Protein 8CFA (pdb70)

Nearest PDB structures (foldseek):
  8cfa-assembly1_B  TM=9.534E-01  e=1.346E-47  Hendrixvirus
  8cfa-assembly1_E  TM=9.499E-01  e=6.307E-47  Hendrixvirus
  8fqk-assembly1_D  TM=9.641E-01  e=4.483E-45  Escherichia phage HK97
  8fqk-assembly1_A  TM=9.672E-01  e=4.411E-44  Escherichia phage HK97
  2frp-assembly1_G  TM=9.356E-01  e=2.571E-45  Byrnievirus HK97

Organism: Enterobacteria phage HK97 (NCBI:txid2681617)

Radius of gyration: 44.85 Å; Cα contacts (8 Å, |Δi|>4): 3713; chains: 7; bounding box: 118×126×98 Å

Foldseek 3Di:
DDAVQVLAAEAADADQKDWDWACEVPDIDIDMKGKAKFKDKDKFFLVCVPPVVSVVCCCVVPVVVVSRLRCRLQQADFDCPDRGAQHLVNLAAAQDPVLDDDDDDPLVSLVSLQVQLCVSVAGWAAKEAAPVVLVCQQQVADPVRGGPQHDPVRDDDCDHPRHHYHHHNSDDHQKMKIFSNHPFKYKYWNDDKDKDKDCPPDCSVVVRMIMIMIMTMIHMDGRYNSRMYMYGHD/DCPQADAPQNLEAEAADADQKDWDWAFDDPCNTDIDTDIWGWFKFKDKDKAFQVQAPDDPVSNVVVVVVRVVVSSLSVRLQQADWCPPDRGAHHLVNLADEQDPVQDDPPDDPVVSVVSLQVQLCSLVDGWAEKEAALVVLQVQQADDDPDPDHPQHHNCCSPPADDPNHHYHHGNSDDHFKMKIFNNHPQKYKYWHFDKDKDKDCPPPQNVPVRIIMIMIMTIMIMDGRYNSRMYMYGHD/DPLADAVQNLAAEAADADQKAKDWAWEQDCRTDIDIDMKGKAKQKDKDKFFQCQPVDPVRVVVCVVPPGVVVSVLVVRLQQAPFCCPDRRFHHLVNLAAEQDCVPADDPADQVVSVVSVQVQLCSRVDGKAAKEAALVSLVCQQCDADVDRDTDQHPVVNSSVQDDPNHHYHHGPSHDHFKMKIFNNHPFKYKYFHDDKDKDKACVPDPSVVPRIIMIMIMGIIHMGTRYNSRMYMYGGD/DADFPQNLAAEAADADQKDKDWAFEADCPTDTDIDMKGWAKQKDKDKFFPPVCPPDCVVVCCPVVNGVVVSVLVVRLQQAPWDPDDRGAHHLQNLADEQDPVLDDDPDDQVNSVVSVQVQLCSQVDGWQEKEAAPVVLQVQLADDDVDPDGAQDDNVCSSVQAHPRHHYHHHNSDDHFKMKIFSRHPFKYKHFHFDWDKDKDCDPDCCVVVRMIMIMIMGIIIMGGHYSSRMYMYGHD/DPQFDFPQNLAAEAADADQKDKDWAAVAVCGDIDIDMWGKFKQKDKDKFFQVCVVVPCVCVVPVVVVRVVRSRQRVRLQQQDWVPPDRGAPHLQNLADEQDPVQDDPPDDPVVSVVSLQVQLCSQVDGWAAKEAALVVLQCQQAVQDPVGDGPDPHNVCSRPAADPNHHYGHGNSDDHQKMKIFSNHPFKHKYWNFAWDWDKDCPPPCNVVVNMMMIMIMTIMIMGGHYNSRMYMYGHD/DLADAVQNQAAEAADADQKDKDWAWEADLPIDIDIDMWGKAKQKDKDKFFPPCVVVPPVVVVVVPPVVVNSSQRVRLLQAPNPCPDRGHHHLVNLAAEQDPVQADDPQPDVNSVVSVQVQLCSLVFGWAEKEAALVVLQCVQQPADPVDPCHRGHPVCSSVQADPNHGYHHGPSHDHQKMKIFNNHPFKYKYFHFAKDKDKACPPDCSVVPRMIMIMIMGIIIMGTRYNSRMYMYGD/DADDPADAPQNLAAEAADADQKDKDWAWEDPCPTDIDIDMKGKAKQKDKDKFFDDPQVPDPVVVVCCHVPGRVVSRLRVRLQQAPFDVPDRGAQHLVNLADEQDVVQDDPPDDVVSSVVSQQVLLCSQVAGKAAKEEALVVLLVVCADDDVDPDTAHPHVVCSPQHAHPNHGYGHHNSDDHQKMKIFSSHPFKYKYWNFDWDKDKACDDDPNVVVRMIMIMIMTIMIMDGRYSSRMYMYGHD

B-factor: mean 32.91, std 10.4, range [19.21, 82.63]

InterPro domains:
  IPR024455 Phage capsid [TIGR01554] (7-381)
  IPR054612 Phage capsid-like, C-terminal [PF05065] (113-381)

Secondary structure (DSSP, 8-state):
---HHHHSEEEE--SSS-EEE--------EEE---EEEEEEEEEEGGGSSSHHHHHHHIIIIIHHHHHHHHHHHHHS---STT----TTTS-EEPPGGG--SS--HHHHHHHHHHHGGGGT----EEEB-HHHHHHHTS---TTS--SS--SSS--SSEETTEE--B-TTSPTTEEEEE-HHHHEEEEEEEEEEEEEESSSTTHHHHTEEEEEEEEEEEEEES-GGGEEEEE--/---SS--HHHHSEEEE-SSSB--EEEEEE---EEEEEE--B-EEEEEEEEEEHHHHSS-HHHHHHHHHHHHHHHHHHHHHHHHS--SSSS----HHHHSB---GGGPPTT--HHHHHHHHHHHGGGGTS----EEE-HHHHHHHHT-B-SSS-BTTSSGGGTSS-EETTEEEEE-TTSPTTEEEEE-HHHHEEEEEEEEEEEEEESSSTT-TGGGEEEEEEEEEEEEEES-GGGEEEEE--/---S--TGGGSEEEE--SSEEEEEEE-------EEEEEEE-EEEEEEE---GGGGSSHHHHHHHIIIIIHHHHHHHHHHHHHS-B-STTS-B-HHHHPBPP-GGG--TT--HHHHHHHHHHHHGGGT---EEEEE-HHHHHHHHT-B-SSS-BSS--HHHHTTTEETTEEEEE-SSSPTTB-EEE-HHHHEEEEEEEEEEEEEESSSTTTTTTT--EEEEEEEEEEEES-GGGEE--B--/----HHHHSB--B--SSEEEEEEEEE---EEEEEEEEE-EEEEEEE--BHHHHTTSTHHHHHIIIIIIHHHHHHHHHHHHS---STTPPPPTTTS-EEP-GGG--SS--HHHHHHHHHHHGGGGT----EEEE-HHHHHHHHT-B-SSSPBSS--TTHHHHTEETTEEEEE-TTSPTTEEEEE-HHHHEE--EEEEEEEEE-S-STTHHHHTB--EEEEEEE--EES-GGGEEEEE--/--SS--HHHHSB--B-SSSEEEEEEEE----EEEEEEEE-EEEEEEEEEESGGGGGTHHHHTTHHHHHHHHHHHHHHHHHHH-B-SSS--B-HHHHPEEP-GGG--TT--HHHHHHHHHHHHGGGT----EEEE-HHHHHHHHT-B-TTSSBSSS-GGGTTTTEETTEEEEE-TTSPTTEEEEE-HHHHEEEEEEEEEEEEEESSSTTTTTTTEEEEEEEEEEEEEES-GGGEEEEE--/--S--SGGGSEEEE--SSEEEEEEEEE---EEEEEEEEE-EEEEEEE--BSS-GGGTHHHHHHHHHHH--HHHHHHHHHHH-BSSSSS-B-TTTS-EEP-GGG--SS-TTHHHHHHHHHHHGGGT-----EEE-HHHHHHHHT---SSSS-TT--HHHHHHTEETTEEEEE-TTSPTTEEEES-HHHHEEEEEEEEEEEEEESSSTTTTTTTB-EEEEEEEEEEEES-TTT-EEEE-/----SS--HHHHSEEEE--SSEEEEEEEEE---EEEEEEEEE-EEEEEEEEEESHHHHTSTHHHHHIIIIIIHHHHHHHHHHHHH-B-STT--B-HHHHPEEP-TTS--TT--HHHHHHHHHHHHHTTT----EEEE-HHHHHHHHSEE-SSS-EES-STTT-SS-EETTEEEEE-TTSPTTEEEEE-GGGTEEEEEEEEEEEEEESSSTT-TTTTEEEEEEEEEEEEEES-GGGEEEEE--

Solvent-accessible surface area: 73353 Å² total; per-residue (Å²): 158,120,20,0,59,69,10,5,32,100,14,166,21,104,24,55,5,26,134,24,77,21,40,64,69,111,89,132,36,148,61,72,13,33,22,35,36,6,16,51,96,28,114,16,60,69,118,24,91,108,62,66,104,116,32,110,39,82,17,80,114,161,3,76,133,12,5,23,92,114,4,10,24,37,0,0,75,9,77,32,96,63,91,43,5,48,0,0,13,123,10,32,50,83,24,64,98,91,46,56,62,151,63,34,56,87,6,50,22,0,33,40,0,36,123,12,0,60,113,2,126,53,84,14,32,0,0,0,0,16,43,150,10,18,80,68,2,13,92,66,86,94,153,154,43,174,88,73,73,8,15,124,178,63,80,117,49,40,74,9,147,60,28,53,0,4,36,10,187,36,3,58,77,17,22,0,0,0,0,2,0,57,142,0,1,28,0,56,13,77,62,94,34,58,43,61,59,3,97,93,0,97,71,14,114,127,132,86,67,1,2,2,4,0,10,12,32,1,1,6,0,0,52,13,22,40,0,0,1,80,6,100,17,146,112,26,26,129,57,74,22,2,58,75,13,8,39,88,16,144,17,92,44,93,44,33,51,20,5,35,8,65,20,176,126,169,34,87,54,34,115,52,82,12,75,12,38,46,8,38,21,127,11,50,4,5,61,46,14,24,85,71,50,110,156,27,60,50,38,20,46,95,22,3,69,9,13,7,26,38,106,13,6,21,43,0,1,68,5,64,30,103,67,86,47,6,57,0,2,14,124,22,18,46,88,23,66,93,90,13,53,51,129,70,38,63,82,4,18,17,0,3,8,0,6,7,21,0,21,53,0,42,11,27,8,10,0,0,1,0,19,6,87,5,0,6,65,0,0,31,43,101,66,122,86,65,71,30,79,30,11,20,12,65,14,11,22,76,39,89,0,29,52,9,37,3,0,19,9,96,28,1,63,74,17,23,0,0,0,0,0,2,48,26,0,2,24,0,22,12,81,73,87,32,64,51,121,73,44,71,62,45,120,48,1,10,15,123,32,43,12,8,1,52,0,56,17,70,2,2,14,1,4,10,18,17,24,0,2,2,63,6,89,20,134,62,174,107,65,50,36,0,56,91,10,9,14,65,11,104,4,61,34,102,39,0,46,2,3,22,12,84,17,149,142,149,45,85,55,35,90,54,83,13,78,17,33,49,7,29,27,110,0,56,2,7,85,74,12,95,110,24,74,106,26,30,89,38,25,21,87,100,37,2,69,75,20,5,44,38,80,9,8,20,34,0,1,60,7,66,23,98,62,91,54,5,57,0,1,16,118,19,13,49,72,21,64,94,97,59,54,68,148,73,38,57,84,1,57,10,0,34,47,0,36,140,14,0,68,96,2,122,38,52,2,20,0,0,0,0,15,6,99,3,2,10,48,1,0,22,39,62,66,165,84,40,135,67,88,80,26,5,9,58,9,14,44,28,20,32,6,43,10,15,44,0,0,12,4,91,35,4,60,79,16,29,0,1,0,0,0,0,45,39,0,1,0,0,0,21,77,74,98,36,67,64,78,89,25,92,138,44,137,77,2,126,123,117,78,27,6,7,1,37,0,62,24,58,0,1,4,0,0,3,20,21,40,0,0,2,68,8,88,22,147,175,66,58,23,0,65,90,10,8,21,88,20,142,13,105,51,101,38,12,55,14,12,31,10,83,24,163,121,154,36,83,54,37,89,56,73,8,69,12,44,54,6,30,50,110,11,8,1,0,77,110,18,2,98,138,20,63,0,48,96,6,0,32,72,65,28,0,79,62,6,4,39,69,99,15,4,18,36,0,0,67,8,81,44,103,52,98,52,6,47,0,0,20,117,18,29,36,82,21,53,109,95,12,47,64,154,61,38,62,68,3,11,8,0,4,9,0,9,6,9,0,27,48,0,41,15,37,5,12,0,0,0,0,16,21,109,9,0,21,68,0,0,53,43,110,15,95,32,9,99,94,31,46,12,30,20,153,72,26,31,69,26,81,1,26,62,18,48,0,0,12,6,94,35,2,59,73,19,20,0,0,0,0,1,0,59,50,0,0,8,0,19,12,86,54,90,34,53,59,104,82,48,86,113,48,148,67,3,126,117,115,70,10,7,8,0,53,0,38,16,74,1,0,6,0,1,6,13,24,26,0,0,1,67,5,80,19,120,62,183,129,65,73,30,1,56,78,12,7,34,80,14,121,12,98,49,75,52,36,121,27,29,30,15,50,20,161,123,86,67,48,38,136,59,78,8,80,5,45,52,11,26,27,101,14,44,6,4,86,81,5,89,109,54,60,88,24,16,145,70,34,28,61,75,20,6,83,35,8,8,39,33,93,13,2,14,54,0,1,79,2,64,34,86,74,92,41,5,50,0,0,25,126,26,19,50,81,25,54,97,88,11,49,56,137,67,34,43,88,0,2,10,0,2,7,0,14,9,9,0,28,40,0,64,29,34,9,7,0,0,0,0,15,8,87,6,0,4,66,1,0,24,42,106,34,152,98,34,48,28,34,26,42,6,19,96,18,14,28,94,38,85,0,31,63,17,32,2,0,12,8,94,26,4,65,78,20,18,0,0,0,0,0,2,54,46,0,1,25,0,19,20,77,61,98,30,64,68,116,78,40,115,138,42,143,65,1,139,117,106,63,53,1,7,9,51,0,52,18,70,0,0,7,0,1,22,19,24,20,0,0,0,64,6,85,20,135,188,139,59,71,15,0,49,103,13,13,10,67,12,108,3,57,37,86,27,0,56,7,3,22,20,75,23,168,101,140,62,78,77,28,89,53,80,10,77,12,42,72,5,29,33,96,16,47,12,20,91,154,31,114,127,54,54,94,49,25,97,66,56,32,68,69,28,0,86,24,7,29,56,89,15,4,20,34,0,0,62,4,95,21,110,59,122,32,5,46,0,0,23,105,28,26,48,80,19,60,98,97,45,56,68,154,72,18,87,89,19,57,16,0,31,50,0,28,140,10,0,69,81,0,120,39,47,5,24,0,0,0,0,19,8,92,7,4,8,63,14,2,23,85,59,44,140,149,23,132,123,78,50,15,10,6,55,18,17,48,30,27,37,15,85,13,20,44,1,0,16,2,96,32,0,63,70,19,24,0,0,0,0,0,0,30,42,0,0,0,0,0,19,56,99,90,33,74,62,82,90,25,82,125,39,151,79,3,123,122,114,93,35,10,6,13,42,0,69,18,66,1,0,7,0,1,1,21,22,25,0,0,1,75,7,93,50,205,75,76,68,243,66,66,26,0,42,81,14,5,28,96,14,133,8,95,29,57,3,24,53,5,17,28,9,61,16,182,129,151,51,85,70,38,94,54,70,6,37,17,39,63,5,28,43,125,15,21,0,3,62,104,23,2,81,122,32,77,1,43,106,13,0,23,69,56,25,0,20,65,5,6,17,60,97,22,10,21,32,0,0,76,3,71,34,97,63,68,53,5,62,0,0,14,103,21,17,44,78,18,61,104,91,18,55,75,133,70,47,66,66,4,7,13,0,0,10,0,10,2,23,0,30,40,0,49,6,15,5,11,0,0,0,0,17,25,90,5,2,28,70,1,0,44,38,85,41,113,19,1,55,77,39,36,26,0,68,140,16,26,82,29,68,96,4,30,53,14,39,0,0,16,4,90,41,6,61,68,17,23,0,0,0,0,2,0,68,41,0,1,15,0,4,24,76,58,93,29,48,45,104,71,36,86,132,68,212,82,1,124,120,109,65,12,4,10,0,56,0,47,15,62,2,0,10,0,1,6,18,18,32,0,0,1,82,5,97,14,146

Sequence (1671 aa):
RLTIRDLLAQGRTSSNALEYVREEVITFSKQTANVKTIAHWVQASRQVMDDAPMLQSYINNRLMYGLALKEEGQLLNGDGTGDNLEGLNKVATAYDTSLNATGDTRADIIAHAIYQVTESEFSASGIVLNPRDWHNIALLKDNEGRYIFGGPQAFTSNIMWGLPVVPTKAQAAGTFTVGGFDMASQVWDRMDATVEVSREDRDNFVKNMLTILCEERLALAHYRPTAIIKGTFSPGLRRLTIRDLLAQGRTSSNALEYVREEVFTDITFSKQTANVKTIAHWVQASRQVMDDAPMLQSYINNRLMYGLALKEEGQLLNGDGTGDNLEGLNKVATAYDTSLNATGDTRADIIAHAIYQVTESEFSASGIVLNPRDWHNIALLKDNEGRYIFGGPQAFTSNIMWGLPVVPTKAQAAGTFTVGGFDMASQVWDRMDATVEVSREDRDNFVKNMLTILCEERLALAHYRPTAIIKGTFSGLRRLTIRDLLAQGRTSSNALEYVREEVFTDITFSKQTANVKTIAHWVQASRQVMDDAPMLQSYINNRLMYGLALKEEGQLLNGDGTGDNLEGLNKVATAYDTSLNATGDTRADIIAHAIYQVTESEFSASGIVLNPRDWHNIALLKDNEGRYIFGGPQAFTSNIMWGLPVVPTKAQAAGTFTVGGFDMASQVWDRMDATVEVSREDRDNFVKNMLTILCEERLALAHYRPTAIIKGTFSRRLTIRDLLAQGRTSSNALEYVREEVFTDITFSKQTANVKTIAHWVQASRQVMDDAPMLQSYINNRLMYGLALKEEGQLLNGDGTGDNLEGLNKVATAYDTSLNATGDTRADIIAHAIYQVTESEFSASGIVLNPRDWHNIALLKDNEGRYIFGGPQAFTSNIMWGLPVVPTKAQAAGTFTVGGFDMASQVWDRMDATVEVSREDRDNFVKNMLTILCEERLALAHYRPTAIIKGTFSGLRRLTIRDLLAQGRTSSNALEYVREEVFTITFSKQTANVKTIAHWVQASRQVMDDAPMLQSYINNRLMYGLALKEEGQLLNGDGTGDNLEGLNKVATAYDTSLNATGDTRADIIAHAIYQVTESEFSASGIVLNPRDWHNIALLKDNEGRYIFGGPQAFTSNIMWGLPVVPTKAQAAGTFTVGGFDMASQVWDRMDATVEVSREDRDNFVKNMLTILCEERLALAHYRPTAIIKGTFSLRRLTIRDLLAQGRTSSNALEYVREEVFTDITFSKQTANVKTIAHWVQASRQVMDDAPMLQSYINNRLMGLALKEEGQLLNGDGTGDNLEGLNKVATAYDTSLNATGDTRADIIAHAIYQVTESEFSASGIVLNPRDWHNIALLKDNEGRYIFGGPQAFTSNIMWGLPVVPTKAQAAGTFTVGGFDMASQVWDRMDATVEVSREDRDNFVKNMLTILCEERLALAHYRPTAIIKGTFMPGLRRLTIRDLLAQGRTSSNALEYVREEVFTDITFSKQTANVKTIAHWVQASRQVMDDAPMLQSYINNRLMYGLALKEEGQLLNGDGTGDNLEGLNKVATAYDTSLNATGDTRADIIAHAIYQVTESEFSASGIVLNPRDWHNIALLKDNEGRYIFGGPQAFTSNIMWGLPVVPTKAQAAGTFTVGGFDMASQVWDRMDATVEVSREDRDNFVKNMLTILCEERLALAHYRPTAIIKGTFS

GO terms:
  GO:0046797 viral procapsid maturation (P, IMP)
  GO:0019028 viral capsid (C, IDA)
  GO:0042802 identical protein binding (F, IPI)
  GO:0005515 protein binding (F, IPI)

Structure (mmCIF, N/CA/C/O backbone):
data_8CFA
#
_entry.id   8CFA
#
_cell.length_a   1.00
_cell.length_b   1.00
_cell.length_c   1.00
_cell.angle_alpha   90.00
_cell.angle_beta   90.00
_cell.angle_gamma   90.00
#
_symmetry.space_group_name_H-M   'P 1'
#
loop_
_atom_site.group_PDB
_atom_site.id
_atom_site.type_symbol
_atom_site.label_atom_id
_atom_site.label_alt_id
_atom_site.label_comp_id
_atom_site.label_asym_id
_atom_site.label_entity_id
_atom_site.label_seq_id
_atom_site.pdbx_PDB_ins_code
_atom_site.Cartn_x
_atom_site.Cartn_y
_atom_site.Cartn_z
_atom_site.occupancy
_atom_site.B_iso_or_equiv
_atom_site.auth_seq_id
_atom_site.auth_comp_id
_atom_site.auth_asym_id
_atom_site.auth_atom_id
_atom_site.pdbx_PDB_model_num
ATOM 1 N N . ARG A 1 131 ? 337.525 317.252 578.211 1.00 54.95 131 ARG A N 1
ATOM 2 C CA . ARG A 1 131 ? 338.135 318.422 577.591 1.00 54.95 131 ARG A CA 1
ATOM 3 C C . ARG A 1 131 ? 339.318 318.020 576.723 1.00 54.95 131 ARG A C 1
ATOM 4 O O . ARG A 1 131 ? 340.388 317.685 577.229 1.00 54.95 131 ARG A O 1
ATOM 24 N N . LEU A 1 132 ? 339.117 318.065 575.408 1.00 51.07 132 LEU A N 1
ATOM 25 C CA . LEU A 1 132 ? 340.162 317.704 574.460 1.00 51.07 132 LEU A CA 1
ATOM 26 C C . LEU A 1 132 ? 340.691 316.309 574.782 1.00 51.07 132 LEU A C 1
ATOM 27 O O . LEU A 1 132 ? 339.982 315.503 575.393 1.00 51.07 132 LEU A O 1
ATOM 43 N N . THR A 1 133 ? 341.928 316.013 574.393 1.00 46.12 133 THR A N 1
ATOM 44 C CA . THR A 1 133 ? 342.478 314.674 574.527 1.00 46.12 133 THR A CA 1
ATOM 45 C C . THR A 1 133 ? 343.974 314.798 574.770 1.00 46.12 133 THR A C 1
ATOM 46 O O . THR A 1 133 ? 344.590 315.807 574.417 1.00 46.12 133 THR A O 1
ATOM 57 N N . ILE A 1 134 ? 344.555 313.764 575.382 1.00 44.43 134 ILE A N 1
ATOM 58 C CA . ILE A 1 134 ? 346.002 313.741 575.562 1.00 44.43 134 ILE A CA 1
ATOM 59 C C . ILE A 1 134 ? 346.705 313.911 574.225 1.00 44.43 134 ILE A C 1
ATOM 60 O O . ILE A 1 134 ? 347.851 314.371 574.169 1.00 44.43 134 ILE A O 1
ATOM 76 N N . ARG A 1 135 ? 346.040 313.544 573.129 1.00 44.45 135 ARG A N 1
ATOM 77 C CA . ARG A 1 135 ? 346.606 313.792 571.810 1.00 44.45 135 ARG A CA 1
ATOM 78 C C . ARG A 1 135 ? 346.786 315.283 571.566 1.00 44.45 135 ARG A C 1
ATOM 79 O O . ARG A 1 135 ? 347.681 315.695 570.819 1.00 44.45 135 ARG A O 1
ATOM 100 N N . ASP A 1 136 ? 345.940 316.109 572.184 1.00 46.82 136 ASP A N 1
ATOM 101 C CA . ASP A 1 136 ? 346.038 317.552 572.006 1.00 46.82 136 ASP A CA 1
ATOM 102 C C . ASP A 1 136 ? 347.135 318.166 572.865 1.00 46.82 136 ASP A C 1
ATOM 103 O O . ASP A 1 136 ? 347.600 319.268 572.558 1.00 46.82 136 ASP A O 1
ATOM 112 N N . LEU A 1 137 ? 347.557 317.482 573.930 1.00 45.22 137 LEU A N 1
ATOM 113 C CA . LEU A 1 137 ? 348.629 318.006 574.768 1.00 45.22 137 LEU A CA 1
ATOM 114 C C . LEU A 1 137 ? 349.993 317.823 574.117 1.00 45.22 137 LEU A C 1
ATOM 115 O O . LEU A 1 137 ? 350.894 318.641 574.329 1.00 45.22 137 LEU A O 1
ATOM 131 N N . LEU A 1 138 ? 350.166 316.764 573.333 1.00 43.91 138 LEU A N 1
ATOM 132 C CA . LEU A 1 138 ? 351.444 316.441 572.720 1.00 43.91 138 LEU A CA 1
ATOM 133 C C . LEU A 1 138 ? 351.592 317.146 571.376 1.00 43.91 138 LEU A C 1
ATOM 134 O O . LEU A 1 138 ? 350.616 317.588 570.766 1.00 43.91 138 LEU A O 1
ATOM 150 N N . ALA A 1 139 ? 352.836 317.247 570.919 1.00 44.19 139 ALA A N 1
ATOM 151 C CA . ALA A 1 139 ? 353.094 317.720 569.569 1.00 44.19 139 ALA A CA 1
ATOM 152 C C . ALA A 1 139 ? 352.682 316.645 568.571 1.00 44.19 139 ALA A C 1
ATOM 153 O O . ALA A 1 139 ? 352.557 315.469 568.916 1.00 44.19 139 ALA A O 1
ATOM 160 N N . GLN A 1 140 ? 352.457 317.055 567.326 1.00 44.18 140 GLN A N 1
ATOM 161 C CA . GLN A 1 140 ? 351.955 316.156 566.295 1.00 44.18 140 GLN A CA 1
ATOM 162 C C . GLN A 1 140 ? 352.831 316.255 565.057 1.00 44.18 140 GLN A C 1
ATOM 163 O O . GLN A 1 140 ? 353.184 317.358 564.627 1.00 44.18 140 GLN A O 1
ATOM 177 N N . GLY A 1 141 ? 353.180 315.096 564.489 1.00 44.45 141 GLY A N 1
ATOM 178 C CA . GLY A 1 141 ? 353.938 315.044 563.261 1.00 44.45 141 GLY A CA 1
ATOM 179 C C . GLY A 1 141 ? 353.454 313.902 562.384 1.00 44.45 141 GLY A C 1
ATOM 180 O O . GLY A 1 141 ? 352.689 313.036 562.817 1.00 44.45 141 GLY A O 1
ATOM 184 N N . ARG A 1 142 ? 353.915 313.917 561.140 1.00 45.69 142 ARG A N 1
ATOM 185 C CA . ARG A 1 142 ? 353.594 312.880 560.174 1.00 45.69 142 ARG A CA 1
ATOM 186 C C . ARG A 1 142 ? 354.844 312.080 559.839 1.00 45.69 142 ARG A C 1
ATOM 187 O O . ARG A 1 142 ? 355.973 312.562 559.966 1.00 45.69 142 ARG A O 1
ATOM 208 N N . THR A 1 143 ? 354.629 310.839 559.410 1.00 44.67 143 THR A N 1
ATOM 209 C CA . THR A 1 143 ? 355.730 309.937 559.110 1.00 44.67 143 THR A CA 1
ATOM 210 C C . THR A 1 143 ? 355.329 309.036 557.954 1.00 44.67 143 THR A C 1
ATOM 211 O O . THR A 1 143 ? 354.147 308.899 557.626 1.00 44.67 143 THR A O 1
ATOM 222 N N . SER A 1 144 ? 356.335 308.432 557.328 1.00 44.82 144 SER A N 1
ATOM 223 C CA . SER A 1 144 ? 356.131 307.533 556.199 1.00 44.82 144 SER A CA 1
ATOM 224 C C . SER A 1 144 ? 357.033 306.315 556.322 1.00 44.82 144 SER A C 1
ATOM 225 O O . SER A 1 144 ? 357.619 305.854 555.337 1.00 44.82 144 SER A O 1
ATOM 233 N N . SER A 1 145 ? 357.160 305.775 557.531 1.00 41.78 145 SER A N 1
ATOM 234 C CA . SER A 1 145 ? 358.034 304.635 557.760 1.00 41.78 145 SER A CA 1
ATOM 235 C C . SER A 1 145 ? 357.468 303.782 558.885 1.00 41.78 145 SER A C 1
ATOM 236 O O . SER A 1 145 ? 356.680 304.248 559.711 1.00 41.78 145 SER A O 1
ATOM 244 N N . ASN A 1 146 ? 357.887 302.515 558.903 1.00 40.88 146 ASN A N 1
ATOM 245 C CA . ASN A 1 146 ? 357.406 301.593 559.925 1.00 40.88 146 ASN A CA 1
ATOM 246 C C . ASN A 1 146 ? 358.051 301.864 561.276 1.00 40.88 146 ASN A C 1
ATOM 247 O O . ASN A 1 146 ? 357.457 301.559 562.316 1.00 40.88 146 ASN A O 1
ATOM 258 N N . ALA A 1 147 ? 359.255 302.425 561.285 1.00 39.74 147 ALA A N 1
ATOM 259 C CA . ALA A 1 147 ? 359.987 302.710 562.508 1.00 39.74 147 ALA A CA 1
ATOM 260 C C . ALA A 1 147 ? 360.320 304.193 562.575 1.00 39.74 147 ALA A C 1
ATOM 261 O O . ALA A 1 147 ? 360.071 304.957 561.639 1.00 39.74 147 ALA A O 1
ATOM 268 N N . LEU A 1 148 ? 360.895 304.595 563.705 1.00 43.35 148 LEU A N 1
ATOM 269 C CA . LEU A 1 148 ? 361.233 305.994 563.939 1.00 43.35 148 LEU A CA 1
ATOM 270 C C . LEU A 1 148 ? 362.501 306.060 564.771 1.00 43.35 148 LEU A C 1
ATOM 271 O O . LEU A 1 148 ? 362.568 305.461 565.847 1.00 43.35 148 LEU A O 1
ATOM 287 N N . GLU A 1 149 ? 363.493 306.794 564.279 1.00 45.92 149 GLU A N 1
ATOM 288 C CA . GLU A 1 149 ? 364.747 307.011 564.984 1.00 45.92 149 GLU A CA 1
ATOM 289 C C . GLU A 1 149 ? 364.820 308.466 565.419 1.00 45.92 149 GLU A C 1
ATOM 290 O O . GLU A 1 149 ? 364.456 309.364 564.652 1.00 45.92 149 GLU A O 1
ATOM 302 N N . TYR A 1 150 ? 365.274 308.699 566.648 1.00 44.50 150 TYR A N 1
ATOM 303 C CA . TYR A 1 150 ? 365.400 310.056 567.155 1.00 44.50 150 TYR A CA 1
ATOM 304 C C . TYR A 1 150 ? 366.432 310.075 568.270 1.00 44.50 150 TYR A C 1
ATOM 305 O O . TYR A 1 150 ? 367.021 309.049 568.616 1.00 44.50 150 TYR A O 1
ATOM 323 N N . VAL A 1 151 ? 366.655 311.264 568.822 1.00 45.24 151 VAL A N 1
ATOM 324 C CA . VAL A 1 151 ? 367.641 311.480 569.874 1.00 45.24 151 VAL A CA 1
ATOM 325 C C . VAL A 1 151 ? 366.918 311.992 571.110 1.00 45.24 151 VAL A C 1
ATOM 326 O O . VAL A 1 151 ? 366.137 312.948 571.030 1.00 45.24 151 VAL A O 1
ATOM 339 N N . ARG A 1 152 ? 367.170 311.351 572.247 1.00 45.53 152 ARG A N 1
ATOM 340 C CA . ARG A 1 152 ? 366.554 311.724 573.515 1.00 45.53 152 ARG A CA 1
ATOM 341 C C . ARG A 1 152 ? 367.527 312.617 574.276 1.00 45.53 152 ARG A C 1
ATOM 342 O O . ARG A 1 152 ? 368.573 312.155 574.741 1.00 45.53 152 ARG A O 1
ATOM 363 N N . GLU A 1 153 ? 367.174 313.892 574.406 1.00 48.31 153 GLU A N 1
ATOM 364 C CA . GLU A 1 153 ? 368.041 314.889 575.030 1.00 48.31 153 GLU A CA 1
ATOM 365 C C . GLU A 1 153 ? 367.834 314.842 576.538 1.00 48.31 153 GLU A C 1
ATOM 366 O O . GLU A 1 153 ? 367.029 315.581 577.104 1.00 48.31 153 GLU A O 1
ATOM 378 N N . GLU A 1 154 ? 368.573 313.954 577.200 1.00 49.37 154 GLU A N 1
ATOM 379 C CA . GLU A 1 154 ? 368.514 313.833 578.652 1.00 49.37 154 GLU A CA 1
ATOM 380 C C . GLU A 1 154 ? 369.288 314.989 579.273 1.00 49.37 154 GLU A C 1
ATOM 381 O O . GLU A 1 154 ? 370.519 315.035 579.193 1.00 49.37 154 GLU A O 1
ATOM 393 N N . VAL A 1 155 ? 368.569 315.920 579.891 1.00 49.62 155 VAL A N 1
ATOM 394 C CA . VAL A 1 155 ? 369.190 317.076 580.521 1.00 49.62 155 VAL A CA 1
ATOM 395 C C . VAL A 1 155 ? 369.405 316.805 582.004 1.00 49.62 155 VAL A C 1
ATOM 396 O O . VAL A 1 155 ? 368.952 315.789 582.530 1.00 49.62 155 VAL A O 1
ATOM 409 N N . ILE A 1 174 ? 373.169 319.208 578.536 1.00 50.21 174 ILE A N 1
ATOM 410 C CA . ILE A 1 174 ? 372.275 318.457 577.665 1.00 50.21 174 ILE A CA 1
ATOM 411 C C . ILE A 1 174 ? 373.061 317.398 576.908 1.00 50.21 174 ILE A C 1
ATOM 412 O O . ILE A 1 174 ? 373.764 317.703 575.946 1.00 50.21 174 ILE A O 1
ATOM 427 N N . THR A 1 175 ? 372.939 316.151 577.350 1.00 50.54 175 THR A N 1
ATOM 428 C CA . THR A 1 175 ? 373.542 315.031 576.651 1.00 50.54 175 THR A CA 1
ATOM 429 C C . THR A 1 175 ? 372.619 314.582 575.520 1.00 50.54 175 THR A C 1
ATOM 430 O O . THR A 1 175 ? 371.625 315.236 575.198 1.00 50.54 175 THR A O 1
ATOM 441 N N . PHE A 1 176 ? 372.953 313.453 574.903 1.00 48.28 176 PHE A N 1
ATOM 442 C CA . PHE A 1 176 ? 372.146 312.894 573.831 1.00 48.28 176 PHE A CA 1
ATOM 443 C C . PHE A 1 176 ? 372.202 311.376 573.901 1.00 48.28 176 PHE A C 1
ATOM 444 O O . PHE A 1 176 ? 373.127 310.791 574.470 1.00 48.28 176 PHE A O 1
ATOM 461 N N . SER A 1 177 ? 371.189 310.744 573.315 1.00 46.49 177 SER A N 1
ATOM 462 C CA . SER A 1 177 ? 371.131 309.293 573.228 1.00 46.49 177 SER A CA 1
ATOM 463 C C . SER A 1 177 ? 370.177 308.924 572.105 1.00 46.49 177 SER A C 1
ATOM 464 O O . SER A 1 177 ? 369.189 309.623 571.873 1.00 46.49 177 SER A O 1
ATOM 472 N N . LYS A 1 178 ? 370.479 307.830 571.411 1.00 45.99 178 LYS A N 1
ATOM 473 C CA . LYS A 1 178 ? 369.652 307.386 570.299 1.00 45.99 178 LYS A CA 1
ATOM 474 C C . LYS A 1 178 ? 368.526 306.497 570.808 1.00 45.99 178 LYS A C 1
ATOM 475 O O . LYS A 1 178 ? 368.756 305.583 571.607 1.00 45.99 178 LYS A O 1
ATOM 494 N N . GLN A 1 179 ? 367.310 306.768 570.344 1.00 45.97 179 GLN A N 1
ATOM 495 C CA . GLN A 1 179 ? 366.134 306.002 570.715 1.00 45.97 179 GLN A CA 1
ATOM 496 C C . GLN A 1 179 ? 365.328 305.687 569.464 1.00 45.97 179 GLN A C 1
ATOM 497 O O . GLN A 1 179 ? 365.405 306.399 568.457 1.00 45.97 179 GLN A O 1
ATOM 511 N N . THR A 1 180 ? 364.565 304.601 569.534 1.00 43.94 180 THR A N 1
ATOM 512 C CA . THR A 1 180 ? 363.734 304.149 568.431 1.00 43.94 180 THR A CA 1
ATOM 513 C C . THR A 1 180 ? 362.285 304.025 568.884 1.00 43.94 180 THR A C 1
ATOM 514 O O . THR A 1 180 ? 361.995 303.738 570.048 1.00 43.94 180 THR A O 1
ATOM 525 N N . ALA A 1 181 ? 361.373 304.247 567.940 1.00 42.06 181 ALA A N 1
ATOM 526 C CA . ALA A 1 181 ? 359.943 304.179 568.227 1.00 42.06 181 ALA A CA 1
ATOM 527 C C . ALA A 1 181 ? 359.251 303.553 567.026 1.00 42.06 181 ALA A C 1
ATOM 528 O O . ALA A 1 181 ? 359.230 304.144 565.943 1.00 42.06 181 ALA A O 1
ATOM 535 N N . ASN A 1 182 ? 358.690 302.365 567.219 1.00 40.81 182 ASN A N 1
ATOM 536 C CA . ASN A 1 182 ? 358.000 301.656 566.155 1.00 40.81 182 ASN A CA 1
ATOM 537 C C . ASN A 1 182 ? 356.530 302.048 566.116 1.00 40.81 182 ASN A C 1
ATOM 538 O O . ASN A 1 182 ? 355.914 302.336 567.145 1.00 40.81 182 ASN A O 1
ATOM 549 N N . VAL A 1 183 ? 355.972 302.055 564.910 1.00 40.94 183 VAL A N 1
ATOM 550 C CA . VAL A 1 183 ? 354.570 302.401 564.710 1.00 40.94 183 VAL A CA 1
ATOM 551 C C . VAL A 1 183 ? 353.710 301.236 565.181 1.00 40.94 183 VAL A C 1
ATOM 552 O O . VAL A 1 183 ? 353.920 300.091 564.769 1.00 40.94 183 VAL A O 1
ATOM 565 N N . LYS A 1 184 ? 352.745 301.524 566.045 1.00 40.78 184 LYS A N 1
ATOM 566 C CA . LYS A 1 184 ? 351.794 300.538 566.533 1.00 40.78 184 LYS A CA 1
ATOM 567 C C . LYS A 1 184 ? 350.398 300.886 566.030 1.00 40.78 184 LYS A C 1
ATOM 568 O O . LYS A 1 184 ? 350.169 301.940 565.432 1.00 40.78 184 LYS A O 1
ATOM 587 N N . THR A 1 185 ? 349.457 299.977 566.276 1.00 40.15 185 THR A N 1
ATOM 588 C CA . THR A 1 185 ? 348.092 300.100 565.787 1.00 40.15 185 THR A CA 1
ATOM 589 C C . THR A 1 185 ? 347.131 300.207 566.959 1.00 40.15 185 THR A C 1
ATOM 590 O O . THR A 1 185 ? 347.295 299.523 567.973 1.00 40.15 185 THR A O 1
ATOM 601 N N . ILE A 1 186 ? 346.135 301.078 566.816 1.00 40.24 186 ILE A N 1
ATOM 602 C CA . ILE A 1 186 ? 345.050 301.211 567.780 1.00 40.24 186 ILE A CA 1
ATOM 603 C C . ILE A 1 186 ? 343.738 301.113 567.017 1.00 40.24 186 ILE A C 1
ATOM 604 O O . ILE A 1 186 ? 343.551 301.797 566.003 1.00 40.24 186 ILE A O 1
ATOM 620 N N . ALA A 1 187 ? 342.838 300.260 567.499 1.00 38.35 187 ALA A N 1
ATOM 621 C CA . ALA A 1 187 ? 341.572 300.003 566.831 1.00 38.35 187 ALA A CA 1
ATOM 622 C C . ALA A 1 187 ? 340.428 300.091 567.828 1.00 38.35 187 ALA A C 1
ATOM 623 O O . ALA A 1 187 ? 340.591 299.776 569.009 1.00 38.35 187 ALA A O 1
ATOM 630 N N . HIS A 1 188 ? 339.273 300.531 567.339 1.00 37.27 188 HIS A N 1
ATOM 631 C CA . HIS A 1 188 ? 338.043 300.571 568.116 1.00 37.27 188 HIS A CA 1
ATOM 632 C C . HIS A 1 188 ? 336.912 300.007 567.271 1.00 37.27 188 HIS A C 1
ATOM 633 O O . HIS A 1 188 ? 336.728 300.414 566.123 1.00 37.27 188 HIS A O 1
ATOM 647 N N . TRP A 1 189 ? 336.149 299.079 567.839 1.00 35.85 189 TRP A N 1
ATOM 648 C CA . TRP A 1 189 ? 335.101 298.403 567.092 1.00 35.85 189 TRP A CA 1
ATOM 649 C C . TRP A 1 189 ? 333.788 298.491 567.850 1.00 35.85 189 TRP A C 1
ATOM 650 O O . TRP A 1 189 ? 333.769 298.502 569.084 1.00 35.85 189 TRP A O 1
ATOM 671 N N . VAL A 1 190 ? 332.694 298.556 567.098 1.00 38.21 190 VAL A N 1
ATOM 672 C CA . VAL A 1 190 ? 331.356 298.665 567.664 1.00 38.21 190 VAL A CA 1
ATOM 673 C C . VAL A 1 190 ? 330.426 297.709 566.930 1.00 38.21 190 VAL A C 1
ATOM 674 O O . VAL A 1 190 ? 330.543 297.515 565.714 1.00 38.21 190 VAL A O 1
ATOM 687 N N . GLN A 1 191 ? 329.509 297.106 567.682 1.00 39.20 191 GLN A N 1
ATOM 688 C CA . GLN A 1 191 ? 328.472 296.262 567.109 1.00 39.20 191 GLN A CA 1
ATOM 689 C C . GLN A 1 191 ? 327.278 297.111 566.690 1.00 39.20 191 GLN A C 1
ATOM 690 O O . GLN A 1 191 ? 326.857 298.017 567.414 1.00 39.20 191 GLN A O 1
ATOM 704 N N . ALA A 1 192 ? 326.743 296.828 565.506 1.00 39.17 192 ALA A N 1
ATOM 705 C CA . ALA A 1 192 ? 325.655 297.615 564.947 1.00 39.17 192 ALA A CA 1
ATOM 706 C C . ALA A 1 192 ? 324.662 296.688 564.265 1.00 39.17 192 ALA A C 1
ATOM 707 O O . ALA A 1 192 ? 324.935 295.509 564.033 1.00 39.17 192 ALA A O 1
ATOM 714 N N . SER A 1 193 ? 323.496 297.235 563.943 1.00 41.06 193 SER A N 1
ATOM 715 C CA . SER A 1 193 ? 322.480 296.493 563.216 1.00 41.06 193 SER A CA 1
ATOM 716 C C . SER A 1 193 ? 322.710 296.621 561.713 1.00 41.06 193 SER A C 1
ATOM 717 O O . SER A 1 193 ? 323.359 297.550 561.231 1.00 41.06 193 SER A O 1
ATOM 725 N N . ARG A 1 194 ? 322.162 295.662 560.967 1.00 39.28 194 ARG A N 1
ATOM 726 C CA . ARG A 1 194 ? 322.313 295.657 559.518 1.00 39.28 194 ARG A CA 1
ATOM 727 C C . ARG A 1 194 ? 321.740 296.907 558.863 1.00 39.28 194 ARG A C 1
ATOM 728 O O . ARG A 1 194 ? 322.132 297.235 557.739 1.00 39.28 194 ARG A O 1
ATOM 749 N N . GLN A 1 195 ? 320.828 297.606 559.535 1.00 44.16 195 GLN A N 1
ATOM 750 C CA . GLN A 1 195 ? 320.053 298.680 558.929 1.00 44.16 195 GLN A CA 1
ATOM 751 C C . GLN A 1 195 ? 320.847 299.974 558.762 1.00 44.16 195 GLN A C 1
ATOM 752 O O . GLN A 1 195 ? 320.264 300.996 558.388 1.00 44.16 195 GLN A O 1
ATOM 766 N N . VAL A 1 196 ? 322.156 299.961 559.005 1.00 43.65 196 VAL A N 1
ATOM 767 C CA . VAL A 1 196 ? 322.953 301.179 558.907 1.00 43.65 196 VAL A CA 1
ATOM 768 C C . VAL A 1 196 ? 323.543 301.289 557.508 1.00 43.65 196 VAL A C 1
ATOM 769 O O . VAL A 1 196 ? 323.856 302.390 557.043 1.00 43.65 196 VAL A O 1
ATOM 782 N N . MET A 1 197 ? 323.701 300.153 556.825 1.00 45.24 197 MET A N 1
ATOM 783 C CA . MET A 1 197 ? 324.262 300.178 555.479 1.00 45.24 197 MET A CA 1
ATOM 784 C C . MET A 1 197 ? 323.381 300.952 554.508 1.00 45.24 197 MET A C 1
ATOM 785 O O . MET A 1 197 ? 323.908 301.626 553.617 1.00 45.24 197 MET A O 1
ATOM 799 N N . ASP A 1 198 ? 322.063 300.871 554.655 1.00 50.39 198 ASP A N 1
ATOM 800 C CA . ASP A 1 198 ? 321.163 301.758 553.933 1.00 50.39 198 ASP A CA 1
ATOM 801 C C . ASP A 1 198 ? 321.265 303.145 554.567 1.00 50.39 198 ASP A C 1
ATOM 802 O O . ASP A 1 198 ? 322.086 303.377 555.457 1.00 50.39 198 ASP A O 1
ATOM 811 N N . ASP A 1 199 ? 320.451 304.085 554.098 1.00 51.79 199 ASP A N 1
ATOM 812 C CA . ASP A 1 199 ? 320.406 305.451 554.623 1.00 51.79 199 ASP A CA 1
ATOM 813 C C . ASP A 1 199 ? 321.807 305.936 554.997 1.00 51.79 199 ASP A C 1
ATOM 814 O O . ASP A 1 199 ? 322.107 306.260 556.146 1.00 51.79 199 ASP A O 1
ATOM 823 N N . ALA A 1 200 ? 322.671 305.963 553.983 1.00 51.53 200 ALA A N 1
ATOM 824 C CA . ALA A 1 200 ? 324.064 306.360 554.175 1.00 51.53 200 ALA A CA 1
ATOM 825 C C . ALA A 1 200 ? 324.258 307.514 555.150 1.00 51.53 200 ALA A C 1
ATOM 826 O O . ALA A 1 200 ? 325.167 307.422 555.992 1.00 51.53 200 ALA A O 1
ATOM 833 N N . PRO A 1 201 ? 323.483 308.602 555.105 1.00 50.81 201 PRO A N 1
ATOM 834 C CA . PRO A 1 201 ? 323.721 309.692 556.065 1.00 50.81 201 PRO A CA 1
ATOM 835 C C . PRO A 1 201 ? 323.687 309.247 557.515 1.00 50.81 201 PRO A C 1
ATOM 836 O O . PRO A 1 201 ? 324.432 309.804 558.329 1.00 50.81 201 PRO A O 1
ATOM 847 N N . MET A 1 202 ? 322.851 308.270 557.872 1.00 49.14 202 MET A N 1
ATOM 848 C CA . MET A 1 202 ? 322.855 307.777 559.245 1.00 49.14 202 MET A CA 1
ATOM 849 C C . MET A 1 202 ? 324.190 307.131 559.592 1.00 49.14 202 MET A C 1
ATOM 850 O O . MET A 1 202 ? 324.720 307.337 560.692 1.00 49.14 202 MET A O 1
ATOM 864 N N . LEU A 1 203 ? 324.751 306.348 558.669 1.00 46.23 203 LEU A N 1
ATOM 865 C CA . LEU A 1 203 ? 326.047 305.728 558.919 1.00 46.23 203 LEU A CA 1
ATOM 866 C C . LEU A 1 203 ? 327.124 306.784 559.128 1.00 46.23 203 LEU A C 1
ATOM 867 O O . LEU A 1 203 ? 327.932 306.687 560.056 1.00 46.23 203 LEU A O 1
ATOM 883 N N . GLN A 1 204 ? 327.149 307.806 558.270 1.00 46.54 204 GLN A N 1
ATOM 884 C CA . GLN A 1 204 ? 328.139 308.867 558.421 1.00 46.54 204 GLN A CA 1
ATOM 885 C C . GLN A 1 204 ? 327.962 309.616 559.733 1.00 46.54 204 GLN A C 1
ATOM 886 O O . GLN A 1 204 ? 328.951 309.916 560.415 1.00 46.54 204 GLN A O 1
ATOM 900 N N . SER A 1 205 ? 326.719 309.939 560.096 1.00 46.72 205 SER A N 1
ATOM 901 C CA . SER A 1 205 ? 326.482 310.635 561.353 1.00 46.72 205 SER A CA 1
ATOM 902 C C . SER A 1 205 ? 326.981 309.812 562.529 1.00 46.72 205 SER A C 1
ATOM 903 O O . SER A 1 205 ? 327.702 310.327 563.389 1.00 46.72 205 SER A O 1
ATOM 911 N N . TYR A 1 206 ? 326.623 308.528 562.578 1.00 45.43 206 TYR A N 1
ATOM 912 C CA . TYR A 1 206 ? 327.111 307.676 563.656 1.00 45.43 206 TYR A CA 1
ATOM 913 C C . TYR A 1 206 ? 328.633 307.625 563.669 1.00 45.43 206 TYR A C 1
ATOM 914 O O . TYR A 1 206 ? 329.257 307.780 564.726 1.00 45.43 206 TYR A O 1
ATOM 932 N N . ILE A 1 207 ? 329.246 307.440 562.500 1.00 43.79 207 ILE A N 1
ATOM 933 C CA . ILE A 1 207 ? 330.691 307.264 562.432 1.00 43.79 207 ILE A CA 1
ATOM 934 C C . ILE A 1 207 ? 331.403 308.495 562.973 1.00 43.79 207 ILE A C 1
ATOM 935 O O . ILE A 1 207 ? 332.294 308.392 563.823 1.00 43.79 207 ILE A O 1
ATOM 951 N N . ASN A 1 208 ? 331.023 309.680 562.496 1.00 45.55 208 ASN A N 1
ATOM 952 C CA . ASN A 1 208 ? 331.759 310.874 562.902 1.00 45.55 208 ASN A CA 1
ATOM 953 C C . ASN A 1 208 ? 331.396 311.304 564.322 1.00 45.55 208 ASN A C 1
ATOM 954 O O . ASN A 1 208 ? 332.270 311.742 565.077 1.00 45.55 208 ASN A O 1
ATOM 965 N N . ASN A 1 209 ? 330.123 311.187 564.715 1.00 45.73 209 ASN A N 1
ATOM 966 C CA . ASN A 1 209 ? 329.744 311.573 566.070 1.00 45.73 209 ASN A CA 1
ATOM 967 C C . ASN A 1 209 ? 330.392 310.677 567.119 1.00 45.73 209 ASN A C 1
ATOM 968 O O . ASN A 1 209 ? 331.039 311.174 568.047 1.00 45.73 209 ASN A O 1
ATOM 979 N N . ARG A 1 210 ? 330.238 309.357 566.988 1.00 43.49 210 ARG A N 1
ATOM 980 C CA . ARG A 1 210 ? 330.472 308.455 568.105 1.00 43.49 210 ARG A CA 1
ATOM 981 C C . ARG A 1 210 ? 331.612 307.470 567.896 1.00 43.49 210 ARG A C 1
ATOM 982 O O . ARG A 1 210 ? 332.131 306.942 568.886 1.00 43.49 210 ARG A O 1
ATOM 1003 N N . LEU A 1 211 ? 332.021 307.204 566.658 1.00 41.61 211 LEU A N 1
ATOM 1004 C CA . LEU A 1 211 ? 333.089 306.248 566.395 1.00 41.61 211 LEU A CA 1
ATOM 1005 C C . LEU A 1 211 ? 334.468 306.894 566.438 1.00 41.61 211 LEU A C 1
ATOM 1006 O O . LEU A 1 211 ? 335.394 306.338 567.034 1.00 41.61 211 LEU A O 1
ATOM 1022 N N . MET A 1 212 ? 334.626 308.067 565.821 1.00 41.33 212 MET A N 1
ATOM 1023 C CA . MET A 1 212 ? 335.922 308.737 565.835 1.00 41.33 212 MET A CA 1
ATOM 1024 C C . MET A 1 212 ? 336.283 309.221 567.234 1.00 41.33 212 MET A C 1
ATOM 1025 O O . MET A 1 212 ? 337.448 309.530 567.507 1.00 41.33 212 MET A O 1
ATOM 1039 N N . TYR A 1 213 ? 335.299 309.305 568.132 1.00 40.43 213 TYR A N 1
ATOM 1040 C CA . TYR A 1 213 ? 335.568 309.755 569.493 1.00 40.43 213 TYR A CA 1
ATOM 1041 C C . TYR A 1 213 ? 335.978 308.603 570.402 1.00 40.43 213 TYR A C 1
ATOM 1042 O O . TYR A 1 213 ? 336.873 308.765 571.242 1.00 40.43 213 TYR A O 1
ATOM 1060 N N . GLY A 1 214 ? 335.339 307.441 570.253 1.00 39.25 214 GLY A N 1
ATOM 1061 C CA . GLY A 1 214 ? 335.741 306.283 571.028 1.00 39.25 214 GLY A CA 1
ATOM 1062 C C . GLY A 1 214 ? 337.156 305.837 570.729 1.00 39.25 214 GLY A C 1
ATOM 1063 O O . GLY A 1 214 ? 337.863 305.366 571.622 1.00 39.25 214 GLY A O 1
ATOM 1067 N N . LEU A 1 215 ? 337.593 305.981 569.477 1.00 38.92 215 LEU A N 1
ATOM 1068 C CA . LEU A 1 215 ? 338.968 305.635 569.135 1.00 38.92 215 LEU A CA 1
ATOM 1069 C C . LEU A 1 215 ? 339.960 306.523 569.877 1.00 38.92 215 LEU A C 1
ATOM 1070 O O . LEU A 1 215 ? 340.984 306.040 570.373 1.00 38.92 215 LEU A O 1
ATOM 1086 N N . ALA A 1 216 ? 339.681 307.825 569.956 1.00 41.08 216 ALA A N 1
ATOM 1087 C CA . ALA A 1 216 ? 340.542 308.717 570.725 1.00 41.08 216 ALA A CA 1
ATOM 1088 C C . ALA A 1 216 ? 340.511 308.365 572.208 1.00 41.08 216 ALA A C 1
ATOM 1089 O O . ALA A 1 216 ? 341.553 308.356 572.878 1.00 41.08 216 ALA A O 1
ATOM 1096 N N . LEU A 1 217 ? 339.322 308.080 572.742 1.00 40.09 217 LEU A N 1
ATOM 1097 C CA . LEU A 1 217 ? 339.238 307.669 574.138 1.00 40.09 217 LEU A CA 1
ATOM 1098 C C . LEU A 1 217 ? 340.055 306.411 574.395 1.00 40.09 217 LEU A C 1
ATOM 1099 O O . LEU A 1 217 ? 340.628 306.252 575.478 1.00 40.09 217 LEU A O 1
ATOM 1115 N N . LYS A 1 218 ? 340.112 305.506 573.417 1.00 40.14 218 LYS A N 1
ATOM 1116 C CA . LYS A 1 218 ? 340.881 304.278 573.582 1.00 40.14 218 LYS A CA 1
ATOM 1117 C C . LYS A 1 218 ? 342.379 304.536 573.477 1.00 40.14 218 LYS A C 1
ATOM 1118 O O . LYS A 1 218 ? 343.162 303.965 574.244 1.00 40.14 218 LYS A O 1
ATOM 1137 N N . GLU A 1 219 ? 342.798 305.386 572.538 1.00 41.62 219 GLU A N 1
ATOM 1138 C CA . GLU A 1 219 ? 344.215 305.697 572.410 1.00 41.62 219 GLU A CA 1
ATOM 1139 C C . GLU A 1 219 ? 344.726 306.537 573.569 1.00 41.62 219 GLU A C 1
ATOM 1140 O O . GLU A 1 219 ? 345.942 306.632 573.755 1.00 41.62 219 GLU A O 1
ATOM 1152 N N . GLU A 1 220 ? 343.834 307.171 574.333 1.00 43.78 220 GLU A N 1
ATOM 1153 C CA . GLU A 1 220 ? 344.285 307.873 575.530 1.00 43.78 220 GLU A CA 1
ATOM 1154 C C . GLU A 1 220 ? 344.969 306.918 576.499 1.00 43.78 220 GLU A C 1
ATOM 1155 O O . GLU A 1 220 ? 346.070 307.199 576.988 1.00 43.78 220 GLU A O 1
ATOM 1167 N N . GLY A 1 221 ? 344.334 305.780 576.785 1.00 42.66 221 GLY A N 1
ATOM 1168 C CA . GLY A 1 221 ? 344.906 304.824 577.714 1.00 42.66 221 GLY A CA 1
ATOM 1169 C C . GLY A 1 221 ? 346.215 304.229 577.247 1.00 42.66 221 GLY A C 1
ATOM 1170 O O . GLY A 1 221 ? 346.991 303.740 578.074 1.00 42.66 221 GLY A O 1
ATOM 1174 N N . GLN A 1 222 ? 346.479 304.262 575.943 1.00 42.56 222 GLN A N 1
ATOM 1175 C CA . GLN A 1 222 ? 347.731 303.757 575.399 1.00 42.56 222 GLN A CA 1
ATOM 1176 C C . GLN A 1 222 ? 348.822 304.822 575.402 1.00 42.56 222 GLN A C 1
ATOM 1177 O O . GLN A 1 222 ? 349.939 304.560 575.860 1.00 42.56 222 GLN A O 1
ATOM 1191 N N . LEU A 1 223 ? 348.516 306.021 574.900 1.00 42.14 223 LEU A N 1
ATOM 1192 C CA . LEU A 1 223 ? 349.480 307.114 574.945 1.00 42.14 223 LEU A CA 1
ATOM 1193 C C . LEU A 1 223 ? 349.893 307.434 576.372 1.00 42.14 223 LEU A C 1
ATOM 1194 O O . LEU A 1 223 ? 351.053 307.783 576.616 1.00 42.14 223 LEU A O 1
ATOM 1210 N N . LEU A 1 224 ? 348.966 307.332 577.324 1.00 42.64 224 LEU A N 1
ATOM 1211 C CA . LEU A 1 224 ? 349.289 307.646 578.710 1.00 42.64 224 LEU A CA 1
ATOM 1212 C C . LEU A 1 224 ? 349.962 306.466 579.402 1.00 42.64 224 LEU A C 1
ATOM 1213 O O . LEU A 1 224 ? 351.104 306.570 579.860 1.00 42.64 224 LEU A O 1
ATOM 1229 N N . ASN A 1 225 ? 349.269 305.335 579.482 1.00 43.81 225 ASN A N 1
ATOM 1230 C CA . ASN A 1 225 ? 349.750 304.149 580.186 1.00 43.81 225 ASN A CA 1
ATOM 1231 C C . ASN A 1 225 ? 350.100 303.085 579.149 1.00 43.81 225 ASN A C 1
ATOM 1232 O O . ASN A 1 225 ? 349.267 302.255 578.783 1.00 43.81 225 ASN A O 1
ATOM 1243 N N . GLY A 1 226 ? 351.345 303.118 578.675 1.00 43.89 226 GLY A N 1
ATOM 1244 C CA . GLY A 1 226 ? 351.865 302.116 577.775 1.00 43.89 226 GLY A CA 1
ATOM 1245 C C . GLY A 1 226 ? 353.106 301.455 578.350 1.00 43.89 226 GLY A C 1
ATOM 1246 O O . GLY A 1 226 ? 353.545 301.757 579.463 1.00 43.89 226 GLY A O 1
ATOM 1250 N N . ASP A 1 227 ? 353.662 300.536 577.565 1.00 45.10 227 ASP A N 1
ATOM 1251 C CA . ASP A 1 227 ? 354.875 299.836 577.968 1.00 45.10 227 ASP A CA 1
ATOM 1252 C C . ASP A 1 227 ? 355.926 299.873 576.868 1.00 45.10 227 ASP A C 1
ATOM 1253 O O . ASP A 1 227 ? 357.128 299.864 577.150 1.00 45.10 227 ASP A O 1
ATOM 1262 N N . GLY A 1 228 ? 355.483 299.914 575.614 1.00 44.90 228 GLY A N 1
ATOM 1263 C CA . GLY A 1 228 ? 356.371 299.775 574.486 1.00 44.90 228 GLY A CA 1
ATOM 1264 C C . GLY A 1 228 ? 356.709 298.343 574.138 1.00 44.90 228 GLY A C 1
ATOM 1265 O O . GLY A 1 228 ? 357.406 298.112 573.142 1.00 44.90 228 GLY A O 1
ATOM 1269 N N . THR A 1 229 ? 356.229 297.378 574.918 1.00 46.00 229 THR A N 1
ATOM 1270 C CA . THR A 1 229 ? 356.534 295.971 574.704 1.00 46.00 229 THR A CA 1
ATOM 1271 C C . THR A 1 229 ? 355.443 295.328 573.859 1.00 46.00 229 THR A C 1
ATOM 1272 O O . THR A 1 229 ? 354.253 295.483 574.147 1.00 46.00 229 THR A O 1
ATOM 1283 N N . GLY A 1 230 ? 355.853 294.608 572.822 1.00 44.35 230 GLY A N 1
ATOM 1284 C CA . GLY A 1 230 ? 354.881 293.933 571.980 1.00 44.35 230 GLY A CA 1
ATOM 1285 C C . GLY A 1 230 ? 354.147 294.924 571.102 1.00 44.35 230 GLY A C 1
ATOM 1286 O O . GLY A 1 230 ? 354.755 295.699 570.357 1.00 44.35 230 GLY A O 1
ATOM 1290 N N . ASP A 1 231 ? 352.821 294.901 571.185 1.00 44.38 231 ASP A N 1
ATOM 1291 C CA . ASP A 1 231 ? 351.974 295.784 570.397 1.00 44.38 231 ASP A CA 1
ATOM 1292 C C . ASP A 1 231 ? 351.669 297.100 571.099 1.00 44.38 231 ASP A C 1
ATOM 1293 O O . ASP A 1 231 ? 350.959 297.937 570.532 1.00 44.38 231 ASP A O 1
ATOM 1302 N N . ASN A 1 232 ? 352.180 297.305 572.308 1.00 44.12 232 ASN A N 1
ATOM 1303 C CA . ASN A 1 232 ? 351.989 298.554 573.027 1.00 44.12 232 ASN A CA 1
ATOM 1304 C C . ASN A 1 232 ? 353.040 299.574 572.613 1.00 44.12 232 ASN A C 1
ATOM 1305 O O . ASN A 1 232 ? 354.113 299.226 572.114 1.00 44.12 232 ASN A O 1
ATOM 1316 N N . LEU A 1 233 ? 352.716 300.844 572.827 1.00 42.19 233 LEU A N 1
ATOM 1317 C CA . LEU A 1 233 ? 353.632 301.951 572.606 1.00 42.19 233 LEU A CA 1
ATOM 1318 C C . LEU A 1 233 ? 353.981 302.611 573.932 1.00 42.19 233 LEU A C 1
ATOM 1319 O O . LEU A 1 233 ? 353.165 302.661 574.855 1.00 42.19 233 LEU A O 1
ATOM 1335 N N . GLU A 1 234 ? 355.210 303.113 574.016 1.00 44.24 234 GLU A N 1
ATOM 1336 C CA . GLU A 1 234 ? 355.711 303.678 575.261 1.00 44.24 234 GLU A CA 1
ATOM 1337 C C . GLU A 1 234 ? 354.852 304.860 575.689 1.00 44.24 234 GLU A C 1
ATOM 1338 O O . GLU A 1 234 ? 354.537 305.738 574.881 1.00 44.24 234 GLU A O 1
ATOM 1350 N N . GLY A 1 235 ? 354.483 304.888 576.970 1.00 43.28 235 GLY A N 1
ATOM 1351 C CA . GLY A 1 235 ? 353.566 305.890 577.461 1.00 43.28 235 GLY A CA 1
ATOM 1352 C C . GLY A 1 235 ? 354.249 307.013 578.218 1.00 43.28 235 GLY A C 1
ATOM 1353 O O . GLY A 1 235 ? 355.390 306.896 578.658 1.00 43.28 235 GLY A O 1
ATOM 1357 N N . LEU A 1 236 ? 353.515 308.118 578.370 1.00 43.08 236 LEU A N 1
ATOM 1358 C CA . LEU A 1 236 ? 354.041 309.265 579.099 1.00 43.08 236 LEU A CA 1
ATOM 1359 C C . LEU A 1 236 ? 354.434 308.895 580.521 1.00 43.08 236 LEU A C 1
ATOM 1360 O O . LEU A 1 236 ? 355.434 309.404 581.036 1.00 43.08 236 LEU A O 1
ATOM 1376 N N . ASN A 1 237 ? 353.663 308.024 581.171 1.00 44.37 237 ASN A N 1
ATOM 1377 C CA . ASN A 1 237 ? 353.991 307.620 582.532 1.00 44.37 237 ASN A CA 1
ATOM 1378 C C . ASN A 1 237 ? 355.192 306.688 582.572 1.00 44.37 237 ASN A C 1
ATOM 1379 O O . ASN A 1 237 ? 355.971 306.729 583.530 1.00 44.37 237 ASN A O 1
ATOM 1390 N N . LYS A 1 238 ? 355.355 305.843 581.553 1.00 44.50 238 LYS A N 1
ATOM 1391 C CA . LYS A 1 238 ? 356.538 304.992 581.480 1.00 44.50 238 LYS A CA 1
ATOM 1392 C C . LYS A 1 238 ? 357.803 305.832 581.367 1.00 44.50 238 LYS A C 1
ATOM 1393 O O . LYS A 1 238 ? 358.763 305.635 582.120 1.00 44.50 238 LYS A O 1
ATOM 1412 N N . VAL A 1 239 ? 357.819 306.775 580.428 1.00 44.67 239 VAL A N 1
ATOM 1413 C CA . VAL A 1 239 ? 358.931 307.714 580.277 1.00 44.67 239 VAL A CA 1
ATOM 1414 C C . VAL A 1 239 ? 358.548 308.950 581.085 1.00 44.67 239 VAL A C 1
ATOM 1415 O O . VAL A 1 239 ? 357.967 309.904 580.570 1.00 44.67 239 VAL A O 1
ATOM 1428 N N . ALA A 1 240 ? 358.880 308.930 582.373 1.00 44.63 240 ALA A N 1
ATOM 1429 C CA . ALA A 1 240 ? 358.494 310.006 583.271 1.00 44.63 240 ALA A CA 1
ATOM 1430 C C . ALA A 1 240 ? 359.529 310.133 584.376 1.00 44.63 240 ALA A C 1
ATOM 1431 O O . ALA A 1 240 ? 360.270 309.193 584.674 1.00 44.63 240 ALA A O 1
ATOM 1438 N N . THR A 1 241 ? 359.563 311.313 584.986 1.00 45.48 241 THR A N 1
ATOM 1439 C CA . THR A 1 241 ? 360.463 311.611 586.088 1.00 45.48 241 THR A CA 1
ATOM 1440 C C . THR A 1 241 ? 359.673 311.674 587.386 1.00 45.48 241 THR A C 1
ATOM 1441 O O . THR A 1 241 ? 358.653 312.364 587.470 1.00 45.48 241 THR A O 1
ATOM 1452 N N . ALA A 1 242 ? 360.147 310.952 588.395 1.00 46.40 242 ALA A N 1
ATOM 1453 C CA . ALA A 1 242 ? 359.450 310.912 589.671 1.00 46.40 242 ALA A CA 1
ATOM 1454 C C . ALA A 1 242 ? 359.323 312.313 590.253 1.00 46.40 242 ALA A C 1
ATOM 1455 O O . ALA A 1 242 ? 360.263 313.110 590.210 1.00 46.40 242 ALA A O 1
ATOM 1462 N N . TYR A 1 243 ? 358.146 312.610 590.796 1.00 48.68 243 TYR A N 1
ATOM 1463 C CA . TYR A 1 243 ? 357.910 313.904 591.421 1.00 48.68 243 TYR A CA 1
ATOM 1464 C C . TYR A 1 243 ? 358.763 314.039 592.676 1.00 48.68 243 TYR A C 1
ATOM 1465 O O . TYR A 1 243 ? 358.844 313.112 593.487 1.00 48.68 243 TYR A O 1
ATOM 1483 N N . ASP A 1 244 ? 359.401 315.196 592.835 1.00 51.64 244 ASP A N 1
ATOM 1484 C CA . ASP A 1 244 ? 360.280 315.436 593.973 1.00 51.64 244 ASP A CA 1
ATOM 1485 C C . ASP A 1 244 ? 359.445 315.801 595.194 1.00 51.64 244 ASP A C 1
ATOM 1486 O O . ASP A 1 244 ? 358.730 316.808 595.186 1.00 51.64 244 ASP A O 1
ATOM 1495 N N . THR A 1 245 ? 359.543 314.990 596.243 1.00 52.88 245 THR A N 1
ATOM 1496 C CA . THR A 1 245 ? 358.763 315.206 597.454 1.00 52.88 245 THR A CA 1
ATOM 1497 C C . THR A 1 245 ? 359.335 316.302 598.344 1.00 52.88 245 THR A C 1
ATOM 1498 O O . THR A 1 245 ? 358.653 316.735 599.278 1.00 52.88 245 THR A O 1
ATOM 1509 N N . SER A 1 246 ? 360.563 316.758 598.087 1.00 53.42 246 SER A N 1
ATOM 1510 C CA . SER A 1 246 ? 361.132 317.834 598.888 1.00 53.42 246 SER A CA 1
ATOM 1511 C C . SER A 1 246 ? 360.391 319.148 598.691 1.00 53.42 246 SER A C 1
ATOM 1512 O O . SER A 1 246 ? 360.439 320.010 599.574 1.00 53.42 246 SER A O 1
ATOM 1520 N N . LEU A 1 247 ? 359.710 319.320 597.559 1.00 52.18 247 LEU A N 1
ATOM 1521 C CA . LEU A 1 247 ? 358.948 320.534 597.308 1.00 52.18 247 LEU A CA 1
ATOM 1522 C C . LEU A 1 247 ? 357.704 320.639 598.179 1.00 52.18 247 LEU A C 1
ATOM 1523 O O . LEU A 1 247 ? 357.117 321.723 598.262 1.00 52.18 247 LEU A O 1
ATOM 1539 N N . ASN A 1 248 ? 357.292 319.552 598.824 1.00 54.51 248 ASN A N 1
ATOM 1540 C CA . ASN A 1 248 ? 356.095 319.584 599.650 1.00 54.51 248 ASN A CA 1
ATOM 1541 C C . ASN A 1 248 ? 356.310 320.473 600.868 1.00 54.51 248 ASN A C 1
ATOM 1542 O O . ASN A 1 248 ? 357.357 320.423 601.519 1.00 54.51 248 ASN A O 1
ATOM 1553 N N . ALA A 1 249 ? 355.309 321.293 601.169 1.00 58.44 249 ALA A N 1
ATOM 1554 C CA . ALA A 1 249 ? 355.333 322.153 602.340 1.00 58.44 249 ALA A CA 1
ATOM 1555 C C . ALA A 1 249 ? 354.836 321.364 603.551 1.00 58.44 249 ALA A C 1
ATOM 1556 O O . ALA A 1 249 ? 354.704 320.138 603.510 1.00 58.44 249 ALA A O 1
ATOM 1563 N N . THR A 1 250 ? 354.559 322.063 604.652 1.00 61.67 250 THR A N 1
ATOM 1564 C CA . THR A 1 250 ? 354.123 321.386 605.870 1.00 61.67 250 THR A CA 1
ATOM 1565 C C . THR A 1 250 ? 352.706 320.846 605.720 1.00 61.67 250 THR A C 1
ATOM 1566 O O . THR A 1 250 ? 352.464 319.645 605.887 1.00 61.67 250 THR A O 1
ATOM 1577 N N . GLY A 1 251 ? 351.754 321.722 605.403 1.00 61.64 251 GLY A N 1
ATOM 1578 C CA . GLY A 1 251 ? 350.364 321.329 605.279 1.00 61.64 251 GLY A CA 1
ATOM 1579 C C . GLY A 1 251 ? 349.764 321.689 603.935 1.00 61.64 251 GLY A C 1
ATOM 1580 O O . GLY A 1 251 ? 348.591 322.063 603.851 1.00 61.64 251 GLY A O 1
ATOM 1584 N N . ASP A 1 252 ? 350.562 321.582 602.877 1.00 58.52 252 ASP A N 1
ATOM 1585 C CA . ASP A 1 252 ? 350.074 321.886 601.539 1.00 58.52 252 ASP A CA 1
ATOM 1586 C C . ASP A 1 252 ? 349.004 320.885 601.118 1.00 58.52 252 ASP A C 1
ATOM 1587 O O . ASP A 1 252 ? 349.077 319.693 601.427 1.00 58.52 252 ASP A O 1
ATOM 1596 N N . THR A 1 253 ? 348.000 321.386 600.402 1.00 56.52 253 THR A N 1
ATOM 1597 C CA . THR A 1 253 ? 346.872 320.571 599.977 1.00 56.52 253 THR A CA 1
ATOM 1598 C C . THR A 1 253 ? 347.156 319.979 598.597 1.00 56.52 253 THR A C 1
ATOM 1599 O O . THR A 1 253 ? 348.228 320.173 598.019 1.00 56.52 253 THR A O 1
ATOM 1610 N N . ARG A 1 254 ? 346.185 319.245 598.051 1.00 54.55 254 ARG A N 1
ATOM 1611 C CA . ARG A 1 254 ? 346.381 318.593 596.763 1.00 54.55 254 ARG A CA 1
ATOM 1612 C C . ARG A 1 254 ? 346.482 319.590 595.618 1.00 54.55 254 ARG A C 1
ATOM 1613 O O . ARG A 1 254 ? 347.050 319.256 594.574 1.00 54.55 254 ARG A O 1
ATOM 1634 N N . ALA A 1 255 ? 345.949 320.799 595.784 1.00 53.08 255 ALA A N 1
ATOM 1635 C CA . ALA A 1 255 ? 346.085 321.824 594.759 1.00 53.08 255 ALA A CA 1
ATOM 1636 C C . ALA A 1 255 ? 347.439 322.515 594.799 1.00 53.08 255 ALA A C 1
ATOM 1637 O O . ALA A 1 255 ? 347.752 323.283 593.883 1.00 53.08 255 ALA A O 1
ATOM 1644 N N . ASP A 1 256 ? 348.240 322.265 595.833 1.00 53.29 256 ASP A N 1
ATOM 1645 C CA . ASP A 1 256 ? 349.587 322.809 595.919 1.00 53.29 256 ASP A CA 1
ATOM 1646 C C . ASP A 1 256 ? 350.636 321.838 595.399 1.00 53.29 256 ASP A C 1
ATOM 1647 O O . ASP A 1 256 ? 351.672 322.270 594.881 1.00 53.29 256 ASP A O 1
ATOM 1656 N N . ILE A 1 257 ? 350.390 320.533 595.522 1.00 50.48 257 ILE A N 1
ATOM 1657 C CA . ILE A 1 257 ? 351.304 319.551 594.948 1.00 50.48 257 ILE A CA 1
ATOM 1658 C C . ILE A 1 257 ? 351.353 319.704 593.434 1.00 50.48 257 ILE A C 1
ATOM 1659 O O . ILE A 1 257 ? 352.406 319.530 592.808 1.00 50.48 257 ILE A O 1
ATOM 1675 N N . ILE A 1 258 ? 350.218 320.042 592.821 1.00 48.49 258 ILE A N 1
ATOM 1676 C CA . ILE A 1 258 ? 350.195 320.241 591.376 1.00 48.49 258 ILE A CA 1
ATOM 1677 C C . ILE A 1 258 ? 350.995 321.480 590.997 1.00 48.49 258 ILE A C 1
ATOM 1678 O O . ILE A 1 258 ? 351.679 321.500 589.969 1.00 48.49 258 ILE A O 1
ATOM 1694 N N . ALA A 1 259 ? 350.923 322.534 591.813 1.00 48.38 259 ALA A N 1
ATOM 1695 C CA . ALA A 1 259 ? 351.752 323.710 591.560 1.00 48.38 259 ALA A CA 1
ATOM 1696 C C . ALA A 1 259 ? 353.231 323.375 591.700 1.00 48.38 259 ALA A C 1
ATOM 1697 O O . ALA A 1 259 ? 354.062 323.842 590.910 1.00 48.38 259 ALA A O 1
ATOM 1704 N N . HIS A 1 260 ? 353.579 322.571 592.706 1.00 49.82 260 HIS A N 1
ATOM 1705 C CA . HIS A 1 260 ? 354.966 322.147 592.856 1.00 49.82 260 HIS A CA 1
ATOM 1706 C C . HIS A 1 260 ? 355.431 321.368 591.634 1.00 49.82 260 HIS A C 1
ATOM 1707 O O . HIS A 1 260 ? 356.555 321.557 591.159 1.00 49.82 260 HIS A O 1
ATOM 1721 N N . ALA A 1 261 ? 354.581 320.483 591.111 1.00 47.79 261 ALA A N 1
ATOM 1722 C CA . ALA A 1 261 ? 354.935 319.746 589.901 1.00 47.79 261 ALA A CA 1
ATOM 1723 C C . ALA A 1 261 ? 355.071 320.680 588.702 1.00 47.79 261 ALA A C 1
ATOM 1724 O O . ALA A 1 261 ? 355.966 320.503 587.865 1.00 47.79 261 ALA A O 1
ATOM 1731 N N . ILE A 1 262 ? 354.184 321.671 588.595 1.00 46.45 262 ILE A N 1
ATOM 1732 C CA . ILE A 1 262 ? 354.267 322.633 587.500 1.00 46.45 262 ILE A CA 1
ATOM 1733 C C . ILE A 1 262 ? 355.597 323.369 587.548 1.00 46.45 262 ILE A C 1
ATOM 1734 O O . ILE A 1 262 ? 356.218 323.633 586.511 1.00 46.45 262 ILE A O 1
ATOM 1750 N N . TYR A 1 263 ? 356.051 323.723 588.751 1.00 48.40 263 TYR A N 1
ATOM 1751 C CA . TYR A 1 263 ? 357.361 324.352 588.877 1.00 48.40 263 TYR A CA 1
ATOM 1752 C C . TYR A 1 263 ? 358.476 323.372 588.533 1.00 48.40 263 TYR A C 1
ATOM 1753 O O . TYR A 1 263 ? 359.437 323.729 587.841 1.00 48.40 263 TYR A O 1
ATOM 1771 N N . GLN A 1 264 ? 358.367 322.130 589.009 1.00 47.12 264 GLN A N 1
ATOM 1772 C CA . GLN A 1 264 ? 359.412 321.144 588.757 1.00 47.12 264 GLN A CA 1
ATOM 1773 C C . GLN A 1 264 ? 359.585 320.885 587.269 1.00 47.12 264 GLN A C 1
ATOM 1774 O O . GLN A 1 264 ? 360.687 320.551 586.821 1.00 47.12 264 GLN A O 1
ATOM 1788 N N . VAL A 1 265 ? 358.511 321.024 586.491 1.00 46.10 265 VAL A N 1
ATOM 1789 C CA . VAL A 1 265 ? 358.624 320.835 585.048 1.00 46.10 265 VAL A CA 1
ATOM 1790 C C . VAL A 1 265 ? 359.651 321.792 584.459 1.00 46.10 265 VAL A C 1
ATOM 1791 O O . VAL A 1 265 ? 360.270 321.494 583.430 1.00 46.10 265 VAL A O 1
ATOM 1804 N N . THR A 1 266 ? 359.853 322.949 585.093 1.00 47.01 266 THR A N 1
ATOM 1805 C CA . THR A 1 266 ? 360.766 323.958 584.568 1.00 47.01 266 THR A CA 1
ATOM 1806 C C . THR A 1 266 ? 362.232 323.615 584.797 1.00 47.01 266 THR A C 1
ATOM 1807 O O . THR A 1 266 ? 363.094 324.220 584.152 1.00 47.01 266 THR A O 1
ATOM 1818 N N . GLU A 1 267 ? 362.539 322.665 585.681 1.00 47.83 267 GLU A N 1
ATOM 1819 C CA . GLU A 1 267 ? 363.928 322.289 585.911 1.00 47.83 267 GLU A CA 1
ATOM 1820 C C . GLU A 1 267 ? 364.579 321.681 584.676 1.00 47.83 267 GLU A C 1
ATOM 1821 O O . GLU A 1 267 ? 365.796 321.471 584.679 1.00 47.83 267 GLU A O 1
ATOM 1833 N N . SER A 1 268 ? 363.802 321.389 583.633 1.00 47.94 268 SER A N 1
ATOM 1834 C CA . SER A 1 268 ? 364.322 320.931 582.354 1.00 47.94 268 SER A CA 1
ATOM 1835 C C . SER A 1 268 ? 364.379 322.051 581.323 1.00 47.94 268 SER A C 1
ATOM 1836 O O . SER A 1 268 ? 364.542 321.779 580.129 1.00 47.94 268 SER A O 1
ATOM 1844 N N . GLU A 1 269 ? 364.234 323.302 581.758 1.00 49.79 269 GLU A N 1
ATOM 1845 C CA . GLU A 1 269 ? 364.197 324.466 580.876 1.00 49.79 269 GLU A CA 1
ATOM 1846 C C . GLU A 1 269 ? 362.954 324.479 579.992 1.00 49.79 269 GLU A C 1
ATOM 1847 O O . GLU A 1 269 ? 362.910 325.199 578.990 1.00 49.79 269 GLU A O 1
ATOM 1859 N N . PHE A 1 270 ? 361.940 323.691 580.345 1.00 47.37 270 PHE A N 1
ATOM 1860 C CA . PHE A 1 270 ? 360.682 323.639 579.613 1.00 47.37 270 PHE A CA 1
ATOM 1861 C C . PHE A 1 270 ? 359.541 323.905 580.581 1.00 47.37 270 PHE A C 1
ATOM 1862 O O . PHE A 1 270 ? 359.509 323.335 581.675 1.00 47.37 270 PHE A O 1
ATOM 1879 N N . SER A 1 271 ? 358.607 324.761 580.175 1.00 45.96 271 SER A N 1
ATOM 1880 C CA . SER A 1 271 ? 357.500 325.141 581.040 1.00 45.96 271 SER A CA 1
ATOM 1881 C C . SER A 1 271 ? 356.340 324.167 580.891 1.00 45.96 271 SER A C 1
ATOM 1882 O O . SER A 1 271 ? 356.035 323.704 579.788 1.00 45.96 271 SER A O 1
ATOM 1890 N N . ALA A 1 272 ? 355.688 323.863 582.011 1.00 45.10 272 ALA A N 1
ATOM 1891 C CA . ALA A 1 272 ? 354.573 322.928 581.998 1.00 45.10 272 ALA A CA 1
ATOM 1892 C C . ALA A 1 272 ? 353.424 323.478 581.166 1.00 45.10 272 ALA A C 1
ATOM 1893 O O . ALA A 1 272 ? 353.185 324.687 581.126 1.00 45.10 272 ALA A O 1
ATOM 1900 N N . SER A 1 273 ? 352.708 322.574 580.497 1.00 45.26 273 SER A N 1
ATOM 1901 C CA . SER A 1 273 ? 351.608 322.946 579.624 1.00 45.26 273 SER A CA 1
ATOM 1902 C C . SER A 1 273 ? 350.354 322.112 579.825 1.00 45.26 273 SER A C 1
ATOM 1903 O O . SER A 1 273 ? 349.341 322.394 579.175 1.00 45.26 273 SER A O 1
ATOM 1911 N N . GLY A 1 274 ? 350.381 321.103 580.686 1.00 44.96 274 GLY A N 1
ATOM 1912 C CA . GLY A 1 274 ? 349.214 320.264 580.859 1.00 44.96 274 GLY A CA 1
ATOM 1913 C C . GLY A 1 274 ? 349.299 319.432 582.115 1.00 44.96 274 GLY A C 1
ATOM 1914 O O . GLY A 1 274 ? 350.387 319.145 582.632 1.00 44.96 274 GLY A O 1
ATOM 1918 N N . ILE A 1 275 ? 348.120 319.041 582.595 1.00 46.13 275 ILE A N 1
ATOM 1919 C CA . ILE A 1 275 ? 347.960 318.167 583.747 1.00 46.13 275 ILE A CA 1
ATOM 1920 C C . ILE A 1 275 ? 347.070 317.005 583.336 1.00 46.13 275 ILE A C 1
ATOM 1921 O O . ILE A 1 275 ? 346.216 317.134 582.453 1.00 46.13 275 ILE A O 1
ATOM 1937 N N . VAL A 1 276 ? 347.292 315.857 583.968 1.00 45.58 276 VAL A N 1
ATOM 1938 C CA . VAL A 1 276 ? 346.488 314.661 583.757 1.00 45.58 276 VAL A CA 1
ATOM 1939 C C . VAL A 1 276 ? 346.154 314.094 585.126 1.00 45.58 276 VAL A C 1
ATOM 1940 O O . VAL A 1 276 ? 347.061 313.782 585.910 1.00 45.58 276 VAL A O 1
ATOM 1953 N N . LEU A 1 277 ? 344.860 313.958 585.408 1.00 47.63 277 LEU A N 1
ATOM 1954 C CA . LEU A 1 277 ? 344.349 313.524 586.699 1.00 47.63 277 LEU A CA 1
ATOM 1955 C C . LEU A 1 277 ? 343.344 312.400 586.487 1.00 47.63 277 LEU A C 1
ATOM 1956 O O . LEU A 1 277 ? 342.913 312.122 585.365 1.00 47.63 277 LEU A O 1
ATOM 1972 N N . ASN A 1 278 ? 342.970 311.752 587.585 1.00 48.28 278 ASN A N 1
ATOM 1973 C CA . ASN A 1 278 ? 341.892 310.776 587.606 1.00 48.28 278 ASN A CA 1
ATOM 1974 C C . ASN A 1 278 ? 340.563 311.483 587.850 1.00 48.28 278 ASN A C 1
ATOM 1975 O O . ASN A 1 278 ? 340.517 312.468 588.595 1.00 48.28 278 ASN A O 1
ATOM 1986 N N . PRO A 1 279 ? 339.452 311.039 587.251 1.00 47.57 279 PRO A N 1
ATOM 1987 C CA . PRO A 1 279 ? 338.193 311.779 587.444 1.00 47.57 279 PRO A CA 1
ATOM 1988 C C . PRO A 1 279 ? 337.799 311.941 588.900 1.00 47.57 279 PRO A C 1
ATOM 1989 O O . PRO A 1 279 ? 337.290 313.001 589.280 1.00 47.57 279 PRO A O 1
ATOM 2000 N N . ARG A 1 280 ? 338.027 310.926 589.736 1.00 49.84 280 ARG A N 1
ATOM 2001 C CA . ARG A 1 280 ? 337.668 311.046 591.144 1.00 49.84 280 ARG A CA 1
ATOM 2002 C C . ARG A 1 280 ? 338.603 311.991 591.887 1.00 49.84 280 ARG A C 1
ATOM 2003 O O . ARG A 1 280 ? 338.153 312.759 592.745 1.00 49.84 280 ARG A O 1
ATOM 2024 N N . ASP A 1 281 ? 339.901 311.953 591.580 1.00 50.09 281 ASP A N 1
ATOM 2025 C CA . ASP A 1 281 ? 340.827 312.891 592.204 1.00 50.09 281 ASP A CA 1
ATOM 2026 C C . ASP A 1 281 ? 340.505 314.324 591.802 1.00 50.09 281 ASP A C 1
ATOM 2027 O O . ASP A 1 281 ? 340.537 315.233 592.638 1.00 50.09 281 ASP A O 1
ATOM 2036 N N . TRP A 1 282 ? 340.190 314.541 590.525 1.00 50.92 282 TRP A N 1
ATOM 2037 C CA . TRP A 1 282 ? 339.770 315.863 590.078 1.00 50.92 282 TRP A CA 1
ATOM 2038 C C . TRP A 1 282 ? 338.473 316.292 590.751 1.00 50.92 282 TRP A C 1
ATOM 2039 O O . TRP A 1 282 ? 338.325 317.461 591.122 1.00 50.92 282 TRP A O 1
ATOM 2060 N N . HIS A 1 283 ? 337.527 315.365 590.914 1.00 52.09 283 HIS A N 1
ATOM 2061 C CA . HIS A 1 283 ? 336.286 315.682 591.611 1.00 52.09 283 HIS A CA 1
ATOM 2062 C C . HIS A 1 283 ? 336.556 316.114 593.045 1.00 52.09 283 HIS A C 1
ATOM 2063 O O . HIS A 1 283 ? 335.987 317.102 593.520 1.00 52.09 283 HIS A O 1
ATOM 2077 N N . ASN A 1 284 ? 337.426 315.390 593.747 1.00 52.64 284 ASN A N 1
ATOM 2078 C CA . ASN A 1 284 ? 337.742 315.735 595.127 1.00 52.64 284 ASN A CA 1
ATOM 2079 C C . ASN A 1 284 ? 338.523 317.039 595.228 1.00 52.64 284 ASN A C 1
ATOM 2080 O O . ASN A 1 284 ? 338.393 317.757 596.225 1.00 52.64 284 ASN A O 1
ATOM 2091 N N . ILE A 1 285 ? 339.334 317.359 594.217 1.00 54.59 285 ILE A N 1
ATOM 2092 C CA . ILE A 1 285 ? 340.134 318.579 594.266 1.00 54.59 285 ILE A CA 1
ATOM 2093 C C . ILE A 1 285 ? 339.250 319.817 594.190 1.00 54.59 285 ILE A C 1
ATOM 2094 O O . ILE A 1 285 ? 339.571 320.852 594.784 1.00 54.59 285 ILE A O 1
ATOM 2110 N N . ALA A 1 286 ? 338.147 319.751 593.450 1.00 58.07 286 ALA A N 1
ATOM 2111 C CA . ALA A 1 286 ? 337.298 320.921 593.265 1.00 58.07 286 ALA A CA 1
ATOM 2112 C C . ALA A 1 286 ? 336.252 321.086 594.360 1.00 58.07 286 ALA A C 1
ATOM 2113 O O . ALA A 1 286 ? 335.453 322.024 594.285 1.00 58.07 286 ALA A O 1
ATOM 2120 N N . LEU A 1 287 ? 336.233 320.210 595.372 1.00 58.96 287 LEU A N 1
ATOM 2121 C CA . LEU A 1 287 ? 335.174 320.253 596.375 1.00 58.96 287 LEU A CA 1
ATOM 2122 C C . LEU A 1 287 ? 335.692 320.073 597.800 1.00 58.96 287 LEU A C 1
ATOM 2123 O O . LEU A 1 287 ? 334.895 319.794 598.704 1.00 58.96 287 LEU A O 1
ATOM 2139 N N . LEU A 1 288 ? 336.995 320.229 598.039 1.00 63.46 288 LEU A N 1
ATOM 2140 C CA . LEU A 1 288 ? 337.523 320.021 599.383 1.00 63.46 288 LEU A CA 1
ATOM 2141 C C . LEU A 1 288 ? 337.288 321.210 600.304 1.00 63.46 288 LEU A C 1
ATOM 2142 O O . LEU A 1 288 ? 337.452 321.066 601.520 1.00 63.46 288 LEU A O 1
ATOM 2158 N N . LYS A 1 289 ? 336.892 322.361 599.759 1.00 70.29 289 LYS A N 1
ATOM 2159 C CA . LYS A 1 289 ? 336.629 323.570 600.534 1.00 70.29 289 LYS A CA 1
ATOM 2160 C C . LYS A 1 289 ? 337.619 323.726 601.686 1.00 70.29 289 LYS A C 1
ATOM 2161 O O . LYS A 1 289 ? 338.828 323.561 601.490 1.00 70.29 289 LYS A O 1
ATOM 2180 N N . ASP A 1 290 ? 337.130 324.043 602.881 1.00 78.05 290 ASP A N 1
ATOM 2181 C CA . ASP A 1 290 ? 337.991 324.285 604.031 1.00 78.05 290 ASP A CA 1
ATOM 2182 C C . ASP A 1 290 ? 337.127 324.245 605.284 1.00 78.05 290 ASP A C 1
ATOM 2183 O O . ASP A 1 290 ? 335.916 324.016 605.222 1.00 78.05 290 ASP A O 1
ATOM 2192 N N . ASN A 1 291 ? 337.765 324.474 606.434 1.00 82.63 291 ASN A N 1
ATOM 2193 C CA . ASN A 1 291 ? 337.024 324.512 607.689 1.00 82.63 291 ASN A CA 1
ATOM 2194 C C . ASN A 1 291 ? 336.014 325.653 607.704 1.00 82.63 291 ASN A C 1
ATOM 2195 O O . ASN A 1 291 ? 334.905 325.491 608.226 1.00 82.63 291 ASN A O 1
ATOM 2206 N N . GLU A 1 292 ? 336.376 326.807 607.139 1.00 81.68 292 GLU A N 1
ATOM 2207 C CA . GLU A 1 292 ? 335.447 327.930 607.088 1.00 81.68 292 GLU A CA 1
ATOM 2208 C C . GLU A 1 292 ? 334.206 327.594 606.271 1.00 81.68 292 GLU A C 1
ATOM 2209 O O . GLU A 1 292 ? 333.143 328.185 606.492 1.00 81.68 292 GLU A O 1
ATOM 2221 N N . GLY A 1 293 ? 334.318 326.663 605.335 1.00 78.38 293 GLY A N 1
ATOM 2222 C CA . GLY A 1 293 ? 333.211 326.254 604.505 1.00 78.38 293 GLY A CA 1
ATOM 2223 C C . GLY A 1 293 ? 333.173 326.864 603.117 1.00 78.38 293 GLY A C 1
ATOM 2224 O O . GLY A 1 293 ? 332.095 326.898 602.510 1.00 78.38 293 GLY A O 1
ATOM 2228 N N . ARG A 1 294 ? 334.301 327.341 602.599 1.00 76.54 294 ARG A N 1
ATOM 2229 C CA . ARG A 1 294 ? 334.370 327.960 601.285 1.00 76.54 294 ARG A CA 1
ATOM 2230 C C . ARG A 1 294 ? 335.269 327.139 600.374 1.00 76.54 294 ARG A C 1
ATOM 2231 O O . ARG A 1 294 ? 336.307 326.628 600.805 1.00 76.54 294 ARG A O 1
ATOM 2252 N N . TYR A 1 295 ? 334.862 327.011 599.115 1.00 69.99 295 TYR A N 1
ATOM 2253 C CA . TYR A 1 295 ? 335.696 326.338 598.132 1.00 69.99 295 TYR A CA 1
ATOM 2254 C C . TYR A 1 295 ? 336.992 327.114 597.934 1.00 69.99 295 TYR A C 1
ATOM 2255 O O . TYR A 1 295 ? 336.980 328.328 597.718 1.00 69.99 295 TYR A O 1
ATOM 2273 N N . ILE A 1 296 ? 338.120 326.405 598.011 1.00 67.03 296 ILE A N 1
ATOM 2274 C CA . ILE A 1 296 ? 339.410 327.080 597.917 1.00 67.03 296 ILE A CA 1
ATOM 2275 C C . ILE A 1 296 ? 339.543 327.786 596.573 1.00 67.03 296 ILE A C 1
ATOM 2276 O O . ILE A 1 296 ? 340.084 328.895 596.491 1.00 67.03 296 ILE A O 1
ATOM 2292 N N . PHE A 1 297 ? 339.057 327.159 595.503 1.00 65.38 297 PHE A N 1
ATOM 2293 C CA . PHE A 1 297 ? 338.985 327.810 594.204 1.00 65.38 297 PHE A CA 1
ATOM 2294 C C . PHE A 1 297 ? 337.704 327.479 593.457 1.00 65.38 297 PHE A C 1
ATOM 2295 O O . PHE A 1 297 ? 337.540 327.931 592.320 1.00 65.38 297 PHE A O 1
ATOM 2312 N N . GLY A 1 298 ? 336.794 326.716 594.055 1.00 70.59 298 GLY A N 1
ATOM 2313 C CA . GLY A 1 298 ? 335.624 326.237 593.350 1.00 70.59 298 GLY A CA 1
ATOM 2314 C C . GLY A 1 298 ? 334.452 327.192 593.393 1.00 70.59 298 GLY A C 1
ATOM 2315 O O . GLY A 1 298 ? 334.582 328.370 593.048 1.00 70.59 298 GLY A O 1
ATOM 2319 N N . GLY A 1 299 ? 333.300 326.689 593.820 1.00 72.06 299 GLY A N 1
ATOM 2320 C CA . GLY A 1 299 ? 332.068 327.431 593.736 1.00 72.06 299 GLY A CA 1
ATOM 2321 C C . GLY A 1 299 ? 331.437 327.214 592.376 1.00 72.06 299 GLY A C 1
ATOM 2322 O O . GLY A 1 299 ? 332.073 327.438 591.342 1.00 72.06 299 GLY A O 1
ATOM 2326 N N . PRO A 1 300 ? 330.179 326.764 592.338 1.00 71.30 300 PRO A N 1
ATOM 2327 C CA . PRO A 1 300 ? 329.567 326.492 591.027 1.00 71.30 300 PRO A CA 1
ATOM 2328 C C . PRO A 1 300 ? 329.613 327.685 590.091 1.00 71.30 300 PRO A C 1
ATOM 2329 O O . PRO A 1 300 ? 329.897 327.524 588.898 1.00 71.30 300 PRO A O 1
ATOM 2340 N N . GLN A 1 301 ? 329.352 328.888 590.606 1.00 73.46 301 GLN A N 1
ATOM 2341 C CA . GLN A 1 301 ? 329.444 330.081 589.771 1.00 73.46 301 GLN A CA 1
ATOM 2342 C C . GLN A 1 301 ? 330.879 330.337 589.333 1.00 73.46 301 GLN A C 1
ATOM 2343 O O . GLN A 1 301 ? 331.124 330.725 588.185 1.00 73.46 301 GLN A O 1
ATOM 2357 N N . ALA A 1 302 ? 331.840 330.123 590.230 1.00 72.13 302 ALA A N 1
ATOM 2358 C CA . ALA A 1 302 ? 333.248 330.411 589.953 1.00 72.13 302 ALA A CA 1
ATOM 2359 C C . ALA A 1 302 ? 333.983 329.149 589.496 1.00 72.13 302 ALA A C 1
ATOM 2360 O O . ALA A 1 302 ? 334.879 328.634 590.162 1.00 72.13 302 ALA A O 1
ATOM 2367 N N . PHE A 1 303 ? 333.581 328.652 588.328 1.00 65.79 303 PHE A N 1
ATOM 2368 C CA . PHE A 1 303 ? 334.235 327.511 587.701 1.00 65.79 303 PHE A CA 1
ATOM 2369 C C . PHE A 1 303 ? 334.172 327.692 586.194 1.00 65.79 303 PHE A C 1
ATOM 2370 O O . PHE A 1 303 ? 333.093 327.931 585.643 1.00 65.79 303 PHE A O 1
ATOM 2387 N N . THR A 1 304 ? 335.324 327.592 585.530 1.00 63.77 304 THR A N 1
ATOM 2388 C CA . THR A 1 304 ? 335.385 327.808 584.087 1.00 63.77 304 THR A CA 1
ATOM 2389 C C . THR A 1 304 ? 335.300 326.494 583.314 1.00 63.77 304 THR A C 1
ATOM 2390 O O . THR A 1 304 ? 334.371 326.287 582.527 1.00 63.77 304 THR A O 1
ATOM 2401 N N . SER A 1 305 ? 336.262 325.604 583.528 1.00 60.16 305 SER A N 1
ATOM 2402 C CA . SER A 1 305 ? 336.321 324.334 582.815 1.00 60.16 305 SER A CA 1
ATOM 2403 C C . SER A 1 305 ? 337.216 323.394 583.618 1.00 60.16 305 SER A C 1
ATOM 2404 O O . SER A 1 305 ? 337.524 323.664 584.784 1.00 60.16 305 SER A O 1
ATOM 2412 N N . ASN A 1 306 ? 337.629 322.288 582.998 1.00 53.39 306 ASN A N 1
ATOM 2413 C CA . ASN A 1 306 ? 338.623 321.397 583.595 1.00 53.39 306 ASN A CA 1
ATOM 2414 C C . ASN A 1 306 ? 339.995 322.062 583.477 1.00 53.39 306 ASN A C 1
ATOM 2415 O O . ASN A 1 306 ? 340.859 321.670 582.691 1.00 53.39 306 ASN A O 1
ATOM 2426 N N . ILE A 1 307 ? 340.179 323.100 584.289 1.00 51.36 307 ILE A N 1
ATOM 2427 C CA . ILE A 1 307 ? 341.386 323.913 584.273 1.00 51.36 307 ILE A CA 1
ATOM 2428 C C . ILE A 1 307 ? 341.882 324.072 585.701 1.00 51.36 307 ILE A C 1
ATOM 2429 O O . ILE A 1 307 ? 341.102 324.036 586.658 1.00 51.36 307 ILE A O 1
ATOM 2445 N N . MET A 1 308 ? 343.193 324.244 585.843 1.00 49.76 308 MET A N 1
ATOM 2446 C CA . MET A 1 308 ? 343.803 324.362 587.165 1.00 49.76 308 MET A CA 1
ATOM 2447 C C . MET A 1 308 ? 345.117 325.111 587.024 1.00 49.76 308 MET A C 1
ATOM 2448 O O . MET A 1 308 ? 345.976 324.707 586.236 1.00 49.76 308 MET A O 1
ATOM 2462 N N . TRP A 1 309 ? 345.272 326.198 587.782 1.00 47.13 309 TRP A N 1
ATOM 2463 C CA . TRP A 1 309 ? 346.450 327.060 587.684 1.00 47.13 309 TRP A CA 1
ATOM 2464 C C . TRP A 1 309 ? 346.673 327.538 586.252 1.00 47.13 309 TRP A C 1
ATOM 2465 O O . TRP A 1 309 ? 347.804 327.799 585.838 1.00 47.13 309 TRP A O 1
ATOM 2486 N N . GLY A 1 310 ? 345.595 327.661 585.484 1.00 47.57 310 GLY A N 1
ATOM 2487 C CA . GLY A 1 310 ? 345.699 328.113 584.114 1.00 47.57 310 GLY A CA 1
ATOM 2488 C C . GLY A 1 310 ? 346.113 327.058 583.115 1.00 47.57 310 GLY A C 1
ATOM 2489 O O . GLY A 1 310 ? 346.423 327.406 581.970 1.00 47.57 310 GLY A O 1
ATOM 2493 N N . LEU A 1 311 ? 346.128 325.783 583.502 1.00 46.59 311 LEU A N 1
ATOM 2494 C CA . LEU A 1 311 ? 346.493 324.699 582.607 1.00 46.59 311 LEU A CA 1
ATOM 2495 C C . LEU A 1 311 ? 345.330 323.724 582.454 1.00 46.59 311 LEU A C 1
ATOM 2496 O O . LEU A 1 311 ? 344.585 323.492 583.410 1.00 46.59 311 LEU A O 1
ATOM 2512 N N . PRO A 1 312 ? 345.150 323.135 581.272 1.00 46.53 312 PRO A N 1
ATOM 2513 C CA . PRO A 1 312 ? 344.107 322.116 581.116 1.00 46.53 312 PRO A CA 1
ATOM 2514 C C . PRO A 1 312 ? 344.348 320.922 582.024 1.00 46.53 312 PRO A C 1
ATOM 2515 O O . PRO A 1 312 ? 345.487 320.558 582.324 1.00 46.53 312 PRO A O 1
ATOM 2526 N N . VAL A 1 313 ? 343.252 320.306 582.458 1.00 48.70 313 VAL A N 1
ATOM 2527 C CA . VAL A 1 313 ? 343.302 319.205 583.411 1.00 48.70 313 VAL A CA 1
ATOM 2528 C C . VAL A 1 313 ? 343.155 317.853 582.723 1.00 48.70 313 VAL A C 1
ATOM 2529 O O . VAL A 1 313 ? 343.853 316.902 583.074 1.00 48.70 313 VAL A O 1
ATOM 2542 N N . VAL A 1 314 ? 342.246 317.741 581.760 1.00 46.78 314 VAL A N 1
ATOM 2543 C CA . VAL A 1 314 ? 342.068 316.510 580.990 1.00 46.78 314 VAL A CA 1
ATOM 2544 C C . VAL A 1 314 ? 341.866 315.323 581.926 1.00 46.78 314 VAL A C 1
ATOM 2545 O O . VAL A 1 314 ? 342.775 314.493 582.071 1.00 46.78 314 VAL A O 1
ATOM 2558 N N . PRO A 1 315 ? 340.713 315.199 582.588 1.00 47.74 315 PRO A N 1
ATOM 2559 C CA . PRO A 1 315 ? 340.460 314.021 583.434 1.00 47.74 315 PRO A CA 1
ATOM 2560 C C . PRO A 1 315 ? 340.089 312.818 582.579 1.00 47.74 315 PRO A C 1
ATOM 2561 O O . PRO A 1 315 ? 339.183 312.891 581.746 1.00 47.74 315 PRO A O 1
ATOM 2572 N N . THR A 1 316 ? 340.789 311.705 582.788 1.00 45.84 316 THR A N 1
ATOM 2573 C CA . THR A 1 316 ? 340.563 310.484 582.030 1.00 45.84 316 THR A CA 1
ATOM 2574 C C . THR A 1 316 ? 340.545 309.292 582.972 1.00 45.84 316 THR A C 1
ATOM 2575 O O . THR A 1 316 ? 341.364 309.205 583.890 1.00 45.84 316 THR A O 1
ATOM 2586 N N . LYS A 1 317 ? 339.617 308.364 582.727 1.00 45.32 317 LYS A N 1
ATOM 2587 C CA . LYS A 1 317 ? 339.560 307.145 583.524 1.00 45.32 317 LYS A CA 1
ATOM 2588 C C . LYS A 1 317 ? 340.804 306.289 583.346 1.00 45.32 317 LYS A C 1
ATOM 2589 O O . LYS A 1 317 ? 341.054 305.402 584.169 1.00 45.32 317 LYS A O 1
ATOM 2608 N N . ALA A 1 318 ? 341.588 306.532 582.294 1.00 44.41 318 ALA A N 1
ATOM 2609 C CA . ALA A 1 318 ? 342.829 305.791 582.108 1.00 44.41 318 ALA A CA 1
ATOM 2610 C C . ALA A 1 318 ? 343.806 306.043 583.248 1.00 44.41 318 ALA A C 1
ATOM 2611 O O . ALA A 1 318 ? 344.504 305.118 583.679 1.00 44.41 318 ALA A O 1
ATOM 2618 N N . GLN A 1 319 ? 343.874 307.275 583.743 1.00 45.67 319 GLN A N 1
ATOM 2619 C CA . GLN A 1 319 ? 344.764 307.589 584.851 1.00 45.67 319 GLN A CA 1
ATOM 2620 C C . GLN A 1 319 ? 344.301 306.870 586.111 1.00 45.67 319 GLN A C 1
ATOM 2621 O O . GLN A 1 319 ? 343.120 306.916 586.467 1.00 45.67 319 GLN A O 1
ATOM 2635 N N . ALA A 1 320 ? 345.232 306.202 586.783 1.00 46.72 320 ALA A N 1
ATOM 2636 C CA . ALA A 1 320 ? 344.904 305.509 588.016 1.00 46.72 320 ALA A CA 1
ATOM 2637 C C . ALA A 1 320 ? 344.617 306.510 589.129 1.00 46.72 320 ALA A C 1
ATOM 2638 O O . ALA A 1 320 ? 345.089 307.650 589.117 1.00 46.72 320 ALA A O 1
ATOM 2645 N N . ALA A 1 321 ? 343.824 306.071 590.102 1.00 48.11 321 ALA A N 1
ATOM 2646 C CA . ALA A 1 321 ? 343.488 306.907 591.246 1.00 48.11 321 ALA A CA 1
ATOM 2647 C C . ALA A 1 321 ? 344.717 307.060 592.132 1.00 48.11 321 ALA A C 1
ATOM 2648 O O . ALA A 1 321 ? 345.416 306.079 592.407 1.00 48.11 321 ALA A O 1
ATOM 2655 N N . GLY A 1 322 ? 344.981 308.290 592.577 1.00 49.20 322 GLY A N 1
ATOM 2656 C CA . GLY A 1 322 ? 346.126 308.611 593.401 1.00 49.20 322 GLY A CA 1
ATOM 2657 C C . GLY A 1 322 ? 347.317 309.123 592.614 1.00 49.20 322 GLY A C 1
ATOM 2658 O O . GLY A 1 322 ? 348.252 309.670 593.210 1.00 49.20 322 GLY A O 1
ATOM 2662 N N . THR A 1 323 ? 347.299 308.963 591.294 1.00 47.46 323 THR A N 1
ATOM 2663 C CA . THR A 1 323 ? 348.410 309.345 590.436 1.00 47.46 323 THR A CA 1
ATOM 2664 C C . THR A 1 323 ? 348.049 310.585 589.630 1.00 47.46 323 THR A C 1
ATOM 2665 O O . THR A 1 323 ? 346.906 310.742 589.193 1.00 47.46 323 THR A O 1
ATOM 2676 N N . PHE A 1 324 ? 349.031 311.462 589.437 1.00 46.70 324 PHE A N 1
ATOM 2677 C CA . PHE A 1 324 ? 348.884 312.634 588.588 1.00 46.70 324 PHE A CA 1
ATOM 2678 C C . PHE A 1 324 ? 350.114 312.765 587.703 1.00 46.70 324 PHE A C 1
ATOM 2679 O O . PHE A 1 324 ? 351.204 312.301 588.049 1.00 46.70 324 PHE A O 1
ATOM 2696 N N . THR A 1 325 ? 349.930 313.400 586.546 1.00 44.89 325 THR A N 1
ATOM 2697 C CA . THR A 1 325 ? 351.018 313.573 585.582 1.00 44.89 325 THR A CA 1
ATOM 2698 C C . THR A 1 325 ? 350.990 315.013 585.079 1.00 44.89 325 THR A C 1
ATOM 2699 O O . THR A 1 325 ? 350.079 315.399 584.347 1.00 44.89 325 THR A O 1
ATOM 2710 N N . VAL A 1 326 ? 351.994 315.799 585.458 1.00 45.21 326 VAL A N 1
ATOM 2711 C CA . VAL A 1 326 ? 352.111 317.192 585.038 1.00 45.21 326 VAL A CA 1
ATOM 2712 C C . VAL A 1 326 ? 353.280 317.286 584.071 1.00 45.21 326 VAL A C 1
ATOM 2713 O O . VAL A 1 326 ? 354.326 316.669 584.300 1.00 45.21 326 VAL A O 1
ATOM 2726 N N . GLY A 1 327 ? 353.113 318.046 582.991 1.00 44.31 327 GLY A N 1
ATOM 2727 C CA . GLY A 1 327 ? 354.215 318.138 582.050 1.00 44.31 327 GLY A CA 1
ATOM 2728 C C . GLY A 1 327 ? 353.995 319.167 580.967 1.00 44.31 327 GLY A C 1
ATOM 2729 O O . GLY A 1 327 ? 352.877 319.621 580.713 1.00 44.31 327 GLY A O 1
ATOM 2733 N N . GLY A 1 328 ? 355.104 319.533 580.329 1.00 44.24 328 GLY A N 1
ATOM 2734 C CA . GLY A 1 328 ? 355.082 320.400 579.168 1.00 44.24 328 GLY A CA 1
ATOM 2735 C C . GLY A 1 328 ? 355.006 319.587 577.895 1.00 44.24 328 GLY A C 1
ATOM 2736 O O . GLY A 1 328 ? 355.931 319.594 577.079 1.00 44.24 328 GLY A O 1
ATOM 2740 N N . PHE A 1 329 ? 353.890 318.880 577.722 1.00 44.42 329 PHE A N 1
ATOM 2741 C CA . PHE A 1 329 ? 353.785 317.895 576.653 1.00 44.42 329 PHE A CA 1
ATOM 2742 C C . PHE A 1 329 ? 353.938 318.526 575.275 1.00 44.42 329 PHE A C 1
ATOM 2743 O O . PHE A 1 329 ? 354.454 317.881 574.356 1.00 44.42 329 PHE A O 1
ATOM 2760 N N . ASP A 1 330 ? 353.509 319.778 575.112 1.00 46.15 330 ASP A N 1
ATOM 2761 C CA . ASP A 1 330 ? 353.501 320.400 573.793 1.00 46.15 330 ASP A CA 1
ATOM 2762 C C . ASP A 1 330 ? 354.891 320.508 573.180 1.00 46.15 330 ASP A C 1
ATOM 2763 O O . ASP A 1 330 ? 355.000 320.675 571.961 1.00 46.15 330 ASP A O 1
ATOM 2772 N N . MET A 1 331 ? 355.952 320.425 573.988 1.00 47.10 331 MET A N 1
ATOM 2773 C CA . MET A 1 331 ? 357.303 320.581 573.463 1.00 47.10 331 MET A CA 1
ATOM 2774 C C . MET A 1 331 ? 358.261 319.509 573.968 1.00 47.10 331 MET A C 1
ATOM 2775 O O . MET A 1 331 ? 359.473 319.647 573.766 1.00 47.10 331 MET A O 1
ATOM 2789 N N . ALA A 1 332 ? 357.767 318.450 574.609 1.00 45.24 332 ALA A N 1
ATOM 2790 C CA . ALA A 1 332 ? 358.616 317.374 575.096 1.00 45.24 332 ALA A CA 1
ATOM 2791 C C . ALA A 1 332 ? 358.262 316.009 574.527 1.00 45.24 332 ALA A C 1
ATOM 2792 O O . ALA A 1 332 ? 359.060 315.077 574.672 1.00 45.24 332 ALA A O 1
ATOM 2799 N N . SER A 1 333 ? 357.102 315.859 573.892 1.00 44.56 333 SER A N 1
ATOM 2800 C CA . SER A 1 333 ? 356.708 314.589 573.303 1.00 44.56 333 SER A CA 1
ATOM 2801 C C . SER A 1 333 ? 355.916 314.862 572.034 1.00 44.56 333 SER A C 1
ATOM 2802 O O . SER A 1 333 ? 355.251 315.893 571.902 1.00 44.56 333 SER A O 1
ATOM 2810 N N . GLN A 1 334 ? 355.983 313.913 571.102 1.00 43.55 334 GLN A N 1
ATOM 2811 C CA . GLN A 1 334 ? 355.365 314.118 569.799 1.00 43.55 334 GLN A CA 1
ATOM 2812 C C . GLN A 1 334 ? 354.841 312.796 569.264 1.00 43.55 334 GLN A C 1
ATOM 2813 O O . GLN A 1 334 ? 355.588 311.819 569.185 1.00 43.55 334 GLN A O 1
ATOM 2827 N N . VAL A 1 335 ? 353.571 312.780 568.881 1.00 43.67 335 VAL A N 1
ATOM 2828 C CA . VAL A 1 335 ? 352.957 311.618 568.252 1.00 43.67 335 VAL A CA 1
ATOM 2829 C C . VAL A 1 335 ? 353.114 311.742 566.746 1.00 43.67 335 VAL A C 1
ATOM 2830 O O . VAL A 1 335 ? 352.739 312.754 566.144 1.00 43.67 335 VAL A O 1
ATOM 2843 N N . TRP A 1 336 ? 353.683 310.708 566.136 1.00 42.62 336 TRP A N 1
ATOM 2844 C CA . TRP A 1 336 ? 353.894 310.638 564.695 1.00 42.62 336 TRP A CA 1
ATOM 2845 C C . TRP A 1 336 ? 352.832 309.710 564.122 1.00 42.62 336 TRP A C 1
ATOM 2846 O O . TRP A 1 336 ? 352.784 308.525 564.472 1.00 42.62 336 TRP A O 1
ATOM 2859 N N . ASP A 1 337 ? 351.983 310.247 563.251 1.00 44.84 337 ASP A N 1
ATOM 2860 C CA . ASP A 1 337 ? 350.892 309.476 562.665 1.00 44.84 337 ASP A CA 1
ATOM 2861 C C . ASP A 1 337 ? 351.347 308.844 561.357 1.00 44.84 337 ASP A C 1
ATOM 2862 O O . ASP A 1 337 ? 351.731 309.553 560.420 1.00 44.84 337 ASP A O 1
ATOM 2871 N N . ARG A 1 338 ? 351.311 307.511 561.292 1.00 43.66 338 ARG A N 1
ATOM 2872 C CA . ARG A 1 338 ? 351.666 306.819 560.060 1.00 43.66 338 ARG A CA 1
ATOM 2873 C C . ARG A 1 338 ? 350.556 306.935 559.021 1.00 43.66 338 ARG A C 1
ATOM 2874 O O . ARG A 1 338 ? 350.834 307.128 557.833 1.00 43.66 338 ARG A O 1
ATOM 2895 N N . MET A 1 339 ? 349.299 306.816 559.445 1.00 45.43 339 MET A N 1
ATOM 2896 C CA . MET A 1 339 ? 348.171 307.010 558.547 1.00 45.43 339 MET A CA 1
ATOM 2897 C C . MET A 1 339 ? 346.983 307.494 559.362 1.00 45.43 339 MET A C 1
ATOM 2898 O O . MET A 1 339 ? 346.879 307.216 560.559 1.00 45.43 339 MET A O 1
ATOM 2912 N N . ASP A 1 340 ? 346.080 308.209 558.697 1.00 47.19 340 ASP A N 1
ATOM 2913 C CA . ASP A 1 340 ? 344.880 308.698 559.355 1.00 47.19 340 ASP A CA 1
ATOM 2914 C C . ASP A 1 340 ? 343.913 307.546 559.629 1.00 47.19 340 ASP A C 1
ATOM 2915 O O . ASP A 1 340 ? 344.057 306.434 559.114 1.00 47.19 340 ASP A O 1
ATOM 2924 N N . ALA A 1 341 ? 342.911 307.828 560.459 1.00 42.27 341 ALA A N 1
ATOM 2925 C CA . ALA A 1 341 ? 341.960 306.802 560.865 1.00 42.27 341 ALA A CA 1
ATOM 2926 C C . ALA A 1 341 ? 341.161 306.304 559.667 1.00 42.27 341 ALA A C 1
ATOM 2927 O O . ALA A 1 341 ? 340.787 307.087 558.788 1.00 42.27 341 ALA A O 1
ATOM 2934 N N . THR A 1 342 ? 340.898 304.999 559.635 1.00 40.87 342 THR A N 1
ATOM 2935 C CA . THR A 1 342 ? 340.164 304.362 558.547 1.00 40.87 342 THR A CA 1
ATOM 2936 C C . THR A 1 342 ? 339.016 303.549 559.126 1.00 40.87 342 THR A C 1
ATOM 2937 O O . THR A 1 342 ? 339.168 302.922 560.178 1.00 40.87 342 THR A O 1
ATOM 2948 N N . VAL A 1 343 ? 337.877 303.549 558.434 1.00 39.24 343 VAL A N 1
ATOM 2949 C CA . VAL A 1 343 ? 336.670 302.862 558.887 1.00 39.24 343 VAL A CA 1
ATOM 2950 C C . VAL A 1 343 ? 336.340 301.740 557.913 1.00 39.24 343 VAL A C 1
ATOM 2951 O O . VAL A 1 343 ? 336.376 301.936 556.692 1.00 39.24 343 VAL A O 1
ATOM 2964 N N . GLU A 1 344 ? 336.013 300.565 558.451 1.00 37.50 344 GLU A N 1
ATOM 2965 C CA . GLU A 1 344 ? 335.638 299.408 557.649 1.00 37.50 344 GLU A CA 1
ATOM 2966 C C . GLU A 1 344 ? 334.510 298.642 558.325 1.00 37.50 344 GLU A C 1
ATOM 2967 O O . GLU A 1 344 ? 334.487 298.504 559.550 1.00 37.50 344 GLU A O 1
ATOM 2979 N N . VAL A 1 345 ? 333.583 298.126 557.521 1.00 36.67 345 VAL A N 1
ATOM 2980 C CA . VAL A 1 345 ? 332.422 297.390 558.013 1.00 36.67 345 VAL A CA 1
ATOM 2981 C C . VAL A 1 345 ? 332.585 295.925 557.636 1.00 36.67 345 VAL A C 1
ATOM 2982 O O . VAL A 1 345 ? 332.940 295.607 556.494 1.00 36.67 345 VAL A O 1
ATOM 2995 N N . SER A 1 346 ? 332.327 295.035 558.594 1.00 34.84 346 SER A N 1
ATOM 2996 C CA . SER A 1 346 ? 332.436 293.598 558.388 1.00 34.84 346 SER A CA 1
ATOM 2997 C C . SER A 1 346 ? 331.138 292.926 558.799 1.00 34.84 346 SER A C 1
ATOM 2998 O O . SER A 1 346 ? 330.630 293.164 559.899 1.00 34.84 346 SER A O 1
ATOM 3006 N N . ARG A 1 347 ? 330.612 292.083 557.914 1.00 35.48 347 ARG A N 1
ATOM 3007 C CA . ARG A 1 347 ? 329.427 291.288 558.201 1.00 35.48 347 ARG A CA 1
ATOM 3008 C C . ARG A 1 347 ? 329.755 289.835 558.510 1.00 35.48 347 ARG A C 1
ATOM 3009 O O . ARG A 1 347 ? 328.950 289.151 559.149 1.00 35.48 347 ARG A O 1
ATOM 3030 N N . GLU A 1 348 ? 330.919 289.351 558.072 1.00 35.23 348 GLU A N 1
ATOM 3031 C CA . GLU A 1 348 ? 331.360 287.992 558.360 1.00 35.23 348 GLU A CA 1
ATOM 3032 C C . GLU A 1 348 ? 332.072 287.864 559.700 1.00 35.23 348 GLU A C 1
ATOM 3033 O O . GLU A 1 348 ? 332.282 286.737 560.160 1.00 35.23 348 GLU A O 1
ATOM 3045 N N . ASP A 1 349 ? 332.447 288.974 560.331 1.00 33.99 349 ASP A N 1
ATOM 3046 C CA . ASP A 1 349 ? 333.247 288.924 561.549 1.00 33.99 349 ASP A CA 1
ATOM 3047 C C . ASP A 1 349 ? 332.494 288.171 562.638 1.00 33.99 349 ASP A C 1
ATOM 3048 O O . ASP A 1 349 ? 331.404 288.582 563.044 1.00 33.99 349 ASP A O 1
ATOM 3057 N N . ARG A 1 350 ? 333.082 287.076 563.119 1.00 34.05 350 ARG A N 1
ATOM 3058 C CA . ARG A 1 350 ? 332.425 286.232 564.109 1.00 34.05 350 ARG A CA 1
ATOM 3059 C C . ARG A 1 350 ? 331.050 285.821 563.595 1.00 34.05 350 ARG A C 1
ATOM 3060 O O . ARG A 1 350 ? 330.878 285.608 562.391 1.00 34.05 350 ARG A O 1
ATOM 3081 N N . ASP A 1 351 ? 330.060 285.718 564.484 1.00 34.65 351 ASP A N 1
ATOM 3082 C CA . ASP A 1 351 ? 328.727 285.265 564.110 1.00 34.65 351 ASP A CA 1
ATOM 3083 C C . ASP A 1 351 ? 327.818 286.412 563.686 1.00 34.65 351 ASP A C 1
ATOM 3084 O O . ASP A 1 351 ? 326.590 286.300 563.792 1.00 34.65 351 ASP A O 1
ATOM 3093 N N . ASN A 1 352 ? 328.390 287.516 563.203 1.00 34.82 352 ASN A N 1
ATOM 3094 C CA . ASN A 1 352 ? 327.580 288.572 562.613 1.00 34.82 352 ASN A CA 1
ATOM 3095 C C . ASN A 1 352 ? 326.753 288.067 561.441 1.00 34.82 352 ASN A C 1
ATOM 3096 O O . ASN A 1 352 ? 325.702 288.644 561.144 1.00 34.82 352 ASN A O 1
ATOM 3107 N N . PHE A 1 353 ? 327.208 287.010 560.767 1.00 32.85 353 PHE A N 1
ATOM 3108 C CA . PHE A 1 353 ? 326.482 286.487 559.615 1.00 32.85 353 PHE A CA 1
ATOM 3109 C C . PHE A 1 353 ? 325.168 285.843 560.037 1.00 32.85 353 PHE A C 1
ATOM 3110 O O . PHE A 1 353 ? 324.110 286.129 559.465 1.00 32.85 353 PHE A O 1
ATOM 3127 N N . VAL A 1 354 ? 325.216 284.964 561.037 1.00 33.54 354 VAL A N 1
ATOM 3128 C CA . VAL A 1 354 ? 324.013 284.263 561.476 1.00 33.54 354 VAL A CA 1
ATOM 3129 C C . VAL A 1 354 ? 323.078 285.212 562.214 1.00 33.54 354 VAL A C 1
ATOM 3130 O O . VAL A 1 354 ? 321.857 285.180 562.023 1.00 33.54 354 VAL A O 1
ATOM 3143 N N . LYS A 1 355 ? 323.633 286.071 563.064 1.00 34.15 355 LYS A N 1
ATOM 3144 C CA . LYS A 1 355 ? 322.837 286.884 563.972 1.00 34.15 355 LYS A CA 1
ATOM 3145 C C . LYS A 1 355 ? 322.396 288.209 563.366 1.00 34.15 355 LYS A C 1
ATOM 3146 O O . LYS A 1 355 ? 321.785 289.019 564.070 1.00 34.15 355 LYS A O 1
ATOM 3165 N N . ASN A 1 356 ? 322.682 288.450 562.088 1.00 36.79 356 ASN A N 1
ATOM 3166 C CA . ASN A 1 356 ? 322.192 289.631 561.382 1.00 36.79 356 ASN A CA 1
ATOM 3167 C C . ASN A 1 356 ? 322.696 290.909 562.053 1.00 36.79 356 ASN A C 1
ATOM 3168 O O . ASN A 1 356 ? 321.925 291.753 562.513 1.00 36.79 356 ASN A O 1
ATOM 3179 N N . MET A 1 357 ? 324.021 291.033 562.105 1.00 36.84 357 MET A N 1
ATOM 3180 C CA . MET A 1 357 ? 324.658 292.184 562.732 1.00 36.84 357 MET A CA 1
ATOM 3181 C C . MET A 1 357 ? 325.790 292.714 561.866 1.00 36.84 357 MET A C 1
ATOM 3182 O O . MET A 1 357 ? 326.048 292.194 560.776 1.00 36.84 357 MET A O 1
ATOM 3196 N N . LEU A 1 358 ? 326.467 293.752 562.346 1.00 37.77 358 LEU A N 1
ATOM 3197 C CA . LEU A 1 358 ? 327.616 294.328 561.670 1.00 37.77 358 LEU A CA 1
ATOM 3198 C C . LEU A 1 358 ? 328.653 294.698 562.716 1.00 37.77 358 LEU A C 1
ATOM 3199 O O . LEU A 1 358 ? 328.324 295.028 563.858 1.00 37.77 358 LEU A O 1
ATOM 3215 N N . THR A 1 359 ? 329.918 294.653 562.311 1.00 36.03 359 THR A N 1
ATOM 3216 C CA . THR A 1 359 ? 331.008 295.160 563.134 1.00 36.03 359 THR A CA 1
ATOM 3217 C C . THR A 1 359 ? 331.654 296.312 562.386 1.00 36.03 359 THR A C 1
ATOM 3218 O O . THR A 1 359 ? 332.160 296.124 561.276 1.00 36.03 359 THR A O 1
ATOM 3229 N N . ILE A 1 360 ? 331.624 297.500 562.981 1.00 37.91 360 ILE A N 1
ATOM 3230 C CA . ILE A 1 360 ? 332.287 298.669 562.421 1.00 37.91 360 ILE A CA 1
ATOM 3231 C C . ILE A 1 360 ? 333.608 298.841 563.149 1.00 37.91 360 ILE A C 1
ATOM 3232 O O . ILE A 1 360 ? 333.635 298.945 564.380 1.00 37.91 360 ILE A O 1
ATOM 3248 N N . LEU A 1 361 ? 334.701 298.869 562.392 1.00 35.96 361 LEU A N 1
ATOM 3249 C CA . LEU A 1 361 ? 336.043 298.993 562.932 1.00 35.96 361 LEU A CA 1
ATOM 3250 C C . LEU A 1 361 ? 336.651 300.308 562.473 1.00 35.96 361 LEU A C 1
ATOM 3251 O O . LEU A 1 361 ? 336.470 300.728 561.326 1.00 35.96 361 LEU A O 1
ATOM 3267 N N . CYS A 1 362 ? 337.372 300.955 563.387 1.00 39.94 362 CYS A N 1
ATOM 3268 C CA . CYS A 1 362 ? 338.056 302.216 563.114 1.00 39.94 362 CYS A CA 1
ATOM 3269 C C . CYS A 1 362 ? 339.495 302.035 563.587 1.00 39.94 362 CYS A C 1
ATOM 3270 O O . CYS A 1 362 ? 339.739 301.814 564.776 1.00 39.94 362 CYS A O 1
ATOM 3278 N N . GLU A 1 363 ? 340.433 302.125 562.653 1.00 40.57 363 GLU A N 1
ATOM 3279 C CA . GLU A 1 363 ? 341.830 301.803 562.896 1.00 40.57 363 GLU A CA 1
ATOM 3280 C C . GLU A 1 363 ? 342.716 303.026 562.685 1.00 40.57 363 GLU A C 1
ATOM 3281 O O . GLU A 1 363 ? 342.392 303.933 561.917 1.00 40.57 363 GLU A O 1
ATOM 3293 N N . GLU A 1 364 ? 343.860 303.026 563.369 1.00 41.02 364 GLU A N 1
ATOM 3294 C CA . GLU A 1 364 ? 344.842 304.100 563.228 1.00 41.02 364 GLU A CA 1
ATOM 3295 C C . GLU A 1 364 ? 346.211 303.524 563.540 1.00 41.02 364 GLU A C 1
ATOM 3296 O O . GLU A 1 364 ? 346.315 302.577 564.326 1.00 41.02 364 GLU A O 1
ATOM 3308 N N . ARG A 1 365 ? 347.251 304.084 562.932 1.00 42.20 365 ARG A N 1
ATOM 3309 C CA . ARG A 1 365 ? 348.623 303.656 563.165 1.00 42.20 365 ARG A CA 1
ATOM 3310 C C . ARG A 1 365 ? 349.471 304.858 563.556 1.00 42.20 365 ARG A C 1
ATOM 3311 O O . ARG A 1 365 ? 349.483 305.873 562.850 1.00 42.20 365 ARG A O 1
ATOM 3332 N N . LEU A 1 366 ? 350.192 304.740 564.667 1.00 42.17 366 LEU A N 1
ATOM 3333 C CA . LEU A 1 366 ? 350.981 305.864 565.147 1.00 42.17 366 LEU A CA 1
ATOM 3334 C C . LEU A 1 366 ? 352.073 305.374 566.084 1.00 42.17 366 LEU A C 1
ATOM 3335 O O . LEU A 1 366 ? 351.998 304.278 566.646 1.00 42.17 366 LEU A O 1
ATOM 3351 N N . ALA A 1 367 ? 353.097 306.212 566.231 1.00 41.54 367 ALA A N 1
ATOM 3352 C CA . ALA A 1 367 ? 354.121 306.048 567.252 1.00 41.54 367 ALA A CA 1
ATOM 3353 C C . ALA A 1 367 ? 354.229 307.360 568.011 1.00 41.54 367 ALA A C 1
ATOM 3354 O O . ALA A 1 367 ? 353.528 308.325 567.707 1.00 41.54 367 ALA A O 1
ATOM 3361 N N . LEU A 1 368 ? 355.113 307.403 569.001 1.00 42.56 368 LEU A N 1
ATOM 3362 C CA . LEU A 1 368 ? 355.350 308.634 569.739 1.00 42.56 368 LEU A CA 1
ATOM 3363 C C . LEU A 1 368 ? 356.772 308.658 570.278 1.00 42.56 368 LEU A C 1
ATOM 3364 O O . LEU A 1 368 ? 357.267 307.670 570.826 1.00 42.56 368 LEU A O 1
ATOM 3380 N N . ALA A 1 369 ? 357.415 309.809 570.120 1.00 42.83 369 ALA A N 1
ATOM 3381 C CA . ALA A 1 369 ? 358.776 310.036 570.571 1.00 42.83 369 ALA A CA 1
ATOM 3382 C C . ALA A 1 369 ? 358.769 310.945 571.790 1.00 42.83 369 ALA A C 1
ATOM 3383 O O . ALA A 1 369 ? 358.041 311.944 571.841 1.00 42.83 369 ALA A O 1
ATOM 3390 N N . HIS A 1 370 ? 359.594 310.584 572.775 1.00 44.18 370 HIS A N 1
ATOM 3391 C CA . HIS A 1 370 ? 359.732 311.319 574.032 1.00 44.18 370 HIS A CA 1
ATOM 3392 C C . HIS A 1 370 ? 361.123 311.943 574.048 1.00 44.18 370 HIS A C 1
ATOM 3393 O O . HIS A 1 370 ? 362.085 311.320 574.505 1.00 44.18 370 HIS A O 1
ATOM 3407 N N . TYR A 1 371 ? 361.227 313.178 573.556 1.00 43.66 371 TYR A N 1
ATOM 3408 C CA . TYR A 1 371 ? 362.525 313.839 573.486 1.00 43.66 371 TYR A CA 1
ATOM 3409 C C . TYR A 1 371 ? 363.059 314.179 574.874 1.00 43.66 371 TYR A C 1
ATOM 3410 O O . TYR A 1 371 ? 364.228 313.917 575.175 1.00 43.66 371 TYR A O 1
ATOM 3428 N N . ARG A 1 372 ? 362.221 314.755 575.733 1.00 47.66 372 ARG A N 1
ATOM 3429 C CA . ARG A 1 372 ? 362.628 315.152 577.082 1.00 47.66 372 ARG A CA 1
ATOM 3430 C C . ARG A 1 372 ? 361.788 314.440 578.131 1.00 47.66 372 ARG A C 1
ATOM 3431 O O . ARG A 1 372 ? 360.709 314.933 578.505 1.00 47.66 372 ARG A O 1
ATOM 3452 N N . PRO A 1 373 ? 362.229 313.288 578.637 1.00 45.87 373 PRO A N 1
ATOM 3453 C CA . PRO A 1 373 ? 361.544 312.692 579.794 1.00 45.87 373 PRO A CA 1
ATOM 3454 C C . PRO A 1 373 ? 361.486 313.611 580.999 1.00 45.87 373 PRO A C 1
ATOM 3455 O O . PRO A 1 373 ? 360.528 313.526 581.776 1.00 45.87 373 PRO A O 1
ATOM 3466 N N . THR A 1 374 ? 362.478 314.484 581.185 1.00 47.01 374 THR A N 1
ATOM 3467 C CA . THR A 1 374 ? 362.508 315.335 582.369 1.00 47.01 374 THR A CA 1
ATOM 3468 C C . THR A 1 374 ? 361.377 316.354 582.386 1.00 47.01 374 THR A C 1
ATOM 3469 O O . THR A 1 374 ? 361.049 316.875 583.456 1.00 47.01 374 THR A O 1
ATOM 3480 N N . ALA A 1 375 ? 360.774 316.649 581.234 1.00 45.62 375 ALA A N 1
ATOM 3481 C CA . ALA A 1 375 ? 359.668 317.597 581.202 1.00 45.62 375 ALA A CA 1
ATOM 3482 C C . ALA A 1 375 ? 358.378 316.990 581.738 1.00 45.62 375 ALA A C 1
ATOM 3483 O O . ALA A 1 375 ? 357.520 317.720 582.244 1.00 45.62 375 ALA A O 1
ATOM 3490 N N . ILE A 1 376 ? 358.220 315.675 581.634 1.00 45.07 376 ILE A N 1
ATOM 3491 C CA . ILE A 1 376 ? 357.044 314.984 582.149 1.00 45.07 376 ILE A CA 1
ATOM 3492 C C . ILE A 1 376 ? 357.364 314.468 583.546 1.00 45.07 376 ILE A C 1
ATOM 3493 O O . ILE A 1 376 ? 358.364 313.771 583.744 1.00 45.07 376 ILE A O 1
ATOM 3509 N N . ILE A 1 377 ? 356.517 314.810 584.514 1.00 46.13 377 ILE A N 1
ATOM 3510 C CA . ILE A 1 377 ? 356.687 314.383 585.896 1.00 46.13 377 ILE A CA 1
ATOM 3511 C C . ILE A 1 377 ? 355.429 313.664 586.356 1.00 46.13 377 ILE A C 1
ATOM 3512 O O . ILE A 1 377 ? 354.304 314.149 586.190 1.00 46.13 377 ILE A O 1
ATOM 3528 N N . LYS A 1 378 ? 355.637 312.492 586.951 1.00 45.90 378 LYS A N 1
ATOM 3529 C CA . LYS A 1 378 ? 354.573 311.632 587.448 1.00 45.90 378 LYS A CA 1
ATOM 3530 C C . LYS A 1 378 ? 354.682 311.532 588.961 1.00 45.90 378 LYS A C 1
ATOM 3531 O O . LYS A 1 378 ? 355.732 311.148 589.484 1.00 45.90 378 LYS A O 1
ATOM 3550 N N . GLY A 1 379 ? 353.597 311.863 589.660 1.00 47.39 379 GLY A N 1
ATOM 3551 C CA . GLY A 1 379 ? 353.593 311.832 591.103 1.00 47.39 379 GLY A CA 1
ATOM 3552 C C . GLY A 1 379 ? 352.403 311.058 591.632 1.00 47.39 379 GLY A C 1
ATOM 3553 O O . GLY A 1 379 ? 351.428 310.805 590.926 1.00 47.39 379 GLY A O 1
ATOM 3557 N N . THR A 1 380 ? 352.505 310.681 592.905 1.00 49.13 380 THR A N 1
ATOM 3558 C CA . THR A 1 380 ? 351.459 309.920 593.587 1.00 49.13 380 THR A CA 1
ATOM 3559 C C . THR A 1 380 ? 351.257 310.551 594.960 1.00 49.13 380 THR A C 1
ATOM 3560 O O . THR A 1 380 ? 351.934 310.178 595.923 1.00 49.13 380 THR A O 1
ATOM 3571 N N . PHE A 1 381 ? 350.331 311.502 595.049 1.00 51.59 381 PHE A N 1
ATOM 3572 C CA . PHE A 1 381 ? 350.076 312.154 596.324 1.00 51.59 381 PHE A CA 1
ATOM 3573 C C . PHE A 1 381 ? 349.515 311.157 597.331 1.00 51.59 381 PHE A C 1
ATOM 3574 O O . PHE A 1 381 ? 348.739 310.260 596.991 1.00 51.59 381 PHE A O 1
ATOM 3591 N N . SER A 1 382 ? 349.933 311.316 598.583 1.00 55.72 382 SER A N 1
ATOM 3592 C CA . SER A 1 382 ? 349.517 310.424 599.657 1.00 55.72 382 SER A CA 1
ATOM 3593 C C . SER A 1 382 ? 347.999 310.405 599.798 1.00 55.72 382 SER A C 1
ATOM 3594 O O . SER A 1 382 ? 347.457 309.733 600.675 1.00 55.72 382 SER A O 1
ATOM 3602 N N . PRO B 1 127 ? 361.292 271.953 550.494 1.00 31.89 127 PRO B N 1
ATOM 3603 C CA . PRO B 1 127 ? 360.363 271.531 551.547 1.00 31.89 127 PRO B CA 1
ATOM 3604 C C . PRO B 1 127 ? 360.763 270.202 552.175 1.00 31.89 127 PRO B C 1
ATOM 3605 O O . PRO B 1 127 ? 360.529 269.981 553.363 1.00 31.89 127 PRO B O 1
ATOM 3616 N N . GLY B 1 128 ? 361.353 269.318 551.370 1.00 32.48 128 GLY B N 1
ATOM 3617 C CA . GLY B 1 128 ? 361.830 268.054 551.905 1.00 32.48 128 GLY B CA 1
ATOM 3618 C C . GLY B 1 128 ? 362.971 268.241 552.885 1.00 32.48 128 GLY B C 1
ATOM 3619 O O . GLY B 1 128 ? 363.024 267.579 553.925 1.00 32.48 128 GLY B O 1
ATOM 3623 N N . LEU B 1 129 ? 363.891 269.156 552.575 1.00 30.80 129 LEU B N 1
ATOM 3624 C CA . LEU B 1 129 ? 365.049 269.453 553.418 1.00 30.80 129 LEU B CA 1
ATOM 3625 C C . LEU B 1 129 ? 365.902 268.201 553.645 1.00 30.80 129 LEU B C 1
ATOM 3626 O O . LEU B 1 129 ? 366.010 267.666 554.750 1.00 30.80 129 LEU B O 1
ATOM 3642 N N . ARG B 1 130 ? 366.502 267.749 552.544 1.00 28.57 130 ARG B N 1
ATOM 3643 C CA . ARG B 1 130 ? 367.561 266.738 552.566 1.00 28.57 130 ARG B CA 1
ATOM 3644 C C . ARG B 1 130 ? 367.181 265.544 553.438 1.00 28.57 130 ARG B C 1
ATOM 3645 O O . ARG B 1 130 ? 367.953 265.091 554.286 1.00 28.57 130 ARG B O 1
ATOM 3666 N N . ARG B 1 131 ? 365.972 265.033 553.228 1.00 25.86 131 ARG B N 1
ATOM 3667 C CA . ARG B 1 131 ? 365.557 263.763 553.799 1.00 25.86 131 ARG B CA 1
ATOM 3668 C C . ARG B 1 131 ? 364.391 263.240 552.981 1.00 25.86 131 ARG B C 1
ATOM 3669 O O . ARG B 1 131 ? 363.747 263.984 552.237 1.00 25.86 131 ARG B O 1
ATOM 3690 N N . LEU B 1 132 ? 364.129 261.946 553.117 1.00 24.52 132 LEU B N 1
ATOM 3691 C CA . LEU B 1 132 ? 362.964 261.355 552.486 1.00 24.52 132 LEU B CA 1
ATOM 3692 C C . LEU B 1 132 ? 361.722 261.648 553.314 1.00 24.52 132 LEU B C 1
ATOM 3693 O O . LEU B 1 132 ? 361.763 261.648 554.547 1.00 24.52 132 LEU B O 1
ATOM 3709 N N . THR B 1 133 ? 360.621 261.908 552.627 1.00 23.82 133 THR B N 1
ATOM 3710 C CA . THR B 1 133 ? 359.328 262.102 553.257 1.00 23.82 133 THR B CA 1
ATOM 3711 C C . THR B 1 133 ? 358.536 260.802 553.191 1.00 23.82 133 THR B C 1
ATOM 3712 O O . THR B 1 133 ? 358.763 259.956 552.323 1.00 23.82 133 THR B O 1
ATOM 3723 N N . ILE B 1 134 ? 357.599 260.644 554.126 1.00 21.75 134 ILE B N 1
ATOM 3724 C CA . ILE B 1 134 ? 356.749 259.456 554.107 1.00 21.75 134 ILE B CA 1
ATOM 3725 C C . ILE B 1 134 ? 356.016 259.361 552.778 1.00 21.75 134 ILE B C 1
ATOM 3726 O O . ILE B 1 134 ? 355.647 258.271 552.328 1.00 21.75 134 ILE B O 1
ATOM 3742 N N . ARG B 1 135 ? 355.801 260.502 552.127 1.00 23.56 135 ARG B N 1
ATOM 3743 C CA . ARG B 1 135 ? 355.209 260.502 550.797 1.00 23.56 135 ARG B CA 1
ATOM 3744 C C . ARG B 1 135 ? 356.111 259.817 549.781 1.00 23.56 135 ARG B C 1
ATOM 3745 O O . ARG B 1 135 ? 355.622 259.263 548.791 1.00 23.56 135 ARG B O 1
ATOM 3766 N N . ASP B 1 136 ? 357.426 259.847 550.002 1.00 23.36 136 ASP B N 1
ATOM 3767 C CA . ASP B 1 136 ? 358.360 259.268 549.044 1.00 23.36 136 ASP B CA 1
ATOM 3768 C C . ASP B 1 136 ? 358.383 257.749 549.102 1.00 23.36 136 ASP B C 1
ATOM 3769 O O . ASP B 1 136 ? 358.763 257.110 548.116 1.00 23.36 136 ASP B O 1
ATOM 3778 N N . LEU B 1 137 ? 357.992 257.157 550.231 1.00 21.82 137 LEU B N 1
ATOM 3779 C CA . LEU B 1 137 ? 357.975 255.704 550.332 1.00 21.82 137 LEU B CA 1
ATOM 3780 C C . LEU B 1 137 ? 356.820 255.100 549.543 1.00 21.82 137 LEU B C 1
ATOM 3781 O O . LEU B 1 137 ? 356.953 253.998 549.000 1.00 21.82 137 LEU B O 1
ATOM 3797 N N . LEU B 1 138 ? 355.694 255.799 549.465 1.00 21.38 138 LEU B N 1
ATOM 3798 C CA . LEU B 1 138 ? 354.501 255.302 548.799 1.00 21.38 138 LEU B CA 1
ATOM 3799 C C . LEU B 1 138 ? 354.560 255.578 547.301 1.00 21.38 138 LEU B C 1
ATOM 3800 O O . LEU B 1 138 ? 355.310 256.434 546.829 1.00 21.38 138 LEU B O 1
ATOM 3816 N N . ALA B 1 139 ? 353.750 254.836 546.553 1.00 21.53 139 ALA B N 1
ATOM 3817 C CA . ALA B 1 139 ? 353.524 255.149 545.154 1.00 21.53 139 ALA B CA 1
ATOM 3818 C C . ALA B 1 139 ? 352.532 256.301 545.046 1.00 21.53 139 ALA B C 1
ATOM 3819 O O . ALA B 1 139 ? 351.777 256.586 545.976 1.00 21.53 139 ALA B O 1
ATOM 3826 N N . GLN B 1 140 ? 352.540 256.975 543.900 1.00 23.48 140 GLN B N 1
ATOM 3827 C CA . GLN B 1 140 ? 351.756 258.188 543.727 1.00 23.48 140 GLN B CA 1
ATOM 3828 C C . GLN B 1 140 ? 351.036 258.177 542.388 1.00 23.48 140 GLN B C 1
ATOM 3829 O O . GLN B 1 140 ? 351.558 257.687 541.384 1.00 23.48 140 GLN B O 1
ATOM 3843 N N . GLY B 1 141 ? 349.830 258.742 542.386 1.00 23.78 141 GLY B N 1
ATOM 3844 C CA . GLY B 1 141 ? 349.057 258.888 541.166 1.00 23.78 141 GLY B CA 1
ATOM 3845 C C . GLY B 1 141 ? 348.101 260.053 541.278 1.00 23.78 141 GLY B C 1
ATOM 3846 O O . GLY B 1 141 ? 347.947 260.663 542.338 1.00 23.78 141 GLY B O 1
ATOM 3850 N N . ARG B 1 142 ? 347.450 260.353 540.159 1.00 27.42 142 ARG B N 1
ATOM 3851 C CA . ARG B 1 142 ? 346.482 261.434 540.074 1.00 27.42 142 ARG B CA 1
ATOM 3852 C C . ARG B 1 142 ? 345.070 260.874 539.972 1.00 27.42 142 ARG B C 1
ATOM 3853 O O . ARG B 1 142 ? 344.852 259.776 539.454 1.00 27.42 142 ARG B O 1
ATOM 3874 N N . THR B 1 143 ? 344.111 261.646 540.476 1.00 27.12 143 THR B N 1
ATOM 3875 C CA . THR B 1 143 ? 342.699 261.300 540.422 1.00 27.12 143 THR B CA 1
ATOM 3876 C C . THR B 1 143 ? 341.909 262.509 539.940 1.00 27.12 143 THR B C 1
ATOM 3877 O O . THR B 1 143 ? 342.437 263.618 539.821 1.00 27.12 143 THR B O 1
ATOM 3888 N N . SER B 1 144 ? 340.624 262.285 539.653 1.00 29.16 144 SER B N 1
ATOM 3889 C CA . SER B 1 144 ? 339.742 263.371 539.246 1.00 29.16 144 SER B CA 1
ATOM 3890 C C . SER B 1 144 ? 338.365 263.282 539.893 1.00 29.16 144 SER B C 1
ATOM 3891 O O . SER B 1 144 ? 337.430 263.930 539.408 1.00 29.16 144 SER B O 1
ATOM 3899 N N . SER B 1 145 ? 338.207 262.507 540.962 1.00 28.33 145 SER B N 1
ATOM 3900 C CA . SER B 1 145 ? 336.932 262.392 541.654 1.00 28.33 145 SER B CA 1
ATOM 3901 C C . SER B 1 145 ? 337.209 262.315 543.151 1.00 28.33 145 SER B C 1
ATOM 3902 O O . SER B 1 145 ? 338.363 262.298 543.585 1.00 28.33 145 SER B O 1
ATOM 3910 N N . ASN B 1 146 ? 336.140 262.263 543.945 1.00 27.68 146 ASN B N 1
ATOM 3911 C CA . ASN B 1 146 ? 336.258 262.277 545.396 1.00 27.68 146 ASN B CA 1
ATOM 3912 C C . ASN B 1 146 ? 336.366 260.889 546.005 1.00 27.68 146 ASN B C 1
ATOM 3913 O O . ASN B 1 146 ? 336.570 260.777 547.219 1.00 27.68 146 ASN B O 1
ATOM 3924 N N . ALA B 1 147 ? 336.220 259.840 545.203 1.00 27.59 147 ALA B N 1
ATOM 3925 C CA . ALA B 1 147 ? 336.373 258.470 545.684 1.00 27.59 147 ALA B CA 1
ATOM 3926 C C . ALA B 1 147 ? 336.371 257.566 544.467 1.00 27.59 147 ALA B C 1
ATOM 3927 O O . ALA B 1 147 ? 335.573 257.777 543.548 1.00 27.59 147 ALA B O 1
ATOM 3934 N N . LEU B 1 148 ? 337.261 256.574 544.446 1.00 29.05 148 LEU B N 1
ATOM 3935 C CA . LEU B 1 148 ? 337.394 255.700 543.292 1.00 29.05 148 LEU B CA 1
ATOM 3936 C C . LEU B 1 148 ? 337.454 254.223 543.649 1.00 29.05 148 LEU B C 1
ATOM 3937 O O . LEU B 1 148 ? 337.240 253.387 542.764 1.00 29.05 148 LEU B O 1
ATOM 3953 N N . GLU B 1 149 ? 337.745 253.886 544.905 1.00 27.71 149 GLU B N 1
ATOM 3954 C CA . GLU B 1 149 ? 337.696 252.526 545.439 1.00 27.71 149 GLU B CA 1
ATOM 3955 C C . GLU B 1 149 ? 338.511 251.523 544.629 1.00 27.71 149 GLU B C 1
ATOM 3956 O O . GLU B 1 149 ? 338.896 251.777 543.484 1.00 27.71 149 GLU B O 1
ATOM 3968 N N . TYR B 1 150 ? 338.772 250.373 545.239 1.00 22.84 150 TYR B N 1
ATOM 3969 C CA . TYR B 1 150 ? 339.845 249.484 544.828 1.00 22.84 150 TYR B CA 1
ATOM 3970 C C . TYR B 1 150 ? 339.675 248.151 545.547 1.00 22.84 150 TYR B C 1
ATOM 3971 O O . TYR B 1 150 ? 338.771 247.969 546.373 1.00 22.84 150 TYR B O 1
ATOM 3989 N N . VAL B 1 151 ? 340.570 247.220 545.228 1.00 24.65 151 VAL B N 1
ATOM 3990 C CA . VAL B 1 151 ? 340.576 245.878 545.793 1.00 24.65 151 VAL B CA 1
ATOM 3991 C C . VAL B 1 151 ? 341.757 245.765 546.745 1.00 24.65 151 VAL B C 1
ATOM 3992 O O . VAL B 1 151 ? 342.882 246.144 546.401 1.00 24.65 151 VAL B O 1
ATOM 4005 N N . ARG B 1 152 ? 341.497 245.248 547.938 1.00 23.98 152 ARG B N 1
ATOM 4006 C CA . ARG B 1 152 ? 342.514 245.067 548.965 1.00 23.98 152 ARG B CA 1
ATOM 4007 C C . ARG B 1 152 ? 342.846 243.585 549.063 1.00 23.98 152 ARG B C 1
ATOM 4008 O O . ARG B 1 152 ? 341.951 242.762 549.281 1.00 23.98 152 ARG B O 1
ATOM 4029 N N . GLU B 1 153 ? 344.124 243.251 548.900 1.00 26.97 153 GLU B N 1
ATOM 4030 C CA . GLU B 1 153 ? 344.582 241.867 548.993 1.00 26.97 153 GLU B CA 1
ATOM 4031 C C . GLU B 1 153 ? 344.726 241.497 550.462 1.00 26.97 153 GLU B C 1
ATOM 4032 O O . GLU B 1 153 ? 345.681 241.903 551.126 1.00 26.97 153 GLU B O 1
ATOM 4044 N N . GLU B 1 154 ? 343.777 240.721 550.979 1.00 29.78 154 GLU B N 1
ATOM 4045 C CA . GLU B 1 154 ? 343.784 240.314 552.382 1.00 29.78 154 GLU B CA 1
ATOM 4046 C C . GLU B 1 154 ? 344.551 239.004 552.488 1.00 29.78 154 GLU B C 1
ATOM 4047 O O . GLU B 1 154 ? 344.043 237.931 552.162 1.00 29.78 154 GLU B O 1
ATOM 4059 N N . VAL B 1 155 ? 345.801 239.095 552.937 1.00 31.75 155 VAL B N 1
ATOM 4060 C CA . VAL B 1 155 ? 346.605 237.901 553.158 1.00 31.75 155 VAL B CA 1
ATOM 4061 C C . VAL B 1 155 ? 346.292 237.345 554.539 1.00 31.75 155 VAL B C 1
ATOM 4062 O O . VAL B 1 155 ? 346.150 238.097 555.511 1.00 31.75 155 VAL B O 1
ATOM 4075 N N . PHE B 1 156 ? 346.179 236.025 554.631 1.00 43.41 156 PHE B N 1
ATOM 4076 C CA . PHE B 1 156 ? 345.848 235.353 555.879 1.00 43.41 156 PHE B CA 1
ATOM 4077 C C . PHE B 1 156 ? 347.088 234.661 556.426 1.00 43.41 156 PHE B C 1
ATOM 4078 O O . PHE B 1 156 ? 347.807 233.984 555.683 1.00 43.41 156 PHE B O 1
ATOM 4095 N N . THR B 1 157 ? 347.336 234.837 557.721 1.00 44.70 157 THR B N 1
ATOM 4096 C CA . THR B 1 157 ? 348.500 234.247 558.371 1.00 44.70 157 THR B CA 1
ATOM 4097 C C . THR B 1 157 ? 348.078 233.206 559.403 1.00 44.70 157 THR B C 1
ATOM 4098 O O . THR B 1 157 ? 348.884 232.770 560.225 1.00 44.70 157 THR B O 1
ATOM 4109 N N . ASP B 1 173 ? 346.040 230.843 551.291 1.00 39.37 173 ASP B N 1
ATOM 4110 C CA . ASP B 1 173 ? 345.922 231.709 550.125 1.00 39.37 173 ASP B CA 1
ATOM 4111 C C . ASP B 1 173 ? 345.615 233.140 550.563 1.00 39.37 173 ASP B C 1
ATOM 4112 O O . ASP B 1 173 ? 345.752 233.478 551.738 1.00 39.37 173 ASP B O 1
ATOM 4120 N N . ILE B 1 174 ? 345.203 233.977 549.615 1.00 33.29 174 ILE B N 1
ATOM 4121 C CA . ILE B 1 174 ? 344.879 235.371 549.887 1.00 33.29 174 ILE B CA 1
ATOM 4122 C C . ILE B 1 174 ? 343.480 235.658 549.363 1.00 33.29 174 ILE B C 1
ATOM 4123 O O . ILE B 1 174 ? 343.135 235.315 548.226 1.00 33.29 174 ILE B O 1
ATOM 4139 N N . THR B 1 175 ? 342.666 236.282 550.205 1.00 29.95 175 THR B N 1
ATOM 4140 C CA . THR B 1 175 ? 341.327 236.705 549.831 1.00 29.95 175 THR B CA 1
ATOM 4141 C C . THR B 1 175 ? 341.378 238.150 549.347 1.00 29.95 175 THR B C 1
ATOM 4142 O O . THR B 1 175 ? 342.437 238.780 549.303 1.00 29.95 175 THR B O 1
ATOM 4153 N N . PHE B 1 176 ? 340.212 238.684 549.003 1.00 27.19 176 PHE B N 1
ATOM 4154 C CA . PHE B 1 176 ? 340.107 240.038 548.487 1.00 27.19 176 PHE B CA 1
ATOM 4155 C C . PHE B 1 176 ? 338.977 240.770 549.193 1.00 27.19 176 PHE B C 1
ATOM 4156 O O . PHE B 1 176 ? 338.017 240.164 549.673 1.00 27.19 176 PHE B O 1
ATOM 4173 N N . SER B 1 177 ? 339.111 242.093 549.256 1.00 24.96 177 SER B N 1
ATOM 4174 C CA . SER B 1 177 ? 338.098 242.947 549.855 1.00 24.96 177 SER B CA 1
ATOM 4175 C C . SER B 1 177 ? 337.836 244.128 548.934 1.00 24.96 177 SER B C 1
ATOM 4176 O O . SER B 1 177 ? 338.704 244.545 548.167 1.00 24.96 177 SER B O 1
ATOM 4184 N N . LYS B 1 178 ? 336.628 244.667 549.027 1.00 25.17 178 LYS B N 1
ATOM 4185 C CA . LYS B 1 178 ? 336.220 245.859 548.289 1.00 25.17 178 LYS B CA 1
ATOM 4186 C C . LYS B 1 178 ? 336.360 247.036 549.246 1.00 25.17 178 LYS B C 1
ATOM 4187 O O . LYS B 1 178 ? 335.651 247.106 550.254 1.00 25.17 178 LYS B O 1
ATOM 4206 N N . GLN B 1 179 ? 337.271 247.959 548.942 1.00 23.91 179 GLN B N 1
ATOM 4207 C CA . GLN B 1 179 ? 337.530 249.090 549.818 1.00 23.91 179 GLN B CA 1
ATOM 4208 C C . GLN B 1 179 ? 337.380 250.385 549.038 1.00 23.91 179 GLN B C 1
ATOM 4209 O O . GLN B 1 179 ? 337.598 250.422 547.828 1.00 23.91 179 GLN B O 1
ATOM 4223 N N . THR B 1 180 ? 336.988 251.444 549.737 1.00 25.78 180 THR B N 1
ATOM 4224 C CA . THR B 1 180 ? 336.823 252.755 549.131 1.00 25.78 180 THR B CA 1
ATOM 4225 C C . THR B 1 180 ? 337.733 253.754 549.828 1.00 25.78 180 THR B C 1
ATOM 4226 O O . THR B 1 180 ? 337.878 253.736 551.054 1.00 25.78 180 THR B O 1
ATOM 4237 N N . ALA B 1 181 ? 338.352 254.621 549.032 1.00 24.72 181 ALA B N 1
ATOM 4238 C CA . ALA B 1 181 ? 339.241 255.663 549.529 1.00 24.72 181 ALA B CA 1
ATOM 4239 C C . ALA B 1 181 ? 338.643 257.014 549.172 1.00 24.72 181 ALA B C 1
ATOM 4240 O O . ALA B 1 181 ? 338.408 257.299 547.993 1.00 24.72 181 ALA B O 1
ATOM 4247 N N . ASN B 1 182 ? 338.402 257.839 550.186 1.00 25.22 182 ASN B N 1
ATOM 4248 C CA . ASN B 1 182 ? 337.767 259.134 549.997 1.00 25.22 182 ASN B CA 1
ATOM 4249 C C . ASN B 1 182 ? 338.812 260.240 549.977 1.00 25.22 182 ASN B C 1
ATOM 4250 O O . ASN B 1 182 ? 339.767 260.226 550.758 1.00 25.22 182 ASN B O 1
ATOM 4261 N N . VAL B 1 183 ? 338.618 261.203 549.081 1.00 24.89 183 VAL B N 1
ATOM 4262 C CA . VAL B 1 183 ? 339.545 262.318 548.926 1.00 24.89 183 VAL B CA 1
ATOM 4263 C C . VAL B 1 183 ? 339.292 263.313 550.054 1.00 24.89 183 VAL B C 1
ATOM 4264 O O . VAL B 1 183 ? 338.333 264.086 550.008 1.00 24.89 183 VAL B O 1
ATOM 4277 N N . LYS B 1 184 ? 340.154 263.299 551.062 1.00 24.31 184 LYS B N 1
ATOM 4278 C CA . LYS B 1 184 ? 340.073 264.228 552.176 1.00 24.31 184 LYS B CA 1
ATOM 4279 C C . LYS B 1 184 ? 340.905 265.469 551.879 1.00 24.31 184 LYS B C 1
ATOM 4280 O O . LYS B 1 184 ? 341.633 265.539 550.889 1.00 24.31 184 LYS B O 1
ATOM 4299 N N . THR B 1 185 ? 340.777 266.466 552.749 1.00 26.47 185 THR B N 1
ATOM 4300 C CA . THR B 1 185 ? 341.504 267.721 552.622 1.00 26.47 185 THR B CA 1
ATOM 4301 C C . THR B 1 185 ? 342.448 267.874 553.804 1.00 26.47 185 THR B C 1
ATOM 4302 O O . THR B 1 185 ? 342.045 267.676 554.955 1.00 26.47 185 THR B O 1
ATOM 4313 N N . ILE B 1 186 ? 343.699 268.222 553.515 1.00 26.11 186 ILE B N 1
ATOM 4314 C CA . ILE B 1 186 ? 344.707 268.493 554.532 1.00 26.11 186 ILE B CA 1
ATOM 4315 C C . ILE B 1 186 ? 345.019 269.980 554.488 1.00 26.11 186 ILE B C 1
ATOM 4316 O O . ILE B 1 186 ? 345.325 270.526 553.419 1.00 26.11 186 ILE B O 1
ATOM 4332 N N . ALA B 1 187 ? 344.939 270.633 555.647 1.00 27.62 187 ALA B N 1
ATOM 4333 C CA . ALA B 1 187 ? 345.106 272.074 555.750 1.00 27.62 187 ALA B CA 1
ATOM 4334 C C . ALA B 1 187 ? 346.078 272.422 556.868 1.00 27.62 187 ALA B C 1
ATOM 4335 O O . ALA B 1 187 ? 346.063 271.806 557.937 1.00 27.62 187 ALA B O 1
ATOM 4342 N N . HIS B 1 188 ? 346.919 273.419 556.605 1.00 28.07 188 HIS B N 1
ATOM 4343 C CA . HIS B 1 188 ? 347.810 274.006 557.597 1.00 28.07 188 HIS B CA 1
ATOM 4344 C C . HIS B 1 188 ? 347.571 275.507 557.606 1.00 28.07 188 HIS B C 1
ATOM 4345 O O . HIS B 1 188 ? 347.637 276.150 556.555 1.00 28.07 188 HIS B O 1
ATOM 4359 N N . TRP B 1 189 ? 347.292 276.067 558.780 1.00 29.49 189 TRP B N 1
ATOM 4360 C CA . TRP B 1 189 ? 346.941 277.476 558.878 1.00 29.49 189 TRP B CA 1
ATOM 4361 C C . TRP B 1 189 ? 347.749 278.138 559.981 1.00 29.49 189 TRP B C 1
ATOM 4362 O O . TRP B 1 189 ? 348.129 277.501 560.967 1.00 29.49 189 TRP B O 1
ATOM 4383 N N . VAL B 1 190 ? 348.011 279.430 559.795 1.00 31.36 190 VAL B N 1
ATOM 4384 C CA . VAL B 1 190 ? 348.740 280.239 560.765 1.00 31.36 190 VAL B CA 1
ATOM 4385 C C . VAL B 1 190 ? 348.055 281.592 560.898 1.00 31.36 190 VAL B C 1
ATOM 4386 O O . VAL B 1 190 ? 347.647 282.194 559.899 1.00 31.36 190 VAL B O 1
ATOM 4399 N N . GLN B 1 191 ? 347.935 282.069 562.135 1.00 33.29 191 GLN B N 1
ATOM 4400 C CA . GLN B 1 191 ? 347.328 283.366 562.437 1.00 33.29 191 GLN B CA 1
ATOM 4401 C C . GLN B 1 191 ? 348.444 284.380 562.658 1.00 33.29 191 GLN B C 1
ATOM 4402 O O . GLN B 1 191 ? 348.995 284.482 563.756 1.00 33.29 191 GLN B O 1
ATOM 4416 N N . ALA B 1 192 ? 348.774 285.133 561.615 1.00 33.07 192 ALA B N 1
ATOM 4417 C CA . ALA B 1 192 ? 349.791 286.166 561.706 1.00 33.07 192 ALA B CA 1
ATOM 4418 C C . ALA B 1 192 ? 349.111 287.525 561.860 1.00 33.07 192 ALA B C 1
ATOM 4419 O O . ALA B 1 192 ? 347.892 287.620 562.012 1.00 33.07 192 ALA B O 1
ATOM 4426 N N . SER B 1 193 ? 349.895 288.594 561.822 1.00 34.91 193 SER B N 1
ATOM 4427 C CA . SER B 1 193 ? 349.371 289.949 561.868 1.00 34.91 193 SER B CA 1
ATOM 4428 C C . SER B 1 193 ? 349.113 290.455 560.454 1.00 34.91 193 SER B C 1
ATOM 4429 O O . SER B 1 193 ? 349.437 289.801 559.461 1.00 34.91 193 SER B O 1
ATOM 4437 N N . ARG B 1 194 ? 348.499 291.634 560.368 1.00 35.72 194 ARG B N 1
ATOM 4438 C CA . ARG B 1 194 ? 348.282 292.250 559.065 1.00 35.72 194 ARG B CA 1
ATOM 4439 C C . ARG B 1 194 ? 349.546 292.898 558.522 1.00 35.72 194 ARG B C 1
ATOM 4440 O O . ARG B 1 194 ? 349.749 292.918 557.303 1.00 35.72 194 ARG B O 1
ATOM 4461 N N . GLN B 1 195 ? 350.401 293.426 559.399 1.00 38.11 195 GLN B N 1
ATOM 4462 C CA . GLN B 1 195 ? 351.575 294.158 558.936 1.00 38.11 195 GLN B CA 1
ATOM 4463 C C . GLN B 1 195 ? 352.595 293.234 558.285 1.00 38.11 195 GLN B C 1
ATOM 4464 O O . GLN B 1 195 ? 353.290 293.644 557.349 1.00 38.11 195 GLN B O 1
ATOM 4478 N N . VAL B 1 196 ? 352.699 291.991 558.758 1.00 36.58 196 VAL B N 1
ATOM 4479 C CA . VAL B 1 196 ? 353.687 291.073 558.208 1.00 36.58 196 VAL B CA 1
ATOM 4480 C C . VAL B 1 196 ? 353.405 290.756 556.748 1.00 36.58 196 VAL B C 1
ATOM 4481 O O . VAL B 1 196 ? 354.343 290.627 555.953 1.00 36.58 196 VAL B O 1
ATOM 4494 N N . MET B 1 197 ? 352.133 290.631 556.369 1.00 44.33 197 MET B N 1
ATOM 4495 C CA . MET B 1 197 ? 351.769 290.120 555.051 1.00 44.33 197 MET B CA 1
ATOM 4496 C C . MET B 1 197 ? 351.861 291.195 553.971 1.00 44.33 197 MET B C 1
ATOM 4497 O O . MET B 1 197 ? 352.647 291.067 553.027 1.00 44.33 197 MET B O 1
ATOM 4511 N N . ASP B 1 198 ? 351.075 292.260 554.100 1.00 49.67 198 ASP B N 1
ATOM 4512 C CA . ASP B 1 198 ? 350.948 293.240 553.025 1.00 49.67 198 ASP B CA 1
ATOM 4513 C C . ASP B 1 198 ? 352.282 293.947 552.817 1.00 49.67 198 ASP B C 1
ATOM 4514 O O . ASP B 1 198 ? 352.694 294.774 553.635 1.00 49.67 198 ASP B O 1
ATOM 4523 N N . ASP B 1 199 ? 352.956 293.618 551.720 1.00 55.65 199 ASP B N 1
ATOM 4524 C CA . ASP B 1 199 ? 354.245 294.209 551.386 1.00 55.65 199 ASP B CA 1
ATOM 4525 C C . ASP B 1 199 ? 354.527 293.919 549.912 1.00 55.65 199 ASP B C 1
ATOM 4526 O O . ASP B 1 199 ? 353.642 293.462 549.181 1.00 55.65 199 ASP B O 1
ATOM 4535 N N . ALA B 1 200 ? 355.760 294.185 549.479 1.00 57.27 200 ALA B N 1
ATOM 4536 C CA . ALA B 1 200 ? 356.140 293.956 548.097 1.00 57.27 200 ALA B CA 1
ATOM 4537 C C . ALA B 1 200 ? 356.100 292.462 547.773 1.00 57.27 200 ALA B C 1
ATOM 4538 O O . ALA B 1 200 ? 356.152 291.619 548.672 1.00 57.27 200 ALA B O 1
ATOM 4545 N N . PRO B 1 201 ? 355.997 292.113 546.487 1.00 59.32 201 PRO B N 1
ATOM 4546 C CA . PRO B 1 201 ? 355.916 290.687 546.128 1.00 59.32 201 PRO B CA 1
ATOM 4547 C C . PRO B 1 201 ? 357.064 289.858 546.677 1.00 59.32 201 PRO B C 1
ATOM 4548 O O . PRO B 1 201 ? 356.846 288.708 547.080 1.00 59.32 201 PRO B O 1
ATOM 4559 N N . MET B 1 202 ? 358.282 290.401 546.704 1.00 58.37 202 MET B N 1
ATOM 4560 C CA . MET B 1 202 ? 359.412 289.645 547.233 1.00 58.37 202 MET B CA 1
ATOM 4561 C C . MET B 1 202 ? 359.269 289.418 548.733 1.00 58.37 202 MET B C 1
ATOM 4562 O O . MET B 1 202 ? 359.766 288.418 549.266 1.00 58.37 202 MET B O 1
ATOM 4576 N N . LEU B 1 203 ? 358.597 290.334 549.430 1.00 50.89 203 LEU B N 1
ATOM 4577 C CA . LEU B 1 203 ? 358.385 290.198 550.865 1.00 50.89 203 LEU B CA 1
ATOM 4578 C C . LEU B 1 203 ? 357.182 289.327 551.207 1.00 50.89 203 LEU B C 1
ATOM 4579 O O . LEU B 1 203 ? 357.011 288.972 552.378 1.00 50.89 203 LEU B O 1
ATOM 4595 N N . GLN B 1 204 ? 356.350 288.979 550.225 1.00 49.69 204 GLN B N 1
ATOM 4596 C CA . GLN B 1 204 ? 355.232 288.069 550.436 1.00 49.69 204 GLN B CA 1
ATOM 4597 C C . GLN B 1 204 ? 355.583 286.617 550.142 1.00 49.69 204 GLN B C 1
ATOM 4598 O O . GLN B 1 204 ? 354.867 285.720 550.597 1.00 49.69 204 GLN B O 1
ATOM 4612 N N . SER B 1 205 ? 356.658 286.367 549.393 1.00 44.02 205 SER B N 1
ATOM 4613 C CA . SER B 1 205 ? 356.979 285.011 548.964 1.00 44.02 205 SER B CA 1
ATOM 4614 C C . SER B 1 205 ? 357.573 284.169 550.086 1.00 44.02 205 SER B C 1
ATOM 4615 O O . SER B 1 205 ? 357.337 282.955 550.133 1.00 44.02 205 SER B O 1
ATOM 4623 N N . TYR B 1 206 ? 358.355 284.778 550.980 1.00 35.32 206 TYR B N 1
ATOM 4624 C CA . TYR B 1 206 ? 359.037 283.989 551.998 1.00 35.32 206 TYR B CA 1
ATOM 4625 C C . TYR B 1 206 ? 358.043 283.289 552.915 1.00 35.32 206 TYR B C 1
ATOM 4626 O O . TYR B 1 206 ? 358.228 282.111 553.236 1.00 35.32 206 TYR B O 1
ATOM 4644 N N . ILE B 1 207 ? 356.978 283.978 553.326 1.00 35.87 207 ILE B N 1
ATOM 4645 C CA . ILE B 1 207 ? 355.955 283.330 554.139 1.00 35.87 207 ILE B CA 1
ATOM 4646 C C . ILE B 1 207 ? 355.188 282.280 553.346 1.00 35.87 207 ILE B C 1
ATOM 4647 O O . ILE B 1 207 ? 354.804 281.249 553.910 1.00 35.87 207 ILE B O 1
ATOM 4663 N N . ASN B 1 208 ? 354.960 282.502 552.051 1.00 34.99 208 ASN B N 1
ATOM 4664 C CA . ASN B 1 208 ? 354.295 281.487 551.241 1.00 34.99 208 ASN B CA 1
ATOM 4665 C C . ASN B 1 208 ? 355.104 280.196 551.216 1.00 34.99 208 ASN B C 1
ATOM 4666 O O . ASN B 1 208 ? 354.553 279.103 551.392 1.00 34.99 208 ASN B O 1
ATOM 4677 N N . ASN B 1 209 ? 356.416 280.301 550.996 1.00 33.47 209 ASN B N 1
ATOM 4678 C CA . ASN B 1 209 ? 357.261 279.111 551.038 1.00 33.47 209 ASN B CA 1
ATOM 4679 C C . ASN B 1 209 ? 357.310 278.510 552.438 1.00 33.47 209 ASN B C 1
ATOM 4680 O O . ASN B 1 209 ? 357.275 277.282 552.589 1.00 33.47 209 ASN B O 1
ATOM 4691 N N . ARG B 1 210 ? 357.387 279.354 553.467 1.00 28.73 210 ARG B N 1
ATOM 4692 C CA . ARG B 1 210 ? 357.397 278.865 554.840 1.00 28.73 210 ARG B CA 1
ATOM 4693 C C . ARG B 1 210 ? 356.130 278.090 555.164 1.00 28.73 210 ARG B C 1
ATOM 4694 O O . ARG B 1 210 ? 356.145 277.199 556.020 1.00 28.73 210 ARG B O 1
ATOM 4715 N N . LEU B 1 211 ? 355.025 278.424 554.499 1.00 30.57 211 LEU B N 1
ATOM 4716 C CA . LEU B 1 211 ? 353.755 277.756 554.755 1.00 30.57 211 LEU B CA 1
ATOM 4717 C C . LEU B 1 211 ? 353.610 276.488 553.922 1.00 30.57 211 LEU B C 1
ATOM 4718 O O . LEU B 1 211 ? 353.100 275.473 554.419 1.00 30.57 211 LEU B O 1
ATOM 4734 N N . MET B 1 212 ? 354.053 276.526 552.662 1.00 30.85 212 MET B N 1
ATOM 4735 C CA . MET B 1 212 ? 354.134 275.303 551.872 1.00 30.85 212 MET B CA 1
ATOM 4736 C C . MET B 1 212 ? 355.026 274.274 552.549 1.00 30.85 212 MET B C 1
ATOM 4737 O O . MET B 1 212 ? 354.820 273.068 552.377 1.00 30.85 212 MET B O 1
ATOM 4751 N N . TYR B 1 213 ? 356.021 274.727 553.312 1.00 28.28 213 TYR B N 1
ATOM 4752 C CA . TYR B 1 213 ? 356.855 273.792 554.059 1.00 28.28 213 TYR B CA 1
ATOM 4753 C C . TYR B 1 213 ? 356.048 273.056 555.122 1.00 28.28 213 TYR B C 1
ATOM 4754 O O . TYR B 1 213 ? 356.093 271.823 555.197 1.00 28.28 213 TYR B O 1
ATOM 4772 N N . GLY B 1 214 ? 355.308 273.789 555.955 1.00 27.17 214 GLY B N 1
ATOM 4773 C CA . GLY B 1 214 ? 354.532 273.153 557.005 1.00 27.17 214 GLY B CA 1
ATOM 4774 C C . GLY B 1 214 ? 353.381 272.321 556.488 1.00 27.17 214 GLY B C 1
ATOM 4775 O O . GLY B 1 214 ? 352.951 271.378 557.167 1.00 27.17 214 GLY B O 1
ATOM 4779 N N . LEU B 1 215 ? 352.871 272.646 555.299 1.00 27.62 215 LEU B N 1
ATOM 4780 C CA . LEU B 1 215 ? 351.846 271.802 554.697 1.00 27.62 215 LEU B CA 1
ATOM 4781 C C . LEU B 1 215 ? 352.367 270.387 554.483 1.00 27.62 215 LEU B C 1
ATOM 4782 O O . LEU B 1 215 ? 351.636 269.414 554.694 1.00 27.62 215 LEU B O 1
ATOM 4798 N N . ALA B 1 216 ? 353.624 270.253 554.056 1.00 25.25 216 ALA B N 1
ATOM 4799 C CA . ALA B 1 216 ? 354.198 268.928 553.837 1.00 25.25 216 ALA B CA 1
ATOM 4800 C C . ALA B 1 216 ? 354.289 268.140 555.137 1.00 25.25 216 ALA B C 1
ATOM 4801 O O . ALA B 1 216 ? 354.052 266.926 555.155 1.00 25.25 216 ALA B O 1
ATOM 4808 N N . LEU B 1 217 ? 354.636 268.807 556.237 1.00 25.96 217 LEU B N 1
ATOM 4809 C CA . LEU B 1 217 ? 354.690 268.123 557.524 1.00 25.96 217 LEU B CA 1
ATOM 4810 C C . LEU B 1 217 ? 353.304 267.698 557.988 1.00 25.96 217 LEU B C 1
ATOM 4811 O O . LEU B 1 217 ? 353.142 266.605 558.544 1.00 25.96 217 LEU B O 1
ATOM 4827 N N . LYS B 1 218 ? 352.295 268.545 557.773 1.00 26.54 218 LYS B N 1
ATOM 4828 C CA . LYS B 1 218 ? 350.926 268.138 558.078 1.00 26.54 218 LYS B CA 1
ATOM 4829 C C . LYS B 1 218 ? 350.516 266.937 557.235 1.00 26.54 218 LYS B C 1
ATOM 4830 O O . LYS B 1 218 ? 349.855 266.014 557.727 1.00 26.54 218 LYS B O 1
ATOM 4849 N N . GLU B 1 219 ? 350.900 266.937 555.958 1.00 24.69 219 GLU B N 1
ATOM 4850 C CA . GLU B 1 219 ? 350.602 265.809 555.086 1.00 24.69 219 GLU B CA 1
ATOM 4851 C C . GLU B 1 219 ? 351.248 264.532 555.600 1.00 24.69 219 GLU B C 1
ATOM 4852 O O . GLU B 1 219 ? 350.624 263.467 555.584 1.00 24.69 219 GLU B O 1
ATOM 4864 N N . GLU B 1 220 ? 352.505 264.608 556.044 1.00 23.48 220 GLU B N 1
ATOM 4865 C CA . GLU B 1 220 ? 353.138 263.424 556.619 1.00 23.48 220 GLU B CA 1
ATOM 4866 C C . GLU B 1 220 ? 352.407 262.964 557.870 1.00 23.48 220 GLU B C 1
ATOM 4867 O O . GLU B 1 220 ? 352.201 261.762 558.072 1.00 23.48 220 GLU B O 1
ATOM 4879 N N . GLY B 1 221 ? 352.019 263.904 558.731 1.00 22.89 221 GLY B N 1
ATOM 4880 C CA . GLY B 1 221 ? 351.305 263.526 559.937 1.00 22.89 221 GLY B CA 1
ATOM 4881 C C . GLY B 1 221 ? 349.998 262.822 559.632 1.00 22.89 221 GLY B C 1
ATOM 4882 O O . GLY B 1 221 ? 349.597 261.899 560.346 1.00 22.89 221 GLY B O 1
ATOM 4886 N N . GLN B 1 222 ? 349.312 263.252 558.572 1.00 23.57 222 GLN B N 1
ATOM 4887 C CA . GLN B 1 222 ? 348.072 262.588 558.182 1.00 23.57 222 GLN B CA 1
ATOM 4888 C C . GLN B 1 222 ? 348.344 261.226 557.556 1.00 23.57 222 GLN B C 1
ATOM 4889 O O . GLN B 1 222 ? 347.644 260.251 557.851 1.00 23.57 222 GLN B O 1
ATOM 4903 N N . LEU B 1 223 ? 349.354 261.139 556.689 1.00 22.19 223 LEU B N 1
ATOM 4904 C CA . LEU B 1 223 ? 349.648 259.884 556.006 1.00 22.19 223 LEU B CA 1
ATOM 4905 C C . LEU B 1 223 ? 350.094 258.808 556.984 1.00 22.19 223 LEU B C 1
ATOM 4906 O O . LEU B 1 223 ? 349.769 257.630 556.806 1.00 22.19 223 LEU B O 1
ATOM 4922 N N . LEU B 1 224 ? 350.844 259.185 558.016 1.00 21.35 224 LEU B N 1
ATOM 4923 C CA . LEU B 1 224 ? 351.418 258.180 558.901 1.00 21.35 224 LEU B CA 1
ATOM 4924 C C . LEU B 1 224 ? 350.377 257.626 559.865 1.00 21.35 224 LEU B C 1
ATOM 4925 O O . LEU B 1 224 ? 350.080 256.428 559.851 1.00 21.35 224 LEU B O 1
ATOM 4941 N N . ASN B 1 225 ? 349.817 258.480 560.721 1.00 22.15 225 ASN B N 1
ATOM 4942 C CA . ASN B 1 225 ? 348.799 258.055 561.685 1.00 22.15 225 ASN B CA 1
ATOM 4943 C C . ASN B 1 225 ? 347.706 259.119 561.736 1.00 22.15 225 ASN B C 1
ATOM 4944 O O . ASN B 1 225 ? 347.751 260.034 562.561 1.00 22.15 225 ASN B O 1
ATOM 4955 N N . GLY B 1 226 ? 346.722 258.981 560.855 1.00 23.48 226 GLY B N 1
ATOM 4956 C CA . GLY B 1 226 ? 345.496 259.742 560.949 1.00 23.48 226 GLY B CA 1
ATOM 4957 C C . GLY B 1 226 ? 344.311 258.804 560.925 1.00 23.48 226 GLY B C 1
ATOM 4958 O O . GLY B 1 226 ? 344.082 258.128 559.921 1.00 23.48 226 GLY B O 1
ATOM 4962 N N . ASP B 1 227 ? 343.549 258.750 562.012 1.00 26.05 227 ASP B N 1
ATOM 4963 C CA . ASP B 1 227 ? 342.461 257.791 562.117 1.00 26.05 227 ASP B CA 1
ATOM 4964 C C . ASP B 1 227 ? 341.451 257.999 560.993 1.00 26.05 227 ASP B C 1
ATOM 4965 O O . ASP B 1 227 ? 341.508 258.974 560.243 1.00 26.05 227 ASP B O 1
ATOM 4974 N N . GLY B 1 228 ? 340.536 257.039 560.857 1.00 26.62 228 GLY B N 1
ATOM 4975 C CA . GLY B 1 228 ? 339.544 257.118 559.800 1.00 26.62 228 GLY B CA 1
ATOM 4976 C C . GLY B 1 228 ? 338.388 258.051 560.095 1.00 26.62 228 GLY B C 1
ATOM 4977 O O . GLY B 1 228 ? 337.716 258.499 559.161 1.00 26.62 228 GLY B O 1
ATOM 4981 N N . THR B 1 229 ? 338.146 258.361 561.367 1.00 26.84 229 THR B N 1
ATOM 4982 C CA . THR B 1 229 ? 336.948 259.091 561.764 1.00 26.84 229 THR B CA 1
ATOM 4983 C C . THR B 1 229 ? 337.108 260.575 561.459 1.00 26.84 229 THR B C 1
ATOM 4984 O O . THR B 1 229 ? 338.057 261.212 561.926 1.00 26.84 229 THR B O 1
ATOM 4995 N N . GLY B 1 230 ? 336.176 261.122 560.683 1.00 25.87 230 GLY B N 1
ATOM 4996 C CA . GLY B 1 230 ? 336.135 262.549 560.434 1.00 25.87 230 GLY B CA 1
ATOM 4997 C C . GLY B 1 230 ? 336.639 262.928 559.060 1.00 25.87 230 GLY B C 1
ATOM 4998 O O . GLY B 1 230 ? 336.301 262.283 558.065 1.00 25.87 230 GLY B O 1
ATOM 5002 N N . ASP B 1 231 ? 337.450 263.982 558.996 1.00 26.82 231 ASP B N 1
ATOM 5003 C CA . ASP B 1 231 ? 338.100 264.399 557.764 1.00 26.82 231 ASP B CA 1
ATOM 5004 C C . ASP B 1 231 ? 339.542 263.909 557.689 1.00 26.82 231 ASP B C 1
ATOM 5005 O O . ASP B 1 231 ? 340.280 264.305 556.781 1.00 26.82 231 ASP B O 1
ATOM 5014 N N . ASN B 1 232 ? 339.955 263.050 558.617 1.00 25.54 232 ASN B N 1
ATOM 5015 C CA . ASN B 1 232 ? 341.296 262.494 558.616 1.00 25.54 232 ASN B CA 1
ATOM 5016 C C . ASN B 1 232 ? 341.447 261.469 557.491 1.00 25.54 232 ASN B C 1
ATOM 5017 O O . ASN B 1 232 ? 340.489 261.122 556.798 1.00 25.54 232 ASN B O 1
ATOM 5028 N N . LEU B 1 233 ? 342.673 260.975 557.318 1.00 23.95 233 LEU B N 1
ATOM 5029 C CA . LEU B 1 233 ? 343.062 260.278 556.099 1.00 23.95 233 LEU B CA 1
ATOM 5030 C C . LEU B 1 233 ? 343.281 258.780 556.278 1.00 23.95 233 LEU B C 1
ATOM 5031 O O . LEU B 1 233 ? 343.671 258.113 555.316 1.00 23.95 233 LEU B O 1
ATOM 5047 N N . GLU B 1 234 ? 343.036 258.224 557.465 1.00 24.68 234 GLU B N 1
ATOM 5048 C CA . GLU B 1 234 ? 343.168 256.781 557.676 1.00 24.68 234 GLU B CA 1
ATOM 5049 C C . GLU B 1 234 ? 344.594 256.321 557.352 1.00 24.68 234 GLU B C 1
ATOM 5050 O O . GLU B 1 234 ? 344.852 255.593 556.393 1.00 24.68 234 GLU B O 1
ATOM 5062 N N . GLY B 1 235 ? 345.521 256.789 558.180 1.00 23.02 235 GLY B N 1
ATOM 5063 C CA . GLY B 1 235 ? 346.931 256.601 557.911 1.00 23.02 235 GLY B CA 1
ATOM 5064 C C . GLY B 1 235 ? 347.412 255.185 558.169 1.00 23.02 235 GLY B C 1
ATOM 5065 O O . GLY B 1 235 ? 346.683 254.305 558.627 1.00 23.02 235 GLY B O 1
ATOM 5069 N N . LEU B 1 236 ? 348.698 254.982 557.871 1.00 21.84 236 LEU B N 1
ATOM 5070 C CA . LEU B 1 236 ? 349.264 253.637 557.830 1.00 21.84 236 LEU B CA 1
ATOM 5071 C C . LEU B 1 236 ? 349.268 252.959 559.195 1.00 21.84 236 LEU B C 1
ATOM 5072 O O . LEU B 1 236 ? 348.943 251.772 559.288 1.00 21.84 236 LEU B O 1
ATOM 5088 N N . ASN B 1 237 ? 349.646 253.674 560.256 1.00 22.40 237 ASN B N 1
ATOM 5089 C CA . ASN B 1 237 ? 349.795 253.021 561.554 1.00 22.40 237 ASN B CA 1
ATOM 5090 C C . ASN B 1 237 ? 348.490 252.412 562.046 1.00 22.40 237 ASN B C 1
ATOM 5091 O O . ASN B 1 237 ? 348.514 251.413 562.773 1.00 22.40 237 ASN B O 1
ATOM 5102 N N . LYS B 1 238 ? 347.347 252.993 561.679 1.00 24.14 238 LYS B N 1
ATOM 5103 C CA . LYS B 1 238 ? 346.075 252.390 562.053 1.00 24.14 238 LYS B CA 1
ATOM 5104 C C . LYS B 1 238 ? 345.765 251.158 561.218 1.00 24.14 238 LYS B C 1
ATOM 5105 O O . LYS B 1 238 ? 345.130 250.225 561.721 1.00 24.14 238 LYS B O 1
ATOM 5124 N N . VAL B 1 239 ? 346.202 251.134 559.961 1.00 23.24 239 VAL B N 1
ATOM 5125 C CA . VAL B 1 239 ? 345.973 249.987 559.093 1.00 23.24 239 VAL B CA 1
ATOM 5126 C C . VAL B 1 239 ? 347.100 248.963 559.171 1.00 23.24 239 VAL B C 1
ATOM 5127 O O . VAL B 1 239 ? 346.927 247.828 558.706 1.00 23.24 239 VAL B O 1
ATOM 5140 N N . ALA B 1 240 ? 348.238 249.320 559.757 1.00 23.11 240 ALA B N 1
ATOM 5141 C CA . ALA B 1 240 ? 349.341 248.386 559.895 1.00 23.11 240 ALA B CA 1
ATOM 5142 C C . ALA B 1 240 ? 348.933 247.197 560.760 1.00 23.11 240 ALA B C 1
ATOM 5143 O O . ALA B 1 240 ? 347.862 247.175 561.370 1.00 23.11 240 ALA B O 1
ATOM 5150 N N . THR B 1 241 ? 349.808 246.198 560.804 1.00 22.90 241 THR B N 1
ATOM 5151 C CA . THR B 1 241 ? 349.585 245.009 561.610 1.00 22.90 241 THR B CA 1
ATOM 5152 C C . THR B 1 241 ? 350.581 244.957 562.760 1.00 22.90 241 THR B C 1
ATOM 5153 O O . THR B 1 241 ? 351.755 245.299 562.607 1.00 22.90 241 THR B O 1
ATOM 5164 N N . ALA B 1 242 ? 350.100 244.511 563.915 1.00 24.78 242 ALA B N 1
ATOM 5165 C CA . ALA B 1 242 ? 350.929 244.478 565.109 1.00 24.78 242 ALA B CA 1
ATOM 5166 C C . ALA B 1 242 ? 352.213 243.702 564.849 1.00 24.78 242 ALA B C 1
ATOM 5167 O O . ALA B 1 242 ? 352.323 242.938 563.888 1.00 24.78 242 ALA B O 1
ATOM 5174 N N . TYR B 1 243 ? 353.192 243.911 565.723 1.00 27.48 243 TYR B N 1
ATOM 5175 C CA . TYR B 1 243 ? 354.496 243.285 565.568 1.00 27.48 243 TYR B CA 1
ATOM 5176 C C . TYR B 1 243 ? 354.572 242.026 566.419 1.00 27.48 243 TYR B C 1
ATOM 5177 O O . TYR B 1 243 ? 354.320 242.064 567.627 1.00 27.48 243 TYR B O 1
ATOM 5195 N N . ASP B 1 244 ? 354.923 240.910 565.786 1.00 29.96 244 ASP B N 1
ATOM 5196 C CA . ASP B 1 244 ? 354.981 239.626 566.474 1.00 29.96 244 ASP B CA 1
ATOM 5197 C C . ASP B 1 244 ? 356.132 239.642 567.472 1.00 29.96 244 ASP B C 1
ATOM 5198 O O . ASP B 1 244 ? 357.299 239.516 567.090 1.00 29.96 244 ASP B O 1
ATOM 5207 N N . THR B 1 245 ? 355.804 239.798 568.755 1.00 31.60 245 THR B N 1
ATOM 5208 C CA . THR B 1 245 ? 356.830 239.943 569.780 1.00 31.60 245 THR B CA 1
ATOM 5209 C C . THR B 1 245 ? 357.577 238.644 570.050 1.00 31.60 245 THR B C 1
ATOM 5210 O O . THR B 1 245 ? 358.650 238.680 570.660 1.00 31.60 245 THR B O 1
ATOM 5221 N N . SER B 1 246 ? 357.042 237.502 569.616 1.00 32.72 246 SER B N 1
ATOM 5222 C CA . SER B 1 246 ? 357.729 236.236 569.839 1.00 32.72 246 SER B CA 1
ATOM 5223 C C . SER B 1 246 ? 359.037 236.148 569.067 1.00 32.72 246 SER B C 1
ATOM 5224 O O . SER B 1 246 ? 359.927 235.388 569.464 1.00 32.72 246 SER B O 1
ATOM 5232 N N . LEU B 1 247 ? 359.173 236.906 567.978 1.00 30.73 247 LEU B N 1
ATOM 5233 C CA . LEU B 1 247 ? 360.396 236.878 567.187 1.00 30.73 247 LEU B CA 1
ATOM 5234 C C . LEU B 1 247 ? 361.616 237.313 567.986 1.00 30.73 247 LEU B C 1
ATOM 5235 O O . LEU B 1 247 ? 362.732 236.888 567.667 1.00 30.73 247 LEU B O 1
ATOM 5251 N N . ASN B 1 248 ? 361.432 238.139 569.011 1.00 33.89 248 ASN B N 1
ATOM 5252 C CA . ASN B 1 248 ? 362.560 238.698 569.743 1.00 33.89 248 ASN B CA 1
ATOM 5253 C C . ASN B 1 248 ? 363.394 237.598 570.385 1.00 33.89 248 ASN B C 1
ATOM 5254 O O . ASN B 1 248 ? 362.857 236.658 570.978 1.00 33.89 248 ASN B O 1
ATOM 5265 N N . ALA B 1 249 ? 364.711 237.721 570.263 1.00 41.45 249 ALA B N 1
ATOM 5266 C CA . ALA B 1 249 ? 365.645 236.859 570.966 1.00 41.45 249 ALA B CA 1
ATOM 5267 C C . ALA B 1 249 ? 366.126 237.546 572.240 1.00 41.45 249 ALA B C 1
ATOM 5268 O O . ALA B 1 249 ? 365.913 238.741 572.452 1.00 41.45 249 ALA B O 1
ATOM 5275 N N . THR B 1 250 ? 366.780 236.772 573.100 1.00 46.84 250 THR B N 1
ATOM 5276 C CA . THR B 1 250 ? 367.279 237.319 574.354 1.00 46.84 250 THR B CA 1
ATOM 5277 C C . THR B 1 250 ? 368.524 238.163 574.108 1.00 46.84 250 THR B C 1
ATOM 5278 O O . THR B 1 250 ? 369.430 237.765 573.371 1.00 46.84 250 THR B O 1
ATOM 5289 N N . GLY B 1 251 ? 368.562 239.338 574.732 1.00 45.36 251 GLY B N 1
ATOM 5290 C CA . GLY B 1 251 ? 369.695 240.228 574.580 1.00 45.36 251 GLY B CA 1
ATOM 5291 C C . GLY B 1 251 ? 369.673 241.076 573.331 1.00 45.36 251 GLY B C 1
ATOM 5292 O O . GLY B 1 251 ? 370.733 241.527 572.886 1.00 45.36 251 GLY B O 1
ATOM 5296 N N . ASP B 1 252 ? 368.501 241.309 572.748 1.00 39.97 252 ASP B N 1
ATOM 5297 C CA . ASP B 1 252 ? 368.403 242.087 571.525 1.00 39.97 252 ASP B CA 1
ATOM 5298 C C . ASP B 1 252 ? 368.535 243.579 571.818 1.00 39.97 252 ASP B C 1
ATOM 5299 O O . ASP B 1 252 ? 368.464 244.031 572.963 1.00 39.97 252 ASP B O 1
ATOM 5308 N N . THR B 1 253 ? 368.734 244.346 570.752 1.00 35.70 253 THR B N 1
ATOM 5309 C CA . THR B 1 253 ? 368.779 245.800 570.790 1.00 35.70 253 THR B CA 1
ATOM 5310 C C . THR B 1 253 ? 367.715 246.354 569.848 1.00 35.70 253 THR B C 1
ATOM 5311 O O . THR B 1 253 ? 367.079 245.617 569.092 1.00 35.70 253 THR B O 1
ATOM 5322 N N . ARG B 1 254 ? 367.524 247.673 569.896 1.00 30.71 254 ARG B N 1
ATOM 5323 C CA . ARG B 1 254 ? 366.468 248.287 569.100 1.00 30.71 254 ARG B CA 1
ATOM 5324 C C . ARG B 1 254 ? 366.657 248.022 567.612 1.00 30.71 254 ARG B C 1
ATOM 5325 O O . ARG B 1 254 ? 365.683 248.050 566.853 1.00 30.71 254 ARG B O 1
ATOM 5346 N N . ALA B 1 255 ? 367.893 247.769 567.175 1.00 31.54 255 ALA B N 1
ATOM 5347 C CA . ALA B 1 255 ? 368.125 247.422 565.777 1.00 31.54 255 ALA B CA 1
ATOM 5348 C C . ALA B 1 255 ? 367.726 245.980 565.483 1.00 31.54 255 ALA B C 1
ATOM 5349 O O . ALA B 1 255 ? 367.275 245.673 564.372 1.00 31.54 255 ALA B O 1
ATOM 5356 N N . ASP B 1 256 ? 367.886 245.083 566.457 1.00 34.00 256 ASP B N 1
ATOM 5357 C CA . ASP B 1 256 ? 367.461 243.701 566.261 1.00 34.00 256 ASP B CA 1
ATOM 5358 C C . ASP B 1 256 ? 365.958 243.617 566.030 1.00 34.00 256 ASP B C 1
ATOM 5359 O O . ASP B 1 256 ? 365.493 242.821 565.207 1.00 34.00 256 ASP B O 1
ATOM 5368 N N . ILE B 1 257 ? 365.182 244.420 566.756 1.00 29.14 257 ILE B N 1
ATOM 5369 C CA . ILE B 1 257 ? 363.738 244.427 566.558 1.00 29.14 257 ILE B CA 1
ATOM 5370 C C . ILE B 1 257 ? 363.393 244.945 565.168 1.00 29.14 257 ILE B C 1
ATOM 5371 O O . ILE B 1 257 ? 362.443 244.472 564.535 1.00 29.14 257 ILE B O 1
ATOM 5387 N N . ILE B 1 258 ? 364.154 245.918 564.666 1.00 27.08 258 ILE B N 1
ATOM 5388 C CA . ILE B 1 258 ? 363.916 246.398 563.308 1.00 27.08 258 ILE B CA 1
ATOM 5389 C C . ILE B 1 258 ? 364.246 245.309 562.297 1.00 27.08 258 ILE B C 1
ATOM 5390 O O . ILE B 1 258 ? 363.585 245.182 561.263 1.00 27.08 258 ILE B O 1
ATOM 5406 N N . ALA B 1 259 ? 365.277 244.511 562.573 1.00 29.20 259 ALA B N 1
ATOM 5407 C CA . ALA B 1 259 ? 365.571 243.374 561.704 1.00 29.20 259 ALA B CA 1
ATOM 5408 C C . ALA B 1 259 ? 364.426 242.366 561.714 1.00 29.20 259 ALA B C 1
ATOM 5409 O O . ALA B 1 259 ? 364.024 241.848 560.662 1.00 29.20 259 ALA B O 1
ATOM 5416 N N . HIS B 1 260 ? 363.890 242.074 562.900 1.00 28.79 260 HIS B N 1
ATOM 5417 C CA . HIS B 1 260 ? 362.764 241.152 563.002 1.00 28.79 260 HIS B CA 1
ATOM 5418 C C . HIS B 1 260 ? 361.555 241.679 562.241 1.00 28.79 260 HIS B C 1
ATOM 5419 O O . HIS B 1 260 ? 360.838 240.913 561.586 1.00 28.79 260 HIS B O 1
ATOM 5433 N N . ALA B 1 261 ? 361.300 242.981 562.332 1.00 26.09 261 ALA B N 1
ATOM 5434 C CA . ALA B 1 261 ? 360.197 243.594 561.607 1.00 26.09 261 ALA B CA 1
ATOM 5435 C C . ALA B 1 261 ? 360.446 243.663 560.107 1.00 26.09 261 ALA B C 1
ATOM 5436 O O . ALA B 1 261 ? 359.482 243.667 559.337 1.00 26.09 261 ALA B O 1
ATOM 5443 N N . ILE B 1 262 ? 361.708 243.727 559.679 1.00 26.76 262 ILE B N 1
ATOM 5444 C CA . ILE B 1 262 ? 362.019 243.620 558.258 1.00 26.76 262 ILE B CA 1
ATOM 5445 C C . ILE B 1 262 ? 361.707 242.217 557.764 1.00 26.76 262 ILE B C 1
ATOM 5446 O O . ILE B 1 262 ? 361.196 242.032 556.653 1.00 26.76 262 ILE B O 1
ATOM 5462 N N . TYR B 1 263 ? 362.028 241.205 558.570 1.00 29.80 263 TYR B N 1
ATOM 5463 C CA . TYR B 1 263 ? 361.576 239.852 558.261 1.00 29.80 263 TYR B CA 1
ATOM 5464 C C . TYR B 1 263 ? 360.061 239.797 558.131 1.00 29.80 263 TYR B C 1
ATOM 5465 O O . TYR B 1 263 ? 359.526 239.490 557.060 1.00 29.80 263 TYR B O 1
ATOM 5483 N N . GLN B 1 264 ? 359.352 240.098 559.220 1.00 27.08 264 GLN B N 1
ATOM 5484 C CA . GLN B 1 264 ? 357.911 239.877 559.273 1.00 27.08 264 GLN B CA 1
ATOM 5485 C C . GLN B 1 264 ? 357.177 240.482 558.085 1.00 27.08 264 GLN B C 1
ATOM 5486 O O . GLN B 1 264 ? 356.075 240.029 557.762 1.00 27.08 264 GLN B O 1
ATOM 5500 N N . VAL B 1 265 ? 357.751 241.491 557.430 1.00 25.24 265 VAL B N 1
ATOM 5501 C CA . VAL B 1 265 ? 357.112 242.066 556.250 1.00 25.24 265 VAL B CA 1
ATOM 5502 C C . VAL B 1 265 ? 357.038 241.038 555.130 1.00 25.24 265 VAL B C 1
ATOM 5503 O O . VAL B 1 265 ? 356.164 241.110 554.258 1.00 25.24 265 VAL B O 1
ATOM 5516 N N . THR B 1 266 ? 357.952 240.065 555.131 1.00 28.06 266 THR B N 1
ATOM 5517 C CA . THR B 1 266 ? 357.980 239.063 554.073 1.00 28.06 266 THR B CA 1
ATOM 5518 C C . THR B 1 266 ? 356.797 238.109 554.130 1.00 28.06 266 THR B C 1
ATOM 5519 O O . THR B 1 266 ? 356.479 237.487 553.112 1.00 28.06 266 THR B O 1
ATOM 5530 N N . GLU B 1 267 ? 356.134 237.984 555.281 1.00 28.83 267 GLU B N 1
ATOM 5531 C CA . GLU B 1 267 ? 354.970 237.114 555.380 1.00 28.83 267 GLU B CA 1
ATOM 5532 C C . GLU B 1 267 ? 353.795 237.625 554.561 1.00 28.83 267 GLU B C 1
ATOM 5533 O O . GLU B 1 267 ? 352.823 236.885 554.375 1.00 28.83 267 GLU B O 1
ATOM 5545 N N . SER B 1 268 ? 353.857 238.861 554.075 1.00 26.74 268 SER B N 1
ATOM 5546 C CA . SER B 1 268 ? 352.877 239.396 553.144 1.00 26.74 268 SER B CA 1
ATOM 5547 C C . SER B 1 268 ? 353.273 239.173 551.692 1.00 26.74 268 SER B C 1
ATOM 5548 O O . SER B 1 268 ? 352.569 239.641 550.793 1.00 26.74 268 SER B O 1
ATOM 5556 N N . GLU B 1 269 ? 354.386 238.478 551.448 1.00 28.96 269 GLU B N 1
ATOM 5557 C CA . GLU B 1 269 ? 354.891 238.219 550.099 1.00 28.96 269 GLU B CA 1
ATOM 5558 C C . GLU B 1 269 ? 355.449 239.482 549.451 1.00 28.96 269 GLU B C 1
ATOM 5559 O O . GLU B 1 269 ? 355.496 239.593 548.224 1.00 28.96 269 GLU B O 1
ATOM 5571 N N . PHE B 1 270 ? 355.882 240.433 550.268 1.00 26.10 270 PHE B N 1
ATOM 5572 C CA . PHE B 1 270 ? 356.563 241.639 549.821 1.00 26.10 270 PHE B CA 1
ATOM 5573 C C . PHE B 1 270 ? 357.881 241.758 550.584 1.00 26.10 270 PHE B C 1
ATOM 5574 O O . PHE B 1 270 ? 358.212 240.920 551.424 1.00 26.10 270 PHE B O 1
ATOM 5591 N N . SER B 1 271 ? 358.639 242.808 550.283 1.00 26.67 271 SER B N 1
ATOM 5592 C CA . SER B 1 271 ? 359.927 243.044 550.916 1.00 26.67 271 SER B CA 1
ATOM 5593 C C . SER B 1 271 ? 359.955 244.445 551.505 1.00 26.67 271 SER B C 1
ATOM 5594 O O . SER B 1 271 ? 359.500 245.402 550.872 1.00 26.67 271 SER B O 1
ATOM 5602 N N . ALA B 1 272 ? 360.492 244.558 552.717 1.00 25.02 272 ALA B N 1
ATOM 5603 C CA . ALA B 1 272 ? 360.587 245.855 553.371 1.00 25.02 272 ALA B CA 1
ATOM 5604 C C . ALA B 1 272 ? 361.368 246.828 552.501 1.00 25.02 272 ALA B C 1
ATOM 5605 O O . ALA B 1 272 ? 362.390 246.475 551.908 1.00 25.02 272 ALA B O 1
ATOM 5612 N N . SER B 1 273 ? 360.876 248.066 552.421 1.00 24.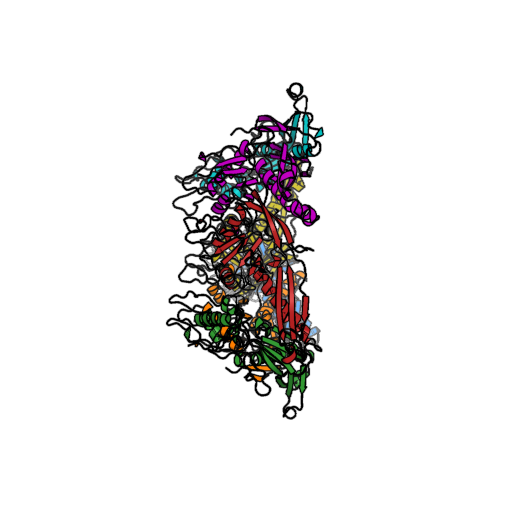69 273 SER B N 1
ATOM 5613 C CA . SER B 1 273 ? 361.509 249.084 551.595 1.00 24.69 273 SER B CA 1
ATOM 5614 C C . SER B 1 273 ? 361.564 250.429 552.308 1.00 24.69 273 SER B C 1
ATOM 5615 O O . SER B 1 273 ? 361.601 251.477 551.657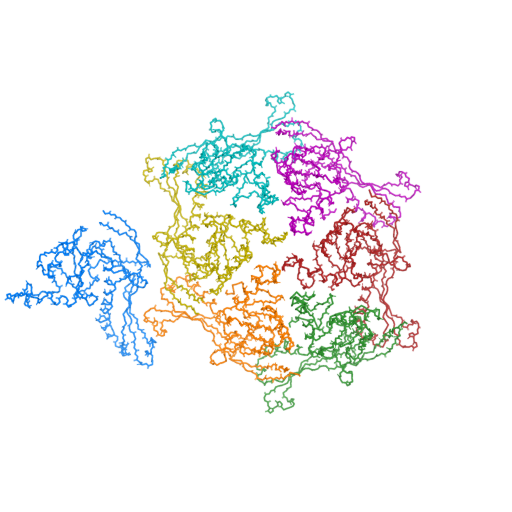 1.00 24.69 273 SER B O 1
ATOM 5623 N N . GLY B 1 274 ? 361.566 250.423 553.637 1.00 22.64 274 GLY B N 1
ATOM 5624 C CA . GLY B 1 274 ? 361.659 251.662 554.377 1.00 22.64 274 GLY B CA 1
ATOM 5625 C C . GLY B 1 274 ? 361.283 251.524 555.835 1.00 22.64 274 GLY B C 1
ATOM 5626 O O . GLY B 1 274 ? 360.324 250.828 556.175 1.00 22.64 274 GLY B O 1
ATOM 5630 N N . ILE B 1 275 ? 362.031 252.196 556.705 1.00 22.67 275 ILE B N 1
ATOM 5631 C CA . ILE B 1 275 ? 361.746 252.255 558.132 1.00 22.67 275 ILE B CA 1
ATOM 5632 C C . ILE B 1 275 ? 361.263 253.661 558.442 1.00 22.67 275 ILE B C 1
ATOM 5633 O O . ILE B 1 275 ? 361.661 254.618 557.770 1.00 22.67 275 ILE B O 1
ATOM 5649 N N . VAL B 1 276 ? 360.405 253.786 559.447 1.00 22.13 276 VAL B N 1
ATOM 5650 C CA . VAL B 1 276 ? 359.906 255.076 559.908 1.00 22.13 276 VAL B CA 1
ATOM 5651 C C . VAL B 1 276 ? 360.168 255.145 561.403 1.00 22.13 276 VAL B C 1
ATOM 5652 O O . VAL B 1 276 ? 359.681 254.303 562.167 1.00 22.13 276 VAL B O 1
ATOM 5665 N N . LEU B 1 277 ? 360.938 256.143 561.828 1.00 23.73 277 LEU B N 1
ATOM 5666 C CA . LEU B 1 277 ? 361.376 256.236 563.212 1.00 23.73 277 LEU B CA 1
ATOM 5667 C C . LEU B 1 277 ? 361.238 257.667 563.706 1.00 23.73 277 LEU B C 1
ATOM 5668 O O . LEU B 1 277 ? 361.292 258.623 562.933 1.00 23.73 277 LEU B O 1
ATOM 5684 N N . ASN B 1 278 ? 361.037 257.799 565.012 1.00 24.79 278 ASN B N 1
ATOM 5685 C CA . ASN B 1 278 ? 361.138 259.101 565.641 1.00 24.79 278 ASN B CA 1
ATOM 5686 C C . ASN B 1 278 ? 362.604 259.530 565.664 1.00 24.79 278 ASN B C 1
ATOM 5687 O O . ASN B 1 278 ? 363.490 258.708 565.909 1.00 24.79 278 ASN B O 1
ATOM 5698 N N . PRO B 1 279 ? 362.894 260.808 565.401 1.00 24.09 279 PRO B N 1
ATOM 5699 C CA . PRO B 1 279 ? 364.304 261.221 565.389 1.00 24.09 279 PRO B CA 1
ATOM 5700 C C . PRO B 1 279 ? 365.061 260.796 566.632 1.00 24.09 279 PRO B C 1
ATOM 5701 O O . PRO B 1 279 ? 366.239 260.439 566.535 1.00 24.09 279 PRO B O 1
ATOM 5712 N N . ARG B 1 280 ? 364.426 260.834 567.803 1.00 26.12 280 ARG B N 1
ATOM 5713 C CA . ARG B 1 280 ? 365.098 260.382 569.015 1.00 26.12 280 ARG B CA 1
ATOM 5714 C C . ARG B 1 280 ? 365.531 258.928 568.888 1.00 26.12 280 ARG B C 1
ATOM 5715 O O . ARG B 1 280 ? 366.665 258.574 569.233 1.00 26.12 280 ARG B O 1
ATOM 5736 N N . ASP B 1 281 ? 364.648 258.076 568.369 1.00 26.36 281 ASP B N 1
ATOM 5737 C CA . ASP B 1 281 ? 364.967 256.658 568.252 1.00 26.36 281 ASP B CA 1
ATOM 5738 C C . ASP B 1 281 ? 366.015 256.414 567.175 1.00 26.36 281 ASP B C 1
ATOM 5739 O O . ASP B 1 281 ? 366.914 255.585 567.352 1.00 26.36 281 ASP B O 1
ATOM 5748 N N . TRP B 1 282 ? 365.918 257.128 566.053 1.00 25.03 282 TRP B N 1
ATOM 5749 C CA . TRP B 1 282 ? 366.930 257.001 565.011 1.00 25.03 282 TRP B CA 1
ATOM 5750 C C . TRP B 1 282 ? 368.299 257.415 565.531 1.00 25.03 282 TRP B C 1
ATOM 5751 O O . TRP B 1 282 ? 369.305 256.754 565.252 1.00 25.03 282 TRP B O 1
ATOM 5772 N N . HIS B 1 283 ? 368.355 258.511 566.286 1.00 26.86 283 HIS B N 1
ATOM 5773 C CA . HIS B 1 283 ? 369.613 258.950 566.879 1.00 26.86 283 HIS B CA 1
ATOM 5774 C C . HIS B 1 283 ? 370.150 257.922 567.864 1.00 26.86 283 HIS B C 1
ATOM 5775 O O . HIS B 1 283 ? 371.348 257.618 567.862 1.00 26.86 283 HIS B O 1
ATOM 5789 N N . ASN B 1 284 ? 369.283 257.376 568.720 1.00 27.48 284 ASN B N 1
ATOM 5790 C CA . ASN B 1 284 ? 369.736 256.394 569.696 1.00 27.48 284 ASN B CA 1
ATOM 5791 C C . ASN B 1 284 ? 370.163 255.087 569.047 1.00 27.48 284 ASN B C 1
ATOM 5792 O O . ASN B 1 284 ? 370.956 254.348 569.639 1.00 27.48 284 ASN B O 1
ATOM 5803 N N . ILE B 1 285 ? 369.656 254.782 567.854 1.00 29.27 285 ILE B N 1
ATOM 5804 C CA . ILE B 1 285 ? 370.041 253.548 567.180 1.00 29.27 285 ILE B CA 1
ATOM 5805 C C . ILE B 1 285 ? 371.331 253.740 566.393 1.00 29.27 285 ILE B C 1
ATOM 5806 O O . ILE B 1 285 ? 372.229 252.893 566.437 1.00 29.27 285 ILE B O 1
ATOM 5822 N N . ALA B 1 286 ? 371.449 254.852 565.664 1.00 29.36 286 ALA B N 1
ATOM 5823 C CA . ALA B 1 286 ? 372.593 255.048 564.783 1.00 29.36 286 ALA B CA 1
ATOM 5824 C C . ALA B 1 286 ? 373.912 255.124 565.539 1.00 29.36 286 ALA B C 1
ATOM 5825 O O . ALA B 1 286 ? 374.969 254.961 564.923 1.00 29.36 286 ALA B O 1
ATOM 5832 N N . LEU B 1 287 ? 373.880 255.367 566.846 1.00 31.48 287 LEU B N 1
ATOM 5833 C CA . LEU B 1 287 ? 375.084 255.495 567.657 1.00 31.48 287 LEU B CA 1
ATOM 5834 C C . LEU B 1 287 ? 375.149 254.400 568.714 1.00 31.48 287 LEU B C 1
ATOM 5835 O O . LEU B 1 287 ? 375.580 254.627 569.845 1.00 31.48 287 LEU B O 1
ATOM 5851 N N . LEU B 1 288 ? 374.722 253.193 568.355 1.00 39.32 288 LEU B N 1
ATOM 5852 C CA . LEU B 1 288 ? 374.763 252.072 569.280 1.00 39.32 288 LEU B CA 1
ATOM 5853 C C . LEU B 1 288 ? 376.111 251.366 569.210 1.00 39.32 288 LEU B C 1
ATOM 5854 O O . LEU B 1 288 ? 376.848 251.480 568.227 1.00 39.32 288 LEU B O 1
ATOM 5870 N N . LYS B 1 289 ? 376.425 250.625 570.271 1.00 52.93 289 LYS B N 1
ATOM 5871 C CA . LYS B 1 289 ? 377.681 249.898 570.364 1.00 52.93 289 LYS B CA 1
ATOM 5872 C C . LYS B 1 289 ? 377.477 248.639 571.193 1.00 52.93 289 LYS B C 1
ATOM 5873 O O . LYS B 1 289 ? 376.568 248.555 572.023 1.00 52.93 289 LYS B O 1
ATOM 5892 N N . ASP B 1 290 ? 378.341 247.656 570.958 1.00 67.00 290 ASP B N 1
ATOM 5893 C CA . ASP B 1 290 ? 378.339 246.421 571.724 1.00 67.00 290 ASP B CA 1
ATOM 5894 C C . ASP B 1 290 ? 379.290 246.571 572.912 1.00 67.00 290 ASP B C 1
ATOM 5895 O O . ASP B 1 290 ? 379.760 247.669 573.222 1.00 67.00 290 ASP B O 1
ATOM 5904 N N . ASN B 1 291 ? 379.580 245.463 573.598 1.00 74.51 291 ASN B N 1
ATOM 5905 C CA . ASN B 1 291 ? 380.554 245.512 574.683 1.00 74.51 291 ASN B CA 1
ATOM 5906 C C . ASN B 1 291 ? 381.898 246.017 574.178 1.00 74.51 291 ASN B C 1
ATOM 5907 O O . ASN B 1 291 ? 382.589 246.772 574.870 1.00 74.51 291 ASN B O 1
ATOM 5918 N N . GLU B 1 292 ? 382.283 245.607 572.973 1.00 72.06 292 GLU B N 1
ATOM 5919 C CA . GLU B 1 292 ? 383.488 246.130 572.351 1.00 72.06 292 GLU B CA 1
ATOM 5920 C C . GLU B 1 292 ? 383.241 247.541 571.830 1.00 72.06 292 GLU B C 1
ATOM 5921 O O . GLU B 1 292 ? 382.108 247.931 571.535 1.00 72.06 292 GLU B O 1
ATOM 5933 N N . GLY B 1 293 ? 384.318 248.312 571.718 1.00 71.14 293 GLY B N 1
ATOM 5934 C CA . GLY B 1 293 ? 384.210 249.677 571.243 1.00 71.14 293 GLY B CA 1
ATOM 5935 C C . GLY B 1 293 ? 383.997 249.756 569.746 1.00 71.14 293 GLY B C 1
ATOM 5936 O O . GLY B 1 293 ? 384.827 250.317 569.024 1.00 71.14 293 GLY B O 1
ATOM 5940 N N . ARG B 1 294 ? 382.888 249.196 569.268 1.00 64.36 294 ARG B N 1
ATOM 5941 C CA . ARG B 1 294 ? 382.583 249.193 567.845 1.00 64.36 294 ARG B CA 1
ATOM 5942 C C . ARG B 1 294 ? 381.114 249.531 567.647 1.00 64.36 294 ARG B C 1
ATOM 5943 O O . ARG B 1 294 ? 380.240 248.998 568.335 1.00 64.36 294 ARG B O 1
ATOM 5964 N N . TYR B 1 295 ? 380.854 250.420 566.697 1.00 47.19 295 TYR B N 1
ATOM 5965 C CA . TYR B 1 295 ? 379.495 250.797 566.347 1.00 47.19 295 TYR B CA 1
ATOM 5966 C C . TYR B 1 295 ? 378.889 249.749 565.422 1.00 47.19 295 TYR B C 1
ATOM 5967 O O . TYR B 1 295 ? 379.579 249.150 564.594 1.00 47.19 295 TYR B O 1
ATOM 5985 N N . ILE B 1 296 ? 377.586 249.520 565.580 1.00 42.97 296 ILE B N 1
ATOM 5986 C CA . ILE B 1 296 ? 376.900 248.570 564.710 1.00 42.97 296 ILE B CA 1
ATOM 5987 C C . ILE B 1 296 ? 376.784 249.122 563.295 1.00 42.97 296 ILE B C 1
ATOM 5988 O O . ILE B 1 296 ? 376.984 248.395 562.315 1.00 42.97 296 ILE B O 1
ATOM 6004 N N . PHE B 1 297 ? 376.456 250.407 563.160 1.00 35.53 297 PHE B N 1
ATOM 6005 C CA . PHE B 1 297 ? 376.124 250.998 561.870 1.00 35.53 297 PHE B CA 1
ATOM 6006 C C . PHE B 1 297 ? 377.260 251.840 561.297 1.00 35.53 297 PHE B C 1
ATOM 6007 O O . PHE B 1 297 ? 377.010 252.759 560.513 1.00 35.53 297 PHE B O 1
ATOM 6024 N N . GLY B 1 298 ? 378.504 251.534 561.655 1.00 44.28 298 GLY B N 1
ATOM 6025 C CA . GLY B 1 298 ? 379.633 252.273 561.124 1.00 44.28 298 GLY B CA 1
ATOM 6026 C C . GLY B 1 298 ? 380.159 253.330 562.071 1.00 44.28 298 GLY B C 1
ATOM 6027 O O . GLY B 1 298 ? 380.917 253.023 562.994 1.00 44.28 298 GLY B O 1
ATOM 6031 N N . GLY B 1 299 ? 379.784 254.584 561.837 1.00 36.56 299 GLY B N 1
ATOM 6032 C CA . GLY B 1 299 ? 380.209 255.677 562.676 1.00 36.56 299 GLY B CA 1
ATOM 6033 C C . GLY B 1 299 ? 379.075 256.638 562.964 1.00 36.56 299 GLY B C 1
ATOM 6034 O O . GLY B 1 299 ? 377.914 256.383 562.630 1.00 36.56 299 GLY B O 1
ATOM 6038 N N . PRO B 1 300 ? 379.390 257.768 563.597 1.00 32.52 300 PRO B N 1
ATOM 6039 C CA . PRO B 1 300 ? 378.377 258.825 563.731 1.00 32.52 300 PRO B CA 1
ATOM 6040 C C . PRO B 1 300 ? 377.929 259.371 562.391 1.00 32.52 300 PRO B C 1
ATOM 6041 O O . PRO B 1 300 ? 376.873 260.010 562.308 1.00 32.52 300 PRO B O 1
ATOM 6052 N N . GLN B 1 301 ? 378.709 259.141 561.334 1.00 29.89 301 GLN B N 1
ATOM 6053 C CA . GLN B 1 301 ? 378.252 259.457 559.988 1.00 29.89 301 GLN B CA 1
ATOM 6054 C C . GLN B 1 301 ? 376.983 258.687 559.651 1.00 29.89 301 GLN B C 1
ATOM 6055 O O . GLN B 1 301 ? 376.226 259.092 558.762 1.00 29.89 301 GLN B O 1
ATOM 6069 N N . ALA B 1 302 ? 376.731 257.580 560.354 1.00 29.99 302 ALA B N 1
ATOM 6070 C CA . ALA B 1 302 ? 375.538 256.782 560.104 1.00 29.99 302 ALA B CA 1
ATOM 6071 C C . ALA B 1 302 ? 374.255 257.540 560.409 1.00 29.99 302 ALA B C 1
ATOM 6072 O O . ALA B 1 302 ? 373.268 257.372 559.687 1.00 29.99 302 ALA B O 1
ATOM 6079 N N . PHE B 1 303 ? 374.237 258.359 561.463 1.00 26.71 303 PHE B N 1
ATOM 6080 C CA . PHE B 1 303 ? 373.018 259.086 561.797 1.00 26.71 303 PHE B CA 1
ATOM 6081 C C . PHE B 1 303 ? 372.572 259.963 560.635 1.00 26.71 303 PHE B C 1
ATOM 6082 O O . PHE B 1 303 ? 371.395 259.953 560.260 1.00 26.71 303 PHE B O 1
ATOM 6099 N N . THR B 1 304 ? 373.489 260.732 560.059 1.00 26.69 304 THR B N 1
ATOM 6100 C CA . THR B 1 304 ? 373.211 261.373 558.788 1.00 26.69 304 THR B CA 1
ATOM 6101 C C . THR B 1 304 ? 373.182 260.312 557.692 1.00 26.69 304 THR B C 1
ATOM 6102 O O . THR B 1 304 ? 373.528 259.149 557.912 1.00 26.69 304 THR B O 1
ATOM 6113 N N . SER B 1 305 ? 372.774 260.716 556.494 1.00 25.54 305 SER B N 1
ATOM 6114 C CA . SER B 1 305 ? 372.582 259.766 555.404 1.00 25.54 305 SER B CA 1
ATOM 6115 C C . SER B 1 305 ? 371.729 258.591 555.886 1.00 25.54 305 SER B C 1
ATOM 6116 O O . SER B 1 305 ? 372.174 257.449 555.984 1.00 25.54 305 SER B O 1
ATOM 6124 N N . ASN B 1 306 ? 370.480 258.922 556.204 1.00 24.03 306 ASN B N 1
ATOM 6125 C CA . ASN B 1 306 ? 369.602 258.006 556.919 1.00 24.03 306 ASN B CA 1
ATOM 6126 C C . ASN B 1 306 ? 369.394 256.721 556.132 1.00 24.03 306 ASN B C 1
ATOM 6127 O O . ASN B 1 306 ? 368.730 256.722 555.090 1.00 24.03 306 ASN B O 1
ATOM 6138 N N . ILE B 1 307 ? 369.950 255.618 556.628 1.00 24.08 307 ILE B N 1
ATOM 6139 C CA . ILE B 1 307 ? 369.808 254.325 555.974 1.00 24.08 307 ILE B CA 1
ATOM 6140 C C . ILE B 1 307 ? 370.189 253.251 556.978 1.00 24.08 307 ILE B C 1
ATOM 6141 O O . ILE B 1 307 ? 371.130 253.415 557.757 1.00 24.08 307 ILE B O 1
ATOM 6157 N N . MET B 1 308 ? 369.445 252.147 556.962 1.00 26.34 308 MET B N 1
ATOM 6158 C CA . MET B 1 308 ? 369.733 250.990 557.805 1.00 26.34 308 MET B CA 1
ATOM 6159 C C . MET B 1 308 ? 369.720 249.755 556.919 1.00 26.34 308 MET B C 1
ATOM 6160 O O . MET B 1 308 ? 368.667 249.374 556.401 1.00 26.34 308 MET B O 1
ATOM 6174 N N . TRP B 1 309 ? 370.883 249.130 556.748 1.00 29.17 309 TRP B N 1
ATOM 6175 C CA . TRP B 1 309 ? 370.991 247.891 555.984 1.00 29.17 309 TRP B CA 1
ATOM 6176 C C . TRP B 1 309 ? 370.396 248.051 554.588 1.00 29.17 309 TRP B C 1
ATOM 6177 O O . TRP B 1 309 ? 369.687 247.176 554.090 1.00 29.17 309 TRP B O 1
ATOM 6198 N N . GLY B 1 310 ? 370.689 249.180 553.951 1.00 25.14 310 GLY B N 1
ATOM 6199 C CA . GLY B 1 310 ? 370.243 249.410 552.593 1.00 25.14 310 GLY B CA 1
ATOM 6200 C C . GLY B 1 310 ? 368.795 249.805 552.459 1.00 25.14 310 GLY B C 1
ATOM 6201 O O . GLY B 1 310 ? 368.291 249.885 551.335 1.00 25.14 310 GLY B O 1
ATOM 6205 N N . LEU B 1 311 ? 368.108 250.058 553.570 1.00 24.61 311 LEU B N 1
ATOM 6206 C CA . LEU B 1 311 ? 366.719 250.472 553.559 1.00 24.61 311 LEU B CA 1
ATOM 6207 C C . LEU B 1 311 ? 366.618 251.918 554.021 1.00 24.61 311 LEU B C 1
ATOM 6208 O O . LEU B 1 311 ? 367.158 252.257 555.083 1.00 24.61 311 LEU B O 1
ATOM 6224 N N . PRO B 1 312 ? 365.956 252.797 553.270 1.00 23.47 312 PRO B N 1
ATOM 6225 C CA . PRO B 1 312 ? 365.849 254.191 553.712 1.00 23.47 312 PRO B CA 1
ATOM 6226 C C . PRO B 1 312 ? 365.173 254.292 555.068 1.00 23.47 312 PRO B C 1
ATOM 6227 O O . PRO B 1 312 ? 364.182 253.615 555.342 1.00 23.47 312 PRO B O 1
ATOM 6238 N N . VAL B 1 313 ? 365.716 255.158 555.917 1.00 23.09 313 VAL B N 1
ATOM 6239 C CA . VAL B 1 313 ? 365.125 255.485 557.208 1.00 23.09 313 VAL B CA 1
ATOM 6240 C C . VAL B 1 313 ? 364.489 256.860 557.091 1.00 23.09 313 VAL B C 1
ATOM 6241 O O . VAL B 1 313 ? 365.094 257.784 556.535 1.00 23.09 313 VAL B O 1
ATOM 6254 N N . VAL B 1 314 ? 363.272 256.994 557.605 1.00 22.92 314 VAL B N 1
ATOM 6255 C CA . VAL B 1 314 ? 362.563 258.268 557.599 1.00 22.92 314 VAL B CA 1
ATOM 6256 C C . VAL B 1 314 ? 362.404 258.727 559.043 1.00 22.92 314 VAL B C 1
ATOM 6257 O O . VAL B 1 314 ? 361.573 258.174 559.782 1.00 22.92 314 VAL B O 1
ATOM 6270 N N . PRO B 1 315 ? 363.213 259.686 559.506 1.00 23.09 315 PRO B N 1
ATOM 6271 C CA . PRO B 1 315 ? 362.980 260.269 560.829 1.00 23.09 315 PRO B CA 1
ATOM 6272 C C . PRO B 1 315 ? 362.015 261.441 560.759 1.00 23.09 315 PRO B C 1
ATOM 6273 O O . PRO B 1 315 ? 362.299 262.441 560.094 1.00 23.09 315 PRO B O 1
ATOM 6284 N N . THR B 1 316 ? 360.875 261.332 561.434 1.00 23.32 316 THR B N 1
ATOM 6285 C CA . THR B 1 316 ? 359.845 262.355 561.367 1.00 23.32 316 THR B CA 1
ATOM 6286 C C . THR B 1 316 ? 359.209 262.527 562.736 1.00 23.32 316 THR B C 1
ATOM 6287 O O . THR B 1 316 ? 359.031 261.562 563.481 1.00 23.32 316 THR B O 1
ATOM 6298 N N . LYS B 1 317 ? 358.873 263.777 563.063 1.00 24.17 317 LYS B N 1
ATOM 6299 C CA . LYS B 1 317 ? 358.197 264.059 564.321 1.00 24.17 317 LYS B CA 1
ATOM 6300 C C . LYS B 1 317 ? 356.795 263.470 564.358 1.00 24.17 317 LYS B C 1
ATOM 6301 O O . LYS B 1 317 ? 356.226 263.323 565.445 1.00 24.17 317 LYS B O 1
ATOM 6320 N N . ALA B 1 318 ? 356.225 263.138 563.197 1.00 22.64 318 ALA B N 1
ATOM 6321 C CA . ALA B 1 318 ? 354.915 262.504 563.155 1.00 22.64 318 ALA B CA 1
ATOM 6322 C C . ALA B 1 318 ? 354.909 261.159 563.864 1.00 22.64 318 ALA B C 1
ATOM 6323 O O . ALA B 1 318 ? 353.855 260.729 564.343 1.00 22.64 318 ALA B O 1
ATOM 6330 N N . GLN B 1 319 ? 356.054 260.492 563.940 1.00 22.63 319 GLN B N 1
ATOM 6331 C CA . GLN B 1 319 ? 356.148 259.205 564.610 1.00 22.63 319 GLN B CA 1
ATOM 6332 C C . GLN B 1 319 ? 356.413 259.416 566.094 1.00 22.63 319 GLN B C 1
ATOM 6333 O O . GLN B 1 319 ? 357.420 260.020 566.472 1.00 22.63 319 GLN B O 1
ATOM 6347 N N . ALA B 1 320 ? 355.514 258.914 566.932 1.00 23.39 320 ALA B N 1
ATOM 6348 C CA . ALA B 1 320 ? 355.682 259.057 568.368 1.00 23.39 320 ALA B CA 1
ATOM 6349 C C . ALA B 1 320 ? 356.923 258.305 568.837 1.00 23.39 320 ALA B C 1
ATOM 6350 O O . ALA B 1 320 ? 357.369 257.337 568.218 1.00 23.39 320 ALA B O 1
ATOM 6357 N N . ALA B 1 321 ? 357.484 258.769 569.949 1.00 23.85 321 ALA B N 1
ATOM 6358 C CA . ALA B 1 321 ? 358.686 258.153 570.492 1.00 23.85 321 ALA B CA 1
ATOM 6359 C C . ALA B 1 321 ? 358.392 256.728 570.939 1.00 23.85 321 ALA B C 1
ATOM 6360 O O . ALA B 1 321 ? 357.390 256.471 571.613 1.00 23.85 321 ALA B O 1
ATOM 6367 N N . GLY B 1 322 ? 359.271 255.802 570.567 1.00 24.60 322 GLY B N 1
ATOM 6368 C CA . GLY B 1 322 ? 359.125 254.412 570.936 1.00 24.60 322 GLY B CA 1
ATOM 6369 C C . GLY B 1 322 ? 358.340 253.565 569.960 1.00 24.60 322 GLY B C 1
ATOM 6370 O O . GLY B 1 322 ? 358.229 252.353 570.174 1.00 24.60 322 GLY B O 1
ATOM 6374 N N . THR B 1 323 ? 357.797 254.157 568.899 1.00 23.61 323 THR B N 1
ATOM 6375 C CA . THR B 1 323 ? 356.995 253.448 567.912 1.00 23.61 323 THR B CA 1
ATOM 6376 C C . THR B 1 323 ? 357.740 253.418 566.587 1.00 23.61 323 THR B C 1
ATOM 6377 O O . THR B 1 323 ? 358.285 254.439 566.155 1.00 23.61 323 THR B O 1
ATOM 6388 N N . PHE B 1 324 ? 357.764 252.251 565.946 1.00 23.91 324 PHE B N 1
ATOM 6389 C CA . PHE B 1 324 ? 358.411 252.083 564.654 1.00 23.91 324 PHE B CA 1
ATOM 6390 C C . PHE B 1 324 ? 357.433 251.475 563.659 1.00 23.91 324 PHE B C 1
ATOM 6391 O O . PHE B 1 324 ? 356.514 250.740 564.034 1.00 23.91 324 PHE B O 1
ATOM 6408 N N . THR B 1 325 ? 357.644 251.789 562.383 1.00 22.78 325 THR B N 1
ATOM 6409 C CA . THR B 1 325 ? 356.765 251.346 561.304 1.00 22.78 325 THR B CA 1
ATOM 6410 C C . THR B 1 325 ? 357.626 251.023 560.093 1.00 22.78 325 THR B C 1
ATOM 6411 O O . THR B 1 325 ? 358.174 251.931 559.461 1.00 22.78 325 THR B O 1
ATOM 6422 N N . VAL B 1 326 ? 357.741 249.740 559.766 1.00 23.78 326 VAL B N 1
ATOM 6423 C CA . VAL B 1 326 ? 358.531 249.281 558.630 1.00 23.78 326 VAL B CA 1
ATOM 6424 C C . VAL B 1 326 ? 357.638 248.434 557.738 1.00 23.78 326 VAL B C 1
ATOM 6425 O O . VAL B 1 326 ? 356.774 247.707 558.231 1.00 23.78 326 VAL B O 1
ATOM 6438 N N . GLY B 1 327 ? 357.827 248.544 556.431 1.00 23.17 327 GLY B N 1
ATOM 6439 C CA . GLY B 1 327 ? 357.041 247.741 555.513 1.00 23.17 327 GLY B CA 1
ATOM 6440 C C . GLY B 1 327 ? 357.362 248.085 554.078 1.00 23.17 327 GLY B C 1
ATOM 6441 O O . GLY B 1 327 ? 358.101 249.030 553.787 1.00 23.17 327 GLY B O 1
ATOM 6445 N N . GLY B 1 328 ? 356.783 247.296 553.179 1.00 23.25 328 GLY B N 1
ATOM 6446 C CA . GLY B 1 328 ? 356.933 247.522 551.757 1.00 23.25 328 GLY B CA 1
ATOM 6447 C C . GLY B 1 328 ? 355.971 248.576 551.258 1.00 23.25 328 GLY B C 1
ATOM 6448 O O . GLY B 1 328 ? 354.967 248.262 550.614 1.00 23.25 328 GLY B O 1
ATOM 6452 N N . PHE B 1 329 ? 356.274 249.840 551.555 1.00 22.03 329 PHE B N 1
ATOM 6453 C CA . PHE B 1 329 ? 355.350 250.921 551.239 1.00 22.03 329 PHE B CA 1
ATOM 6454 C C . PHE B 1 329 ? 355.101 251.036 549.741 1.00 22.03 329 PHE B C 1
ATOM 6455 O O . PHE B 1 329 ? 353.967 251.290 549.324 1.00 22.03 329 PHE B O 1
ATOM 6472 N N . ASP B 1 330 ? 356.136 250.853 548.922 1.00 24.81 330 ASP B N 1
ATOM 6473 C CA . ASP B 1 330 ? 356.007 251.096 547.490 1.00 24.81 330 ASP B CA 1
ATOM 6474 C C . ASP B 1 330 ? 354.928 250.240 546.839 1.00 24.81 330 ASP B C 1
ATOM 6475 O O . ASP B 1 330 ? 354.383 250.642 545.806 1.00 24.81 330 ASP B O 1
ATOM 6484 N N . MET B 1 331 ? 354.605 249.079 547.412 1.00 27.42 331 MET B N 1
ATOM 6485 C CA . MET B 1 331 ? 353.604 248.192 546.838 1.00 27.42 331 MET B CA 1
ATOM 6486 C C . MET B 1 331 ? 352.365 248.020 547.701 1.00 27.42 331 MET B C 1
ATOM 6487 O O . MET B 1 331 ? 351.328 247.598 547.181 1.00 27.42 331 MET B O 1
ATOM 6501 N N . ALA B 1 332 ? 352.437 248.334 548.991 1.00 23.54 332 ALA B N 1
ATOM 6502 C CA . ALA B 1 332 ? 351.328 248.120 549.908 1.00 23.54 332 ALA B CA 1
ATOM 6503 C C . ALA B 1 332 ? 350.450 249.349 550.094 1.00 23.54 332 ALA B C 1
ATOM 6504 O O . ALA B 1 332 ? 349.492 249.292 550.869 1.00 23.54 332 ALA B O 1
ATOM 6511 N N . SER B 1 333 ? 350.748 250.454 549.418 1.00 22.71 333 SER B N 1
ATOM 6512 C CA . SER B 1 333 ? 349.978 251.674 549.607 1.00 22.71 333 SER B CA 1
ATOM 6513 C C . SER B 1 333 ? 350.212 252.597 548.423 1.00 22.71 333 SER B C 1
ATOM 6514 O O . SER B 1 333 ? 351.177 252.442 547.672 1.00 22.71 333 SER B O 1
ATOM 6522 N N . GLN B 1 334 ? 349.308 253.561 548.266 1.00 21.41 334 GLN B N 1
ATOM 6523 C CA . GLN B 1 334 ? 349.440 254.555 547.213 1.00 21.41 334 GLN B CA 1
ATOM 6524 C C . GLN B 1 334 ? 348.710 255.826 547.620 1.00 21.41 334 GLN B C 1
ATOM 6525 O O . GLN B 1 334 ? 347.764 255.785 548.410 1.00 21.41 334 GLN B O 1
ATOM 6539 N N . VAL B 1 335 ? 349.162 256.948 547.073 1.00 22.58 335 VAL B N 1
ATOM 6540 C CA . VAL B 1 335 ? 348.612 258.265 547.364 1.00 22.58 335 VAL B CA 1
ATOM 6541 C C . VAL B 1 335 ? 348.054 258.837 546.070 1.00 22.58 335 VAL B C 1
ATOM 6542 O O . VAL B 1 335 ? 348.790 259.017 545.092 1.00 22.58 335 VAL B O 1
ATOM 6555 N N . TRP B 1 336 ? 346.759 259.134 546.064 1.00 21.73 336 TRP B N 1
ATOM 6556 C CA . TRP B 1 336 ? 346.085 259.718 544.914 1.00 21.73 336 TRP B CA 1
ATOM 6557 C C . TRP B 1 336 ? 345.852 261.195 545.201 1.00 21.73 336 TRP B C 1
ATOM 6558 O O . TRP B 1 336 ? 345.240 261.546 546.214 1.00 21.73 336 TRP B O 1
ATOM 6571 N N . ASP B 1 337 ? 346.338 262.054 544.313 1.00 25.96 337 ASP B N 1
ATOM 6572 C CA . ASP B 1 337 ? 346.283 263.495 544.510 1.00 25.96 337 ASP B CA 1
ATOM 6573 C C . ASP B 1 337 ? 345.119 264.074 543.722 1.00 25.96 337 ASP B C 1
ATOM 6574 O O . ASP B 1 337 ? 345.040 263.888 542.504 1.00 25.96 337 ASP B O 1
ATOM 6583 N N . ARG B 1 338 ? 344.223 264.783 544.409 1.00 27.95 338 ARG B N 1
ATOM 6584 C CA . ARG B 1 338 ? 343.107 265.438 543.743 1.00 27.95 338 ARG B CA 1
ATOM 6585 C C . ARG B 1 338 ? 343.434 266.878 543.372 1.00 27.95 338 ARG B C 1
ATOM 6586 O O . ARG B 1 338 ? 343.217 267.289 542.229 1.00 27.95 338 ARG B O 1
ATOM 6607 N N . MET B 1 339 ? 343.963 267.651 544.317 1.00 29.29 339 MET B N 1
ATOM 6608 C CA . MET B 1 339 ? 344.310 269.044 544.088 1.00 29.29 339 MET B CA 1
ATOM 6609 C C . MET B 1 339 ? 345.660 269.332 544.725 1.00 29.29 339 MET B C 1
ATOM 6610 O O . MET B 1 339 ? 346.001 268.758 545.762 1.00 29.29 339 MET B O 1
ATOM 6624 N N . ASP B 1 340 ? 346.422 270.224 544.098 1.00 29.67 340 ASP B N 1
ATOM 6625 C CA . ASP B 1 340 ? 347.731 270.603 544.603 1.00 29.67 340 ASP B CA 1
ATOM 6626 C C . ASP B 1 340 ? 347.579 271.570 545.776 1.00 29.67 340 ASP B C 1
ATOM 6627 O O . ASP B 1 340 ? 346.472 271.884 546.221 1.00 29.67 340 ASP B O 1
ATOM 6636 N N . ALA B 1 341 ? 348.709 272.046 546.292 1.00 29.84 341 ALA B N 1
ATOM 6637 C CA . ALA B 1 341 ? 348.696 272.982 547.405 1.00 29.84 341 ALA B CA 1
ATOM 6638 C C . ALA B 1 341 ? 348.289 274.370 546.931 1.00 29.84 341 ALA B C 1
ATOM 6639 O O . ALA B 1 341 ? 348.748 274.844 545.888 1.00 29.84 341 ALA B O 1
ATOM 6646 N N . THR B 1 342 ? 347.423 275.021 547.705 1.00 30.58 342 THR B N 1
ATOM 6647 C CA . THR B 1 342 ? 347.008 276.388 547.422 1.00 30.58 342 THR B CA 1
ATOM 6648 C C . THR B 1 342 ? 346.944 277.167 548.727 1.00 30.58 342 THR B C 1
ATOM 6649 O O . THR B 1 342 ? 346.700 276.604 549.796 1.00 30.58 342 THR B O 1
ATOM 6660 N N . VAL B 1 343 ? 347.146 278.481 548.629 1.00 31.82 343 VAL B N 1
ATOM 6661 C CA . VAL B 1 343 ? 347.178 279.367 549.788 1.00 31.82 343 VAL B CA 1
ATOM 6662 C C . VAL B 1 343 ? 346.083 280.415 549.651 1.00 31.82 343 VAL B C 1
ATOM 6663 O O . VAL B 1 343 ? 345.877 280.980 548.571 1.00 31.82 343 VAL B O 1
ATOM 6676 N N . GLU B 1 344 ? 345.381 280.670 550.755 1.00 32.76 344 GLU B N 1
ATOM 6677 C CA . GLU B 1 344 ? 344.338 281.683 550.821 1.00 32.76 344 GLU B CA 1
ATOM 6678 C C . GLU B 1 344 ? 344.508 282.484 552.104 1.00 32.76 344 GLU B C 1
ATOM 6679 O O . GLU B 1 344 ? 345.060 281.993 553.091 1.00 32.76 344 GLU B O 1
ATOM 6691 N N . VAL B 1 345 ? 344.040 283.730 552.081 1.00 32.39 345 VAL B N 1
ATOM 6692 C CA . VAL B 1 345 ? 344.178 284.651 553.203 1.00 32.39 345 VAL B CA 1
ATOM 6693 C C . VAL B 1 345 ? 342.796 285.169 553.573 1.00 32.39 345 VAL B C 1
ATOM 6694 O O . VAL B 1 345 ? 342.022 285.563 552.693 1.00 32.39 345 VAL B O 1
ATOM 6707 N N . SER B 1 346 ? 342.485 285.171 554.871 1.00 32.08 346 SER B N 1
ATOM 6708 C CA . SER B 1 346 ? 341.190 285.639 555.351 1.00 32.08 346 SER B CA 1
ATOM 6709 C C . SER B 1 346 ? 341.380 286.660 556.463 1.00 32.08 346 SER B C 1
ATOM 6710 O O . SER B 1 346 ? 342.139 286.422 557.407 1.00 32.08 346 SER B O 1
ATOM 6718 N N . ARG B 1 347 ? 340.683 287.792 556.349 1.00 33.64 347 ARG B N 1
ATOM 6719 C CA . ARG B 1 347 ? 340.686 288.807 557.396 1.00 33.64 347 ARG B CA 1
ATOM 6720 C C . ARG B 1 347 ? 339.529 288.657 558.370 1.00 33.64 347 ARG B C 1
ATOM 6721 O O . ARG B 1 347 ? 339.633 289.109 559.515 1.00 33.64 347 ARG B O 1
ATOM 6742 N N . GLU B 1 348 ? 338.430 288.040 557.945 1.00 33.63 348 GLU B N 1
ATOM 6743 C CA . GLU B 1 348 ? 337.209 287.981 558.735 1.00 33.63 348 GLU B CA 1
ATOM 6744 C C . GLU B 1 348 ? 337.040 286.661 559.475 1.00 33.63 348 GLU B C 1
ATOM 6745 O O . GLU B 1 348 ? 336.004 286.453 560.114 1.00 33.63 348 GLU B O 1
ATOM 6757 N N . ASP B 1 349 ? 338.024 285.771 559.408 1.00 31.37 349 ASP B N 1
ATOM 6758 C CA . ASP B 1 349 ? 337.922 284.485 560.082 1.00 31.37 349 ASP B CA 1
ATOM 6759 C C . ASP B 1 349 ? 337.827 284.675 561.590 1.00 31.37 349 ASP B C 1
ATOM 6760 O O . ASP B 1 349 ? 338.566 285.472 562.174 1.00 31.37 349 ASP B O 1
ATOM 6769 N N . ARG B 1 350 ? 336.924 283.927 562.222 1.00 32.24 350 ARG B N 1
ATOM 6770 C CA . ARG B 1 350 ? 336.769 283.957 563.672 1.00 32.24 350 ARG B CA 1
ATOM 6771 C C . ARG B 1 350 ? 336.651 285.396 564.164 1.00 32.24 350 ARG B C 1
ATOM 6772 O O . ARG B 1 350 ? 335.573 285.991 564.079 1.00 32.24 350 ARG B O 1
ATOM 6793 N N . ASP B 1 351 ? 337.738 285.968 564.679 1.00 32.71 351 ASP B N 1
ATOM 6794 C CA . ASP B 1 351 ? 337.746 287.337 565.182 1.00 32.71 351 ASP B CA 1
ATOM 6795 C C . ASP B 1 351 ? 338.957 288.091 564.657 1.00 32.71 351 ASP B C 1
ATOM 6796 O O . ASP B 1 351 ? 339.477 289.000 565.307 1.00 32.71 351 ASP B O 1
ATOM 6805 N N . ASN B 1 352 ? 339.423 287.726 563.465 1.00 31.52 352 ASN B N 1
ATOM 6806 C CA . ASN B 1 352 ? 340.575 288.375 562.858 1.00 31.52 352 ASN B CA 1
ATOM 6807 C C . ASN B 1 352 ? 340.302 289.810 562.435 1.00 31.52 352 ASN B C 1
ATOM 6808 O O . ASN B 1 352 ? 341.232 290.623 562.439 1.00 31.52 352 ASN B O 1
ATOM 6819 N N . PHE B 1 353 ? 339.067 290.144 562.059 1.00 32.94 353 PHE B N 1
ATOM 6820 C CA . PHE B 1 353 ? 338.764 291.524 561.697 1.00 32.94 353 PHE B CA 1
ATOM 6821 C C . PHE B 1 353 ? 339.063 292.455 562.862 1.00 32.94 353 PHE B C 1
ATOM 6822 O O . PHE B 1 353 ? 339.696 293.502 562.691 1.00 32.94 353 PHE B O 1
ATOM 6839 N N . VAL B 1 354 ? 338.611 292.086 564.059 1.00 34.03 354 VAL B N 1
ATOM 6840 C CA . VAL B 1 354 ? 339.120 292.711 565.267 1.00 34.03 354 VAL B CA 1
ATOM 6841 C C . VAL B 1 354 ? 340.547 292.228 565.518 1.00 34.03 354 VAL B C 1
ATOM 6842 O O . VAL B 1 354 ? 340.995 291.208 564.982 1.00 34.03 354 VAL B O 1
ATOM 6855 N N . LYS B 1 355 ? 341.278 292.986 566.335 1.00 32.45 355 LYS B N 1
ATOM 6856 C CA . LYS B 1 355 ? 342.683 292.699 566.652 1.00 32.45 355 LYS B CA 1
ATOM 6857 C C . LYS B 1 355 ? 343.511 292.425 565.395 1.00 32.45 355 LYS B C 1
ATOM 6858 O O . LYS B 1 355 ? 344.530 291.735 565.447 1.00 32.45 355 LYS B O 1
ATOM 6877 N N . ASN B 1 356 ? 343.068 292.966 564.258 1.00 34.16 356 ASN B N 1
ATOM 6878 C CA . ASN B 1 356 ? 343.852 293.056 563.029 1.00 34.16 356 ASN B CA 1
ATOM 6879 C C . ASN B 1 356 ? 344.729 291.835 562.774 1.00 34.16 356 ASN B C 1
ATOM 6880 O O . ASN B 1 356 ? 345.893 291.972 562.386 1.00 34.16 356 ASN B O 1
ATOM 6891 N N . MET B 1 357 ? 344.189 290.639 562.981 1.00 33.13 357 MET B N 1
ATOM 6892 C CA . MET B 1 357 ? 344.918 289.433 562.629 1.00 33.13 357 MET B CA 1
ATOM 6893 C C . MET B 1 357 ? 344.669 289.067 561.169 1.00 33.13 357 MET B C 1
ATOM 6894 O O . MET B 1 357 ? 343.912 289.723 560.449 1.00 33.13 357 MET B O 1
ATOM 6908 N N . LEU B 1 358 ? 345.327 287.998 560.735 1.00 33.13 358 LEU B N 1
ATOM 6909 C CA . LEU B 1 358 ? 345.243 287.538 559.356 1.00 33.13 358 LEU B CA 1
ATOM 6910 C C . LEU B 1 358 ? 345.558 286.053 559.352 1.00 33.13 358 LEU B C 1
ATOM 6911 O O . LEU B 1 358 ? 346.681 285.663 559.680 1.00 33.13 358 LEU B O 1
ATOM 6927 N N . THR B 1 359 ? 344.577 285.226 559.007 1.00 31.49 359 THR B N 1
ATOM 6928 C CA . THR B 1 359 ? 344.779 283.786 558.942 1.00 31.49 359 THR B CA 1
ATOM 6929 C C . THR B 1 359 ? 345.154 283.397 557.520 1.00 31.49 359 THR B C 1
ATOM 6930 O O . THR B 1 359 ? 344.441 283.729 556.563 1.00 31.49 359 THR B O 1
ATOM 6941 N N . ILE B 1 360 ? 346.288 282.716 557.390 1.00 31.72 360 ILE B N 1
ATOM 6942 C CA . ILE B 1 360 ? 346.784 282.214 556.117 1.00 31.72 360 ILE B CA 1
ATOM 6943 C C . ILE B 1 360 ? 346.623 280.704 556.147 1.00 31.72 360 ILE B C 1
ATOM 6944 O O . ILE B 1 360 ? 347.110 280.040 557.072 1.00 31.72 360 ILE B O 1
ATOM 6960 N N . LEU B 1 361 ? 345.942 280.168 555.141 1.00 29.27 361 LEU B N 1
ATOM 6961 C CA . LEU B 1 361 ? 345.553 278.770 555.079 1.00 29.27 361 LEU B CA 1
ATOM 6962 C C . LEU B 1 361 ? 346.150 278.139 553.831 1.00 29.27 361 LEU B C 1
ATOM 6963 O O . LEU B 1 361 ? 346.150 278.748 552.759 1.00 29.27 361 LEU B O 1
ATOM 6979 N N . CYS B 1 362 ? 346.661 276.920 553.975 1.00 29.79 362 CYS B N 1
ATOM 6980 C CA . CYS B 1 362 ? 347.305 276.197 552.889 1.00 29.79 362 CYS B CA 1
ATOM 6981 C C . CYS B 1 362 ? 346.695 274.807 552.820 1.00 29.79 362 CYS B C 1
ATOM 6982 O O . CYS B 1 362 ? 346.757 274.055 553.796 1.00 29.79 362 CYS B O 1
ATOM 6990 N N . GLU B 1 363 ? 346.118 274.465 551.671 1.00 28.72 363 GLU B N 1
ATOM 6991 C CA . GLU B 1 363 ? 345.295 273.268 551.556 1.00 28.72 363 GLU B CA 1
ATOM 6992 C C . GLU B 1 363 ? 345.733 272.415 550.376 1.00 28.72 363 GLU B C 1
ATOM 6993 O O . GLU B 1 363 ? 346.200 272.920 549.352 1.00 28.72 363 GLU B O 1
ATOM 7005 N N . GLU B 1 364 ? 345.554 271.104 550.542 1.00 27.60 364 GLU B N 1
ATOM 7006 C CA . GLU B 1 364 ? 345.683 270.147 549.451 1.00 27.60 364 GLU B CA 1
ATOM 7007 C C . GLU B 1 364 ? 344.633 269.062 549.638 1.00 27.60 364 GLU B C 1
ATOM 7008 O O . GLU B 1 364 ? 344.065 268.906 550.722 1.00 27.60 364 GLU B O 1
ATOM 7020 N N . ARG B 1 365 ? 344.373 268.314 548.568 1.00 26.41 365 ARG B N 1
ATOM 7021 C CA . ARG B 1 365 ? 343.360 267.265 548.567 1.00 26.41 365 ARG B CA 1
ATOM 7022 C C . ARG B 1 365 ? 343.992 265.929 548.197 1.00 26.41 365 ARG B C 1
ATOM 7023 O O . ARG B 1 365 ? 344.622 265.801 547.140 1.00 26.41 365 ARG B O 1
ATOM 7044 N N . LEU B 1 366 ? 343.766 264.924 549.040 1.00 24.34 366 LEU B N 1
ATOM 7045 C CA . LEU B 1 366 ? 344.568 263.712 549.022 1.00 24.34 366 LEU B CA 1
ATOM 7046 C C . LEU B 1 366 ? 343.721 262.519 549.444 1.00 24.34 366 LEU B C 1
ATOM 7047 O O . LEU B 1 366 ? 342.884 262.624 550.343 1.00 24.34 366 LEU B O 1
ATOM 7063 N N . ALA B 1 367 ? 343.961 261.379 548.797 1.00 23.28 367 ALA B N 1
ATOM 7064 C CA . ALA B 1 367 ? 343.372 260.108 549.188 1.00 23.28 367 ALA B CA 1
ATOM 7065 C C . ALA B 1 367 ? 344.481 259.080 549.355 1.00 23.28 367 ALA B C 1
ATOM 7066 O O . ALA B 1 367 ? 345.504 259.133 548.670 1.00 23.28 367 ALA B O 1
ATOM 7073 N N . LEU B 1 368 ? 344.267 258.142 550.274 1.00 22.07 368 LEU B N 1
ATOM 7074 C CA . LEU B 1 368 ? 345.255 257.124 550.605 1.00 22.07 368 LEU B CA 1
ATOM 7075 C C . LEU B 1 368 ? 344.633 255.748 550.422 1.00 22.07 368 LEU B C 1
ATOM 7076 O O . LEU B 1 368 ? 343.650 255.416 551.092 1.00 22.07 368 LEU B O 1
ATOM 7092 N N . ALA B 1 369 ? 345.208 254.948 549.524 1.00 22.13 369 ALA B N 1
ATOM 7093 C CA . ALA B 1 369 ? 344.703 253.617 549.210 1.00 22.13 369 ALA B CA 1
ATOM 7094 C C . ALA B 1 369 ? 345.665 252.579 549.764 1.00 22.13 369 ALA B C 1
ATOM 7095 O O . ALA B 1 369 ? 346.829 252.531 549.356 1.00 22.13 369 ALA B O 1
ATOM 7102 N N . HIS B 1 370 ? 345.182 251.753 550.688 1.00 22.97 370 HIS B N 1
ATOM 7103 C CA . HIS B 1 370 ? 345.974 250.679 551.279 1.00 22.97 370 HIS B CA 1
ATOM 7104 C C . HIS B 1 370 ? 345.611 249.375 550.579 1.00 22.97 370 HIS B C 1
ATOM 7105 O O . HIS B 1 370 ? 344.492 248.873 550.729 1.00 22.97 370 HIS B O 1
ATOM 7119 N N . TYR B 1 371 ? 346.559 248.827 549.823 1.00 23.49 371 TYR B N 1
ATOM 7120 C CA . TYR B 1 371 ? 346.306 247.644 549.012 1.00 23.49 371 TYR B CA 1
ATOM 7121 C C . TYR B 1 371 ? 346.641 246.345 549.728 1.00 23.49 371 TYR B C 1
ATOM 7122 O O . TYR B 1 371 ? 346.150 245.285 549.326 1.00 23.49 371 TYR B O 1
ATOM 7140 N N . ARG B 1 372 ? 347.467 246.388 550.771 1.00 25.30 372 ARG B N 1
ATOM 7141 C CA . ARG B 1 372 ? 347.859 245.177 551.490 1.00 25.30 372 ARG B CA 1
ATOM 7142 C C . ARG B 1 372 ? 348.318 245.560 552.887 1.00 25.30 372 ARG B C 1
ATOM 7143 O O . ARG B 1 372 ? 349.515 245.756 553.135 1.00 25.30 372 ARG B O 1
ATOM 7164 N N . PRO B 1 373 ? 347.387 245.672 553.835 1.00 24.72 373 PRO B N 1
ATOM 7165 C CA . PRO B 1 373 ? 347.765 246.110 555.187 1.00 24.72 373 PRO B CA 1
ATOM 7166 C C . PRO B 1 373 ? 348.786 245.224 555.873 1.00 24.72 373 PRO B C 1
ATOM 7167 O O . PRO B 1 373 ? 349.457 245.692 556.799 1.00 24.72 373 PRO B O 1
ATOM 7178 N N . THR B 1 374 ? 348.923 243.964 555.473 1.00 25.93 374 THR B N 1
ATOM 7179 C CA . THR B 1 374 ? 349.809 243.044 556.172 1.00 25.93 374 THR B CA 1
ATOM 7180 C C . THR B 1 374 ? 351.266 243.206 555.762 1.00 25.93 374 THR B C 1
ATOM 7181 O O . THR B 1 374 ? 352.139 242.571 556.362 1.00 25.93 374 THR B O 1
ATOM 7192 N N . ALA B 1 375 ? 351.547 244.032 554.753 1.00 24.91 375 ALA B N 1
ATOM 7193 C CA . ALA B 1 375 ? 352.924 244.363 554.413 1.00 24.91 375 ALA B CA 1
ATOM 7194 C C . ALA B 1 375 ? 353.518 245.380 555.377 1.00 24.91 375 ALA B C 1
ATOM 7195 O O . ALA B 1 375 ? 354.726 245.349 555.634 1.00 24.91 375 ALA B O 1
ATOM 7202 N N . ILE B 1 376 ? 352.701 246.285 555.907 1.00 23.25 376 ILE B N 1
ATOM 7203 C CA . ILE B 1 376 ? 353.158 247.294 556.854 1.00 23.25 376 ILE B CA 1
ATOM 7204 C C . ILE B 1 376 ? 353.060 246.723 558.260 1.00 23.25 376 ILE B C 1
ATOM 7205 O O . ILE B 1 376 ? 352.003 246.234 558.670 1.00 23.25 376 ILE B O 1
ATOM 7221 N N . ILE B 1 377 ? 354.160 246.793 559.000 1.00 24.53 377 ILE B N 1
ATOM 7222 C CA . ILE B 1 377 ? 354.229 246.324 560.376 1.00 24.53 377 ILE B CA 1
ATOM 7223 C C . ILE B 1 377 ? 354.582 247.493 561.282 1.00 24.53 377 ILE B C 1
ATOM 7224 O O . ILE B 1 377 ? 355.541 248.232 561.027 1.00 24.53 377 ILE B O 1
ATOM 7240 N N . LYS B 1 378 ? 353.794 247.654 562.342 1.00 23.84 378 LYS B N 1
ATOM 7241 C CA . LYS B 1 378 ? 353.993 248.679 563.353 1.00 23.84 378 LYS B CA 1
ATOM 7242 C C . LYS B 1 378 ? 354.255 248.009 564.691 1.00 23.84 378 LYS B C 1
ATOM 7243 O O . LYS B 1 378 ? 353.631 246.996 565.019 1.00 23.84 378 LYS B O 1
ATOM 7262 N N . GLY B 1 379 ? 355.176 248.575 565.464 1.00 23.56 379 GLY B N 1
ATOM 7263 C CA . GLY B 1 379 ? 355.512 248.017 566.755 1.00 23.56 379 GLY B CA 1
ATOM 7264 C C . GLY B 1 379 ? 356.035 249.087 567.684 1.00 23.56 379 GLY B C 1
ATOM 7265 O O . GLY B 1 379 ? 356.156 250.255 567.315 1.00 23.56 379 GLY B O 1
ATOM 7269 N N . THR B 1 380 ? 356.360 248.667 568.904 1.00 24.99 380 THR B N 1
ATOM 7270 C CA . THR B 1 380 ? 356.906 249.554 569.918 1.00 24.99 380 THR B CA 1
ATOM 7271 C C . THR B 1 380 ? 358.207 248.972 570.451 1.00 24.99 380 THR B C 1
ATOM 7272 O O . THR B 1 380 ? 358.427 247.759 570.426 1.00 24.99 380 THR B O 1
ATOM 7283 N N . PHE B 1 381 ? 359.067 249.857 570.939 1.00 27.28 381 PHE B N 1
ATOM 7284 C CA . PHE B 1 381 ? 360.354 249.460 571.485 1.00 27.28 381 PHE B CA 1
ATOM 7285 C C . PHE B 1 381 ? 360.221 249.113 572.964 1.00 27.28 381 PHE B C 1
ATOM 7286 O O . PHE B 1 381 ? 359.305 249.564 573.656 1.00 27.28 381 PHE B O 1
ATOM 7303 N N . SER B 1 382 ? 361.153 248.296 573.442 1.00 33.95 382 SER B N 1
ATOM 7304 C CA . SER B 1 382 ? 361.170 247.883 574.840 1.00 33.95 382 SER B CA 1
ATOM 7305 C C . SER B 1 382 ? 361.189 249.092 575.768 1.00 33.95 382 SER B C 1
ATOM 7306 O O . SER B 1 382 ? 361.565 248.983 576.935 1.00 33.95 382 SER B O 1
ATOM 7314 N N . GLY C 1 128 ? 358.481 245.311 542.696 1.00 37.61 128 GLY C N 1
ATOM 7315 C CA . GLY C 1 128 ? 359.453 246.339 542.376 1.00 37.61 128 GLY C CA 1
ATOM 7316 C C . GLY C 1 128 ? 360.813 245.771 542.020 1.00 37.61 128 GLY C C 1
ATOM 7317 O O . GLY C 1 128 ? 361.807 246.495 541.982 1.00 37.61 128 GLY C O 1
ATOM 7320 N N . LEU C 1 129 ? 360.853 244.464 541.755 1.00 38.68 129 LEU C N 1
ATOM 7321 C CA . LEU C 1 129 ? 362.093 243.777 541.394 1.00 38.68 129 LEU C CA 1
ATOM 7322 C C . LEU C 1 129 ? 363.127 243.885 542.511 1.00 38.68 129 LEU C C 1
ATOM 7323 O O . LEU C 1 129 ? 364.330 243.977 542.262 1.00 38.68 129 LEU C O 1
ATOM 7339 N N . ARG C 1 130 ? 362.656 243.868 543.755 1.00 32.07 130 ARG C N 1
ATOM 7340 C CA . ARG C 1 130 ? 363.523 243.958 544.921 1.00 32.07 130 ARG C CA 1
ATOM 7341 C C . ARG C 1 130 ? 364.020 242.593 545.378 1.00 32.07 130 ARG C C 1
ATOM 7342 O O . ARG C 1 130 ? 364.422 242.447 546.536 1.00 32.07 130 ARG C O 1
ATOM 7363 N N . ARG C 1 131 ? 363.992 241.597 544.497 1.00 28.54 131 ARG C N 1
ATOM 7364 C CA . ARG C 1 131 ? 364.359 240.233 544.842 1.00 28.54 131 ARG C CA 1
ATOM 7365 C C . ARG C 1 131 ? 364.354 239.409 543.564 1.00 28.54 131 ARG C C 1
ATOM 7366 O O . ARG C 1 131 ? 363.603 239.702 542.630 1.00 28.54 131 ARG C O 1
ATOM 7387 N N . LEU C 1 132 ? 365.191 238.378 543.531 1.00 26.19 132 LEU C N 1
ATOM 7388 C CA . LEU C 1 132 ? 365.283 237.514 542.363 1.00 26.19 132 LEU C CA 1
ATOM 7389 C C . LEU C 1 132 ? 364.370 236.308 542.536 1.00 26.19 132 LEU C C 1
ATOM 7390 O O . LEU C 1 132 ? 364.365 235.659 543.585 1.00 26.19 132 LEU C O 1
ATOM 7406 N N . THR C 1 133 ? 363.593 236.019 541.497 1.00 24.83 133 THR C N 1
ATOM 7407 C CA . THR C 1 133 ? 362.579 234.982 541.544 1.00 24.83 133 THR C CA 1
ATOM 7408 C C . THR C 1 133 ? 363.198 233.624 541.212 1.00 24.83 133 THR C C 1
ATOM 7409 O O . THR C 1 133 ? 364.376 233.516 540.868 1.00 24.83 133 THR C O 1
ATOM 7420 N N . ILE C 1 134 ? 362.392 232.566 541.325 1.00 23.29 134 ILE C N 1
ATOM 7421 C CA . ILE C 1 134 ? 362.851 231.243 540.913 1.00 23.29 134 ILE C CA 1
ATOM 7422 C C . ILE C 1 134 ? 363.155 231.233 539.422 1.00 23.29 134 ILE C C 1
ATOM 7423 O O . ILE C 1 134 ? 364.117 230.601 538.973 1.00 23.29 134 ILE C O 1
ATOM 7439 N N . ARG C 1 135 ? 362.344 231.935 538.632 1.00 22.04 135 ARG C N 1
ATOM 7440 C CA . ARG C 1 135 ? 362.563 231.971 537.192 1.00 22.04 135 ARG C CA 1
ATOM 7441 C C . ARG C 1 135 ? 363.917 232.584 536.858 1.00 22.04 135 ARG C C 1
ATOM 7442 O O . ARG C 1 135 ? 364.618 232.106 535.960 1.00 22.04 135 ARG C O 1
ATOM 7463 N N . ASP C 1 136 ? 364.303 233.645 537.570 1.00 23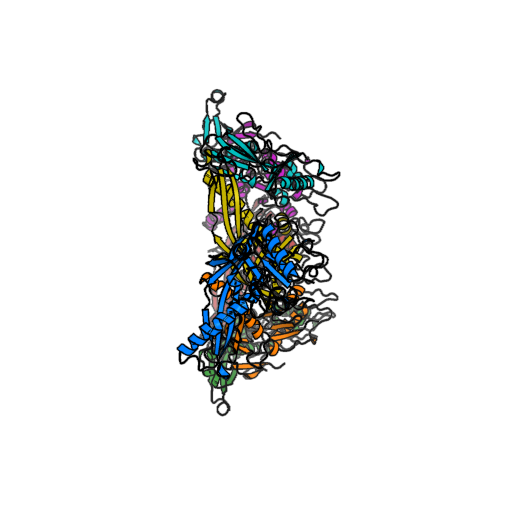.86 136 ASP C N 1
ATOM 7464 C CA . ASP C 1 136 ? 365.630 234.220 537.373 1.00 23.86 136 ASP C CA 1
ATOM 7465 C C . ASP C 1 136 ? 366.725 233.237 537.762 1.00 23.86 136 ASP C C 1
ATOM 7466 O O . ASP C 1 136 ? 367.873 233.385 537.330 1.00 23.86 136 ASP C O 1
ATOM 7475 N N . LEU C 1 137 ? 366.391 232.236 538.574 1.00 22.77 137 LEU C N 1
ATOM 7476 C CA . LEU C 1 137 ? 367.354 231.227 538.993 1.00 22.77 137 LEU C CA 1
ATOM 7477 C C . LEU C 1 137 ? 367.554 230.139 537.948 1.00 22.77 137 LEU C C 1
ATOM 7478 O O . LEU C 1 137 ? 368.468 229.323 538.099 1.00 22.77 137 LEU C O 1
ATOM 7494 N N . LEU C 1 138 ? 366.738 230.115 536.899 1.00 21.26 138 LEU C N 1
ATOM 7495 C CA . LEU C 1 138 ? 366.722 229.040 535.924 1.00 21.26 138 LEU C CA 1
ATOM 7496 C C . LEU C 1 138 ? 367.158 229.555 534.557 1.00 21.26 138 LEU C C 1
ATOM 7497 O O . LEU C 1 138 ? 367.172 230.757 534.288 1.00 21.26 138 LEU C O 1
ATOM 7513 N N . ALA C 1 139 ? 367.517 228.623 533.680 1.00 19.90 139 ALA C N 1
ATOM 7514 C CA . ALA C 1 139 ? 367.805 228.946 532.292 1.00 19.90 139 ALA C CA 1
ATOM 7515 C C . ALA C 1 139 ? 366.505 229.332 531.603 1.00 19.90 139 ALA C C 1
ATOM 7516 O O . ALA C 1 139 ? 365.449 228.770 531.902 1.00 19.90 139 ALA C O 1
ATOM 7523 N N . GLN C 1 140 ? 366.579 230.304 530.704 1.00 21.22 140 GLN C N 1
ATOM 7524 C CA . GLN C 1 140 ? 365.405 230.792 530.001 1.00 21.22 140 GLN C CA 1
ATOM 7525 C C . GLN C 1 140 ? 365.336 230.175 528.611 1.00 21.22 140 GLN C C 1
ATOM 7526 O O . GLN C 1 140 ? 366.361 229.855 528.005 1.00 21.22 140 GLN C O 1
ATOM 7540 N N . GLY C 1 141 ? 364.117 230.012 528.105 1.00 21.38 141 GLY C N 1
ATOM 7541 C CA . GLY C 1 141 ? 363.956 229.518 526.752 1.00 21.38 141 GLY C CA 1
ATOM 7542 C C . GLY C 1 141 ? 362.574 229.796 526.213 1.00 21.38 141 GLY C C 1
ATOM 7543 O O . GLY C 1 141 ? 361.605 229.949 526.963 1.00 21.38 141 GLY C O 1
ATOM 7547 N N . ARG C 1 142 ? 362.492 229.833 524.889 1.00 24.29 142 ARG C N 1
ATOM 7548 C CA . ARG C 1 142 ? 361.251 230.083 524.176 1.00 24.29 142 ARG C CA 1
ATOM 7549 C C . ARG C 1 142 ? 360.895 228.851 523.359 1.00 24.29 142 ARG C C 1
ATOM 7550 O O . ARG C 1 142 ? 361.772 228.058 523.006 1.00 24.29 142 ARG C O 1
ATOM 7571 N N . THR C 1 143 ? 359.607 228.685 523.070 1.00 24.25 143 THR C N 1
ATOM 7572 C CA . THR C 1 143 ? 359.125 227.553 522.294 1.00 24.25 143 THR C CA 1
ATOM 7573 C C . THR C 1 143 ? 357.939 227.986 521.445 1.00 24.25 143 THR C C 1
ATOM 7574 O O . THR C 1 143 ? 357.342 229.042 521.663 1.00 24.25 143 THR C O 1
ATOM 7585 N N . SER C 1 144 ? 357.610 227.152 520.456 1.00 26.28 144 SER C N 1
ATOM 7586 C CA . SER C 1 144 ? 356.501 227.421 519.549 1.00 26.28 144 SER C CA 1
ATOM 7587 C C . SER C 1 144 ? 355.586 226.210 519.402 1.00 26.28 144 SER C C 1
ATOM 7588 O O . SER C 1 144 ? 354.761 226.173 518.485 1.00 26.28 144 SER C O 1
ATOM 7596 N N . SER C 1 145 ? 355.711 225.225 520.287 1.00 25.72 145 SER C N 1
ATOM 7597 C CA . SER C 1 145 ? 354.921 224.007 520.228 1.00 25.72 145 SER C CA 1
ATOM 7598 C C . SER C 1 145 ? 354.235 223.783 521.567 1.00 25.72 145 SER C C 1
ATOM 7599 O O . SER C 1 145 ? 354.707 224.244 522.609 1.00 25.72 145 SER C O 1
ATOM 7607 N N . ASN C 1 146 ? 353.116 223.063 521.531 1.00 27.08 146 ASN C N 1
ATOM 7608 C CA . ASN C 1 146 ? 352.319 222.819 522.726 1.00 27.08 146 ASN C CA 1
ATOM 7609 C C . ASN C 1 146 ? 352.890 221.712 523.598 1.00 27.08 146 ASN C C 1
ATOM 7610 O O . ASN C 1 146 ? 352.407 221.512 524.717 1.00 27.08 146 ASN C O 1
ATOM 7621 N N . ALA C 1 147 ? 353.892 220.989 523.113 1.00 24.93 147 ALA C N 1
ATOM 7622 C CA . ALA C 1 147 ? 354.653 220.057 523.927 1.00 24.93 147 ALA C CA 1
ATOM 7623 C C . ALA C 1 147 ? 356.120 220.239 523.584 1.00 24.93 147 ALA C C 1
ATOM 7624 O O . ALA C 1 147 ? 356.466 220.810 522.547 1.00 24.93 147 ALA C O 1
ATOM 7631 N N . LEU C 1 148 ? 356.989 219.758 524.466 1.00 23.48 148 LEU C N 1
ATOM 7632 C CA . LEU C 1 148 ? 358.420 219.943 524.272 1.00 23.48 148 LEU C CA 1
ATOM 7633 C C . LEU C 1 148 ? 359.136 218.725 524.828 1.00 23.48 148 LEU C C 1
ATOM 7634 O O . LEU C 1 148 ? 359.085 218.476 526.034 1.00 23.48 148 LEU C O 1
ATOM 7650 N N . GLU C 1 149 ? 359.785 217.965 523.952 1.00 24.81 149 GLU C N 1
ATOM 7651 C CA . GLU C 1 149 ? 360.480 216.750 524.343 1.00 24.81 149 GLU C CA 1
ATOM 7652 C C . GLU C 1 149 ? 361.982 216.981 524.317 1.00 24.81 149 GLU C C 1
ATOM 7653 O O . GLU C 1 149 ? 362.514 217.655 523.431 1.00 24.81 149 GLU C O 1
ATOM 7665 N N . TYR C 1 150 ? 362.655 216.414 525.312 1.00 21.12 150 TYR C N 1
ATOM 7666 C CA . TYR C 1 150 ? 364.080 216.611 525.516 1.00 21.12 150 TYR C CA 1
ATOM 7667 C C . TYR C 1 150 ? 364.664 215.307 526.035 1.00 21.12 150 TYR C C 1
ATOM 7668 O O . TYR C 1 150 ? 363.964 214.300 526.166 1.00 21.12 150 TYR C O 1
ATOM 7686 N N . VAL C 1 151 ? 365.960 215.325 526.332 1.00 22.01 151 VAL C N 1
ATOM 7687 C CA . VAL C 1 151 ? 366.620 214.179 526.935 1.00 22.01 151 VAL C CA 1
ATOM 7688 C C . VAL C 1 151 ? 367.191 214.616 528.275 1.00 22.01 151 VAL C C 1
ATOM 7689 O O . VAL C 1 151 ? 367.538 215.780 528.483 1.00 22.01 151 VAL C O 1
ATOM 7702 N N . ARG C 1 152 ? 367.290 213.657 529.188 1.00 22.36 152 ARG C N 1
ATOM 7703 C CA . ARG C 1 152 ? 367.674 213.907 530.569 1.00 22.36 152 ARG C CA 1
ATOM 7704 C C . ARG C 1 152 ? 368.863 213.023 530.903 1.00 22.36 152 ARG C C 1
ATOM 7705 O O . ARG C 1 152 ? 368.809 211.805 530.697 1.00 22.36 152 ARG C O 1
ATOM 7726 N N . GLU C 1 153 ? 369.933 213.637 531.403 1.00 26.13 153 GLU C N 1
ATOM 7727 C CA . GLU C 1 153 ? 371.117 212.891 531.802 1.00 26.13 153 GLU C CA 1
ATOM 7728 C C . GLU C 1 153 ? 370.899 212.260 533.169 1.00 26.13 153 GLU C C 1
ATOM 7729 O O . GLU C 1 153 ? 370.322 212.880 534.067 1.00 26.13 153 GLU C O 1
ATOM 7741 N N . GLU C 1 154 ? 371.367 211.025 533.327 1.00 28.70 154 GLU C N 1
ATOM 7742 C CA . GLU C 1 154 ? 371.074 210.204 534.497 1.00 28.70 154 GLU C CA 1
ATOM 7743 C C . GLU C 1 154 ? 372.336 209.853 535.279 1.00 28.70 154 GLU C C 1
ATOM 7744 O O . GLU C 1 154 ? 372.505 208.721 535.734 1.00 28.70 154 GLU C O 1
ATOM 7756 N N . VAL C 1 155 ? 373.242 210.819 535.440 1.00 30.29 155 VAL C N 1
ATOM 7757 C CA . VAL C 1 155 ? 374.441 210.580 536.233 1.00 30.29 155 VAL C CA 1
ATOM 7758 C C . VAL C 1 155 ? 374.044 210.040 537.597 1.00 30.29 155 VAL C C 1
ATOM 7759 O O . VAL C 1 155 ? 373.181 210.604 538.280 1.00 30.29 155 VAL C O 1
ATOM 7772 N N . PHE C 1 156 ? 374.668 208.940 537.999 1.00 40.69 156 PHE C N 1
ATOM 7773 C CA . PHE C 1 156 ? 374.388 208.294 539.272 1.00 40.69 156 PHE C CA 1
ATOM 7774 C C . PHE C 1 156 ? 375.623 208.356 540.166 1.00 40.69 156 PHE C C 1
ATOM 7775 O O . PHE C 1 156 ? 376.697 208.807 539.760 1.00 40.69 156 PHE C O 1
ATOM 7792 N N . THR C 1 157 ? 375.456 207.894 541.400 1.00 44.63 157 THR C N 1
ATOM 7793 C CA . THR C 1 157 ? 376.541 207.891 542.373 1.00 44.63 157 THR C CA 1
ATOM 7794 C C . THR C 1 157 ? 377.648 206.931 541.952 1.00 44.63 157 THR C C 1
ATOM 7795 O O . THR C 1 157 ? 377.986 206.001 542.686 1.00 44.63 157 THR C O 1
ATOM 7806 N N . ASP C 1 173 ? 379.047 206.273 534.337 1.00 36.95 173 ASP C N 1
ATOM 7807 C CA . ASP C 1 173 ? 378.958 207.508 533.568 1.00 36.95 173 ASP C CA 1
ATOM 7808 C C . ASP C 1 173 ? 377.503 207.973 533.496 1.00 36.95 173 ASP C C 1
ATOM 7809 O O . ASP C 1 173 ? 376.694 207.613 534.350 1.00 36.95 173 ASP C O 1
ATOM 7817 N N . ILE C 1 174 ? 377.170 208.773 532.484 1.00 31.36 174 ILE C N 1
ATOM 7818 C CA . ILE C 1 174 ? 375.845 209.366 532.361 1.00 31.36 174 ILE C CA 1
ATOM 7819 C C . ILE C 1 174 ? 375.028 208.567 531.358 1.00 31.36 174 ILE C C 1
ATOM 7820 O O . ILE C 1 174 ? 375.544 208.077 530.347 1.00 31.36 174 ILE C O 1
ATOM 7836 N N . THR C 1 175 ? 373.734 208.434 531.644 1.00 28.35 175 THR C N 1
ATOM 7837 C CA . THR C 1 175 ? 372.784 207.781 530.756 1.00 28.35 175 THR C CA 1
ATOM 7838 C C . THR C 1 175 ? 371.705 208.784 530.381 1.00 28.35 175 THR C C 1
ATOM 7839 O O . THR C 1 175 ? 371.383 209.681 531.165 1.00 28.35 175 THR C O 1
ATOM 7850 N N . PHE C 1 176 ? 371.149 208.629 529.185 1.00 25.74 176 PHE C N 1
ATOM 7851 C CA . PHE C 1 176 ? 370.211 209.592 528.624 1.00 25.74 176 PHE C CA 1
ATOM 7852 C C . PHE C 1 176 ? 368.844 208.940 528.477 1.00 25.74 176 PHE C C 1
ATOM 7853 O O . PHE C 1 176 ? 368.720 207.887 527.843 1.00 25.74 176 PHE C O 1
ATOM 7870 N N . SER C 1 177 ? 367.826 209.567 529.061 1.00 23.37 177 SER C N 1
ATOM 7871 C CA . SER C 1 177 ? 366.451 209.090 528.983 1.00 23.37 177 SER C CA 1
ATOM 7872 C C . SER C 1 177 ? 365.582 210.181 528.378 1.00 23.37 177 SER C C 1
ATOM 7873 O O . SER C 1 177 ? 365.678 211.342 528.776 1.00 23.37 177 SER C O 1
ATOM 7881 N N . LYS C 1 178 ? 364.738 209.811 527.422 1.00 23.40 178 LYS C N 1
ATOM 7882 C CA . LYS C 1 178 ? 363.878 210.784 526.766 1.00 23.40 178 LYS C CA 1
ATOM 7883 C C . LYS C 1 178 ? 362.714 211.157 527.674 1.00 23.40 178 LYS C C 1
ATOM 7884 O O . LYS C 1 178 ? 362.036 210.282 528.222 1.00 23.40 178 LYS C O 1
ATOM 7903 N N . GLN C 1 179 ? 362.487 212.458 527.833 1.00 21.12 179 GLN C N 1
ATOM 7904 C CA . GLN C 1 179 ? 361.396 212.998 528.627 1.00 21.12 179 GLN C CA 1
ATOM 7905 C C . GLN C 1 179 ? 360.608 213.991 527.783 1.00 21.12 179 GLN C C 1
ATOM 7906 O O . GLN C 1 179 ? 361.058 214.439 526.726 1.00 21.12 179 GLN C O 1
ATOM 7920 N N . THR C 1 180 ? 359.423 214.343 528.272 1.00 23.24 180 THR C N 1
ATOM 7921 C CA . THR C 1 180 ? 358.571 215.318 527.611 1.00 23.24 180 THR C CA 1
ATOM 7922 C C . THR C 1 180 ? 357.915 216.200 528.661 1.00 23.24 180 THR C C 1
ATOM 7923 O O . THR C 1 180 ? 357.711 215.785 529.804 1.00 23.24 180 THR C O 1
ATOM 7934 N N . ALA C 1 181 ? 357.589 217.426 528.259 1.00 23.49 181 ALA C N 1
ATOM 7935 C CA . ALA C 1 181 ? 356.936 218.388 529.132 1.00 23.49 181 ALA C CA 1
ATOM 7936 C C . ALA C 1 181 ? 355.862 219.106 528.334 1.00 23.49 181 ALA C C 1
ATOM 7937 O O . ALA C 1 181 ? 356.134 219.634 527.251 1.00 23.49 181 ALA C O 1
ATOM 7944 N N . ASN C 1 182 ? 354.648 219.121 528.869 1.00 24.53 182 ASN C N 1
ATOM 7945 C CA . ASN C 1 182 ? 353.511 219.716 528.187 1.00 24.53 182 ASN C CA 1
ATOM 7946 C C . ASN C 1 182 ? 353.325 221.146 528.668 1.00 24.53 182 ASN C C 1
ATOM 7947 O O . ASN C 1 182 ? 353.360 221.412 529.872 1.00 24.53 182 ASN C O 1
ATOM 7958 N N . VAL C 1 183 ? 353.136 222.063 527.724 1.00 23.95 183 VAL C N 1
ATOM 7959 C CA . VAL C 1 183 ? 352.927 223.464 528.065 1.00 23.95 183 VAL C CA 1
ATOM 7960 C C . VAL C 1 183 ? 351.674 223.573 528.921 1.00 23.95 183 VAL C C 1
ATOM 7961 O O . VAL C 1 183 ? 350.562 223.300 528.455 1.00 23.95 183 VAL C O 1
ATOM 7974 N N . LYS C 1 184 ? 351.846 223.971 530.178 1.00 24.37 184 LYS C N 1
ATOM 7975 C CA . LYS C 1 184 ? 350.731 224.153 531.089 1.00 24.37 184 LYS C CA 1
ATOM 7976 C C . LYS C 1 184 ? 350.341 225.626 531.131 1.00 24.37 184 LYS C C 1
ATOM 7977 O O . LYS C 1 184 ? 351.049 226.500 530.617 1.00 24.37 184 LYS C O 1
ATOM 7996 N N . THR C 1 185 ? 349.205 225.906 531.765 1.00 25.45 185 THR C N 1
ATOM 7997 C CA . THR C 1 185 ? 348.661 227.251 531.869 1.00 25.45 185 THR C CA 1
ATOM 7998 C C . THR C 1 185 ? 348.622 227.660 533.332 1.00 25.45 185 THR C C 1
ATOM 7999 O O . THR C 1 185 ? 348.148 226.899 534.182 1.00 25.45 185 THR C O 1
ATOM 8010 N N . ILE C 1 186 ? 349.124 228.856 533.617 1.00 25.37 186 ILE C N 1
ATOM 8011 C CA . ILE C 1 186 ? 349.080 229.449 534.948 1.00 25.37 186 ILE C CA 1
ATOM 8012 C C . ILE C 1 186 ? 348.137 230.639 534.881 1.00 25.37 186 ILE C C 1
ATOM 8013 O O . ILE C 1 186 ? 348.239 231.469 533.968 1.00 25.37 186 ILE C O 1
ATOM 8029 N N . ALA C 1 187 ? 347.215 230.721 535.836 1.00 25.12 187 ALA C N 1
ATOM 8030 C CA . ALA C 1 187 ? 346.199 231.764 535.850 1.00 25.12 187 ALA C CA 1
ATOM 8031 C C . ALA C 1 187 ? 346.119 232.393 537.231 1.00 25.12 187 ALA C C 1
ATOM 8032 O O . ALA C 1 187 ? 346.150 231.686 538.243 1.00 25.12 187 ALA C O 1
ATOM 8039 N N . HIS C 1 188 ? 346.018 233.719 537.266 1.00 24.89 188 HIS C N 1
ATOM 8040 C CA . HIS C 1 188 ? 345.733 234.458 538.490 1.00 24.89 188 HIS C CA 1
ATOM 8041 C C . HIS C 1 188 ? 344.581 235.415 538.233 1.00 24.89 188 HIS C C 1
ATOM 8042 O O . HIS C 1 188 ? 344.595 236.157 537.251 1.00 24.89 188 HIS C O 1
ATOM 8056 N N . TRP C 1 189 ? 343.591 235.414 539.122 1.00 24.07 189 TRP C N 1
ATOM 8057 C CA . TRP C 1 189 ? 342.407 236.235 538.920 1.00 24.07 189 TRP C CA 1
ATOM 8058 C C . TRP C 1 189 ? 342.029 236.951 540.206 1.00 24.07 189 TRP C C 1
ATOM 8059 O O . TRP C 1 189 ? 342.237 236.446 541.311 1.00 24.07 189 TRP C O 1
ATOM 8080 N N . VAL C 1 190 ? 341.468 238.144 540.033 1.00 25.80 190 VAL C N 1
ATOM 8081 C CA . VAL C 1 190 ? 340.926 238.944 541.123 1.00 25.80 190 VAL C CA 1
ATOM 8082 C C . VAL C 1 190 ? 339.592 239.514 540.671 1.00 25.80 190 VAL C C 1
ATOM 8083 O O . VAL C 1 190 ? 339.461 240.009 539.549 1.00 25.80 190 VAL C O 1
ATOM 8096 N N . GLN C 1 191 ? 338.597 239.456 541.552 1.00 26.18 191 GLN C N 1
ATOM 8097 C CA . GLN C 1 191 ? 337.259 239.954 541.242 1.00 26.18 191 GLN C CA 1
ATOM 8098 C C . GLN C 1 191 ? 337.047 241.263 541.990 1.00 26.18 191 GLN C C 1
ATOM 8099 O O . GLN C 1 191 ? 337.120 241.302 543.223 1.00 26.18 191 GLN C O 1
ATOM 8113 N N . ALA C 1 192 ? 336.786 242.326 541.238 1.00 25.72 192 ALA C N 1
ATOM 8114 C CA . ALA C 1 192 ? 336.659 243.676 541.756 1.00 25.72 192 ALA C CA 1
ATOM 8115 C C . ALA C 1 192 ? 335.265 244.217 541.472 1.00 25.72 192 ALA C C 1
ATOM 8116 O O . ALA C 1 192 ? 334.580 243.772 540.549 1.00 25.72 192 ALA C O 1
ATOM 8123 N N . SER C 1 193 ? 334.851 245.193 542.275 1.00 25.96 193 SER C N 1
ATOM 8124 C CA . SER C 1 193 ? 333.564 245.831 542.057 1.00 25.96 193 SER C CA 1
ATOM 8125 C C . SER C 1 193 ? 333.475 246.362 540.630 1.00 25.96 193 SER C C 1
ATOM 8126 O O . SER C 1 193 ? 334.483 246.637 539.975 1.00 25.96 193 SER C O 1
ATOM 8134 N N . ARG C 1 194 ? 332.243 246.506 540.147 1.00 26.32 194 ARG C N 1
ATOM 8135 C CA . ARG C 1 194 ? 332.042 246.936 538.771 1.00 26.32 194 ARG C CA 1
ATOM 8136 C C . ARG C 1 194 ? 332.372 248.406 538.566 1.00 26.32 194 ARG C C 1
ATOM 8137 O O . ARG C 1 194 ? 332.413 248.863 537.420 1.00 26.32 194 ARG C O 1
ATOM 8158 N N . GLN C 1 195 ? 332.606 249.156 539.641 1.00 28.33 195 GLN C N 1
ATOM 8159 C CA . GLN C 1 195 ? 332.877 250.582 539.552 1.00 28.33 195 GLN C CA 1
ATOM 8160 C C . GLN C 1 195 ? 334.365 250.890 539.434 1.00 28.33 195 GLN C C 1
ATOM 8161 O O . GLN C 1 195 ? 334.745 252.066 539.423 1.00 28.33 195 GLN C O 1
ATOM 8175 N N . VAL C 1 196 ? 335.217 249.864 539.350 1.00 27.91 196 VAL C N 1
ATOM 8176 C CA . VAL C 1 196 ? 336.649 250.068 539.177 1.00 27.91 196 VAL C CA 1
ATOM 8177 C C . VAL C 1 196 ? 337.035 250.246 537.719 1.00 27.91 196 VAL C C 1
ATOM 8178 O O . VAL C 1 196 ? 338.198 250.559 537.431 1.00 27.91 196 VAL C O 1
ATOM 8191 N N . MET C 1 197 ? 336.101 250.056 536.788 1.00 33.62 197 MET C N 1
ATOM 8192 C CA . MET C 1 197 ? 336.353 250.294 535.373 1.00 33.62 197 MET C CA 1
ATOM 8193 C C . MET C 1 197 ? 335.852 251.660 534.924 1.00 33.62 197 MET C C 1
ATOM 8194 O O . MET C 1 197 ? 335.973 251.997 533.742 1.00 33.62 197 MET C O 1
ATOM 8208 N N . ASP C 1 198 ? 335.293 252.455 535.838 1.00 35.28 198 ASP C N 1
ATOM 8209 C CA . ASP C 1 198 ? 334.880 253.808 535.486 1.00 35.28 198 ASP C CA 1
ATOM 8210 C C . ASP C 1 198 ? 336.073 254.668 535.095 1.00 35.28 198 ASP C C 1
ATOM 8211 O O . ASP C 1 198 ? 335.916 255.647 534.357 1.00 35.28 198 ASP C O 1
ATOM 8220 N N . ASP C 1 199 ? 337.263 254.319 535.577 1.00 35.82 199 ASP C N 1
ATOM 8221 C CA . ASP C 1 199 ? 338.495 255.046 535.288 1.00 35.82 199 ASP C CA 1
ATOM 8222 C C . ASP C 1 199 ? 339.428 254.116 534.525 1.00 35.82 199 ASP C C 1
ATOM 8223 O O . ASP C 1 199 ? 339.994 253.183 535.104 1.00 35.82 199 ASP C O 1
ATOM 8232 N N . ALA C 1 200 ? 339.592 254.369 533.229 1.00 37.08 200 ALA C N 1
ATOM 8233 C CA . ALA C 1 200 ? 340.477 253.527 532.428 1.00 37.08 200 ALA C CA 1
ATOM 8234 C C . ALA C 1 200 ? 341.912 253.550 532.935 1.00 37.08 200 ALA C C 1
ATOM 8235 O O . ALA C 1 200 ? 342.489 252.467 533.137 1.00 37.08 200 ALA C O 1
ATOM 8242 N N . PRO C 1 201 ? 342.546 254.706 533.152 1.00 34.64 201 PRO C N 1
ATOM 8243 C CA . PRO C 1 201 ? 343.956 254.683 533.576 1.00 34.64 201 PRO C CA 1
ATOM 8244 C C . PRO C 1 201 ? 344.199 253.946 534.883 1.00 34.64 201 PRO C C 1
ATOM 8245 O O . PRO C 1 201 ? 345.215 253.255 535.007 1.00 34.64 201 PRO C O 1
ATOM 8256 N N . MET C 1 202 ? 343.300 254.057 535.862 1.00 32.29 202 MET C N 1
ATOM 8257 C CA . MET C 1 202 ? 343.548 253.403 537.143 1.00 32.29 202 MET C CA 1
ATOM 8258 C C . MET C 1 202 ? 343.432 251.888 537.045 1.00 32.29 202 MET C C 1
ATOM 8259 O O . MET C 1 202 ? 344.266 251.171 537.612 1.00 32.29 202 MET C O 1
ATOM 8273 N N . LEU C 1 203 ? 342.416 251.379 536.346 1.00 30.29 203 LEU C N 1
ATOM 8274 C CA . LEU C 1 203 ? 342.329 249.939 536.133 1.00 30.29 203 LEU C CA 1
ATOM 8275 C C . LEU C 1 203 ? 343.512 249.442 535.317 1.00 30.29 203 LEU C C 1
ATOM 8276 O O . LEU C 1 203 ? 344.058 248.364 535.589 1.00 30.29 203 LEU C O 1
ATOM 8292 N N . GLN C 1 204 ? 343.916 250.211 534.303 1.00 31.26 204 GLN C N 1
ATOM 8293 C CA . GLN C 1 204 ? 345.086 249.838 533.521 1.00 31.26 204 GLN C CA 1
ATOM 8294 C C . GLN C 1 204 ? 346.317 249.736 534.409 1.00 31.26 204 GLN C C 1
ATOM 8295 O O . GLN C 1 204 ? 347.099 248.788 534.293 1.00 31.26 204 GLN C O 1
ATOM 8309 N N . SER C 1 205 ? 346.501 250.702 535.309 1.00 30.86 205 SER C N 1
ATOM 8310 C CA . SER C 1 205 ? 347.634 250.653 536.226 1.00 30.86 205 SER C CA 1
ATOM 8311 C C . SER C 1 205 ? 347.552 249.437 537.138 1.00 30.86 205 SER C C 1
ATOM 8312 O O . SER C 1 205 ? 348.559 248.754 537.366 1.00 30.86 205 SER C O 1
ATOM 8320 N N . TYR C 1 206 ? 346.363 249.147 537.670 1.00 27.43 206 TYR C N 1
ATOM 8321 C CA . TYR C 1 206 ? 346.223 247.998 538.558 1.00 27.43 206 TYR C CA 1
ATOM 8322 C C . TYR C 1 206 ? 346.601 246.708 537.847 1.00 27.43 206 TYR C C 1
ATOM 8323 O O . TYR C 1 206 ? 347.330 245.874 538.395 1.00 27.43 206 TYR C O 1
ATOM 8341 N N . ILE C 1 207 ? 346.111 246.519 536.620 1.00 29.40 207 ILE C N 1
ATOM 8342 C CA . ILE C 1 207 ? 346.481 245.324 535.871 1.00 29.40 207 ILE C CA 1
ATOM 8343 C C . ILE C 1 207 ? 347.955 245.319 535.501 1.00 29.40 207 ILE C C 1
ATOM 8344 O O . ILE C 1 207 ? 348.569 244.249 535.467 1.00 29.40 207 ILE C O 1
ATOM 8360 N N . ASN C 1 208 ? 348.542 246.486 535.233 1.00 30.03 208 ASN C N 1
ATOM 8361 C CA . ASN C 1 208 ? 349.925 246.576 534.784 1.00 30.03 208 ASN C CA 1
ATOM 8362 C C . ASN C 1 208 ? 350.926 246.250 535.887 1.00 30.03 208 ASN C C 1
ATOM 8363 O O . ASN C 1 208 ? 351.906 245.543 535.640 1.00 30.03 208 ASN C O 1
ATOM 8374 N N . ASN C 1 209 ? 350.705 246.755 537.104 1.00 29.32 209 ASN C N 1
ATOM 8375 C CA . ASN C 1 209 ? 351.720 246.663 538.144 1.00 29.32 209 ASN C CA 1
ATOM 8376 C C . ASN C 1 209 ? 351.233 246.079 539.462 1.00 29.32 209 ASN C C 1
ATOM 8377 O O . ASN C 1 209 ? 352.003 246.074 540.429 1.00 29.32 209 ASN C O 1
ATOM 8388 N N . ARG C 1 210 ? 349.995 245.595 539.541 1.00 26.85 210 ARG C N 1
ATOM 8389 C CA . ARG C 1 210 ? 349.500 244.977 540.764 1.00 26.85 210 ARG C CA 1
ATOM 8390 C C . ARG C 1 210 ? 348.961 243.571 540.549 1.00 26.85 210 ARG C C 1
ATOM 8391 O O . ARG C 1 210 ? 348.978 242.770 541.490 1.00 26.85 210 ARG C O 1
ATOM 8412 N N . LEU C 1 211 ? 348.489 243.253 539.346 1.00 27.21 211 LEU C N 1
ATOM 8413 C CA . LEU C 1 211 ? 347.971 241.928 539.033 1.00 27.21 211 LEU C CA 1
ATOM 8414 C C . LEU C 1 211 ? 349.024 241.013 538.427 1.00 27.21 211 LEU C C 1
ATOM 8415 O O . LEU C 1 211 ? 349.113 239.843 538.809 1.00 27.21 211 LEU C O 1
ATOM 8431 N N . MET C 1 212 ? 349.831 241.520 537.491 1.00 28.82 212 MET C N 1
ATOM 8432 C CA . MET C 1 212 ? 350.900 240.708 536.921 1.00 28.82 212 MET C CA 1
ATOM 8433 C C . MET C 1 212 ? 351.848 240.204 537.999 1.00 28.82 212 MET C C 1
ATOM 8434 O O . MET C 1 212 ? 352.402 239.104 537.877 1.00 28.82 212 MET C O 1
ATOM 8448 N N . TYR C 1 213 ? 352.051 240.990 539.057 1.00 29.26 213 TYR C N 1
ATOM 8449 C CA . TYR C 1 213 ? 352.934 240.556 540.132 1.00 29.26 213 TYR C CA 1
ATOM 8450 C C . TYR C 1 213 ? 352.405 239.294 540.800 1.00 29.26 213 TYR C C 1
ATOM 8451 O O . TYR C 1 213 ? 353.179 238.388 541.123 1.00 29.26 213 TYR C O 1
ATOM 8469 N N . GLY C 1 214 ? 351.090 239.210 541.009 1.00 25.89 214 GLY C N 1
ATOM 8470 C CA . GLY C 1 214 ? 350.520 237.998 541.574 1.00 25.89 214 GLY C CA 1
ATOM 8471 C C . GLY C 1 214 ? 350.669 236.803 540.651 1.00 25.89 214 GLY C C 1
ATOM 8472 O O . GLY C 1 214 ? 350.957 235.688 541.101 1.00 25.89 214 GLY C O 1
ATOM 8476 N N . LEU C 1 215 ? 350.479 237.018 539.348 1.00 24.96 215 LEU C N 1
ATOM 8477 C CA . LEU C 1 215 ? 350.682 235.939 538.390 1.00 24.96 215 LEU C CA 1
ATOM 8478 C C . LEU C 1 215 ? 352.110 235.416 538.454 1.00 24.96 215 LEU C C 1
ATOM 8479 O O . LEU C 1 215 ? 352.330 234.202 538.495 1.00 24.96 215 LEU C O 1
ATOM 8495 N N . ALA C 1 216 ? 353.095 236.316 538.470 1.00 25.18 216 ALA C N 1
ATOM 8496 C CA . ALA C 1 216 ? 354.484 235.880 538.573 1.00 25.18 216 ALA C CA 1
ATOM 8497 C C . ALA C 1 216 ? 354.762 235.183 539.899 1.00 25.18 216 ALA C C 1
ATOM 8498 O O . ALA C 1 216 ? 355.482 234.177 539.937 1.00 25.18 216 ALA C O 1
ATOM 8505 N N . LEU C 1 217 ? 354.203 235.693 540.992 1.00 26.38 217 LEU C N 1
ATOM 8506 C CA . LEU C 1 217 ? 354.503 235.146 542.306 1.00 26.38 217 LEU C CA 1
ATOM 8507 C C . LEU C 1 217 ? 353.855 233.782 542.513 1.00 26.38 217 LEU C C 1
ATOM 8508 O O . LEU C 1 217 ? 354.333 232.995 543.337 1.00 26.38 217 LEU C O 1
ATOM 8524 N N . LYS C 1 218 ? 352.787 233.476 541.772 1.00 25.47 218 LYS C N 1
ATOM 8525 C CA . LYS C 1 218 ? 352.244 232.120 541.782 1.00 25.47 218 LYS C CA 1
ATOM 8526 C C . LYS C 1 218 ? 352.915 231.218 540.751 1.00 25.47 218 LYS C C 1
ATOM 8527 O O . LYS C 1 218 ? 352.999 230.001 540.961 1.00 25.47 218 LYS C O 1
ATOM 8546 N N . GLU C 1 219 ? 353.385 231.781 539.638 1.00 24.32 219 GLU C N 1
ATOM 8547 C CA . GLU C 1 219 ? 354.269 231.029 538.760 1.00 24.32 219 GLU C CA 1
ATOM 8548 C C . GLU C 1 219 ? 355.490 230.537 539.520 1.00 24.32 219 GLU C C 1
ATOM 8549 O O . GLU C 1 219 ? 356.003 229.452 539.234 1.00 24.32 219 GLU C O 1
ATOM 8561 N N . GLU C 1 220 ? 355.974 231.326 540.481 1.00 25.71 220 GLU C N 1
ATOM 8562 C CA . GLU C 1 220 ? 357.031 230.833 541.361 1.00 25.71 220 GLU C CA 1
ATOM 8563 C C . GLU C 1 220 ? 356.580 229.591 542.116 1.00 25.71 220 GLU C C 1
ATOM 8564 O O . GLU C 1 220 ? 357.324 228.611 542.214 1.00 25.71 220 GLU C O 1
ATOM 8576 N N . GLY C 1 221 ? 355.366 229.618 542.669 1.00 24.75 221 GLY C N 1
ATOM 8577 C CA . GLY C 1 221 ? 354.875 228.483 543.427 1.00 24.75 221 GLY C CA 1
ATOM 8578 C C . GLY C 1 221 ? 354.618 227.257 542.583 1.00 24.75 221 GLY C C 1
ATOM 8579 O O . GLY C 1 221 ? 354.578 226.145 543.116 1.00 24.75 221 GLY C O 1
ATOM 8583 N N . GLN C 1 222 ? 354.425 227.439 541.281 1.00 25.74 222 GLN C N 1
ATOM 8584 C CA . GLN C 1 222 ? 354.296 226.297 540.382 1.00 25.74 222 GLN C CA 1
ATOM 8585 C C . GLN C 1 222 ? 355.649 225.759 539.929 1.00 25.74 222 GLN C C 1
ATOM 8586 O O . GLN C 1 222 ? 355.858 224.541 539.926 1.00 25.74 222 GLN C O 1
ATOM 8600 N N . LEU C 1 223 ? 356.577 226.640 539.550 1.00 22.64 223 LEU C N 1
ATOM 8601 C CA . LEU C 1 223 ? 357.911 226.190 539.165 1.00 22.64 223 LEU C CA 1
ATOM 8602 C C . LEU C 1 223 ? 358.613 225.498 540.324 1.00 22.64 223 LEU C C 1
ATOM 8603 O O . LEU C 1 223 ? 359.261 224.463 540.137 1.00 22.64 223 LEU C O 1
ATOM 8619 N N . LEU C 1 224 ? 358.495 226.053 541.528 1.00 24.80 224 LEU C N 1
ATOM 8620 C CA . LEU C 1 224 ? 359.255 225.558 542.668 1.00 24.80 224 LEU C CA 1
ATOM 8621 C C . LEU C 1 224 ? 358.781 224.173 543.094 1.00 24.80 224 LEU C C 1
ATOM 8622 O O . LEU C 1 224 ? 359.591 223.263 543.293 1.00 24.80 224 LEU C O 1
ATOM 8638 N N . ASN C 1 225 ? 357.471 223.995 543.243 1.00 25.54 225 ASN C N 1
ATOM 8639 C CA . ASN C 1 225 ? 356.900 222.733 543.705 1.00 25.54 225 ASN C CA 1
ATOM 8640 C C . ASN C 1 225 ? 355.571 222.481 543.005 1.00 25.54 225 ASN C C 1
ATOM 8641 O O . ASN C 1 225 ? 354.539 223.037 543.395 1.00 25.54 225 ASN C O 1
ATOM 8652 N N . GLY C 1 226 ? 355.602 221.641 541.981 1.00 27.19 226 GLY C N 1
ATOM 8653 C CA . GLY C 1 226 ? 354.391 221.209 541.311 1.00 27.19 226 GLY C CA 1
ATOM 8654 C C . GLY C 1 226 ? 354.373 219.700 541.204 1.00 27.19 226 GLY C C 1
ATOM 8655 O O . GLY C 1 226 ? 355.394 219.063 540.940 1.00 27.19 226 GLY C O 1
ATOM 8659 N N . ASP C 1 227 ? 353.189 219.127 541.416 1.00 29.60 227 ASP C N 1
ATOM 8660 C CA . ASP C 1 227 ? 353.051 217.677 541.472 1.00 29.60 227 ASP C CA 1
ATOM 8661 C C . ASP C 1 227 ? 353.166 217.013 540.108 1.00 29.60 227 ASP C C 1
ATOM 8662 O O . ASP C 1 227 ? 353.259 215.783 540.045 1.00 29.60 227 ASP C O 1
ATOM 8671 N N . GLY C 1 228 ? 353.157 217.779 539.024 1.00 29.05 228 GLY C N 1
ATOM 8672 C CA . GLY C 1 228 ? 353.277 217.241 537.679 1.00 29.05 228 GLY C CA 1
ATOM 8673 C C . GLY C 1 228 ? 351.983 216.700 537.110 1.00 29.05 228 GLY C C 1
ATOM 8674 O O . GLY C 1 228 ? 351.697 216.888 535.926 1.00 29.05 228 GLY C O 1
ATOM 8678 N N . THR C 1 229 ? 351.191 216.028 537.941 1.00 30.43 229 THR C N 1
ATOM 8679 C CA . THR C 1 229 ? 349.951 215.411 537.494 1.00 30.43 229 THR C CA 1
ATOM 8680 C C . THR C 1 229 ? 348.894 216.473 537.224 1.00 30.43 229 THR C C 1
ATOM 8681 O O . THR C 1 229 ? 348.712 217.397 538.021 1.00 30.43 229 THR C O 1
ATOM 8692 N N . GLY C 1 230 ? 348.196 216.335 536.106 1.00 29.32 230 GLY C N 1
ATOM 8693 C CA . GLY C 1 230 ? 347.084 217.219 535.795 1.00 29.32 230 GLY C CA 1
ATOM 8694 C C . GLY C 1 230 ? 347.545 218.436 535.023 1.00 29.32 230 GLY C C 1
ATOM 8695 O O . GLY C 1 230 ? 348.277 218.315 534.043 1.00 29.32 230 GLY C O 1
ATOM 8699 N N . ASP C 1 231 ? 347.105 219.613 535.463 1.00 28.76 231 ASP C N 1
ATOM 8700 C CA . ASP C 1 231 ? 347.520 220.878 534.876 1.00 28.76 231 ASP C CA 1
ATOM 8701 C C . ASP C 1 231 ? 348.643 221.539 535.661 1.00 28.76 231 ASP C C 1
ATOM 8702 O O . ASP C 1 231 ? 348.953 222.709 535.417 1.00 28.76 231 ASP C O 1
ATOM 8711 N N . ASN C 1 232 ? 349.254 220.820 536.597 1.00 28.73 232 ASN C N 1
ATOM 8712 C CA . ASN C 1 232 ? 350.373 221.331 537.375 1.00 28.73 232 ASN C CA 1
ATOM 8713 C C . ASN C 1 232 ? 351.673 220.871 536.729 1.00 28.73 232 ASN C C 1
ATOM 8714 O O . ASN C 1 232 ? 351.937 219.666 536.651 1.00 28.73 232 ASN C O 1
ATOM 8725 N N . LEU C 1 233 ? 352.483 221.820 536.271 1.00 25.04 233 LEU C N 1
ATOM 8726 C CA . LEU C 1 233 ? 353.757 221.465 535.673 1.00 25.04 233 LEU C CA 1
ATOM 8727 C C . LEU C 1 233 ? 354.682 220.860 536.724 1.00 25.04 233 LEU C C 1
ATOM 8728 O O . LEU C 1 233 ? 354.559 221.117 537.924 1.00 25.04 233 LEU C O 1
ATOM 8744 N N . GLU C 1 234 ? 355.614 220.038 536.251 1.00 27.12 234 GLU C N 1
ATOM 8745 C CA . GLU C 1 234 ? 356.509 219.299 537.134 1.00 27.12 234 GLU C CA 1
ATOM 8746 C C . GLU C 1 234 ? 357.582 220.240 537.665 1.00 27.12 234 GLU C C 1
ATOM 8747 O O . GLU C 1 234 ? 358.436 220.709 536.908 1.00 27.12 234 GLU C O 1
ATOM 8759 N N . GLY C 1 235 ? 357.544 220.514 538.969 1.00 25.09 235 GLY C N 1
ATOM 8760 C CA . GLY C 1 235 ? 358.422 221.508 539.546 1.00 25.09 235 GLY C CA 1
ATOM 8761 C C . GLY C 1 235 ? 359.706 220.925 540.105 1.00 25.09 235 GLY C C 1
ATOM 8762 O O . GLY C 1 235 ? 359.880 219.712 540.210 1.00 25.09 235 GLY C O 1
ATOM 8766 N N . LEU C 1 236 ? 360.615 221.827 540.491 1.00 23.38 236 LEU C N 1
ATOM 8767 C CA . LEU C 1 236 ? 361.939 221.408 540.933 1.00 23.38 236 LEU C CA 1
ATOM 8768 C C . LEU C 1 236 ? 361.864 220.459 542.119 1.00 23.38 236 LEU C C 1
ATOM 8769 O O . LEU C 1 236 ? 362.731 219.593 542.271 1.00 23.38 236 LEU C O 1
ATOM 8785 N N . ASN C 1 237 ? 360.846 220.601 542.966 1.00 26.24 237 ASN C N 1
ATOM 8786 C CA . ASN C 1 237 ? 360.709 219.704 544.101 1.00 26.24 237 ASN C CA 1
ATOM 8787 C C . ASN C 1 237 ? 360.222 218.318 543.698 1.00 26.24 237 ASN C C 1
ATOM 8788 O O . ASN C 1 237 ? 360.405 217.368 544.466 1.00 26.24 237 ASN C O 1
ATOM 8799 N N . LYS C 1 238 ? 359.615 218.169 542.521 1.00 26.41 238 LYS C N 1
ATOM 8800 C CA . LYS C 1 238 ? 359.165 216.845 542.109 1.00 26.41 238 LYS C CA 1
ATOM 8801 C C . LYS C 1 238 ? 360.349 215.976 541.696 1.00 26.41 238 LYS C C 1
ATOM 8802 O O . LYS C 1 238 ? 360.438 214.803 542.078 1.00 26.41 238 LYS C O 1
ATOM 8821 N N . VAL C 1 239 ? 361.281 216.542 540.922 1.00 24.41 239 VAL C N 1
ATOM 8822 C CA . VAL C 1 239 ? 362.424 215.779 540.429 1.00 24.41 239 VAL C CA 1
ATOM 8823 C C . VAL C 1 239 ? 363.637 215.839 541.346 1.00 24.41 239 VAL C C 1
ATOM 8824 O O . VAL C 1 239 ? 364.584 215.062 541.153 1.00 24.41 239 VAL C O 1
ATOM 8837 N N . ALA C 1 240 ? 363.641 216.719 542.339 1.00 26.46 240 ALA C N 1
ATOM 8838 C CA . ALA C 1 240 ? 364.838 216.937 543.136 1.00 26.46 240 ALA C CA 1
ATOM 8839 C C . ALA C 1 240 ? 365.265 215.664 543.859 1.00 26.46 240 ALA C C 1
ATOM 8840 O O . ALA C 1 240 ? 364.440 214.854 544.285 1.00 26.46 240 ALA C O 1
ATOM 8847 N N . THR C 1 241 ? 366.579 215.492 543.988 1.00 27.44 241 THR C N 1
ATOM 8848 C CA . THR C 1 241 ? 367.138 214.338 544.676 1.00 27.44 241 THR C CA 1
ATOM 8849 C C . THR C 1 241 ? 367.124 214.561 546.182 1.00 27.44 241 THR C C 1
ATOM 8850 O O . THR C 1 241 ? 367.128 215.699 546.656 1.00 27.44 241 THR C O 1
ATOM 8861 N N . ALA C 1 242 ? 367.096 213.467 546.936 1.00 29.21 242 ALA C N 1
ATOM 8862 C CA . ALA C 1 242 ? 367.028 213.562 548.386 1.00 29.21 242 ALA C CA 1
ATOM 8863 C C . ALA C 1 242 ? 368.394 213.886 548.979 1.00 29.21 242 ALA C C 1
ATOM 8864 O O . ALA C 1 242 ? 369.432 213.420 548.506 1.00 29.21 242 ALA C O 1
ATOM 8871 N N . TYR C 1 243 ? 368.379 214.701 550.030 1.00 35.58 243 TYR C N 1
ATOM 8872 C CA . TYR C 1 243 ? 369.603 215.046 550.737 1.00 35.58 243 TYR C CA 1
ATOM 8873 C C . TYR C 1 243 ? 370.175 213.819 551.436 1.00 35.58 243 TYR C C 1
ATOM 8874 O O . TYR C 1 243 ? 369.448 213.043 552.060 1.00 35.58 243 TYR C O 1
ATOM 8892 N N . ASP C 1 244 ? 371.489 213.648 551.329 1.00 40.40 244 ASP C N 1
ATOM 8893 C CA . ASP C 1 244 ? 372.173 212.515 551.944 1.00 40.40 244 ASP C CA 1
ATOM 8894 C C . ASP C 1 244 ? 372.322 212.783 553.436 1.00 40.40 244 ASP C C 1
ATOM 8895 O O . ASP C 1 244 ? 373.277 213.428 553.874 1.00 40.40 244 ASP C O 1
ATOM 8904 N N . THR C 1 245 ? 371.377 212.274 554.227 1.00 43.48 245 THR C N 1
ATOM 8905 C CA . THR C 1 245 ? 371.395 212.509 555.666 1.00 43.48 245 THR C CA 1
ATOM 8906 C C . THR C 1 245 ? 372.641 211.940 556.332 1.00 43.48 245 THR C C 1
ATOM 8907 O O . THR C 1 245 ? 372.963 212.337 557.456 1.00 43.48 245 THR C O 1
ATOM 8918 N N . SER C 1 246 ? 373.347 211.023 555.668 1.00 44.07 246 SER C N 1
ATOM 8919 C CA . SER C 1 246 ? 374.554 210.450 556.250 1.00 44.07 246 SER C CA 1
ATOM 8920 C C . SER C 1 246 ? 375.598 211.507 556.578 1.00 44.07 246 SER C C 1
ATOM 8921 O O . SER C 1 246 ? 376.407 211.298 557.489 1.00 44.07 246 SER C O 1
ATOM 8929 N N . LEU C 1 247 ? 375.602 212.633 555.862 1.00 41.81 247 LEU C N 1
ATOM 8930 C CA . LEU C 1 247 ? 376.618 213.657 556.066 1.00 41.81 247 LEU C CA 1
ATOM 8931 C C . LEU C 1 247 ? 376.411 214.454 557.347 1.00 41.81 247 LEU C C 1
ATOM 8932 O O . LEU C 1 247 ? 377.353 215.112 557.801 1.00 41.81 247 LEU C O 1
ATOM 8948 N N . ASN C 1 248 ? 375.219 214.416 557.937 1.00 45.45 248 ASN C N 1
ATOM 8949 C CA . ASN C 1 248 ? 374.949 215.212 559.127 1.00 45.45 248 ASN C CA 1
ATOM 8950 C C . ASN C 1 248 ? 375.847 214.775 560.277 1.00 45.45 248 ASN C C 1
ATOM 8951 O O . ASN C 1 248 ? 375.988 213.580 560.551 1.00 45.45 248 ASN C O 1
ATOM 8962 N N . ALA C 1 249 ? 376.446 215.750 560.955 1.00 54.66 249 ALA C N 1
ATOM 8963 C CA . ALA C 1 249 ? 377.307 215.503 562.099 1.00 54.66 249 ALA C CA 1
ATOM 8964 C C . ALA C 1 249 ? 376.516 215.688 563.392 1.00 54.66 249 ALA C C 1
ATOM 8965 O O . ALA C 1 249 ? 375.312 215.954 563.386 1.00 54.66 249 ALA C O 1
ATOM 8972 N N . THR C 1 250 ? 377.210 215.544 564.522 1.00 61.48 250 THR C N 1
ATOM 8973 C CA . THR C 1 250 ? 376.552 215.658 565.820 1.00 61.48 250 THR C CA 1
ATOM 8974 C C . THR C 1 250 ? 376.203 217.109 566.134 1.00 61.48 250 THR C C 1
ATOM 8975 O O . THR C 1 250 ? 375.027 217.461 566.277 1.00 61.48 250 THR C O 1
ATOM 8986 N N . GLY C 1 251 ? 377.215 217.965 566.240 1.00 60.46 251 GLY C N 1
ATOM 8987 C CA . GLY C 1 251 ? 376.989 219.377 566.475 1.00 60.46 251 GLY C CA 1
ATOM 8988 C C . GLY C 1 251 ? 376.837 220.136 565.175 1.00 60.46 251 GLY C C 1
ATOM 8989 O O . GLY C 1 251 ? 377.635 221.026 564.866 1.00 60.46 251 GLY C O 1
ATOM 8993 N N . ASP C 1 252 ? 375.812 219.788 564.404 1.00 51.73 252 ASP C N 1
ATOM 8994 C CA . ASP C 1 252 ? 375.626 220.329 563.064 1.00 51.73 252 ASP C CA 1
ATOM 8995 C C . ASP C 1 252 ? 374.701 221.538 563.128 1.00 51.73 252 ASP C C 1
ATOM 8996 O O . ASP C 1 252 ? 373.527 221.411 563.493 1.00 51.73 252 ASP C O 1
ATOM 9005 N N . THR C 1 253 ? 375.229 222.705 562.771 1.00 43.77 253 THR C N 1
ATOM 9006 C CA . THR C 1 253 ? 374.427 223.918 562.755 1.00 43.77 253 THR C CA 1
ATOM 9007 C C . THR C 1 253 ? 373.488 223.917 561.551 1.00 43.77 253 THR C C 1
ATOM 9008 O O . THR C 1 253 ? 373.731 223.246 560.545 1.00 43.77 253 THR C O 1
ATOM 9019 N N . ARG C 1 254 ? 372.400 224.680 561.667 1.00 37.16 254 ARG C N 1
ATOM 9020 C CA . ARG C 1 254 ? 371.390 224.698 560.614 1.00 37.16 254 ARG C CA 1
ATOM 9021 C C . ARG C 1 254 ? 371.958 225.190 559.289 1.00 37.16 254 ARG C C 1
ATOM 9022 O O . ARG C 1 254 ? 371.473 224.794 558.224 1.00 37.16 254 ARG C O 1
ATOM 9043 N N . ALA C 1 255 ? 372.971 226.056 559.330 1.00 37.55 255 ALA C N 1
ATOM 9044 C CA . ALA C 1 255 ? 373.574 226.569 558.106 1.00 37.55 255 ALA C CA 1
ATOM 9045 C C . ALA C 1 255 ? 374.624 225.631 557.530 1.00 37.55 255 ALA C C 1
ATOM 9046 O O . ALA C 1 255 ? 375.017 225.800 556.371 1.00 37.55 255 ALA C O 1
ATOM 9053 N N . ASP C 1 256 ? 375.089 224.654 558.307 1.00 39.76 256 ASP C N 1
ATOM 9054 C CA . ASP C 1 256 ? 376.031 223.665 557.802 1.00 39.76 256 ASP C CA 1
ATOM 9055 C C . ASP C 1 256 ? 375.362 222.631 556.909 1.00 39.76 256 ASP C C 1
ATOM 9056 O O . ASP C 1 256 ? 376.014 222.086 556.011 1.00 39.76 256 ASP C O 1
ATOM 9065 N N . ILE C 1 257 ? 374.080 222.347 557.139 1.00 36.19 257 ILE C N 1
ATOM 9066 C CA . ILE C 1 257 ? 373.370 221.400 556.289 1.00 36.19 257 ILE C CA 1
ATOM 9067 C C . ILE C 1 257 ? 373.296 221.923 554.861 1.00 36.19 257 ILE C C 1
ATOM 9068 O O . ILE C 1 257 ? 373.344 221.148 553.899 1.00 36.19 257 ILE C O 1
ATOM 9084 N N . ILE C 1 258 ? 373.179 223.241 554.695 1.00 32.99 258 ILE C N 1
ATOM 9085 C CA . ILE C 1 258 ? 373.214 223.812 553.352 1.00 32.99 258 ILE C CA 1
ATOM 9086 C C . ILE C 1 258 ? 374.584 223.599 552.723 1.00 32.99 258 ILE C C 1
ATOM 9087 O O . ILE C 1 258 ? 374.697 223.369 551.514 1.00 32.99 258 ILE C O 1
ATOM 9103 N N . ALA C 1 259 ? 375.648 223.673 553.526 1.00 33.26 259 ALA C N 1
ATOM 9104 C CA . ALA C 1 259 ? 376.977 223.371 553.002 1.00 33.26 259 ALA C CA 1
ATOM 9105 C C . ALA C 1 259 ? 377.068 221.921 552.545 1.00 33.26 259 ALA C C 1
ATOM 9106 O O . ALA C 1 259 ? 377.621 221.630 551.476 1.00 33.26 259 ALA C O 1
ATOM 9113 N N . HIS C 1 260 ? 376.531 220.995 553.342 1.00 36.46 260 HIS C N 1
ATOM 9114 C CA . HIS C 1 260 ? 376.537 219.591 552.943 1.00 36.46 260 HIS C CA 1
ATOM 9115 C C . HIS C 1 260 ? 375.745 219.382 551.658 1.00 36.46 260 HIS C C 1
ATOM 9116 O O . HIS C 1 260 ? 376.150 218.602 550.791 1.00 36.46 260 HIS C O 1
ATOM 9130 N N . ALA C 1 261 ? 374.603 220.056 551.525 1.00 31.37 261 ALA C N 1
ATOM 9131 C CA . ALA C 1 261 ? 373.819 219.945 550.300 1.00 31.37 261 ALA C CA 1
ATOM 9132 C C . ALA C 1 261 ? 374.567 220.514 549.099 1.00 31.37 261 ALA C C 1
ATOM 9133 O O . ALA C 1 261 ? 374.523 219.934 548.007 1.00 31.37 261 ALA C O 1
ATOM 9140 N N . ILE C 1 262 ? 375.252 221.645 549.276 1.00 29.83 262 ILE C N 1
ATOM 9141 C CA . ILE C 1 262 ? 376.051 222.206 548.193 1.00 29.83 262 ILE C CA 1
ATOM 9142 C C . ILE C 1 262 ? 377.136 221.224 547.779 1.00 29.83 262 ILE C C 1
ATOM 9143 O O . ILE C 1 262 ? 377.422 221.057 546.588 1.00 29.83 262 ILE C O 1
ATOM 9159 N N . TYR C 1 263 ? 377.765 220.566 548.755 1.00 32.51 263 TYR C N 1
ATOM 9160 C CA . TYR C 1 263 ? 378.732 219.521 548.434 1.00 32.51 263 TYR C CA 1
ATOM 9161 C C . TYR C 1 263 ? 378.088 218.379 547.661 1.00 32.51 263 TYR C C 1
ATOM 9162 O O . TYR C 1 263 ? 378.640 217.921 546.655 1.00 32.51 263 TYR C O 1
ATOM 9180 N N . GLN C 1 264 ? 376.926 217.907 548.112 1.00 31.52 264 GLN C N 1
ATOM 9181 C CA . GLN C 1 264 ? 376.246 216.812 547.434 1.00 31.52 264 GLN C CA 1
ATOM 9182 C C . GLN C 1 264 ? 375.834 217.182 546.018 1.00 31.52 264 GLN C C 1
ATOM 9183 O O . GLN C 1 264 ? 375.645 216.289 545.187 1.00 31.52 264 GLN C O 1
ATOM 9197 N N . VAL C 1 265 ? 375.677 218.474 545.728 1.00 28.19 265 VAL C N 1
ATOM 9198 C CA . VAL C 1 265 ? 375.377 218.870 544.356 1.00 28.19 265 VAL C CA 1
ATOM 9199 C C . VAL C 1 265 ? 376.551 218.557 543.438 1.00 28.19 265 VAL C C 1
ATOM 9200 O O . VAL C 1 265 ? 376.359 218.290 542.246 1.00 28.19 265 VAL C O 1
ATOM 9213 N N . THR C 1 266 ? 377.778 218.587 543.963 1.00 29.46 266 THR C N 1
ATOM 9214 C CA . THR C 1 266 ? 378.956 218.311 543.149 1.00 29.46 266 THR C CA 1
ATOM 9215 C C . THR C 1 266 ? 379.016 216.870 542.664 1.00 29.46 266 THR C C 1
ATOM 9216 O O . THR C 1 266 ? 379.787 216.578 541.744 1.00 29.46 266 THR C O 1
ATOM 9227 N N . GLU C 1 267 ? 378.227 215.970 543.250 1.00 29.51 267 GLU C N 1
ATOM 9228 C CA . GLU C 1 267 ? 378.244 214.570 542.849 1.00 29.51 267 GLU C CA 1
ATOM 9229 C C . GLU C 1 267 ? 377.658 214.348 541.462 1.00 29.51 267 GLU C C 1
ATOM 9230 O O . GLU C 1 267 ? 377.751 213.231 540.945 1.00 29.51 267 GLU C O 1
ATOM 9242 N N . SER C 1 268 ? 377.049 215.368 540.858 1.00 27.86 268 SER C N 1
ATOM 9243 C CA . SER C 1 268 ? 376.533 215.291 539.497 1.00 27.86 268 SER C CA 1
ATOM 9244 C C . SER C 1 268 ? 377.385 216.105 538.529 1.00 27.86 268 SER C C 1
ATOM 9245 O O . SER C 1 268 ? 376.895 216.559 537.493 1.00 27.86 268 SER C O 1
ATOM 9253 N N . GLU C 1 269 ? 378.658 216.305 538.872 1.00 28.59 269 GLU C N 1
ATOM 9254 C CA . GLU C 1 269 ? 379.610 217.077 538.069 1.00 28.59 269 GLU C CA 1
ATOM 9255 C C . GLU C 1 269 ? 379.048 218.438 537.663 1.00 28.59 269 GLU C C 1
ATOM 9256 O O . GLU C 1 269 ? 379.382 218.970 536.603 1.00 28.59 269 GLU C O 1
ATOM 9268 N N . PHE C 1 270 ? 378.204 219.014 538.519 1.00 26.00 270 PHE C N 1
ATOM 9269 C CA . PHE C 1 270 ? 377.824 220.419 538.469 1.00 26.00 270 PHE C CA 1
ATOM 9270 C C . PHE C 1 270 ? 378.119 221.079 539.807 1.00 26.00 270 PHE C C 1
ATOM 9271 O O . PHE C 1 270 ? 378.168 220.419 540.847 1.00 26.00 270 PHE C O 1
ATOM 9288 N N . SER C 1 271 ? 378.311 222.392 539.766 1.00 26.72 271 SER C N 1
ATOM 9289 C CA . SER C 1 271 ? 378.507 223.196 540.961 1.00 26.72 271 SER C CA 1
ATOM 9290 C C . SER C 1 271 ? 377.201 223.888 541.324 1.00 26.72 271 SER C C 1
ATOM 9291 O O . SER C 1 271 ? 376.433 224.289 540.445 1.00 26.72 271 SER C O 1
ATOM 9299 N N . ALA C 1 272 ? 376.951 224.016 542.624 1.00 26.63 272 ALA C N 1
ATOM 9300 C CA . ALA C 1 272 ? 375.672 224.526 543.094 1.00 26.63 272 ALA C CA 1
ATOM 9301 C C . ALA C 1 272 ? 375.480 225.977 542.677 1.00 26.63 272 ALA C C 1
ATOM 9302 O O . ALA C 1 272 ? 376.385 226.804 542.815 1.00 26.63 272 ALA C O 1
ATOM 9309 N N . SER C 1 273 ? 374.298 226.278 542.159 1.00 26.51 273 SER C N 1
ATOM 9310 C CA . SER C 1 273 ? 373.875 227.643 541.891 1.00 26.51 273 SER C CA 1
ATOM 9311 C C . SER C 1 273 ? 373.141 228.162 543.128 1.00 26.51 273 SER C C 1
ATOM 9312 O O . SER C 1 273 ? 373.239 227.576 544.208 1.00 26.51 273 SER C O 1
ATOM 9320 N N . GLY C 1 274 ? 372.412 229.261 542.994 1.00 24.77 274 GLY C N 1
ATOM 9321 C CA . GLY C 1 274 ? 371.729 229.845 544.132 1.00 24.77 274 GLY C CA 1
ATOM 9322 C C . GLY C 1 274 ? 370.888 228.834 544.894 1.00 24.77 274 GLY C C 1
ATOM 9323 O O . GLY C 1 274 ? 370.620 227.718 544.454 1.00 24.77 274 GLY C O 1
ATOM 9327 N N . ILE C 1 275 ? 370.474 229.255 546.087 1.00 26.16 275 ILE C N 1
ATOM 9328 C CA . ILE C 1 275 ? 369.721 228.427 547.021 1.00 26.16 275 ILE C CA 1
ATOM 9329 C C . ILE C 1 275 ? 368.290 228.940 547.069 1.00 26.16 275 ILE C C 1
ATOM 9330 O O . ILE C 1 275 ? 368.022 230.083 546.690 1.00 26.16 275 ILE C O 1
ATOM 9346 N N . VAL C 1 276 ? 367.372 228.092 547.523 1.00 25.38 276 VAL C N 1
ATOM 9347 C CA . VAL C 1 276 ? 365.972 228.457 547.709 1.00 25.38 276 VAL C CA 1
ATOM 9348 C C . VAL C 1 276 ? 365.533 227.956 549.075 1.00 25.38 276 VAL C C 1
ATOM 9349 O O . VAL C 1 276 ? 365.770 226.791 549.414 1.00 25.38 276 VAL C O 1
ATOM 9362 N N . LEU C 1 277 ? 364.895 228.823 549.859 1.00 27.70 277 LEU C N 1
ATOM 9363 C CA . LEU C 1 277 ? 364.419 228.391 551.168 1.00 27.70 277 LEU C CA 1
ATOM 9364 C C . LEU C 1 277 ? 363.378 229.374 551.684 1.00 27.70 277 LEU C C 1
ATOM 9365 O O . LEU C 1 277 ? 363.096 230.397 551.060 1.00 27.70 277 LEU C O 1
ATOM 9381 N N . ASN C 1 278 ? 362.785 229.025 552.823 1.00 29.46 278 ASN C N 1
ATOM 9382 C CA . ASN C 1 278 ? 361.687 229.803 553.375 1.00 29.46 278 ASN C CA 1
ATOM 9383 C C . ASN C 1 278 ? 362.209 231.058 554.076 1.00 29.46 278 ASN C C 1
ATOM 9384 O O . ASN C 1 278 ? 363.304 231.050 554.644 1.00 29.46 278 ASN C O 1
ATOM 9395 N N . PRO C 1 279 ? 361.441 232.153 554.057 1.00 28.24 279 PRO C N 1
ATOM 9396 C CA . PRO C 1 279 ? 361.897 233.365 554.754 1.00 28.24 279 PRO C CA 1
ATOM 9397 C C . PRO C 1 279 ? 362.189 233.158 556.229 1.00 28.24 279 PRO C C 1
ATOM 9398 O O . PRO C 1 279 ? 363.138 233.758 556.742 1.00 28.24 279 PRO C O 1
ATOM 9409 N N . ARG C 1 280 ? 361.406 232.340 556.934 1.00 31.83 280 ARG C N 1
ATOM 9410 C CA . ARG C 1 280 ? 361.687 232.104 558.347 1.00 31.83 280 ARG C CA 1
ATOM 9411 C C . ARG C 1 280 ? 363.045 231.441 558.535 1.00 31.83 280 ARG C C 1
ATOM 9412 O O . ARG C 1 280 ? 363.830 231.848 559.401 1.00 31.83 280 ARG C O 1
ATOM 9433 N N . ASP C 1 281 ? 363.347 230.427 557.724 1.00 32.37 281 ASP C N 1
ATOM 9434 C CA . ASP C 1 281 ? 364.619 229.730 557.856 1.00 32.37 281 ASP C CA 1
ATOM 9435 C C . ASP C 1 281 ? 365.786 230.622 557.457 1.00 32.37 281 ASP C C 1
ATOM 9436 O O . ASP C 1 281 ? 366.839 230.588 558.098 1.00 32.37 281 ASP C O 1
ATOM 9445 N N . TRP C 1 282 ? 365.622 231.420 556.402 1.00 29.60 282 TRP C N 1
ATOM 9446 C CA . TRP C 1 282 ? 366.674 232.353 556.016 1.00 29.60 282 TRP C CA 1
ATOM 9447 C C . TRP C 1 282 ? 366.914 233.396 557.101 1.00 29.60 282 TRP C C 1
ATOM 9448 O O . TRP C 1 282 ? 368.066 233.732 557.396 1.00 29.60 282 TRP C O 1
ATOM 9469 N N . HIS C 1 283 ? 365.841 233.906 557.708 1.00 31.19 283 HIS C N 1
ATOM 9470 C CA . HIS C 1 283 ? 365.975 234.850 558.811 1.00 31.19 283 HIS C CA 1
ATOM 9471 C C . HIS C 1 283 ? 366.709 234.220 559.987 1.00 31.19 283 HIS C C 1
ATOM 9472 O O . HIS C 1 283 ? 367.577 234.855 560.595 1.00 31.19 283 HIS C O 1
ATOM 9486 N N . ASN C 1 284 ? 366.377 232.973 560.323 1.00 34.36 284 ASN C N 1
ATOM 9487 C CA . ASN C 1 284 ? 367.070 232.302 561.418 1.00 34.36 284 ASN C CA 1
ATOM 9488 C C . ASN C 1 284 ? 368.538 232.069 561.083 1.00 34.36 284 ASN C C 1
ATOM 9489 O O . ASN C 1 284 ? 369.409 232.215 561.948 1.00 34.36 284 ASN C O 1
ATOM 9500 N N . ILE C 1 285 ? 368.829 231.697 559.837 1.00 34.84 285 ILE C N 1
ATOM 9501 C CA . ILE C 1 285 ? 370.204 231.412 559.437 1.00 34.84 285 ILE C CA 1
ATOM 9502 C C . ILE C 1 285 ? 371.050 232.678 559.498 1.00 34.84 285 ILE C C 1
ATOM 9503 O O . ILE C 1 285 ? 372.162 232.676 560.037 1.00 34.84 285 ILE C O 1
ATOM 9519 N N . ALA C 1 286 ? 370.538 233.777 558.942 1.00 35.06 286 ALA C N 1
ATOM 9520 C CA . ALA C 1 286 ? 371.337 234.990 558.825 1.00 35.06 286 ALA C CA 1
ATOM 9521 C C . ALA C 1 286 ? 371.519 235.709 560.154 1.00 35.06 286 ALA C C 1
ATOM 9522 O O . ALA C 1 286 ? 372.341 236.628 560.234 1.00 35.06 286 ALA C O 1
ATOM 9529 N N . LEU C 1 287 ? 370.783 235.325 561.191 1.00 36.51 287 LEU C N 1
ATOM 9530 C CA . LEU C 1 287 ? 370.811 236.012 562.476 1.00 36.51 287 LEU C CA 1
ATOM 9531 C C . LEU C 1 287 ? 371.254 235.076 563.597 1.00 36.51 287 LEU C C 1
ATOM 9532 O O . LEU C 1 287 ? 370.829 235.208 564.746 1.00 36.51 287 LEU C O 1
ATOM 9548 N N . LEU C 1 288 ? 372.120 234.118 563.279 1.00 45.02 288 LEU C N 1
ATOM 9549 C CA . LEU C 1 288 ? 372.659 233.238 564.307 1.00 45.02 288 LEU C CA 1
ATOM 9550 C C . LEU C 1 288 ? 373.507 234.031 565.293 1.00 45.02 288 LEU C C 1
ATOM 9551 O O . LEU C 1 288 ? 374.209 234.973 564.917 1.00 45.02 288 LEU C O 1
ATOM 9567 N N . LYS C 1 289 ? 373.438 233.641 566.564 1.00 55.39 289 LYS C N 1
ATOM 9568 C CA . LYS C 1 289 ? 374.190 234.292 567.624 1.00 55.39 289 LYS C CA 1
ATOM 9569 C C . LYS C 1 289 ? 374.876 233.245 568.490 1.00 55.39 289 LYS C C 1
ATOM 9570 O O . LYS C 1 289 ? 374.304 232.196 568.797 1.00 55.39 289 LYS C O 1
ATOM 9589 N N . ASP C 1 290 ? 376.109 233.547 568.881 1.00 67.68 290 ASP C N 1
ATOM 9590 C CA . ASP C 1 290 ? 376.884 232.693 569.769 1.00 67.68 290 ASP C CA 1
ATOM 9591 C C . ASP C 1 290 ? 376.516 233.024 571.216 1.00 67.68 290 ASP C C 1
ATOM 9592 O O . ASP C 1 290 ? 375.516 233.700 571.474 1.00 67.68 290 ASP C O 1
ATOM 9601 N N . ASN C 1 291 ? 377.307 232.543 572.178 1.00 76.63 291 ASN C N 1
ATOM 9602 C CA . ASN C 1 291 ? 377.074 232.910 573.571 1.00 76.63 291 ASN C CA 1
ATOM 9603 C C . ASN C 1 291 ? 376.998 234.423 573.726 1.00 76.63 291 ASN C C 1
ATOM 9604 O O . ASN C 1 291 ? 376.165 234.938 574.481 1.00 76.63 291 ASN C O 1
ATOM 9615 N N . GLU C 1 292 ? 377.860 235.148 573.019 1.00 73.84 292 GLU C N 1
ATOM 9616 C CA . GLU C 1 292 ? 377.792 236.598 572.972 1.00 73.84 292 GLU C CA 1
ATOM 9617 C C . GLU C 1 292 ? 376.842 237.035 571.858 1.00 73.84 292 GLU C C 1
ATOM 9618 O O . GLU C 1 292 ? 376.288 236.219 571.117 1.00 73.84 292 GLU C O 1
ATOM 9630 N N . GLY C 1 293 ? 376.652 238.344 571.732 1.00 70.07 293 GLY C N 1
ATOM 9631 C CA . GLY C 1 293 ? 375.743 238.886 570.745 1.00 70.07 293 GLY C CA 1
ATOM 9632 C C . GLY C 1 293 ? 376.295 239.016 569.344 1.00 70.07 293 GLY C C 1
ATOM 9633 O O . GLY C 1 293 ? 375.571 239.458 568.449 1.00 70.07 293 GLY C O 1
ATOM 9637 N N . ARG C 1 294 ? 377.554 238.648 569.120 1.00 68.53 294 ARG C N 1
ATOM 9638 C CA . ARG C 1 294 ? 378.151 238.815 567.801 1.00 68.53 294 ARG C CA 1
ATOM 9639 C C . ARG C 1 294 ? 377.561 237.814 566.814 1.00 68.53 294 ARG C C 1
ATOM 9640 O O . ARG C 1 294 ? 377.440 236.622 567.107 1.00 68.53 294 ARG C O 1
ATOM 9661 N N . TYR C 1 295 ? 377.191 238.312 565.637 1.00 49.10 295 TYR C N 1
ATOM 9662 C CA . TYR C 1 295 ? 376.638 237.469 564.588 1.00 49.10 295 TYR C CA 1
ATOM 9663 C C . TYR C 1 295 ? 377.735 236.621 563.958 1.00 49.10 295 TYR C C 1
ATOM 9664 O O . TYR C 1 295 ? 378.851 237.095 563.725 1.00 49.10 295 TYR C O 1
ATOM 9682 N N . ILE C 1 296 ? 377.407 235.362 563.674 1.00 50.39 296 ILE C N 1
ATOM 9683 C CA . ILE C 1 296 ? 378.413 234.415 563.205 1.00 50.39 296 ILE C CA 1
ATOM 9684 C C . ILE C 1 296 ? 378.888 234.781 561.805 1.00 50.39 296 ILE C C 1
ATOM 9685 O O . ILE C 1 296 ? 380.064 235.102 561.594 1.00 50.39 296 ILE C O 1
ATOM 9701 N N . PHE C 1 297 ? 377.983 234.738 560.828 1.00 44.53 297 PHE C N 1
ATOM 9702 C CA . PHE C 1 297 ? 378.344 235.039 559.451 1.00 44.53 297 PHE C CA 1
ATOM 9703 C C . PHE C 1 297 ? 377.295 235.855 558.712 1.00 44.53 297 PHE C C 1
ATOM 9704 O O . PHE C 1 297 ? 377.463 236.094 557.512 1.00 44.53 297 PHE C O 1
ATOM 9721 N N . GLY C 1 298 ? 376.226 236.280 559.374 1.00 40.46 298 GLY C N 1
ATOM 9722 C CA . GLY C 1 298 ? 375.151 236.981 558.704 1.00 40.46 298 GLY C CA 1
ATOM 9723 C C . GLY C 1 298 ? 374.941 238.395 559.197 1.00 40.46 298 GLY C C 1
ATOM 9724 O O . GLY C 1 298 ? 375.730 239.297 558.902 1.00 40.46 298 GLY C O 1
ATOM 9728 N N . GLY C 1 299 ? 373.868 238.591 559.958 1.00 37.69 299 GLY C N 1
ATOM 9729 C CA . GLY C 1 299 ? 373.435 239.906 560.354 1.00 37.69 299 GLY C CA 1
ATOM 9730 C C . GLY C 1 299 ? 372.373 240.417 559.404 1.00 37.69 299 GLY C C 1
ATOM 9731 O O . GLY C 1 299 ? 372.283 239.977 558.254 1.00 37.69 299 GLY C O 1
ATOM 9735 N N . PRO C 1 300 ? 371.544 241.357 559.860 1.00 33.17 300 PRO C N 1
ATOM 9736 C CA . PRO C 1 300 ? 370.460 241.847 558.997 1.00 33.17 300 PRO C CA 1
ATOM 9737 C C . PRO C 1 300 ? 370.940 242.389 557.666 1.00 33.17 300 PRO C C 1
ATOM 9738 O O . PRO C 1 300 ? 370.147 242.445 556.718 1.00 33.17 300 PRO C O 1
ATOM 9749 N N . GLN C 1 301 ? 372.207 242.789 557.555 1.00 33.12 301 GLN C N 1
ATOM 9750 C CA . GLN C 1 301 ? 372.728 243.196 556.256 1.00 33.12 301 GLN C CA 1
ATOM 9751 C C . GLN C 1 301 ? 372.780 242.021 555.290 1.00 33.12 301 GLN C C 1
ATOM 9752 O O . GLN C 1 301 ? 372.674 242.214 554.074 1.00 33.12 301 GLN C O 1
ATOM 9766 N N . ALA C 1 302 ? 372.954 240.803 555.807 1.00 32.65 302 ALA C N 1
ATOM 9767 C CA . ALA C 1 302 ? 372.908 239.619 554.959 1.00 32.65 302 ALA C CA 1
ATOM 9768 C C . ALA C 1 302 ? 371.484 239.271 554.552 1.00 32.65 302 ALA C C 1
ATOM 9769 O O . ALA C 1 302 ? 371.249 238.887 553.401 1.00 32.65 302 ALA C O 1
ATOM 9776 N N . PHE C 1 303 ? 370.529 239.402 555.474 1.00 30.45 303 PHE C N 1
ATOM 9777 C CA . PHE C 1 303 ? 369.142 239.069 555.177 1.00 30.45 303 PHE C CA 1
ATOM 9778 C C . PHE C 1 303 ? 368.576 239.934 554.059 1.00 30.45 303 PHE C C 1
ATOM 9779 O O . PHE C 1 303 ? 367.878 239.421 553.179 1.00 30.45 303 PHE C O 1
ATOM 9796 N N . THR C 1 304 ? 368.862 241.234 554.075 1.00 29.30 304 THR C N 1
ATOM 9797 C CA . THR C 1 304 ? 368.385 242.132 553.033 1.00 29.30 304 THR C CA 1
ATOM 9798 C C . THR C 1 304 ? 369.117 241.951 551.711 1.00 29.30 304 THR C C 1
ATOM 9799 O O . THR C 1 304 ? 368.636 242.445 550.685 1.00 29.30 304 THR C O 1
ATOM 9810 N N . SER C 1 305 ? 370.258 241.260 551.707 1.00 30.50 305 SER C N 1
ATOM 9811 C CA . SER C 1 305 ? 371.048 241.076 550.497 1.00 30.50 305 SER C CA 1
ATOM 9812 C C . SER C 1 305 ? 370.760 239.766 549.780 1.00 30.50 305 SER C C 1
ATOM 9813 O O . SER C 1 305 ? 371.077 239.647 548.592 1.00 30.50 305 SER C O 1
ATOM 9821 N N . ASN C 1 306 ? 370.167 238.789 550.466 1.00 28.54 306 ASN C N 1
ATOM 9822 C CA . ASN C 1 306 ? 369.771 237.524 549.848 1.00 28.54 306 ASN C CA 1
ATOM 9823 C C . ASN C 1 306 ? 370.954 236.841 549.169 1.00 28.54 306 ASN C C 1
ATOM 9824 O O . ASN C 1 306 ? 370.864 236.400 548.023 1.00 28.54 306 ASN C O 1
ATOM 9835 N N . ILE C 1 307 ? 372.076 236.759 549.878 1.00 29.06 307 ILE C N 1
ATOM 9836 C CA . ILE C 1 307 ? 373.265 236.071 549.390 1.00 29.06 307 ILE C CA 1
ATOM 9837 C C . ILE C 1 307 ? 373.973 235.439 550.577 1.00 29.06 307 ILE C C 1
ATOM 9838 O O . ILE C 1 307 ? 374.259 236.118 551.568 1.00 29.06 307 ILE C O 1
ATOM 9854 N N . MET C 1 308 ? 374.243 234.141 550.485 1.00 30.36 308 MET C N 1
ATOM 9855 C CA . MET C 1 308 ? 375.101 233.459 551.440 1.00 30.36 308 MET C CA 1
ATOM 9856 C C . MET C 1 308 ? 376.124 232.637 550.673 1.00 30.36 308 MET C C 1
ATOM 9857 O O . MET C 1 308 ? 375.771 231.889 549.757 1.00 30.36 308 MET C O 1
ATOM 9871 N N . TRP C 1 309 ? 377.393 232.790 551.045 1.00 29.87 309 TRP C N 1
ATOM 9872 C CA . TRP C 1 309 ? 378.491 232.084 550.393 1.00 29.87 309 TRP C CA 1
ATOM 9873 C C . TRP C 1 309 ? 378.542 232.383 548.899 1.00 29.87 309 TRP C C 1
ATOM 9874 O O . TRP C 1 309 ? 378.762 231.487 548.082 1.00 29.87 309 TRP C O 1
ATOM 9895 N N . GLY C 1 310 ? 378.334 233.643 548.526 1.00 28.45 310 GLY C N 1
ATOM 9896 C CA . GLY C 1 310 ? 378.384 234.051 547.140 1.00 28.45 310 GLY C CA 1
ATOM 9897 C C . GLY C 1 310 ? 377.245 233.558 546.279 1.00 28.45 310 GLY C C 1
ATOM 9898 O O . GLY C 1 310 ? 377.097 234.036 545.147 1.00 28.45 310 GLY C O 1
ATOM 9902 N N . LEU C 1 311 ? 376.427 232.623 546.772 1.00 27.04 311 LEU C N 1
ATOM 9903 C CA . LEU C 1 311 ? 375.326 232.065 546.010 1.00 27.04 311 LEU C CA 1
ATOM 9904 C C . LEU C 1 311 ? 374.046 232.848 546.268 1.00 27.04 311 LEU C C 1
ATOM 9905 O O . LEU C 1 311 ? 373.732 233.166 547.418 1.00 27.04 311 LEU C O 1
ATOM 9921 N N . PRO C 1 312 ? 373.272 233.175 545.236 1.00 25.08 312 PRO C N 1
ATOM 9922 C CA . PRO C 1 312 ? 371.994 233.848 545.472 1.00 25.08 312 PRO C CA 1
ATOM 9923 C C . PRO C 1 312 ? 371.072 232.988 546.319 1.00 25.08 312 PRO C C 1
ATOM 9924 O O . PRO C 1 312 ? 371.105 231.757 546.277 1.00 25.08 312 PRO C O 1
ATOM 9935 N N . VAL C 1 313 ? 370.245 233.663 547.109 1.00 26.29 313 VAL C N 1
ATOM 9936 C CA . VAL C 1 313 ? 369.251 233.014 547.953 1.00 26.29 313 VAL C CA 1
ATOM 9937 C C . VAL C 1 313 ? 367.881 233.529 547.550 1.00 26.29 313 VAL C C 1
ATOM 9938 O O . VAL C 1 313 ? 367.702 234.732 547.331 1.00 26.29 313 VAL C O 1
ATOM 9951 N N . VAL C 1 314 ? 366.924 232.615 547.437 1.00 26.05 314 VAL C N 1
ATOM 9952 C CA . VAL C 1 314 ? 365.550 232.956 547.093 1.00 26.05 314 VAL C CA 1
ATOM 9953 C C . VAL C 1 314 ? 364.673 232.614 548.291 1.00 26.05 314 VAL C C 1
ATOM 9954 O O . VAL C 1 314 ? 364.369 231.431 548.524 1.00 26.05 314 VAL C O 1
ATOM 9967 N N . PRO C 1 315 ? 364.314 233.598 549.118 1.00 27.71 315 PRO C N 1
ATOM 9968 C CA . PRO C 1 315 ? 363.296 233.383 550.151 1.00 27.71 315 PRO C CA 1
ATOM 9969 C C . PRO C 1 315 ? 361.901 233.568 549.576 1.00 27.71 315 PRO C C 1
ATOM 9970 O O . PRO C 1 315 ? 361.486 234.687 549.260 1.00 27.71 315 PRO C O 1
ATOM 9981 N N . THR C 1 316 ? 361.172 232.465 549.435 1.00 26.95 316 THR C N 1
ATOM 9982 C CA . THR C 1 316 ? 359.819 232.477 548.898 1.00 26.95 316 THR C CA 1
ATOM 9983 C C . THR C 1 316 ? 358.863 231.855 549.901 1.00 26.95 316 THR C C 1
ATOM 9984 O O . THR C 1 316 ? 359.228 230.929 550.631 1.00 26.95 316 THR C O 1
ATOM 9995 N N . LYS C 1 317 ? 357.636 232.374 549.936 1.00 27.60 317 LYS C N 1
ATOM 9996 C CA . LYS C 1 317 ? 356.598 231.760 550.751 1.00 27.60 317 LYS C CA 1
ATOM 9997 C C . LYS C 1 317 ? 356.145 230.427 550.176 1.00 27.60 317 LYS C C 1
ATOM 9998 O O . LYS C 1 317 ? 355.612 229.594 550.915 1.00 27.60 317 LYS C O 1
ATOM 10017 N N . ALA C 1 318 ? 356.355 230.206 548.876 1.00 26.13 318 ALA C N 1
ATOM 10018 C CA . ALA C 1 318 ? 356.013 228.923 548.276 1.00 26.13 318 ALA C CA 1
ATOM 10019 C C . ALA C 1 318 ? 356.784 227.782 548.924 1.00 26.13 318 ALA C C 1
ATOM 10020 O O . ALA C 1 318 ? 356.213 226.718 549.181 1.00 26.13 318 ALA C O 1
ATOM 10027 N N . GLN C 1 319 ? 358.071 227.980 549.194 1.00 27.20 319 GLN C N 1
ATOM 10028 C CA . GLN C 1 319 ? 358.848 226.965 549.890 1.00 27.20 319 GLN C CA 1
ATOM 10029 C C . GLN C 1 319 ? 358.287 226.754 551.289 1.00 27.20 319 GLN C C 1
ATOM 10030 O O . GLN C 1 319 ? 358.034 227.715 552.020 1.00 27.20 319 GLN C O 1
ATOM 10044 N N . ALA C 1 320 ? 358.095 225.494 551.661 1.00 29.20 320 ALA C N 1
ATOM 10045 C CA . ALA C 1 320 ? 357.617 225.182 552.996 1.00 29.20 320 ALA C CA 1
ATOM 10046 C C . ALA C 1 320 ? 358.692 225.499 554.029 1.00 29.20 320 ALA C C 1
ATOM 10047 O O . ALA C 1 320 ? 359.878 225.627 553.715 1.00 29.20 320 ALA C O 1
ATOM 10054 N N . ALA C 1 321 ? 358.262 225.628 555.279 1.00 31.49 321 ALA C N 1
ATOM 10055 C CA . ALA C 1 321 ? 359.182 225.905 556.372 1.00 31.49 321 ALA C CA 1
ATOM 10056 C C . ALA C 1 321 ? 359.885 224.615 556.772 1.00 31.49 321 ALA C C 1
ATOM 10057 O O . ALA C 1 321 ? 359.230 223.616 557.084 1.00 31.49 321 ALA C O 1
ATOM 10064 N N . GLY C 1 322 ? 361.217 224.639 556.764 1.00 32.15 322 GLY C N 1
ATOM 10065 C CA . GLY C 1 322 ? 362.032 223.491 557.066 1.00 32.15 322 GLY C CA 1
ATOM 10066 C C . GLY C 1 322 ? 362.620 222.815 555.843 1.00 32.15 322 GLY C C 1
ATOM 10067 O O . GLY C 1 322 ? 363.561 222.030 555.978 1.00 32.15 322 GLY C O 1
ATOM 10071 N N . THR C 1 323 ? 362.094 223.111 554.657 1.00 30.92 323 THR C N 1
ATOM 10072 C CA . THR C 1 323 ? 362.551 222.489 553.422 1.00 30.92 323 THR C CA 1
ATOM 10073 C C . THR C 1 323 ? 363.443 223.452 552.649 1.00 30.92 323 THR C C 1
ATOM 10074 O O . THR C 1 323 ? 363.083 224.617 552.453 1.00 30.92 323 THR C O 1
ATOM 10085 N N . PHE C 1 324 ? 364.600 222.962 552.207 1.00 29.72 324 PHE C N 1
ATOM 10086 C CA . PHE C 1 324 ? 365.519 223.740 551.392 1.00 29.72 324 PHE C CA 1
ATOM 10087 C C . PHE C 1 324 ? 365.798 223.009 550.087 1.00 29.72 324 PHE C C 1
ATOM 10088 O O . PHE C 1 324 ? 365.681 221.784 550.005 1.00 29.72 324 PHE C O 1
ATOM 10105 N N . THR C 1 325 ? 366.170 223.775 549.066 1.00 26.80 325 THR C N 1
ATOM 10106 C CA . THR C 1 325 ? 366.462 223.237 547.744 1.00 26.80 325 THR C CA 1
ATOM 10107 C C . THR C 1 325 ? 367.678 223.949 547.174 1.00 26.80 325 THR C C 1
ATOM 10108 O O . THR C 1 325 ? 367.603 225.135 546.837 1.00 26.80 325 THR C O 1
ATOM 10119 N N . VAL C 1 326 ? 368.791 223.225 547.068 1.00 27.46 326 VAL C N 1
ATOM 10120 C CA . VAL C 1 326 ? 369.999 223.734 546.429 1.00 27.46 326 VAL C CA 1
ATOM 10121 C C . VAL C 1 326 ? 370.178 222.992 545.113 1.00 27.46 326 VAL C C 1
ATOM 10122 O O . VAL C 1 326 ? 369.507 221.986 544.865 1.00 27.46 326 VAL C O 1
ATOM 10135 N N . GLY C 1 327 ? 371.073 223.470 544.267 1.00 25.11 327 GLY C N 1
ATOM 10136 C CA . GLY C 1 327 ? 371.376 222.804 543.015 1.00 25.11 327 GLY C CA 1
ATOM 10137 C C . GLY C 1 327 ? 371.776 223.779 541.927 1.00 25.11 327 GLY C C 1
ATOM 10138 O O . GLY C 1 327 ? 371.515 224.979 541.994 1.00 25.11 327 GLY C O 1
ATOM 10142 N N . GLY C 1 328 ? 372.420 223.242 540.893 1.00 22.94 328 GLY C N 1
ATOM 10143 C CA . GLY C 1 328 ? 372.855 224.038 539.765 1.00 22.94 328 GLY C CA 1
ATOM 10144 C C . GLY C 1 328 ? 371.719 224.337 538.814 1.00 22.94 328 GLY C C 1
ATOM 10145 O O . GLY C 1 328 ? 371.651 223.785 537.714 1.00 22.94 328 GLY C O 1
ATOM 10149 N N . PHE C 1 329 ? 370.821 225.226 539.236 1.00 22.67 329 PHE C N 1
ATOM 10150 C CA . PHE C 1 329 ? 369.616 225.493 538.462 1.00 22.67 329 PHE C CA 1
ATOM 10151 C C . PHE C 1 329 ? 369.935 226.010 537.065 1.00 22.67 329 PHE C C 1
ATOM 10152 O O . PHE C 1 329 ? 369.216 225.688 536.113 1.00 22.67 329 PHE C O 1
ATOM 10169 N N . ASP C 1 330 ? 370.995 226.805 536.916 1.00 23.48 330 ASP C N 1
ATOM 10170 C CA . ASP C 1 330 ? 371.332 227.337 535.599 1.00 23.48 330 ASP C CA 1
ATOM 10171 C C . ASP C 1 330 ? 371.713 226.229 534.627 1.00 23.48 330 ASP C C 1
ATOM 10172 O O . ASP C 1 330 ? 371.376 226.303 533.441 1.00 23.48 330 ASP C O 1
ATOM 10181 N N . MET C 1 331 ? 372.417 225.204 535.107 1.00 24.60 331 MET C N 1
ATOM 10182 C CA . MET C 1 331 ? 372.745 224.047 534.280 1.00 24.60 331 MET C CA 1
ATOM 10183 C C . MET C 1 331 ? 371.576 223.073 534.185 1.00 24.60 331 MET C C 1
ATOM 10184 O O . MET C 1 331 ? 371.160 222.696 533.085 1.00 24.60 331 MET C O 1
ATOM 10198 N N . ALA C 1 332 ? 371.033 222.665 535.332 1.00 22.87 332 ALA C N 1
ATOM 10199 C CA . ALA C 1 332 ? 370.139 221.512 535.373 1.00 22.87 332 ALA C CA 1
ATOM 10200 C C . ALA C 1 332 ? 368.886 221.737 534.536 1.00 22.87 332 ALA C C 1
ATOM 10201 O O . ALA C 1 332 ? 368.667 221.051 533.532 1.00 22.87 332 ALA C O 1
ATOM 10208 N N . SER C 1 333 ? 368.049 222.695 534.926 1.00 21.37 333 SER C N 1
ATOM 10209 C CA . SER C 1 333 ? 366.713 222.822 534.363 1.00 21.37 333 SER C CA 1
ATOM 10210 C C . SER C 1 333 ? 366.527 224.179 533.701 1.00 21.37 333 SER C C 1
ATOM 10211 O O . SER C 1 333 ? 367.291 225.120 533.924 1.00 21.37 333 SER C O 1
ATOM 10219 N N . GLN C 1 334 ? 365.486 224.255 532.875 1.00 19.26 334 GLN C N 1
ATOM 10220 C CA . GLN C 1 334 ? 365.190 225.421 532.058 1.00 19.26 334 GLN C CA 1
ATOM 10221 C C . GLN C 1 334 ? 363.683 225.638 532.018 1.00 19.26 334 GLN C C 1
ATOM 10222 O O . GLN C 1 334 ? 362.907 224.698 532.208 1.00 19.26 334 GLN C O 1
ATOM 10236 N N . VAL C 1 335 ? 363.277 226.883 531.779 1.00 20.88 335 VAL C N 1
ATOM 10237 C CA . VAL C 1 335 ? 361.871 227.271 531.731 1.00 20.88 335 VAL C CA 1
ATOM 10238 C C . VAL C 1 335 ? 361.544 227.703 530.311 1.00 20.88 335 VAL C C 1
ATOM 10239 O O . VAL C 1 335 ? 362.180 228.619 529.772 1.00 20.88 335 VAL C O 1
ATOM 10252 N N . TRP C 1 336 ? 360.543 227.065 529.712 1.00 19.84 336 TRP C N 1
ATOM 10253 C CA . TRP C 1 336 ? 360.170 227.296 528.325 1.00 19.84 336 TRP C CA 1
ATOM 10254 C C . TRP C 1 336 ? 358.864 228.074 528.281 1.00 19.84 336 TRP C C 1
ATOM 10255 O O . TRP C 1 336 ? 357.882 227.677 528.913 1.00 19.84 336 TRP C O 1
ATOM 10268 N N . ASP C 1 337 ? 358.854 229.170 527.530 1.00 24.18 337 ASP C N 1
ATOM 10269 C CA . ASP C 1 337 ? 357.700 230.052 527.435 1.00 24.18 337 ASP C CA 1
ATOM 10270 C C . ASP C 1 337 ? 356.996 229.854 526.101 1.00 24.18 337 ASP C C 1
ATOM 10271 O O . ASP C 1 337 ? 357.638 229.854 525.048 1.00 24.18 337 ASP C O 1
ATOM 10280 N N . ARG C 1 338 ? 355.674 229.700 526.146 1.00 25.04 338 ARG C N 1
ATOM 10281 C CA . ARG C 1 338 ? 354.861 229.575 524.946 1.00 25.04 338 ARG C CA 1
ATOM 10282 C C . ARG C 1 338 ? 354.115 230.859 524.622 1.00 25.04 338 ARG C C 1
ATOM 10283 O O . ARG C 1 338 ? 354.180 231.344 523.490 1.00 25.04 338 ARG C O 1
ATOM 10304 N N . MET C 1 339 ? 353.409 231.425 525.598 1.00 27.48 339 MET C N 1
ATOM 10305 C CA . MET C 1 339 ? 352.628 232.639 525.408 1.00 27.48 339 MET C CA 1
ATOM 10306 C C . MET C 1 339 ? 352.942 233.619 526.526 1.00 27.48 339 MET C C 1
ATOM 10307 O O . MET C 1 339 ? 353.037 233.225 527.693 1.00 27.48 339 MET C O 1
ATOM 10321 N N . ASP C 1 340 ? 353.105 234.890 526.169 1.00 28.12 340 ASP C N 1
ATOM 10322 C CA . ASP C 1 340 ? 353.237 235.936 527.168 1.00 28.12 340 ASP C CA 1
ATOM 10323 C C . ASP C 1 340 ? 351.888 236.190 527.836 1.00 28.12 340 ASP C C 1
ATOM 10324 O O . ASP C 1 340 ? 350.824 235.890 527.289 1.00 28.12 340 ASP C O 1
ATOM 10333 N N . ALA C 1 341 ? 351.942 236.759 529.037 1.00 27.42 341 ALA C N 1
ATOM 10334 C CA . ALA C 1 341 ? 350.740 236.909 529.845 1.00 27.42 341 ALA C CA 1
ATOM 10335 C C . ALA C 1 341 ? 349.689 237.735 529.114 1.00 27.42 341 ALA C C 1
ATOM 10336 O O . ALA C 1 341 ? 350.001 238.739 528.468 1.00 27.42 341 ALA C O 1
ATOM 10343 N N . THR C 1 342 ? 348.432 237.303 529.219 1.00 27.49 342 THR C N 1
ATOM 10344 C CA . THR C 1 342 ? 347.304 238.023 528.644 1.00 27.49 342 THR C CA 1
ATOM 10345 C C . THR C 1 342 ? 346.254 238.247 529.722 1.00 27.49 342 THR C C 1
ATOM 10346 O O . THR C 1 342 ? 346.150 237.478 530.679 1.00 27.49 342 THR C O 1
ATOM 10357 N N . VAL C 1 343 ? 345.460 239.304 529.549 1.00 26.02 343 VAL C N 1
ATOM 10358 C CA . VAL C 1 343 ? 344.487 239.735 530.547 1.00 26.02 343 VAL C CA 1
ATOM 10359 C C . VAL C 1 343 ? 343.093 239.679 529.935 1.00 26.02 343 VAL C C 1
ATOM 10360 O O . VAL C 1 343 ? 342.926 239.898 528.730 1.00 26.02 343 VAL C O 1
ATOM 10373 N N . GLU C 1 344 ? 342.099 239.389 530.773 1.00 26.99 344 GLU C N 1
ATOM 10374 C CA . GLU C 1 344 ? 340.723 239.169 530.341 1.00 26.99 344 GLU C CA 1
ATOM 10375 C C . GLU C 1 344 ? 339.777 239.642 531.435 1.00 26.99 344 GLU C C 1
ATOM 10376 O O . GLU C 1 344 ? 339.985 239.336 532.612 1.00 26.99 344 GLU C O 1
ATOM 10388 N N . VAL C 1 345 ? 338.744 240.390 531.053 1.00 24.88 345 VAL C N 1
ATOM 10389 C CA . VAL C 1 345 ? 337.758 240.922 531.990 1.00 24.88 345 VAL C CA 1
ATOM 10390 C C . VAL C 1 345 ? 336.409 240.288 531.682 1.00 24.88 345 VAL C C 1
ATOM 10391 O O . VAL C 1 345 ? 335.931 240.349 530.543 1.00 24.88 345 VAL C O 1
ATOM 10404 N N . SER C 1 346 ? 335.798 239.678 532.696 1.00 24.24 346 SER C N 1
ATOM 10405 C CA . SER C 1 346 ? 334.506 239.022 532.551 1.00 24.24 346 SER C CA 1
ATOM 10406 C C . SER C 1 346 ? 333.527 239.575 533.573 1.00 24.24 346 SER C C 1
ATOM 10407 O O . SER C 1 346 ? 333.839 239.642 534.766 1.00 24.24 346 SER C O 1
ATOM 10415 N N . ARG C 1 347 ? 332.340 239.949 533.103 1.00 24.23 347 ARG C N 1
ATOM 10416 C CA . ARG C 1 347 ? 331.282 240.457 533.965 1.00 24.23 347 ARG C CA 1
ATOM 10417 C C . ARG C 1 347 ? 330.249 239.401 534.326 1.00 24.23 347 ARG C C 1
ATOM 10418 O O . ARG C 1 347 ? 329.670 239.468 535.415 1.00 24.23 347 ARG C O 1
ATOM 10439 N N . GLU C 1 348 ? 330.005 238.432 533.448 1.00 23.19 348 GLU C N 1
ATOM 10440 C CA . GLU C 1 348 ? 329.025 237.381 533.692 1.00 23.19 348 GLU C CA 1
ATOM 10441 C C . GLU C 1 348 ? 329.623 236.150 534.357 1.00 23.19 348 GLU C C 1
ATOM 10442 O O . GLU C 1 348 ? 328.882 235.209 534.655 1.00 23.19 348 GLU C O 1
ATOM 10454 N N . ASP C 1 349 ? 330.931 236.128 534.593 1.00 21.37 349 ASP C N 1
ATOM 10455 C CA . ASP C 1 349 ? 331.551 234.986 535.247 1.00 21.37 349 ASP C CA 1
ATOM 10456 C C . ASP C 1 349 ? 330.905 234.748 536.604 1.00 21.37 349 ASP C C 1
ATOM 10457 O O . ASP C 1 349 ? 330.735 235.681 537.392 1.00 21.37 349 ASP C O 1
ATOM 10466 N N . ARG C 1 350 ? 330.553 233.494 536.878 1.00 23.56 350 ARG C N 1
ATOM 10467 C CA . ARG C 1 350 ? 329.940 233.129 538.149 1.00 23.56 350 ARG C CA 1
ATOM 10468 C C . ARG C 1 350 ? 328.784 234.081 538.447 1.00 23.56 350 ARG C C 1
ATOM 10469 O O . ARG C 1 350 ? 328.133 234.566 537.515 1.00 23.56 350 ARG C O 1
ATOM 10490 N N . ASP C 1 351 ? 328.510 234.363 539.717 1.00 22.15 351 ASP C N 1
ATOM 10491 C CA . ASP C 1 351 ? 327.460 235.313 540.084 1.00 22.15 351 ASP C CA 1
ATOM 10492 C C . ASP C 1 351 ? 328.029 236.726 540.190 1.00 22.15 351 ASP C C 1
ATOM 10493 O O . ASP C 1 351 ? 327.859 237.426 541.186 1.00 22.15 351 ASP C O 1
ATOM 10502 N N . ASN C 1 352 ? 328.724 237.141 539.134 1.00 21.85 352 ASN C N 1
ATOM 10503 C CA . ASN C 1 352 ? 329.197 238.511 539.003 1.00 21.85 352 ASN C CA 1
ATOM 10504 C C . ASN C 1 352 ? 328.140 239.435 538.421 1.00 21.85 352 ASN C C 1
ATOM 10505 O O . ASN C 1 352 ? 328.350 240.650 538.385 1.00 21.85 352 ASN C O 1
ATOM 10516 N N . PHE C 1 353 ? 327.022 238.890 537.950 1.00 20.41 353 PHE C N 1
ATOM 10517 C CA . PHE C 1 353 ? 325.948 239.702 537.398 1.00 20.41 353 PHE C CA 1
ATOM 10518 C C . PHE C 1 353 ? 325.004 240.205 538.481 1.00 20.41 353 PHE C C 1
ATOM 10519 O O . PHE C 1 353 ? 324.640 241.385 538.485 1.00 20.41 353 PHE C O 1
ATOM 10536 N N . VAL C 1 354 ? 324.611 239.331 539.408 1.00 21.03 354 VAL C N 1
ATOM 10537 C CA . VAL C 1 354 ? 323.692 239.741 540.462 1.00 21.03 354 VAL C CA 1
ATOM 10538 C C . VAL C 1 354 ? 324.442 240.422 541.598 1.00 21.03 354 VAL C C 1
ATOM 10539 O O . VAL C 1 354 ? 323.834 241.126 542.412 1.00 21.03 354 VAL C O 1
ATOM 10552 N N . LYS C 1 355 ? 325.754 240.225 541.679 1.00 22.61 355 LYS C N 1
ATOM 10553 C CA . LYS C 1 355 ? 326.610 240.960 542.597 1.00 22.61 355 LYS C CA 1
ATOM 10554 C C . LYS C 1 355 ? 327.502 241.885 541.783 1.00 22.61 355 LYS C C 1
ATOM 10555 O O . LYS C 1 355 ? 328.102 241.461 540.792 1.00 22.61 355 LYS C O 1
ATOM 10574 N N . ASN C 1 356 ? 327.582 243.145 542.198 1.00 24.51 356 ASN C N 1
ATOM 10575 C CA . ASN C 1 356 ? 328.239 244.179 541.402 1.00 24.51 356 ASN C CA 1
ATOM 10576 C C . ASN C 1 356 ? 329.750 243.981 541.488 1.00 24.51 356 ASN C C 1
ATOM 10577 O O . ASN C 1 356 ? 330.432 244.497 542.377 1.00 24.51 356 ASN C O 1
ATOM 10588 N N . MET C 1 357 ? 330.285 243.207 540.546 1.00 24.68 357 MET C N 1
ATOM 10589 C CA . MET C 1 357 ? 331.725 243.005 540.482 1.00 24.68 357 MET C CA 1
ATOM 10590 C C . MET C 1 357 ? 332.112 242.445 539.123 1.00 24.68 357 MET C C 1
ATOM 10591 O O . MET C 1 357 ? 331.266 242.034 538.326 1.00 24.68 357 MET C O 1
ATOM 10605 N N . LEU C 1 358 ? 333.414 242.453 538.867 1.00 24.91 358 LEU C N 1
ATOM 10606 C CA . LEU C 1 358 ? 334.025 241.929 537.657 1.00 24.91 358 LEU C CA 1
ATOM 10607 C C . LEU C 1 358 ? 334.938 240.768 538.033 1.00 24.91 358 LEU C C 1
ATOM 10608 O O . LEU C 1 358 ? 335.052 240.392 539.202 1.00 24.91 358 LEU C O 1
ATOM 10624 N N . THR C 1 359 ? 335.587 240.196 537.024 1.00 23.75 359 THR C N 1
ATOM 10625 C CA . THR C 1 359 ? 336.699 239.281 537.254 1.00 23.75 359 THR C CA 1
ATOM 10626 C C . THR C 1 359 ? 337.782 239.608 536.244 1.00 23.75 359 THR C C 1
ATOM 10627 O O . THR C 1 359 ? 337.520 239.633 535.038 1.00 23.75 359 THR C O 1
ATOM 10638 N N . ILE C 1 360 ? 338.986 239.867 536.739 1.00 25.10 360 ILE C N 1
ATOM 10639 C CA . ILE C 1 360 ? 340.162 240.093 535.911 1.00 25.10 360 ILE C CA 1
ATOM 10640 C C . ILE C 1 360 ? 341.020 238.845 536.016 1.00 25.10 360 ILE C C 1
ATOM 10641 O O . ILE C 1 360 ? 341.281 238.354 537.121 1.00 25.10 360 ILE C O 1
ATOM 10657 N N . LEU C 1 361 ? 341.446 238.330 534.867 1.00 24.60 361 LEU C N 1
ATOM 10658 C CA . LEU C 1 361 ? 342.200 237.092 534.764 1.00 24.60 361 LEU C CA 1
ATOM 10659 C C . LEU C 1 361 ? 343.470 237.344 533.970 1.00 24.60 361 LEU C C 1
ATOM 10660 O O . LEU C 1 361 ? 343.425 237.952 532.898 1.00 24.60 361 LEU C O 1
ATOM 10676 N N . CYS C 1 362 ? 344.598 236.882 534.499 1.00 27.25 362 CYS C N 1
ATOM 10677 C CA . CYS C 1 362 ? 345.873 236.892 533.799 1.00 27.25 362 CYS C CA 1
ATOM 10678 C C . CYS C 1 362 ? 346.293 235.451 533.565 1.00 27.25 362 CYS C C 1
ATOM 10679 O O . CYS C 1 362 ? 346.271 234.639 534.495 1.00 27.25 362 CYS C O 1
ATOM 10687 N N . GLU C 1 363 ? 346.673 235.143 532.327 1.00 27.45 363 GLU C N 1
ATOM 10688 C CA . GLU C 1 363 ? 346.981 233.782 531.916 1.00 27.45 363 GLU C CA 1
ATOM 10689 C C . GLU C 1 363 ? 348.333 233.735 531.220 1.00 27.45 363 GLU C C 1
ATOM 10690 O O . GLU C 1 363 ? 348.711 234.660 530.496 1.00 27.45 363 GLU C O 1
ATOM 10702 N N . GLU C 1 364 ? 349.038 232.624 531.432 1.00 26.38 364 GLU C N 1
ATOM 10703 C CA . GLU C 1 364 ? 350.393 232.428 530.938 1.00 26.38 364 GLU C CA 1
ATOM 10704 C C . GLU C 1 364 ? 350.563 230.968 530.547 1.00 26.38 364 GLU C C 1
ATOM 10705 O O . GLU C 1 364 ? 349.936 230.093 531.145 1.00 26.38 364 GLU C O 1
ATOM 10717 N N . ARG C 1 365 ? 351.422 230.705 529.564 1.00 25.47 365 ARG C N 1
ATOM 10718 C CA . ARG C 1 365 ? 351.659 229.356 529.058 1.00 25.47 365 ARG C CA 1
ATOM 10719 C C . ARG C 1 365 ? 353.147 229.036 529.137 1.00 25.47 365 ARG C C 1
ATOM 10720 O O . ARG C 1 365 ? 353.966 229.723 528.515 1.00 25.47 365 ARG C O 1
ATOM 10741 N N . LEU C 1 366 ? 353.498 227.976 529.864 1.00 23.16 366 LEU C N 1
ATOM 10742 C CA . LEU C 1 366 ? 354.908 227.616 529.951 1.00 23.16 366 LEU C CA 1
ATOM 10743 C C . LEU C 1 366 ? 355.074 226.188 530.451 1.00 23.16 366 LEU C C 1
ATOM 10744 O O . LEU C 1 366 ? 354.142 225.575 530.977 1.00 23.16 366 LEU C O 1
ATOM 10760 N N . ALA C 1 367 ? 356.293 225.675 530.274 1.00 22.02 367 ALA C N 1
ATOM 10761 C CA . ALA C 1 367 ? 356.685 224.342 530.709 1.00 22.02 367 ALA C CA 1
ATOM 10762 C C . ALA C 1 367 ? 358.046 224.407 531.390 1.00 22.02 367 ALA C C 1
ATOM 10763 O O . ALA C 1 367 ? 358.777 225.391 531.270 1.00 22.02 367 ALA C O 1
ATOM 10770 N N . LEU C 1 368 ? 358.381 223.342 532.115 1.00 21.48 368 LEU C N 1
ATOM 10771 C CA . LEU C 1 368 ? 359.639 223.241 532.847 1.00 21.48 368 LEU C CA 1
ATOM 10772 C C . LEU C 1 368 ? 360.356 221.966 532.426 1.00 21.48 368 LEU C C 1
ATOM 10773 O O . LEU C 1 368 ? 359.799 220.870 532.553 1.00 21.48 368 LEU C O 1
ATOM 10789 N N . ALA C 1 369 ? 361.586 222.105 531.932 1.00 20.34 369 ALA C N 1
ATOM 10790 C CA . ALA C 1 369 ? 362.382 220.982 531.453 1.00 20.34 369 ALA C CA 1
ATOM 10791 C C . ALA C 1 369 ? 363.547 220.751 532.405 1.00 20.34 369 ALA C C 1
ATOM 10792 O O . ALA C 1 369 ? 364.416 221.615 532.538 1.00 20.34 369 ALA C O 1
ATOM 10799 N N . HIS C 1 370 ? 363.574 219.589 533.049 1.00 22.19 370 HIS C N 1
ATOM 10800 C CA . HIS C 1 370 ? 364.638 219.224 533.981 1.00 22.19 370 HIS C CA 1
ATOM 10801 C C . HIS C 1 370 ? 365.600 218.281 533.269 1.00 22.19 370 HIS C C 1
ATOM 10802 O O . HIS C 1 370 ? 365.229 217.154 532.926 1.00 22.19 370 HIS C O 1
ATOM 10816 N N . TYR C 1 371 ? 366.837 218.733 533.060 1.00 19.21 371 TYR C N 1
ATOM 10817 C CA . TYR C 1 371 ? 367.812 217.946 532.318 1.00 19.21 371 TYR C CA 1
ATOM 10818 C C . TYR C 1 371 ? 368.737 217.126 533.203 1.00 19.21 371 TYR C C 1
ATOM 10819 O O . TYR C 1 371 ? 369.486 216.297 532.678 1.00 19.21 371 TYR C O 1
ATOM 10837 N N . ARG C 1 372 ? 368.725 217.328 534.518 1.00 24.47 372 ARG C N 1
ATOM 10838 C CA . ARG C 1 372 ? 369.602 216.574 535.413 1.00 24.47 372 ARG C CA 1
ATOM 10839 C C . ARG C 1 372 ? 369.074 216.663 536.835 1.00 24.47 372 ARG C C 1
ATOM 10840 O O . ARG C 1 372 ? 369.538 217.482 537.639 1.00 24.47 372 ARG C O 1
ATOM 10861 N N . PRO C 1 373 ? 368.099 215.823 537.189 1.00 24.69 373 PRO C N 1
ATOM 10862 C CA . PRO C 1 373 ? 367.537 215.885 538.547 1.00 24.69 373 PRO C CA 1
ATOM 10863 C C . PRO C 1 373 ? 368.552 215.634 539.647 1.00 24.69 373 PRO C C 1
ATOM 10864 O O . PRO C 1 373 ? 368.284 215.984 540.802 1.00 24.69 373 PRO C O 1
ATOM 10875 N N . THR C 1 374 ? 369.696 215.024 539.340 1.00 26.67 374 THR C N 1
ATOM 10876 C CA . THR C 1 374 ? 370.710 214.794 540.360 1.00 26.67 374 THR C CA 1
ATOM 10877 C C . THR C 1 374 ? 371.443 216.069 540.748 1.00 26.67 374 THR C C 1
ATOM 10878 O O . THR C 1 374 ? 372.126 216.087 541.777 1.00 26.67 374 THR C O 1
ATOM 10889 N N . ALA C 1 375 ? 371.315 217.129 539.953 1.00 25.88 375 ALA C N 1
ATOM 10890 C CA . ALA C 1 375 ? 371.915 218.414 540.275 1.00 25.88 375 ALA C CA 1
ATOM 10891 C C . ALA C 1 375 ? 371.054 219.253 541.207 1.00 25.88 375 ALA C C 1
ATOM 10892 O O . ALA C 1 375 ? 371.443 220.378 541.529 1.00 25.88 375 ALA C O 1
ATOM 10899 N N . ILE C 1 376 ? 369.898 218.748 541.633 1.00 25.25 376 ILE C N 1
ATOM 10900 C CA . ILE C 1 376 ? 368.991 219.469 542.519 1.00 25.25 376 ILE C CA 1
ATOM 10901 C C . ILE C 1 376 ? 368.730 218.592 543.732 1.00 25.25 376 ILE C C 1
ATOM 10902 O O . ILE C 1 376 ? 368.541 217.378 543.594 1.00 25.25 376 ILE C O 1
ATOM 10918 N N . ILE C 1 377 ? 368.735 219.196 544.917 1.00 27.74 377 ILE C N 1
ATOM 10919 C CA . ILE C 1 377 ? 368.711 218.457 546.172 1.00 27.74 377 ILE C CA 1
ATOM 10920 C C . ILE C 1 377 ? 367.620 219.023 547.069 1.00 27.74 377 ILE C C 1
ATOM 10921 O O . ILE C 1 377 ? 367.589 220.231 547.327 1.00 27.74 377 ILE C O 1
ATOM 10937 N N . LYS C 1 378 ? 366.741 218.153 547.556 1.00 28.87 378 LYS C N 1
ATOM 10938 C CA . LYS C 1 378 ? 365.816 218.516 548.619 1.00 28.87 378 LYS C CA 1
ATOM 10939 C C . LYS C 1 378 ? 366.538 218.453 549.962 1.00 28.87 378 LYS C C 1
ATOM 10940 O O . LYS C 1 378 ? 367.751 218.248 550.031 1.00 28.87 378 LYS C O 1
ATOM 10959 N N . GLY C 1 379 ? 365.797 218.644 551.033 1.00 30.67 379 GLY C N 1
ATOM 10960 C CA . GLY C 1 379 ? 366.274 218.370 552.370 1.00 30.67 379 GLY C CA 1
ATOM 10961 C C . GLY C 1 379 ? 365.334 218.960 553.392 1.00 30.67 379 GLY C C 1
ATOM 10962 O O . GLY C 1 379 ? 364.417 219.718 553.083 1.00 30.67 379 GLY C O 1
ATOM 10966 N N . THR C 1 380 ? 365.564 218.597 554.647 1.00 33.46 380 THR C N 1
ATOM 10967 C CA . THR C 1 380 ? 364.801 219.145 555.753 1.00 33.46 380 THR C CA 1
ATOM 10968 C C . THR C 1 380 ? 365.701 219.323 556.965 1.00 33.46 380 THR C C 1
ATOM 10969 O O . THR C 1 380 ? 366.535 218.468 557.273 1.00 33.46 380 THR C O 1
ATOM 10980 N N . PHE C 1 381 ? 365.519 220.447 557.650 1.00 35.26 381 PHE C N 1
ATOM 10981 C CA . PHE C 1 381 ? 366.297 220.740 558.839 1.00 35.26 381 PHE C CA 1
ATOM 10982 C C . PHE C 1 381 ? 365.791 219.913 560.017 1.00 35.26 381 PHE C C 1
ATOM 10983 O O . PHE C 1 381 ? 364.689 219.359 559.999 1.00 35.26 381 PHE C O 1
ATOM 11000 N N . SER C 1 382 ? 366.616 219.831 561.054 1.00 39.60 382 SER C N 1
ATOM 11001 C CA . SER C 1 382 ? 366.277 219.048 562.236 1.00 39.60 382 SER C CA 1
ATOM 11002 C C . SER C 1 382 ? 367.032 219.557 563.458 1.00 39.60 382 SER C C 1
ATOM 11003 O O . SER C 1 382 ? 367.186 220.763 563.647 1.00 39.60 382 SER C O 1
ATOM 11011 N N . ARG D 1 130 ? 376.975 239.037 531.807 1.00 29.25 130 ARG D N 1
ATOM 11012 C CA . ARG D 1 130 ? 376.618 238.982 533.220 1.00 29.25 130 ARG D CA 1
ATOM 11013 C C . ARG D 1 130 ? 377.713 239.611 534.075 1.00 29.25 130 ARG D C 1
ATOM 11014 O O . ARG D 1 130 ? 377.433 240.378 534.995 1.00 29.25 130 ARG D O 1
ATOM 11034 N N . ARG D 1 131 ? 378.960 239.276 533.764 1.00 29.20 131 ARG D N 1
ATOM 11035 C CA . ARG D 1 131 ? 380.118 239.822 534.460 1.00 29.20 131 ARG D CA 1
ATOM 11036 C C . ARG D 1 131 ? 381.326 239.644 533.554 1.00 29.20 131 ARG D C 1
ATOM 11037 O O . ARG D 1 131 ? 381.285 238.895 532.574 1.00 29.20 131 ARG D O 1
ATOM 11058 N N . LEU D 1 132 ? 382.405 240.344 533.889 1.00 26.72 132 LEU D N 1
ATOM 11059 C CA . LEU D 1 132 ? 383.638 240.195 533.133 1.00 26.72 132 LEU D CA 1
ATOM 11060 C C . LEU D 1 132 ? 384.287 238.856 533.461 1.00 26.72 132 LEU D C 1
ATOM 11061 O O . LEU D 1 132 ? 384.212 238.370 534.592 1.00 26.72 132 LEU D O 1
ATOM 11077 N N . THR D 1 133 ? 384.922 238.260 532.459 1.00 25.80 133 THR D N 1
ATOM 11078 C CA . THR D 1 133 ? 385.493 236.926 532.548 1.00 25.80 133 THR D CA 1
ATOM 11079 C C . THR D 1 133 ? 387.016 237.009 532.538 1.00 25.80 133 THR D C 1
ATOM 11080 O O . THR D 1 133 ? 387.606 238.070 532.327 1.00 25.80 133 THR D O 1
ATOM 11091 N N . ILE D 1 134 ? 387.654 235.860 532.770 1.00 25.47 134 ILE D N 1
ATOM 11092 C CA . ILE D 1 134 ? 389.109 235.795 532.699 1.00 25.47 134 ILE D CA 1
ATOM 11093 C C . ILE D 1 134 ? 389.589 236.195 531.315 1.00 25.47 134 ILE D C 1
ATOM 11094 O O . ILE D 1 134 ? 390.646 236.820 531.170 1.00 25.47 134 ILE D O 1
ATOM 11110 N N . ARG D 1 135 ? 388.828 235.848 530.278 1.00 25.84 135 ARG D N 1
ATOM 11111 C CA . ARG D 1 135 ? 389.172 236.283 528.931 1.00 25.84 135 ARG D CA 1
ATOM 11112 C C . ARG D 1 135 ? 389.252 237.800 528.839 1.00 25.84 135 ARG D C 1
ATOM 11113 O O . ARG D 1 135 ? 389.985 238.333 528.000 1.00 25.84 135 ARG D O 1
ATOM 11134 N N . ASP D 1 136 ? 388.502 238.512 529.686 1.00 25.47 136 ASP D N 1
ATOM 11135 C CA . ASP D 1 136 ? 388.518 239.970 529.647 1.00 25.47 136 ASP D CA 1
ATOM 11136 C C . ASP D 1 136 ? 389.746 240.541 530.343 1.00 25.47 136 ASP D C 1
ATOM 11137 O O . ASP D 1 136 ? 390.232 241.610 529.957 1.00 25.47 136 ASP D O 1
ATOM 11146 N N . LEU D 1 137 ? 390.258 239.856 531.368 1.00 25.04 137 LEU D N 1
ATOM 11147 C CA . LEU D 1 137 ? 391.461 240.331 532.043 1.00 25.04 137 LEU D CA 1
ATOM 11148 C C . LEU D 1 137 ? 392.675 240.288 531.127 1.00 25.04 137 LEU D C 1
ATOM 11149 O O . LEU D 1 137 ? 393.521 241.186 531.179 1.00 25.04 137 LEU D O 1
ATOM 11165 N N . LEU D 1 138 ? 392.779 239.259 530.292 1.00 25.72 138 LEU D N 1
ATOM 11166 C CA . LEU D 1 138 ? 393.955 239.051 529.465 1.00 25.72 138 LEU D CA 1
ATOM 11167 C C . LEU D 1 138 ? 393.910 239.954 528.235 1.00 25.72 138 LEU D C 1
ATOM 11168 O O . LEU D 1 138 ? 392.999 240.766 528.056 1.00 25.72 138 LEU D O 1
ATOM 11184 N N . ALA D 1 139 ? 394.913 239.808 527.375 1.00 26.46 139 ALA D N 1
ATOM 11185 C CA . ALA D 1 139 ? 395.007 240.563 526.134 1.00 26.46 139 ALA D CA 1
ATOM 11186 C C . ALA D 1 139 ? 394.560 239.691 524.970 1.00 26.46 139 ALA D C 1
ATOM 11187 O O . ALA D 1 139 ? 394.903 238.508 524.903 1.00 26.46 139 ALA D O 1
ATOM 11194 N N . GLN D 1 140 ? 393.799 240.281 524.053 1.00 26.77 140 GLN D N 1
ATOM 11195 C CA . GLN D 1 140 ? 393.214 239.539 522.944 1.00 26.77 140 GLN D CA 1
ATOM 11196 C C . GLN D 1 140 ? 394.212 239.453 521.789 1.00 26.77 140 GLN D C 1
ATOM 11197 O O . GLN D 1 140 ? 395.374 239.849 521.904 1.00 26.77 140 GLN D O 1
ATOM 11211 N N . GLY D 1 141 ? 393.759 238.926 520.654 1.00 28.29 141 GLY D N 1
ATOM 11212 C CA . GLY D 1 141 ? 394.614 238.748 519.496 1.00 28.29 141 GLY D CA 1
ATOM 11213 C C . GLY D 1 141 ? 394.169 237.592 518.623 1.00 28.29 141 GLY D C 1
ATOM 11214 O O . GLY D 1 141 ? 393.757 236.547 519.133 1.00 28.29 141 GLY D O 1
ATOM 11218 N N . ARG D 1 142 ? 394.254 237.764 517.307 1.00 29.90 142 ARG D N 1
ATOM 11219 C CA . ARG D 1 142 ? 393.806 236.761 516.350 1.00 29.90 142 ARG D CA 1
ATOM 11220 C C . ARG D 1 142 ? 395.004 236.068 515.717 1.00 29.90 142 ARG D C 1
ATOM 11221 O O . ARG D 1 142 ? 395.950 236.729 515.277 1.00 29.90 142 ARG D O 1
ATOM 11242 N N . THR D 1 143 ? 394.957 234.740 515.671 1.00 28.71 143 THR D N 1
ATOM 11243 C CA . THR D 1 143 ? 395.949 233.933 514.981 1.00 28.71 143 THR D CA 1
ATOM 11244 C C . THR D 1 143 ? 395.298 233.196 513.818 1.00 28.71 143 THR D C 1
ATOM 11245 O O . THR D 1 143 ? 394.115 232.849 513.857 1.00 28.71 143 THR D O 1
ATOM 11256 N N . SER D 1 144 ? 396.093 232.959 512.773 1.00 30.37 144 SER D N 1
ATOM 11257 C CA . SER D 1 144 ? 395.629 232.227 511.601 1.00 30.37 144 SER D CA 1
ATOM 11258 C C . SER D 1 144 ? 396.518 231.024 511.321 1.00 30.37 144 SER D C 1
ATOM 11259 O O . SER D 1 144 ? 396.751 230.677 510.159 1.00 30.37 144 SER D O 1
ATOM 11267 N N . SER D 1 145 ? 397.019 230.377 512.369 1.00 29.86 145 SER D N 1
ATOM 11268 C CA . SER D 1 145 ? 397.918 229.243 512.224 1.00 29.86 145 SER D CA 1
ATOM 11269 C C . SER D 1 145 ? 397.570 228.219 513.297 1.00 29.86 145 SER D C 1
ATOM 11270 O O . SER D 1 145 ? 396.621 228.390 514.066 1.00 29.86 145 SER D O 1
ATOM 11278 N N . ASN D 1 146 ? 398.353 227.145 513.345 1.00 30.15 146 ASN D N 1
ATOM 11279 C CA . ASN D 1 146 ? 398.140 226.073 514.307 1.00 30.15 146 ASN D CA 1
ATOM 11280 C C . ASN D 1 146 ? 398.889 226.305 515.610 1.00 30.15 146 ASN D C 1
ATOM 11281 O O . ASN D 1 146 ? 398.413 225.892 516.673 1.00 30.15 146 ASN D O 1
ATOM 11292 N N . ALA D 1 147 ? 400.045 226.958 515.552 1.00 30.61 147 ALA D N 1
ATOM 11293 C CA . ALA D 1 147 ? 400.837 227.233 516.739 1.00 30.61 147 ALA D CA 1
ATOM 11294 C C . ALA D 1 147 ? 401.744 228.416 516.448 1.00 30.61 147 ALA D C 1
ATOM 11295 O O . ALA D 1 147 ? 402.057 228.704 515.290 1.00 30.61 147 ALA D O 1
ATOM 11302 N N . LEU D 1 148 ? 402.162 229.103 517.509 1.00 32.97 148 LEU D N 1
ATOM 11303 C CA . LEU D 1 148 ? 403.024 230.267 517.361 1.00 32.97 148 LEU D CA 1
ATOM 11304 C C . LEU D 1 148 ? 404.077 230.284 518.458 1.00 32.97 148 LEU D C 1
ATOM 11305 O O . LEU D 1 148 ? 403.830 229.855 519.586 1.00 32.97 148 LEU D O 1
ATOM 11321 N N . GLU D 1 149 ? 405.255 230.800 518.112 1.00 35.78 149 GLU D N 1
ATOM 11322 C CA . GLU D 1 149 ? 406.381 230.885 519.029 1.00 35.78 149 GLU D CA 1
ATOM 11323 C C . GLU D 1 149 ? 406.520 232.302 519.563 1.00 35.78 149 GLU D C 1
ATOM 11324 O O . GLU D 1 149 ? 406.297 233.277 518.840 1.00 35.78 149 GLU D O 1
ATOM 11336 N N . TYR D 1 150 ? 406.899 232.407 520.835 1.00 30.48 150 TYR D N 1
ATOM 11337 C CA . TYR D 1 150 ? 407.068 233.686 521.502 1.00 30.48 150 TYR D CA 1
ATOM 11338 C C . TYR D 1 150 ? 408.234 233.590 522.481 1.00 30.48 150 TYR D C 1
ATOM 11339 O O . TYR D 1 150 ? 408.840 232.526 522.672 1.00 30.48 150 TYR D O 1
ATOM 11357 N N . VAL D 1 151 ? 408.543 234.726 523.100 1.00 33.25 151 VAL D N 1
ATOM 11358 C CA . VAL D 1 151 ? 409.684 234.874 523.993 1.00 33.25 151 VAL D CA 1
ATOM 11359 C C . VAL D 1 151 ? 409.151 235.069 525.404 1.00 33.25 151 VAL D C 1
ATOM 11360 O O . VAL D 1 151 ? 408.401 236.017 525.666 1.00 33.25 151 VAL D O 1
ATOM 11373 N N . ARG D 1 152 ? 409.534 234.176 526.309 1.00 31.12 152 ARG D N 1
ATOM 11374 C CA . ARG D 1 152 ? 409.177 234.294 527.715 1.00 31.12 152 ARG D CA 1
ATOM 11375 C C . ARG D 1 152 ? 410.252 235.097 528.433 1.00 31.12 152 ARG D C 1
ATOM 11376 O O . ARG D 1 152 ? 411.436 234.752 528.373 1.00 31.12 152 ARG D O 1
ATOM 11397 N N . GLU D 1 153 ? 409.841 236.163 529.110 1.00 32.95 153 GLU D N 1
ATOM 11398 C CA . GLU D 1 153 ? 410.763 236.973 529.891 1.00 32.95 153 GLU D CA 1
ATOM 11399 C C . GLU D 1 153 ? 410.827 236.420 531.308 1.00 32.95 153 GLU D C 1
ATOM 11400 O O . GLU D 1 153 ? 409.826 236.434 532.030 1.00 32.95 153 GLU D O 1
ATOM 11412 N N . GLU D 1 154 ? 411.998 235.933 531.702 1.00 36.24 154 GLU D N 1
ATOM 11413 C CA . GLU D 1 154 ? 412.193 235.282 532.989 1.00 36.24 154 GLU D CA 1
ATOM 11414 C C . GLU D 1 154 ? 412.926 236.229 533.927 1.00 36.24 154 GLU D C 1
ATOM 11415 O O . GLU D 1 154 ? 413.928 236.838 533.541 1.00 36.24 154 GLU D O 1
ATOM 11427 N N . VAL D 1 155 ? 412.426 236.345 535.155 1.00 38.58 155 VAL D N 1
ATOM 11428 C CA . VAL D 1 155 ? 412.961 237.268 536.143 1.00 38.58 155 VAL D CA 1
ATOM 11429 C C . VAL D 1 155 ? 413.419 236.469 537.357 1.00 38.58 155 VAL D C 1
ATOM 11430 O O . VAL D 1 155 ? 412.822 235.459 537.729 1.00 38.58 155 VAL D O 1
ATOM 11443 N N . PHE D 1 156 ? 414.496 236.942 537.976 1.00 49.17 156 PHE D N 1
ATOM 11444 C CA . PHE D 1 156 ? 415.070 236.315 539.157 1.00 49.17 156 PHE D CA 1
ATOM 11445 C C . PHE D 1 156 ? 414.592 237.044 540.403 1.00 49.17 156 PHE D C 1
ATOM 11446 O O . PHE D 1 156 ? 414.568 238.278 540.442 1.00 49.17 156 PHE D O 1
ATOM 11463 N N . THR D 1 157 ? 414.207 236.274 541.416 1.00 51.35 157 THR D N 1
ATOM 11464 C CA . THR D 1 157 ? 413.720 236.842 542.667 1.00 51.35 157 THR D CA 1
ATOM 11465 C C . THR D 1 157 ? 414.880 237.290 543.549 1.00 51.35 157 THR D C 1
ATOM 11466 O O . THR D 1 157 ? 415.827 236.539 543.774 1.00 51.35 157 THR D O 1
ATOM 11477 N N . ASP D 1 173 ? 418.158 239.862 536.970 1.00 46.79 173 ASP D N 1
ATOM 11478 C CA . ASP D 1 173 ? 418.052 240.378 535.611 1.00 46.79 173 ASP D CA 1
ATOM 11479 C C . ASP D 1 173 ? 416.915 239.694 534.858 1.00 46.79 173 ASP D C 1
ATOM 11480 O O . ASP D 1 173 ? 416.222 238.840 535.408 1.00 46.79 173 ASP D O 1
ATOM 11488 N N . ILE D 1 174 ? 416.732 240.075 533.597 1.00 38.28 174 ILE D N 1
ATOM 11489 C CA . ILE D 1 174 ? 415.682 239.531 532.743 1.00 38.28 174 ILE D CA 1
ATOM 11490 C C . ILE D 1 174 ? 416.345 238.686 531.666 1.00 38.28 174 ILE D C 1
ATOM 11491 O O . ILE D 1 174 ? 417.038 239.218 530.790 1.00 38.28 174 ILE D O 1
ATOM 11507 N N . THR D 1 175 ? 416.129 237.377 531.727 1.00 37.80 175 THR D N 1
ATOM 11508 C CA . THR D 1 175 ? 416.571 236.462 530.688 1.00 37.80 175 THR D CA 1
ATOM 11509 C C . THR D 1 175 ? 415.407 236.167 529.746 1.00 37.80 175 THR D C 1
ATOM 11510 O O . THR D 1 175 ? 414.259 236.535 530.002 1.00 37.80 175 THR D O 1
ATOM 11521 N N . PHE D 1 176 ? 415.703 235.477 528.648 1.00 34.88 176 PHE D N 1
ATOM 11522 C CA . PHE D 1 176 ? 414.708 235.217 527.614 1.00 34.88 176 PHE D CA 1
ATOM 11523 C C . PHE D 1 176 ? 414.735 233.743 527.248 1.00 34.88 176 PHE D C 1
ATOM 11524 O O . PHE D 1 176 ? 415.771 233.224 526.823 1.00 34.88 176 PHE D O 1
ATOM 11541 N N . SER D 1 177 ? 413.598 233.078 527.417 1.00 33.62 177 SER D N 1
ATOM 11542 C CA . SER D 1 177 ? 413.416 231.702 526.989 1.00 33.62 177 SER D CA 1
ATOM 11543 C C . SER D 1 177 ? 412.525 231.656 525.754 1.00 33.62 177 SER D C 1
ATOM 11544 O O . SER D 1 177 ? 411.787 232.595 525.454 1.00 33.62 177 SER D O 1
ATOM 11552 N N . LYS D 1 178 ? 412.596 230.539 525.041 1.00 35.03 178 LYS D N 1
ATOM 11553 C CA . LYS D 1 178 ? 411.863 230.340 523.798 1.00 35.03 178 LYS D CA 1
ATOM 11554 C C . LYS D 1 178 ? 410.700 229.398 524.074 1.00 35.03 178 LYS D C 1
ATOM 11555 O O . LYS D 1 178 ? 410.911 228.282 524.558 1.00 35.03 178 LYS D O 1
ATOM 11574 N N . GLN D 1 179 ? 409.479 229.837 523.766 1.00 31.85 179 GLN D N 1
ATOM 11575 C CA . GLN D 1 179 ? 408.293 229.051 524.064 1.00 31.85 179 GLN D CA 1
ATOM 11576 C C . GLN D 1 179 ? 407.383 229.012 522.847 1.00 31.85 179 GLN D C 1
ATOM 11577 O O . GLN D 1 179 ? 407.504 229.825 521.929 1.00 31.85 179 GLN D O 1
ATOM 11591 N N . THR D 1 180 ? 406.466 228.047 522.850 1.00 33.19 180 THR D N 1
ATOM 11592 C CA . THR D 1 180 ? 405.481 227.908 521.789 1.00 33.19 180 THR D CA 1
ATOM 11593 C C . THR D 1 180 ? 404.120 227.618 522.403 1.00 33.19 180 THR D C 1
ATOM 11594 O O . THR D 1 180 ? 404.015 226.947 523.432 1.00 33.19 180 THR D O 1
ATOM 11605 N N . ALA D 1 181 ? 403.078 228.134 521.756 1.00 31.08 181 ALA D N 1
ATOM 11606 C CA . ALA D 1 181 ? 401.697 227.909 522.162 1.00 31.08 181 ALA D CA 1
ATOM 11607 C C . ALA D 1 181 ? 400.957 227.279 520.995 1.00 31.08 181 ALA D C 1
ATOM 11608 O O . ALA D 1 181 ? 400.965 227.824 519.885 1.00 31.08 181 ALA D O 1
ATOM 11615 N N . ASN D 1 182 ? 400.324 226.135 521.250 1.00 29.60 182 ASN D N 1
ATOM 11616 C CA . ASN D 1 182 ? 399.600 225.391 520.231 1.00 29.60 182 ASN D CA 1
ATOM 11617 C C . ASN D 1 182 ? 398.109 225.666 520.361 1.00 29.60 182 ASN D C 1
ATOM 11618 O O . ASN D 1 182 ? 397.560 225.628 521.466 1.00 29.60 182 ASN D O 1
ATOM 11629 N N . VAL D 1 183 ? 397.458 225.937 519.234 1.00 27.24 183 VAL D N 1
ATOM 11630 C CA . VAL D 1 183 ? 396.035 226.259 519.232 1.00 27.24 183 VAL D CA 1
ATOM 11631 C C . VAL D 1 183 ? 395.266 225.012 519.658 1.00 27.24 183 VAL D C 1
ATOM 11632 O O . VAL D 1 183 ? 395.200 224.029 518.915 1.00 27.24 183 VAL D O 1
ATOM 11645 N N . LYS D 1 184 ? 394.687 225.049 520.853 1.00 27.89 184 LYS D N 1
ATOM 11646 C CA . LYS D 1 184 ? 393.899 223.947 521.376 1.00 27.89 184 LYS D CA 1
ATOM 11647 C C . LYS D 1 184 ? 392.424 224.176 521.066 1.00 27.89 184 LYS D C 1
ATOM 11648 O O . LYS D 1 184 ? 392.014 225.247 520.615 1.00 27.89 184 LYS D O 1
ATOM 11667 N N . THR D 1 185 ? 391.615 223.146 521.307 1.00 27.42 185 THR D N 1
ATOM 11668 C CA . THR D 1 185 ? 390.191 223.170 520.994 1.00 27.42 185 THR D CA 1
ATOM 11669 C C . THR D 1 185 ? 389.399 222.905 522.263 1.00 27.42 185 THR D C 1
ATOM 11670 O O . THR D 1 185 ? 389.681 221.943 522.985 1.00 27.42 185 THR D O 1
ATOM 11681 N N . ILE D 1 186 ? 388.410 223.754 522.530 1.00 26.23 186 ILE D N 1
ATOM 11682 C CA . ILE D 1 186 ? 387.489 223.575 523.646 1.00 26.23 186 ILE D CA 1
ATOM 11683 C C . ILE D 1 186 ? 386.096 223.401 523.060 1.00 26.23 186 ILE D C 1
ATOM 11684 O O . ILE D 1 186 ? 385.633 224.243 522.280 1.00 26.23 186 ILE D O 1
ATOM 11700 N N . ALA D 1 187 ? 385.430 222.312 523.432 1.00 24.92 187 ALA D N 1
ATOM 11701 C CA . ALA D 1 187 ? 384.111 221.993 522.913 1.00 24.92 187 ALA D CA 1
ATOM 11702 C C . ALA D 1 187 ? 383.180 221.598 524.049 1.00 24.92 187 ALA D C 1
ATOM 11703 O O . ALA D 1 187 ? 383.605 221.043 525.066 1.00 24.92 187 ALA D O 1
ATOM 11710 N N . HIS D 1 188 ? 381.903 221.912 523.861 1.00 22.36 188 HIS D N 1
ATOM 11711 C CA . HIS D 1 188 ? 380.827 221.502 524.749 1.00 22.36 188 HIS D CA 1
ATOM 11712 C C . HIS D 1 188 ? 379.700 220.970 523.881 1.00 22.36 188 HIS D C 1
ATOM 11713 O O . HIS D 1 188 ? 379.283 221.640 522.932 1.00 22.36 188 HIS D O 1
ATOM 11727 N N . TRP D 1 189 ? 379.214 219.772 524.187 1.00 23.27 189 TRP D N 1
ATOM 11728 C CA . TRP D 1 189 ? 378.158 219.158 523.396 1.00 23.27 189 TRP D CA 1
ATOM 11729 C C . TRP D 1 189 ? 376.964 218.851 524.282 1.00 23.27 189 TRP D C 1
ATOM 11730 O O . TRP D 1 189 ? 377.116 218.310 525.381 1.00 23.27 189 TRP D O 1
ATOM 11751 N N . VAL D 1 190 ? 375.784 219.214 523.796 1.00 23.27 190 VAL D N 1
ATOM 11752 C CA . VAL D 1 190 ? 374.514 218.845 524.403 1.00 23.27 190 VAL D CA 1
ATOM 11753 C C . VAL D 1 190 ? 373.684 218.159 523.333 1.00 23.27 190 VAL D C 1
ATOM 11754 O O . VAL D 1 190 ? 373.510 218.699 522.235 1.00 23.27 190 VAL D O 1
ATOM 11767 N N . GLN D 1 191 ? 373.181 216.974 523.647 1.00 24.65 191 GLN D N 1
ATOM 11768 C CA . GLN D 1 191 ? 372.373 216.208 522.714 1.00 24.65 191 GLN D CA 1
ATOM 11769 C C . GLN D 1 191 ? 370.925 216.201 523.177 1.00 24.65 191 GLN D C 1
ATOM 11770 O O . GLN D 1 191 ? 370.636 215.906 524.337 1.00 24.65 191 GLN D O 1
ATOM 11784 N N . ALA D 1 192 ? 370.023 216.552 522.264 1.00 23.65 192 ALA D N 1
ATOM 11785 C CA . ALA D 1 192 ? 368.612 216.691 522.581 1.00 23.65 192 ALA D CA 1
ATOM 11786 C C . ALA D 1 192 ? 367.794 216.064 521.461 1.00 23.65 192 ALA D C 1
ATOM 11787 O O . ALA D 1 192 ? 368.274 215.885 520.340 1.00 23.65 192 ALA D O 1
ATOM 11794 N N . SER D 1 193 ? 366.544 215.734 521.779 1.00 24.33 193 SER D N 1
ATOM 11795 C CA . SER D 1 193 ? 365.681 215.070 520.813 1.00 24.33 193 SER D CA 1
ATOM 11796 C C . SER D 1 193 ? 365.646 215.849 519.507 1.00 24.33 193 SER D C 1
ATOM 11797 O O . SER D 1 193 ? 365.589 217.079 519.498 1.00 24.33 193 SER D O 1
ATOM 11805 N N . ARG D 1 194 ? 365.676 215.118 518.398 1.00 24.18 194 ARG D N 1
ATOM 11806 C CA . ARG D 1 194 ? 365.735 215.731 517.079 1.00 24.18 194 ARG D CA 1
ATOM 11807 C C . ARG D 1 194 ? 364.416 216.347 516.647 1.00 24.18 194 ARG D C 1
ATOM 11808 O O . ARG D 1 194 ? 364.379 217.029 515.618 1.00 24.18 194 ARG D O 1
ATOM 11829 N N . GLN D 1 195 ? 363.337 216.129 517.394 1.00 31.90 195 GLN D N 1
ATOM 11830 C CA . GLN D 1 195 ? 362.020 216.401 516.837 1.00 31.90 195 GLN D CA 1
ATOM 11831 C C . GLN D 1 195 ? 361.765 217.895 516.705 1.00 31.90 195 GLN D C 1
ATOM 11832 O O . GLN D 1 195 ? 361.560 218.399 515.595 1.00 31.90 195 GLN D O 1
ATOM 11846 N N . VAL D 1 196 ? 361.781 218.623 517.818 1.00 28.98 196 VAL D N 1
ATOM 11847 C CA . VAL D 1 196 ? 361.409 220.031 517.795 1.00 28.98 196 VAL D CA 1
ATOM 11848 C C . VAL D 1 196 ? 362.540 220.934 517.311 1.00 28.98 196 VAL D C 1
ATOM 11849 O O . VAL D 1 196 ? 362.272 222.081 516.922 1.00 28.98 196 VAL D O 1
ATOM 11862 N N . MET D 1 197 ? 363.787 220.453 517.305 1.00 27.50 197 MET D N 1
ATOM 11863 C CA . MET D 1 197 ? 364.914 221.334 517.012 1.00 27.50 197 MET D CA 1
ATOM 11864 C C . MET D 1 197 ? 364.822 221.923 515.613 1.00 27.50 197 MET D C 1
ATOM 11865 O O . MET D 1 197 ? 365.270 223.052 515.384 1.00 27.50 197 MET D O 1
ATOM 11879 N N . ASP D 1 198 ? 364.258 221.179 514.667 1.00 32.24 198 ASP D N 1
ATOM 11880 C CA . ASP D 1 198 ? 364.382 221.501 513.253 1.00 32.24 198 ASP D CA 1
ATOM 11881 C C . ASP D 1 198 ? 363.252 222.374 512.724 1.00 32.24 198 ASP D C 1
ATOM 11882 O O . ASP D 1 198 ? 363.235 222.669 511.525 1.00 32.24 198 ASP D O 1
ATOM 11891 N N . ASP D 1 199 ? 362.312 222.794 513.574 1.00 33.88 199 ASP D N 1
ATOM 11892 C CA . ASP D 1 199 ? 361.181 223.595 513.122 1.00 33.88 199 ASP D CA 1
ATOM 11893 C C . ASP D 1 199 ? 360.791 224.695 514.103 1.00 33.88 199 ASP D C 1
ATOM 11894 O O . ASP D 1 199 ? 359.706 225.272 513.961 1.00 33.88 199 ASP D O 1
ATOM 11903 N N . ALA D 1 200 ? 361.631 225.013 515.078 1.00 28.51 200 ALA D N 1
ATOM 11904 C CA . ALA D 1 200 ? 361.255 225.910 516.157 1.00 28.51 200 ALA D CA 1
ATOM 11905 C C . ALA D 1 200 ? 362.405 226.848 516.484 1.00 28.51 200 ALA D C 1
ATOM 11906 O O . ALA D 1 200 ? 363.555 226.585 516.115 1.00 28.51 200 ALA D O 1
ATOM 11913 N N . PRO D 1 201 ? 362.123 227.964 517.160 1.00 26.65 201 PRO D N 1
ATOM 11914 C CA . PRO D 1 201 ? 363.183 228.732 517.821 1.00 26.65 201 PRO D CA 1
ATOM 11915 C C . PRO D 1 201 ? 363.709 228.091 519.096 1.00 26.65 201 PRO D C 1
ATOM 11916 O O . PRO D 1 201 ? 364.505 228.715 519.801 1.00 26.65 201 PRO D O 1
ATOM 11927 N N . MET D 1 202 ? 363.256 226.875 519.408 1.00 24.92 202 MET D N 1
ATOM 11928 C CA . MET D 1 202 ? 363.878 226.074 520.455 1.00 24.92 202 MET D CA 1
ATOM 11929 C C . MET D 1 202 ? 365.350 225.825 520.151 1.00 24.92 202 MET D C 1
ATOM 11930 O O . MET D 1 202 ? 366.170 225.668 521.071 1.00 24.92 202 MET D O 1
ATOM 11944 N N . LEU D 1 203 ? 365.705 225.815 518.864 1.00 23.60 203 LEU D N 1
ATOM 11945 C CA . LEU D 1 203 ? 367.100 225.658 518.479 1.00 23.60 203 LEU D CA 1
ATOM 11946 C C . LEU D 1 203 ? 367.948 226.806 519.007 1.00 23.60 203 LEU D C 1
ATOM 11947 O O . LEU D 1 203 ? 369.051 226.585 519.511 1.00 23.60 203 LEU D O 1
ATOM 11963 N N . GLN D 1 204 ? 367.452 228.041 518.904 1.00 23.82 204 GLN D N 1
ATOM 11964 C CA . GLN D 1 204 ? 368.205 229.177 519.428 1.00 23.82 204 GLN D CA 1
ATOM 11965 C C . GLN D 1 204 ? 368.380 229.068 520.935 1.00 23.82 204 GLN D C 1
ATOM 11966 O O . GLN D 1 204 ? 369.445 229.400 521.474 1.00 23.82 204 GLN D O 1
ATOM 11980 N N . SER D 1 205 ? 367.343 228.603 521.634 1.00 21.53 205 SER D N 1
ATOM 11981 C CA . SER D 1 205 ? 367.434 228.468 523.080 1.00 21.53 205 SER D CA 1
ATOM 11982 C C . SER D 1 205 ? 368.480 227.439 523.478 1.00 21.53 205 SER D C 1
ATOM 11983 O O . SER D 1 205 ? 369.208 227.650 524.452 1.00 21.53 205 SER D O 1
ATOM 11991 N N . TYR D 1 206 ? 368.576 226.322 522.753 1.00 22.14 206 TYR D N 1
ATOM 11992 C CA . TYR D 1 206 ? 369.713 225.432 522.984 1.00 22.14 206 TYR D CA 1
ATOM 11993 C C . TYR D 1 206 ? 371.033 226.097 522.617 1.00 22.14 206 TYR D C 1
ATOM 11994 O O . TYR D 1 206 ? 372.025 225.956 523.342 1.00 22.14 206 TYR D O 1
ATOM 12012 N N . ILE D 1 207 ? 371.069 226.823 521.502 1.00 22.81 207 ILE D N 1
ATOM 12013 C CA . ILE D 1 207 ? 372.339 227.306 520.975 1.00 22.81 207 ILE D CA 1
ATOM 12014 C C . ILE D 1 207 ? 372.993 228.270 521.953 1.00 22.81 207 ILE D C 1
ATOM 12015 O O . ILE D 1 207 ? 374.162 228.105 522.316 1.00 22.81 207 ILE D O 1
ATOM 12031 N N . ASN D 1 208 ? 372.254 229.280 522.411 1.00 21.99 208 ASN D N 1
ATOM 12032 C CA . ASN D 1 208 ? 372.878 230.337 523.197 1.00 21.99 208 ASN D CA 1
ATOM 12033 C C . ASN D 1 208 ? 372.568 230.281 524.683 1.00 21.99 208 ASN D C 1
ATOM 12034 O O . ASN D 1 208 ? 373.406 230.701 525.482 1.00 21.99 208 ASN D O 1
ATOM 12045 N N . ASN D 1 209 ? 371.406 229.778 525.084 1.00 20.88 209 ASN D N 1
ATOM 12046 C CA . ASN D 1 209 ? 371.099 229.661 526.503 1.00 20.88 209 ASN D CA 1
ATOM 12047 C C . ASN D 1 209 ? 371.581 228.355 527.115 1.00 20.88 209 ASN D C 1
ATOM 12048 O O . ASN D 1 209 ? 371.497 228.199 528.338 1.00 20.88 209 ASN D O 1
ATOM 12059 N N . ARG D 1 210 ? 372.075 227.414 526.309 1.00 21.01 210 ARG D N 1
ATOM 12060 C CA . ARG D 1 210 ? 372.454 226.105 526.828 1.00 21.01 210 ARG D CA 1
ATOM 12061 C C . ARG D 1 210 ? 373.849 225.686 526.375 1.00 21.01 210 ARG D C 1
ATOM 12062 O O . ARG D 1 210 ? 374.557 224.997 527.114 1.00 21.01 210 ARG D O 1
ATOM 12083 N N . LEU D 1 211 ? 374.261 226.094 525.173 1.00 22.67 211 LEU D N 1
ATOM 12084 C CA . LEU D 1 211 ? 375.561 225.708 524.631 1.00 22.67 211 LEU D CA 1
ATOM 12085 C C . LEU D 1 211 ? 376.607 226.808 524.754 1.00 22.67 211 LEU D C 1
ATOM 12086 O O . LEU D 1 211 ? 377.650 226.597 525.378 1.00 22.67 211 LEU D O 1
ATOM 12102 N N . MET D 1 212 ? 376.354 227.982 524.171 1.00 23.15 212 MET D N 1
ATOM 12103 C CA . MET D 1 212 ? 377.319 229.072 524.275 1.00 23.15 212 MET D CA 1
ATOM 12104 C C . MET D 1 212 ? 377.618 229.401 525.731 1.00 23.15 212 MET D C 1
ATOM 12105 O O . MET D 1 212 ? 378.758 229.724 526.081 1.00 23.15 212 MET D O 1
ATOM 12119 N N . TYR D 1 213 ? 376.607 229.320 526.595 1.00 22.52 213 TYR D N 1
ATOM 12120 C CA . TYR D 1 213 ? 376.824 229.583 528.012 1.00 22.52 213 TYR D CA 1
ATOM 12121 C C . TYR D 1 213 ? 377.772 228.554 528.617 1.00 22.52 213 TYR D C 1
ATOM 12122 O O . TYR D 1 213 ? 378.741 228.912 529.300 1.00 22.52 213 TYR D O 1
ATOM 12140 N N . GLY D 1 214 ? 377.524 227.270 528.359 1.00 22.26 214 GLY D N 1
ATOM 12141 C CA . GLY D 1 214 ? 378.413 226.241 528.870 1.00 22.26 214 GLY D CA 1
ATOM 12142 C C . GLY D 1 214 ? 379.796 226.306 528.251 1.00 22.26 214 GLY D C 1
ATOM 12143 O O . GLY D 1 214 ? 380.801 226.059 528.925 1.00 22.26 214 GLY D O 1
ATOM 12147 N N . LEU D 1 215 ? 379.872 226.646 526.963 1.00 23.26 215 LEU D N 1
ATOM 12148 C CA . LEU D 1 215 ? 381.176 226.771 526.323 1.00 23.26 215 LEU D CA 1
ATOM 12149 C C . LEU D 1 215 ? 381.979 227.906 526.935 1.00 23.26 215 LEU D C 1
ATOM 12150 O O . LEU D 1 215 ? 383.185 227.769 527.151 1.00 23.26 215 LEU D O 1
ATOM 12166 N N . ALA D 1 216 ? 381.336 229.043 527.203 1.00 22.79 216 ALA D N 1
ATOM 12167 C CA . ALA D 1 216 ? 382.031 230.136 527.872 1.00 22.79 216 ALA D CA 1
ATOM 12168 C C . ALA D 1 216 ? 382.477 229.725 529.267 1.00 22.79 216 ALA D C 1
ATOM 12169 O O . ALA D 1 216 ? 383.603 230.022 529.684 1.00 22.79 216 ALA D O 1
ATOM 12176 N N . LEU D 1 217 ? 381.606 229.033 530.004 1.00 22.86 217 LEU D N 1
ATOM 12177 C CA . LEU D 1 217 ? 381.950 228.640 531.364 1.00 22.86 217 LEU D CA 1
ATOM 12178 C C . LEU D 1 217 ? 383.078 227.617 531.388 1.00 22.86 217 LEU D C 1
ATOM 12179 O O . LEU D 1 217 ? 383.796 227.512 532.389 1.00 22.86 217 LEU D O 1
ATOM 12195 N N . LYS D 1 218 ? 383.246 226.853 530.308 1.00 25.39 218 LYS D N 1
ATOM 12196 C CA . LYS D 1 218 ? 384.322 225.868 530.254 1.00 25.39 218 LYS D CA 1
ATOM 12197 C C . LYS D 1 218 ? 385.614 226.487 529.724 1.00 25.39 218 LYS D C 1
ATOM 12198 O O . LYS D 1 218 ? 386.709 226.141 530.182 1.00 25.39 218 LYS D O 1
ATOM 12217 N N . GLU D 1 219 ? 385.499 227.413 528.770 1.00 25.01 219 GLU D N 1
ATOM 12218 C CA . GLU D 1 219 ? 386.654 228.187 528.330 1.00 25.01 219 GLU D CA 1
ATOM 12219 C C . GLU D 1 219 ? 387.272 228.956 529.484 1.00 25.01 219 GLU D C 1
ATOM 12220 O O . GLU D 1 219 ? 388.499 229.021 529.610 1.00 25.01 219 GLU D O 1
ATOM 12232 N N . GLU D 1 220 ? 386.438 229.575 530.320 1.00 25.32 220 GLU D N 1
ATOM 12233 C CA . GLU D 1 220 ? 386.969 230.358 531.427 1.00 25.32 220 GLU D CA 1
ATOM 12234 C C . GLU D 1 220 ? 387.696 229.476 532.430 1.00 25.32 220 GLU D C 1
ATOM 12235 O O . GLU D 1 220 ? 388.698 229.901 533.013 1.00 25.32 220 GLU D O 1
ATOM 12247 N N . GLY D 1 221 ? 387.211 228.258 532.650 1.00 24.87 221 GLY D N 1
ATOM 12248 C CA . GLY D 1 221 ? 387.898 227.336 533.530 1.00 24.87 221 GLY D CA 1
ATOM 12249 C C . GLY D 1 221 ? 389.143 226.716 532.946 1.00 24.87 221 GLY D C 1
ATOM 12250 O O . GLY D 1 221 ? 390.038 226.328 533.701 1.00 24.87 221 GLY D O 1
ATOM 12254 N N . GLN D 1 222 ? 389.219 226.604 531.620 1.00 26.17 222 GLN D N 1
ATOM 12255 C CA . GLN D 1 222 ? 390.452 226.170 530.975 1.00 26.17 222 GLN D CA 1
ATOM 12256 C C . GLN D 1 222 ? 391.513 227.259 530.964 1.00 26.17 222 GLN D C 1
ATOM 12257 O O . GLN D 1 222 ? 392.699 226.959 531.137 1.00 26.17 222 GLN D O 1
ATOM 12271 N N . LEU D 1 223 ? 391.113 228.516 530.761 1.00 24.77 223 LEU D N 1
ATOM 12272 C CA . LEU D 1 223 ? 392.075 229.612 530.809 1.00 24.77 223 LEU D CA 1
ATOM 12273 C C . LEU D 1 223 ? 392.718 229.716 532.184 1.00 24.77 223 LEU D C 1
ATOM 12274 O O . LEU D 1 223 ? 393.936 229.892 532.296 1.00 24.77 223 LEU D O 1
ATOM 12290 N N . LEU D 1 224 ? 391.919 229.596 533.244 1.00 24.81 224 LEU D N 1
ATOM 12291 C CA . LEU D 1 224 ? 392.452 229.740 534.594 1.00 24.81 224 LEU D CA 1
ATOM 12292 C C . LEU D 1 224 ? 393.498 228.674 534.894 1.00 24.81 224 LEU D C 1
ATOM 12293 O O . LEU D 1 224 ? 394.673 228.987 535.112 1.00 24.81 224 LEU D O 1
ATOM 12309 N N . ASN D 1 225 ? 393.093 227.403 534.917 1.00 25.93 225 ASN D N 1
ATOM 12310 C CA . ASN D 1 225 ? 393.996 226.319 535.318 1.00 25.93 225 ASN D CA 1
ATOM 12311 C C . ASN D 1 225 ? 393.796 225.108 534.407 1.00 25.93 225 ASN D C 1
ATOM 12312 O O . ASN D 1 225 ? 392.990 224.222 534.699 1.00 25.93 225 ASN D O 1
ATOM 12323 N N . GLY D 1 226 ? 394.546 225.075 533.311 1.00 29.18 226 GLY D N 1
ATOM 12324 C CA . GLY D 1 226 ? 394.754 223.875 532.537 1.00 29.18 226 GLY D CA 1
ATOM 12325 C C . GLY D 1 226 ? 395.999 223.136 532.985 1.00 29.18 226 GLY D C 1
ATOM 12326 O O . GLY D 1 226 ? 396.523 223.352 534.084 1.00 29.18 226 GLY D O 1
ATOM 12330 N N . ASP D 1 227 ? 396.481 222.247 532.119 1.00 32.68 227 ASP D N 1
ATOM 12331 C CA . ASP D 1 227 ? 397.693 221.485 532.397 1.00 32.68 227 ASP D CA 1
ATOM 12332 C C . ASP D 1 227 ? 398.675 221.423 531.239 1.00 32.68 227 ASP D C 1
ATOM 12333 O O . ASP D 1 227 ? 399.858 221.161 531.482 1.00 32.68 227 ASP D O 1
ATOM 12342 N N . GLY D 1 228 ? 398.243 221.657 530.003 1.00 32.84 228 GLY D N 1
ATOM 12343 C CA . GLY D 1 228 ? 399.123 221.474 528.868 1.00 32.84 228 GLY D CA 1
ATOM 12344 C C . GLY D 1 228 ? 399.373 220.029 528.509 1.00 32.84 228 GLY D C 1
ATOM 12345 O O . GLY D 1 228 ? 400.374 219.729 527.852 1.00 32.84 228 GLY D O 1
ATOM 12349 N N . THR D 1 229 ? 398.492 219.123 528.923 1.00 34.11 229 THR D N 1
ATOM 12350 C CA . THR D 1 229 ? 398.604 217.695 528.640 1.00 34.11 229 THR D CA 1
ATOM 12351 C C . THR D 1 229 ? 397.561 217.348 527.582 1.00 34.11 229 THR D C 1
ATOM 12352 O O . THR D 1 229 ? 396.374 217.212 527.889 1.00 34.11 229 THR D O 1
ATOM 12363 N N . GLY D 1 230 ? 398.006 217.210 526.337 1.00 34.12 230 GLY D N 1
ATOM 12364 C CA . GLY D 1 230 ? 397.104 216.889 525.250 1.00 34.12 230 GLY D CA 1
ATOM 12365 C C . GLY D 1 230 ? 396.371 218.107 524.731 1.00 34.12 230 GLY D C 1
ATOM 12366 O O . GLY D 1 230 ? 396.999 219.069 524.279 1.00 34.12 230 GLY D O 1
ATOM 12370 N N . ASP D 1 231 ? 395.042 218.080 524.788 1.00 32.58 231 ASP D N 1
ATOM 12371 C CA . ASP D 1 231 ? 394.229 219.213 524.371 1.00 32.58 231 ASP D CA 1
ATOM 12372 C C . ASP D 1 231 ? 394.044 220.241 525.478 1.00 32.58 231 ASP D C 1
ATOM 12373 O O . ASP D 1 231 ? 393.441 221.291 525.235 1.00 32.58 231 ASP D O 1
ATOM 12382 N N . ASN D 1 232 ? 394.550 219.970 526.677 1.00 31.47 232 ASN D N 1
ATOM 12383 C CA . ASN D 1 232 ? 394.507 220.952 527.748 1.00 31.47 232 ASN D CA 1
ATOM 12384 C C . ASN D 1 232 ? 395.296 222.195 527.361 1.00 31.47 232 ASN D C 1
ATOM 12385 O O . ASN D 1 232 ? 396.341 222.111 526.711 1.00 31.47 232 ASN D O 1
ATOM 12396 N N . LEU D 1 233 ? 394.786 223.357 527.758 1.00 27.70 233 LEU D N 1
ATOM 12397 C CA . LEU D 1 233 ? 395.538 224.589 527.610 1.00 27.70 233 LEU D CA 1
ATOM 12398 C C . LEU D 1 233 ? 396.513 224.746 528.773 1.00 27.70 233 LEU D C 1
ATOM 12399 O O . LEU D 1 233 ? 396.478 224.006 529.759 1.00 27.70 233 LEU D O 1
ATOM 12415 N N . GLU D 1 234 ? 397.398 225.727 528.645 1.00 30.32 234 GLU D N 1
ATOM 12416 C CA . GLU D 1 234 ? 398.279 226.109 529.735 1.00 30.32 234 GLU D CA 1
ATOM 12417 C C . GLU D 1 234 ? 397.558 227.114 530.622 1.00 30.32 234 GLU D C 1
ATOM 12418 O O . GLU D 1 234 ? 397.062 228.136 530.143 1.00 30.32 234 GLU D O 1
ATOM 12430 N N . GLY D 1 235 ? 397.490 226.814 531.914 1.00 27.42 235 GLY D N 1
ATOM 12431 C CA . GLY D 1 235 ? 396.681 227.574 532.847 1.00 27.42 235 GLY D CA 1
ATOM 12432 C C . GLY D 1 235 ? 397.480 228.657 533.542 1.00 27.42 235 GLY D C 1
ATOM 12433 O O . GLY D 1 235 ? 398.687 228.520 533.752 1.00 27.42 235 GLY D O 1
ATOM 12437 N N . LEU D 1 236 ? 396.793 229.741 533.909 1.00 25.12 236 LEU D N 1
ATOM 12438 C CA . LEU D 1 236 ? 397.449 230.801 534.663 1.00 25.12 236 LEU D CA 1
ATOM 12439 C C . LEU D 1 236 ? 397.946 230.294 536.008 1.00 25.12 236 LEU D C 1
ATOM 12440 O O . LEU D 1 236 ? 399.044 230.659 536.437 1.00 25.12 236 LEU D O 1
ATOM 12456 N N . ASN D 1 237 ? 397.160 229.459 536.685 1.00 25.98 237 ASN D N 1
ATOM 12457 C CA . ASN D 1 237 ? 397.570 228.932 537.979 1.00 25.98 237 ASN D CA 1
ATOM 12458 C C . ASN D 1 237 ? 398.649 227.867 537.856 1.00 25.98 237 ASN D C 1
ATOM 12459 O O . ASN D 1 237 ? 399.389 227.641 538.819 1.00 25.98 237 ASN D O 1
ATOM 12470 N N . LYS D 1 238 ? 398.748 227.202 536.705 1.00 28.83 238 LYS D N 1
ATOM 12471 C CA . LYS D 1 238 ? 399.863 226.292 536.474 1.00 28.83 238 LYS D CA 1
ATOM 12472 C C . LYS D 1 238 ? 401.150 227.071 536.242 1.00 28.83 238 LYS D C 1
ATOM 12473 O O . LYS D 1 238 ? 402.197 226.751 536.818 1.00 28.83 238 LYS D O 1
ATOM 12492 N N . VAL D 1 239 ? 401.088 228.100 535.406 1.00 27.92 239 VAL D N 1
ATOM 12493 C CA . VAL D 1 239 ? 402.223 228.983 535.152 1.00 27.92 239 VAL D CA 1
ATOM 12494 C C . VAL D 1 239 ? 402.017 230.208 536.037 1.00 27.92 239 VAL D C 1
ATOM 12495 O O . VAL D 1 239 ? 401.456 231.221 535.615 1.00 27.92 239 VAL D O 1
ATOM 12508 N N . ALA D 1 240 ? 402.490 230.124 537.277 1.00 26.88 240 ALA D N 1
ATOM 12509 C CA . ALA D 1 240 ? 402.336 231.220 538.222 1.00 26.88 240 ALA D CA 1
ATOM 12510 C C . ALA D 1 240 ? 403.404 231.098 539.296 1.00 26.88 240 ALA D C 1
ATOM 12511 O O . ALA D 1 240 ? 403.982 230.029 539.504 1.00 26.88 240 ALA D O 1
ATOM 12518 N N . THR D 1 241 ? 403.648 232.209 539.980 1.00 27.81 241 THR D N 1
ATOM 12519 C CA . THR D 1 241 ? 404.664 232.289 541.019 1.00 27.81 241 THR D CA 1
ATOM 12520 C C . THR D 1 241 ? 404.011 232.107 542.381 1.00 27.81 241 THR D C 1
ATOM 12521 O O . THR D 1 241 ? 403.014 232.765 542.690 1.00 27.81 241 THR D O 1
ATOM 12532 N N . ALA D 1 242 ? 404.572 231.214 543.189 1.00 28.61 242 ALA D N 1
ATOM 12533 C CA . ALA D 1 242 ? 404.004 230.935 544.499 1.00 28.61 242 ALA D CA 1
ATOM 12534 C C . ALA D 1 242 ? 404.041 232.178 545.378 1.00 28.61 242 ALA D C 1
ATOM 12535 O O . ALA D 1 242 ? 405.064 232.861 545.477 1.00 28.61 242 ALA D O 1
ATOM 12542 N N . TYR D 1 243 ? 402.914 232.467 546.021 1.00 30.43 243 TYR D N 1
ATOM 12543 C CA . TYR D 1 243 ? 402.838 233.592 546.941 1.00 30.43 243 TYR D CA 1
ATOM 12544 C C . TYR D 1 243 ? 403.817 233.396 548.092 1.00 30.43 243 TYR D C 1
ATOM 12545 O O . TYR D 1 243 ? 403.890 232.319 548.690 1.00 30.43 243 TYR D O 1
ATOM 12563 N N . ASP D 1 244 ? 404.572 234.448 548.403 1.00 33.72 244 ASP D N 1
ATOM 12564 C CA . ASP D 1 244 ? 405.626 234.369 549.410 1.00 33.72 244 ASP D CA 1
ATOM 12565 C C . ASP D 1 244 ? 405.009 234.219 550.795 1.00 33.72 244 ASP D C 1
ATOM 12566 O O . ASP D 1 244 ? 404.408 235.159 551.322 1.00 33.72 244 ASP D O 1
ATOM 12575 N N . THR D 1 245 ? 405.175 233.038 551.395 1.00 36.45 245 THR D N 1
ATOM 12576 C CA . THR D 1 245 ? 404.598 232.784 552.711 1.00 36.45 245 THR D CA 1
ATOM 12577 C C . THR D 1 245 ? 405.186 233.713 553.767 1.00 36.45 245 THR D C 1
ATOM 12578 O O . THR D 1 245 ? 404.459 234.228 554.624 1.00 36.45 245 THR D O 1
ATOM 12589 N N . SER D 1 246 ? 406.501 233.936 553.726 1.00 36.08 246 SER D N 1
ATOM 12590 C CA . SER D 1 246 ? 407.160 234.768 554.726 1.00 36.08 246 SER D CA 1
ATOM 12591 C C . SER D 1 246 ? 406.683 236.213 554.698 1.00 36.08 246 SER D C 1
ATOM 12592 O O . SER D 1 246 ? 406.935 236.949 555.657 1.00 36.08 246 SER D O 1
ATOM 12600 N N . LEU D 1 247 ? 406.009 236.632 553.628 1.00 33.44 247 LEU D N 1
ATOM 12601 C CA . LEU D 1 247 ? 405.545 238.006 553.493 1.00 33.44 247 LEU D CA 1
ATOM 12602 C C . LEU D 1 247 ? 404.397 238.339 554.438 1.00 33.44 247 LEU D C 1
ATOM 12603 O O . LEU D 1 247 ? 404.026 239.513 554.539 1.00 33.44 247 LEU D O 1
ATOM 12619 N N . ASN D 1 248 ? 403.832 237.350 555.126 1.00 37.02 248 ASN D N 1
ATOM 12620 C CA . ASN D 1 248 ? 402.671 237.574 555.973 1.00 37.02 248 ASN D CA 1
ATOM 12621 C C . ASN D 1 248 ? 403.083 238.171 557.319 1.00 37.02 248 ASN D C 1
ATOM 12622 O O . ASN D 1 248 ? 404.266 238.301 557.644 1.00 37.02 248 ASN D O 1
ATOM 12633 N N . ALA D 1 249 ? 402.075 238.531 558.107 1.00 41.38 249 ALA D N 1
ATOM 12634 C CA . ALA D 1 249 ? 402.239 239.064 559.452 1.00 41.38 249 ALA D CA 1
ATOM 12635 C C . ALA D 1 249 ? 401.317 238.313 560.411 1.00 41.38 249 ALA D C 1
ATOM 12636 O O . ALA D 1 249 ? 400.539 237.444 560.011 1.00 41.38 249 ALA D O 1
ATOM 12643 N N . THR D 1 250 ? 401.410 238.662 561.696 1.00 45.27 250 THR D N 1
ATOM 12644 C CA . THR D 1 250 ? 400.671 237.926 562.718 1.00 45.27 250 THR D CA 1
ATOM 12645 C C . THR D 1 250 ? 399.168 238.155 562.595 1.00 45.27 250 THR D C 1
ATOM 12646 O O . THR D 1 250 ? 398.382 237.200 562.609 1.00 45.27 250 THR D O 1
ATOM 12657 N N . GLY D 1 251 ? 398.749 239.413 562.480 1.00 44.72 251 GLY D N 1
ATOM 12658 C CA . GLY D 1 251 ? 397.337 239.742 562.497 1.00 44.72 251 GLY D CA 1
ATOM 12659 C C . GLY D 1 251 ? 396.755 240.053 561.134 1.00 44.72 251 GLY D C 1
ATOM 12660 O O . GLY D 1 251 ? 395.662 240.619 561.040 1.00 44.72 251 GLY D O 1
ATOM 12664 N N . ASP D 1 252 ? 397.469 239.692 560.073 1.00 41.01 252 ASP D N 1
ATOM 12665 C CA . ASP D 1 252 ? 397.019 240.022 558.728 1.00 41.01 252 ASP D CA 1
ATOM 12666 C C . ASP D 1 252 ? 395.632 239.448 558.468 1.00 41.01 252 ASP D C 1
ATOM 12667 O O . ASP D 1 252 ? 395.359 238.280 558.759 1.00 41.01 252 ASP D O 1
ATOM 12676 N N . THR D 1 253 ? 394.754 240.279 557.917 1.00 39.22 253 THR D N 1
ATOM 12677 C CA . THR D 1 253 ? 393.409 239.854 557.562 1.00 39.22 253 THR D CA 1
ATOM 12678 C C . THR D 1 253 ? 393.424 239.282 556.146 1.00 39.22 253 THR D C 1
ATOM 12679 O O . THR D 1 253 ? 394.477 239.138 555.521 1.00 39.22 253 THR D O 1
ATOM 12690 N N . ARG D 1 254 ? 392.243 238.952 555.621 1.00 34.95 254 ARG D N 1
ATOM 12691 C CA . ARG D 1 254 ? 392.174 238.366 554.288 1.00 34.95 254 ARG D CA 1
ATOM 12692 C C . ARG D 1 254 ? 392.445 239.400 553.203 1.00 34.95 254 ARG D C 1
ATOM 12693 O O . ARG D 1 254 ? 392.654 239.034 552.042 1.00 34.95 254 ARG D O 1
ATOM 12714 N N . ALA D 1 255 ? 392.440 240.689 553.553 1.00 36.39 255 ALA D N 1
ATOM 12715 C CA . ALA D 1 255 ? 392.787 241.725 552.586 1.00 36.39 255 ALA D CA 1
ATOM 12716 C C . ALA D 1 255 ? 394.260 242.104 552.669 1.00 36.39 255 ALA D C 1
ATOM 12717 O O . ALA D 1 255 ? 394.839 242.561 551.676 1.00 36.39 255 ALA D O 1
ATOM 12724 N N . ASP D 1 256 ? 394.880 241.926 553.836 1.00 38.77 256 ASP D N 1
ATOM 12725 C CA . ASP D 1 256 ? 396.316 242.154 553.944 1.00 38.77 256 ASP D CA 1
ATOM 12726 C C . ASP D 1 256 ? 397.086 241.185 553.058 1.00 38.77 256 ASP D C 1
ATOM 12727 O O . ASP D 1 256 ? 398.120 241.543 552.484 1.00 38.77 256 ASP D O 1
ATOM 12736 N N . ILE D 1 257 ? 396.596 239.951 552.931 1.00 32.85 257 ILE D N 1
ATOM 12737 C CA . ILE D 1 257 ? 397.234 238.986 552.041 1.00 32.85 257 ILE D CA 1
ATOM 12738 C C . ILE D 1 257 ? 397.141 239.459 550.597 1.00 32.85 257 ILE D C 1
ATOM 12739 O O . ILE D 1 257 ? 398.087 239.307 549.814 1.00 32.85 257 ILE D O 1
ATOM 12755 N N . ILE D 1 258 ? 396.001 240.036 550.216 1.00 31.36 258 ILE D N 1
ATOM 12756 C CA . ILE D 1 258 ? 395.849 240.529 548.851 1.00 31.36 258 ILE D CA 1
ATOM 12757 C C . ILE D 1 258 ? 396.763 241.722 548.616 1.00 31.36 258 ILE D C 1
ATOM 12758 O O . ILE D 1 258 ? 397.313 241.893 547.524 1.00 31.36 258 ILE D O 1
ATOM 12774 N N . ALA D 1 259 ? 396.934 242.572 549.629 1.00 33.07 259 ALA D N 1
ATOM 12775 C CA . ALA D 1 259 ? 397.903 243.659 549.514 1.00 33.07 259 ALA D CA 1
ATOM 12776 C C . ALA D 1 259 ? 399.316 243.115 549.341 1.00 33.07 259 ALA D C 1
ATOM 12777 O O . ALA D 1 259 ? 400.093 243.614 548.515 1.00 33.07 259 ALA D O 1
ATOM 12784 N N . HIS D 1 260 ? 399.663 242.082 550.112 1.00 32.50 260 HIS D N 1
ATOM 12785 C CA . HIS D 1 260 ? 400.976 241.462 549.989 1.00 32.50 260 HIS D CA 1
ATOM 12786 C C . HIS D 1 260 ? 401.193 240.917 548.585 1.00 32.50 260 HIS D C 1
ATOM 12787 O O . HIS D 1 260 ? 402.280 241.058 548.016 1.00 32.50 260 HIS D O 1
ATOM 12801 N N . ALA D 1 261 ? 400.174 240.271 548.017 1.00 29.82 261 ALA D N 1
ATOM 12802 C CA . ALA D 1 261 ? 400.305 239.727 546.669 1.00 29.82 261 ALA D CA 1
ATOM 12803 C C . ALA D 1 261 ? 400.368 240.829 545.617 1.00 29.82 261 ALA D C 1
ATOM 12804 O O . ALA D 1 261 ? 401.111 240.708 544.634 1.00 29.82 261 ALA D O 1
ATOM 12811 N N . ILE D 1 262 ? 399.597 241.903 545.798 1.00 30.43 262 ILE D N 1
ATOM 12812 C CA . ILE D 1 262 ? 399.667 243.028 544.874 1.00 30.43 262 ILE D CA 1
ATOM 12813 C C . ILE D 1 262 ? 401.070 243.612 544.874 1.00 30.43 262 ILE D C 1
ATOM 12814 O O . ILE D 1 262 ? 401.591 244.014 543.828 1.00 30.43 262 ILE D O 1
ATOM 12830 N N . TYR D 1 263 ? 401.705 243.674 546.047 1.00 31.50 263 TYR D N 1
ATOM 12831 C CA . TYR D 1 263 ? 403.131 243.976 546.078 1.00 31.50 263 TYR D CA 1
ATOM 12832 C C . TYR D 1 263 ? 403.933 242.954 545.286 1.00 31.50 263 TYR D C 1
ATOM 12833 O O . TYR D 1 263 ? 404.582 243.298 544.293 1.00 31.50 263 TYR D O 1
ATOM 12851 N N . GLN D 1 264 ? 403.905 241.692 545.718 1.00 29.15 264 GLN D N 1
ATOM 12852 C CA . GLN D 1 264 ? 404.743 240.659 545.121 1.00 29.15 264 GLN D CA 1
ATOM 12853 C C . GLN D 1 264 ? 404.666 240.654 543.602 1.00 29.15 264 GLN D C 1
ATOM 12854 O O . GLN D 1 264 ? 405.615 240.211 542.949 1.00 29.15 264 GLN D O 1
ATOM 12868 N N . VAL D 1 265 ? 403.559 241.124 543.026 1.00 28.10 265 VAL D N 1
ATOM 12869 C CA . VAL D 1 265 ? 403.499 241.259 541.573 1.00 28.10 265 VAL D CA 1
ATOM 12870 C C . VAL D 1 265 ? 404.553 242.241 541.076 1.00 28.10 265 VAL D C 1
ATOM 12871 O O . VAL D 1 265 ? 405.004 242.148 539.928 1.00 28.10 265 VAL D O 1
ATOM 12884 N N . THR D 1 266 ? 404.961 243.193 541.915 1.00 30.45 266 THR D N 1
ATOM 12885 C CA . THR D 1 266 ? 405.883 244.240 541.489 1.00 30.45 266 THR D CA 1
ATOM 12886 C C . THR D 1 266 ? 407.331 243.777 541.430 1.00 30.45 266 THR D C 1
ATOM 12887 O O . THR D 1 266 ? 408.162 244.487 540.856 1.00 30.45 266 THR D O 1
ATOM 12898 N N . GLU D 1 267 ? 407.658 242.616 541.991 1.00 30.38 267 GLU D N 1
ATOM 12899 C CA . GLU D 1 267 ? 408.994 242.053 541.849 1.00 30.38 267 GLU D CA 1
ATOM 12900 C C . GLU D 1 267 ? 409.299 241.630 540.419 1.00 30.38 267 GLU D C 1
ATOM 12901 O O . GLU D 1 267 ? 410.407 241.154 540.154 1.00 30.38 267 GLU D O 1
ATOM 12913 N N . SER D 1 268 ? 408.345 241.784 539.500 1.00 30.96 268 SER D N 1
ATOM 12914 C CA . SER D 1 268 ? 408.545 241.469 538.091 1.00 30.96 268 SER D CA 1
ATOM 12915 C C . SER D 1 268 ? 408.501 242.719 537.223 1.00 30.96 268 SER D C 1
ATOM 12916 O O . SER D 1 268 ? 408.349 242.616 536.002 1.00 30.96 268 SER D O 1
ATOM 12924 N N . GLU D 1 269 ? 408.624 243.899 537.829 1.00 32.24 269 GLU D N 1
ATOM 12925 C CA . GLU D 1 269 ? 408.603 245.164 537.097 1.00 32.24 269 GLU D CA 1
ATOM 12926 C C . GLU D 1 269 ? 407.265 245.373 536.392 1.00 32.24 269 GLU D C 1
ATOM 12927 O O . GLU D 1 269 ? 407.191 246.000 535.333 1.00 32.24 269 GLU D O 1
ATOM 12939 N N . PHE D 1 270 ? 406.198 244.844 536.985 1.00 31.27 270 PHE D N 1
ATOM 12940 C CA . PHE D 1 270 ? 404.846 245.059 536.495 1.00 31.27 270 PHE D CA 1
ATOM 12941 C C . PHE D 1 270 ? 403.941 245.333 537.684 1.00 31.27 270 PHE D C 1
ATOM 129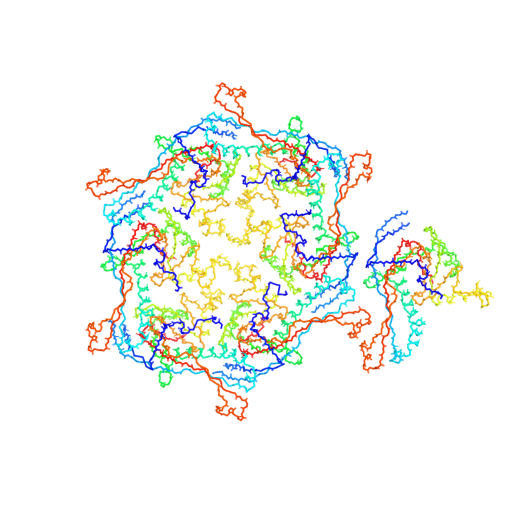42 O O . PHE D 1 270 ? 404.342 245.202 538.842 1.00 31.27 270 PHE D O 1
ATOM 12959 N N . SER D 1 271 ? 402.707 245.724 537.387 1.00 30.59 271 SER D N 1
ATOM 12960 C CA . SER D 1 271 ? 401.728 246.060 538.407 1.00 30.59 271 SER D CA 1
ATOM 12961 C C . SER D 1 271 ? 400.461 245.252 538.178 1.00 30.59 271 SER D C 1
ATOM 12962 O O . SER D 1 271 ? 400.108 244.931 537.040 1.00 30.59 271 SER D O 1
ATOM 12970 N N . ALA D 1 272 ? 399.777 244.931 539.272 1.00 28.26 272 ALA D N 1
ATOM 12971 C CA . ALA D 1 272 ? 398.579 244.112 539.186 1.00 28.26 272 ALA D CA 1
ATOM 12972 C C . ALA D 1 272 ? 397.535 244.785 538.306 1.00 28.26 272 ALA D C 1
ATOM 12973 O O . ALA D 1 272 ? 397.392 246.009 538.293 1.00 28.26 272 ALA D O 1
ATOM 12980 N N . SER D 1 273 ? 396.803 243.959 537.556 1.00 28.21 273 SER D N 1
ATOM 12981 C CA . SER D 1 273 ? 395.761 244.454 536.666 1.00 28.21 273 SER D CA 1
ATOM 12982 C C . SER D 1 273 ? 394.410 243.825 536.983 1.00 28.21 273 SER D C 1
ATOM 12983 O O . SER D 1 273 ? 393.415 244.154 536.327 1.00 28.21 273 SER D O 1
ATOM 12991 N N . GLY D 1 274 ? 394.349 242.939 537.970 1.00 25.76 274 GLY D N 1
ATOM 12992 C CA . GLY D 1 274 ? 393.117 242.263 538.301 1.00 25.76 274 GLY D CA 1
ATOM 12993 C C . GLY D 1 274 ? 393.326 241.169 539.323 1.00 25.76 274 GLY D C 1
ATOM 12994 O O . GLY D 1 274 ? 394.462 240.812 539.640 1.00 25.76 274 GLY D O 1
ATOM 12998 N N . ILE D 1 275 ? 392.230 240.636 539.850 1.00 26.94 275 ILE D N 1
ATOM 12999 C CA . ILE D 1 275 ? 392.258 239.563 540.833 1.00 26.94 275 ILE D CA 1
ATOM 13000 C C . ILE D 1 275 ? 391.220 238.536 540.416 1.00 26.94 275 ILE D C 1
ATOM 13001 O O . ILE D 1 275 ? 390.186 238.891 539.843 1.00 26.94 275 ILE D O 1
ATOM 13017 N N . VAL D 1 276 ? 391.508 237.263 540.666 1.00 25.93 276 VAL D N 1
ATOM 13018 C CA . VAL D 1 276 ? 390.579 236.174 540.387 1.00 25.93 276 VAL D CA 1
ATOM 13019 C C . VAL D 1 276 ? 390.308 235.462 541.700 1.00 25.93 276 VAL D C 1
ATOM 13020 O O . VAL D 1 276 ? 391.242 235.009 542.373 1.00 25.93 276 VAL D O 1
ATOM 13033 N N . LEU D 1 277 ? 389.034 235.366 542.068 1.00 27.26 277 LEU D N 1
ATOM 13034 C CA . LEU D 1 277 ? 388.648 234.846 543.369 1.00 27.26 277 LEU D CA 1
ATOM 13035 C C . LEU D 1 277 ? 387.477 233.888 543.230 1.00 27.26 277 LEU D C 1
ATOM 13036 O O . LEU D 1 277 ? 386.741 233.904 542.243 1.00 27.26 277 LEU D O 1
ATOM 13052 N N . ASN D 1 278 ? 387.337 233.031 544.230 1.00 27.83 278 ASN D N 1
ATOM 13053 C CA . ASN D 1 278 ? 386.136 232.227 544.352 1.00 27.83 278 ASN D CA 1
ATOM 13054 C C . ASN D 1 278 ? 384.979 233.111 544.816 1.00 27.83 278 ASN D C 1
ATOM 13055 O O . ASN D 1 278 ? 385.177 233.999 545.650 1.00 27.83 278 ASN D O 1
ATOM 13066 N N . PRO D 1 279 ? 383.764 232.906 544.296 1.00 26.76 279 PRO D N 1
ATOM 13067 C CA . PRO D 1 279 ? 382.652 233.765 544.733 1.00 26.76 279 PRO D CA 1
ATOM 13068 C C . PRO D 1 279 ? 382.454 233.762 546.236 1.00 26.76 279 PRO D C 1
ATOM 13069 O O . PRO D 1 279 ? 382.105 234.799 546.808 1.00 26.76 279 PRO D O 1
ATOM 13080 N N . ARG D 1 280 ? 382.658 232.623 546.897 1.00 29.44 280 ARG D N 1
ATOM 13081 C CA . ARG D 1 280 ? 382.537 232.589 548.350 1.00 29.44 280 ARG D CA 1
ATOM 13082 C C . ARG D 1 280 ? 383.587 233.472 549.011 1.00 29.44 280 ARG D C 1
ATOM 13083 O O . ARG D 1 280 ? 383.281 234.230 549.940 1.00 29.44 280 ARG D O 1
ATOM 13104 N N . ASP D 1 281 ? 384.831 233.402 548.533 1.00 30.24 281 ASP D N 1
ATOM 13105 C CA . ASP D 1 281 ? 385.903 234.177 549.148 1.00 30.24 281 ASP D CA 1
ATOM 13106 C C . ASP D 1 281 ? 385.729 235.664 548.880 1.00 30.24 281 ASP D C 1
ATOM 13107 O O . ASP D 1 281 ? 386.025 236.494 549.743 1.00 30.24 281 ASP D O 1
ATOM 13116 N N . TRP D 1 282 ? 385.272 236.020 547.681 1.00 29.26 282 TRP D N 1
ATOM 13117 C CA . TRP D 1 282 ? 384.919 237.409 547.400 1.00 29.26 282 TRP D CA 1
ATOM 13118 C C . TRP D 1 282 ? 383.745 237.899 548.235 1.00 29.26 282 TRP D C 1
ATOM 13119 O O . TRP D 1 282 ? 383.760 239.040 548.707 1.00 29.26 282 TRP D O 1
ATOM 13140 N N . HIS D 1 283 ? 382.726 237.071 548.446 1.00 31.58 283 HIS D N 1
ATOM 13141 C CA . HIS D 1 283 ? 381.658 237.501 549.338 1.00 31.58 283 HIS D CA 1
ATOM 13142 C C . HIS D 1 283 ? 382.196 237.739 550.742 1.00 31.58 283 HIS D C 1
ATOM 13143 O O . HIS D 1 283 ? 381.810 238.705 551.409 1.00 31.58 283 HIS D O 1
ATOM 13157 N N . ASN D 1 284 ? 383.083 236.859 551.210 1.00 32.21 284 ASN D N 1
ATOM 13158 C CA . ASN D 1 284 ? 383.677 237.030 552.532 1.00 32.21 284 ASN D CA 1
ATOM 13159 C C . ASN D 1 284 ? 384.536 238.286 552.618 1.00 32.21 284 ASN D C 1
ATOM 13160 O O . ASN D 1 284 ? 384.507 238.986 553.636 1.00 32.21 284 ASN D O 1
ATOM 13171 N N . ILE D 1 285 ? 385.311 238.581 551.574 1.00 33.12 285 ILE D N 1
ATOM 13172 C CA . ILE D 1 285 ? 386.232 239.714 551.617 1.00 33.12 285 ILE D CA 1
ATOM 13173 C C . ILE D 1 285 ? 385.463 241.028 551.624 1.00 33.12 285 ILE D C 1
ATOM 13174 O O . ILE D 1 285 ? 385.751 241.929 552.420 1.00 33.12 285 ILE D O 1
ATOM 13190 N N . ALA D 1 286 ? 384.471 241.156 550.744 1.00 34.66 286 ALA D N 1
ATOM 13191 C CA . ALA D 1 286 ? 383.781 242.426 550.560 1.00 34.66 286 ALA D CA 1
ATOM 13192 C C . ALA D 1 286 ? 382.992 242.856 551.787 1.00 34.66 286 ALA D C 1
ATOM 13193 O O . ALA D 1 286 ? 382.553 244.009 551.842 1.00 34.66 286 ALA D O 1
ATOM 13200 N N . LEU D 1 287 ? 382.805 241.973 552.762 1.00 36.36 287 LEU D N 1
ATOM 13201 C CA . LEU D 1 287 ? 382.038 242.264 553.965 1.00 36.36 287 LEU D CA 1
ATOM 13202 C C . LEU D 1 287 ? 382.918 242.164 555.204 1.00 36.36 287 LEU D C 1
ATOM 13203 O O . LEU D 1 287 ? 382.533 241.582 556.219 1.00 36.36 287 LEU D O 1
ATOM 13219 N N . LEU D 1 288 ? 384.118 242.730 555.129 1.00 40.20 288 LEU D N 1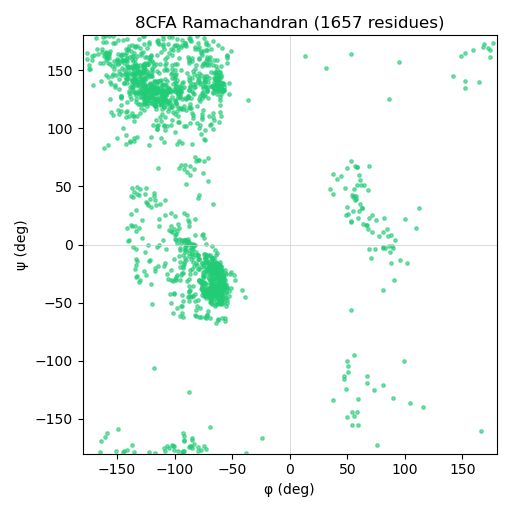
ATOM 13220 C CA . LEU D 1 288 ? 385.050 242.747 556.246 1.00 40.20 288 LEU D CA 1
ATOM 13221 C C . LEU D 1 288 ? 384.984 244.085 556.970 1.00 40.20 288 LEU D C 1
ATOM 13222 O O . LEU D 1 288 ? 384.748 245.131 556.362 1.00 40.20 288 LEU D O 1
ATOM 13238 N N . LYS D 1 289 ? 385.191 244.037 558.281 1.00 49.57 289 LYS D N 1
ATOM 13239 C CA . LYS D 1 289 ? 385.236 245.220 559.126 1.00 49.57 289 LYS D CA 1
ATOM 13240 C C . LYS D 1 289 ? 386.686 245.513 559.502 1.00 49.57 289 LYS D C 1
ATOM 13241 O O . LYS D 1 289 ? 387.610 244.788 559.124 1.00 49.57 289 LYS D O 1
ATOM 13260 N N . ASP D 1 290 ? 386.883 246.588 560.262 1.00 57.22 290 ASP D N 1
ATOM 13261 C CA . ASP D 1 290 ? 388.213 247.122 560.549 1.00 57.22 290 ASP D CA 1
ATOM 13262 C C . ASP D 1 290 ? 388.372 247.408 562.036 1.00 57.22 290 ASP D C 1
ATOM 13263 O O . ASP D 1 290 ? 388.813 248.484 562.443 1.00 57.22 290 ASP D O 1
ATOM 13272 N N . ASN D 1 291 ? 388.017 246.436 562.875 1.00 62.22 291 ASN D N 1
ATOM 13273 C CA . ASN D 1 291 ? 388.036 246.627 564.324 1.00 62.22 291 ASN D CA 1
ATOM 13274 C C . ASN D 1 291 ? 387.164 247.822 564.703 1.00 62.22 291 ASN D C 1
ATOM 13275 O O . ASN D 1 291 ? 387.496 248.611 565.589 1.00 62.22 291 ASN D O 1
ATOM 13286 N N . GLU D 1 292 ? 386.043 247.950 564.008 1.00 60.12 292 GLU D N 1
ATOM 13287 C CA . GLU D 1 292 ? 385.099 249.050 564.165 1.00 60.12 292 GLU D CA 1
ATOM 13288 C C . GLU D 1 292 ? 383.923 248.737 563.249 1.00 60.12 292 GLU D C 1
ATOM 13289 O O . GLU D 1 292 ? 384.013 247.872 562.372 1.00 60.12 292 GLU D O 1
ATOM 13301 N N . GLY D 1 293 ? 382.818 249.440 563.454 1.00 54.27 293 GLY D N 1
ATOM 13302 C CA . GLY D 1 293 ? 381.685 249.251 562.576 1.00 54.27 293 GLY D CA 1
ATOM 13303 C C . GLY D 1 293 ? 381.950 249.584 561.130 1.00 54.27 293 GLY D C 1
ATOM 13304 O O . GLY D 1 293 ? 381.184 249.176 560.253 1.00 54.27 293 GLY D O 1
ATOM 13308 N N . ARG D 1 294 ? 383.020 250.322 560.856 1.00 55.21 294 ARG D N 1
ATOM 13309 C CA . ARG D 1 294 ? 383.332 250.721 559.493 1.00 55.21 294 ARG D CA 1
ATOM 13310 C C . ARG D 1 294 ? 383.640 249.498 558.640 1.00 55.21 294 ARG D C 1
ATOM 13311 O O . ARG D 1 294 ? 384.330 248.572 559.075 1.00 55.21 294 ARG D O 1
ATOM 13332 N N . TYR D 1 295 ? 383.119 249.500 557.418 1.00 52.15 295 TYR D N 1
ATOM 13333 C CA . TYR D 1 295 ? 383.310 248.409 556.473 1.00 52.15 295 TYR D CA 1
ATOM 13334 C C . TYR D 1 295 ? 384.409 248.778 555.487 1.00 52.15 295 TYR D C 1
ATOM 13335 O O . TYR D 1 295 ? 384.410 249.883 554.936 1.00 52.15 295 TYR D O 1
ATOM 13353 N N . ILE D 1 296 ? 385.339 247.862 555.274 1.00 45.73 296 ILE D N 1
ATOM 13354 C CA . ILE D 1 296 ? 386.341 248.029 554.230 1.00 45.73 296 ILE D CA 1
ATOM 13355 C C . ILE D 1 296 ? 385.691 247.736 552.884 1.00 45.73 296 ILE D C 1
ATOM 13356 O O . ILE D 1 296 ? 384.706 246.996 552.794 1.00 45.73 296 ILE D O 1
ATOM 13372 N N . PHE D 1 297 ? 386.240 248.330 551.827 1.00 39.56 297 PHE D N 1
ATOM 13373 C CA . PHE D 1 297 ? 385.708 248.154 550.479 1.00 39.56 297 PHE D CA 1
ATOM 13374 C C . PHE D 1 297 ? 384.331 248.800 550.349 1.00 39.56 297 PHE D C 1
ATOM 13375 O O . PHE D 1 297 ? 384.220 250.028 550.422 1.00 39.56 297 PHE D O 1
ATOM 13392 N N . GLY D 1 298 ? 383.285 248.012 550.156 1.00 41.82 298 GLY D N 1
ATOM 13393 C CA . GLY D 1 298 ? 381.968 248.556 549.889 1.00 41.82 298 GLY D CA 1
ATOM 13394 C C . GLY D 1 298 ? 380.848 247.683 550.408 1.00 41.82 298 GLY D C 1
ATOM 13395 O O . GLY D 1 298 ? 381.044 246.853 551.299 1.00 41.82 298 GLY D O 1
ATOM 13399 N N . GLY D 1 299 ? 379.659 247.876 549.838 1.00 41.41 299 GLY D N 1
ATOM 13400 C CA . GLY D 1 299 ? 378.463 247.218 550.306 1.00 41.41 299 GLY D CA 1
ATOM 13401 C C . GLY D 1 299 ? 378.204 245.889 549.627 1.00 41.41 299 GLY D C 1
ATOM 13402 O O . GLY D 1 299 ? 378.862 245.523 548.648 1.00 41.41 299 GLY D O 1
ATOM 13406 N N . PRO D 1 300 ? 377.223 245.138 550.138 1.00 38.72 300 PRO D N 1
ATOM 13407 C CA . PRO D 1 300 ? 376.973 243.788 549.608 1.00 38.72 300 PRO D CA 1
ATOM 13408 C C . PRO D 1 300 ? 376.403 243.759 548.199 1.00 38.72 300 PRO D C 1
ATOM 13409 O O . PRO D 1 300 ? 376.536 242.727 547.528 1.00 38.72 300 PRO D O 1
ATOM 13420 N N . GLN D 1 301 ? 375.771 244.831 547.727 1.00 42.66 301 GLN D N 1
ATOM 13421 C CA . GLN D 1 301 ? 375.146 244.792 546.411 1.00 42.66 301 GLN D CA 1
ATOM 13422 C C . GLN D 1 301 ? 376.205 244.705 545.320 1.00 42.66 301 GLN D C 1
ATOM 13423 O O . GLN D 1 301 ? 377.231 245.391 545.368 1.00 42.66 301 GLN D O 1
ATOM 13437 N N . ALA D 1 302 ? 375.959 243.838 544.337 1.00 36.24 302 ALA D N 1
ATOM 13438 C CA . ALA D 1 302 ? 376.914 243.578 543.262 1.00 36.24 302 ALA D CA 1
ATOM 13439 C C . ALA D 1 302 ? 378.286 243.212 543.815 1.00 36.24 302 ALA D C 1
ATOM 13440 O O . ALA D 1 302 ? 379.292 243.284 543.106 1.00 36.24 302 ALA D O 1
ATOM 13447 N N . PHE D 1 303 ? 378.330 242.794 545.078 1.00 33.86 303 PHE D N 1
ATOM 13448 C CA . PHE D 1 303 ? 379.583 242.605 545.799 1.00 33.86 303 PHE D CA 1
ATOM 13449 C C . PHE D 1 303 ? 380.525 243.778 545.547 1.00 33.86 303 PHE D C 1
ATOM 13450 O O . PHE D 1 303 ? 381.632 243.622 545.024 1.00 33.86 303 PHE D O 1
ATOM 13467 N N . THR D 1 304 ? 380.065 244.975 545.898 1.00 36.89 304 THR D N 1
ATOM 13468 C CA . THR D 1 304 ? 380.873 246.181 545.754 1.00 36.89 304 THR D CA 1
ATOM 13469 C C . THR D 1 304 ? 381.261 246.402 544.293 1.00 36.89 304 THR D C 1
ATOM 13470 O O . THR D 1 304 ? 382.305 246.973 543.975 1.00 36.89 304 THR D O 1
ATOM 13481 N N . SER D 1 305 ? 380.400 245.931 543.394 1.00 34.71 305 SER D N 1
ATOM 13482 C CA . SER D 1 305 ? 380.589 246.017 541.950 1.00 34.71 305 SER D CA 1
ATOM 13483 C C . SER D 1 305 ? 381.808 245.243 541.465 1.00 34.71 305 SER D C 1
ATOM 13484 O O . SER D 1 305 ? 382.280 245.481 540.348 1.00 34.71 305 SER D O 1
ATOM 13492 N N . ASN D 1 306 ? 382.333 244.319 542.273 1.00 30.14 306 ASN D N 1
ATOM 13493 C CA . ASN D 1 306 ? 383.463 243.478 541.870 1.00 30.14 306 ASN D CA 1
ATOM 13494 C C . ASN D 1 306 ? 384.707 244.313 541.576 1.00 30.14 306 ASN D C 1
ATOM 13495 O O . ASN D 1 306 ? 385.333 244.173 540.524 1.00 30.14 306 ASN D O 1
ATOM 13506 N N . ILE D 1 307 ? 385.072 245.188 542.511 1.00 30.04 307 ILE D N 1
ATOM 13507 C CA . ILE D 1 307 ? 386.257 246.031 542.379 1.00 30.04 307 ILE D CA 1
ATOM 13508 C C . ILE D 1 307 ? 386.842 246.245 543.768 1.00 30.04 307 ILE D C 1
ATOM 13509 O O . ILE D 1 307 ? 386.165 246.785 544.649 1.00 30.04 307 ILE D O 1
ATOM 13525 N N . MET D 1 308 ? 388.090 245.823 543.968 1.00 31.14 308 MET D N 1
ATOM 13526 C CA . MET D 1 308 ? 388.798 246.050 545.220 1.00 31.14 308 MET D CA 1
ATOM 13527 C C . MET D 1 308 ? 390.119 246.741 544.921 1.00 31.14 308 MET D C 1
ATOM 13528 O O . MET D 1 308 ? 390.780 246.430 543.927 1.00 31.14 308 MET D O 1
ATOM 13542 N N . TRP D 1 309 ? 390.493 247.682 545.783 1.00 32.29 309 TRP D N 1
ATOM 13543 C CA . TRP D 1 309 ? 391.690 248.502 545.630 1.00 32.29 309 TRP D CA 1
ATOM 13544 C C . TRP D 1 309 ? 391.749 249.187 544.272 1.00 32.29 309 TRP D C 1
ATOM 13545 O O . TRP D 1 309 ? 392.832 249.593 543.837 1.00 32.29 309 TRP D O 1
ATOM 13566 N N . GLY D 1 310 ? 390.618 249.322 543.584 1.00 28.29 310 GLY D N 1
ATOM 13567 C CA . GLY D 1 310 ? 390.599 249.882 542.251 1.00 28.29 310 GLY D CA 1
ATOM 13568 C C . GLY D 1 310 ? 390.872 248.903 541.131 1.00 28.29 310 GLY D C 1
ATOM 13569 O O . GLY D 1 310 ? 390.996 249.334 539.978 1.00 28.29 310 GLY D O 1
ATOM 13573 N N . LEU D 1 311 ? 390.966 247.602 541.422 1.00 28.21 311 LEU D N 1
ATOM 13574 C CA . LEU D 1 311 ? 391.287 246.595 540.420 1.00 28.21 311 LEU D CA 1
ATOM 13575 C C . LEU D 1 311 ? 390.084 245.701 540.166 1.00 28.21 311 LEU D C 1
ATOM 13576 O O . LEU D 1 311 ? 389.509 245.172 541.126 1.00 28.21 311 LEU D O 1
ATOM 13592 N N . PRO D 1 312 ? 389.685 245.485 538.911 1.00 26.42 312 PRO D N 1
ATOM 13593 C CA . PRO D 1 312 ? 388.530 244.618 538.654 1.00 26.42 312 PRO D CA 1
ATOM 13594 C C . PRO D 1 312 ? 388.772 243.220 539.196 1.00 26.42 312 PRO D C 1
ATOM 13595 O O . PRO D 1 312 ? 389.902 242.730 539.216 1.00 26.42 312 PRO D O 1
ATOM 13606 N N . VAL D 1 313 ? 387.697 242.593 539.664 1.00 26.70 313 VAL D N 1
ATOM 13607 C CA . VAL D 1 313 ? 387.737 241.269 540.272 1.00 26.70 313 VAL D CA 1
ATOM 13608 C C . VAL D 1 313 ? 386.880 240.324 539.442 1.00 26.70 313 VAL D C 1
ATOM 13609 O O . VAL D 1 313 ? 385.773 240.680 539.020 1.00 26.70 313 VAL D O 1
ATOM 13622 N N . VAL D 1 314 ? 387.397 239.123 539.207 1.00 25.66 314 VAL D N 1
ATOM 13623 C CA . VAL D 1 314 ? 386.649 238.073 538.523 1.00 25.66 314 VAL D CA 1
ATOM 13624 C C . VAL D 1 314 ? 386.298 237.001 539.548 1.00 25.66 314 VAL D C 1
ATOM 13625 O O . VAL D 1 314 ? 387.174 236.224 539.958 1.00 25.66 314 VAL D O 1
ATOM 13638 N N . PRO D 1 315 ? 385.052 236.950 540.026 1.00 26.71 315 PRO D N 1
ATOM 13639 C CA . PRO D 1 315 ? 384.621 235.823 540.861 1.00 26.71 315 PRO D CA 1
ATOM 13640 C C . PRO D 1 315 ? 384.140 234.677 539.983 1.00 26.71 315 PRO D C 1
ATOM 13641 O O . PRO D 1 315 ? 383.169 234.821 539.237 1.00 26.71 315 PRO D O 1
ATOM 13652 N N . THR D 1 316 ? 384.830 233.542 540.061 1.00 26.45 316 THR D N 1
ATOM 13653 C CA . THR D 1 316 ? 384.519 232.391 539.227 1.00 26.45 316 THR D CA 1
ATOM 13654 C C . THR D 1 316 ? 384.552 231.126 540.066 1.00 26.45 316 THR D C 1
ATOM 13655 O O . THR D 1 316 ? 385.407 230.974 540.942 1.00 26.45 316 THR D O 1
ATOM 13666 N N . LYS D 1 317 ? 383.617 230.217 539.787 1.00 26.62 317 LYS D N 1
ATOM 13667 C CA . LYS D 1 317 ? 383.627 228.918 540.445 1.00 26.62 317 LYS D CA 1
ATOM 13668 C C . LYS D 1 317 ? 384.811 228.069 540.008 1.00 26.62 317 LYS D C 1
ATOM 13669 O O . LYS D 1 317 ? 385.143 227.093 540.688 1.00 26.62 317 LYS D O 1
ATOM 13688 N N . ALA D 1 318 ? 385.449 228.416 538.887 1.00 25.04 318 ALA D N 1
ATOM 13689 C CA . ALA D 1 318 ? 386.644 227.695 538.463 1.00 25.04 318 ALA D CA 1
ATOM 13690 C C . ALA D 1 318 ? 387.748 227.810 539.503 1.00 25.04 318 ALA D C 1
ATOM 13691 O O . ALA D 1 318 ? 388.405 226.816 539.833 1.00 25.04 318 ALA D O 1
ATOM 13698 N N . GLN D 1 319 ? 387.964 229.011 540.033 1.00 26.51 319 GLN D N 1
ATOM 13699 C CA . GLN D 1 319 ? 388.942 229.201 541.092 1.00 26.51 319 GLN D CA 1
ATOM 13700 C C . GLN D 1 319 ? 388.557 228.371 542.309 1.00 26.51 319 GLN D C 1
ATOM 13701 O O . GLN D 1 319 ? 387.432 228.464 542.806 1.00 26.51 319 GLN D O 1
ATOM 13715 N N . ALA D 1 320 ? 389.492 227.558 542.788 1.00 25.60 320 ALA D N 1
ATOM 13716 C CA . ALA D 1 320 ? 389.234 226.743 543.963 1.00 25.60 320 ALA D CA 1
ATOM 13717 C C . ALA D 1 320 ? 389.035 227.628 545.186 1.00 25.60 320 ALA D C 1
ATOM 13718 O O . ALA D 1 320 ? 389.621 228.706 545.303 1.00 25.60 320 ALA D O 1
ATOM 13725 N N . ALA D 1 321 ? 388.193 227.163 546.103 1.00 26.71 321 ALA D N 1
ATOM 13726 C CA . ALA D 1 321 ? 387.917 227.921 547.315 1.00 26.71 321 ALA D CA 1
ATOM 13727 C C . ALA D 1 321 ? 389.172 227.987 548.175 1.00 26.71 321 ALA D C 1
ATOM 13728 O O . ALA D 1 321 ? 389.804 226.960 548.441 1.00 26.71 321 ALA D O 1
ATOM 13735 N N . GLY D 1 322 ? 389.528 229.192 548.614 1.00 27.44 322 GLY D N 1
ATOM 13736 C CA . GLY D 1 322 ? 390.717 229.402 549.410 1.00 27.44 322 GLY D CA 1
ATOM 13737 C C . GLY D 1 322 ? 391.965 229.724 548.619 1.00 27.44 322 GLY D C 1
ATOM 13738 O O . GLY D 1 322 ? 393.039 229.847 549.218 1.00 27.44 322 GLY D O 1
ATOM 13742 N N . THR D 1 323 ? 391.861 229.859 547.299 1.00 27.05 323 THR D N 1
ATOM 13743 C CA . THR D 1 323 ? 392.997 230.159 546.439 1.00 27.05 323 THR D CA 1
ATOM 13744 C C . THR D 1 323 ? 392.727 231.459 545.698 1.00 27.05 323 THR D C 1
ATOM 13745 O O . THR D 1 323 ? 391.637 231.652 545.151 1.00 27.05 323 THR D O 1
ATOM 13756 N N . PHE D 1 324 ? 393.721 232.342 545.676 1.00 27.35 324 PHE D N 1
ATOM 13757 C CA . PHE D 1 324 ? 393.632 233.621 544.990 1.00 27.35 324 PHE D CA 1
ATOM 13758 C C . PHE D 1 324 ? 394.726 233.726 543.937 1.00 27.35 324 PHE D C 1
ATOM 13759 O O . PHE D 1 324 ? 395.745 233.031 543.987 1.00 27.35 324 PHE D O 1
ATOM 13776 N N . THR D 1 325 ? 394.504 234.621 542.977 1.00 26.45 325 THR D N 1
ATOM 13777 C CA . THR D 1 325 ? 395.437 234.801 541.869 1.00 26.45 325 THR D CA 1
ATOM 13778 C C . THR D 1 325 ? 395.404 236.262 541.445 1.00 26.45 325 THR D C 1
ATOM 13779 O O . THR D 1 325 ? 394.394 236.735 540.917 1.00 26.45 325 THR D O 1
ATOM 13790 N N . VAL D 1 326 ? 396.506 236.968 541.678 1.00 27.08 326 VAL D N 1
ATOM 13791 C CA . VAL D 1 326 ? 396.666 238.346 541.237 1.00 27.08 326 VAL D CA 1
ATOM 13792 C C . VAL D 1 326 ? 397.701 238.365 540.122 1.00 27.08 326 VAL D C 1
ATOM 13793 O O . VAL D 1 326 ? 398.369 237.368 539.850 1.00 27.08 326 VAL D O 1
ATOM 13806 N N . GLY D 1 327 ? 397.833 239.508 539.470 1.00 25.25 327 GLY D N 1
ATOM 13807 C CA . GLY D 1 327 ? 398.878 239.655 538.477 1.00 25.25 327 GLY D CA 1
ATOM 13808 C C . GLY D 1 327 ? 398.507 240.653 537.408 1.00 25.25 327 GLY D C 1
ATOM 13809 O O . GLY D 1 327 ? 397.353 241.045 537.252 1.00 25.25 327 GLY D O 1
ATOM 13813 N N . GLY D 1 328 ? 399.530 241.060 536.663 1.00 26.53 328 GLY D N 1
ATOM 13814 C CA . GLY D 1 328 ? 399.352 241.957 535.540 1.00 26.53 328 GLY D CA 1
ATOM 13815 C C . GLY D 1 328 ? 398.901 241.207 534.307 1.00 26.53 328 GLY D C 1
ATOM 13816 O O . GLY D 1 328 ? 399.664 241.043 533.352 1.00 26.53 328 GLY D O 1
ATOM 13820 N N . PHE D 1 329 ? 397.649 240.752 534.322 1.00 25.67 329 PHE D N 1
ATOM 13821 C CA . PHE D 1 329 ? 397.167 239.861 533.274 1.00 25.67 329 PHE D CA 1
ATOM 13822 C C . PHE D 1 329 ? 397.167 240.531 531.907 1.00 25.67 329 PHE D C 1
ATOM 13823 O O . PHE D 1 329 ? 397.558 239.906 530.917 1.00 25.67 329 PHE D O 1
ATOM 13840 N N . ASP D 1 330 ? 396.738 241.792 531.826 1.00 27.24 330 ASP D N 1
ATOM 13841 C CA . ASP D 1 330 ? 396.609 242.444 530.528 1.00 27.24 330 ASP D CA 1
ATOM 13842 C C . ASP D 1 330 ? 397.946 242.592 529.819 1.00 27.24 330 ASP D C 1
ATOM 13843 O O . ASP D 1 330 ? 397.967 242.850 528.611 1.00 27.24 330 ASP D O 1
ATOM 13852 N N . MET D 1 331 ? 399.055 242.445 530.537 1.00 31.36 331 MET D N 1
ATOM 13853 C CA . MET D 1 331 ? 400.384 242.606 529.967 1.00 31.36 331 MET D CA 1
ATOM 13854 C C . MET D 1 331 ? 401.218 241.338 530.018 1.00 31.36 331 MET D C 1
ATOM 13855 O O . MET D 1 331 ? 402.151 241.196 529.227 1.00 31.36 331 MET D O 1
ATOM 13869 N N . ALA D 1 332 ? 400.899 240.411 530.917 1.00 28.20 332 ALA D N 1
ATOM 13870 C CA . ALA D 1 332 ? 401.691 239.205 531.109 1.00 28.20 332 ALA D CA 1
ATOM 13871 C C . ALA D 1 332 ? 401.123 237.985 530.397 1.00 28.20 332 ALA D C 1
ATOM 13872 O O . ALA D 1 332 ? 401.669 236.890 530.557 1.00 28.20 332 ALA D O 1
ATOM 13879 N N . SER D 1 333 ? 400.048 238.132 529.625 1.00 27.54 333 SER D N 1
ATOM 13880 C CA . SER D 1 333 ? 399.450 236.986 528.958 1.00 27.54 333 SER D CA 1
ATOM 13881 C C . SER D 1 333 ? 398.624 237.457 527.771 1.00 27.54 333 SER D C 1
ATOM 13882 O O . SER D 1 333 ? 398.236 238.624 527.682 1.00 27.54 333 SER D O 1
ATOM 13890 N N . GLN D 1 334 ? 398.359 236.524 526.859 1.00 26.63 334 GLN D N 1
ATOM 13891 C CA . GLN D 1 334 ? 397.551 236.785 525.678 1.00 26.63 334 GLN D CA 1
ATOM 13892 C C . GLN D 1 334 ? 396.716 235.549 525.377 1.00 26.63 334 GLN D C 1
ATOM 13893 O O . GLN D 1 334 ? 397.078 234.434 525.757 1.00 26.63 334 GLN D O 1
ATOM 13907 N N . VAL D 1 335 ? 395.599 235.755 524.681 1.00 26.39 335 VAL D N 1
ATOM 13908 C CA . VAL D 1 335 ? 394.596 234.708 524.505 1.00 26.39 335 VAL D CA 1
ATOM 13909 C C . VAL D 1 335 ? 394.373 234.431 523.023 1.00 26.39 335 VAL D C 1
ATOM 13910 O O . VAL D 1 335 ? 393.234 234.225 522.590 1.00 26.39 335 VAL D O 1
ATOM 13923 N N . TRP D 1 336 ? 395.449 234.450 522.236 1.00 27.42 336 TRP D N 1
ATOM 13924 C CA . TRP D 1 336 ? 395.377 234.218 520.796 1.00 27.42 336 TRP D CA 1
ATOM 13925 C C . TRP D 1 336 ? 394.319 233.180 520.458 1.00 27.42 336 TRP D C 1
ATOM 13926 O O . TRP D 1 336 ? 394.355 232.054 520.961 1.00 27.42 336 TRP D O 1
ATOM 13939 N N . ASP D 1 337 ? 393.376 233.556 519.598 1.00 27.88 337 ASP D N 1
ATOM 13940 C CA . ASP D 1 337 ? 392.266 232.689 519.238 1.00 27.88 337 ASP D CA 1
ATOM 13941 C C . ASP D 1 337 ? 392.238 232.477 517.732 1.00 27.88 337 ASP D C 1
ATOM 13942 O O . ASP D 1 337 ? 392.399 233.422 516.956 1.00 27.88 337 ASP D O 1
ATOM 13951 N N . ARG D 1 338 ? 392.023 231.227 517.329 1.00 29.52 338 ARG D N 1
ATOM 13952 C CA . ARG D 1 338 ? 392.038 230.849 515.923 1.00 29.52 338 ARG D CA 1
ATOM 13953 C C . ARG D 1 338 ? 390.641 230.876 515.310 1.00 29.52 338 ARG D C 1
ATOM 13954 O O . ARG D 1 338 ? 390.428 231.515 514.276 1.00 29.52 338 ARG D O 1
ATOM 13975 N N . MET D 1 339 ? 389.686 230.190 515.932 1.00 28.73 339 MET D N 1
ATOM 13976 C CA . MET D 1 339 ? 388.349 230.026 515.377 1.00 28.73 339 MET D CA 1
ATOM 13977 C C . MET D 1 339 ? 387.318 230.355 516.444 1.00 28.73 339 MET D C 1
ATOM 13978 O O . MET D 1 339 ? 387.419 229.879 517.578 1.00 28.73 339 MET D O 1
ATOM 13992 N N . ASP D 1 340 ? 386.329 231.164 516.073 1.00 29.69 340 ASP D N 1
ATOM 13993 C CA . ASP D 1 340 ? 385.252 231.520 516.982 1.00 29.69 340 ASP D CA 1
ATOM 13994 C C . ASP D 1 340 ? 384.320 230.329 517.193 1.00 29.69 340 ASP D C 1
ATOM 13995 O O . ASP D 1 340 ? 384.376 229.324 516.482 1.00 29.69 340 ASP D O 1
ATOM 14004 N N . ALA D 1 341 ? 383.450 230.451 518.190 1.00 26.22 341 ALA D N 1
ATOM 14005 C CA . ALA D 1 341 ? 382.532 229.369 518.512 1.00 26.22 341 ALA D CA 1
ATOM 14006 C C . ALA D 1 341 ? 381.642 229.052 517.317 1.00 26.22 341 ALA D C 1
ATOM 14007 O O . ALA D 1 341 ? 381.071 229.955 516.698 1.00 26.22 341 ALA D O 1
ATOM 14014 N N . THR D 1 342 ? 381.527 227.767 516.991 1.00 26.20 342 THR D N 1
ATOM 14015 C CA . THR D 1 342 ? 380.626 227.296 515.950 1.00 26.20 342 THR D CA 1
ATOM 14016 C C . THR D 1 342 ? 379.826 226.111 516.470 1.00 26.20 342 THR D C 1
ATOM 14017 O O . THR D 1 342 ? 380.272 225.377 517.357 1.00 26.20 342 THR D O 1
ATOM 14028 N N . VAL D 1 343 ? 378.643 225.923 515.885 1.00 24.91 343 VAL D N 1
ATOM 14029 C CA . VAL D 1 343 ? 377.663 224.945 516.343 1.00 24.91 343 VAL D CA 1
ATOM 14030 C C . VAL D 1 343 ? 377.314 224.017 515.186 1.00 24.91 343 VAL D C 1
ATOM 14031 O O . VAL D 1 343 ? 377.073 224.477 514.064 1.00 24.91 343 VAL D O 1
ATOM 14044 N N . GLU D 1 344 ? 377.288 222.714 515.463 1.00 25.47 344 GLU D N 1
ATOM 14045 C CA . GLU D 1 344 ? 377.035 221.703 514.445 1.00 25.47 344 GLU D CA 1
ATOM 14046 C C . GLU D 1 344 ? 376.183 220.579 515.018 1.00 25.47 344 GLU D C 1
ATOM 14047 O O . GLU D 1 344 ? 376.364 220.175 516.169 1.00 25.47 344 GLU D O 1
ATOM 14059 N N . VAL D 1 345 ? 375.265 220.066 514.196 1.00 23.85 345 VAL D N 1
ATOM 14060 C CA . VAL D 1 345 ? 374.366 218.984 514.583 1.00 23.85 345 VAL D CA 1
ATOM 14061 C C . VAL D 1 345 ? 374.787 217.713 513.860 1.00 23.85 345 VAL D C 1
ATOM 14062 O O . VAL D 1 345 ? 375.096 217.727 512.663 1.00 23.85 345 VAL D O 1
ATOM 14075 N N . SER D 1 346 ? 374.795 216.597 514.591 1.00 23.80 346 SER D N 1
ATOM 14076 C CA . SER D 1 346 ? 375.342 215.341 514.085 1.00 23.80 346 SER D CA 1
ATOM 14077 C C . SER D 1 346 ? 374.285 214.465 513.421 1.00 23.80 346 SER D C 1
ATOM 14078 O O . SER D 1 346 ? 374.395 214.156 512.231 1.00 23.80 346 SER D O 1
ATOM 14086 N N . ARG D 1 347 ? 373.272 214.040 514.180 1.00 22.14 347 ARG D N 1
ATOM 14087 C CA . ARG D 1 347 ? 372.218 213.155 513.686 1.00 22.14 347 ARG D CA 1
ATOM 14088 C C . ARG D 1 347 ? 372.748 211.750 513.402 1.00 22.14 347 ARG D C 1
ATOM 14089 O O . ARG D 1 347 ? 371.972 210.846 513.081 1.00 22.14 347 ARG D O 1
ATOM 14110 N N . GLU D 1 348 ? 374.058 211.541 513.558 1.00 23.72 348 GLU D N 1
ATOM 14111 C CA . GLU D 1 348 ? 374.680 210.249 513.296 1.00 23.72 348 GLU D CA 1
ATOM 14112 C C . GLU D 1 348 ? 375.619 209.786 514.397 1.00 23.72 348 GLU D C 1
ATOM 14113 O O . GLU D 1 348 ? 375.993 208.609 514.401 1.00 23.72 348 GLU D O 1
ATOM 14125 N N . ASP D 1 349 ? 376.011 210.659 515.321 1.00 22.31 349 ASP D N 1
ATOM 14126 C CA . ASP D 1 349 ? 377.015 210.305 516.315 1.00 22.31 349 ASP D CA 1
ATOM 14127 C C . ASP D 1 349 ? 376.585 209.080 517.109 1.00 22.31 349 ASP D C 1
ATOM 14128 O O . ASP D 1 349 ? 375.434 208.976 517.539 1.00 22.31 349 ASP D O 1
ATOM 14137 N N . ARG D 1 350 ? 377.521 208.154 517.304 1.00 23.33 350 ARG D N 1
ATOM 14138 C CA . ARG D 1 350 ? 377.268 206.942 518.072 1.00 23.33 350 ARG D CA 1
ATOM 14139 C C . ARG D 1 350 ? 375.973 206.285 517.604 1.00 23.33 350 ARG D C 1
ATOM 14140 O O . ARG D 1 350 ? 375.821 205.995 516.413 1.00 23.33 350 ARG D O 1
ATOM 14161 N N . ASP D 1 351 ? 375.030 206.058 518.514 1.00 22.61 351 ASP D N 1
ATOM 14162 C CA . ASP D 1 351 ? 373.769 205.395 518.207 1.00 22.61 351 ASP D CA 1
ATOM 14163 C C . ASP D 1 351 ? 372.607 206.382 518.230 1.00 22.61 351 ASP D C 1
ATOM 14164 O O . ASP D 1 351 ? 371.506 206.066 518.680 1.00 22.61 351 ASP D O 1
ATOM 14173 N N . ASN D 1 352 ? 372.850 207.598 517.739 1.00 21.26 352 ASN D N 1
ATOM 14174 C CA . ASN D 1 352 ? 371.791 208.592 517.634 1.00 21.26 352 ASN D CA 1
ATOM 14175 C C . ASN D 1 352 ? 370.791 208.257 516.538 1.00 21.26 352 ASN D C 1
ATOM 14176 O O . ASN D 1 352 ? 369.644 208.708 516.605 1.00 21.26 352 ASN D O 1
ATOM 14187 N N . PHE D 1 353 ? 371.201 207.487 515.531 1.00 19.55 353 PHE D N 1
ATOM 14188 C CA . PHE D 1 353 ? 370.289 207.130 514.450 1.00 19.55 353 PHE D CA 1
ATOM 14189 C C . PHE D 1 353 ? 369.189 206.202 514.947 1.00 19.55 353 PHE D C 1
ATOM 14190 O O . PHE D 1 353 ? 368.004 206.420 514.670 1.00 19.55 353 PHE D O 1
ATOM 14207 N N . VAL D 1 354 ? 369.564 205.156 515.684 1.00 21.10 354 VAL D N 1
ATOM 14208 C CA . VAL D 1 354 ? 368.572 204.201 516.166 1.00 21.10 354 VAL D CA 1
ATOM 14209 C C . VAL D 1 354 ? 367.723 204.816 517.273 1.00 21.10 354 VAL D C 1
ATOM 14210 O O . VAL D 1 354 ? 366.508 204.595 517.333 1.00 21.10 354 VAL D O 1
ATOM 14223 N N . LYS D 1 355 ? 368.337 205.601 518.157 1.00 21.60 355 LYS D N 1
ATOM 14224 C CA . LYS D 1 355 ? 367.679 206.073 519.369 1.00 21.60 355 LYS D CA 1
ATOM 14225 C C . LYS D 1 355 ? 366.960 207.406 519.193 1.00 21.60 355 LYS D C 1
ATOM 14226 O O . LYS D 1 355 ? 366.424 207.934 520.172 1.00 21.60 355 LYS D O 1
ATOM 14245 N N . ASN D 1 356 ? 366.930 207.961 517.984 1.00 22.50 356 ASN D N 1
ATOM 14246 C CA . ASN D 1 356 ? 366.085 209.117 517.684 1.00 22.50 356 ASN D CA 1
ATOM 14247 C C . ASN D 1 356 ? 366.560 210.370 518.422 1.00 22.50 356 ASN D C 1
ATOM 14248 O O . ASN D 1 356 ? 365.770 211.099 519.026 1.00 22.50 356 ASN D O 1
ATOM 14259 N N . MET D 1 357 ? 367.865 210.626 518.366 1.00 21.95 357 MET D N 1
ATOM 14260 C CA . MET D 1 357 ? 368.455 211.783 519.019 1.00 21.95 357 MET D CA 1
ATOM 14261 C C . MET D 1 357 ? 369.276 212.584 518.020 1.00 21.95 357 MET D C 1
ATOM 14262 O O . MET D 1 357 ? 369.757 212.062 517.013 1.00 21.95 357 MET D O 1
ATOM 14276 N N . LEU D 1 358 ? 369.417 213.870 518.314 1.00 22.23 358 LEU D N 1
ATOM 14277 C CA . LEU D 1 358 ? 370.449 214.710 517.730 1.00 22.23 358 LEU D CA 1
ATOM 14278 C C . LEU D 1 358 ? 371.564 214.917 518.744 1.00 22.23 358 LEU D C 1
ATOM 14279 O O . LEU D 1 358 ? 371.438 214.583 519.921 1.00 22.23 358 LEU D O 1
ATOM 14295 N N . THR D 1 359 ? 372.674 215.466 518.263 1.00 22.49 359 THR D N 1
ATOM 14296 C CA . THR D 1 359 ? 373.738 215.962 519.124 1.00 22.49 359 THR D CA 1
ATOM 14297 C C . THR D 1 359 ? 374.177 217.309 518.585 1.00 22.49 359 THR D C 1
ATOM 14298 O O . THR D 1 359 ? 374.404 217.448 517.381 1.00 22.49 359 THR D O 1
ATOM 14309 N N . ILE D 1 360 ? 374.287 218.297 519.469 1.00 23.10 360 ILE D N 1
ATOM 14310 C CA . ILE D 1 360 ? 374.686 219.647 519.090 1.00 23.10 360 ILE D CA 1
ATOM 14311 C C . ILE D 1 360 ? 376.006 219.953 519.780 1.00 23.10 360 ILE D C 1
ATOM 14312 O O . ILE D 1 360 ? 376.075 220.001 521.014 1.00 23.10 360 ILE D O 1
ATOM 14328 N N . LEU D 1 361 ? 377.043 220.169 518.980 1.00 22.22 361 LEU D N 1
ATOM 14329 C CA . LEU D 1 361 ? 378.383 220.477 519.455 1.00 22.22 361 LEU D CA 1
ATOM 14330 C C . LEU D 1 361 ? 378.680 221.947 519.207 1.00 22.22 361 LEU D C 1
ATOM 14331 O O . LEU D 1 361 ? 378.423 222.462 518.117 1.00 22.22 361 LEU D O 1
ATOM 14347 N N . CYS D 1 362 ? 379.216 222.622 520.224 1.00 25.09 362 CYS D N 1
ATOM 14348 C CA . CYS D 1 362 ? 379.662 224.004 520.101 1.00 25.09 362 CYS D CA 1
ATOM 14349 C C . CYS D 1 362 ? 381.131 224.042 520.489 1.00 25.09 362 CYS D C 1
ATOM 14350 O O . CYS D 1 362 ? 381.481 223.661 521.608 1.00 25.09 362 CYS D O 1
ATOM 14358 N N . GLU D 1 363 ? 381.987 224.501 519.579 1.00 27.37 363 GLU D N 1
ATOM 14359 C CA . GLU D 1 363 ? 383.422 224.405 519.817 1.00 27.37 363 GLU D CA 1
ATOM 14360 C C . GLU D 1 363 ? 384.138 225.653 519.326 1.00 27.37 363 GLU D C 1
ATOM 14361 O O . GLU D 1 363 ? 383.646 226.382 518.460 1.00 27.37 363 GLU D O 1
ATOM 14373 N N . GLU D 1 364 ? 385.326 225.874 519.892 1.00 26.15 364 GLU D N 1
ATOM 14374 C CA . GLU D 1 364 ? 386.188 226.983 519.506 1.00 26.15 364 GLU D CA 1
ATOM 14375 C C . GLU D 1 364 ? 387.642 226.541 519.597 1.00 26.15 364 GLU D C 1
ATOM 14376 O O . GLU D 1 364 ? 387.980 225.580 520.294 1.00 26.15 364 GLU D O 1
ATOM 14388 N N . ARG D 1 365 ? 388.502 227.260 518.879 1.00 27.50 365 ARG D N 1
ATOM 14389 C CA . ARG D 1 365 ? 389.936 227.003 518.858 1.00 27.50 365 ARG D CA 1
ATOM 14390 C C . ARG D 1 365 ? 390.673 228.253 519.317 1.00 27.50 365 ARG D C 1
ATOM 14391 O O . ARG D 1 365 ? 390.418 229.347 518.804 1.00 27.50 365 ARG D O 1
ATOM 14412 N N . LEU D 1 366 ? 391.586 228.094 520.273 1.00 26.72 366 LEU D N 1
ATOM 14413 C CA . LEU D 1 366 ? 392.363 229.235 520.738 1.00 26.72 366 LEU D CA 1
ATOM 14414 C C . LEU D 1 366 ? 393.637 228.764 521.424 1.00 26.72 366 LEU D C 1
ATOM 14415 O O . LEU D 1 366 ? 393.751 227.612 521.849 1.00 26.72 366 LEU D O 1
ATOM 14431 N N . ALA D 1 367 ? 394.592 229.688 521.530 1.00 27.24 367 ALA D N 1
ATOM 14432 C CA . ALA D 1 367 ? 395.861 229.461 522.205 1.00 27.24 367 ALA D CA 1
ATOM 14433 C C . ALA D 1 367 ? 396.073 230.533 523.264 1.00 27.24 367 ALA D C 1
ATOM 14434 O O . ALA D 1 367 ? 395.512 231.628 523.189 1.00 27.24 367 ALA D O 1
ATOM 14441 N N . LEU D 1 368 ? 396.893 230.204 524.261 1.00 26.73 368 LEU D N 1
ATOM 14442 C CA . LEU D 1 368 ? 397.212 231.109 525.360 1.00 26.73 368 LEU D CA 1
ATOM 14443 C C . LEU D 1 368 ? 398.721 231.291 525.430 1.00 26.73 368 LEU D C 1
ATOM 14444 O O . LEU D 1 368 ? 399.463 230.311 525.549 1.00 26.73 368 LEU D O 1
ATOM 14460 N N . ALA D 1 369 ? 399.170 232.542 525.368 1.00 28.37 369 ALA D N 1
ATOM 14461 C CA . ALA D 1 369 ? 400.587 232.881 525.400 1.00 28.37 369 ALA D CA 1
ATOM 14462 C C . ALA D 1 369 ? 400.935 233.521 526.736 1.00 28.37 369 ALA D C 1
ATOM 14463 O O . ALA D 1 369 ? 400.271 234.468 527.167 1.00 28.37 369 ALA D O 1
ATOM 14470 N N . HIS D 1 370 ? 401.975 233.005 527.386 1.00 28.97 370 HIS D N 1
ATOM 14471 C CA . HIS D 1 370 ? 402.442 233.513 528.670 1.00 28.97 370 HIS D CA 1
ATOM 14472 C C . HIS D 1 370 ? 403.785 234.200 528.469 1.00 28.97 370 HIS D C 1
ATOM 14473 O O . HIS D 1 370 ? 404.735 233.580 527.981 1.00 28.97 370 HIS D O 1
ATOM 14487 N N . TYR D 1 371 ? 403.868 235.470 528.861 1.00 29.26 371 TYR D N 1
ATOM 14488 C CA . TYR D 1 371 ? 405.068 236.270 528.651 1.00 29.26 371 TYR D CA 1
ATOM 14489 C C . TYR D 1 371 ? 405.890 236.451 529.921 1.00 29.26 371 TYR D C 1
ATOM 14490 O O . TYR D 1 371 ? 407.119 236.365 529.874 1.00 29.26 371 TYR D O 1
ATOM 14508 N N . ARG D 1 372 ? 405.246 236.708 531.053 1.00 31.07 372 ARG D N 1
ATOM 14509 C CA . ARG D 1 372 ? 405.944 236.840 532.332 1.00 31.07 372 ARG D CA 1
ATOM 14510 C C . ARG D 1 372 ? 405.236 236.034 533.409 1.00 31.07 372 ARG D C 1
ATOM 14511 O O . ARG D 1 372 ? 404.317 236.559 534.065 1.00 31.07 372 ARG D O 1
ATOM 14532 N N . PRO D 1 373 ? 405.616 234.776 533.641 1.00 29.18 373 PRO D N 1
ATOM 14533 C CA . PRO D 1 373 ? 405.011 234.025 534.751 1.00 29.18 373 PRO D CA 1
ATOM 14534 C C . PRO D 1 373 ? 405.240 234.659 536.109 1.00 29.18 373 PRO D C 1
ATOM 14535 O O . PRO D 1 373 ? 404.566 234.273 537.071 1.00 29.18 373 PRO D O 1
ATOM 14546 N N . THR D 1 374 ? 406.176 235.598 536.227 1.00 30.70 374 THR D N 1
ATOM 14547 C CA . THR D 1 374 ? 406.421 236.289 537.484 1.00 30.70 374 THR D CA 1
ATOM 14548 C C . THR D 1 374 ? 405.436 237.422 537.734 1.00 30.70 374 THR D C 1
ATOM 14549 O O . THR D 1 374 ? 405.336 237.898 538.870 1.00 30.70 374 THR D O 1
ATOM 14560 N N . ALA D 1 375 ? 404.709 237.859 536.709 1.00 28.35 375 ALA D N 1
ATOM 14561 C CA . ALA D 1 375 ? 403.660 238.854 536.855 1.00 28.35 375 ALA D CA 1
ATOM 14562 C C . ALA D 1 375 ? 402.318 238.229 537.212 1.00 28.35 375 ALA D C 1
ATOM 14563 O O . ALA D 1 375 ? 401.276 238.858 537.002 1.00 28.35 375 ALA D O 1
ATOM 14570 N N . ILE D 1 376 ? 402.322 237.002 537.731 1.00 26.48 376 ILE D N 1
ATOM 14571 C CA . ILE D 1 376 ? 401.108 236.283 538.102 1.00 26.48 376 ILE D CA 1
ATOM 14572 C C . ILE D 1 376 ? 401.403 235.520 539.384 1.00 26.48 376 ILE D C 1
ATOM 14573 O O . ILE D 1 376 ? 402.228 234.602 539.385 1.00 26.48 376 ILE D O 1
ATOM 14589 N N . ILE D 1 377 ? 400.733 235.894 540.469 1.00 27.82 377 ILE D N 1
ATOM 14590 C CA . ILE D 1 377 ? 400.975 235.334 541.792 1.00 27.82 377 ILE D CA 1
ATOM 14591 C C . ILE D 1 377 ? 399.757 234.516 542.185 1.00 27.82 377 ILE D C 1
ATOM 14592 O O . ILE D 1 377 ? 398.643 235.051 542.263 1.00 27.82 377 ILE D O 1
ATOM 14608 N N . LYS D 1 378 ? 399.971 233.230 542.442 1.00 26.81 378 LYS D N 1
ATOM 14609 C CA . LYS D 1 378 ? 398.934 232.321 542.911 1.00 26.81 378 LYS D CA 1
ATOM 14610 C C . LYS D 1 378 ? 399.228 231.972 544.362 1.00 26.81 378 LYS D C 1
ATOM 14611 O O . LYS D 1 378 ? 400.333 231.522 544.680 1.00 26.81 378 LYS D O 1
ATOM 14630 N N . GLY D 1 379 ? 398.244 232.167 545.232 1.00 27.16 379 GLY D N 1
ATOM 14631 C CA . GLY D 1 379 ? 398.440 231.879 546.639 1.00 27.16 379 GLY D CA 1
ATOM 14632 C C . GLY D 1 379 ? 397.207 231.329 547.319 1.00 27.16 379 GLY D C 1
ATOM 14633 O O . GLY D 1 379 ? 396.162 231.163 546.686 1.00 27.16 379 GLY D O 1
ATOM 14637 N N . THR D 1 380 ? 397.314 231.065 548.619 1.00 28.09 380 THR D N 1
ATOM 14638 C CA . THR D 1 380 ? 396.242 230.449 549.389 1.00 28.09 380 THR D CA 1
ATOM 14639 C C . THR D 1 380 ? 395.961 231.295 550.619 1.00 28.09 380 THR D C 1
ATOM 14640 O O . THR D 1 380 ? 396.891 231.814 551.243 1.00 28.09 380 THR D O 1
ATOM 14651 N N . PHE D 1 381 ? 394.682 231.435 550.962 1.00 30.40 381 PHE D N 1
ATOM 14652 C CA . PHE D 1 381 ? 394.288 232.159 552.166 1.00 30.40 381 PHE D CA 1
ATOM 14653 C C . PHE D 1 381 ? 394.572 231.295 553.387 1.00 30.40 381 PHE D C 1
ATOM 14654 O O . PHE D 1 381 ? 393.969 230.231 553.559 1.00 30.40 381 PHE D O 1
ATOM 14671 N N . SER D 1 382 ? 395.486 231.748 554.237 1.00 35.39 382 SER D N 1
ATOM 14672 C CA . SER D 1 382 ? 395.834 231.018 555.448 1.00 35.39 382 SER D CA 1
ATOM 14673 C C . SER D 1 382 ? 394.877 231.374 556.579 1.00 35.39 382 SER D C 1
ATOM 14674 O O . SER D 1 382 ? 393.867 232.042 556.363 1.00 35.39 382 SER D O 1
ATOM 14682 N N . GLY E 1 128 ? 405.042 251.458 531.047 1.00 43.95 128 GLY E N 1
ATOM 14683 C CA . GLY E 1 128 ? 403.763 251.314 531.718 1.00 43.95 128 GLY E CA 1
ATOM 14684 C C . GLY E 1 128 ? 403.299 252.610 532.349 1.00 43.95 128 GLY E C 1
ATOM 14685 O O . GLY E 1 128 ? 404.114 253.405 532.817 1.00 43.95 128 GLY E O 1
ATOM 14688 N N . LEU E 1 129 ? 401.982 252.824 532.361 1.00 44.58 129 LEU E N 1
ATOM 14689 C CA . LEU E 1 129 ? 401.393 254.037 532.917 1.00 44.58 129 LEU E CA 1
ATOM 14690 C C . LEU E 1 129 ? 400.563 253.753 534.165 1.00 44.58 129 LEU E C 1
ATOM 14691 O O . LEU E 1 129 ? 399.698 254.557 534.525 1.00 44.58 129 LEU E O 1
ATOM 14707 N N . ARG E 1 130 ? 400.810 252.629 534.835 1.00 36.40 130 ARG E N 1
ATOM 14708 C CA . ARG E 1 130 ? 400.199 252.335 536.122 1.00 36.40 130 ARG E CA 1
ATOM 14709 C C . ARG E 1 130 ? 401.111 252.719 537.279 1.00 36.40 130 ARG E C 1
ATOM 14710 O O . ARG E 1 130 ? 400.871 252.304 538.417 1.00 36.40 130 ARG E O 1
ATOM 14731 N N . ARG E 1 131 ? 402.149 253.504 537.003 1.00 31.71 131 ARG E N 1
ATOM 14732 C CA . ARG E 1 131 ? 403.110 253.947 537.999 1.00 31.71 131 ARG E CA 1
ATOM 14733 C C . ARG E 1 131 ? 403.765 255.214 537.471 1.00 31.71 131 ARG E C 1
ATOM 14734 O O . ARG E 1 131 ? 403.665 255.535 536.284 1.00 31.71 131 ARG E O 1
ATOM 14755 N N . LEU E 1 132 ? 404.434 255.936 538.362 1.00 29.89 132 LEU E N 1
ATOM 14756 C CA . LEU E 1 132 ? 405.131 257.156 537.986 1.00 29.89 132 LEU E CA 1
ATOM 14757 C C . LEU E 1 132 ? 406.631 256.901 537.906 1.00 29.89 132 LEU E C 1
ATOM 14758 O O . LEU E 1 132 ? 407.230 256.309 538.807 1.00 29.89 132 LEU E O 1
ATOM 14774 N N . THR E 1 133 ? 407.234 257.356 536.812 1.00 29.64 133 THR E N 1
ATOM 14775 C CA . THR E 1 133 ? 408.636 257.105 536.516 1.00 29.64 133 THR E CA 1
ATOM 14776 C C . THR E 1 133 ? 409.499 258.280 536.956 1.00 29.64 133 THR E C 1
ATOM 14777 O O . THR E 1 133 ? 409.017 259.398 537.155 1.00 29.64 133 THR E O 1
ATOM 14788 N N . ILE E 1 134 ? 410.796 258.009 537.103 1.00 28.22 134 ILE E N 1
ATOM 14789 C CA . ILE E 1 134 ? 411.723 259.038 537.563 1.00 28.22 134 ILE E CA 1
ATOM 14790 C C . ILE E 1 134 ? 411.819 260.166 536.545 1.00 28.22 134 ILE E C 1
ATOM 14791 O O . ILE E 1 134 ? 411.992 261.334 536.909 1.00 28.22 134 ILE E O 1
ATOM 14807 N N . ARG E 1 135 ? 411.720 259.840 535.255 1.00 29.54 135 ARG E N 1
ATOM 14808 C CA . ARG E 1 135 ? 411.739 260.881 534.234 1.00 29.54 135 ARG E CA 1
ATOM 14809 C C . ARG E 1 135 ? 410.595 261.868 534.424 1.00 29.54 135 ARG E C 1
ATOM 14810 O O . ARG E 1 135 ? 410.668 263.002 533.940 1.00 29.54 135 ARG E O 1
ATOM 14831 N N . ASP E 1 136 ? 409.530 261.457 535.116 1.00 29.43 136 ASP E N 1
ATOM 14832 C CA . ASP E 1 136 ? 408.394 262.345 535.333 1.00 29.43 136 ASP E CA 1
ATOM 14833 C C . ASP E 1 136 ? 408.615 263.295 536.501 1.00 29.43 136 ASP E C 1
ATOM 14834 O O . ASP E 1 136 ? 407.996 264.364 536.537 1.00 29.43 136 ASP E O 1
ATOM 14843 N N . LEU E 1 137 ? 409.472 262.934 537.457 1.00 27.20 137 LEU E N 1
ATOM 14844 C CA . LEU E 1 137 ? 409.779 263.841 538.556 1.00 27.20 137 LEU E CA 1
ATOM 14845 C C . LEU E 1 137 ? 410.645 265.004 538.092 1.00 27.20 137 LEU E C 1
ATOM 14846 O O . LEU E 1 137 ? 410.472 266.135 538.558 1.00 27.20 137 LEU E O 1
ATOM 14862 N N . LEU E 1 138 ? 411.580 264.748 537.182 1.00 28.71 138 LEU E N 1
ATOM 14863 C CA . LEU E 1 138 ? 412.462 265.784 536.676 1.00 28.71 138 LEU E CA 1
ATOM 14864 C C . LEU E 1 138 ? 411.755 266.600 535.596 1.00 28.71 138 LEU E C 1
ATOM 14865 O O . LEU E 1 138 ? 410.599 266.353 535.246 1.00 28.71 138 LEU E O 1
ATOM 14881 N N . ALA E 1 139 ? 412.469 267.588 535.068 1.00 29.33 139 ALA E N 1
ATOM 14882 C CA . ALA E 1 139 ? 411.948 268.435 534.008 1.00 29.33 139 ALA E CA 1
ATOM 14883 C C . ALA E 1 139 ? 412.486 267.987 532.656 1.00 29.33 139 ALA E C 1
ATOM 14884 O O . ALA E 1 139 ? 413.620 267.519 532.538 1.00 29.33 139 ALA E O 1
ATOM 14891 N N . GLN E 1 140 ? 411.655 268.138 531.631 1.00 31.87 140 GLN E N 1
ATOM 14892 C CA . GLN E 1 140 ? 412.000 267.720 530.283 1.00 31.87 140 GLN E CA 1
ATOM 14893 C C . GLN E 1 140 ? 412.641 268.886 529.531 1.00 31.87 140 GLN E C 1
ATOM 14894 O O . GLN E 1 140 ? 412.999 269.912 530.113 1.00 31.87 140 GLN E O 1
ATOM 14908 N N . GLY E 1 141 ? 412.791 268.731 528.226 1.00 36.92 141 GLY E N 1
ATOM 14909 C CA . GLY E 1 141 ? 413.429 269.726 527.382 1.00 36.92 141 GLY E CA 1
ATOM 14910 C C . GLY E 1 141 ? 414.255 269.007 526.336 1.00 36.92 141 GLY E C 1
ATOM 14911 O O . GLY E 1 141 ? 414.832 267.948 526.581 1.00 36.92 141 GLY E O 1
ATOM 14915 N N . ARG E 1 142 ? 414.305 269.583 525.140 1.00 40.58 142 ARG E N 1
ATOM 14916 C CA . ARG E 1 142 ? 415.021 269.000 524.018 1.00 40.58 142 ARG E CA 1
ATOM 14917 C C . ARG E 1 142 ? 416.352 269.710 523.811 1.00 40.58 142 ARG E C 1
ATOM 14918 O O . ARG E 1 142 ? 416.482 270.911 524.060 1.00 40.58 142 ARG E O 1
ATOM 14939 N N . THR E 1 143 ? 417.340 268.947 523.354 1.00 36.41 143 THR E N 1
ATOM 14940 C CA . THR E 1 143 ? 418.655 269.468 523.019 1.00 36.41 143 THR E CA 1
ATOM 14941 C C . THR E 1 143 ? 419.024 269.022 521.613 1.00 36.41 143 THR E C 1
ATOM 14942 O O . THR E 1 143 ? 418.721 267.900 521.202 1.00 36.41 143 THR E O 1
ATOM 14953 N N . SER E 1 144 ? 419.683 269.915 520.875 1.00 38.00 144 SER E N 1
ATOM 14954 C CA . SER E 1 144 ? 420.099 269.632 519.511 1.00 38.00 144 SER E CA 1
ATOM 14955 C C . SER E 1 144 ? 421.597 269.408 519.369 1.00 38.00 144 SER E C 1
ATOM 14956 O O . SER E 1 144 ? 422.054 269.087 518.267 1.00 38.00 144 SER E O 1
ATOM 14964 N N . SER E 1 145 ? 422.367 269.561 520.440 1.00 36.41 145 SER E N 1
ATOM 14965 C CA . SER E 1 145 ? 423.806 269.346 520.431 1.00 36.41 145 SER E CA 1
ATOM 14966 C C . SER E 1 145 ? 424.152 268.153 521.316 1.00 36.41 145 SER E C 1
ATOM 14967 O O . SER E 1 145 ? 423.302 267.595 522.013 1.00 36.41 145 SER E O 1
ATOM 14975 N N . ASN E 1 146 ? 425.424 267.764 521.284 1.00 35.82 146 ASN E N 1
ATOM 14976 C CA . ASN E 1 146 ? 425.918 266.646 522.072 1.00 35.82 146 ASN E CA 1
ATOM 14977 C C . ASN E 1 146 ? 426.553 267.091 523.382 1.00 35.82 146 ASN E C 1
ATOM 14978 O O . ASN E 1 146 ? 427.089 266.255 524.115 1.00 35.82 146 ASN E O 1
ATOM 14989 N N . ALA E 1 147 ? 426.507 268.383 523.693 1.00 35.17 147 ALA E N 1
ATOM 14990 C CA . ALA E 1 147 ? 427.055 268.887 524.942 1.00 35.17 147 ALA E CA 1
ATOM 14991 C C . ALA E 1 147 ? 426.343 270.182 525.297 1.00 35.17 147 ALA E C 1
ATOM 14992 O O . ALA E 1 147 ? 426.090 271.014 524.424 1.00 35.17 147 ALA E O 1
ATOM 14999 N N . LEU E 1 148 ? 426.021 270.339 526.579 1.00 34.91 148 LEU E N 1
ATOM 15000 C CA . LEU E 1 148 ? 425.355 271.535 527.075 1.00 34.91 148 LEU E CA 1
ATOM 15001 C C . LEU E 1 148 ? 426.113 272.100 528.265 1.00 34.91 148 LEU E C 1
ATOM 15002 O O . LEU E 1 148 ? 426.452 271.370 529.198 1.00 34.91 148 LEU E O 1
ATOM 15018 N N . GLU E 1 149 ? 426.364 273.403 528.230 1.00 34.99 149 GLU E N 1
ATOM 15019 C CA . GLU E 1 149 ? 426.997 274.109 529.332 1.00 34.99 149 GLU E CA 1
ATOM 15020 C C . GLU E 1 149 ? 425.921 274.686 530.240 1.00 34.99 149 GLU E C 1
ATOM 15021 O O . GLU E 1 149 ? 424.906 275.202 529.762 1.00 34.99 149 GLU E O 1
ATOM 15033 N N . TYR E 1 150 ? 426.141 274.595 531.548 1.00 31.02 150 TYR E N 1
ATOM 15034 C CA . TYR E 1 150 ? 425.210 275.177 532.502 1.00 31.02 150 TYR E CA 1
ATOM 15035 C C . TYR E 1 150 ? 425.974 275.557 533.761 1.00 31.02 150 TYR E C 1
ATOM 15036 O O . TYR E 1 150 ? 427.164 275.264 533.904 1.00 31.02 150 TYR E O 1
ATOM 15054 N N . VAL E 1 151 ? 425.277 276.229 534.671 1.00 31.94 151 VAL E N 1
ATOM 15055 C CA . VAL E 1 151 ? 425.861 276.716 535.914 1.00 31.94 151 VAL E CA 1
ATOM 15056 C C . VAL E 1 151 ? 425.160 276.027 537.074 1.00 31.94 151 VAL E C 1
ATOM 15057 O O . VAL E 1 151 ? 423.929 276.078 537.188 1.00 31.94 151 VAL E O 1
ATOM 15070 N N . ARG E 1 152 ? 425.949 275.391 537.930 1.00 30.61 152 ARG E N 1
ATOM 15071 C CA . ARG E 1 152 ? 425.456 274.683 539.099 1.00 30.61 152 ARG E CA 1
ATOM 15072 C C . ARG E 1 152 ? 425.557 275.591 540.317 1.00 30.61 152 ARG E C 1
ATOM 15073 O O . ARG E 1 152 ? 426.596 276.218 540.550 1.00 30.61 152 ARG E O 1
ATOM 15094 N N . GLU E 1 153 ? 424.478 275.655 541.090 1.00 33.14 153 GLU E N 1
ATOM 15095 C CA . GLU E 1 153 ? 424.358 276.578 542.215 1.00 33.14 153 GLU E CA 1
ATOM 15096 C C . GLU E 1 153 ? 424.722 275.828 543.490 1.00 33.14 153 GLU E C 1
ATOM 15097 O O . GLU E 1 153 ? 423.946 275.008 543.984 1.00 33.14 153 GLU E O 1
ATOM 15109 N N . GLU E 1 154 ? 425.910 276.106 544.018 1.00 33.95 154 GLU E N 1
ATOM 15110 C CA . GLU E 1 154 ? 426.338 275.512 545.274 1.00 33.95 154 GLU E CA 1
ATOM 15111 C C . GLU E 1 154 ? 425.811 276.328 546.444 1.00 33.95 154 GLU E C 1
ATOM 15112 O O . GLU E 1 154 ? 425.936 277.557 546.471 1.00 33.95 154 GLU E O 1
ATOM 15124 N N . VAL E 1 155 ? 425.226 275.635 547.417 1.00 33.28 155 VAL E N 1
ATOM 15125 C CA . VAL E 1 155 ? 424.645 276.249 548.603 1.00 33.28 155 VAL E CA 1
ATOM 15126 C C . VAL E 1 155 ? 425.435 275.777 549.814 1.00 33.28 155 VAL E C 1
ATOM 15127 O O . VAL E 1 155 ? 425.726 274.582 549.942 1.00 33.28 155 VAL E O 1
ATOM 15140 N N . PHE E 1 156 ? 425.786 276.710 550.693 1.00 37.73 156 PHE E N 1
ATOM 15141 C CA . PHE E 1 156 ? 426.511 276.391 551.916 1.00 37.73 156 PHE E CA 1
ATOM 15142 C C . PHE E 1 156 ? 425.516 276.231 553.057 1.00 37.73 156 PHE E C 1
ATOM 15143 O O . PHE E 1 156 ? 424.670 277.105 553.276 1.00 37.73 156 PHE E O 1
ATOM 15160 N N . THR E 1 157 ? 425.618 275.120 553.780 1.00 38.71 157 THR E N 1
ATOM 15161 C CA . THR E 1 157 ? 424.714 274.841 554.890 1.00 38.71 157 THR E CA 1
ATOM 15162 C C . THR E 1 157 ? 425.498 274.574 556.171 1.00 38.71 157 THR E C 1
ATOM 15163 O O . THR E 1 157 ? 425.000 274.801 557.273 1.00 38.71 157 THR E O 1
ATOM 15174 N N . ILE E 1 174 ? 425.005 281.880 547.832 1.00 35.04 174 ILE E N 1
ATOM 15175 C CA . ILE E 1 174 ? 425.217 280.660 547.067 1.00 35.04 174 ILE E CA 1
ATOM 15176 C C . ILE E 1 174 ? 426.191 280.945 545.930 1.00 35.04 174 ILE E C 1
ATOM 15177 O O . ILE E 1 174 ? 426.029 281.914 545.190 1.00 35.04 174 ILE E O 1
ATOM 15192 N N . THR E 1 175 ? 427.210 280.101 545.800 1.00 34.81 175 THR E N 1
ATOM 15193 C CA . THR E 1 175 ? 428.240 280.268 544.788 1.00 34.81 175 THR E CA 1
ATOM 15194 C C . THR E 1 175 ? 427.850 279.515 543.524 1.00 34.81 175 THR E C 1
ATOM 15195 O O . THR E 1 175 ? 426.861 278.780 543.501 1.00 34.81 175 THR E O 1
ATOM 15206 N N . PHE E 1 176 ? 428.640 279.698 542.472 1.00 33.25 176 PHE E N 1
ATOM 15207 C CA . PHE E 1 176 ? 428.355 279.115 541.171 1.00 33.25 176 PHE E CA 1
ATOM 15208 C C . PHE E 1 176 ? 429.564 278.357 540.643 1.00 33.25 176 PHE E C 1
ATOM 15209 O O . PHE E 1 176 ? 430.706 278.808 540.782 1.00 33.25 176 PHE E O 1
ATOM 15226 N N . SER E 1 177 ? 429.301 277.199 540.048 1.00 32.32 177 SER E N 1
ATOM 15227 C CA . SER E 1 177 ? 430.275 276.443 539.278 1.00 32.32 177 SER E CA 1
ATOM 15228 C C . SER E 1 177 ? 429.753 276.312 537.855 1.00 32.32 177 SER E C 1
ATOM 15229 O O . SER E 1 177 ? 428.558 276.444 537.605 1.00 32.32 177 SER E O 1
ATOM 15237 N N . LYS E 1 178 ? 430.651 276.066 536.909 1.00 32.63 178 LYS E N 1
ATOM 15238 C CA . LYS E 1 178 ? 430.264 275.839 535.523 1.00 32.63 178 LYS E CA 1
ATOM 15239 C C . LYS E 1 178 ? 430.517 274.381 535.174 1.00 32.63 178 LYS E C 1
ATOM 15240 O O . LYS E 1 178 ? 431.633 273.881 535.353 1.00 32.63 178 LYS E O 1
ATOM 15259 N N . GLN E 1 179 ? 429.480 273.702 534.687 1.00 30.64 179 GLN E N 1
ATOM 15260 C CA . GLN E 1 179 ? 429.544 272.283 534.381 1.00 30.64 179 GLN E CA 1
ATOM 15261 C C . GLN E 1 179 ? 429.039 272.046 532.965 1.00 30.64 179 GLN E C 1
ATOM 15262 O O . GLN E 1 179 ? 428.403 272.907 532.348 1.00 30.64 179 GLN E O 1
ATOM 15276 N N . THR E 1 180 ? 429.344 270.857 532.453 1.00 33.53 180 THR E N 1
ATOM 15277 C CA . THR E 1 180 ? 428.960 270.445 531.112 1.00 33.53 180 THR E CA 1
ATOM 15278 C C . THR E 1 180 ? 428.307 269.075 531.188 1.00 33.53 180 THR E C 1
ATOM 15279 O O . THR E 1 180 ? 428.776 268.200 531.921 1.00 33.53 180 THR E O 1
ATOM 15290 N N . ALA E 1 181 ? 427.224 268.900 530.439 1.00 33.12 181 ALA E N 1
ATOM 15291 C CA . ALA E 1 181 ? 426.503 267.637 530.352 1.00 33.12 181 ALA E CA 1
ATOM 15292 C C . ALA E 1 181 ? 426.665 267.089 528.942 1.00 33.12 181 ALA E C 1
ATOM 15293 O O . ALA E 1 181 ? 426.362 267.784 527.965 1.00 33.12 181 ALA E O 1
ATOM 15300 N N . ASN E 1 182 ? 427.140 265.851 528.844 1.00 33.65 182 ASN E N 1
ATOM 15301 C CA . ASN E 1 182 ? 427.390 265.192 527.570 1.00 33.65 182 ASN E CA 1
ATOM 15302 C C . ASN E 1 182 ? 426.237 264.251 527.246 1.00 33.65 182 ASN E C 1
ATOM 15303 O O . ASN E 1 182 ? 425.813 263.466 528.100 1.00 33.65 182 ASN E O 1
ATOM 15314 N N . VAL E 1 183 ? 425.738 264.330 526.014 1.00 33.65 183 VAL E N 1
ATOM 15315 C CA . VAL E 1 183 ? 424.635 263.477 525.586 1.00 33.65 183 VAL E CA 1
ATOM 15316 C C . VAL E 1 183 ? 425.113 262.032 525.546 1.00 33.65 183 VAL E C 1
ATOM 15317 O O . VAL E 1 183 ? 425.957 261.665 524.720 1.00 33.65 183 VAL E O 1
ATOM 15330 N N . LYS E 1 184 ? 424.574 261.205 526.435 1.00 33.23 184 LYS E N 1
ATOM 15331 C CA . LYS E 1 184 ? 424.898 259.788 526.503 1.00 33.23 184 LYS E CA 1
ATOM 15332 C C . LYS E 1 184 ? 423.816 258.977 525.805 1.00 33.23 184 LYS E C 1
ATOM 15333 O O . LYS E 1 184 ? 422.765 259.496 525.421 1.00 33.23 184 LYS E O 1
ATOM 15352 N N . THR E 1 185 ? 424.084 257.683 525.651 1.00 33.39 185 THR E N 1
ATOM 15353 C CA . THR E 1 185 ? 423.198 256.768 524.942 1.00 33.39 185 THR E CA 1
ATOM 15354 C C . THR E 1 185 ? 422.729 255.667 525.883 1.00 33.39 185 THR E C 1
ATOM 15355 O O . THR E 1 185 ? 423.540 255.058 526.588 1.00 33.39 185 THR E O 1
ATOM 15366 N N . ILE E 1 186 ? 421.422 255.422 525.889 1.00 32.42 186 ILE E N 1
ATOM 15367 C CA . ILE E 1 186 ? 420.801 254.356 526.667 1.00 32.42 186 ILE E CA 1
ATOM 15368 C C . ILE E 1 186 ? 420.215 253.361 525.678 1.00 32.42 186 ILE E C 1
ATOM 15369 O O . ILE E 1 186 ? 419.432 253.742 524.801 1.00 32.42 186 ILE E O 1
ATOM 15385 N N . ALA E 1 187 ? 420.575 252.088 525.822 1.00 32.46 187 ALA E N 1
ATOM 15386 C CA . ALA E 1 187 ? 420.141 251.056 524.890 1.00 32.46 187 ALA E CA 1
ATOM 15387 C C . ALA E 1 187 ? 419.635 249.846 525.658 1.00 32.46 187 ALA E C 1
ATOM 15388 O O . ALA E 1 187 ? 420.247 249.433 526.648 1.00 32.46 187 ALA E O 1
ATOM 15395 N N . HIS E 1 188 ? 418.523 249.283 525.194 1.00 31.26 188 HIS E N 1
ATOM 15396 C CA . HIS E 1 188 ? 417.953 248.060 525.741 1.00 31.26 188 HIS E CA 1
ATOM 15397 C C . HIS E 1 188 ? 417.712 247.089 524.599 1.00 31.26 188 HIS E C 1
ATOM 15398 O O . HIS E 1 188 ? 417.187 247.475 523.553 1.00 31.26 188 HIS E O 1
ATOM 15412 N N . TRP E 1 189 ? 418.090 245.829 524.796 1.00 32.52 189 TRP E N 1
ATOM 15413 C CA . TRP E 1 189 ? 417.970 244.837 523.740 1.00 32.52 189 TRP E CA 1
ATOM 15414 C C . TRP E 1 189 ? 417.288 243.587 524.271 1.00 32.52 189 TRP E C 1
ATOM 15415 O O . TRP E 1 189 ? 417.475 243.193 525.425 1.00 32.52 189 TRP E O 1
ATOM 15436 N N . VAL E 1 190 ? 416.494 242.972 523.400 1.00 35.41 190 VAL E N 1
ATOM 15437 C CA . VAL E 1 190 ? 415.808 241.716 523.669 1.00 35.41 190 VAL E CA 1
ATOM 15438 C C . VAL E 1 190 ? 416.260 240.693 522.637 1.00 35.41 190 VAL E C 1
ATOM 15439 O O . VAL E 1 190 ? 416.368 240.990 521.442 1.00 35.41 190 VAL E O 1
ATOM 15452 N N . GLN E 1 191 ? 416.533 239.480 523.111 1.00 35.84 191 GLN E N 1
ATOM 15453 C CA . GLN E 1 191 ? 417.018 238.385 522.274 1.00 35.84 191 GLN E CA 1
ATOM 15454 C C . GLN E 1 191 ? 415.852 237.445 521.993 1.00 35.84 191 GLN E C 1
ATOM 15455 O O . GLN E 1 191 ? 415.416 236.699 522.873 1.00 35.84 191 GLN E O 1
ATOM 15469 N N . ALA E 1 192 ? 415.358 237.479 520.760 1.00 36.08 192 ALA E N 1
ATOM 15470 C CA . ALA E 1 192 ? 414.228 236.668 520.344 1.00 36.08 192 ALA E CA 1
ATOM 15471 C C . ALA E 1 192 ? 414.695 235.573 519.390 1.00 36.08 192 ALA E C 1
ATOM 15472 O O . ALA E 1 192 ? 415.885 235.414 519.120 1.00 36.08 192 ALA E O 1
ATOM 15479 N N . SER E 1 193 ? 413.739 234.820 518.860 1.00 37.55 193 SER E N 1
ATOM 15480 C CA . SER E 1 193 ? 414.020 233.810 517.855 1.00 37.55 193 SER E CA 1
ATOM 15481 C C . SER E 1 193 ? 413.668 234.341 516.468 1.00 37.55 193 SER E C 1
ATOM 15482 O O . SER E 1 193 ? 413.073 235.408 516.318 1.00 37.55 193 SER E O 1
ATOM 15490 N N . ARG E 1 194 ? 414.061 233.591 515.442 1.00 37.70 194 ARG E N 1
ATOM 15491 C CA . ARG E 1 194 ? 413.822 234.006 514.066 1.00 37.70 194 ARG E CA 1
ATOM 15492 C C . ARG E 1 194 ? 412.441 233.621 513.557 1.00 37.70 194 ARG E C 1
ATOM 15493 O O . ARG E 1 194 ? 411.965 234.226 512.592 1.00 37.70 194 ARG E O 1
ATOM 15514 N N . GLN E 1 195 ? 411.789 232.635 514.175 1.00 41.73 195 GLN E N 1
ATOM 15515 C CA . GLN E 1 195 ? 410.445 232.253 513.765 1.00 41.73 195 GLN E CA 1
ATOM 15516 C C . GLN E 1 195 ? 409.417 233.333 514.068 1.00 41.73 195 GLN E C 1
ATOM 15517 O O . GLN E 1 195 ? 408.417 233.436 513.349 1.00 41.73 195 GLN E O 1
ATOM 15531 N N . VAL E 1 196 ? 409.640 234.139 515.108 1.00 42.92 196 VAL E N 1
ATOM 15532 C CA . VAL E 1 196 ? 408.732 235.241 515.405 1.00 42.92 196 VAL E CA 1
ATOM 15533 C C . VAL E 1 196 ? 408.664 236.235 514.256 1.00 42.92 196 VAL E C 1
ATOM 15534 O O . VAL E 1 196 ? 407.638 236.903 514.081 1.00 42.92 196 VAL E O 1
ATOM 15547 N N . MET E 1 197 ? 409.734 236.353 513.467 1.00 46.10 197 MET E N 1
ATOM 15548 C CA . MET E 1 197 ? 409.724 237.265 512.330 1.00 46.10 197 MET E CA 1
ATOM 15549 C C . MET E 1 197 ? 408.703 236.845 511.282 1.00 46.10 197 MET E C 1
ATOM 15550 O O . MET E 1 197 ? 408.059 237.703 510.668 1.00 46.10 197 MET E O 1
ATOM 15564 N N . ASP E 1 198 ? 408.541 235.539 511.061 1.00 50.08 198 ASP E N 1
ATOM 15565 C CA . ASP E 1 198 ? 407.616 235.055 510.043 1.00 50.08 198 ASP E CA 1
ATOM 15566 C C . ASP E 1 198 ? 406.172 235.443 510.325 1.00 50.08 198 ASP E C 1
ATOM 15567 O O . ASP E 1 198 ? 405.355 235.429 509.399 1.00 50.08 198 ASP E O 1
ATOM 15576 N N . ASP E 1 199 ? 405.841 235.787 511.569 1.00 51.23 199 ASP E N 1
ATOM 15577 C CA . ASP E 1 199 ? 404.483 236.182 511.918 1.00 51.23 199 ASP E CA 1
ATOM 15578 C C . ASP E 1 199 ? 404.212 237.658 511.663 1.00 51.23 199 ASP E C 1
ATOM 15579 O O . ASP E 1 199 ? 403.104 238.120 511.948 1.00 51.23 199 ASP E O 1
ATOM 15588 N N . ALA E 1 200 ? 405.202 238.404 511.169 1.00 51.36 200 ALA E N 1
ATOM 15589 C CA . ALA E 1 200 ? 405.079 239.800 510.757 1.00 51.36 200 ALA E CA 1
ATOM 15590 C C . ALA E 1 200 ? 404.422 240.642 511.856 1.00 51.36 200 ALA E C 1
ATOM 15591 O O . ALA E 1 200 ? 405.105 240.954 512.840 1.00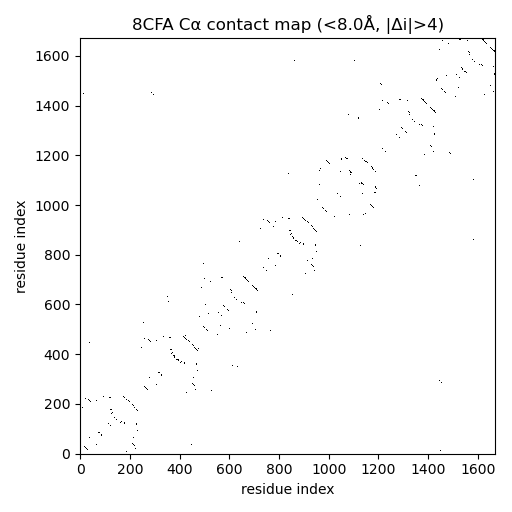 51.36 200 ALA E O 1
ATOM 15598 N N . PRO E 1 201 ? 403.143 241.044 511.773 1.00 51.74 201 PRO E N 1
ATOM 15599 C CA . PRO E 1 201 ? 402.643 242.003 512.771 1.00 51.74 201 PRO E CA 1
ATOM 15600 C C . PRO E 1 201 ? 402.694 241.507 514.205 1.00 51.74 201 PRO E C 1
ATOM 15601 O O . PRO E 1 201 ? 402.735 242.339 515.121 1.00 51.74 201 PRO E O 1
ATOM 15612 N N . MET E 1 202 ? 402.698 240.193 514.442 1.00 48.43 202 MET E N 1
ATOM 15613 C CA . MET E 1 202 ? 402.753 239.713 515.819 1.00 48.43 202 MET E CA 1
ATOM 15614 C C . MET E 1 202 ? 404.076 240.089 516.474 1.00 48.43 202 MET E C 1
ATOM 15615 O O . MET E 1 202 ? 404.155 240.171 517.705 1.00 48.43 202 MET E O 1
ATOM 15629 N N . LEU E 1 203 ? 405.115 240.329 515.674 1.00 46.75 203 LEU E N 1
ATOM 15630 C CA . LEU E 1 203 ? 406.395 240.776 516.212 1.00 46.75 203 LEU E CA 1
ATOM 15631 C C . LEU E 1 203 ? 406.496 242.297 516.191 1.00 46.75 203 LEU E C 1
ATOM 15632 O O . LEU E 1 203 ? 406.667 242.937 517.234 1.00 46.75 203 LEU E O 1
ATOM 15648 N N . GLN E 1 204 ? 406.381 242.893 515.003 1.00 51.29 204 GLN E N 1
ATOM 15649 C CA . GLN E 1 204 ? 406.599 244.329 514.870 1.00 51.29 204 GLN E CA 1
ATOM 15650 C C . GLN E 1 204 ? 405.573 245.126 515.666 1.00 51.29 204 GLN E C 1
ATOM 15651 O O . GLN E 1 204 ? 405.908 246.159 516.257 1.00 51.29 204 GLN E O 1
ATOM 15665 N N . SER E 1 205 ? 404.323 244.672 515.690 1.00 50.08 205 SER E N 1
ATOM 15666 C CA . SER E 1 205 ? 403.234 245.440 516.277 1.00 50.08 205 SER E CA 1
ATOM 15667 C C . SER E 1 205 ? 402.868 244.984 517.684 1.00 50.08 205 SER E C 1
ATOM 15668 O O . SER E 1 205 ? 401.862 245.452 518.227 1.00 50.08 205 SER E O 1
ATOM 15676 N N . TYR E 1 206 ? 403.643 244.081 518.285 1.00 42.46 206 TYR E N 1
ATOM 15677 C CA . TYR E 1 206 ? 403.365 243.683 519.660 1.00 42.46 206 TYR E CA 1
ATOM 15678 C C . TYR E 1 206 ? 404.610 243.689 520.535 1.00 42.46 206 TYR E C 1
ATOM 15679 O O . TYR E 1 206 ? 404.508 243.868 521.752 1.00 42.46 206 TYR E O 1
ATOM 15697 N N . ILE E 1 207 ? 405.788 243.487 519.943 1.00 40.76 207 ILE E N 1
ATOM 15698 C CA . ILE E 1 207 ? 406.994 243.425 520.761 1.00 40.76 207 ILE E CA 1
ATOM 15699 C C . ILE E 1 207 ? 407.563 244.817 520.988 1.00 40.76 207 ILE E C 1
ATOM 15700 O O . ILE E 1 207 ? 408.305 245.039 521.951 1.00 40.76 207 ILE E O 1
ATOM 15716 N N . ASN E 1 208 ? 407.231 245.778 520.124 1.00 41.00 208 ASN E N 1
ATOM 15717 C CA . ASN E 1 208 ? 407.592 247.160 520.411 1.00 41.00 208 ASN E CA 1
ATOM 15718 C C . ASN E 1 208 ? 407.017 247.621 521.744 1.00 41.00 208 ASN E C 1
ATOM 15719 O O . ASN E 1 208 ? 407.664 248.403 522.450 1.00 41.00 208 ASN E O 1
ATOM 15730 N N . ASN E 1 209 ? 405.831 247.130 522.114 1.00 39.09 209 ASN E N 1
ATOM 15731 C CA . ASN E 1 209 ? 405.212 247.536 523.371 1.00 39.09 209 ASN E CA 1
ATOM 15732 C C . ASN E 1 209 ? 406.075 247.151 524.566 1.00 39.09 209 ASN E C 1
ATOM 15733 O O . ASN E 1 209 ? 406.276 247.959 525.479 1.00 39.09 209 ASN E O 1
ATOM 15744 N N . ARG E 1 210 ? 406.594 245.923 524.580 1.00 34.83 210 ARG E N 1
ATOM 15745 C CA . ARG E 1 210 ? 407.455 245.482 525.671 1.00 34.83 210 ARG E CA 1
ATOM 15746 C C . ARG E 1 210 ? 408.861 246.053 525.560 1.00 34.83 210 ARG E C 1
ATOM 15747 O O . ARG E 1 210 ? 409.514 246.289 526.585 1.00 34.83 210 ARG E O 1
ATOM 15768 N N . LEU E 1 211 ? 409.334 246.285 524.337 1.00 35.99 211 LEU E N 1
ATOM 15769 C CA . LEU E 1 211 ? 410.668 246.830 524.134 1.00 35.99 211 LEU E CA 1
ATOM 15770 C C . LEU E 1 211 ? 410.767 248.256 524.660 1.00 35.99 211 LEU E C 1
ATOM 15771 O O . LEU E 1 211 ? 411.735 248.602 525.350 1.00 35.99 211 LEU E O 1
ATOM 15787 N N . MET E 1 212 ? 409.774 249.094 524.353 1.00 36.46 212 MET E N 1
ATOM 15788 C CA . MET E 1 212 ? 409.762 250.447 524.894 1.00 36.46 212 MET E CA 1
ATOM 15789 C C . MET E 1 212 ? 409.659 250.432 526.413 1.00 36.46 212 MET E C 1
ATOM 15790 O O . MET E 1 212 ? 410.260 251.274 527.087 1.00 36.46 212 MET E O 1
ATOM 15804 N N . TYR E 1 213 ? 408.909 249.478 526.966 1.00 35.13 213 TYR E N 1
ATOM 15805 C CA . TYR E 1 213 ? 408.801 249.348 528.415 1.00 35.13 213 TYR E CA 1
ATOM 15806 C C . TYR E 1 213 ? 410.158 249.050 529.043 1.00 35.13 213 TYR E C 1
ATOM 15807 O O . TYR E 1 213 ? 410.552 249.683 530.035 1.00 35.13 213 TYR E O 1
ATOM 15825 N N . GLY E 1 214 ? 410.888 248.087 528.477 1.00 32.15 214 GLY E N 1
ATOM 15826 C CA . GLY E 1 214 ? 412.218 247.791 528.979 1.00 32.15 214 GLY E CA 1
ATOM 15827 C C . GLY E 1 214 ? 413.172 248.958 528.839 1.00 32.15 214 GLY E C 1
ATOM 15828 O O . GLY E 1 214 ? 413.982 249.217 529.737 1.00 32.15 214 GLY E O 1
ATOM 15832 N N . LEU E 1 215 ? 413.097 249.675 527.716 1.00 32.30 215 LEU E N 1
ATOM 15833 C CA . LEU E 1 215 ? 413.930 250.859 527.546 1.00 32.30 215 LEU E CA 1
ATOM 15834 C C . LEU E 1 215 ? 413.628 251.893 528.618 1.00 32.30 215 LEU E C 1
ATOM 15835 O O . LEU E 1 215 ? 414.545 252.503 529.178 1.00 32.30 215 LEU E O 1
ATOM 15851 N N . ALA E 1 216 ? 412.346 252.108 528.911 1.00 31.21 216 ALA E N 1
ATOM 15852 C CA . ALA E 1 216 ? 411.976 253.066 529.943 1.00 31.21 216 ALA E CA 1
ATOM 15853 C C . ALA E 1 216 ? 412.534 252.656 531.298 1.00 31.21 216 ALA E C 1
ATOM 15854 O O . ALA E 1 216 ? 413.061 253.493 532.039 1.00 31.21 216 ALA E O 1
ATOM 15861 N N . LEU E 1 217 ? 412.429 251.372 531.644 1.00 31.49 217 LEU E N 1
ATOM 15862 C CA . LEU E 1 217 ? 412.944 250.939 532.942 1.00 31.49 217 LEU E CA 1
ATOM 15863 C C . LEU E 1 217 ? 414.459 251.104 533.027 1.00 31.49 217 LEU E C 1
ATOM 15864 O O . LEU E 1 217 ? 414.987 251.553 534.055 1.00 31.49 217 LEU E O 1
ATOM 15880 N N . LYS E 1 218 ? 415.180 250.753 531.959 1.00 32.28 218 LYS E N 1
ATOM 15881 C CA . LYS E 1 218 ? 416.633 250.909 531.985 1.00 32.28 218 LYS E CA 1
ATOM 15882 C C . LYS E 1 218 ? 417.028 252.379 532.064 1.00 32.28 218 LYS E C 1
ATOM 15883 O O . LYS E 1 218 ? 417.975 252.739 532.777 1.00 32.28 218 LYS E O 1
ATOM 15902 N N . GLU E 1 219 ? 416.319 253.241 531.333 1.00 30.33 219 GLU E N 1
ATOM 15903 C CA . GLU E 1 219 ? 416.580 254.672 531.414 1.00 30.33 219 GLU E CA 1
ATOM 15904 C C . GLU E 1 219 ? 416.340 255.186 532.824 1.00 30.33 219 GLU E C 1
ATOM 15905 O O . GLU E 1 219 ? 417.107 256.010 533.330 1.00 30.33 219 GLU E O 1
ATOM 15917 N N . GLU E 1 220 ? 415.268 254.724 533.469 1.00 30.10 220 GLU E N 1
ATOM 15918 C CA . GLU E 1 220 ? 415.010 255.122 534.847 1.00 30.10 220 GLU E CA 1
ATOM 15919 C C . GLU E 1 220 ? 416.162 254.716 535.754 1.00 30.10 220 GLU E C 1
ATOM 15920 O O . GLU E 1 220 ? 416.619 255.509 536.587 1.00 30.10 220 GLU E O 1
ATOM 15932 N N . GLY E 1 221 ? 416.644 253.483 535.609 1.00 29.22 221 GLY E N 1
ATOM 15933 C CA . GLY E 1 221 ? 417.751 253.041 536.441 1.00 29.22 221 GLY E CA 1
ATOM 15934 C C . GLY E 1 221 ? 419.001 253.877 536.238 1.00 29.22 221 GLY E C 1
ATOM 15935 O O . GLY E 1 221 ? 419.650 254.291 537.206 1.00 29.22 221 GLY E O 1
ATOM 15939 N N . GLN E 1 222 ? 419.350 254.150 534.979 1.00 30.91 222 GLN E N 1
ATOM 15940 C CA . GLN E 1 222 ? 420.547 254.938 534.705 1.00 30.91 222 GLN E CA 1
ATOM 15941 C C . GLN E 1 222 ? 420.408 256.377 535.182 1.00 30.91 222 GLN E C 1
ATOM 15942 O O . GLN E 1 222 ? 421.378 256.950 535.689 1.00 30.91 222 GLN E O 1
ATOM 15956 N N . LEU E 1 223 ? 419.226 256.979 535.028 1.00 28.79 223 LEU E N 1
ATOM 15957 C CA . LEU E 1 223 ? 419.004 258.310 535.577 1.00 28.79 223 LEU E CA 1
ATOM 15958 C C . LEU E 1 223 ? 419.153 258.316 537.088 1.00 28.79 223 LEU E C 1
ATOM 15959 O O . LEU E 1 223 ? 419.741 259.247 537.647 1.00 28.79 223 LEU E O 1
ATOM 15975 N N . LEU E 1 224 ? 418.626 257.298 537.766 1.00 27.52 224 LEU E N 1
ATOM 15976 C CA . LEU E 1 224 ? 418.701 257.291 539.220 1.00 27.52 224 LEU E CA 1
ATOM 15977 C C . LEU E 1 224 ? 420.134 257.135 539.711 1.00 27.52 224 LEU E C 1
ATOM 15978 O O . LEU E 1 224 ? 420.593 257.922 540.545 1.00 27.52 224 LEU E O 1
ATOM 15994 N N . ASN E 1 225 ? 420.859 256.133 539.218 1.00 29.78 225 ASN E N 1
ATOM 15995 C CA . ASN E 1 225 ? 422.165 255.811 539.796 1.00 29.78 225 ASN E CA 1
ATOM 15996 C C . ASN E 1 225 ? 423.206 255.532 538.715 1.00 29.78 225 ASN E C 1
ATOM 15997 O O . ASN E 1 225 ? 423.937 254.542 538.763 1.00 29.78 225 ASN E O 1
ATOM 16008 N N . GLY E 1 226 ? 423.293 256.416 537.724 1.00 31.62 226 GLY E N 1
ATOM 16009 C CA . GLY E 1 226 ? 424.417 256.381 536.800 1.00 31.62 226 GLY E CA 1
ATOM 16010 C C . GLY E 1 226 ? 425.657 256.997 537.433 1.00 31.62 226 GLY E C 1
ATOM 16011 O O . GLY E 1 226 ? 425.593 258.023 538.109 1.00 31.62 226 GLY E O 1
ATOM 16015 N N . ASP E 1 227 ? 426.803 256.355 537.205 1.00 34.15 227 ASP E N 1
ATOM 16016 C CA . ASP E 1 227 ? 428.050 256.789 537.824 1.00 34.15 227 ASP E CA 1
ATOM 16017 C C . ASP E 1 227 ? 428.785 257.852 537.018 1.00 34.15 227 ASP E C 1
ATOM 16018 O O . ASP E 1 227 ? 429.756 258.424 537.523 1.00 34.15 227 ASP E O 1
ATOM 16027 N N . GLY E 1 228 ? 428.354 258.128 535.790 1.00 34.92 228 GLY E N 1
ATOM 16028 C CA . GLY E 1 228 ? 428.931 259.218 535.029 1.00 34.92 228 GLY E CA 1
ATOM 16029 C C . GLY E 1 228 ? 430.333 258.979 534.522 1.00 34.92 228 GLY E C 1
ATOM 16030 O O . GLY E 1 228 ? 430.969 259.916 534.035 1.00 34.92 228 GLY E O 1
ATOM 16034 N N . THR E 1 229 ? 430.838 257.750 534.615 1.00 36.77 229 THR E N 1
ATOM 16035 C CA . THR E 1 229 ? 432.188 257.410 534.177 1.00 36.77 229 THR E CA 1
ATOM 16036 C C . THR E 1 229 ? 432.092 256.492 532.964 1.00 36.77 229 THR E C 1
ATOM 16037 O O . THR E 1 229 ? 431.465 255.430 533.030 1.00 36.77 229 THR E O 1
ATOM 16048 N N . GLY E 1 230 ? 432.717 256.898 531.863 1.00 38.19 230 GLY E N 1
ATOM 16049 C CA . GLY E 1 230 ? 432.795 256.050 530.691 1.00 38.19 230 GLY E CA 1
ATOM 16050 C C . GLY E 1 230 ? 431.465 255.852 529.996 1.00 38.19 230 GLY E C 1
ATOM 16051 O O . GLY E 1 230 ? 430.917 254.746 529.990 1.00 38.19 230 GLY E O 1
ATOM 16055 N N . ASP E 1 231 ? 430.938 256.918 529.403 1.00 37.20 231 ASP E N 1
ATOM 16056 C CA . ASP E 1 231 ? 429.666 256.876 528.687 1.00 37.20 231 ASP E CA 1
ATOM 16057 C C . ASP E 1 231 ? 428.539 256.405 529.605 1.00 37.20 231 ASP E C 1
ATOM 16058 O O . ASP E 1 231 ? 427.775 255.490 529.291 1.00 37.20 231 ASP E O 1
ATOM 16067 N N . ASN E 1 232 ? 428.453 257.054 530.761 1.00 34.75 232 ASN E N 1
ATOM 16068 C CA . ASN E 1 232 ? 427.351 256.870 531.690 1.00 34.75 232 ASN E CA 1
ATOM 16069 C C . ASN E 1 232 ? 426.744 258.228 531.998 1.00 34.75 232 ASN E C 1
ATOM 16070 O O . ASN E 1 232 ? 427.361 259.275 531.784 1.00 34.75 232 ASN E O 1
ATOM 16081 N N . LEU E 1 233 ? 425.517 258.206 532.503 1.00 31.50 233 LEU E N 1
ATOM 16082 C CA . LEU E 1 233 ? 424.857 259.427 532.921 1.00 31.50 233 LEU E CA 1
ATOM 16083 C C . LEU E 1 233 ? 425.326 259.797 534.324 1.00 31.50 233 LEU E C 1
ATOM 16084 O O . LEU E 1 233 ? 425.976 259.013 535.020 1.00 31.50 233 LEU E O 1
ATOM 16100 N N . GLU E 1 234 ? 424.997 261.014 534.747 1.00 32.10 234 GLU E N 1
ATOM 16101 C CA . GLU E 1 234 ? 425.320 261.499 536.084 1.00 32.10 234 GLU E CA 1
ATOM 16102 C C . GLU E 1 234 ? 424.129 261.174 536.980 1.00 32.10 234 GLU E C 1
ATOM 16103 O O . GLU E 1 234 ? 423.099 261.847 536.955 1.00 32.10 234 GLU E O 1
ATOM 16115 N N . GLY E 1 235 ? 424.279 260.123 537.776 1.00 30.00 235 GLY E N 1
ATOM 16116 C CA . GLY E 1 235 ? 423.198 259.659 538.619 1.00 30.00 235 GLY E CA 1
ATOM 16117 C C . GLY E 1 235 ? 422.791 260.656 539.680 1.00 30.00 235 GLY E C 1
ATOM 16118 O O . GLY E 1 235 ? 423.640 261.327 540.271 1.00 30.00 235 GLY E O 1
ATOM 16122 N N . LEU E 1 236 ? 421.484 260.760 539.931 1.00 27.78 236 LEU E N 1
ATOM 16123 C CA . LEU E 1 236 ? 421.012 261.601 541.024 1.00 27.78 236 LEU E CA 1
ATOM 16124 C C . LEU E 1 236 ? 421.578 261.136 542.356 1.00 27.78 236 LEU E C 1
ATOM 16125 O O . LEU E 1 236 ? 421.828 261.956 543.245 1.00 27.78 236 LEU E O 1
ATOM 16141 N N . ASN E 1 237 ? 421.788 259.828 542.513 1.00 27.44 237 ASN E N 1
ATOM 16142 C CA . ASN E 1 237 ? 422.394 259.312 543.733 1.00 27.44 237 ASN E CA 1
ATOM 16143 C C . ASN E 1 237 ? 423.866 259.683 543.842 1.00 27.44 237 ASN E C 1
ATOM 16144 O O . ASN E 1 237 ? 424.420 259.657 544.946 1.00 27.44 237 ASN E O 1
ATOM 16155 N N . LYS E 1 238 ? 424.512 260.019 542.724 1.00 30.50 238 LYS E N 1
ATOM 16156 C CA . LYS E 1 238 ? 425.924 260.384 542.757 1.00 30.50 238 LYS E CA 1
ATOM 16157 C C . LYS E 1 238 ? 426.122 261.799 543.288 1.00 30.50 238 LYS E C 1
ATOM 16158 O O . LYS E 1 238 ? 427.076 262.057 544.029 1.00 30.50 238 LYS E O 1
ATOM 16177 N N . VAL E 1 239 ? 425.232 262.727 542.920 1.00 28.22 239 VAL E N 1
ATOM 16178 C CA . VAL E 1 239 ? 425.343 264.111 543.375 1.00 28.22 239 VAL E CA 1
ATOM 16179 C C . VAL E 1 239 ? 424.504 264.393 544.613 1.00 28.22 239 VAL E C 1
ATOM 16180 O O . VAL E 1 239 ? 424.586 265.500 545.164 1.00 28.22 239 VAL E O 1
ATOM 16193 N N . ALA E 1 240 ? 423.711 263.431 545.072 1.00 27.13 240 ALA E N 1
ATOM 16194 C CA . ALA E 1 240 ? 422.821 263.661 546.198 1.00 27.13 240 ALA E CA 1
ATOM 16195 C C . ALA E 1 240 ? 423.607 263.977 547.465 1.00 27.13 240 ALA E C 1
ATOM 16196 O O . ALA E 1 240 ? 424.706 263.465 547.689 1.00 27.13 240 ALA E O 1
ATOM 16203 N N . THR E 1 241 ? 423.027 264.838 548.294 1.00 26.55 241 THR E N 1
ATOM 16204 C CA . THR E 1 241 ? 423.605 265.164 549.587 1.00 26.55 241 THR E CA 1
ATOM 16205 C C . THR E 1 241 ? 423.326 264.053 550.592 1.00 26.55 241 THR E C 1
ATOM 16206 O O . THR E 1 241 ? 422.235 263.481 550.632 1.00 26.55 241 THR E O 1
ATOM 16217 N N . ALA E 1 242 ? 424.329 263.749 551.407 1.00 26.24 242 ALA E N 1
ATOM 16218 C CA . ALA E 1 242 ? 424.169 262.729 552.430 1.00 26.24 242 ALA E CA 1
ATOM 16219 C C . ALA E 1 242 ? 423.100 263.146 553.432 1.00 26.24 242 ALA E C 1
ATOM 16220 O O . ALA E 1 242 ? 422.962 264.321 553.776 1.00 26.24 242 ALA E O 1
ATOM 16227 N N . TYR E 1 243 ? 422.338 262.164 553.903 1.00 28.46 243 TYR E N 1
ATOM 16228 C CA . TYR E 1 243 ? 421.261 262.430 554.845 1.00 28.46 243 TYR E CA 1
ATOM 16229 C C . TYR E 1 243 ? 421.842 262.782 556.208 1.00 28.46 243 TYR E C 1
ATOM 16230 O O . TYR E 1 243 ? 422.731 262.090 556.712 1.00 28.46 243 TYR E O 1
ATOM 16248 N N . ASP E 1 244 ? 421.335 263.858 556.804 1.00 29.60 244 ASP E N 1
ATOM 16249 C CA . ASP E 1 244 ? 421.823 264.326 558.097 1.00 29.60 244 ASP E CA 1
ATOM 16250 C C . ASP E 1 244 ? 421.321 263.397 559.195 1.00 29.60 244 ASP E C 1
ATOM 16251 O O . ASP E 1 244 ? 420.186 263.530 559.661 1.00 29.60 244 ASP E O 1
ATOM 16260 N N . THR E 1 245 ? 422.170 262.460 559.618 1.00 30.41 245 THR E N 1
ATOM 16261 C CA . THR E 1 245 ? 421.754 261.482 560.617 1.00 30.41 245 THR E CA 1
ATOM 16262 C C . THR E 1 245 ? 421.388 262.140 561.941 1.00 30.41 245 THR E C 1
ATOM 16263 O O . THR E 1 245 ? 420.633 261.559 562.729 1.00 30.41 245 THR E O 1
ATOM 16274 N N . SER E 1 246 ? 421.903 263.341 562.209 1.00 30.08 246 SER E N 1
ATOM 16275 C CA . SER E 1 246 ? 421.594 264.022 563.460 1.00 30.08 246 SER E CA 1
ATOM 16276 C C . SER E 1 246 ? 420.126 264.405 563.572 1.00 30.08 246 SER E C 1
ATOM 16277 O O . SER E 1 246 ? 419.668 264.716 564.676 1.00 30.08 246 SER E O 1
ATOM 16285 N N . LEU E 1 247 ? 419.384 264.394 562.464 1.00 29.63 247 LEU E N 1
ATOM 16286 C CA . LEU E 1 247 ? 417.970 264.741 562.502 1.00 29.63 247 LEU E CA 1
ATOM 16287 C C . LEU E 1 247 ? 417.133 263.683 563.205 1.00 29.63 247 LEU E C 1
ATOM 16288 O O . LEU E 1 247 ? 416.008 263.977 563.621 1.00 29.63 247 LEU E O 1
ATOM 16304 N N . ASN E 1 248 ? 417.651 262.466 563.349 1.00 33.79 248 ASN E N 1
ATOM 16305 C CA . ASN E 1 248 ? 416.873 261.365 563.897 1.00 33.79 248 ASN E CA 1
ATOM 16306 C C . ASN E 1 248 ? 416.651 261.554 565.391 1.00 33.79 248 ASN E C 1
ATOM 16307 O O . ASN E 1 248 ? 417.521 262.069 566.099 1.00 33.79 248 ASN E O 1
ATOM 16318 N N . ALA E 1 249 ? 415.481 261.139 565.864 1.00 42.53 249 ALA E N 1
ATOM 16319 C CA . ALA E 1 249 ? 415.155 261.115 567.278 1.00 42.53 249 ALA E CA 1
ATOM 16320 C C . ALA E 1 249 ? 415.113 259.665 567.756 1.00 42.53 249 ALA E C 1
ATOM 16321 O O . ALA E 1 249 ? 415.371 258.727 566.996 1.00 42.53 249 ALA E O 1
ATOM 16328 N N . THR E 1 250 ? 414.785 259.471 569.029 1.00 48.02 250 THR E N 1
ATOM 16329 C CA . THR E 1 250 ? 414.684 258.136 569.605 1.00 48.02 250 THR E CA 1
ATOM 16330 C C . THR E 1 250 ? 413.240 257.658 569.501 1.00 48.02 250 THR E C 1
ATOM 16331 O O . THR E 1 250 ? 412.338 258.259 570.095 1.00 48.02 250 THR E O 1
ATOM 16342 N N . GLY E 1 251 ? 413.026 256.581 568.748 1.00 47.95 251 GLY E N 1
ATOM 16343 C CA . GLY E 1 251 ? 411.696 256.036 568.557 1.00 47.95 251 GLY E CA 1
ATOM 16344 C C . GLY E 1 251 ? 411.160 256.250 567.157 1.00 47.95 251 GLY E C 1
ATOM 16345 O O . GLY E 1 251 ? 409.962 256.080 566.914 1.00 47.95 251 GLY E O 1
ATOM 16349 N N . ASP E 1 252 ? 412.034 256.620 566.226 1.00 44.43 252 ASP E N 1
ATOM 16350 C CA . ASP E 1 252 ? 411.608 256.937 564.871 1.00 44.43 252 ASP E CA 1
ATOM 16351 C C . ASP E 1 252 ? 411.443 255.677 564.034 1.00 44.43 252 ASP E C 1
ATOM 16352 O O . ASP E 1 252 ? 412.284 254.775 564.066 1.00 44.43 252 ASP E O 1
ATOM 16361 N N . THR E 1 253 ? 410.349 255.624 563.280 1.00 41.10 253 THR E N 1
ATOM 16362 C CA . THR E 1 253 ? 410.125 254.564 562.311 1.00 41.10 253 THR E CA 1
ATOM 16363 C C . THR E 1 253 ? 410.659 255.016 560.953 1.00 41.10 253 THR E C 1
ATOM 16364 O O . THR E 1 253 ? 411.183 256.123 560.803 1.00 41.10 253 THR E O 1
ATOM 16375 N N . ARG E 1 254 ? 410.531 254.159 559.940 1.00 35.95 254 ARG E N 1
ATOM 16376 C CA . ARG E 1 254 ? 411.128 254.452 558.644 1.00 35.95 254 ARG E CA 1
ATOM 16377 C C . ARG E 1 254 ? 410.475 255.644 557.956 1.00 35.95 254 ARG E C 1
ATOM 16378 O O . ARG E 1 254 ? 411.101 256.257 557.086 1.00 35.95 254 ARG E O 1
ATOM 16399 N N . ALA E 1 255 ? 409.238 255.986 558.316 1.00 35.81 255 ALA E N 1
ATOM 16400 C CA . ALA E 1 255 ? 408.581 257.156 557.746 1.00 35.81 255 ALA E CA 1
ATOM 16401 C C . ALA E 1 255 ? 409.053 258.456 558.383 1.00 35.81 255 ALA E C 1
ATOM 16402 O O . ALA E 1 255 ? 409.077 259.496 557.715 1.00 35.81 255 ALA E O 1
ATOM 16409 N N . ASP E 1 256 ? 409.432 258.420 559.660 1.00 37.49 256 ASP E N 1
ATOM 16410 C CA . ASP E 1 256 ? 409.988 259.609 560.294 1.00 37.49 256 ASP E CA 1
ATOM 16411 C C . ASP E 1 256 ? 411.305 260.021 559.648 1.00 37.49 256 ASP E C 1
ATOM 16412 O O . ASP E 1 256 ? 411.582 261.217 559.516 1.00 37.49 256 ASP E O 1
ATOM 16421 N N . ILE E 1 257 ? 412.129 259.053 559.250 1.00 32.48 257 ILE E N 1
ATOM 16422 C CA . ILE E 1 257 ? 413.363 259.379 558.544 1.00 32.48 257 ILE E CA 1
ATOM 16423 C C . ILE E 1 257 ? 413.049 260.037 557.206 1.00 32.48 257 ILE E C 1
ATOM 16424 O O . ILE E 1 257 ? 413.745 260.964 556.774 1.00 32.48 257 ILE E O 1
ATOM 16440 N N . ILE E 1 258 ? 411.994 259.578 556.532 1.00 30.92 258 ILE E N 1
ATOM 16441 C CA . ILE E 1 258 ? 411.580 260.219 555.288 1.00 30.92 258 ILE E CA 1
ATOM 16442 C C . ILE E 1 258 ? 411.109 261.642 555.554 1.00 30.92 258 ILE E C 1
ATOM 16443 O O . ILE E 1 258 ? 411.335 262.546 554.745 1.00 30.92 258 ILE E O 1
ATOM 16459 N N . ALA E 1 259 ? 410.434 261.862 556.683 1.00 31.74 259 ALA E N 1
ATOM 16460 C CA . ALA E 1 259 ? 410.023 263.220 557.037 1.00 31.74 259 ALA E CA 1
ATOM 16461 C C . ALA E 1 259 ? 411.232 264.114 557.288 1.00 31.74 259 ALA E C 1
ATOM 16462 O O . ALA E 1 259 ? 411.259 265.278 556.867 1.00 31.74 259 ALA E O 1
ATOM 16469 N N . HIS E 1 260 ? 412.239 263.587 557.986 1.00 29.74 260 HIS E N 1
ATOM 16470 C CA . HIS E 1 260 ? 413.460 264.353 558.219 1.00 29.74 260 HIS E CA 1
ATOM 16471 C C . HIS E 1 260 ? 414.153 264.686 556.904 1.00 29.74 260 HIS E C 1
ATOM 16472 O O . HIS E 1 260 ? 414.666 265.796 556.726 1.00 29.74 260 HIS E O 1
ATOM 16486 N N . ALA E 1 261 ? 414.186 263.734 555.972 1.00 28.60 261 ALA E N 1
ATOM 16487 C CA . ALA E 1 261 ? 414.735 264.013 554.651 1.00 28.60 261 ALA E CA 1
ATOM 16488 C C . ALA E 1 261 ? 413.913 265.048 553.895 1.00 28.60 261 ALA E C 1
ATOM 16489 O O . ALA E 1 261 ? 414.487 265.879 553.186 1.00 28.60 261 ALA E O 1
ATOM 16496 N N . ILE E 1 262 ? 412.586 265.012 554.028 1.00 29.03 262 ILE E N 1
ATOM 16497 C CA . ILE E 1 262 ? 411.739 266.011 553.383 1.00 29.03 262 ILE E CA 1
ATOM 16498 C C . ILE E 1 262 ? 412.063 267.396 553.919 1.00 29.03 262 ILE E C 1
ATOM 16499 O O . ILE E 1 262 ? 412.117 268.375 553.166 1.00 29.03 262 ILE E O 1
ATOM 16515 N N . TYR E 1 263 ? 412.268 267.503 555.231 1.00 28.42 263 TYR E N 1
ATOM 16516 C CA . TYR E 1 263 ? 412.831 268.730 555.785 1.00 28.42 263 TYR E CA 1
ATOM 16517 C C . TYR E 1 263 ? 414.161 269.097 555.143 1.00 28.42 263 TYR E C 1
ATOM 16518 O O . TYR E 1 263 ? 414.335 270.222 554.663 1.00 28.42 263 TYR E O 1
ATOM 16536 N N . GLN E 1 264 ? 415.113 268.166 555.124 1.00 27.38 264 GLN E N 1
ATOM 16537 C CA . GLN E 1 264 ? 416.488 268.524 554.800 1.00 27.38 264 GLN E CA 1
ATOM 16538 C C . GLN E 1 264 ? 416.619 269.139 553.414 1.00 27.38 264 GLN E C 1
ATOM 16539 O O . GLN E 1 264 ? 417.631 269.790 553.133 1.00 27.38 264 GLN E O 1
ATOM 16553 N N . VAL E 1 265 ? 415.633 268.946 552.538 1.00 27.02 265 VAL E N 1
ATOM 16554 C CA . VAL E 1 265 ? 415.686 269.584 551.227 1.00 27.02 265 VAL E CA 1
ATOM 16555 C C . VAL E 1 265 ? 415.555 271.095 551.357 1.00 27.02 265 VAL E C 1
ATOM 16556 O O . VAL E 1 265 ? 416.153 271.845 550.577 1.00 27.02 265 VAL E O 1
ATOM 16569 N N . THR E 1 266 ? 414.775 271.569 552.331 1.00 28.17 266 THR E N 1
ATOM 16570 C CA . THR E 1 266 ? 414.508 272.996 552.468 1.00 28.17 266 THR E CA 1
ATOM 16571 C C . THR E 1 266 ? 415.769 273.819 552.684 1.00 28.17 266 THR E C 1
ATOM 16572 O O . THR E 1 266 ? 415.778 275.004 552.335 1.00 28.17 266 THR E O 1
ATOM 16583 N N . GLU E 1 267 ? 416.828 273.230 553.235 1.00 29.33 267 GLU E N 1
ATOM 16584 C CA . GLU E 1 267 ? 418.068 273.960 553.455 1.00 29.33 267 GLU E CA 1
ATOM 16585 C C . GLU E 1 267 ? 418.710 274.439 552.161 1.00 29.33 267 GLU E C 1
ATOM 16586 O O . GLU E 1 267 ? 419.696 275.180 552.219 1.00 29.33 267 GLU E O 1
ATOM 16598 N N . SER E 1 268 ? 418.190 274.029 551.004 1.00 28.90 268 SER E N 1
ATOM 16599 C CA . SER E 1 268 ? 418.643 274.527 549.713 1.00 28.90 268 SER E CA 1
ATOM 16600 C C . SER E 1 268 ? 417.674 275.544 549.122 1.00 28.90 268 SER E C 1
ATOM 16601 O O . SER E 1 268 ? 417.797 275.903 547.948 1.00 28.90 268 SER E O 1
ATOM 16609 N N . GLU E 1 269 ? 416.709 276.011 549.914 1.00 29.55 269 GLU E N 1
ATOM 16610 C CA . GLU E 1 269 ? 415.701 276.970 549.474 1.00 29.55 269 GLU E CA 1
ATOM 16611 C C . GLU E 1 269 ? 414.727 276.369 548.467 1.00 29.55 269 GLU E C 1
ATOM 16612 O O . GLU E 1 269 ? 414.096 277.101 547.698 1.00 29.55 269 GLU E O 1
ATOM 16624 N N . PHE E 1 270 ? 414.590 275.048 548.453 1.00 29.45 270 PHE E N 1
ATOM 16625 C CA . PHE E 1 270 ? 413.623 274.356 547.614 1.00 29.45 270 PHE E CA 1
ATOM 16626 C C . PHE E 1 270 ? 412.730 273.485 548.487 1.00 29.45 270 PHE E C 1
ATOM 16627 O O . PHE E 1 270 ? 412.993 273.275 549.672 1.00 29.45 270 PHE E O 1
ATOM 16644 N N . SER E 1 271 ? 411.661 272.978 547.885 1.00 29.54 271 SER E N 1
ATOM 16645 C CA . SER E 1 271 ? 410.707 272.120 548.568 1.00 29.54 271 SER E CA 1
ATOM 16646 C C . SER E 1 271 ? 410.657 270.762 547.883 1.00 29.54 271 SER E C 1
ATOM 16647 O O . SER E 1 271 ? 410.658 270.669 546.652 1.00 29.54 271 SER E O 1
ATOM 16655 N N . ALA E 1 272 ? 410.616 269.709 548.694 1.00 27.57 272 ALA E N 1
ATOM 16656 C CA . ALA E 1 272 ? 410.637 268.356 548.160 1.00 27.57 272 ALA E CA 1
ATOM 16657 C C . ALA E 1 272 ? 409.487 268.147 547.185 1.00 27.57 272 ALA E C 1
ATOM 16658 O O . ALA E 1 272 ? 408.340 268.505 547.463 1.00 27.57 272 ALA E O 1
ATOM 16665 N N . SER E 1 273 ? 409.807 267.570 546.028 1.00 28.65 273 SER E N 1
ATOM 16666 C CA . SER E 1 273 ? 408.824 267.286 544.997 1.00 28.65 273 SER E CA 1
ATOM 16667 C C . SER E 1 273 ? 408.525 265.808 544.832 1.00 28.65 273 SER E C 1
ATOM 16668 O O . SER E 1 273 ? 407.492 265.472 544.245 1.00 28.65 273 SER E O 1
ATOM 16676 N N . GLY E 1 274 ? 409.386 264.924 545.318 1.00 27.06 274 GLY E N 1
ATOM 16677 C CA . GLY E 1 274 ? 409.158 263.505 545.151 1.00 27.06 274 GLY E CA 1
ATOM 16678 C C . GLY E 1 274 ? 410.061 262.685 546.040 1.00 27.06 274 GLY E C 1
ATOM 16679 O O . GLY E 1 274 ? 411.065 263.176 546.576 1.00 27.06 274 GLY E O 1
ATOM 16683 N N . ILE E 1 275 ? 409.680 261.417 546.189 1.00 28.05 275 ILE E N 1
ATOM 16684 C CA . ILE E 1 275 ? 410.448 260.416 546.917 1.00 28.05 275 ILE E CA 1
ATOM 16685 C C . ILE E 1 275 ? 410.708 259.261 545.965 1.00 28.05 275 ILE E C 1
ATOM 16686 O O . ILE E 1 275 ? 409.854 258.941 545.133 1.00 28.05 275 ILE E O 1
ATOM 16702 N N . VAL E 1 276 ? 411.884 258.650 546.070 1.00 26.96 276 VAL E N 1
ATOM 16703 C CA . VAL E 1 276 ? 412.227 257.456 545.306 1.00 26.96 276 VAL E CA 1
ATOM 16704 C C . VAL E 1 276 ? 412.648 256.382 546.297 1.00 26.96 276 VAL E C 1
ATOM 16705 O O . VAL E 1 276 ? 413.578 256.588 547.092 1.00 26.96 276 VAL E O 1
ATOM 16718 N N . LEU E 1 277 ? 411.963 255.238 546.242 1.00 29.50 277 LEU E N 1
ATOM 16719 C CA . LEU E 1 277 ? 412.146 254.140 547.179 1.00 29.50 277 LEU E CA 1
ATOM 16720 C C . LEU E 1 277 ? 412.226 252.823 546.419 1.00 29.50 277 LEU E C 1
ATOM 16721 O O . LEU E 1 277 ? 411.979 252.754 545.213 1.00 29.50 277 LEU E O 1
ATOM 16737 N N . ASN E 1 278 ? 412.587 251.770 547.148 1.00 30.91 278 ASN E N 1
ATOM 16738 C CA . ASN E 1 278 ? 412.528 250.404 546.646 1.00 30.91 278 ASN E CA 1
ATOM 16739 C C . ASN E 1 278 ? 411.123 249.843 546.851 1.00 30.91 278 ASN E C 1
ATOM 16740 O O . ASN E 1 278 ? 410.482 250.143 547.862 1.00 30.91 278 ASN E O 1
ATOM 16751 N N . PRO E 1 279 ? 410.593 249.031 545.929 1.00 29.32 279 PRO E N 1
ATOM 16752 C CA . PRO E 1 279 ? 409.221 248.536 546.123 1.00 29.32 279 PRO E CA 1
ATOM 16753 C C . PRO E 1 279 ? 409.014 247.831 547.450 1.00 29.32 279 PRO E C 1
ATOM 16754 O O . PRO E 1 279 ? 407.974 248.027 548.087 1.00 29.32 279 PRO E O 1
ATOM 16765 N N . ARG E 1 280 ? 409.974 247.020 547.894 1.00 31.80 280 ARG E N 1
ATOM 16766 C CA . ARG E 1 280 ? 409.811 246.338 549.174 1.00 31.80 280 ARG E CA 1
ATOM 16767 C C . ARG E 1 280 ? 409.795 247.334 550.325 1.00 31.80 280 ARG E C 1
ATOM 16768 O O . ARG E 1 280 ? 409.020 247.182 551.276 1.00 31.80 280 ARG E O 1
ATOM 16789 N N . ASP E 1 281 ? 410.647 248.358 550.258 1.00 31.56 281 ASP E N 1
ATOM 16790 C CA . ASP E 1 281 ? 410.666 249.373 551.305 1.00 31.56 281 ASP E CA 1
ATOM 16791 C C . ASP E 1 281 ? 409.361 250.157 551.334 1.00 31.56 281 ASP E C 1
ATOM 16792 O O . ASP E 1 281 ? 408.821 250.436 552.410 1.00 31.56 281 ASP E O 1
ATOM 16801 N N . TRP E 1 282 ? 408.836 250.516 550.162 1.00 31.13 282 TRP E N 1
ATOM 16802 C CA . TRP E 1 282 ? 407.550 251.198 550.115 1.00 31.13 282 TRP E CA 1
ATOM 16803 C C . TRP E 1 282 ? 406.437 250.317 550.664 1.00 31.13 282 TRP E C 1
ATOM 16804 O O . TRP E 1 282 ? 405.555 250.806 551.377 1.00 31.13 282 TRP E O 1
ATOM 16825 N N . HIS E 1 283 ? 406.461 249.023 550.342 1.00 32.71 283 HIS E N 1
ATOM 16826 C CA . HIS E 1 283 ? 405.466 248.105 550.881 1.00 32.71 283 HIS E CA 1
ATOM 16827 C C . HIS E 1 283 ? 405.551 248.037 552.400 1.00 32.71 283 HIS E C 1
ATOM 16828 O O . HIS E 1 283 ? 404.526 248.047 553.089 1.00 32.71 283 HIS E O 1
ATOM 16842 N N . ASN E 1 284 ? 406.768 247.971 552.940 1.00 33.31 284 ASN E N 1
ATOM 16843 C CA . ASN E 1 284 ? 406.924 247.864 554.386 1.00 33.31 284 ASN E CA 1
ATOM 16844 C C . ASN E 1 284 ? 406.604 249.176 555.089 1.00 33.31 284 ASN E C 1
ATOM 16845 O O . ASN E 1 284 ? 406.305 249.177 556.288 1.00 33.31 284 ASN E O 1
ATOM 16856 N N . ILE E 1 285 ? 406.675 250.297 554.371 1.00 34.90 285 ILE E N 1
ATOM 16857 C CA . ILE E 1 285 ? 406.324 251.578 554.975 1.00 34.90 285 ILE E CA 1
ATOM 16858 C C . ILE E 1 285 ? 404.814 251.777 554.961 1.00 34.90 285 ILE E C 1
ATOM 16859 O O . ILE E 1 285 ? 404.210 252.124 555.983 1.00 34.90 285 ILE E O 1
ATOM 16875 N N . ALA E 1 286 ? 404.177 251.559 553.808 1.00 35.55 286 ALA E N 1
ATOM 16876 C CA . ALA E 1 286 ? 402.744 251.796 553.688 1.00 35.55 286 ALA E CA 1
ATOM 16877 C C . ALA E 1 286 ? 401.922 250.853 554.556 1.00 35.55 286 ALA E C 1
ATOM 16878 O O . ALA E 1 286 ? 400.745 251.132 554.803 1.00 35.55 286 ALA E O 1
ATOM 16885 N N . LEU E 1 287 ? 402.506 249.753 555.019 1.00 38.06 287 LEU E N 1
ATOM 16886 C CA . LEU E 1 287 ? 401.827 248.791 555.879 1.00 38.06 287 LEU E CA 1
ATOM 16887 C C . LEU E 1 287 ? 402.436 248.780 557.277 1.00 38.06 287 LEU E C 1
ATOM 16888 O O . LEU E 1 287 ? 402.508 247.742 557.936 1.00 38.06 287 LEU E O 1
ATOM 16904 N N . LEU E 1 288 ? 402.874 249.945 557.752 1.00 43.29 288 LEU E N 1
ATOM 16905 C CA . LEU E 1 288 ? 403.500 250.033 559.064 1.00 43.29 288 LEU E CA 1
ATOM 16906 C C . LEU E 1 288 ? 402.459 249.901 560.166 1.00 43.29 288 LEU E C 1
ATOM 16907 O O . LEU E 1 288 ? 401.899 250.901 560.625 1.00 43.29 288 LEU E O 1
ATOM 16923 N N . LYS E 1 289 ? 402.200 248.671 560.598 1.00 55.91 289 LYS E N 1
ATOM 16924 C CA . LYS E 1 289 ? 401.267 248.433 561.692 1.00 55.91 289 LYS E CA 1
ATOM 16925 C C . LYS E 1 289 ? 401.885 248.959 562.981 1.00 55.91 289 LYS E C 1
ATOM 16926 O O . LYS E 1 289 ? 402.765 248.318 563.563 1.00 55.91 289 LYS E O 1
ATOM 16945 N N . ASP E 1 290 ? 401.425 250.124 563.428 1.00 61.19 290 ASP E N 1
ATOM 16946 C CA . ASP E 1 290 ? 402.027 250.775 564.579 1.00 61.19 290 ASP E CA 1
ATOM 16947 C C . ASP E 1 290 ? 401.866 249.913 565.828 1.00 61.19 290 ASP E C 1
ATOM 16948 O O . ASP E 1 290 ? 400.917 249.135 565.965 1.00 61.19 290 ASP E O 1
ATOM 16957 N N . ASN E 1 291 ? 402.823 250.059 566.748 1.00 67.21 291 ASN E N 1
ATOM 16958 C CA . ASN E 1 291 ? 402.766 249.310 567.998 1.00 67.21 291 ASN E CA 1
ATOM 16959 C C . ASN E 1 291 ? 401.458 249.557 568.736 1.00 67.21 291 ASN E C 1
ATOM 16960 O O . ASN E 1 291 ? 400.968 248.668 569.443 1.00 67.21 291 ASN E O 1
ATOM 16971 N N . GLU E 1 292 ? 400.881 250.750 568.587 1.00 66.59 292 GLU E N 1
ATOM 16972 C CA . GLU E 1 292 ? 399.568 251.015 569.164 1.00 66.59 292 GLU E CA 1
ATOM 16973 C C . GLU E 1 292 ? 398.524 250.063 568.598 1.00 66.59 292 GLU E C 1
ATOM 16974 O O . GLU E 1 292 ? 397.611 249.632 569.314 1.00 66.59 292 GLU E O 1
ATOM 16986 N N . GLY E 1 293 ? 398.645 249.721 567.317 1.00 64.31 293 GLY E N 1
ATOM 16987 C CA . GLY E 1 293 ? 397.691 248.851 566.658 1.00 64.31 293 GLY E CA 1
ATOM 16988 C C . GLY E 1 293 ? 396.888 249.583 565.604 1.00 64.31 293 GLY E C 1
ATOM 16989 O O . GLY E 1 293 ? 395.725 249.253 565.357 1.00 64.31 293 GLY E O 1
ATOM 16993 N N . ARG E 1 294 ? 397.502 250.584 564.976 1.00 60.37 294 ARG E N 1
ATOM 16994 C CA . ARG E 1 294 ? 396.838 251.387 563.961 1.00 60.37 294 ARG E CA 1
ATOM 16995 C C . ARG E 1 294 ? 397.826 251.718 562.851 1.00 60.37 294 ARG E C 1
ATOM 16996 O O . ARG E 1 294 ? 399.027 251.873 563.083 1.00 60.37 294 ARG E O 1
ATOM 17017 N N . TYR E 1 295 ? 397.300 251.828 561.636 1.00 50.11 295 TYR E N 1
ATOM 17018 C CA . TYR E 1 295 ? 398.129 252.081 560.470 1.00 50.11 295 TYR E CA 1
ATOM 17019 C C . TYR E 1 295 ? 398.609 253.527 560.455 1.00 50.11 295 TYR E C 1
ATOM 17020 O O . TYR E 1 295 ? 397.847 254.460 560.721 1.00 50.11 295 TYR E O 1
ATOM 17038 N N . ILE E 1 296 ? 399.893 253.708 560.140 1.00 47.49 296 ILE E N 1
ATOM 17039 C CA . ILE E 1 296 ? 400.421 255.057 559.967 1.00 47.49 296 ILE E CA 1
ATOM 17040 C C . ILE E 1 296 ? 399.666 255.773 558.857 1.00 47.49 296 ILE E C 1
ATOM 17041 O O . ILE E 1 296 ? 399.358 256.966 558.965 1.00 47.49 296 ILE E O 1
ATOM 17057 N N . PHE E 1 297 ? 399.367 255.064 557.777 1.00 41.91 297 PHE E N 1
ATOM 17058 C CA . PHE E 1 297 ? 398.570 255.579 556.681 1.00 41.91 297 PHE E CA 1
ATOM 17059 C C . PHE E 1 297 ? 397.156 255.012 556.791 1.00 41.91 297 PHE E C 1
ATOM 17060 O O . PHE E 1 297 ? 396.796 254.370 557.782 1.00 41.91 297 PHE E O 1
ATOM 17077 N N . GLY E 1 298 ? 396.334 255.255 555.770 1.00 45.64 298 GLY E N 1
ATOM 17078 C CA . GLY E 1 298 ? 394.964 254.771 555.817 1.00 45.64 298 GLY E CA 1
ATOM 17079 C C . GLY E 1 298 ? 394.883 253.262 555.945 1.00 45.64 298 GLY E C 1
ATOM 17080 O O . GLY E 1 298 ? 394.082 252.738 556.723 1.00 45.64 298 GLY E O 1
ATOM 17084 N N . GLY E 1 299 ? 395.709 252.546 555.189 1.00 41.45 299 GLY E N 1
ATOM 17085 C CA . GLY E 1 299 ? 395.712 251.104 555.210 1.00 41.45 299 GLY E CA 1
ATOM 17086 C C . GLY E 1 299 ? 396.488 250.543 554.037 1.00 41.45 299 GLY E C 1
ATOM 17087 O O . GLY E 1 299 ? 397.307 251.235 553.425 1.00 41.45 299 GLY E O 1
ATOM 17091 N N . PRO E 1 300 ? 396.249 249.273 553.695 1.00 37.22 300 PRO E N 1
ATOM 17092 C CA . PRO E 1 300 ? 396.824 248.737 552.453 1.00 37.22 300 PRO E CA 1
ATOM 17093 C C . PRO E 1 300 ? 396.400 249.513 551.221 1.00 37.22 300 PRO E C 1
ATOM 17094 O O . PRO E 1 300 ? 397.158 249.548 550.242 1.00 37.22 300 PRO E O 1
ATOM 17105 N N . GLN E 1 301 ? 395.223 250.143 551.242 1.00 36.34 301 GLN E N 1
ATOM 17106 C CA . GLN E 1 301 ? 394.874 251.103 550.201 1.00 36.34 301 GLN E CA 1
ATOM 17107 C C . GLN E 1 301 ? 396.009 252.087 549.953 1.00 36.34 301 GLN E C 1
ATOM 17108 O O . GLN E 1 301 ? 396.172 252.577 548.830 1.00 36.34 301 GLN E O 1
ATOM 17122 N N . ALA E 1 302 ? 396.800 252.388 550.985 1.00 36.84 302 ALA E N 1
ATOM 17123 C CA . ALA E 1 302 ? 397.902 253.329 550.836 1.00 36.84 302 ALA E CA 1
ATOM 17124 C C . ALA E 1 302 ? 398.944 252.848 549.837 1.00 36.84 302 ALA E C 1
ATOM 17125 O O . ALA E 1 302 ? 399.474 253.667 549.080 1.00 36.84 302 ALA E O 1
ATOM 17132 N N . PHE E 1 303 ? 399.250 251.547 549.813 1.00 32.90 303 PHE E N 1
ATOM 17133 C CA . PHE E 1 303 ? 400.284 251.060 548.906 1.00 32.90 303 PHE E CA 1
ATOM 17134 C C . PHE E 1 303 ? 399.959 251.418 547.463 1.00 32.90 303 PHE E C 1
ATOM 17135 O O . PHE E 1 303 ? 400.808 251.954 546.743 1.00 32.90 303 PHE E O 1
ATOM 17152 N N . THR E 1 304 ? 398.739 251.134 547.022 1.00 34.79 304 THR E N 1
ATOM 17153 C CA . THR E 1 304 ? 398.292 251.588 545.716 1.00 34.79 304 THR E CA 1
ATOM 17154 C C . THR E 1 304 ? 398.096 253.097 545.744 1.00 34.79 304 THR E C 1
ATOM 17155 O O . THR E 1 304 ? 397.941 253.702 546.809 1.00 34.79 304 THR E O 1
ATOM 17166 N N . SER E 1 305 ? 398.110 253.711 544.561 1.00 34.92 305 SER E N 1
ATOM 17167 C CA . SER E 1 305 ? 398.034 255.166 544.453 1.00 34.92 305 SER E CA 1
ATOM 17168 C C . SER E 1 305 ? 399.180 255.805 545.245 1.00 34.92 305 SER E C 1
ATOM 17169 O O . SER E 1 305 ? 398.989 256.459 546.270 1.00 34.92 305 SER E O 1
ATOM 17177 N N . ASN E 1 306 ? 400.389 255.573 544.735 1.00 31.74 306 ASN E N 1
ATOM 17178 C CA . ASN E 1 306 ? 401.606 255.833 545.492 1.00 31.74 306 ASN E CA 1
ATOM 17179 C C . ASN E 1 306 ? 401.724 257.306 545.851 1.00 31.74 306 ASN E C 1
ATOM 17180 O O . ASN E 1 306 ? 402.056 258.139 545.002 1.00 31.74 306 ASN E O 1
ATOM 17191 N N . ILE E 1 307 ? 401.476 257.624 547.118 1.00 31.17 307 ILE E N 1
ATOM 17192 C CA . ILE E 1 307 ? 401.481 258.996 547.616 1.00 31.17 307 ILE E CA 1
ATOM 17193 C C . ILE E 1 307 ? 401.861 258.955 549.086 1.00 31.17 307 ILE E C 1
ATOM 17194 O O . ILE E 1 307 ? 401.379 258.100 549.835 1.00 31.17 307 ILE E O 1
ATOM 17210 N N . MET E 1 308 ? 402.721 259.880 549.501 1.00 32.56 308 MET E N 1
ATOM 17211 C CA . MET E 1 308 ? 403.198 259.954 550.880 1.00 32.56 308 MET E CA 1
ATOM 17212 C C . MET E 1 308 ? 403.149 261.413 551.318 1.00 32.56 308 MET E C 1
ATOM 17213 O O . MET E 1 308 ? 403.981 262.222 550.898 1.00 32.56 308 MET E O 1
ATOM 17227 N N . TRP E 1 309 ? 402.173 261.746 552.161 1.00 31.27 309 TRP E N 1
ATOM 17228 C CA . TRP E 1 309 ? 402.017 263.105 552.676 1.00 31.27 309 TRP E CA 1
ATOM 17229 C C . TRP E 1 309 ? 401.918 264.117 551.539 1.00 31.27 309 TRP E C 1
ATOM 17230 O O . TRP E 1 309 ? 402.485 265.208 551.604 1.00 31.27 309 TRP E O 1
ATOM 17251 N N . GLY E 1 310 ? 401.191 263.754 550.487 1.00 30.20 310 GLY E N 1
ATOM 17252 C CA . GLY E 1 310 ? 401.039 264.610 549.334 1.00 30.20 310 GLY E CA 1
ATOM 17253 C C . GLY E 1 310 ? 402.199 264.575 548.367 1.00 30.20 310 GLY E C 1
ATOM 17254 O O . GLY E 1 310 ? 402.132 265.232 547.321 1.00 30.20 310 GLY E O 1
ATOM 17258 N N . LEU E 1 311 ? 403.258 263.831 548.679 1.00 28.94 311 LEU E N 1
ATOM 17259 C CA . LEU E 1 311 ? 404.396 263.714 547.779 1.00 28.94 311 LEU E CA 1
ATOM 17260 C C . LEU E 1 311 ? 404.289 262.429 546.963 1.00 28.94 311 LEU E C 1
ATOM 17261 O O . LEU E 1 311 ? 403.859 261.398 547.487 1.00 28.94 311 LEU E O 1
ATOM 17277 N N . PRO E 1 312 ? 404.663 262.448 545.682 1.00 28.22 312 PRO E N 1
ATOM 17278 C CA . PRO E 1 312 ? 404.633 261.213 544.885 1.00 28.22 312 PRO E CA 1
ATOM 17279 C C . PRO E 1 312 ? 405.802 260.303 545.237 1.00 28.22 312 PRO E C 1
ATOM 17280 O O . PRO E 1 312 ? 406.960 260.730 545.250 1.00 28.22 312 PRO E O 1
ATOM 17291 N N . VAL E 1 313 ? 405.487 259.044 545.527 1.00 28.69 313 VAL E N 1
ATOM 17292 C CA . VAL E 1 313 ? 406.491 258.022 545.791 1.00 28.69 313 VAL E CA 1
ATOM 17293 C C . VAL E 1 313 ? 406.706 257.215 544.521 1.00 28.69 313 VAL E C 1
ATOM 17294 O O . VAL E 1 313 ? 405.745 256.757 543.893 1.00 28.69 313 VAL E O 1
ATOM 17307 N N . VAL E 1 314 ? 407.967 257.040 544.144 1.00 28.26 314 VAL E N 1
ATOM 17308 C CA . VAL E 1 314 ? 408.335 256.239 542.984 1.00 28.26 314 VAL E CA 1
ATOM 17309 C C . VAL E 1 314 ? 409.002 254.970 543.496 1.00 28.26 314 VAL E C 1
ATOM 17310 O O . VAL E 1 314 ? 410.165 255.010 543.927 1.00 28.26 314 VAL E O 1
ATOM 17323 N N . PRO E 1 315 ? 408.295 253.843 543.523 1.00 29.59 315 PRO E N 1
ATOM 17324 C CA . PRO E 1 315 ? 408.954 252.569 543.813 1.00 29.59 315 PRO E CA 1
ATOM 17325 C C . PRO E 1 315 ? 409.491 251.946 542.536 1.00 29.59 315 PRO E C 1
ATOM 17326 O O . PRO E 1 315 ? 408.804 251.884 541.514 1.00 29.59 315 PRO E O 1
ATOM 17337 N N . THR E 1 316 ? 410.738 251.492 542.596 1.00 29.68 316 THR E N 1
ATOM 17338 C CA . THR E 1 316 ? 411.382 250.937 541.417 1.00 29.68 316 THR E CA 1
ATOM 17339 C C . THR E 1 316 ? 412.528 250.035 541.844 1.00 29.68 316 THR E C 1
ATOM 17340 O O . THR E 1 316 ? 413.218 250.307 542.829 1.00 29.68 316 THR E O 1
ATOM 17351 N N . LYS E 1 317 ? 412.725 248.956 541.086 1.00 29.66 317 LYS E N 1
ATOM 17352 C CA . LYS E 1 317 ? 413.835 248.052 541.347 1.00 29.66 317 LYS E CA 1
ATOM 17353 C C . LYS E 1 317 ? 415.184 248.732 541.170 1.00 29.66 317 LYS E C 1
ATOM 17354 O O . LYS E 1 317 ? 416.193 248.202 541.647 1.00 29.66 317 LYS E O 1
ATOM 17373 N N . ALA E 1 318 ? 415.224 249.886 540.499 1.00 28.17 318 ALA E N 1
ATOM 17374 C CA . ALA E 1 318 ? 416.480 250.607 540.338 1.00 28.17 318 ALA E CA 1
ATOM 17375 C C . ALA E 1 318 ? 417.065 251.008 541.685 1.00 28.17 318 ALA E C 1
ATOM 17376 O O . ALA E 1 318 ? 418.268 250.851 541.919 1.00 28.17 318 ALA E O 1
ATOM 17383 N N . GLN E 1 319 ? 416.234 251.529 542.583 1.00 28.54 319 GLN E N 1
ATOM 17384 C CA . GLN E 1 319 ? 416.713 251.912 543.903 1.00 28.54 319 GLN E CA 1
ATOM 17385 C C . GLN E 1 319 ? 417.029 250.666 544.718 1.00 28.54 319 GLN E C 1
ATOM 17386 O O . GLN E 1 319 ? 416.183 249.782 544.873 1.00 28.54 319 GLN E O 1
ATOM 17400 N N . ALA E 1 320 ? 418.248 250.598 545.243 1.00 28.26 320 ALA E N 1
ATOM 17401 C CA . ALA E 1 320 ? 418.641 249.455 546.049 1.00 28.26 320 ALA E CA 1
ATOM 17402 C C . ALA E 1 320 ? 417.870 249.443 547.365 1.00 28.26 320 ALA E C 1
ATOM 17403 O O . ALA E 1 320 ? 417.513 250.484 547.919 1.00 28.26 320 ALA E O 1
ATOM 17410 N N . ALA E 1 321 ? 417.618 248.238 547.865 1.00 29.13 321 ALA E N 1
ATOM 17411 C CA . ALA E 1 321 ? 416.871 248.089 549.105 1.00 29.13 321 ALA E CA 1
ATOM 17412 C C . ALA E 1 321 ? 417.600 248.781 550.248 1.00 29.13 321 ALA E C 1
ATOM 17413 O O . ALA E 1 321 ? 418.827 248.719 550.353 1.00 29.13 321 ALA E O 1
ATOM 17420 N N . GLY E 1 322 ? 416.832 249.447 551.109 1.00 29.91 322 GLY E N 1
ATOM 17421 C CA . GLY E 1 322 ? 417.383 250.167 552.234 1.00 29.91 322 GLY E CA 1
ATOM 17422 C C . GLY E 1 322 ? 417.826 251.582 551.932 1.00 29.91 322 GLY E C 1
ATOM 17423 O O . GLY E 1 322 ? 418.280 252.276 552.848 1.00 29.91 322 GLY E O 1
ATOM 17427 N N . THR E 1 323 ? 417.707 252.033 550.687 1.00 28.93 323 THR E N 1
ATOM 17428 C CA . THR E 1 323 ? 418.164 253.350 550.270 1.00 28.93 323 THR E CA 1
ATOM 17429 C C . THR E 1 323 ? 416.995 254.158 549.725 1.00 28.93 323 THR E C 1
ATOM 17430 O O . THR E 1 323 ? 416.203 253.657 548.921 1.00 28.93 323 THR E O 1
ATOM 17441 N N . PHE E 1 324 ? 416.903 255.414 550.159 1.00 27.77 324 PHE E N 1
ATOM 17442 C CA . PHE E 1 324 ? 415.848 256.320 549.735 1.00 27.77 324 PHE E CA 1
ATOM 17443 C C . PHE E 1 324 ? 416.461 257.613 549.221 1.00 27.77 324 PHE E C 1
ATOM 17444 O O . PHE E 1 324 ? 417.558 258.005 549.634 1.00 27.77 324 PHE E O 1
ATOM 17461 N N . THR E 1 325 ? 415.750 258.271 548.304 1.00 27.28 325 THR E N 1
ATOM 17462 C CA . THR E 1 325 ? 416.190 259.575 547.799 1.00 27.28 325 THR E CA 1
ATOM 17463 C C . THR E 1 325 ? 414.987 260.511 547.717 1.00 27.28 325 THR E C 1
ATOM 17464 O O . THR E 1 325 ? 414.083 260.302 546.906 1.00 27.28 325 THR E O 1
ATOM 17475 N N . VAL E 1 326 ? 414.992 261.544 548.550 1.00 27.41 326 VAL E N 1
ATOM 17476 C CA . VAL E 1 326 ? 413.966 262.576 548.507 1.00 27.41 326 VAL E CA 1
ATOM 17477 C C . VAL E 1 326 ? 414.526 263.771 547.748 1.00 27.41 326 VAL E C 1
ATOM 17478 O O . VAL E 1 326 ? 415.741 263.965 547.669 1.00 27.41 326 VAL E O 1
ATOM 17491 N N . GLY E 1 327 ? 413.653 264.580 547.162 1.00 27.11 327 GLY E N 1
ATOM 17492 C CA . GLY E 1 327 ? 414.167 265.803 546.575 1.00 27.11 327 GLY E CA 1
ATOM 17493 C C . GLY E 1 327 ? 413.132 266.582 545.803 1.00 27.11 327 GLY E C 1
ATOM 17494 O O . GLY E 1 327 ? 412.038 266.101 545.498 1.00 27.11 327 GLY E O 1
ATOM 17498 N N . GLY E 1 328 ? 413.514 267.821 545.496 1.00 26.75 328 GLY E N 1
ATOM 17499 C CA . GLY E 1 328 ? 412.762 268.685 544.612 1.00 26.75 328 GLY E CA 1
ATOM 17500 C C . GLY E 1 328 ? 413.220 268.518 543.181 1.00 26.75 328 GLY E C 1
ATOM 17501 O O . GLY E 1 328 ? 413.808 269.429 542.593 1.00 26.75 328 GLY E O 1
ATOM 17505 N N . PHE E 1 329 ? 412.944 267.346 542.611 1.00 27.38 329 PHE E N 1
ATOM 17506 C CA . PHE E 1 329 ? 413.496 266.985 541.313 1.00 27.38 329 PHE E CA 1
ATOM 17507 C C . PHE E 1 329 ? 413.027 267.900 540.192 1.00 27.38 329 PHE E C 1
ATOM 17508 O O . PHE E 1 329 ? 413.756 268.075 539.212 1.00 27.38 329 PHE E O 1
ATOM 17525 N N . ASP E 1 330 ? 411.834 268.483 540.302 1.00 29.83 330 ASP E N 1
ATOM 17526 C CA . ASP E 1 330 ? 411.337 269.357 539.248 1.00 29.83 330 ASP E CA 1
ATOM 17527 C C . ASP E 1 330 ? 412.133 270.648 539.131 1.00 29.83 330 ASP E C 1
ATOM 17528 O O . ASP E 1 330 ? 411.967 271.371 538.144 1.00 29.83 330 ASP E O 1
ATOM 17537 N N . MET E 1 331 ? 412.987 270.950 540.103 1.00 31.95 331 MET E N 1
ATOM 17538 C CA . MET E 1 331 ? 413.823 272.143 540.093 1.00 31.95 331 MET E CA 1
ATOM 17539 C C . MET E 1 331 ? 415.308 271.829 540.151 1.00 31.95 331 MET E C 1
ATOM 17540 O O . MET E 1 331 ? 416.110 272.554 539.560 1.00 31.95 331 MET E O 1
ATOM 17554 N N . ALA E 1 332 ? 415.693 270.759 540.849 1.00 29.59 332 ALA E N 1
ATOM 17555 C CA . ALA E 1 332 ? 417.108 270.473 541.056 1.00 29.59 332 ALA E CA 1
ATOM 17556 C C . ALA E 1 332 ? 417.799 270.070 539.759 1.00 29.59 332 ALA E C 1
ATOM 17557 O O . ALA E 1 332 ? 418.931 270.492 539.498 1.00 29.59 332 ALA E O 1
ATOM 17564 N N . SER E 1 333 ? 417.146 269.247 538.942 1.00 29.15 333 SER E N 1
ATOM 17565 C CA . SER E 1 333 ? 417.775 268.677 537.760 1.00 29.15 333 SER E CA 1
ATOM 17566 C C . SER E 1 333 ? 416.781 268.667 536.611 1.00 29.15 333 SER E C 1
ATOM 17567 O O . SER E 1 333 ? 415.596 268.955 536.786 1.00 29.15 333 SER E O 1
ATOM 17575 N N . GLN E 1 334 ? 417.282 268.341 535.422 1.00 29.52 334 GLN E N 1
ATOM 17576 C CA . GLN E 1 334 ? 416.397 268.133 534.285 1.00 29.52 334 GLN E CA 1
ATOM 17577 C C . GLN E 1 334 ? 417.092 267.306 533.212 1.00 29.52 334 GLN E C 1
ATOM 17578 O O . GLN E 1 334 ? 418.313 267.126 533.226 1.00 29.52 334 GLN E O 1
ATOM 17592 N N . VAL E 1 335 ? 416.283 266.788 532.290 1.00 30.76 335 VAL E N 1
ATOM 17593 C CA . VAL E 1 335 ? 416.725 265.839 531.275 1.00 30.76 335 VAL E CA 1
ATOM 17594 C C . VAL E 1 335 ? 416.580 266.483 529.905 1.00 30.76 335 VAL E C 1
ATOM 17595 O O . VAL E 1 335 ? 415.527 267.047 529.581 1.00 30.76 335 VAL E O 1
ATOM 17608 N N . TRP E 1 336 ? 417.634 266.396 529.102 1.00 32.47 336 TRP E N 1
ATOM 17609 C CA . TRP E 1 336 ? 417.650 266.921 527.745 1.00 32.47 336 TRP E CA 1
ATOM 17610 C C . TRP E 1 336 ? 417.627 265.744 526.779 1.00 32.47 336 TRP E C 1
ATOM 17611 O O . TRP E 1 336 ? 418.477 264.854 526.868 1.00 32.47 336 TRP E O 1
ATOM 17624 N N . ASP E 1 337 ? 416.666 265.738 525.863 1.00 36.47 337 ASP E N 1
ATOM 17625 C CA . ASP E 1 337 ? 416.475 264.630 524.936 1.00 36.47 337 ASP E CA 1
ATOM 17626 C C . ASP E 1 337 ? 417.045 264.996 523.574 1.00 36.47 337 ASP E C 1
ATOM 17627 O O . ASP E 1 337 ? 416.584 265.953 522.943 1.00 36.47 337 ASP E O 1
ATOM 17636 N N . ARG E 1 338 ? 418.043 264.236 523.118 1.00 36.29 338 ARG E N 1
ATOM 17637 C CA . ARG E 1 338 ? 418.699 264.521 521.848 1.00 36.29 338 ARG E CA 1
ATOM 17638 C C . ARG E 1 338 ? 417.983 263.835 520.688 1.00 36.29 338 ARG E C 1
ATOM 17639 O O . ARG E 1 338 ? 417.755 264.448 519.641 1.00 36.29 338 ARG E O 1
ATOM 17660 N N . MET E 1 339 ? 417.623 262.565 520.860 1.00 36.31 339 MET E N 1
ATOM 17661 C CA . MET E 1 339 ? 416.913 261.829 519.825 1.00 36.31 339 MET E CA 1
ATOM 17662 C C . MET E 1 339 ? 416.101 260.716 520.471 1.00 36.31 339 MET E C 1
ATOM 17663 O O . MET E 1 339 ? 416.525 260.108 521.457 1.00 36.31 339 MET E O 1
ATOM 17677 N N . ASP E 1 340 ? 414.930 260.453 519.895 1.00 38.13 340 ASP E N 1
ATOM 17678 C CA . ASP E 1 340 ? 413.989 259.498 520.457 1.00 38.13 340 ASP E CA 1
ATOM 17679 C C . ASP E 1 340 ? 414.491 258.070 520.264 1.00 38.13 340 ASP E C 1
ATOM 17680 O O . ASP E 1 340 ? 415.486 257.813 519.582 1.00 38.13 340 ASP E O 1
ATOM 17689 N N . ALA E 1 341 ? 413.783 257.124 520.873 1.00 35.70 341 ALA E N 1
ATOM 17690 C CA . ALA E 1 341 ? 414.166 255.723 520.780 1.00 35.70 341 ALA E CA 1
ATOM 17691 C C . ALA E 1 341 ? 414.018 255.227 519.347 1.00 35.70 341 ALA E C 1
ATOM 17692 O O . ALA E 1 341 ? 413.035 255.539 518.669 1.00 35.70 341 ALA E O 1
ATOM 17699 N N . THR E 1 342 ? 415.002 254.457 518.886 1.00 36.44 342 THR E N 1
ATOM 17700 C CA . THR E 1 342 ? 414.967 253.840 517.568 1.00 36.44 342 THR E CA 1
ATOM 17701 C C . THR E 1 342 ? 415.375 252.380 517.695 1.00 36.44 342 THR E C 1
ATOM 17702 O O . THR E 1 342 ? 416.195 252.020 518.543 1.00 36.44 342 THR E O 1
ATOM 17713 N N . VAL E 1 343 ? 414.810 251.549 516.819 1.00 35.92 343 VAL E N 1
ATOM 17714 C CA . VAL E 1 343 ? 414.900 250.095 516.916 1.00 35.92 343 VAL E CA 1
ATOM 17715 C C . VAL E 1 343 ? 415.710 249.567 515.740 1.00 35.92 343 VAL E C 1
ATOM 17716 O O . VAL E 1 343 ? 415.488 249.972 514.593 1.00 35.92 343 VAL E O 1
ATOM 17729 N N . GLU E 1 344 ? 416.646 248.663 516.029 1.00 36.70 344 GLU E N 1
ATOM 17730 C CA . GLU E 1 344 ? 417.464 248.008 515.019 1.00 36.70 344 GLU E CA 1
ATOM 17731 C C . GLU E 1 344 ? 417.526 246.517 515.313 1.00 36.70 344 GLU E C 1
ATOM 17732 O O . GLU E 1 344 ? 417.582 246.107 516.476 1.00 36.70 344 GLU E O 1
ATOM 17744 N N . VAL E 1 345 ? 417.531 245.706 514.258 1.00 35.59 345 VAL E N 1
ATOM 17745 C CA . VAL E 1 345 ? 417.470 244.254 514.373 1.00 35.59 345 VAL E CA 1
ATOM 17746 C C . VAL E 1 345 ? 418.740 243.661 513.779 1.00 35.59 345 VAL E C 1
ATOM 17747 O O . VAL E 1 345 ? 419.141 244.026 512.668 1.00 35.59 345 VAL E O 1
ATOM 17760 N N . SER E 1 346 ? 419.365 242.746 514.518 1.00 34.44 346 SER E N 1
ATOM 17761 C CA . SER E 1 346 ? 420.611 242.114 514.108 1.00 34.44 346 SER E CA 1
ATOM 17762 C C . SER E 1 346 ? 420.456 240.601 514.126 1.00 34.44 346 SER E C 1
ATOM 17763 O O . SER E 1 346 ? 419.990 240.029 515.119 1.00 34.44 346 SER E O 1
ATOM 17771 N N . ARG E 1 347 ? 420.853 239.963 513.025 1.00 35.25 347 ARG E N 1
ATOM 17772 C CA . ARG E 1 347 ? 420.886 238.512 512.909 1.00 35.25 347 ARG E CA 1
ATOM 17773 C C . ARG E 1 347 ? 422.250 237.914 513.220 1.00 35.25 347 ARG E C 1
ATOM 17774 O O . ARG E 1 347 ? 422.338 236.699 513.424 1.00 35.25 347 ARG E O 1
ATOM 17795 N N . GLU E 1 348 ? 423.309 238.724 513.254 1.00 33.10 348 GLU E N 1
ATOM 17796 C CA . GLU E 1 348 ? 424.671 238.221 513.395 1.00 33.10 348 GLU E CA 1
ATOM 17797 C C . GLU E 1 348 ? 425.323 238.613 514.714 1.00 33.10 348 GLU E C 1
ATOM 17798 O O . GLU E 1 348 ? 426.475 238.236 514.954 1.00 33.10 348 GLU E O 1
ATOM 17810 N N . ASP E 1 349 ? 424.629 239.355 515.572 1.00 33.43 349 ASP E N 1
ATOM 17811 C CA . ASP E 1 349 ? 425.195 239.725 516.862 1.00 33.43 349 ASP E CA 1
ATOM 17812 C C . ASP E 1 349 ? 425.567 238.471 517.646 1.00 33.43 349 ASP E C 1
ATOM 17813 O O . ASP E 1 349 ? 424.768 237.538 517.761 1.00 33.43 349 ASP E O 1
ATOM 17822 N N . ARG E 1 350 ? 426.781 238.459 518.194 1.00 33.71 350 ARG E N 1
ATOM 17823 C CA . ARG E 1 350 ? 427.316 237.291 518.887 1.00 33.71 350 ARG E CA 1
ATOM 17824 C C . ARG E 1 350 ? 427.089 236.033 518.052 1.00 33.71 350 ARG E C 1
ATOM 17825 O O . ARG E 1 350 ? 427.640 235.918 516.953 1.00 33.71 350 ARG E O 1
ATOM 17846 N N . ASP E 1 351 ? 426.284 235.091 518.542 1.00 33.94 351 ASP E N 1
ATOM 17847 C CA . ASP E 1 351 ? 426.050 233.824 517.862 1.00 33.94 351 ASP E CA 1
ATOM 17848 C C . ASP E 1 351 ? 424.589 233.685 517.450 1.00 33.94 351 ASP E C 1
ATOM 17849 O O . ASP E 1 351 ? 424.024 232.591 517.448 1.00 33.94 351 ASP E O 1
ATOM 17858 N N . ASN E 1 352 ? 423.960 234.803 517.089 1.00 33.44 352 ASN E N 1
ATOM 17859 C CA . ASN E 1 352 ? 422.599 234.744 516.568 1.00 33.44 352 ASN E CA 1
ATOM 17860 C C . ASN E 1 352 ? 422.538 233.902 515.302 1.00 33.44 352 ASN E C 1
ATOM 17861 O O . ASN E 1 352 ? 421.618 233.094 515.129 1.00 33.44 352 ASN E O 1
ATOM 17872 N N . PHE E 1 353 ? 423.512 234.076 514.408 1.00 31.31 353 PHE E N 1
ATOM 17873 C CA . PHE E 1 353 ? 423.508 233.350 513.143 1.00 31.31 353 PHE E CA 1
ATOM 17874 C C . PHE E 1 353 ? 423.545 231.844 513.370 1.00 31.31 353 PHE E C 1
ATOM 17875 O O . PHE E 1 353 ? 422.807 231.093 512.723 1.00 31.31 353 PHE E O 1
ATOM 17892 N N . VAL E 1 354 ? 424.387 231.385 514.296 1.00 32.27 354 VAL E N 1
ATOM 17893 C CA . VAL E 1 354 ? 424.491 229.954 514.564 1.00 32.27 354 VAL E CA 1
ATOM 17894 C C . VAL E 1 354 ? 423.196 229.428 515.174 1.00 32.27 354 VAL E C 1
ATOM 17895 O O . VAL E 1 354 ? 422.695 228.366 514.785 1.00 32.27 354 VAL E O 1
ATOM 17908 N N . LYS E 1 355 ? 422.636 230.161 516.134 1.00 33.10 355 LYS E N 1
ATOM 17909 C CA . LYS E 1 355 ? 421.481 229.716 516.900 1.00 33.10 355 LYS E CA 1
ATOM 17910 C C . LYS E 1 355 ? 420.174 230.323 516.404 1.00 33.10 355 LYS E C 1
ATOM 17911 O O . LYS E 1 355 ? 419.232 230.452 517.189 1.00 33.10 355 LYS E O 1
ATOM 17930 N N . ASN E 1 356 ? 420.123 230.733 515.134 1.00 36.24 356 ASN E N 1
ATOM 17931 C CA . ASN E 1 356 ? 418.944 231.337 514.495 1.00 36.24 356 ASN E CA 1
ATOM 17932 C C . ASN E 1 356 ? 418.152 232.210 515.463 1.00 36.24 356 ASN E C 1
ATOM 17933 O O . ASN E 1 356 ? 416.926 232.113 515.550 1.00 36.24 356 ASN E O 1
ATOM 17944 N N . MET E 1 357 ? 418.848 233.077 516.193 1.00 35.48 357 MET E N 1
ATOM 17945 C CA . MET E 1 357 ? 418.198 234.055 517.046 1.00 35.48 357 MET E CA 1
ATOM 17946 C C . MET E 1 357 ? 418.209 235.427 516.376 1.00 35.48 357 MET E C 1
ATOM 17947 O O . MET E 1 357 ? 418.722 235.611 515.270 1.00 35.48 357 MET E O 1
ATOM 17961 N N . LEU E 1 358 ? 417.619 236.399 517.061 1.00 36.37 358 LEU E N 1
ATOM 17962 C CA . LEU E 1 358 ? 417.620 237.789 516.642 1.00 36.37 358 LEU E CA 1
ATOM 17963 C C . LEU E 1 358 ? 417.879 238.649 517.865 1.00 36.37 358 LEU E C 1
ATOM 17964 O O . LEU E 1 358 ? 417.534 238.276 518.988 1.00 36.37 358 LEU E O 1
ATOM 17980 N N . THR E 1 359 ? 418.478 239.814 517.639 1.00 34.32 359 THR E N 1
ATOM 17981 C CA . THR E 1 359 ? 418.655 240.811 518.687 1.00 34.32 359 THR E CA 1
ATOM 17982 C C . THR E 1 359 ? 417.959 242.088 518.248 1.00 34.32 359 THR E C 1
ATOM 17983 O O . THR E 1 359 ? 418.274 242.634 517.186 1.00 34.32 359 THR E O 1
ATOM 17994 N N . ILE E 1 360 ? 417.011 242.555 519.053 1.00 35.93 360 ILE E N 1
ATOM 17995 C CA . ILE E 1 360 ? 416.289 243.792 518.788 1.00 35.93 360 ILE E CA 1
ATOM 17996 C C . ILE E 1 360 ? 416.766 244.803 519.816 1.00 35.93 360 ILE E C 1
ATOM 17997 O O . ILE E 1 360 ? 416.581 244.603 521.021 1.00 35.93 360 ILE E O 1
ATOM 18013 N N . LEU E 1 361 ? 417.375 245.889 519.348 1.00 34.02 361 LEU E N 1
ATOM 18014 C CA . LEU E 1 361 ? 417.983 246.888 520.211 1.00 34.02 361 LEU E CA 1
ATOM 18015 C C . LEU E 1 361 ? 417.304 248.227 519.976 1.00 34.02 361 LEU E C 1
ATOM 18016 O O . LEU E 1 361 ? 417.288 248.730 518.848 1.00 34.02 361 LEU E O 1
ATOM 18032 N N . CYS E 1 362 ? 416.744 248.796 521.039 1.00 35.18 362 CYS E N 1
ATOM 18033 C CA . CYS E 1 362 ? 416.151 250.123 521.012 1.00 35.18 362 CYS E CA 1
ATOM 18034 C C . CYS E 1 362 ? 417.039 251.062 521.812 1.00 35.18 362 CYS E C 1
ATOM 18035 O O . CYS E 1 362 ? 417.379 250.769 522.964 1.00 35.18 362 CYS E O 1
ATOM 18043 N N . GLU E 1 363 ? 417.412 252.183 521.204 1.00 35.03 363 GLU E N 1
ATOM 18044 C CA . GLU E 1 363 ? 418.356 253.103 521.818 1.00 35.03 363 GLU E CA 1
ATOM 18045 C C . GLU E 1 363 ? 417.869 254.540 521.703 1.00 35.03 363 GLU E C 1
ATOM 18046 O O . GLU E 1 363 ? 417.226 254.926 520.722 1.00 35.03 363 GLU E O 1
ATOM 18058 N N . GLU E 1 364 ? 418.207 255.324 522.725 1.00 34.16 364 GLU E N 1
ATOM 18059 C CA . GLU E 1 364 ? 417.864 256.734 522.824 1.00 34.16 364 GLU E CA 1
ATOM 18060 C C . GLU E 1 364 ? 419.088 257.493 523.316 1.00 34.16 364 GLU E C 1
ATOM 18061 O O . GLU E 1 364 ? 420.026 256.902 523.854 1.00 34.16 364 GLU E O 1
ATOM 18073 N N . ARG E 1 365 ? 419.080 258.811 523.129 1.00 33.93 365 ARG E N 1
ATOM 18074 C CA . ARG E 1 365 ? 420.196 259.649 523.548 1.00 33.93 365 ARG E CA 1
ATOM 18075 C C . ARG E 1 365 ? 419.689 260.828 524.365 1.00 33.93 365 ARG E C 1
ATOM 18076 O O . ARG E 1 365 ? 418.764 261.532 523.947 1.00 33.93 365 ARG E O 1
ATOM 18097 N N . LEU E 1 366 ? 420.311 261.052 525.521 1.00 32.40 366 LEU E N 1
ATOM 18098 C CA . LEU E 1 366 ? 419.906 262.153 526.382 1.00 32.40 366 LEU E CA 1
ATOM 18099 C C . LEU E 1 366 ? 421.033 262.520 527.335 1.00 32.40 366 LEU E C 1
ATOM 18100 O O . LEU E 1 366 ? 421.957 261.740 527.576 1.00 32.40 366 LEU E O 1
ATOM 18116 N N . ALA E 1 367 ? 420.928 263.730 527.880 1.00 32.30 367 ALA E N 1
ATOM 18117 C CA . ALA E 1 367 ? 421.850 264.248 528.880 1.00 32.30 367 ALA E CA 1
ATOM 18118 C C . ALA E 1 367 ? 421.069 264.629 530.128 1.00 32.30 367 ALA E C 1
ATOM 18119 O O . ALA E 1 367 ? 419.862 264.868 530.072 1.00 32.30 367 ALA E O 1
ATOM 18126 N N . LEU E 1 368 ? 421.764 264.674 531.259 1.00 29.86 368 LEU E N 1
ATOM 18127 C CA . LEU E 1 368 ? 421.155 264.984 532.545 1.00 29.86 368 LEU E CA 1
ATOM 18128 C C . LEU E 1 368 ? 421.924 266.120 533.201 1.00 29.86 368 LEU E C 1
ATOM 18129 O O . LEU E 1 368 ? 423.126 265.992 533.454 1.00 29.86 368 LEU E O 1
ATOM 18145 N N . ALA E 1 369 ? 421.235 267.227 533.477 1.00 29.92 369 ALA E N 1
ATOM 18146 C CA . ALA E 1 369 ? 421.859 268.428 534.019 1.00 29.92 369 ALA E CA 1
ATOM 18147 C C . ALA E 1 369 ? 421.361 268.660 535.437 1.00 29.92 369 ALA E C 1
ATOM 18148 O O . ALA E 1 369 ? 420.155 268.825 535.654 1.00 29.92 369 ALA E O 1
ATOM 18155 N N . HIS E 1 370 ? 422.288 268.675 536.393 1.00 29.84 370 HIS E N 1
ATOM 18156 C CA . HIS E 1 370 ? 421.997 268.976 537.789 1.00 29.84 370 HIS E CA 1
ATOM 18157 C C . HIS E 1 370 ? 422.307 270.443 538.052 1.00 29.84 370 HIS E C 1
ATOM 18158 O O . HIS E 1 370 ? 423.414 270.906 537.761 1.00 29.84 370 HIS E O 1
ATOM 18172 N N . TYR E 1 371 ? 421.343 271.164 538.617 1.00 29.62 371 TYR E N 1
ATOM 18173 C CA . TYR E 1 371 ? 421.517 272.580 538.909 1.00 29.62 371 TYR E CA 1
ATOM 18174 C C . TYR E 1 371 ? 421.771 272.866 540.380 1.00 29.62 371 TYR E C 1
ATOM 18175 O O . TYR E 1 371 ? 422.456 273.843 540.696 1.00 29.62 371 TYR E O 1
ATOM 18193 N N . ARG E 1 372 ? 421.238 272.051 541.288 1.00 29.96 372 ARG E N 1
ATOM 18194 C CA . ARG E 1 372 ? 421.419 272.270 542.722 1.00 29.96 372 ARG E CA 1
ATOM 18195 C C . ARG E 1 372 ? 421.399 270.925 543.427 1.00 29.96 372 ARG E C 1
ATOM 18196 O O . ARG E 1 372 ? 420.337 270.430 543.826 1.00 29.96 372 ARG E O 1
ATOM 18217 N N . PRO E 1 373 ? 422.565 270.298 543.606 1.00 28.95 373 PRO E N 1
ATOM 18218 C CA . PRO E 1 373 ? 422.592 268.987 544.270 1.00 28.95 373 PRO E CA 1
ATOM 18219 C C . PRO E 1 373 ? 422.093 269.012 545.701 1.00 28.95 373 PRO E C 1
ATOM 18220 O O . PRO E 1 373 ? 421.759 267.949 546.236 1.00 28.95 373 PRO E O 1
ATOM 18231 N N . THR E 1 374 ? 422.043 270.177 546.346 1.00 28.99 374 THR E N 1
ATOM 18232 C CA . THR E 1 374 ? 421.581 270.223 547.728 1.00 28.99 374 THR E CA 1
ATOM 18233 C C . THR E 1 374 ? 420.088 269.939 547.824 1.00 28.99 374 THR E C 1
ATOM 18234 O O . THR E 1 374 ? 419.598 269.543 548.887 1.00 28.99 374 THR E O 1
ATOM 18245 N N . ALA E 1 375 ? 419.355 270.128 546.725 1.00 28.28 375 ALA E N 1
ATOM 18246 C CA . ALA E 1 375 ? 417.929 269.832 546.706 1.00 28.28 375 ALA E CA 1
ATOM 18247 C C . ALA E 1 375 ? 417.641 268.337 546.691 1.00 28.28 375 ALA E C 1
ATOM 18248 O O . ALA E 1 375 ? 416.478 267.944 546.821 1.00 28.28 375 ALA E O 1
ATOM 18255 N N . ILE E 1 376 ? 418.664 267.501 546.531 1.00 26.51 376 ILE E N 1
ATOM 18256 C CA . ILE E 1 376 ? 418.508 266.055 546.438 1.00 26.51 376 ILE E CA 1
ATOM 18257 C C . ILE E 1 376 ? 419.196 265.438 547.646 1.00 26.51 376 ILE E C 1
ATOM 18258 O O . ILE E 1 376 ? 420.394 265.655 547.862 1.00 26.51 376 ILE E O 1
ATOM 18274 N N . ILE E 1 377 ? 418.447 264.668 548.432 1.00 26.61 377 ILE E N 1
ATOM 18275 C CA . ILE E 1 377 ? 418.954 264.036 549.643 1.00 26.61 377 ILE E CA 1
ATOM 18276 C C . ILE E 1 377 ? 418.880 262.528 549.465 1.00 26.61 377 ILE E C 1
ATOM 18277 O O . ILE E 1 377 ? 417.802 261.978 549.214 1.00 26.61 377 ILE E O 1
ATOM 18293 N N . LYS E 1 378 ? 420.022 261.864 549.610 1.00 27.31 378 LYS E N 1
ATOM 18294 C CA . LYS E 1 378 ? 420.122 260.415 549.537 1.00 27.31 378 LYS E CA 1
ATOM 18295 C C . LYS E 1 378 ? 420.497 259.876 550.907 1.00 27.31 378 LYS E C 1
ATOM 18296 O O . LYS E 1 378 ? 421.317 260.471 551.612 1.00 27.31 378 LYS E O 1
ATOM 18315 N N . GLY E 1 379 ? 419.899 258.750 551.285 1.00 27.44 379 GLY E N 1
ATOM 18316 C CA . GLY E 1 379 ? 420.230 258.160 552.568 1.00 27.44 379 GLY E CA 1
ATOM 18317 C C . GLY E 1 379 ? 419.860 256.697 552.603 1.00 27.44 379 GLY E C 1
ATOM 18318 O O . GLY E 1 379 ? 419.252 256.163 551.673 1.00 27.44 379 GLY E O 1
ATOM 18322 N N . THR E 1 380 ? 420.246 256.048 553.697 1.00 28.62 380 THR E N 1
ATOM 18323 C CA . THR E 1 380 ? 419.918 254.652 553.935 1.00 28.62 380 THR E CA 1
ATOM 18324 C C . THR E 1 380 ? 419.116 254.527 555.222 1.00 28.62 380 THR E C 1
ATOM 18325 O O . THR E 1 380 ? 419.326 255.274 556.181 1.00 28.62 380 THR E O 1
ATOM 18336 N N . PHE E 1 381 ? 418.190 253.574 555.232 1.00 31.44 381 PHE E N 1
ATOM 18337 C CA . PHE E 1 381 ? 417.393 253.310 556.417 1.00 31.44 381 PHE E CA 1
ATOM 18338 C C . PHE E 1 381 ? 418.223 252.574 557.461 1.00 31.44 381 PHE E C 1
ATOM 18339 O O . PHE E 1 381 ? 419.059 251.727 557.138 1.00 31.44 381 PHE E O 1
ATOM 18356 N N . SER E 1 382 ? 417.983 252.909 558.723 1.00 34.81 382 SER E N 1
ATOM 18357 C CA . SER E 1 382 ? 418.708 252.295 559.829 1.00 34.81 382 SER E CA 1
ATOM 18358 C C . SER E 1 382 ? 418.570 250.777 559.794 1.00 34.81 382 SER E C 1
ATOM 18359 O O . SER E 1 382 ? 419.024 250.083 560.702 1.00 34.81 382 SER E O 1
ATOM 18367 N N . LEU F 1 129 ? 406.848 276.547 543.869 1.00 33.87 129 LEU F N 1
ATOM 18368 C CA . LEU F 1 129 ? 406.151 277.170 544.987 1.00 33.87 129 LEU F CA 1
ATOM 18369 C C . LEU F 1 129 ? 405.242 276.167 545.691 1.00 33.87 129 LEU F C 1
ATOM 18370 O O . LEU F 1 129 ? 404.039 276.113 545.433 1.00 33.87 129 LEU F O 1
ATOM 18385 N N . ARG F 1 130 ? 405.829 275.371 546.584 1.00 31.81 130 ARG F N 1
ATOM 18386 C CA . ARG F 1 130 ? 405.069 274.400 547.358 1.00 31.81 130 ARG F CA 1
ATOM 18387 C C . ARG F 1 130 ? 404.461 275.003 548.616 1.00 31.81 130 ARG F C 1
ATOM 18388 O O . ARG F 1 130 ? 403.761 274.295 549.347 1.00 31.81 130 ARG F O 1
ATOM 18409 N N . ARG F 1 131 ? 404.715 276.281 548.886 1.00 27.27 131 ARG F N 1
ATOM 18410 C CA . ARG F 1 131 ? 404.193 276.954 550.065 1.00 27.27 131 ARG F CA 1
ATOM 18411 C C . ARG F 1 131 ? 403.786 278.368 549.686 1.00 27.27 131 ARG F C 1
ATOM 18412 O O . ARG F 1 131 ? 404.100 278.857 548.598 1.00 27.27 131 ARG F O 1
ATOM 18433 N N . LEU F 1 132 ? 403.077 279.023 550.598 1.00 25.39 132 LEU F N 1
ATOM 18434 C CA . LEU F 1 132 ? 402.701 280.416 550.417 1.00 25.39 132 LEU F CA 1
ATOM 18435 C C . LEU F 1 132 ? 403.752 281.310 551.059 1.00 25.39 132 LEU F C 1
ATOM 18436 O O . LEU F 1 132 ? 404.278 281.001 552.132 1.00 25.39 132 LEU F O 1
ATOM 18452 N N . THR F 1 133 ? 404.075 282.406 550.379 1.00 24.78 133 THR F N 1
ATOM 18453 C CA . THR F 1 133 ? 405.150 283.292 550.794 1.00 24.78 133 THR F CA 1
ATOM 18454 C C . THR F 1 133 ? 404.597 284.411 551.676 1.00 24.78 133 THR F C 1
ATOM 18455 O O . THR F 1 133 ? 403.403 284.462 551.983 1.00 24.78 133 THR F O 1
ATOM 18466 N N . ILE F 1 134 ? 405.471 285.328 552.093 1.00 23.14 134 ILE F N 1
ATOM 18467 C CA . ILE F 1 134 ? 405.036 286.432 552.940 1.00 23.14 134 ILE F CA 1
ATOM 18468 C C . ILE F 1 134 ? 404.137 287.381 552.158 1.00 23.14 134 ILE F C 1
ATOM 18469 O O . ILE F 1 134 ? 403.164 287.917 552.700 1.00 23.14 134 ILE F O 1
ATOM 18485 N N . ARG F 1 135 ? 404.443 287.611 550.879 1.00 23.86 135 ARG F N 1
ATOM 18486 C CA . ARG F 1 135 ? 403.575 288.456 550.066 1.00 23.86 135 ARG F CA 1
ATOM 18487 C C . ARG F 1 135 ? 402.145 287.944 550.062 1.00 23.86 135 ARG F C 1
ATOM 18488 O O . ARG F 1 135 ? 401.205 288.728 550.227 1.00 23.86 135 ARG F O 1
ATOM 18509 N N . ASP F 1 136 ? 401.961 286.639 549.880 1.00 24.75 136 ASP F N 1
ATOM 18510 C CA . ASP F 1 136 ? 400.639 286.029 549.912 1.00 24.75 136 ASP F CA 1
ATOM 18511 C C . ASP F 1 136 ? 399.985 286.125 551.282 1.00 24.75 136 ASP F C 1
ATOM 18512 O O . ASP F 1 136 ? 398.821 285.737 551.425 1.00 24.75 136 ASP F O 1
ATOM 18521 N N . LEU F 1 137 ? 400.700 286.636 552.279 1.00 21.68 137 LEU F N 1
ATOM 18522 C CA . LEU F 1 137 ? 400.227 286.680 553.649 1.00 21.68 137 LEU F CA 1
ATOM 18523 C C . LEU F 1 137 ? 400.037 288.099 554.171 1.00 21.68 137 LEU F C 1
ATOM 18524 O O . LEU F 1 137 ? 399.587 288.263 555.310 1.00 21.68 137 LEU F O 1
ATOM 18540 N N . LEU F 1 138 ? 400.347 289.118 553.371 1.00 21.12 138 LEU F N 1
ATOM 18541 C CA . LEU F 1 138 ? 400.074 290.514 553.671 1.00 21.12 138 LEU F CA 1
ATOM 18542 C C . LEU F 1 138 ? 398.913 290.992 552.804 1.00 21.12 138 LEU F C 1
ATOM 18543 O O . LEU F 1 138 ? 398.282 290.209 552.089 1.00 21.12 138 LEU F O 1
ATOM 18559 N N . ALA F 1 139 ? 398.618 292.289 552.859 1.00 20.52 139 ALA F N 1
ATOM 18560 C CA . ALA F 1 139 ? 397.687 292.886 551.913 1.00 20.52 139 ALA F CA 1
ATOM 18561 C C . ALA F 1 139 ? 398.428 293.215 550.625 1.00 20.52 139 ALA F C 1
ATOM 18562 O O . ALA F 1 139 ? 399.615 293.542 550.651 1.00 20.52 139 ALA F O 1
ATOM 18569 N N . GLN F 1 140 ? 397.736 293.101 549.498 1.00 22.10 140 GLN F N 1
ATOM 18570 C CA . GLN F 1 140 ? 398.308 293.448 548.204 1.00 22.10 140 GLN F CA 1
ATOM 18571 C C . GLN F 1 140 ? 397.782 294.802 547.750 1.00 22.10 140 GLN F C 1
ATOM 18572 O O . GLN F 1 140 ? 396.636 295.163 548.024 1.00 22.10 140 GLN F O 1
ATOM 18586 N N . GLY F 1 141 ? 398.625 295.553 547.042 1.00 22.25 141 GLY F N 1
ATOM 18587 C CA . GLY F 1 141 ? 398.215 296.847 546.542 1.00 22.25 141 GLY F CA 1
ATOM 18588 C C . GLY F 1 141 ? 399.100 297.319 545.410 1.00 22.25 141 GLY F C 1
ATOM 18589 O O . GLY F 1 141 ? 400.206 296.821 545.200 1.00 22.25 141 GLY F O 1
ATOM 18593 N N . ARG F 1 142 ? 398.602 298.323 544.692 1.00 25.90 142 ARG F N 1
ATOM 18594 C CA . ARG F 1 142 ? 399.268 298.838 543.504 1.00 25.90 142 ARG F CA 1
ATOM 18595 C C . ARG F 1 142 ? 399.439 300.341 543.653 1.00 25.90 142 ARG F C 1
ATOM 18596 O O . ARG F 1 142 ? 398.513 301.028 544.091 1.00 25.90 142 ARG F O 1
ATOM 18617 N N . THR F 1 143 ? 400.617 300.844 543.295 1.00 25.33 143 THR F N 1
ATOM 18618 C CA . THR F 1 143 ? 400.900 302.271 543.322 1.00 25.33 143 THR F CA 1
ATOM 18619 C C . THR F 1 143 ? 401.565 302.676 542.017 1.00 25.33 143 THR F C 1
ATOM 18620 O O . THR F 1 143 ? 402.219 301.870 541.351 1.00 25.33 143 THR F O 1
ATOM 18631 N N . SER F 1 144 ? 401.385 303.944 541.653 1.00 26.27 144 SER F N 1
ATOM 18632 C CA . SER F 1 144 ? 401.971 304.509 540.444 1.00 26.27 144 SER F CA 1
ATOM 18633 C C . SER F 1 144 ? 402.836 305.722 540.765 1.00 26.27 144 SER F C 1
ATOM 18634 O O . SER F 1 144 ? 402.907 306.669 539.980 1.00 26.27 144 SER F O 1
ATOM 18642 N N . SER F 1 145 ? 403.500 305.703 541.917 1.00 25.83 145 SER F N 1
ATOM 18643 C CA . SER F 1 145 ? 404.342 306.807 542.351 1.00 25.83 145 SER F CA 1
ATOM 18644 C C . SER F 1 145 ? 405.564 306.249 543.065 1.00 25.83 145 SER F C 1
ATOM 18645 O O . SER F 1 145 ? 405.562 305.116 543.549 1.00 25.83 145 SER F O 1
ATOM 18653 N N . ASN F 1 146 ? 406.612 307.064 543.128 1.00 26.77 146 ASN F N 1
ATOM 18654 C CA . ASN F 1 146 ? 407.882 306.654 543.710 1.00 26.77 146 ASN F CA 1
ATOM 18655 C C . ASN F 1 146 ? 407.905 306.772 545.225 1.00 26.77 146 ASN F C 1
ATOM 18656 O O . ASN F 1 146 ? 408.969 306.611 545.831 1.00 26.77 146 ASN F O 1
ATOM 18667 N N . ALA F 1 147 ? 406.764 307.053 545.843 1.00 24.62 147 ALA F N 1
ATOM 18668 C CA . ALA F 1 147 ? 406.637 307.075 547.291 1.00 24.62 147 ALA F CA 1
ATOM 18669 C C . ALA F 1 147 ? 405.167 307.284 547.609 1.00 24.62 147 ALA F C 1
ATOM 18670 O O . ALA F 1 147 ? 404.446 307.902 546.823 1.00 24.62 147 ALA F O 1
ATOM 18677 N N . LEU F 1 148 ? 404.726 306.762 548.747 1.00 25.31 148 LEU F N 1
ATOM 18678 C CA . LEU F 1 148 ? 403.336 306.905 549.152 1.00 25.31 148 LEU F CA 1
ATOM 18679 C C . LEU F 1 148 ? 403.256 307.237 550.632 1.00 25.31 148 LEU F C 1
ATOM 18680 O O . LEU F 1 148 ? 403.955 306.640 551.453 1.00 25.31 148 LEU F O 1
ATOM 18696 N N . GLU F 1 149 ? 402.408 308.207 550.960 1.00 25.98 149 GLU F N 1
ATOM 18697 C CA . GLU F 1 149 ? 402.185 308.616 552.336 1.00 25.98 149 GLU F CA 1
ATOM 18698 C C . GLU F 1 149 ? 400.914 307.964 552.859 1.00 25.98 149 GLU F C 1
ATOM 18699 O O . GLU F 1 149 ? 399.911 307.869 552.146 1.00 25.98 149 GLU F O 1
ATOM 18711 N N . TYR F 1 150 ? 400.969 307.508 554.106 1.00 21.47 150 TYR F N 1
ATOM 18712 C CA . TYR F 1 150 ? 399.860 306.791 554.713 1.00 21.47 150 TYR F CA 1
ATOM 18713 C C . TYR F 1 150 ? 399.793 307.130 556.194 1.00 21.47 150 TYR F C 1
ATOM 18714 O O . TYR F 1 150 ? 400.772 307.576 556.801 1.00 21.47 150 TYR F O 1
ATOM 18732 N N . VAL F 1 151 ? 398.619 306.912 556.771 1.00 22.33 151 VAL F N 1
ATOM 18733 C CA . VAL F 1 151 ? 398.373 307.180 558.180 1.00 22.33 151 VAL F CA 1
ATOM 18734 C C . VAL F 1 151 ? 398.494 305.862 558.930 1.00 22.33 151 VAL F C 1
ATOM 18735 O O . VAL F 1 151 ? 397.779 304.899 558.630 1.00 22.33 151 VAL F O 1
ATOM 18748 N N . ARG F 1 152 ? 399.402 305.816 559.898 1.00 21.63 152 ARG F N 1
ATOM 18749 C CA . ARG F 1 152 ? 399.602 304.646 560.738 1.00 21.63 152 ARG F CA 1
ATOM 18750 C C . ARG F 1 152 ? 398.947 304.910 562.086 1.00 21.63 152 ARG F C 1
ATOM 18751 O O . ARG F 1 152 ? 399.313 305.864 562.779 1.00 21.63 152 ARG F O 1
ATOM 18772 N N . GLU F 1 153 ? 397.983 304.074 562.455 1.00 24.18 153 GLU F N 1
ATOM 18773 C CA . GLU F 1 153 ? 397.299 304.221 563.730 1.00 24.18 153 GLU F CA 1
ATOM 18774 C C . GLU F 1 153 ? 398.056 303.460 564.809 1.00 24.18 153 GLU F C 1
ATOM 18775 O O . GLU F 1 153 ? 398.365 302.276 564.649 1.00 24.18 153 GLU F O 1
ATOM 18787 N N . GLU F 1 154 ? 398.364 304.153 565.899 1.00 28.24 154 GLU F N 1
ATOM 18788 C CA . GLU F 1 154 ? 399.159 303.615 566.992 1.00 28.24 154 GLU F CA 1
ATOM 18789 C C . GLU F 1 154 ? 398.284 303.425 568.222 1.00 28.24 154 GLU F C 1
ATOM 18790 O O . GLU F 1 154 ? 397.467 304.289 568.558 1.00 28.24 154 GLU F O 1
ATOM 18802 N N . VAL F 1 155 ? 398.470 302.292 568.892 1.00 30.33 155 VAL F N 1
ATOM 18803 C CA . VAL F 1 155 ? 397.590 301.839 569.961 1.00 30.33 155 VAL F CA 1
ATOM 18804 C C . VAL F 1 155 ? 398.373 301.824 571.264 1.00 30.33 155 VAL F C 1
ATOM 18805 O O . VAL F 1 155 ? 399.493 301.304 571.316 1.00 30.33 155 VAL F O 1
ATOM 18818 N N . PHE F 1 156 ? 397.785 302.400 572.309 1.00 39.86 156 PHE F N 1
ATOM 18819 C CA . PHE F 1 156 ? 398.352 302.346 573.650 1.00 39.86 156 PHE F CA 1
ATOM 18820 C C . PHE F 1 156 ? 397.731 301.176 574.402 1.00 39.86 156 PHE F C 1
ATOM 18821 O O . PHE F 1 156 ? 396.515 301.151 574.625 1.00 39.86 156 PHE F O 1
ATOM 18838 N N . THR F 1 157 ? 398.560 300.213 574.791 1.00 39.54 157 THR F N 1
ATOM 18839 C CA . THR F 1 157 ? 398.080 299.038 575.510 1.00 39.54 157 THR F CA 1
ATOM 18840 C C . THR F 1 157 ? 398.021 299.315 577.008 1.00 39.54 157 THR F C 1
ATOM 18841 O O . THR F 1 157 ? 399.006 299.743 577.609 1.00 39.54 157 THR F O 1
ATOM 18852 N N . ASP F 1 173 ? 393.804 303.878 573.910 1.00 34.69 173 ASP F N 1
ATOM 18853 C CA . ASP F 1 173 ? 393.342 304.798 572.878 1.00 34.69 173 ASP F CA 1
ATOM 18854 C C . ASP F 1 173 ? 394.150 304.631 571.598 1.00 34.69 173 ASP F C 1
ATOM 18855 O O . ASP F 1 173 ? 395.247 304.073 571.613 1.00 34.69 173 ASP F O 1
ATOM 18863 N N . ILE F 1 174 ? 393.603 305.126 570.492 1.00 29.13 174 ILE F N 1
ATOM 18864 C CA . ILE F 1 174 ? 394.221 305.013 569.178 1.00 29.13 174 ILE F CA 1
ATOM 18865 C C . ILE F 1 174 ? 394.527 306.417 568.680 1.00 29.13 174 ILE F C 1
ATOM 18866 O O . ILE F 1 174 ? 393.614 307.236 568.520 1.00 29.13 174 ILE F O 1
ATOM 18882 N N . THR F 1 175 ? 395.802 306.691 568.433 1.00 27.33 175 THR F N 1
ATOM 18883 C CA . THR F 1 175 ? 396.246 307.941 567.833 1.00 27.33 175 THR F CA 1
ATOM 18884 C C . THR F 1 175 ? 396.736 307.661 566.416 1.00 27.33 175 THR F C 1
ATOM 18885 O O . THR F 1 175 ? 396.739 306.520 565.957 1.00 27.33 175 THR F O 1
ATOM 18896 N N . PHE F 1 176 ? 397.170 308.711 565.725 1.00 24.28 176 PHE F N 1
ATOM 18897 C CA . PHE F 1 176 ? 397.575 308.603 564.331 1.00 24.28 176 PHE F CA 1
ATOM 18898 C C . PHE F 1 176 ? 398.934 309.251 564.123 1.00 24.28 176 PHE F C 1
ATOM 18899 O O . PHE F 1 176 ? 399.285 310.217 564.806 1.00 24.28 176 PHE F O 1
ATOM 18916 N N . SER F 1 177 ? 399.696 308.706 563.176 1.00 23.53 177 SER F N 1
ATOM 18917 C CA . SER F 1 177 ? 400.981 309.254 562.773 1.00 23.53 177 SER F CA 1
ATOM 18918 C C . SER F 1 177 ? 401.034 309.293 561.256 1.00 23.53 177 SER F C 1
ATOM 18919 O O . SER F 1 177 ? 400.538 308.379 560.592 1.00 23.53 177 SER F O 1
ATOM 18927 N N . LYS F 1 178 ? 401.622 310.350 560.708 1.00 23.81 178 LYS F N 1
ATOM 18928 C CA . LYS F 1 178 ? 401.877 310.405 559.277 1.00 23.81 178 LYS F CA 1
ATOM 18929 C C . LYS F 1 178 ? 403.162 309.649 558.976 1.00 23.81 178 LYS F C 1
ATOM 18930 O O . LYS F 1 178 ? 404.146 309.769 559.712 1.00 23.81 178 LYS F O 1
ATOM 18949 N N . GLN F 1 179 ? 403.158 308.863 557.901 1.00 21.80 179 GLN F N 1
ATOM 18950 C CA . GLN F 1 179 ? 404.312 308.067 557.526 1.00 21.80 179 GLN F CA 1
ATOM 18951 C C . GLN F 1 179 ? 404.428 308.061 556.012 1.00 21.80 179 GLN F C 1
ATOM 18952 O O . GLN F 1 179 ? 403.458 308.312 555.297 1.00 21.80 179 GLN F O 1
ATOM 18966 N N . THR F 1 180 ? 405.630 307.769 555.525 1.00 24.49 180 THR F N 1
ATOM 18967 C CA . THR F 1 180 ? 405.859 307.641 554.096 1.00 24.49 180 THR F CA 1
ATOM 18968 C C . THR F 1 180 ? 406.700 306.404 553.830 1.00 24.49 180 THR F C 1
ATOM 18969 O O . THR F 1 180 ? 407.652 306.110 554.558 1.00 24.49 180 THR F O 1
ATOM 18980 N N . ALA F 1 181 ? 406.331 305.680 552.778 1.00 23.81 181 ALA F N 1
ATOM 18981 C CA . ALA F 1 181 ? 407.064 304.512 552.321 1.00 23.81 181 ALA F CA 1
ATOM 18982 C C . ALA F 1 181 ? 407.606 304.799 550.933 1.00 23.81 181 ALA F C 1
ATOM 18983 O O . ALA F 1 181 ? 406.869 305.246 550.047 1.00 23.81 181 ALA F O 1
ATOM 18990 N N . ASN F 1 182 ? 408.896 304.539 550.752 1.00 24.96 182 ASN F N 1
ATOM 18991 C CA . ASN F 1 182 ? 409.603 304.839 549.517 1.00 24.96 182 ASN F CA 1
ATOM 18992 C C . ASN F 1 182 ? 409.775 303.561 548.714 1.00 24.96 182 ASN F C 1
ATOM 18993 O O . ASN F 1 182 ? 410.286 302.563 549.232 1.00 24.96 182 ASN F O 1
ATOM 19004 N N . VAL F 1 183 ? 409.354 303.593 547.451 1.00 23.78 183 VAL F N 1
ATOM 19005 C CA . VAL F 1 183 ? 409.553 302.449 546.574 1.00 23.78 183 VAL F CA 1
ATOM 19006 C C . VAL F 1 183 ? 411.043 302.158 546.471 1.00 23.78 183 VAL F C 1
ATOM 19007 O O . VAL F 1 183 ? 411.859 303.067 546.276 1.00 23.78 183 VAL F O 1
ATOM 19020 N N . LYS F 1 184 ? 411.405 300.886 546.608 1.00 25.34 184 LYS F N 1
ATOM 19021 C CA . LYS F 1 184 ? 412.791 300.455 546.541 1.00 25.34 184 LYS F CA 1
ATOM 19022 C C . LYS F 1 184 ? 412.887 299.218 545.663 1.00 25.34 184 LYS F C 1
ATOM 19023 O O . LYS F 1 184 ? 411.912 298.484 545.478 1.00 25.34 184 LYS F O 1
ATOM 19042 N N . THR F 1 185 ? 414.080 299.005 545.113 1.00 26.16 185 THR F N 1
ATOM 19043 C CA . THR F 1 185 ? 414.322 297.944 544.146 1.00 26.16 185 THR F CA 1
ATOM 19044 C C . THR F 1 185 ? 414.895 296.717 544.841 1.00 26.16 185 THR F C 1
ATOM 19045 O O . THR F 1 185 ? 415.853 296.820 545.613 1.00 26.16 185 THR F O 1
ATOM 19056 N N . ILE F 1 186 ? 414.297 295.565 544.562 1.00 26.15 186 ILE F N 1
ATOM 19057 C CA . ILE F 1 186 ? 414.832 294.266 544.936 1.00 26.15 186 ILE F CA 1
ATOM 19058 C C . ILE F 1 186 ? 415.412 293.641 543.676 1.00 26.15 186 ILE F C 1
ATOM 19059 O O . ILE F 1 186 ? 414.764 293.645 542.619 1.00 26.15 186 ILE F O 1
ATOM 19075 N N . ALA F 1 187 ? 416.630 293.112 543.778 1.00 27.53 187 ALA F N 1
ATOM 19076 C CA . ALA F 1 187 ? 417.340 292.586 542.619 1.00 27.53 187 ALA F CA 1
ATOM 19077 C C . ALA F 1 187 ? 418.052 291.294 542.984 1.00 27.53 187 ALA F C 1
ATOM 19078 O O . ALA F 1 187 ? 418.686 291.207 544.038 1.00 27.53 187 ALA F O 1
ATOM 19085 N N . HIS F 1 188 ? 417.943 290.300 542.106 1.00 27.69 188 HIS F N 1
ATOM 19086 C CA . HIS F 1 188 ? 418.621 289.017 542.252 1.00 27.69 188 HIS F CA 1
ATOM 19087 C C . HIS F 1 188 ? 419.361 288.722 540.956 1.00 27.69 188 HIS F C 1
ATOM 19088 O O . HIS F 1 188 ? 418.763 288.760 539.877 1.00 27.69 188 HIS F O 1
ATOM 19102 N N . TRP F 1 189 ? 420.653 288.427 541.057 1.00 28.74 189 TRP F N 1
ATOM 19103 C CA . TRP F 1 189 ? 421.477 288.183 539.885 1.00 28.74 189 TRP F CA 1
ATOM 19104 C C . TRP F 1 189 ? 422.131 286.811 539.966 1.00 28.74 189 TRP F C 1
ATOM 19105 O O . TRP F 1 189 ? 422.453 286.316 541.050 1.00 28.74 189 TRP F O 1
ATOM 19126 N N . VAL F 1 190 ? 422.309 286.202 538.798 1.00 33.26 190 VAL F N 1
ATOM 19127 C CA . VAL F 1 190 ? 423.098 284.985 538.638 1.00 33.26 190 VAL F CA 1
ATOM 19128 C C . VAL F 1 190 ? 423.947 285.147 537.388 1.00 33.26 190 VAL F C 1
ATOM 19129 O O . VAL F 1 190 ? 423.485 285.699 536.385 1.00 33.26 190 VAL F O 1
ATOM 19142 N N . GLN F 1 191 ? 425.183 284.660 537.438 1.00 33.62 191 GLN F N 1
ATOM 19143 C CA . GLN F 1 191 ? 426.122 284.797 536.330 1.00 33.62 191 GLN F CA 1
ATOM 19144 C C . GLN F 1 191 ? 426.252 283.461 535.615 1.00 33.62 191 GLN F C 1
ATOM 19145 O O . GLN F 1 191 ? 426.705 282.476 536.208 1.00 33.62 191 GLN F O 1
ATOM 19159 N N . ALA F 1 192 ? 425.861 283.435 534.347 1.00 35.29 192 ALA F N 1
ATOM 19160 C CA . ALA F 1 192 ? 425.963 282.262 533.501 1.00 35.29 192 ALA F CA 1
ATOM 19161 C C . ALA F 1 192 ? 427.177 282.395 532.584 1.00 35.29 192 ALA F C 1
ATOM 19162 O O . ALA F 1 192 ? 427.986 283.319 532.711 1.00 35.29 192 ALA F O 1
ATOM 19169 N N . SER F 1 193 ? 427.313 281.459 531.651 1.00 39.51 193 SER F N 1
ATOM 19170 C CA . SER F 1 193 ? 428.336 281.511 530.622 1.00 39.51 193 SER F CA 1
ATOM 19171 C C . SER F 1 193 ? 427.705 282.002 529.322 1.00 39.51 193 SER F C 1
ATOM 19172 O O . SER F 1 193 ? 426.483 282.077 529.186 1.00 39.51 193 SER F O 1
ATOM 19180 N N . ARG F 1 194 ? 428.549 282.345 528.355 1.00 40.30 194 ARG F N 1
ATOM 19181 C CA . ARG F 1 194 ? 428.065 282.937 527.119 1.00 40.30 194 ARG F CA 1
ATOM 19182 C C . ARG F 1 194 ? 427.630 281.855 526.132 1.00 40.30 194 ARG F C 1
ATOM 19183 O O . ARG F 1 194 ? 427.613 280.660 526.437 1.00 40.30 194 ARG F O 1
ATOM 19204 N N . GLN F 1 195 ? 427.264 282.291 524.926 1.00 52.61 195 GLN F N 1
ATOM 19205 C CA . GLN F 1 195 ? 426.770 281.404 523.874 1.00 52.61 195 GLN F CA 1
ATOM 19206 C C . GLN F 1 195 ? 425.517 280.652 524.311 1.00 52.61 195 GLN F C 1
ATOM 19207 O O . GLN F 1 195 ? 425.191 279.595 523.765 1.00 52.61 195 GLN F O 1
ATOM 19221 N N . VAL F 1 196 ? 424.802 281.194 525.295 1.00 56.33 196 VAL F N 1
ATOM 19222 C CA . VAL F 1 196 ? 423.546 280.605 525.741 1.00 56.33 196 VAL F CA 1
ATOM 19223 C C . VAL F 1 196 ? 422.345 281.188 525.003 1.00 56.33 196 VAL F C 1
ATOM 19224 O O . VAL F 1 196 ? 421.264 280.580 525.029 1.00 56.33 196 VAL F O 1
ATOM 19237 N N . MET F 1 197 ? 422.501 282.334 524.336 1.00 63.62 197 MET F N 1
ATOM 19238 C CA . MET F 1 197 ? 421.386 282.926 523.609 1.00 63.62 197 MET F CA 1
ATOM 19239 C C . MET F 1 197 ? 420.882 282.018 522.495 1.00 63.62 197 MET F C 1
ATOM 19240 O O . MET F 1 197 ? 419.706 282.104 522.124 1.00 63.62 197 MET F O 1
ATOM 19254 N N . ASP F 1 198 ? 421.739 281.152 521.957 1.00 68.53 198 ASP F N 1
ATOM 19255 C CA . ASP F 1 198 ? 421.324 280.208 520.929 1.00 68.53 198 ASP F CA 1
ATOM 19256 C C . ASP F 1 198 ? 420.425 279.106 521.471 1.00 68.53 198 ASP F C 1
ATOM 19257 O O . ASP F 1 198 ? 419.780 278.410 520.679 1.00 68.53 198 ASP F O 1
ATOM 19266 N N . ASP F 1 199 ? 420.363 278.931 522.793 1.00 66.13 199 ASP F N 1
ATOM 19267 C CA . ASP F 1 199 ? 419.471 277.926 523.361 1.00 66.13 199 ASP F CA 1
ATOM 19268 C C . ASP F 1 199 ? 418.011 278.328 523.183 1.00 66.13 199 ASP F C 1
ATOM 19269 O O . ASP F 1 199 ? 417.124 277.468 523.167 1.00 66.13 199 ASP F O 1
ATOM 19278 N N . ALA F 1 200 ? 417.745 279.631 523.077 1.00 65.74 200 ALA F N 1
ATOM 19279 C CA . ALA F 1 200 ? 416.449 280.191 522.703 1.00 65.74 200 ALA F CA 1
ATOM 19280 C C . ALA F 1 200 ? 415.321 279.601 523.556 1.00 65.74 200 ALA F C 1
ATOM 19281 O O . ALA F 1 200 ? 415.254 279.931 524.747 1.00 65.74 200 ALA F O 1
ATOM 19288 N N . PRO F 1 201 ? 414.414 278.753 523.037 1.00 65.14 201 PRO F N 1
ATOM 19289 C CA . PRO F 1 201 ? 413.216 278.444 523.839 1.00 65.14 201 PRO F CA 1
ATOM 19290 C C . PRO F 1 201 ? 413.530 277.871 525.209 1.00 65.14 201 PRO F C 1
ATOM 19291 O O . PRO F 1 201 ? 412.845 278.209 526.183 1.00 65.14 201 PRO F O 1
ATOM 19302 N N . MET F 1 202 ? 414.547 277.014 525.318 1.00 60.56 202 MET F N 1
ATOM 19303 C CA . MET F 1 202 ? 414.921 276.477 526.621 1.00 60.56 202 MET F CA 1
ATOM 19304 C C . MET F 1 202 ? 415.557 277.537 527.513 1.00 60.56 202 MET F C 1
ATOM 19305 O O . MET F 1 202 ? 415.288 277.561 528.720 1.00 60.56 202 MET F O 1
ATOM 19319 N N . LEU F 1 203 ? 416.387 278.421 526.949 1.00 58.62 203 LEU F N 1
ATOM 19320 C CA . LEU F 1 203 ? 416.950 279.506 527.749 1.00 58.62 203 LEU F CA 1
ATOM 19321 C C . LEU F 1 203 ? 415.854 280.311 528.429 1.00 58.62 203 LEU F C 1
ATOM 19322 O O . LEU F 1 203 ? 415.934 280.586 529.632 1.00 58.62 203 LEU F O 1
ATOM 19338 N N . GLN F 1 204 ? 414.823 280.696 527.677 1.00 57.59 204 GLN F N 1
ATOM 19339 C CA . GLN F 1 204 ? 413.697 281.391 528.284 1.00 57.59 204 GLN F CA 1
ATOM 19340 C C . GLN F 1 204 ? 413.162 280.604 529.471 1.00 57.59 204 GLN F C 1
ATOM 19341 O O . GLN F 1 204 ? 412.908 281.174 530.539 1.00 57.59 204 GLN F O 1
ATOM 19355 N N . SER F 1 205 ? 413.017 279.286 529.313 1.00 55.96 205 SER F N 1
ATOM 19356 C CA . SER F 1 205 ? 412.533 278.465 530.417 1.00 55.96 205 SER F CA 1
ATOM 19357 C C . SER F 1 205 ? 413.467 278.563 531.613 1.00 55.96 205 SER F C 1
ATOM 19358 O O . SER F 1 205 ? 413.012 278.638 532.760 1.00 55.96 205 SER F O 1
ATOM 19366 N N . TYR F 1 206 ? 414.779 278.561 531.369 1.00 47.84 206 TYR F N 1
ATOM 19367 C CA . TYR F 1 206 ? 415.716 278.806 532.458 1.00 47.84 206 TYR F CA 1
ATOM 19368 C C . TYR F 1 206 ? 415.552 280.216 533.001 1.00 47.84 206 TYR F C 1
ATOM 19369 O O . TYR F 1 206 ? 415.595 280.437 534.217 1.00 47.84 206 TYR F O 1
ATOM 19387 N N . ILE F 1 207 ? 415.374 281.192 532.109 1.00 49.42 207 ILE F N 1
ATOM 19388 C CA . ILE F 1 207 ? 415.267 282.579 532.551 1.00 49.42 207 ILE F CA 1
ATOM 19389 C C . ILE F 1 207 ? 414.103 282.728 533.516 1.00 49.42 207 ILE F C 1
ATOM 19390 O O . ILE F 1 207 ? 414.252 283.269 534.615 1.00 49.42 207 ILE F O 1
ATOM 19406 N N . ASN F 1 208 ? 412.927 282.240 533.127 1.00 47.48 208 ASN F N 1
ATOM 19407 C CA . ASN F 1 208 ? 411.777 282.321 534.019 1.00 47.48 208 ASN F CA 1
ATOM 19408 C C . ASN F 1 208 ? 412.004 281.499 535.281 1.00 47.48 208 ASN F C 1
ATOM 19409 O O . ASN F 1 208 ? 412.226 282.049 536.369 1.00 47.48 208 ASN F O 1
ATOM 19420 N N . ASN F 1 209 ? 412.057 280.175 535.129 1.00 41.85 209 ASN F N 1
ATOM 19421 C CA . ASN F 1 209 ? 411.896 279.278 536.269 1.00 41.85 209 ASN F CA 1
ATOM 19422 C C . ASN F 1 209 ? 412.877 279.616 537.382 1.00 41.85 209 ASN F C 1
ATOM 19423 O O . ASN F 1 209 ? 412.484 279.764 538.545 1.00 41.85 209 ASN F O 1
ATOM 19434 N N . ARG F 1 210 ? 414.153 279.748 537.049 1.00 36.12 210 ARG F N 1
ATOM 19435 C CA . ARG F 1 210 ? 415.188 279.869 538.062 1.00 36.12 210 ARG F CA 1
ATOM 19436 C C . ARG F 1 210 ? 415.430 281.304 538.507 1.00 36.12 210 ARG F C 1
ATOM 19437 O O . ARG F 1 210 ? 416.219 281.519 539.433 1.00 36.12 210 ARG F O 1
ATOM 19458 N N . LEU F 1 211 ? 414.782 282.291 537.885 1.00 36.03 211 LEU F N 1
ATOM 19459 C CA . LEU F 1 211 ? 414.938 283.675 538.320 1.00 36.03 211 LEU F CA 1
ATOM 19460 C C . LEU F 1 211 ? 413.801 284.120 539.228 1.00 36.03 211 LEU F C 1
ATOM 19461 O O . LEU F 1 211 ? 414.042 284.593 540.341 1.00 36.03 211 LEU F O 1
ATOM 19477 N N . MET F 1 212 ? 412.564 283.972 538.771 1.00 34.83 212 MET F N 1
ATOM 19478 C CA . MET F 1 212 ? 411.406 284.322 539.574 1.00 34.83 212 MET F CA 1
ATOM 19479 C C . MET F 1 212 ? 411.233 283.318 540.708 1.00 34.83 212 MET F C 1
ATOM 19480 O O . MET F 1 212 ? 412.187 282.989 541.411 1.00 34.83 212 MET F O 1
ATOM 19494 N N . GLY F 1 214 ? 413.796 282.703 542.826 1.00 27.07 214 GLY F N 1
ATOM 19495 C CA . GLY F 1 214 ? 415.034 283.331 543.248 1.00 27.07 214 GLY F CA 1
ATOM 19496 C C . GLY F 1 214 ? 414.821 284.752 543.723 1.00 27.07 214 GLY F C 1
ATOM 19497 O O . GLY F 1 214 ? 415.175 285.104 544.846 1.00 27.07 214 GLY F O 1
ATOM 19500 N N . LEU F 1 215 ? 414.241 285.576 542.849 1.00 26.41 215 LEU F N 1
ATOM 19501 C CA . LEU F 1 215 ? 413.872 286.931 543.241 1.00 26.41 215 LEU F CA 1
ATOM 19502 C C . LEU F 1 215 ? 412.788 286.912 544.310 1.00 26.41 215 LEU F C 1
ATOM 19503 O O . LEU F 1 215 ? 412.794 287.744 545.224 1.00 26.41 215 LEU F O 1
ATOM 19519 N N . ALA F 1 216 ? 411.843 285.975 544.204 1.00 26.11 216 ALA F N 1
ATOM 19520 C CA . ALA F 1 216 ? 410.770 285.885 545.187 1.00 26.11 216 ALA F CA 1
ATOM 19521 C C . ALA F 1 216 ? 411.298 285.542 546.573 1.00 26.11 216 ALA F C 1
ATOM 19522 O O . ALA F 1 216 ? 410.668 285.889 547.576 1.00 26.11 216 ALA F O 1
ATOM 19529 N N . LEU F 1 217 ? 412.428 284.840 546.655 1.00 26.09 217 LEU F N 1
ATOM 19530 C CA . LEU F 1 217 ? 413.009 284.538 547.957 1.00 26.09 217 LEU F CA 1
ATOM 19531 C C . LEU F 1 217 ? 413.724 285.741 548.553 1.00 26.09 217 LEU F C 1
ATOM 19532 O O . LEU F 1 217 ? 413.763 285.889 549.778 1.00 26.09 217 LEU F O 1
ATOM 19548 N N . LYS F 1 218 ? 414.310 286.591 547.711 1.00 26.86 218 LYS F N 1
ATOM 19549 C CA . LYS F 1 218 ? 414.976 287.789 548.203 1.00 26.86 218 LYS F CA 1
ATOM 19550 C C . LYS F 1 218 ? 413.972 288.867 548.591 1.00 26.86 218 LYS F C 1
ATOM 19551 O O . LYS F 1 218 ? 414.184 289.586 549.579 1.00 26.86 218 LYS F O 1
ATOM 19570 N N . GLU F 1 219 ? 412.871 288.983 547.845 1.00 26.07 219 GLU F N 1
ATOM 19571 C CA . GLU F 1 219 ? 411.861 289.977 548.187 1.00 26.07 219 GLU F CA 1
ATOM 19572 C C . GLU F 1 219 ? 411.261 289.693 549.554 1.00 26.07 219 GLU F C 1
ATOM 19573 O O . GLU F 1 219 ? 410.959 290.623 550.303 1.00 26.07 219 GLU F O 1
ATOM 19585 N N . GLU F 1 220 ? 411.074 288.420 549.904 1.00 25.37 220 GLU F N 1
ATOM 19586 C CA . GLU F 1 220 ? 410.500 288.112 551.206 1.00 25.37 220 GLU F CA 1
ATOM 19587 C C . GLU F 1 220 ? 411.491 288.330 552.338 1.00 25.37 220 GLU F C 1
ATOM 19588 O O . GLU F 1 220 ? 411.086 288.759 553.423 1.00 25.37 220 GLU F O 1
ATOM 19600 N N . GLY F 1 221 ? 412.776 288.052 552.114 1.00 24.86 221 GLY F N 1
ATOM 19601 C CA . GLY F 1 221 ? 413.779 288.438 553.085 1.00 24.86 221 GLY F CA 1
ATOM 19602 C C . GLY F 1 221 ? 413.874 289.930 553.288 1.00 24.86 221 GLY F C 1
ATOM 19603 O O . GLY F 1 221 ? 414.234 290.376 554.382 1.00 24.86 221 GLY F O 1
ATOM 19607 N N . GLN F 1 222 ? 413.566 290.711 552.254 1.00 25.90 222 GLN F N 1
ATOM 19608 C CA . GLN F 1 222 ? 413.460 292.156 552.408 1.00 25.90 222 GLN F CA 1
ATOM 19609 C C . GLN F 1 222 ? 412.189 292.560 553.146 1.00 25.90 222 GLN F C 1
ATOM 19610 O O . GLN F 1 222 ? 412.220 293.457 553.995 1.00 25.90 222 GLN F O 1
ATOM 19624 N N . LEU F 1 223 ? 411.070 291.906 552.832 1.00 22.65 223 LEU F N 1
ATOM 19625 C CA . LEU F 1 223 ? 409.796 292.247 553.450 1.00 22.65 223 LEU F CA 1
ATOM 19626 C C . LEU F 1 223 ? 409.781 291.912 554.932 1.00 22.65 223 LEU F C 1
ATOM 19627 O O . LEU F 1 223 ? 409.116 292.600 555.713 1.00 22.65 223 LEU F O 1
ATOM 19643 N N . LEU F 1 224 ? 410.497 290.868 555.340 1.00 23.01 224 LEU F N 1
ATOM 19644 C CA . LEU F 1 224 ? 410.410 290.404 556.719 1.00 23.01 224 LEU F CA 1
ATOM 19645 C C . LEU F 1 224 ? 411.286 291.223 557.662 1.00 23.01 224 LEU F C 1
ATOM 19646 O O . LEU F 1 224 ? 410.793 291.780 558.646 1.00 23.01 224 LEU F O 1
ATOM 19662 N N . ASN F 1 225 ? 412.581 291.307 557.377 1.00 24.44 225 ASN F N 1
ATOM 19663 C CA . ASN F 1 225 ? 413.550 291.897 558.294 1.00 24.44 225 ASN F CA 1
ATOM 19664 C C . ASN F 1 225 ? 414.511 292.817 557.554 1.00 24.44 225 ASN F C 1
ATOM 19665 O O . ASN F 1 225 ? 415.716 292.841 557.812 1.00 24.44 225 ASN F O 1
ATOM 19676 N N . GLY F 1 226 ? 413.979 293.599 556.619 1.00 26.23 226 GLY F N 1
ATOM 19677 C CA . GLY F 1 226 ? 414.772 294.643 556.005 1.00 26.23 226 GLY F CA 1
ATOM 19678 C C . GLY F 1 226 ? 415.208 295.681 557.021 1.00 26.23 226 GLY F C 1
ATOM 19679 O O . GLY F 1 226 ? 414.453 296.078 557.909 1.00 26.23 226 GLY F O 1
ATOM 19683 N N . ASP F 1 227 ? 416.457 296.128 556.884 1.00 29.72 227 ASP F N 1
ATOM 19684 C CA . ASP F 1 227 ? 417.017 297.056 557.861 1.00 29.72 227 ASP F CA 1
ATOM 19685 C C . ASP F 1 227 ? 416.231 298.359 557.920 1.00 29.72 227 ASP F C 1
ATOM 19686 O O . ASP F 1 227 ? 416.221 299.027 558.960 1.00 29.72 227 ASP F O 1
ATOM 19695 N N . GLY F 1 228 ? 415.572 298.735 556.831 1.00 27.78 228 GLY F N 1
ATOM 19696 C CA . GLY F 1 228 ? 414.757 299.937 556.778 1.00 27.78 228 GLY F CA 1
ATOM 19697 C C . GLY F 1 228 ? 415.502 301.177 556.340 1.00 27.78 228 GLY F C 1
ATOM 19698 O O . GLY F 1 228 ? 414.913 302.071 555.730 1.00 27.78 228 GLY F O 1
ATOM 19702 N N . THR F 1 229 ? 416.796 301.245 556.637 1.00 31.06 229 THR F N 1
ATOM 19703 C CA . THR F 1 229 ? 417.624 302.397 556.306 1.00 31.06 229 THR F CA 1
ATOM 19704 C C . THR F 1 229 ? 418.558 302.042 555.159 1.00 31.06 229 THR F C 1
ATOM 19705 O O . THR F 1 229 ? 419.242 301.014 555.203 1.00 31.06 229 THR F O 1
ATOM 19716 N N . GLY F 1 230 ? 418.589 302.898 554.135 1.00 31.69 230 GLY F N 1
ATOM 19717 C CA . GLY F 1 230 ? 419.448 302.711 552.984 1.00 31.69 230 GLY F CA 1
ATOM 19718 C C . GLY F 1 230 ? 418.629 302.502 551.719 1.00 31.69 230 GLY F C 1
ATOM 19719 O O . GLY F 1 230 ? 417.607 303.162 551.510 1.00 31.69 230 GLY F O 1
ATOM 19723 N N . ASP F 1 231 ? 419.093 301.579 550.880 1.00 30.94 231 ASP F N 1
ATOM 19724 C CA . ASP F 1 231 ? 418.382 301.202 549.667 1.00 30.94 231 ASP F CA 1
ATOM 19725 C C . ASP F 1 231 ? 417.457 300.013 549.879 1.00 30.94 231 ASP F C 1
ATOM 19726 O O . ASP F 1 231 ? 416.847 299.541 548.916 1.00 30.94 231 ASP F O 1
ATOM 19735 N N . ASN F 1 232 ? 417.341 299.519 551.108 1.00 28.17 232 ASN F N 1
ATOM 19736 C CA . ASN F 1 232 ? 416.428 298.439 551.444 1.00 28.17 232 ASN F CA 1
ATOM 19737 C C . ASN F 1 232 ? 415.249 298.990 552.235 1.00 28.17 232 ASN F C 1
ATOM 19738 O O . ASN F 1 232 ? 415.375 299.983 552.958 1.00 28.17 232 ASN F O 1
ATOM 19749 N N . LEU F 1 233 ? 414.098 298.341 552.089 1.00 24.93 233 LEU F N 1
ATOM 19750 C CA . LEU F 1 233 ? 412.874 298.843 552.690 1.00 24.93 233 LEU F CA 1
ATOM 19751 C C . LEU F 1 233 ? 412.736 298.349 554.128 1.00 24.93 233 LEU F C 1
ATOM 19752 O O . LEU F 1 233 ? 413.544 297.565 554.632 1.00 24.93 233 LEU F O 1
ATOM 19768 N N . GLU F 1 234 ? 411.687 298.822 554.792 1.00 24.54 234 GLU F N 1
ATOM 19769 C CA . GLU F 1 234 ? 411.425 298.528 556.193 1.00 24.54 234 GLU F CA 1
ATOM 19770 C C . GLU F 1 234 ? 410.597 297.253 556.283 1.00 24.54 234 GLU F C 1
ATOM 19771 O O . GLU F 1 234 ? 409.541 297.151 555.652 1.00 24.54 234 GLU F O 1
ATOM 19783 N N . GLY F 1 235 ? 411.075 296.288 557.069 1.00 22.61 235 GLY F N 1
ATOM 19784 C CA . GLY F 1 235 ? 410.472 294.975 557.113 1.00 22.61 235 GLY F CA 1
ATOM 19785 C C . GLY F 1 235 ? 409.512 294.794 558.274 1.00 22.61 235 GLY F C 1
ATOM 19786 O O . GLY F 1 235 ? 409.327 295.666 559.119 1.00 22.61 235 GLY F O 1
ATOM 19790 N N . LEU F 1 236 ? 408.892 293.613 558.301 1.00 22.34 236 LEU F N 1
ATOM 19791 C CA . LEU F 1 236 ? 407.956 293.290 559.372 1.00 22.34 236 LEU F CA 1
ATOM 19792 C C . LEU F 1 236 ? 408.668 293.184 560.712 1.00 22.34 236 LEU F C 1
ATOM 19793 O O . LEU F 1 236 ? 408.124 293.592 561.743 1.00 22.34 236 LEU F O 1
ATOM 19809 N N . ASN F 1 237 ? 409.883 292.642 560.719 1.00 23.55 237 ASN F N 1
ATOM 19810 C CA . ASN F 1 237 ? 410.641 292.493 561.953 1.00 23.55 237 ASN F CA 1
ATOM 19811 C C . ASN F 1 237 ? 411.243 293.805 562.432 1.00 23.55 237 ASN F C 1
ATOM 19812 O O . ASN F 1 237 ? 411.664 293.889 563.590 1.00 23.55 237 ASN F O 1
ATOM 19823 N N . LYS F 1 238 ? 411.300 294.823 561.574 1.00 24.72 238 LYS F N 1
ATOM 19824 C CA . LYS F 1 238 ? 411.788 296.128 562.004 1.00 24.72 238 LYS F CA 1
ATOM 19825 C C . LYS F 1 238 ? 410.766 296.808 562.906 1.00 24.72 238 LYS F C 1
ATOM 19826 O O . LYS F 1 238 ? 411.045 297.103 564.073 1.00 24.72 238 LYS F O 1
ATOM 19845 N N . VAL F 1 239 ? 409.568 297.052 562.382 1.00 23.03 239 VAL F N 1
ATOM 19846 C CA . VAL F 1 239 ? 408.466 297.591 563.195 1.00 23.03 239 VAL F CA 1
ATOM 19847 C C . VAL F 1 239 ? 407.638 296.391 563.636 1.00 23.03 239 VAL F C 1
ATOM 19848 O O . VAL F 1 239 ? 406.689 295.955 562.981 1.00 23.03 239 VAL F O 1
ATOM 19861 N N . ALA F 1 240 ? 408.017 295.836 564.780 1.00 23.70 240 ALA F N 1
ATOM 19862 C CA . ALA F 1 240 ? 407.297 294.747 565.414 1.00 23.70 240 ALA F CA 1
ATOM 19863 C C . ALA F 1 240 ? 407.446 294.891 566.919 1.00 23.70 240 ALA F C 1
ATOM 19864 O O . ALA F 1 240 ? 408.472 295.353 567.422 1.00 23.70 240 ALA F O 1
ATOM 19871 N N . THR F 1 241 ? 406.411 294.488 567.644 1.00 25.06 241 THR F N 1
ATOM 19872 C CA . THR F 1 241 ? 406.367 294.658 569.087 1.00 25.06 241 THR F CA 1
ATOM 19873 C C . THR F 1 241 ? 407.095 293.500 569.751 1.00 25.06 241 THR F C 1
ATOM 19874 O O . THR F 1 241 ? 406.841 292.335 569.431 1.00 25.06 241 THR F O 1
ATOM 19885 N N . ALA F 1 242 ? 408.000 293.824 570.668 1.00 28.05 242 ALA F N 1
ATOM 19886 C CA . ALA F 1 242 ? 408.745 292.791 571.370 1.00 28.05 242 ALA F CA 1
ATOM 19887 C C . ALA F 1 242 ? 407.790 291.849 572.087 1.00 28.05 242 ALA F C 1
ATOM 19888 O O . ALA F 1 242 ? 406.792 292.275 572.674 1.00 28.05 242 ALA F O 1
ATOM 19895 N N . TYR F 1 243 ? 408.096 290.558 572.027 1.00 32.77 243 TYR F N 1
ATOM 19896 C CA . TYR F 1 243 ? 407.269 289.567 572.695 1.00 32.77 243 TYR F CA 1
ATOM 19897 C C . TYR F 1 243 ? 407.271 289.810 574.199 1.00 32.77 243 TYR F C 1
ATOM 19898 O O . TYR F 1 243 ? 408.311 290.093 574.799 1.00 32.77 243 TYR F O 1
ATOM 19916 N N . ASP F 1 244 ? 406.094 289.703 574.808 1.00 38.05 244 ASP F N 1
ATOM 19917 C CA . ASP F 1 244 ? 405.940 289.924 576.243 1.00 38.05 244 ASP F CA 1
ATOM 19918 C C . ASP F 1 244 ? 406.410 288.680 576.985 1.00 38.05 244 ASP F C 1
ATOM 19919 O O . ASP F 1 244 ? 405.684 287.690 577.089 1.00 38.05 244 ASP F O 1
ATOM 19928 N N . THR F 1 245 ? 407.634 288.730 577.514 1.00 41.48 245 THR F N 1
ATOM 19929 C CA . THR F 1 245 ? 408.210 287.563 578.172 1.00 41.48 245 THR F CA 1
ATOM 19930 C C . THR F 1 245 ? 407.486 287.200 579.461 1.00 41.48 245 THR F C 1
ATOM 19931 O O . THR F 1 245 ? 407.673 286.090 579.968 1.00 41.48 245 THR F O 1
ATOM 19942 N N . SER F 1 246 ? 406.664 288.101 580.003 1.00 41.05 246 SER F N 1
ATOM 19943 C CA . SER F 1 246 ? 405.920 287.798 581.219 1.00 41.05 246 SER F CA 1
ATOM 19944 C C . SER F 1 246 ? 404.847 286.741 581.000 1.00 41.05 246 SER F C 1
ATOM 19945 O O . SER F 1 246 ? 404.282 286.245 581.981 1.00 41.05 246 SER F O 1
ATOM 19953 N N . LEU F 1 247 ? 404.552 286.389 579.751 1.00 38.16 247 LEU F N 1
ATOM 19954 C CA . LEU F 1 247 ? 403.534 285.395 579.439 1.00 38.16 247 LEU F CA 1
ATOM 19955 C C . LEU F 1 247 ? 404.067 283.968 579.474 1.00 38.16 247 LEU F C 1
ATOM 19956 O O . LEU F 1 247 ? 403.302 283.034 579.213 1.00 38.16 247 LEU F O 1
ATOM 19972 N N . ASN F 1 248 ? 405.346 283.775 579.787 1.00 43.13 248 ASN F N 1
ATOM 19973 C CA . ASN F 1 248 ? 405.978 282.468 579.706 1.00 43.13 248 ASN F CA 1
ATOM 19974 C C . ASN F 1 248 ? 405.765 281.695 581.008 1.00 43.13 248 ASN F C 1
ATOM 19975 O O . ASN F 1 248 ? 405.036 282.126 581.905 1.00 43.13 248 ASN F O 1
ATOM 19986 N N . ALA F 1 249 ? 406.407 280.535 581.117 1.00 51.20 249 ALA F N 1
ATOM 19987 C CA . ALA F 1 249 ? 406.329 279.693 582.304 1.00 51.20 249 ALA F CA 1
ATOM 19988 C C . ALA F 1 249 ? 407.637 278.916 582.418 1.00 51.20 249 ALA F C 1
ATOM 19989 O O . ALA F 1 249 ? 408.555 279.094 581.613 1.00 51.20 249 ALA F O 1
ATOM 19996 N N . THR F 1 250 ? 407.724 278.045 583.426 1.00 55.34 250 THR F N 1
ATOM 19997 C CA . THR F 1 250 ? 408.944 277.265 583.622 1.00 55.34 250 THR F CA 1
ATOM 19998 C C . THR F 1 250 ? 409.071 276.181 582.559 1.00 55.34 250 THR F C 1
ATOM 19999 O O . THR F 1 250 ? 410.014 276.183 581.758 1.00 55.34 250 THR F O 1
ATOM 20010 N N . GLY F 1 251 ? 408.129 275.241 582.540 1.00 53.67 251 GLY F N 1
ATOM 20011 C CA . GLY F 1 251 ? 408.062 274.250 581.485 1.00 53.67 251 GLY F CA 1
ATOM 20012 C C . GLY F 1 251 ? 406.962 274.596 580.505 1.00 53.67 251 GLY F C 1
ATOM 20013 O O . GLY F 1 251 ? 405.781 274.375 580.787 1.00 53.67 251 GLY F O 1
ATOM 20017 N N . ASP F 1 252 ? 407.337 275.139 579.347 1.00 45.72 252 ASP F N 1
ATOM 20018 C CA . ASP F 1 252 ? 406.368 275.701 578.421 1.00 45.72 252 ASP F CA 1
ATOM 20019 C C . ASP F 1 252 ? 406.619 275.312 576.970 1.00 45.72 252 ASP F C 1
ATOM 20020 O O . ASP F 1 252 ? 405.827 275.690 576.101 1.00 45.72 252 ASP F O 1
ATOM 20029 N N . THR F 1 253 ? 407.677 274.557 576.681 1.00 41.45 253 THR F N 1
ATOM 20030 C CA . THR F 1 253 ? 407.971 274.145 575.314 1.00 41.45 253 THR F CA 1
ATOM 20031 C C . THR F 1 253 ? 408.075 275.360 574.401 1.00 41.45 253 THR F C 1
ATOM 20032 O O . THR F 1 253 ? 408.492 276.435 574.842 1.00 41.45 253 THR F O 1
ATOM 20043 N N . ARG F 1 254 ? 407.690 275.207 573.133 1.00 34.73 254 ARG F N 1
ATOM 20044 C CA . ARG F 1 254 ? 407.831 276.273 572.149 1.00 34.73 254 ARG F CA 1
ATOM 20045 C C . ARG F 1 254 ? 406.547 276.615 571.411 1.00 34.73 254 ARG F C 1
ATOM 20046 O O . ARG F 1 254 ? 406.447 277.731 570.887 1.00 34.73 254 ARG F O 1
ATOM 20067 N N . ALA F 1 255 ? 405.571 275.712 571.342 1.00 32.74 255 ALA F N 1
ATOM 20068 C CA . ALA F 1 255 ? 404.276 276.045 570.763 1.00 32.74 255 ALA F CA 1
ATOM 20069 C C . ALA F 1 255 ? 403.422 276.876 571.708 1.00 32.74 255 ALA F C 1
ATOM 20070 O O . ALA F 1 255 ? 402.634 277.714 571.251 1.00 32.74 255 ALA F O 1
ATOM 20077 N N . ASP F 1 256 ? 403.561 276.663 573.018 1.00 37.08 256 ASP F N 1
ATOM 20078 C CA . ASP F 1 256 ? 402.857 277.502 573.978 1.00 37.08 256 ASP F CA 1
ATOM 20079 C C . ASP F 1 256 ? 403.321 278.949 573.885 1.00 37.08 256 ASP F C 1
ATOM 20080 O O . ASP F 1 256 ? 402.527 279.870 574.104 1.00 37.08 256 ASP F O 1
ATOM 20089 N N . ILE F 1 257 ? 404.597 279.170 573.563 1.00 33.21 257 ILE F N 1
ATOM 20090 C CA . ILE F 1 257 ? 405.080 280.531 573.355 1.00 33.21 257 ILE F CA 1
ATOM 20091 C C . ILE F 1 257 ? 404.373 281.165 572.165 1.00 33.21 257 ILE F C 1
ATOM 20092 O O . ILE F 1 257 ? 404.025 282.351 572.190 1.00 33.21 257 ILE F O 1
ATOM 20108 N N . ILE F 1 258 ? 404.149 280.391 571.102 1.00 29.24 258 ILE F N 1
ATOM 20109 C CA . ILE F 1 258 ? 403.424 280.925 569.955 1.00 29.24 258 ILE F CA 1
ATOM 20110 C C . ILE F 1 258 ? 401.970 281.195 570.319 1.00 29.24 258 ILE F C 1
ATOM 20111 O O . ILE F 1 258 ? 401.372 282.164 569.837 1.00 29.24 258 ILE F O 1
ATOM 20127 N N . ALA F 1 259 ? 401.371 280.353 571.163 1.00 30.31 259 ALA F N 1
ATOM 20128 C CA . ALA F 1 259 ? 400.022 280.640 571.641 1.00 30.31 259 ALA F CA 1
ATOM 20129 C C . ALA F 1 259 ? 399.987 281.949 572.420 1.00 30.31 259 ALA F C 1
ATOM 20130 O O . ALA F 1 259 ? 399.070 282.761 572.252 1.00 30.31 259 ALA F O 1
ATOM 20137 N N . HIS F 1 260 ? 400.983 282.170 573.278 1.00 33.71 260 HIS F N 1
ATOM 20138 C CA . HIS F 1 260 ? 401.058 283.419 574.027 1.00 33.71 260 HIS F CA 1
ATOM 20139 C C . HIS F 1 260 ? 401.229 284.611 573.094 1.00 33.71 260 HIS F C 1
ATOM 20140 O O . HIS F 1 260 ? 400.642 285.674 573.321 1.00 33.71 260 HIS F O 1
ATOM 20154 N N . ALA F 1 261 ? 402.045 284.462 572.052 1.00 28.89 261 ALA F N 1
ATOM 20155 C CA . ALA F 1 261 ? 402.209 285.543 571.085 1.00 28.89 261 ALA F CA 1
ATOM 20156 C C . ALA F 1 261 ? 400.901 285.839 570.361 1.00 28.89 261 ALA F C 1
ATOM 20157 O O . ALA F 1 261 ? 400.560 287.005 570.130 1.00 28.89 261 ALA F O 1
ATOM 20164 N N . ILE F 1 262 ? 400.159 284.796 569.986 1.00 26.81 262 ILE F N 1
ATOM 20165 C CA . ILE F 1 262 ? 398.861 285.003 569.350 1.00 26.81 262 ILE F CA 1
ATOM 20166 C C . ILE F 1 262 ? 397.919 285.722 570.305 1.00 26.81 262 ILE F C 1
ATOM 20167 O O . ILE F 1 262 ? 397.117 286.569 569.893 1.00 26.81 262 ILE F O 1
ATOM 20183 N N . TYR F 1 263 ? 397.994 285.389 571.593 1.00 29.51 263 TYR F N 1
ATOM 20184 C CA . TYR F 1 263 ? 397.216 286.116 572.591 1.00 29.51 263 TYR F CA 1
ATOM 20185 C C . TYR F 1 263 ? 397.620 287.583 572.645 1.00 29.51 263 TYR F C 1
ATOM 20186 O O . TYR F 1 263 ? 396.766 288.467 572.767 1.00 29.51 263 TYR F O 1
ATOM 20204 N N . GLN F 1 264 ? 398.921 287.858 572.574 1.00 29.37 264 GLN F N 1
ATOM 20205 C CA . GLN F 1 264 ? 399.402 289.231 572.657 1.00 29.37 264 GLN F CA 1
ATOM 20206 C C . GLN F 1 264 ? 399.077 290.033 571.405 1.00 29.37 264 GLN F C 1
ATOM 20207 O O . GLN F 1 264 ? 399.076 291.266 571.459 1.00 29.37 264 GLN F O 1
ATOM 20221 N N . VAL F 1 265 ? 398.813 289.367 570.280 1.00 25.56 265 VAL F N 1
ATOM 20222 C CA . VAL F 1 265 ? 398.389 290.106 569.092 1.00 25.56 265 VAL F CA 1
ATOM 20223 C C . VAL F 1 265 ? 397.068 290.820 569.343 1.00 25.56 265 VAL F C 1
ATOM 20224 O O . VAL F 1 265 ? 396.785 291.848 568.719 1.00 25.56 265 VAL F O 1
ATOM 20237 N N . THR F 1 266 ? 396.237 290.296 570.244 1.00 28.10 266 THR F N 1
ATOM 20238 C CA . THR F 1 266 ? 394.921 290.881 570.468 1.00 28.10 266 THR F CA 1
ATOM 20239 C C . THR F 1 266 ? 394.986 292.243 571.143 1.00 28.10 266 THR F C 1
ATOM 20240 O O . THR F 1 266 ? 394.013 293.000 571.058 1.00 28.10 266 THR F O 1
ATOM 20251 N N . GLU F 1 267 ? 396.098 292.580 571.796 1.00 29.55 267 GLU F N 1
ATOM 20252 C CA . GLU F 1 267 ? 396.204 293.877 572.451 1.00 29.55 267 GLU F CA 1
ATOM 20253 C C . GLU F 1 267 ? 396.175 295.026 571.455 1.00 29.55 267 GLU F C 1
ATOM 20254 O O . GLU F 1 267 ? 395.993 296.177 571.862 1.00 29.55 267 GLU F O 1
ATOM 20266 N N . SER F 1 268 ? 396.350 294.743 570.168 1.00 26.04 268 SER F N 1
ATOM 20267 C CA . SER F 1 268 ? 396.202 295.735 569.116 1.00 26.04 268 SER F CA 1
ATOM 20268 C C . SER F 1 268 ? 394.773 295.833 568.607 1.00 26.04 268 SER F C 1
ATOM 20269 O O . SER F 1 268 ? 394.510 296.605 567.679 1.00 26.04 268 SER F O 1
ATOM 20277 N N . GLU F 1 269 ? 393.849 295.069 569.187 1.00 26.68 269 GLU F N 1
ATOM 20278 C CA . GLU F 1 269 ? 392.474 294.960 568.708 1.00 26.68 269 GLU F CA 1
ATOM 20279 C C . GLU F 1 269 ? 392.391 294.253 567.361 1.00 26.68 269 GLU F C 1
ATOM 20280 O O . GLU F 1 269 ? 391.348 294.289 566.702 1.00 26.68 269 GLU F O 1
ATOM 20292 N N . PHE F 1 270 ? 393.475 293.613 566.939 1.00 23.77 270 PHE F N 1
ATOM 20293 C CA . PHE F 1 270 ? 393.507 292.756 565.764 1.00 23.77 270 PHE F CA 1
ATOM 20294 C C . PHE F 1 270 ? 393.663 291.311 566.223 1.00 23.77 270 PHE F C 1
ATOM 20295 O O . PHE F 1 270 ? 393.798 291.027 567.413 1.00 23.77 270 PHE F O 1
ATOM 20312 N N . SER F 1 271 ? 393.642 290.390 565.265 1.00 23.93 271 SER F N 1
ATOM 20313 C CA . SER F 1 271 ? 393.792 288.972 565.549 1.00 23.93 271 SER F CA 1
ATOM 20314 C C . SER F 1 271 ? 394.843 288.379 564.626 1.00 23.93 271 SER F C 1
ATOM 20315 O O . SER F 1 271 ? 394.934 288.740 563.450 1.00 23.93 271 SER F O 1
ATOM 20323 N N . ALA F 1 272 ? 395.635 287.461 565.170 1.00 23.94 272 ALA F N 1
ATOM 20324 C CA . ALA F 1 272 ? 396.702 286.846 564.396 1.00 23.94 272 ALA F CA 1
ATOM 20325 C C . ALA F 1 272 ? 396.125 286.131 563.184 1.00 23.94 272 ALA F C 1
ATOM 20326 O O . ALA F 1 272 ? 395.138 285.398 563.293 1.00 23.94 272 ALA F O 1
ATOM 20333 N N . SER F 1 273 ? 396.741 286.351 562.024 1.00 22.43 273 SER F N 1
ATOM 20334 C CA . SER F 1 273 ? 396.324 285.713 560.783 1.00 22.43 273 SER F CA 1
ATOM 20335 C C . SER F 1 273 ? 397.483 285.027 560.075 1.00 22.43 273 SER F C 1
ATOM 20336 O O . SER F 1 273 ? 397.405 284.793 558.864 1.00 22.43 273 SER F O 1
ATOM 20344 N N . GLY F 1 274 ? 398.551 284.701 560.793 1.00 22.21 274 GLY F N 1
ATOM 20345 C CA . GLY F 1 274 ? 399.689 284.039 560.196 1.00 22.21 274 GLY F CA 1
ATOM 20346 C C . GLY F 1 274 ? 400.843 283.899 561.162 1.00 22.21 274 GLY F C 1
ATOM 20347 O O . GLY F 1 274 ? 400.901 284.593 562.180 1.00 22.21 274 GLY F O 1
ATOM 20351 N N . ILE F 1 275 ? 401.765 282.991 560.857 1.00 24.40 275 ILE F N 1
ATOM 20352 C CA . ILE F 1 275 ? 402.971 282.777 561.645 1.00 24.40 275 ILE F CA 1
ATOM 20353 C C . ILE F 1 275 ? 404.126 282.614 560.673 1.00 24.40 275 ILE F C 1
ATOM 20354 O O . ILE F 1 275 ? 403.966 281.991 559.621 1.00 24.40 275 ILE F O 1
ATOM 20370 N N . VAL F 1 276 ? 405.278 283.184 561.013 1.00 23.92 276 VAL F N 1
ATOM 20371 C CA . VAL F 1 276 ? 406.486 283.082 560.203 1.00 23.92 276 VAL F CA 1
ATOM 20372 C C . VAL F 1 276 ? 407.611 282.609 561.108 1.00 23.92 276 VAL F C 1
ATOM 20373 O O . VAL F 1 276 ? 407.812 283.168 562.191 1.00 23.92 276 VAL F O 1
ATOM 20386 N N . LEU F 1 277 ? 408.336 281.579 560.680 1.00 26.54 277 LEU F N 1
ATOM 20387 C CA . LEU F 1 277 ? 409.428 281.074 561.504 1.00 26.54 277 LEU F CA 1
ATOM 20388 C C . LEU F 1 277 ? 410.379 280.259 560.637 1.00 26.54 277 LEU F C 1
ATOM 20389 O O . LEU F 1 277 ? 410.184 280.114 559.428 1.00 26.54 277 LEU F O 1
ATOM 20405 N N . ASN F 1 278 ? 411.432 279.751 561.270 1.00 27.28 278 ASN F N 1
ATOM 20406 C CA . ASN F 1 278 ? 412.477 279.041 560.548 1.00 27.28 278 ASN F CA 1
ATOM 20407 C C . ASN F 1 278 ? 412.011 277.634 560.184 1.00 27.28 278 ASN F C 1
ATOM 20408 O O . ASN F 1 278 ? 411.277 277.007 560.952 1.00 27.28 278 ASN F O 1
ATOM 20419 N N . PRO F 1 279 ? 412.430 277.100 559.033 1.00 26.17 279 PRO F N 1
ATOM 20420 C CA . PRO F 1 279 ? 412.044 275.722 558.705 1.00 26.17 279 PRO F CA 1
ATOM 20421 C C . PRO F 1 279 ? 412.508 274.719 559.738 1.00 26.17 279 PRO F C 1
ATOM 20422 O O . PRO F 1 279 ? 411.803 273.737 559.990 1.00 26.17 279 PRO F O 1
ATOM 20433 N N . ARG F 1 280 ? 413.679 274.927 560.344 1.00 28.23 280 ARG F N 1
ATOM 20434 C CA . ARG F 1 280 ? 414.125 274.020 561.396 1.00 28.23 280 ARG F CA 1
ATOM 20435 C C . ARG F 1 280 ? 413.214 274.107 562.611 1.00 28.23 280 ARG F C 1
ATOM 20436 O O . ARG F 1 280 ? 412.860 273.082 563.205 1.00 28.23 280 ARG F O 1
ATOM 20457 N N . ASP F 1 281 ? 412.822 275.323 562.993 1.00 28.56 281 ASP F N 1
ATOM 20458 C CA . ASP F 1 281 ? 411.927 275.488 564.133 1.00 28.56 281 ASP F CA 1
ATOM 20459 C C . ASP F 1 281 ? 410.558 274.888 563.847 1.00 28.56 281 ASP F C 1
ATOM 20460 O O . ASP F 1 281 ? 409.964 274.240 564.716 1.00 28.56 281 ASP F O 1
ATOM 20469 N N . TRP F 1 282 ? 410.039 275.094 562.635 1.00 26.28 282 TRP F N 1
ATOM 20470 C CA . TRP F 1 282 ? 408.753 274.506 562.277 1.00 26.28 282 TRP F CA 1
ATOM 20471 C C . TRP F 1 282 ? 408.835 272.986 562.257 1.00 26.28 282 TRP F C 1
ATOM 20472 O O . TRP F 1 282 ? 407.901 272.303 562.692 1.00 26.28 282 TRP F O 1
ATOM 20493 N N . HIS F 1 283 ? 409.942 272.439 561.754 1.00 29.62 283 HIS F N 1
ATOM 20494 C CA . HIS F 1 283 ? 410.128 270.993 561.760 1.00 29.62 283 HIS F CA 1
ATOM 20495 C C . HIS F 1 283 ? 410.167 270.454 563.183 1.00 29.62 283 HIS F C 1
ATOM 20496 O O . HIS F 1 283 ? 409.555 269.424 563.483 1.00 29.62 283 HIS F O 1
ATOM 20510 N N . ASN F 1 284 ? 410.879 271.142 564.076 1.00 29.58 284 ASN F N 1
ATOM 20511 C CA . ASN F 1 284 ? 410.921 270.720 565.471 1.00 29.58 284 ASN F CA 1
ATOM 20512 C C . ASN F 1 284 ? 409.545 270.786 566.120 1.00 29.58 284 ASN F C 1
ATOM 20513 O O . ASN F 1 284 ? 409.180 269.891 566.889 1.00 29.58 284 ASN F O 1
ATOM 20524 N N . ILE F 1 285 ? 408.777 271.839 565.837 1.00 30.83 285 ILE F N 1
ATOM 20525 C CA . ILE F 1 285 ? 407.465 271.995 566.458 1.00 30.83 285 ILE F CA 1
ATOM 20526 C C . ILE F 1 285 ? 406.503 270.926 565.953 1.00 30.83 285 ILE F C 1
ATOM 20527 O O . ILE F 1 285 ? 405.844 270.239 566.741 1.00 30.83 285 ILE F O 1
ATOM 20543 N N . ALA F 1 286 ? 406.411 270.766 564.631 1.00 32.67 286 ALA F N 1
ATOM 20544 C CA . ALA F 1 286 ? 405.420 269.857 564.063 1.00 32.67 286 ALA F CA 1
ATOM 20545 C C . ALA F 1 286 ? 405.697 268.413 564.460 1.00 32.67 286 ALA F C 1
ATOM 20546 O O . ALA F 1 286 ? 404.768 267.666 564.786 1.00 32.67 286 ALA F O 1
ATOM 20553 N N . LEU F 1 287 ? 406.963 268.002 564.439 1.00 34.56 287 LEU F N 1
ATOM 20554 C CA . LEU F 1 287 ? 407.350 266.636 564.761 1.00 34.56 287 LEU F CA 1
ATOM 20555 C C . LEU F 1 287 ? 407.683 266.458 566.237 1.00 34.56 287 LEU F C 1
ATOM 20556 O O . LEU F 1 287 ? 408.469 265.570 566.586 1.00 34.56 287 LEU F O 1
ATOM 20572 N N . LEU F 1 288 ? 407.104 267.277 567.109 1.00 43.42 288 LEU F N 1
ATOM 20573 C CA . LEU F 1 288 ? 407.408 267.192 568.530 1.00 43.42 288 LEU F CA 1
ATOM 20574 C C . LEU F 1 288 ? 406.752 265.956 569.132 1.00 43.42 288 LEU F C 1
ATOM 20575 O O . LEU F 1 288 ? 405.548 265.737 568.969 1.00 43.42 288 LEU F O 1
ATOM 20591 N N . LYS F 1 289 ? 407.546 265.154 569.838 1.00 53.41 289 LYS F N 1
ATOM 20592 C CA . LYS F 1 289 ? 407.097 263.897 570.422 1.00 53.41 289 LYS F CA 1
ATOM 20593 C C . LYS F 1 289 ? 407.177 263.987 571.938 1.00 53.41 289 LYS F C 1
ATOM 20594 O O . LYS F 1 289 ? 408.177 264.464 572.483 1.00 53.41 289 LYS F O 1
ATOM 20613 N N . ASP F 1 290 ? 406.126 263.526 572.613 1.00 70.71 290 ASP F N 1
ATOM 20614 C CA . ASP F 1 290 ? 406.075 263.493 574.068 1.00 70.71 290 ASP F CA 1
ATOM 20615 C C . ASP F 1 290 ? 405.738 262.080 574.513 1.00 70.71 290 ASP F C 1
ATOM 20616 O O . ASP F 1 290 ? 404.725 261.517 574.086 1.00 70.71 290 ASP F O 1
ATOM 20625 N N . ASN F 1 291 ? 406.580 261.514 575.380 1.00 79.83 291 ASN F N 1
ATOM 20626 C CA . ASN F 1 291 ? 406.371 260.136 575.810 1.00 79.83 291 ASN F CA 1
ATOM 20627 C C . ASN F 1 291 ? 405.054 259.969 576.557 1.00 79.83 291 ASN F C 1
ATOM 20628 O O . ASN F 1 291 ? 404.360 258.964 576.367 1.00 79.83 291 ASN F O 1
ATOM 20639 N N . GLU F 1 292 ? 404.691 260.934 577.403 1.00 81.90 292 GLU F N 1
ATOM 20640 C CA . GLU F 1 292 ? 403.485 260.809 578.213 1.00 81.90 292 GLU F CA 1
ATOM 20641 C C . GLU F 1 292 ? 402.205 261.053 577.423 1.00 81.90 292 GLU F C 1
ATOM 20642 O O . GLU F 1 292 ? 401.181 260.432 577.728 1.00 81.90 292 GLU F O 1
ATOM 20654 N N . GLY F 1 293 ? 402.234 261.932 576.419 1.00 76.53 293 GLY F N 1
ATOM 20655 C CA . GLY F 1 293 ? 401.030 262.338 575.726 1.00 76.53 293 GLY F CA 1
ATOM 20656 C C . GLY F 1 293 ? 400.745 261.511 574.485 1.00 76.53 293 GLY F C 1
ATOM 20657 O O . GLY F 1 293 ? 401.515 260.641 574.078 1.00 76.53 293 GLY F O 1
ATOM 20661 N N . ARG F 1 294 ? 399.596 261.804 573.877 1.00 68.72 294 ARG F N 1
ATOM 20662 C CA . ARG F 1 294 ? 399.143 261.121 572.672 1.00 68.72 294 ARG F CA 1
ATOM 20663 C C . ARG F 1 294 ? 399.641 261.778 571.390 1.00 68.72 294 ARG F C 1
ATOM 20664 O O . ARG F 1 294 ? 399.342 261.278 570.300 1.00 68.72 294 ARG F O 1
ATOM 20685 N N . TYR F 1 295 ? 400.405 262.869 571.490 1.00 61.00 295 TYR F N 1
ATOM 20686 C CA . TYR F 1 295 ? 400.934 263.571 570.326 1.00 61.00 295 TYR F CA 1
ATOM 20687 C C . TYR F 1 295 ? 402.202 262.919 569.783 1.00 61.00 295 TYR F C 1
ATOM 20688 O O . TYR F 1 295 ? 402.984 263.572 569.079 1.00 61.00 295 TYR F O 1
ATOM 20706 N N . ILE F 1 296 ? 402.417 261.640 570.088 1.00 62.42 296 ILE F N 1
ATOM 20707 C CA . ILE F 1 296 ? 403.632 260.930 569.706 1.00 62.42 296 ILE F CA 1
ATOM 20708 C C . ILE F 1 296 ? 403.631 260.762 568.194 1.00 62.42 296 ILE F C 1
ATOM 20709 O O . ILE F 1 296 ? 402.619 261.013 567.531 1.00 62.42 296 ILE F O 1
ATOM 20725 N N . PHE F 1 297 ? 404.773 260.355 567.639 1.00 51.95 297 PHE F N 1
ATOM 20726 C CA . PHE F 1 297 ? 404.993 260.108 566.218 1.00 51.95 297 PHE F CA 1
ATOM 20727 C C . PHE F 1 297 ? 405.084 261.406 565.422 1.00 51.95 297 PHE F C 1
ATOM 20728 O O . PHE F 1 297 ? 405.369 261.364 564.219 1.00 51.95 297 PHE F O 1
ATOM 20745 N N . GLY F 1 298 ? 404.881 262.557 566.052 1.00 46.22 298 GLY F N 1
ATOM 20746 C CA . GLY F 1 298 ? 405.011 263.819 565.366 1.00 46.22 298 GLY F CA 1
ATOM 20747 C C . GLY F 1 298 ? 403.828 264.125 564.467 1.00 46.22 298 GLY F C 1
ATOM 20748 O O . GLY F 1 298 ? 402.806 263.433 564.448 1.00 46.22 298 GLY F O 1
ATOM 20752 N N . GLY F 1 299 ? 403.990 265.203 563.703 1.00 37.87 299 GLY F N 1
ATOM 20753 C CA . GLY F 1 299 ? 402.974 265.667 562.791 1.00 37.87 299 GLY F CA 1
ATOM 20754 C C . GLY F 1 299 ? 403.449 265.827 561.358 1.00 37.87 299 GLY F C 1
ATOM 20755 O O . GLY F 1 299 ? 403.147 266.835 560.713 1.00 37.87 299 GLY F O 1
ATOM 20759 N N . PRO F 1 300 ? 404.221 264.865 560.834 1.00 35.21 300 PRO F N 1
ATOM 20760 C CA . PRO F 1 300 ? 404.688 264.996 559.441 1.00 35.21 300 PRO F CA 1
ATOM 20761 C C . PRO F 1 300 ? 403.625 265.512 558.489 1.00 35.21 300 PRO F C 1
ATOM 20762 O O . PRO F 1 300 ? 403.936 266.320 557.604 1.00 35.21 300 PRO F O 1
ATOM 20773 N N . GLN F 1 301 ? 402.374 265.079 558.649 1.00 33.47 301 GLN F N 1
ATOM 20774 C CA . GLN F 1 301 ? 401.293 265.667 557.868 1.00 33.47 301 GLN F CA 1
ATOM 20775 C C . GLN F 1 301 ? 401.137 267.147 558.188 1.00 33.47 301 GLN F C 1
ATOM 20776 O O . GLN F 1 301 ? 400.964 267.975 557.285 1.00 33.47 301 GLN F O 1
ATOM 20790 N N . ALA F 1 302 ? 401.205 267.503 559.473 1.00 31.73 302 ALA F N 1
ATOM 20791 C CA . ALA F 1 302 ? 401.167 268.910 559.849 1.00 31.73 302 ALA F CA 1
ATOM 20792 C C . ALA F 1 302 ? 402.370 269.664 559.301 1.00 31.73 302 ALA F C 1
ATOM 20793 O O . ALA F 1 302 ? 402.223 270.789 558.812 1.00 31.73 302 ALA F O 1
ATOM 20800 N N . PHE F 1 303 ? 403.560 269.065 559.369 1.00 29.88 303 PHE F N 1
ATOM 20801 C CA . PHE F 1 303 ? 404.750 269.737 558.859 1.00 29.88 303 PHE F CA 1
ATOM 20802 C C . PHE F 1 303 ? 404.628 270.022 557.369 1.00 29.88 303 PHE F C 1
ATOM 20803 O O . PHE F 1 303 ? 404.987 271.111 556.910 1.00 29.88 303 PHE F O 1
ATOM 20820 N N . THR F 1 304 ? 404.132 269.059 556.596 1.00 29.86 304 THR F N 1
ATOM 20821 C CA . THR F 1 304 ? 403.988 269.258 555.161 1.00 29.86 304 THR F CA 1
ATOM 20822 C C . THR F 1 304 ? 402.789 270.125 554.795 1.00 29.86 304 THR F C 1
ATOM 20823 O O . THR F 1 304 ? 402.753 270.657 553.681 1.00 29.86 304 THR F O 1
ATOM 20834 N N . SER F 1 305 ? 401.812 270.277 555.691 1.00 28.74 305 SER F N 1
ATOM 20835 C CA . SER F 1 305 ? 400.627 271.071 555.394 1.00 28.74 305 SER F CA 1
ATOM 20836 C C . SER F 1 305 ? 400.806 272.552 555.697 1.00 28.74 305 SER F C 1
ATOM 20837 O O . SER F 1 305 ? 400.115 273.379 555.091 1.00 28.74 305 SER F O 1
ATOM 20845 N N . ASN F 1 306 ? 401.711 272.905 556.612 1.00 26.39 306 ASN F N 1
ATOM 20846 C CA . ASN F 1 306 ? 402.012 274.300 556.937 1.00 26.39 306 ASN F CA 1
ATOM 20847 C C . ASN F 1 306 ? 400.806 275.001 557.560 1.00 26.39 306 ASN F C 1
ATOM 20848 O O . ASN F 1 306 ? 400.393 276.078 557.127 1.00 26.39 306 ASN F O 1
ATOM 20859 N N . ILE F 1 307 ? 400.238 274.382 558.593 1.00 25.90 307 ILE F N 1
ATOM 20860 C CA . ILE F 1 307 ? 399.105 274.950 559.317 1.00 25.90 307 ILE F CA 1
ATOM 20861 C C . ILE F 1 307 ? 399.296 274.656 560.797 1.00 25.90 307 ILE F C 1
ATOM 20862 O O . ILE F 1 307 ? 399.413 273.491 561.189 1.00 25.90 307 ILE F O 1
ATOM 20878 N N . MET F 1 308 ? 399.316 275.703 561.617 1.00 27.54 308 MET F N 1
ATOM 20879 C CA . MET F 1 308 ? 399.439 275.569 563.061 1.00 27.54 308 MET F CA 1
ATOM 20880 C C . MET F 1 308 ? 398.316 276.347 563.726 1.00 27.54 308 MET F C 1
ATOM 20881 O O . MET F 1 308 ? 398.017 277.474 563.321 1.00 27.54 308 MET F O 1
ATOM 20895 N N . TRP F 1 309 ? 397.698 275.746 564.744 1.00 26.92 309 TRP F N 1
ATOM 20896 C CA . TRP F 1 309 ? 396.566 276.350 565.446 1.00 26.92 309 TRP F CA 1
ATOM 20897 C C . TRP F 1 309 ? 395.492 276.831 564.475 1.00 26.92 309 TRP F C 1
ATOM 20898 O O . TRP F 1 309 ? 394.737 277.756 564.779 1.00 26.92 309 TRP F O 1
ATOM 20919 N N . GLY F 1 310 ? 395.417 276.219 563.298 1.00 24.40 310 GLY F N 1
ATOM 20920 C CA . GLY F 1 310 ? 394.494 276.658 562.278 1.00 24.40 310 GLY F CA 1
ATOM 20921 C C . GLY F 1 310 ? 394.959 277.847 561.468 1.00 24.40 310 GLY F C 1
ATOM 20922 O O . GLY F 1 310 ? 394.241 278.266 560.552 1.00 24.40 310 GLY F O 1
ATOM 20926 N N . LEU F 1 311 ? 396.154 278.416 561.777 1.00 24.39 311 LEU F N 1
ATOM 20927 C CA . LEU F 1 311 ? 396.715 279.532 561.034 1.00 24.39 311 LEU F CA 1
ATOM 20928 C C . LEU F 1 311 ? 397.802 279.047 560.083 1.00 24.39 311 LEU F C 1
ATOM 20929 O O . LEU F 1 311 ? 398.474 278.050 560.359 1.00 24.39 311 LEU F O 1
ATOM 20945 N N . PRO F 1 312 ? 398.013 279.725 558.958 1.00 23.09 312 PRO F N 1
ATOM 20946 C CA . PRO F 1 312 ? 399.124 279.348 558.080 1.00 23.09 312 PRO F CA 1
ATOM 20947 C C . PRO F 1 312 ? 400.468 279.547 558.759 1.00 23.09 312 PRO F C 1
ATOM 20948 O O . PRO F 1 312 ? 400.650 280.442 559.587 1.00 23.09 312 PRO F O 1
ATOM 20959 N N . VAL F 1 313 ? 401.418 278.694 558.394 1.00 24.58 313 VAL F N 1
ATOM 20960 C CA . VAL F 1 313 ? 402.793 278.782 558.863 1.00 24.58 313 VAL F CA 1
ATOM 20961 C C . VAL F 1 313 ? 403.684 279.002 557.652 1.00 24.58 313 VAL F C 1
ATOM 20962 O O . VAL F 1 313 ? 403.504 278.350 556.617 1.00 24.58 313 VAL F O 1
ATOM 20975 N N . VAL F 1 314 ? 404.632 279.923 557.777 1.00 24.76 314 VAL F N 1
ATOM 20976 C CA . VAL F 1 314 ? 405.589 280.209 556.715 1.00 24.76 314 VAL F CA 1
ATOM 20977 C C . VAL F 1 314 ? 406.976 279.823 557.211 1.00 24.76 314 VAL F C 1
ATOM 20978 O O . VAL F 1 314 ? 407.586 280.568 557.997 1.00 24.76 314 VAL F O 1
ATOM 20991 N N . PRO F 1 315 ? 407.491 278.651 556.827 1.00 25.82 315 PRO F N 1
ATOM 20992 C CA . PRO F 1 315 ? 408.892 278.339 557.110 1.00 25.82 315 PRO F CA 1
ATOM 20993 C C . PRO F 1 315 ? 409.800 278.865 556.014 1.00 25.82 315 PRO F C 1
ATOM 20994 O O . PRO F 1 315 ? 409.686 278.451 554.856 1.00 25.82 315 PRO F O 1
ATOM 21005 N N . THR F 1 316 ? 410.693 279.786 556.358 1.00 26.36 316 THR F N 1
ATOM 21006 C CA . THR F 1 316 ? 411.603 280.370 555.388 1.00 26.36 316 THR F CA 1
ATOM 21007 C C . THR F 1 316 ? 412.980 280.519 556.012 1.00 26.36 316 THR F C 1
ATOM 21008 O O . THR F 1 316 ? 413.110 280.833 557.197 1.00 26.36 316 THR F O 1
ATOM 21019 N N . LYS F 1 317 ? 414.010 280.296 555.197 1.00 26.86 317 LYS F N 1
ATOM 21020 C CA . LYS F 1 317 ? 415.369 280.579 555.631 1.00 26.86 317 LYS F CA 1
ATOM 21021 C C . LYS F 1 317 ? 415.613 282.070 555.811 1.00 26.86 317 LYS F C 1
ATOM 21022 O O . LYS F 1 317 ? 416.642 282.450 556.378 1.00 26.86 317 LYS F O 1
ATOM 21041 N N . ALA F 1 318 ? 414.692 282.916 555.343 1.00 25.92 318 ALA F N 1
ATOM 21042 C CA . ALA F 1 318 ? 414.825 284.352 555.553 1.00 25.92 318 ALA F CA 1
ATOM 21043 C C . ALA F 1 318 ? 414.836 284.692 557.036 1.00 25.92 318 ALA F C 1
ATOM 21044 O O . ALA F 1 318 ? 415.621 285.536 557.482 1.00 25.92 318 ALA F O 1
ATOM 21051 N N . GLN F 1 319 ? 413.973 284.051 557.816 1.00 25.91 319 GLN F N 1
ATOM 21052 C CA . GLN F 1 319 ? 413.895 284.305 559.245 1.00 25.91 319 GLN F CA 1
ATOM 21053 C C . GLN F 1 319 ? 414.958 283.505 559.984 1.00 25.91 319 GLN F C 1
ATOM 21054 O O . GLN F 1 319 ? 415.093 282.296 559.787 1.00 25.91 319 GLN F O 1
ATOM 21068 N N . ALA F 1 320 ? 415.709 284.191 560.841 1.00 26.08 320 ALA F N 1
ATOM 21069 C CA . ALA F 1 320 ? 416.780 283.549 561.584 1.00 26.08 320 ALA F CA 1
ATOM 21070 C C . ALA F 1 320 ? 416.221 282.503 562.543 1.00 26.08 320 ALA F C 1
ATOM 21071 O O . ALA F 1 320 ? 415.111 282.626 563.067 1.00 26.08 320 ALA F O 1
ATOM 21078 N N . ALA F 1 321 ? 417.013 281.461 562.771 1.00 26.92 321 ALA F N 1
ATOM 21079 C CA . ALA F 1 321 ? 416.596 280.382 563.653 1.00 26.92 321 ALA F CA 1
ATOM 21080 C C . ALA F 1 321 ? 416.396 280.898 565.071 1.00 26.92 321 ALA F C 1
ATOM 21081 O O . ALA F 1 321 ? 417.132 281.769 565.542 1.00 26.92 321 ALA F O 1
ATOM 21088 N N . GLY F 1 322 ? 415.391 280.355 565.751 1.00 28.64 322 GLY F N 1
ATOM 21089 C CA . GLY F 1 322 ? 415.107 280.723 567.120 1.00 28.64 322 GLY F CA 1
ATOM 21090 C C . GLY F 1 322 ? 414.200 281.919 567.292 1.00 28.64 322 GLY F C 1
ATOM 21091 O O . GLY F 1 322 ? 413.813 282.219 568.428 1.00 28.64 322 GLY F O 1
ATOM 21095 N N . THR F 1 323 ? 413.844 282.609 566.213 1.00 27.69 323 THR F N 1
ATOM 21096 C CA . THR F 1 323 ? 412.966 283.767 566.273 1.00 27.69 323 THR F CA 1
ATOM 21097 C C . THR F 1 323 ? 411.658 283.462 565.559 1.00 27.69 323 THR F C 1
ATOM 21098 O O . THR F 1 323 ? 411.648 282.809 564.511 1.00 27.69 323 THR F O 1
ATOM 21109 N N . PHE F 1 324 ? 410.560 283.945 566.129 1.00 26.78 324 PHE F N 1
ATOM 21110 C CA . PHE F 1 324 ? 409.229 283.788 565.566 1.00 26.78 324 PHE F CA 1
ATOM 21111 C C . PHE F 1 324 ? 408.583 285.155 565.393 1.00 26.78 324 PHE F C 1
ATOM 21112 O O . PHE F 1 324 ? 408.986 286.145 566.011 1.00 26.78 324 PHE F O 1
ATOM 21129 N N . THR F 1 325 ? 407.556 285.195 564.548 1.00 24.40 325 THR F N 1
ATOM 21130 C CA . THR F 1 325 ? 406.854 286.440 564.245 1.00 24.40 325 THR F CA 1
ATOM 21131 C C . THR F 1 325 ? 405.403 286.103 563.933 1.00 24.40 325 THR F C 1
ATOM 21132 O O . THR F 1 325 ? 405.125 285.415 562.947 1.00 24.40 325 THR F O 1
ATOM 21143 N N . VAL F 1 326 ? 404.486 286.589 564.767 1.00 24.96 326 VAL F N 1
ATOM 21144 C CA . VAL F 1 326 ? 403.058 286.393 564.557 1.00 24.96 326 VAL F CA 1
ATOM 21145 C C . VAL F 1 326 ? 402.408 287.762 564.427 1.00 24.96 326 VAL F C 1
ATOM 21146 O O . VAL F 1 326 ? 402.986 288.783 564.795 1.00 24.96 326 VAL F O 1
ATOM 21159 N N . GLY F 1 327 ? 401.203 287.783 563.880 1.00 23.15 327 GLY F N 1
ATOM 21160 C CA . GLY F 1 327 ? 400.458 289.025 563.826 1.00 23.15 327 GLY F CA 1
ATOM 21161 C C . GLY F 1 327 ? 399.390 288.996 562.762 1.00 23.15 327 GLY F C 1
ATOM 21162 O O . GLY F 1 327 ? 399.350 288.121 561.901 1.00 23.15 327 GLY F O 1
ATOM 21166 N N . GLY F 1 328 ? 398.515 289.996 562.838 1.00 22.05 328 GLY F N 1
ATOM 21167 C CA . GLY F 1 328 ? 397.457 290.163 561.864 1.00 22.05 328 GLY F CA 1
ATOM 21168 C C . GLY F 1 328 ? 397.969 290.813 560.599 1.00 22.05 328 GLY F C 1
ATOM 21169 O O . GLY F 1 328 ? 397.688 291.982 560.327 1.00 22.05 328 GLY F O 1
ATOM 21173 N N . PHE F 1 329 ? 398.728 290.049 559.813 1.00 21.80 329 PHE F N 1
ATOM 21174 C CA . PHE F 1 329 ? 399.415 290.616 558.660 1.00 21.80 329 PHE F CA 1
ATOM 21175 C C . PHE F 1 329 ? 398.444 291.127 557.603 1.00 21.80 329 PHE F C 1
ATOM 21176 O O . PHE F 1 329 ? 398.770 292.069 556.875 1.00 21.80 329 PHE F O 1
ATOM 21193 N N . ASP F 1 330 ? 397.259 290.524 557.494 1.00 22.66 330 ASP F N 1
ATOM 21194 C CA . ASP F 1 330 ? 396.308 290.928 556.464 1.00 22.66 330 ASP F CA 1
ATOM 21195 C C . ASP F 1 330 ? 395.694 292.294 556.733 1.00 22.66 330 ASP F C 1
ATOM 21196 O O . ASP F 1 330 ? 395.200 292.932 555.798 1.00 22.66 330 ASP F O 1
ATOM 21205 N N . MET F 1 331 ? 395.708 292.749 557.983 1.00 23.59 331 MET F N 1
ATOM 21206 C CA . MET F 1 331 ? 395.192 294.059 558.354 1.00 23.59 331 MET F CA 1
ATOM 21207 C C . MET F 1 331 ? 396.288 295.098 558.525 1.00 23.59 331 MET F C 1
ATOM 21208 O O . MET F 1 331 ? 396.130 296.238 558.083 1.00 23.59 331 MET F O 1
ATOM 21222 N N . ALA F 1 332 ? 397.400 294.723 559.157 1.00 21.25 332 ALA F N 1
ATOM 21223 C CA . ALA F 1 332 ? 398.406 295.698 559.554 1.00 21.25 332 ALA F CA 1
ATOM 21224 C C . ALA F 1 332 ? 399.259 296.186 558.390 1.00 21.25 332 ALA F C 1
ATOM 21225 O O . ALA F 1 332 ? 399.605 297.370 558.347 1.00 21.25 332 ALA F O 1
ATOM 21232 N N . SER F 1 333 ? 399.605 295.315 557.443 1.00 20.19 333 SER F N 1
ATOM 21233 C CA . SER F 1 333 ? 400.653 295.616 556.480 1.00 20.19 333 SER F CA 1
ATOM 21234 C C . SER F 1 333 ? 400.197 295.335 555.055 1.00 20.19 333 SER F C 1
ATOM 21235 O O . SER F 1 333 ? 399.407 294.421 554.787 1.00 20.19 333 SER F O 1
ATOM 21243 N N . GLN F 1 334 ? 400.742 296.129 554.136 1.00 19.68 334 GLN F N 1
ATOM 21244 C CA . GLN F 1 334 ? 400.374 296.055 552.732 1.00 19.68 334 GLN F CA 1
ATOM 21245 C C . GLN F 1 334 ? 401.611 296.262 551.871 1.00 19.68 334 GLN F C 1
ATOM 21246 O O . GLN F 1 334 ? 402.445 297.125 552.161 1.00 19.68 334 GLN F O 1
ATOM 21260 N N . VAL F 1 335 ? 401.717 295.471 550.809 1.00 21.64 335 VAL F N 1
ATOM 21261 C CA . VAL F 1 335 ? 402.823 295.544 549.863 1.00 21.64 335 VAL F CA 1
ATOM 21262 C C . VAL F 1 335 ? 402.317 296.247 548.614 1.00 21.64 335 VAL F C 1
ATOM 21263 O O . VAL F 1 335 ? 401.363 295.784 547.977 1.00 21.64 335 VAL F O 1
ATOM 21276 N N . TRP F 1 336 ? 402.962 297.354 548.256 1.00 20.86 336 TRP F N 1
ATOM 21277 C CA . TRP F 1 336 ? 402.555 298.186 547.131 1.00 20.86 336 TRP F CA 1
ATOM 21278 C C . TRP F 1 336 ? 403.535 297.955 545.988 1.00 20.86 336 TRP F C 1
ATOM 21279 O O . TRP F 1 336 ? 404.716 298.297 546.096 1.00 20.86 336 TRP F O 1
ATOM 21292 N N . ASP F 1 337 ? 403.040 297.382 544.895 1.00 25.66 337 ASP F N 1
ATOM 21293 C CA . ASP F 1 337 ? 403.870 297.042 543.750 1.00 25.66 337 ASP F CA 1
ATOM 21294 C C . ASP F 1 337 ? 403.945 298.221 542.790 1.00 25.66 337 ASP F C 1
ATOM 21295 O O . ASP F 1 337 ? 402.914 298.737 542.349 1.00 25.66 337 ASP F O 1
ATOM 21304 N N . ARG F 1 338 ? 405.168 298.630 542.455 1.00 25.36 338 ARG F N 1
ATOM 21305 C CA . ARG F 1 338 ? 405.400 299.752 541.552 1.00 25.36 338 ARG F CA 1
ATOM 21306 C C . ARG F 1 338 ? 405.601 299.283 540.115 1.00 25.36 338 ARG F C 1
ATOM 21307 O O . ARG F 1 338 ? 404.922 299.762 539.203 1.00 25.36 338 ARG F O 1
ATOM 21328 N N . MET F 1 339 ? 406.527 298.352 539.897 1.00 27.97 339 MET F N 1
ATOM 21329 C CA . MET F 1 339 ? 406.769 297.786 538.579 1.00 27.97 339 MET F CA 1
ATOM 21330 C C . MET F 1 339 ? 407.106 296.308 538.705 1.00 27.97 339 MET F C 1
ATOM 21331 O O . MET F 1 339 ? 407.722 295.874 539.681 1.00 27.97 339 MET F O 1
ATOM 21345 N N . ASP F 1 340 ? 406.696 295.540 537.698 1.00 29.09 340 ASP F N 1
ATOM 21346 C CA . ASP F 1 340 ? 406.910 294.104 537.685 1.00 29.09 340 ASP F CA 1
ATOM 21347 C C . ASP F 1 340 ? 408.358 293.777 537.324 1.00 29.09 340 ASP F C 1
ATOM 21348 O O . ASP F 1 340 ? 409.112 294.615 536.824 1.00 29.09 340 ASP F O 1
ATOM 21357 N N . ALA F 1 341 ? 408.740 292.529 537.582 1.00 29.22 341 ALA F N 1
ATOM 21358 C CA . ALA F 1 341 ? 410.127 292.116 537.419 1.00 29.22 341 ALA F CA 1
ATOM 21359 C C . ALA F 1 341 ? 410.566 292.204 535.962 1.00 29.22 341 ALA F C 1
ATOM 21360 O O . ALA F 1 341 ? 409.830 291.821 535.049 1.00 29.22 341 ALA F O 1
ATOM 21367 N N . THR F 1 342 ? 411.780 292.712 535.754 1.00 30.34 342 THR F N 1
ATOM 21368 C CA . THR F 1 342 ? 412.405 292.779 534.441 1.00 30.34 342 THR F CA 1
ATOM 21369 C C . THR F 1 342 ? 413.785 292.139 534.513 1.00 30.34 342 THR F C 1
ATOM 21370 O O . THR F 1 342 ? 414.419 292.098 535.572 1.00 30.34 342 THR F O 1
ATOM 21381 N N . VAL F 1 343 ? 414.249 291.652 533.362 1.00 33.43 343 VAL F N 1
ATOM 21382 C CA . VAL F 1 343 ? 415.502 290.912 533.249 1.00 33.43 343 VAL F CA 1
ATOM 21383 C C . VAL F 1 343 ? 416.477 291.718 532.399 1.00 33.43 343 VAL F C 1
ATOM 21384 O O . VAL F 1 343 ? 416.097 292.272 531.361 1.00 33.43 343 VAL F O 1
ATOM 21397 N N . GLU F 1 344 ? 417.732 291.773 532.841 1.00 32.15 344 GLU F N 1
ATOM 21398 C CA . GLU F 1 344 ? 418.788 292.529 532.180 1.00 32.15 344 GLU F CA 1
ATOM 21399 C C . GLU F 1 344 ? 420.053 291.686 532.158 1.00 32.15 344 GLU F C 1
ATOM 21400 O O . GLU F 1 344 ? 420.451 291.138 533.189 1.00 32.15 344 GLU F O 1
ATOM 21412 N N . VAL F 1 345 ? 420.680 291.579 530.990 1.00 32.35 345 VAL F N 1
ATOM 21413 C CA . VAL F 1 345 ? 421.891 290.786 530.813 1.00 32.35 345 VAL F CA 1
ATOM 21414 C C . VAL F 1 345 ? 423.061 291.728 530.569 1.00 32.35 345 VAL F C 1
ATOM 21415 O O . VAL F 1 345 ? 422.975 292.644 529.743 1.00 32.35 345 VAL F O 1
ATOM 21428 N N . SER F 1 346 ? 424.153 291.503 531.297 1.00 32.15 346 SER F N 1
ATOM 21429 C CA . SER F 1 346 ? 425.331 292.361 531.227 1.00 32.15 346 SER F CA 1
ATOM 21430 C C . SER F 1 346 ? 426.553 291.510 530.926 1.00 32.15 346 SER F C 1
ATOM 21431 O O . SER F 1 346 ? 426.740 290.447 531.527 1.00 32.15 346 SER F O 1
ATOM 21439 N N . ARG F 1 347 ? 427.381 291.992 530.001 1.00 33.51 347 ARG F N 1
ATOM 21440 C CA . ARG F 1 347 ? 428.627 291.333 529.641 1.00 33.51 347 ARG F CA 1
ATOM 21441 C C . ARG F 1 347 ? 429.851 292.064 530.174 1.00 33.51 347 ARG F C 1
ATOM 21442 O O . ARG F 1 347 ? 430.898 291.439 530.367 1.00 33.51 347 ARG F O 1
ATOM 21463 N N . GLU F 1 348 ? 429.742 293.369 530.416 1.00 31.22 348 GLU F N 1
ATOM 21464 C CA . GLU F 1 348 ? 430.844 294.172 530.931 1.00 31.22 348 GLU F CA 1
ATOM 21465 C C . GLU F 1 348 ? 430.870 294.245 532.453 1.00 31.22 348 GLU F C 1
ATOM 21466 O O . GLU F 1 348 ? 431.800 294.832 533.012 1.00 31.22 348 GLU F O 1
ATOM 21478 N N . ASP F 1 349 ? 429.881 293.671 533.132 1.00 30.35 349 ASP F N 1
ATOM 21479 C CA . ASP F 1 349 ? 429.791 293.778 534.583 1.00 30.35 349 ASP F CA 1
ATOM 21480 C C . ASP F 1 349 ? 431.038 293.196 535.238 1.00 30.35 349 ASP F C 1
ATOM 21481 O O . ASP F 1 349 ? 431.434 292.065 534.941 1.00 30.35 349 ASP F O 1
ATOM 21490 N N . ARG F 1 350 ? 431.648 293.968 536.136 1.00 29.46 350 ARG F N 1
ATOM 21491 C CA . ARG F 1 350 ? 432.810 293.524 536.898 1.00 29.46 350 ARG F CA 1
ATOM 21492 C C . ARG F 1 350 ? 433.845 292.866 535.987 1.00 29.46 350 ARG F C 1
ATOM 21493 O O . ARG F 1 350 ? 434.440 293.540 535.140 1.00 29.46 350 ARG F O 1
ATOM 21514 N N . ASP F 1 351 ? 434.070 291.559 536.139 1.00 30.68 351 ASP F N 1
ATOM 21515 C CA . ASP F 1 351 ? 435.064 290.832 535.361 1.00 30.68 351 ASP F CA 1
ATOM 21516 C C . ASP F 1 351 ? 434.440 290.016 534.236 1.00 30.68 351 ASP F C 1
ATOM 21517 O O . ASP F 1 351 ? 435.126 289.193 533.624 1.00 30.68 351 ASP F O 1
ATOM 21526 N N . ASN F 1 352 ? 433.155 290.224 533.954 1.00 30.42 352 ASN F N 1
ATOM 21527 C CA . ASN F 1 352 ? 432.471 289.405 532.963 1.00 30.42 352 ASN F CA 1
ATOM 21528 C C . ASN F 1 352 ? 433.145 289.454 531.601 1.00 30.42 352 ASN F C 1
ATOM 21529 O O . ASN F 1 352 ? 433.048 288.485 530.841 1.00 30.42 352 ASN F O 1
ATOM 21540 N N . PHE F 1 353 ? 433.820 290.555 531.274 1.00 29.99 353 PHE F N 1
ATOM 21541 C CA . PHE F 1 353 ? 434.498 290.653 529.987 1.00 29.99 353 PHE F CA 1
ATOM 21542 C C . PHE F 1 353 ? 435.704 289.724 529.931 1.00 29.99 353 PHE F C 1
ATOM 21543 O O . PHE F 1 353 ? 435.917 289.030 528.930 1.00 29.99 353 PHE F O 1
ATOM 21560 N N . VAL F 1 354 ? 436.497 289.692 531.002 1.00 30.61 354 VAL F N 1
ATOM 21561 C CA . VAL F 1 354 ? 437.687 288.848 531.028 1.00 30.61 354 VAL F CA 1
ATOM 21562 C C . VAL F 1 354 ? 437.310 287.376 531.131 1.00 30.61 354 VAL F C 1
ATOM 21563 O O . VAL F 1 354 ? 437.886 286.526 530.442 1.00 30.61 354 VAL F O 1
ATOM 21576 N N . LYS F 1 355 ? 436.342 287.048 531.982 1.00 31.36 355 LYS F N 1
ATOM 21577 C CA . LYS F 1 355 ? 436.132 285.678 532.429 1.00 31.36 355 LYS F CA 1
ATOM 21578 C C . LYS F 1 355 ? 435.048 284.939 531.650 1.00 31.36 355 LYS F C 1
ATOM 21579 O O . LYS F 1 355 ? 434.552 283.916 532.131 1.00 31.36 355 LYS F O 1
ATOM 21598 N N . ASN F 1 356 ? 434.672 285.422 530.468 1.00 34.20 356 ASN F N 1
ATOM 21599 C CA . ASN F 1 356 ? 433.820 284.664 529.551 1.00 34.20 356 ASN F CA 1
ATOM 21600 C C . ASN F 1 356 ? 432.507 284.248 530.214 1.00 34.20 356 ASN F C 1
ATOM 21601 O O . ASN F 1 356 ? 432.027 283.127 530.040 1.00 34.20 356 ASN F O 1
ATOM 21612 N N . MET F 1 357 ? 431.921 285.165 530.981 1.00 33.77 357 MET F N 1
ATOM 21613 C CA . MET F 1 357 ? 430.665 284.896 531.665 1.00 33.77 357 MET F CA 1
ATOM 21614 C C . MET F 1 357 ? 429.727 286.080 531.488 1.00 33.77 357 MET F C 1
ATOM 21615 O O . MET F 1 357 ? 430.148 287.193 531.170 1.00 33.77 357 MET F O 1
ATOM 21629 N N . LEU F 1 358 ? 428.441 285.816 531.688 1.00 34.68 358 LEU F N 1
ATOM 21630 C CA . LEU F 1 358 ? 427.389 286.819 531.650 1.00 34.68 358 LEU F CA 1
ATOM 21631 C C . LEU F 1 358 ? 426.918 287.112 533.068 1.00 34.68 358 LEU F C 1
ATOM 21632 O O . LEU F 1 358 ? 427.317 286.454 534.032 1.00 34.68 358 LEU F O 1
ATOM 21648 N N . THR F 1 359 ? 426.060 288.122 533.191 1.00 32.24 359 THR F N 1
ATOM 21649 C CA . THR F 1 359 ? 425.355 288.386 534.441 1.00 32.24 359 THR F CA 1
ATOM 21650 C C . THR F 1 359 ? 423.906 288.690 534.098 1.00 32.24 359 THR F C 1
ATOM 21651 O O . THR F 1 359 ? 423.616 289.727 533.496 1.00 32.24 359 THR F O 1
ATOM 21662 N N . ILE F 1 360 ? 423.008 287.785 534.463 1.00 33.13 360 ILE F N 1
ATOM 21663 C CA . ILE F 1 360 ? 421.575 288.015 534.337 1.00 33.13 360 ILE F CA 1
ATOM 21664 C C . ILE F 1 360 ? 421.080 288.567 535.666 1.00 33.13 360 ILE F C 1
ATOM 21665 O O . ILE F 1 360 ? 421.455 288.071 536.734 1.00 33.13 360 ILE F O 1
ATOM 21681 N N . LEU F 1 361 ? 420.254 289.606 535.599 1.00 29.82 361 LEU F N 1
ATOM 21682 C CA . LEU F 1 361 ? 419.759 290.310 536.770 1.00 29.82 361 LEU F CA 1
ATOM 21683 C C . LEU F 1 361 ? 418.258 290.506 536.633 1.00 29.82 361 LEU F C 1
ATOM 21684 O O . LEU F 1 361 ? 417.790 291.056 535.632 1.00 29.82 361 LEU F O 1
ATOM 21700 N N . CYS F 1 362 ? 417.512 290.060 537.637 1.00 30.80 362 CYS F N 1
ATOM 21701 C CA . CYS F 1 362 ? 416.069 290.231 537.702 1.00 30.80 362 CYS F CA 1
ATOM 21702 C C . CYS F 1 362 ? 415.760 291.243 538.793 1.00 30.80 362 CYS F C 1
ATOM 21703 O O . CYS F 1 362 ? 416.196 291.074 539.936 1.00 30.80 362 CYS F O 1
ATOM 21711 N N . GLU F 1 363 ? 415.012 292.288 538.448 1.00 29.14 363 GLU F N 1
ATOM 21712 C CA . GLU F 1 363 ? 414.770 293.370 539.392 1.00 29.14 363 GLU F CA 1
ATOM 21713 C C . GLU F 1 363 ? 413.316 293.813 539.336 1.00 29.14 363 GLU F C 1
ATOM 21714 O O . GLU F 1 363 ? 412.679 293.784 538.282 1.00 29.14 363 GLU F O 1
ATOM 21726 N N . GLU F 1 364 ? 412.811 294.244 540.488 1.00 26.61 364 GLU F N 1
ATOM 21727 C CA . GLU F 1 364 ? 411.457 294.769 540.624 1.00 26.61 364 GLU F CA 1
ATOM 21728 C C . GLU F 1 364 ? 411.501 295.852 541.684 1.00 26.61 364 GLU F C 1
ATOM 21729 O O . GLU F 1 364 ? 412.472 295.944 542.432 1.00 26.61 364 GLU F O 1
ATOM 21741 N N . ARG F 1 365 ? 410.471 296.691 541.724 1.00 25.30 365 ARG F N 1
ATOM 21742 C CA . ARG F 1 365 ? 410.383 297.725 542.743 1.00 25.30 365 ARG F CA 1
ATOM 21743 C C . ARG F 1 365 ? 409.062 297.622 543.495 1.00 25.30 365 ARG F C 1
ATOM 21744 O O . ARG F 1 365 ? 408.030 297.248 542.932 1.00 25.30 365 ARG F O 1
ATOM 21765 N N . LEU F 1 366 ? 409.108 297.956 544.783 1.00 23.45 366 LEU F N 1
ATOM 21766 C CA . LEU F 1 366 ? 407.912 297.882 545.614 1.00 23.45 366 LEU F CA 1
ATOM 21767 C C . LEU F 1 366 ? 408.186 298.501 546.976 1.00 23.45 366 LEU F C 1
ATOM 21768 O O . LEU F 1 366 ? 409.337 298.594 547.410 1.00 23.45 366 LEU F O 1
ATOM 21784 N N . ALA F 1 367 ? 407.108 298.902 547.648 1.00 22.96 367 ALA F N 1
ATOM 21785 C CA . ALA F 1 367 ? 407.165 299.494 548.978 1.00 22.96 367 ALA F CA 1
ATOM 21786 C C . ALA F 1 367 ? 406.335 298.674 549.958 1.00 22.96 367 ALA F C 1
ATOM 21787 O O . ALA F 1 367 ? 405.472 297.890 549.559 1.00 22.96 367 ALA F O 1
ATOM 21794 N N . LEU F 1 368 ? 406.602 298.862 551.248 1.00 21.60 368 LEU F N 1
ATOM 21795 C CA . LEU F 1 368 ? 405.890 298.167 552.314 1.00 21.60 368 LEU F CA 1
ATOM 21796 C C . LEU F 1 368 ? 405.343 299.188 553.300 1.00 21.60 368 LEU F C 1
ATOM 21797 O O . LEU F 1 368 ? 406.104 299.987 553.855 1.00 21.60 368 LEU F O 1
ATOM 21813 N N . ALA F 1 369 ? 404.032 299.154 553.527 1.00 20.77 369 ALA F N 1
ATOM 21814 C CA . ALA F 1 369 ? 403.360 300.067 554.441 1.00 20.77 369 ALA F CA 1
ATOM 21815 C C . ALA F 1 369 ? 402.854 299.294 555.650 1.00 20.77 369 ALA F C 1
ATOM 21816 O O . ALA F 1 369 ? 402.206 298.254 555.499 1.00 20.77 369 ALA F O 1
ATOM 21823 N N . HIS F 1 370 ? 403.155 299.801 556.844 1.00 21.27 370 HIS F N 1
ATOM 21824 C CA . HIS F 1 370 ? 402.762 299.174 558.102 1.00 21.27 370 HIS F CA 1
ATOM 21825 C C . HIS F 1 370 ? 401.740 300.072 558.784 1.00 21.27 370 HIS F C 1
ATOM 21826 O O . HIS F 1 370 ? 402.082 301.156 559.266 1.00 21.27 370 HIS F O 1
ATOM 21840 N N . TYR F 1 371 ? 400.490 299.619 558.829 1.00 19.71 371 TYR F N 1
ATOM 21841 C CA . TYR F 1 371 ? 399.407 300.424 559.371 1.00 19.71 371 TYR F CA 1
ATOM 21842 C C . TYR F 1 371 ? 399.294 300.328 560.884 1.00 19.71 371 TYR F C 1
ATOM 21843 O O . TYR F 1 371 ? 398.957 301.323 561.533 1.00 19.71 371 TYR F O 1
ATOM 21861 N N . ARG F 1 372 ? 399.558 299.160 561.465 1.00 22.54 372 ARG F N 1
ATOM 21862 C CA . ARG F 1 372 ? 399.471 298.975 562.911 1.00 22.54 372 ARG F CA 1
ATOM 21863 C C . ARG F 1 372 ? 400.596 298.059 563.369 1.00 22.54 372 ARG F C 1
ATOM 21864 O O . ARG F 1 372 ? 400.420 296.839 563.478 1.00 22.54 372 ARG F O 1
ATOM 21885 N N . PRO F 1 373 ? 401.776 298.617 563.651 1.00 22.97 373 PRO F N 1
ATOM 21886 C CA . PRO F 1 373 ? 402.893 297.781 564.117 1.00 22.97 373 PRO F CA 1
ATOM 21887 C C . PRO F 1 373 ? 402.619 297.052 565.418 1.00 22.97 373 PRO F C 1
ATOM 21888 O O . PRO F 1 373 ? 403.317 296.075 565.713 1.00 22.97 373 PRO F O 1
ATOM 21899 N N . THR F 1 374 ? 401.642 297.493 566.211 1.00 24.65 374 THR F N 1
ATOM 21900 C CA . THR F 1 374 ? 401.330 296.784 567.446 1.00 24.65 374 THR F CA 1
ATOM 21901 C C . THR F 1 374 ? 400.717 295.419 567.165 1.00 24.65 374 THR F C 1
ATOM 21902 O O . THR F 1 374 ? 400.806 294.515 568.003 1.00 24.65 374 THR F O 1
ATOM 21913 N N . ALA F 1 375 ? 400.088 295.253 566.000 1.00 23.87 375 ALA F N 1
ATOM 21914 C CA . ALA F 1 375 ? 399.539 293.953 565.633 1.00 23.87 375 ALA F CA 1
ATOM 21915 C C . ALA F 1 375 ? 400.641 292.908 565.517 1.00 23.87 375 ALA F C 1
ATOM 21916 O O . ALA F 1 375 ? 400.501 291.783 566.007 1.00 23.87 375 ALA F O 1
ATOM 21923 N N . ILE F 1 376 ? 401.748 293.267 564.868 1.00 22.68 376 ILE F N 1
ATOM 21924 C CA . ILE F 1 376 ? 402.861 292.343 564.696 1.00 22.68 376 ILE F CA 1
ATOM 21925 C C . ILE F 1 376 ? 403.608 292.190 566.013 1.00 22.68 376 ILE F C 1
ATOM 21926 O O . ILE F 1 376 ? 403.805 293.164 566.751 1.00 22.68 376 ILE F O 1
ATOM 21942 N N . ILE F 1 377 ? 404.015 290.961 566.319 1.00 25.23 377 ILE F N 1
ATOM 21943 C CA . ILE F 1 377 ? 404.867 290.655 567.460 1.00 25.23 377 ILE F CA 1
ATOM 21944 C C . ILE F 1 377 ? 406.000 289.756 566.991 1.00 25.23 377 ILE F C 1
ATOM 21945 O O . ILE F 1 377 ? 405.764 288.746 566.317 1.00 25.23 377 ILE F O 1
ATOM 21961 N N . LYS F 1 378 ? 407.223 290.126 567.357 1.00 25.83 378 LYS F N 1
ATOM 21962 C CA . LYS F 1 378 ? 408.434 289.389 567.031 1.00 25.83 378 LYS F CA 1
ATOM 21963 C C . LYS F 1 378 ? 409.102 288.984 568.335 1.00 25.83 378 LYS F C 1
ATOM 21964 O O . LYS F 1 378 ? 409.233 289.806 569.246 1.00 25.83 378 LYS F O 1
ATOM 21983 N N . GLY F 1 379 ? 409.516 287.724 568.427 1.00 27.43 379 GLY F N 1
ATOM 21984 C CA . GLY F 1 379 ? 410.106 287.234 569.653 1.00 27.43 379 GLY F CA 1
ATOM 21985 C C . GLY F 1 379 ? 411.129 286.157 569.376 1.00 27.43 379 GLY F C 1
ATOM 21986 O O . GLY F 1 379 ? 411.335 285.744 568.235 1.00 27.43 379 GLY F O 1
ATOM 21990 N N . THR F 1 380 ? 411.775 285.703 570.446 1.00 29.45 380 THR F N 1
ATOM 21991 C CA . THR F 1 380 ? 412.764 284.639 570.382 1.00 29.45 380 THR F CA 1
ATOM 21992 C C . THR F 1 380 ? 412.379 283.545 571.366 1.00 29.45 380 THR F C 1
ATOM 21993 O O . THR F 1 380 ? 411.998 283.830 572.505 1.00 29.45 380 THR F O 1
ATOM 22004 N N . PHE F 1 381 ? 412.481 282.298 570.923 1.00 30.81 381 PHE F N 1
ATOM 22005 C CA . PHE F 1 381 ? 412.110 281.160 571.755 1.00 30.81 381 PHE F CA 1
ATOM 22006 C C . PHE F 1 381 ? 412.966 281.111 573.016 1.00 30.81 381 PHE F C 1
ATOM 22007 O O . PHE F 1 381 ? 413.868 280.283 573.133 1.00 30.81 381 PHE F O 1
ATOM 22024 N N . MET G 1 126 ? 382.673 296.148 544.240 1.00 58.09 126 MET G N 1
ATOM 22025 C CA . MET G 1 126 ? 381.884 295.260 545.084 1.00 58.09 126 MET G CA 1
ATOM 22026 C C . MET G 1 126 ? 382.791 294.388 545.949 1.00 58.09 126 MET G C 1
ATOM 22027 O O . MET G 1 126 ? 383.930 294.112 545.576 1.00 58.09 126 MET G O 1
ATOM 22040 N N . PRO G 1 127 ? 382.287 293.952 547.107 1.00 50.83 127 PRO G N 1
ATOM 22041 C CA . PRO G 1 127 ? 383.101 293.108 547.993 1.00 50.83 127 PRO G CA 1
ATOM 22042 C C . PRO G 1 127 ? 383.232 291.680 547.486 1.00 50.83 127 PRO G C 1
ATOM 22043 O O . PRO G 1 127 ? 382.792 291.363 546.377 1.00 50.83 127 PRO G O 1
ATOM 22054 N N . GLY G 1 128 ? 383.841 290.813 548.292 1.00 49.76 128 GLY G N 1
ATOM 22055 C CA . GLY G 1 128 ? 383.983 289.415 547.939 1.00 49.76 128 GLY G CA 1
ATOM 22056 C C . GLY G 1 128 ? 385.203 288.766 548.561 1.00 49.76 128 GLY G C 1
ATOM 22057 O O . GLY G 1 128 ? 386.299 289.333 548.538 1.00 49.76 128 GLY G O 1
ATOM 22061 N N . LEU G 1 129 ? 385.019 287.570 549.117 1.00 38.07 129 LEU G N 1
ATOM 22062 C CA . LEU G 1 129 ? 386.082 286.831 549.779 1.00 38.07 129 LEU G CA 1
ATOM 22063 C C . LEU G 1 129 ? 386.114 285.405 549.252 1.00 38.07 129 LEU G C 1
ATOM 22064 O O . LEU G 1 129 ? 385.078 284.830 548.908 1.00 38.07 129 LEU G O 1
ATOM 22080 N N . ARG G 1 130 ? 387.320 284.837 549.190 1.00 39.96 130 ARG G N 1
ATOM 22081 C CA . ARG G 1 130 ? 387.509 283.460 548.736 1.00 39.96 130 ARG G CA 1
ATOM 22082 C C . ARG G 1 130 ? 387.254 282.484 549.888 1.00 39.96 130 ARG G C 1
ATOM 22083 O O . ARG G 1 130 ? 388.138 281.767 550.355 1.00 39.96 130 ARG G O 1
ATOM 22104 N N . ARG G 1 131 ? 386.004 282.472 550.343 1.00 31.21 131 ARG G N 1
ATOM 22105 C CA . ARG G 1 131 ? 385.587 281.604 551.434 1.00 31.21 131 ARG G CA 1
ATOM 22106 C C . ARG G 1 131 ? 384.084 281.745 551.606 1.00 31.21 131 ARG G C 1
ATOM 22107 O O . ARG G 1 131 ? 383.513 282.778 551.251 1.00 31.21 131 ARG G O 1
ATOM 22128 N N . LEU G 1 132 ? 383.451 280.707 552.141 1.00 26.75 132 LEU G N 1
ATOM 22129 C CA . LEU G 1 132 ? 382.031 280.788 552.450 1.00 26.75 132 LEU G CA 1
ATOM 22130 C C . LEU G 1 132 ? 381.824 281.689 553.659 1.00 26.75 132 LEU G C 1
ATOM 22131 O O . LEU G 1 132 ? 382.516 281.555 554.672 1.00 26.75 132 LEU G O 1
ATOM 22147 N N . THR G 1 133 ? 380.878 282.613 553.550 1.00 25.50 133 THR G N 1
ATOM 22148 C CA . THR G 1 133 ? 380.586 283.575 554.601 1.00 25.50 133 THR G CA 1
ATOM 22149 C C . THR G 1 133 ? 379.297 283.193 555.317 1.00 25.50 133 THR G C 1
ATOM 22150 O O . THR G 1 133 ? 378.505 282.377 554.841 1.00 25.50 133 THR G O 1
ATOM 22161 N N . ILE G 1 134 ? 379.097 283.803 556.485 1.00 23.18 134 ILE G N 1
ATOM 22162 C CA . ILE G 1 134 ? 377.932 283.475 557.298 1.00 23.18 134 ILE G CA 1
ATOM 22163 C C . ILE G 1 134 ? 376.648 283.887 556.589 1.00 23.18 134 ILE G C 1
ATOM 22164 O O . ILE G 1 134 ? 375.637 283.180 556.655 1.00 23.18 134 ILE G O 1
ATOM 22180 N N . ARG G 1 135 ? 376.659 285.028 555.900 1.00 23.67 135 ARG G N 1
ATOM 22181 C CA . ARG G 1 135 ? 375.453 285.460 555.206 1.00 23.67 135 ARG G CA 1
ATOM 22182 C C . ARG G 1 135 ? 375.102 284.548 554.040 1.00 23.67 135 ARG G C 1
ATOM 22183 O O . ARG G 1 135 ? 373.949 284.546 553.597 1.00 23.67 135 ARG G O 1
ATOM 22204 N N . ASP G 1 136 ? 376.064 283.778 553.530 1.00 23.90 136 ASP G N 1
ATOM 22205 C CA . ASP G 1 136 ? 375.743 282.781 552.516 1.00 23.90 136 ASP G CA 1
ATOM 22206 C C . ASP G 1 136 ? 374.906 281.654 553.101 1.00 23.90 136 ASP G C 1
ATOM 22207 O O . ASP G 1 136 ? 374.051 281.094 552.408 1.00 23.90 136 ASP G O 1
ATOM 22216 N N . LEU G 1 137 ? 375.143 281.306 554.366 1.00 22.63 137 LEU G N 1
ATOM 22217 C CA . LEU G 1 137 ? 374.337 280.282 555.020 1.00 22.63 137 LEU G CA 1
ATOM 22218 C C . LEU G 1 137 ? 372.886 280.727 555.155 1.00 22.63 137 LEU G C 1
ATOM 22219 O O . LEU G 1 137 ? 371.966 279.926 554.959 1.00 22.63 137 LEU G O 1
ATOM 22235 N N . LEU G 1 138 ? 372.664 281.993 555.492 1.00 23.07 138 LEU G N 1
ATOM 22236 C CA . LEU G 1 138 ? 371.326 282.508 555.729 1.00 23.07 138 LEU G CA 1
ATOM 22237 C C . LEU G 1 138 ? 370.610 282.786 554.411 1.00 23.07 138 LEU G C 1
ATOM 22238 O O . LEU G 1 138 ? 371.200 282.764 553.329 1.00 23.07 138 LEU G O 1
ATOM 22254 N N . ALA G 1 139 ? 369.313 283.055 554.519 1.00 23.96 139 ALA G N 1
ATOM 22255 C CA . ALA G 1 139 ? 368.524 283.456 553.367 1.00 23.96 139 ALA G CA 1
ATOM 22256 C C . ALA G 1 139 ? 368.663 284.954 553.134 1.00 23.96 139 ALA G C 1
ATOM 22257 O O . ALA G 1 139 ? 368.864 285.733 554.068 1.00 23.96 139 ALA G O 1
ATOM 22264 N N . GLN G 1 140 ? 368.573 285.350 551.871 1.00 25.12 140 GLN G N 1
ATOM 22265 C CA . GLN G 1 140 ? 368.790 286.728 551.459 1.00 25.12 140 GLN G CA 1
ATOM 22266 C C . GLN G 1 140 ? 367.473 287.350 551.017 1.00 25.12 140 GLN G C 1
ATOM 22267 O O . GLN G 1 140 ? 366.717 286.744 550.252 1.00 25.12 140 GLN G O 1
ATOM 22281 N N . GLY G 1 141 ? 367.203 288.559 551.500 1.00 25.32 141 GLY G N 1
ATOM 22282 C CA . GLY G 1 141 ? 366.042 289.303 551.052 1.00 25.32 141 GLY G CA 1
ATOM 22283 C C . GLY G 1 141 ? 366.383 290.771 550.936 1.00 25.32 141 GLY G C 1
ATOM 22284 O O . GLY G 1 141 ? 367.406 291.234 551.447 1.00 25.32 141 GLY G O 1
ATOM 22288 N N . ARG G 1 142 ? 365.513 291.504 550.251 1.00 29.63 142 ARG G N 1
ATOM 22289 C CA . ARG G 1 142 ? 365.657 292.943 550.086 1.00 29.63 142 ARG G CA 1
ATOM 22290 C C . ARG G 1 142 ? 364.473 293.640 550.735 1.00 29.63 142 ARG G C 1
ATOM 22291 O O . ARG G 1 142 ? 363.323 293.243 550.524 1.00 29.63 142 ARG G O 1
ATOM 22312 N N . THR G 1 143 ? 364.757 294.671 551.522 1.00 30.97 143 THR G N 1
ATOM 22313 C CA . THR G 1 143 ? 363.736 295.475 552.173 1.00 30.97 143 THR G CA 1
ATOM 22314 C C . THR G 1 143 ? 363.962 296.946 551.854 1.00 30.97 143 THR G C 1
ATOM 22315 O O . THR G 1 143 ? 365.077 297.365 551.535 1.00 30.97 143 THR G O 1
ATOM 22326 N N . SER G 1 144 ? 362.885 297.724 551.933 1.00 32.91 144 SER G N 1
ATOM 22327 C CA . SER G 1 144 ? 362.918 299.149 551.629 1.00 32.91 144 SER G CA 1
ATOM 22328 C C . SER G 1 144 ? 362.246 299.961 552.730 1.00 32.91 144 SER G C 1
ATOM 22329 O O . SER G 1 144 ? 361.495 300.896 552.452 1.00 32.91 144 SER G O 1
ATOM 22337 N N . SER G 1 145 ? 362.512 299.613 553.986 1.00 33.29 145 SER G N 1
ATOM 22338 C CA . SER G 1 145 ? 361.883 300.260 555.124 1.00 33.29 145 SER G CA 1
ATOM 22339 C C . SER G 1 145 ? 362.854 300.243 556.297 1.00 33.29 145 SER G C 1
ATOM 22340 O O . SER G 1 145 ? 363.834 299.493 556.310 1.00 33.29 145 SER G O 1
ATOM 22348 N N . ASN G 1 146 ? 362.573 301.082 557.293 1.00 35.24 146 ASN G N 1
ATOM 22349 C CA . ASN G 1 146 ? 363.424 301.159 558.472 1.00 35.24 146 ASN G CA 1
ATOM 22350 C C . ASN G 1 146 ? 363.273 299.949 559.380 1.00 35.24 146 ASN G C 1
ATOM 22351 O O . ASN G 1 146 ? 364.086 299.772 560.292 1.00 35.24 146 ASN G O 1
ATOM 22362 N N . ALA G 1 147 ? 362.255 299.123 559.159 1.00 33.02 147 ALA G N 1
ATOM 22363 C CA . ALA G 1 147 ? 362.038 297.939 559.975 1.00 33.02 147 ALA G CA 1
ATOM 22364 C C . ALA G 1 147 ? 360.968 297.090 559.314 1.00 33.02 147 ALA G C 1
ATOM 22365 O O . ALA G 1 147 ? 360.223 297.561 558.452 1.00 33.02 147 ALA G O 1
ATOM 22372 N N . LEU G 1 148 ? 360.903 295.826 559.726 1.00 31.03 148 LEU G N 1
ATOM 22373 C CA . LEU G 1 148 ? 359.854 294.935 559.251 1.00 31.03 148 LEU G CA 1
ATOM 22374 C C . LEU G 1 148 ? 359.450 293.973 560.357 1.00 31.03 148 LEU G C 1
ATOM 22375 O O . LEU G 1 148 ? 360.275 293.549 561.168 1.00 31.03 148 LEU G O 1
ATOM 22391 N N . GLU G 1 149 ? 358.169 293.624 560.371 1.00 33.31 149 GLU G N 1
ATOM 22392 C CA . GLU G 1 149 ? 357.604 292.747 561.383 1.00 33.31 149 GLU G CA 1
ATOM 22393 C C . GLU G 1 149 ? 357.422 291.348 560.809 1.00 33.31 149 GLU G C 1
ATOM 22394 O O . GLU G 1 149 ? 357.294 291.167 559.596 1.00 33.31 149 GLU G O 1
ATOM 22406 N N . TYR G 1 150 ? 357.424 290.354 561.694 1.00 28.50 150 TYR G N 1
ATOM 22407 C CA . TYR G 1 150 ? 357.362 288.963 561.273 1.00 28.50 150 TYR G CA 1
ATOM 22408 C C . TYR G 1 150 ? 356.936 288.096 562.449 1.00 28.50 150 TYR G C 1
ATOM 22409 O O . TYR G 1 150 ? 356.719 288.578 563.564 1.00 28.50 150 TYR G O 1
ATOM 22427 N N . VAL G 1 151 ? 356.821 286.798 562.180 1.00 31.06 151 VAL G N 1
ATOM 22428 C CA . VAL G 1 151 ? 356.288 285.825 563.125 1.00 31.06 151 VAL G CA 1
ATOM 22429 C C . VAL G 1 151 ? 357.381 284.820 563.450 1.00 31.06 151 VAL G C 1
ATOM 22430 O O . VAL G 1 151 ? 358.059 284.316 562.547 1.00 31.06 151 VAL G O 1
ATOM 22443 N N . ARG G 1 152 ? 357.549 284.529 564.735 1.00 28.64 152 ARG G N 1
ATOM 22444 C CA . ARG G 1 152 ? 358.569 283.606 565.213 1.00 28.64 152 ARG G CA 1
ATOM 22445 C C . ARG G 1 152 ? 357.897 282.333 565.715 1.00 28.64 152 ARG G C 1
ATOM 22446 O O . ARG G 1 152 ? 357.066 282.386 566.626 1.00 28.64 152 ARG G O 1
ATOM 22467 N N . GLU G 1 153 ? 358.260 281.195 565.126 1.00 30.71 153 GLU G N 1
ATOM 22468 C CA . GLU G 1 153 ? 357.678 279.909 565.493 1.00 30.71 153 GLU G CA 1
ATOM 22469 C C . GLU G 1 153 ? 358.439 279.343 566.686 1.00 30.71 153 GLU G C 1
ATOM 22470 O O . GLU G 1 153 ? 359.617 278.993 566.569 1.00 30.71 153 GLU G O 1
ATOM 22482 N N . GLU G 1 154 ? 357.768 279.248 567.830 1.00 33.23 154 GLU G N 1
ATOM 22483 C CA . GLU G 1 154 ? 358.328 278.587 569.000 1.00 33.23 154 GLU G CA 1
ATOM 22484 C C . GLU G 1 154 ? 357.833 277.148 569.044 1.00 33.23 154 GLU G C 1
ATOM 22485 O O . GLU G 1 154 ? 356.630 276.899 568.929 1.00 33.23 154 GLU G O 1
ATOM 22497 N N . VAL G 1 155 ? 358.758 276.207 569.210 1.00 32.71 155 VAL G N 1
ATOM 22498 C CA . VAL G 1 155 ? 358.431 274.793 569.342 1.00 32.71 155 VAL G CA 1
ATOM 22499 C C . VAL G 1 155 ? 358.846 274.338 570.732 1.00 32.71 155 VAL G C 1
ATOM 22500 O O . VAL G 1 155 ? 359.949 274.649 571.195 1.00 32.71 155 VAL G O 1
ATOM 22513 N N . PHE G 1 156 ? 357.956 273.613 571.400 1.00 41.83 156 PHE G N 1
ATOM 22514 C CA . PHE G 1 156 ? 358.189 273.142 572.758 1.00 41.83 156 PHE G CA 1
ATOM 22515 C C . PHE G 1 156 ? 358.670 271.698 572.713 1.00 41.83 156 PHE G C 1
ATOM 22516 O O . PHE G 1 156 ? 357.955 270.816 572.226 1.00 41.83 156 PHE G O 1
ATOM 22533 N N . THR G 1 157 ? 359.873 271.464 573.225 1.00 40.63 157 THR G N 1
ATOM 22534 C CA . THR G 1 157 ? 360.451 270.126 573.249 1.00 40.63 157 THR G CA 1
ATOM 22535 C C . THR G 1 157 ? 360.165 269.440 574.581 1.00 40.63 157 THR G C 1
ATOM 22536 O O . THR G 1 157 ? 360.165 268.213 574.670 1.00 40.63 157 THR G O 1
ATOM 22547 N N . ASP G 1 173 ? 353.440 270.852 569.351 1.00 41.46 173 ASP G N 1
ATOM 22548 C CA . ASP G 1 173 ? 352.725 272.061 568.961 1.00 41.46 173 ASP G CA 1
ATOM 22549 C C . ASP G 1 173 ? 353.665 273.261 568.944 1.00 41.46 173 ASP G C 1
ATOM 22550 O O . ASP G 1 173 ? 354.651 273.297 569.678 1.00 41.46 173 ASP G O 1
ATOM 22558 N N . ILE G 1 174 ? 353.349 274.242 568.103 1.00 35.59 174 ILE G N 1
ATOM 22559 C CA . ILE G 1 174 ? 354.159 275.442 567.955 1.00 35.59 174 ILE G CA 1
ATOM 22560 C C . ILE G 1 174 ? 353.295 276.659 568.253 1.00 35.59 174 ILE G C 1
ATOM 22561 O O . ILE G 1 174 ? 352.170 276.784 567.758 1.00 35.59 174 ILE G O 1
ATOM 22577 N N . THR G 1 175 ? 353.831 277.558 569.075 1.00 34.60 175 THR G N 1
ATOM 22578 C CA . THR G 1 175 ? 353.157 278.794 569.444 1.00 34.60 175 THR G CA 1
ATOM 22579 C C . THR G 1 175 ? 353.851 279.967 568.768 1.00 34.60 175 THR G C 1
ATOM 22580 O O . THR G 1 175 ? 355.050 280.186 568.961 1.00 34.60 175 THR G O 1
ATOM 22591 N N . PHE G 1 176 ? 353.092 280.720 567.984 1.00 32.93 176 PHE G N 1
ATOM 22592 C CA . PHE G 1 176 ? 353.617 281.841 567.222 1.00 32.93 176 PHE G CA 1
ATOM 22593 C C . PHE G 1 176 ? 353.802 283.060 568.117 1.00 32.93 176 PHE G C 1
ATOM 22594 O O . PHE G 1 176 ? 353.224 283.159 569.202 1.00 32.93 176 PHE G O 1
ATOM 22611 N N . SER G 1 177 ? 354.627 283.993 567.647 1.00 31.88 177 SER G N 1
ATOM 22612 C CA . SER G 1 177 ? 354.946 285.189 568.411 1.00 31.88 177 SER G CA 1
ATOM 22613 C C . SER G 1 177 ? 355.332 286.309 567.457 1.00 31.88 177 SER G C 1
ATOM 22614 O O . SER G 1 177 ? 355.924 286.060 566.405 1.00 31.88 177 SER G O 1
ATOM 22622 N N . LYS G 1 178 ? 354.996 287.539 567.838 1.00 33.06 178 LYS G N 1
ATOM 22623 C CA . LYS G 1 178 ? 355.270 288.703 567.006 1.00 33.06 178 LYS G CA 1
ATOM 22624 C C . LYS G 1 178 ? 356.675 289.220 567.288 1.00 33.06 178 LYS G C 1
ATOM 22625 O O . LYS G 1 178 ? 357.078 289.334 568.449 1.00 33.06 178 LYS G O 1
ATOM 22644 N N . GLN G 1 179 ? 357.418 289.539 566.229 1.00 30.40 179 GLN G N 1
ATOM 22645 C CA . GLN G 1 179 ? 358.763 290.073 566.369 1.00 30.40 179 GLN G CA 1
ATOM 22646 C C . GLN G 1 179 ? 358.980 291.150 565.318 1.00 30.40 179 GLN G C 1
ATOM 22647 O O . GLN G 1 179 ? 358.264 291.223 564.318 1.00 30.40 179 GLN G O 1
ATOM 22661 N N . THR G 1 180 ? 359.978 291.994 565.560 1.00 31.54 180 THR G N 1
ATOM 22662 C CA . THR G 1 180 ? 360.328 293.068 564.645 1.00 31.54 180 THR G CA 1
ATOM 22663 C C . THR G 1 180 ? 361.838 293.118 564.471 1.00 31.54 180 THR G C 1
ATOM 22664 O O . THR G 1 180 ? 362.597 292.898 565.418 1.00 31.54 180 THR G O 1
ATOM 22675 N N . ALA G 1 181 ? 362.265 293.404 563.243 1.00 30.68 181 ALA G N 1
ATOM 22676 C CA . ALA G 1 181 ? 363.672 293.552 562.901 1.00 30.68 181 ALA G CA 1
ATOM 22677 C C . ALA G 1 181 ? 363.900 294.978 562.426 1.00 30.68 181 ALA G C 1
ATOM 22678 O O . ALA G 1 181 ? 363.216 295.445 561.507 1.00 30.68 181 ALA G O 1
ATOM 22685 N N . ASN G 1 182 ? 364.851 295.661 563.057 1.00 31.94 182 ASN G N 1
ATOM 22686 C CA . ASN G 1 182 ? 365.211 297.023 562.702 1.00 31.94 182 ASN G CA 1
ATOM 22687 C C . ASN G 1 182 ? 366.445 297.026 561.811 1.00 31.94 182 ASN G C 1
ATOM 22688 O O . ASN G 1 182 ? 367.416 296.309 562.060 1.00 31.94 182 ASN G O 1
ATOM 22699 N N . VAL G 1 183 ? 366.402 297.849 560.770 1.00 28.80 183 VAL G N 1
ATOM 22700 C CA . VAL G 1 183 ? 367.501 297.958 559.819 1.00 28.80 183 VAL G CA 1
ATOM 22701 C C . VAL G 1 183 ? 368.611 298.769 560.476 1.00 28.80 183 VAL G C 1
ATOM 22702 O O . VAL G 1 183 ? 368.491 299.984 560.643 1.00 28.80 183 VAL G O 1
ATOM 22715 N N . LYS G 1 184 ? 369.699 298.097 560.839 1.00 28.57 184 LYS G N 1
ATOM 22716 C CA . LYS G 1 184 ? 370.836 298.726 561.490 1.00 28.57 184 LYS G CA 1
ATOM 22717 C C . LYS G 1 184 ? 372.012 298.816 560.528 1.00 28.57 184 LYS G C 1
ATOM 22718 O O . LYS G 1 184 ? 372.120 298.050 559.566 1.00 28.57 184 LYS G O 1
ATOM 22737 N N . THR G 1 185 ? 372.895 299.772 560.801 1.00 28.08 185 THR G N 1
ATOM 22738 C CA . THR G 1 185 ? 374.007 300.097 559.920 1.00 28.08 185 THR G CA 1
ATOM 22739 C C . THR G 1 185 ? 375.319 299.580 560.495 1.00 28.08 185 THR G C 1
ATOM 22740 O O . THR G 1 185 ? 375.592 299.734 561.689 1.00 28.08 185 THR G O 1
ATOM 22751 N N . ILE G 1 186 ? 376.121 298.961 559.634 1.00 26.45 186 ILE G N 1
ATOM 22752 C CA . ILE G 1 186 ? 377.476 298.534 559.955 1.00 26.45 186 ILE G CA 1
ATOM 22753 C C . ILE G 1 186 ? 378.426 299.335 559.078 1.00 26.45 186 ILE G C 1
ATOM 22754 O O . ILE G 1 186 ? 378.214 299.446 557.863 1.00 26.45 186 ILE G O 1
ATOM 22770 N N . ALA G 1 187 ? 379.463 299.900 559.694 1.00 25.10 187 ALA G N 1
ATOM 22771 C CA . ALA G 1 187 ? 380.399 300.776 559.006 1.00 25.10 187 ALA G CA 1
ATOM 22772 C C . ALA G 1 187 ? 381.831 300.423 559.378 1.00 25.10 187 ALA G C 1
ATOM 22773 O O . ALA G 1 187 ? 382.099 299.933 560.479 1.00 25.10 187 ALA G O 1
ATOM 22780 N N . HIS G 1 188 ? 382.742 300.670 558.441 1.00 24.51 188 HIS G N 1
ATOM 22781 C CA . HIS G 1 188 ? 384.176 300.530 558.651 1.00 24.51 188 HIS G CA 1
ATOM 22782 C C . HIS G 1 188 ? 384.869 301.693 557.960 1.00 24.51 188 HIS G C 1
ATOM 22783 O O . HIS G 1 188 ? 384.575 301.990 556.799 1.00 24.51 188 HIS G O 1
ATOM 22797 N N . TRP G 1 189 ? 385.783 302.351 558.667 1.00 24.61 189 TRP G N 1
ATOM 22798 C CA . TRP G 1 189 ? 386.440 303.538 558.144 1.00 24.61 189 TRP G CA 1
ATOM 22799 C C . TRP G 1 189 ? 387.930 303.488 558.443 1.00 24.61 189 TRP G C 1
ATOM 22800 O O . TRP G 1 189 ? 388.375 302.854 559.402 1.00 24.61 189 TRP G O 1
ATOM 22821 N N . VAL G 1 190 ? 388.698 304.166 557.590 1.00 24.46 190 VAL G N 1
ATOM 22822 C CA . VAL G 1 190 ? 390.146 304.254 557.749 1.00 24.46 190 VAL G CA 1
ATOM 22823 C C . VAL G 1 190 ? 390.600 305.657 557.376 1.00 24.46 190 VAL G C 1
ATOM 22824 O O . VAL G 1 190 ? 390.042 306.295 556.478 1.00 24.46 190 VAL G O 1
ATOM 22837 N N . GLN G 1 191 ? 391.631 306.131 558.069 1.00 25.85 191 GLN G N 1
ATOM 22838 C CA . GLN G 1 191 ? 392.277 307.384 557.714 1.00 25.85 191 GLN G CA 1
ATOM 22839 C C . GLN G 1 191 ? 393.276 307.156 556.588 1.00 25.85 191 GLN G C 1
ATOM 22840 O O . GLN G 1 191 ? 393.851 306.074 556.450 1.00 25.85 191 GLN G O 1
ATOM 22854 N N . ALA G 1 192 ? 393.480 308.190 555.778 1.00 25.16 192 ALA G N 1
ATOM 22855 C CA . ALA G 1 192 ? 394.309 308.051 554.591 1.00 25.16 192 ALA G CA 1
ATOM 22856 C C . ALA G 1 192 ? 394.986 309.372 554.270 1.00 25.16 192 ALA G C 1
ATOM 22857 O O . ALA G 1 192 ? 394.542 310.438 554.696 1.00 25.16 192 ALA G O 1
ATOM 22864 N N . SER G 1 193 ? 396.065 309.288 553.502 1.00 26.80 193 SER G N 1
ATOM 22865 C CA . SER G 1 193 ? 396.706 310.481 552.978 1.00 26.80 193 SER G CA 1
ATOM 22866 C C . SER G 1 193 ? 395.838 311.111 551.894 1.00 26.80 193 SER G C 1
ATOM 22867 O O . SER G 1 193 ? 395.024 310.448 551.247 1.00 26.80 193 SER G O 1
ATOM 22875 N N . ARG G 1 194 ? 396.026 312.414 551.697 1.00 27.60 194 ARG G N 1
ATOM 22876 C CA . ARG G 1 194 ? 395.195 313.150 550.752 1.00 27.60 194 ARG G CA 1
ATOM 22877 C C . ARG G 1 194 ? 395.634 312.931 549.312 1.00 27.60 194 ARG G C 1
ATOM 22878 O O . ARG G 1 194 ? 394.877 312.409 548.487 1.00 27.60 194 ARG G O 1
ATOM 22899 N N . GLN G 1 195 ? 396.862 313.335 548.997 1.00 33.86 195 GLN G N 1
ATOM 22900 C CA . GLN G 1 195 ? 397.222 313.614 547.612 1.00 33.86 195 GLN G CA 1
ATOM 22901 C C . GLN G 1 195 ? 397.579 312.342 546.856 1.00 33.86 195 GLN G C 1
ATOM 22902 O O . GLN G 1 195 ? 397.169 312.164 545.703 1.00 33.86 195 GLN G O 1
ATOM 22916 N N . VAL G 1 196 ? 398.339 311.443 547.483 1.00 30.17 196 VAL G N 1
ATOM 22917 C CA . VAL G 1 196 ? 398.704 310.206 546.810 1.00 30.17 196 VAL G CA 1
ATOM 22918 C C . VAL G 1 196 ? 397.480 309.377 546.457 1.00 30.17 196 VAL G C 1
ATOM 22919 O O . VAL G 1 196 ? 397.545 308.546 545.545 1.00 30.17 196 VAL G O 1
ATOM 22932 N N . MET G 1 197 ? 396.358 309.585 547.145 1.00 31.16 197 MET G N 1
ATOM 22933 C CA . MET G 1 197 ? 395.222 308.681 547.039 1.00 31.16 197 MET G CA 1
ATOM 22934 C C . MET G 1 197 ? 394.101 309.185 546.149 1.00 31.16 197 MET G C 1
ATOM 22935 O O . MET G 1 197 ? 393.419 308.368 545.529 1.00 31.16 197 MET G O 1
ATOM 22949 N N . ASP G 1 198 ? 393.888 310.492 546.064 1.00 33.08 198 ASP G N 1
ATOM 22950 C CA . ASP G 1 198 ? 392.906 311.032 545.137 1.00 33.08 198 ASP G CA 1
ATOM 22951 C C . ASP G 1 198 ? 393.503 311.325 543.769 1.00 33.08 198 ASP G C 1
ATOM 22952 O O . ASP G 1 198 ? 392.796 311.843 542.898 1.00 33.08 198 ASP G O 1
ATOM 22961 N N . ASP G 1 199 ? 394.778 311.007 543.563 1.00 34.37 199 ASP G N 1
ATOM 22962 C CA . ASP G 1 199 ? 395.469 311.232 542.301 1.00 34.37 199 ASP G CA 1
ATOM 22963 C C . ASP G 1 199 ? 396.293 310.011 541.913 1.00 34.37 199 ASP G C 1
ATOM 22964 O O . ASP G 1 199 ? 397.452 310.129 541.507 1.00 34.37 199 ASP G O 1
ATOM 22973 N N . ALA G 1 200 ? 395.716 308.819 542.032 1.00 30.26 200 ALA G N 1
ATOM 22974 C CA . ALA G 1 200 ? 396.434 307.595 541.708 1.00 30.26 200 ALA G CA 1
ATOM 22975 C C . ALA G 1 200 ? 395.435 306.450 541.631 1.00 30.26 200 ALA G C 1
ATOM 22976 O O . ALA G 1 200 ? 394.278 306.601 542.040 1.00 30.26 200 ALA G O 1
ATOM 22983 N N . PRO G 1 201 ? 395.852 305.287 541.104 1.00 29.90 201 PRO G N 1
ATOM 22984 C CA . PRO G 1 201 ? 394.991 304.101 541.144 1.00 29.90 201 PRO G CA 1
ATOM 22985 C C . PRO G 1 201 ? 395.166 303.317 542.433 1.00 29.90 201 PRO G C 1
ATOM 22986 O O . PRO G 1 201 ? 394.778 302.148 542.517 1.00 29.90 201 PRO G O 1
ATOM 22997 N N . MET G 1 202 ? 395.768 303.948 543.437 1.00 29.27 202 MET G N 1
ATOM 22998 C CA . MET G 1 202 ? 395.938 303.342 544.746 1.00 29.27 202 MET G CA 1
ATOM 22999 C C . MET G 1 202 ? 394.697 303.487 545.610 1.00 29.27 202 MET G C 1
ATOM 23000 O O . MET G 1 202 ? 394.696 303.022 546.751 1.00 29.27 202 MET G O 1
ATOM 23014 N N . LEU G 1 203 ? 393.647 304.125 545.096 1.00 27.05 203 LEU G N 1
ATOM 23015 C CA . LEU G 1 203 ? 392.375 304.211 545.799 1.00 27.05 203 LEU G CA 1
ATOM 23016 C C . LEU G 1 203 ? 391.568 302.928 545.652 1.00 27.05 203 LEU G C 1
ATOM 23017 O O . LEU G 1 203 ? 391.059 302.395 546.643 1.00 27.05 203 LEU G O 1
ATOM 23033 N N . GLN G 1 204 ? 391.444 302.420 544.425 1.00 26.04 204 GLN G N 1
ATOM 23034 C CA . GLN G 1 204 ? 390.776 301.139 544.229 1.00 26.04 204 GLN G CA 1
ATOM 23035 C C . GLN G 1 204 ? 391.430 300.060 545.077 1.00 26.04 204 GLN G C 1
ATOM 23036 O O . GLN G 1 204 ? 390.742 299.286 545.750 1.00 26.04 204 GLN G O 1
ATOM 23050 N N . SER G 1 205 ? 392.760 300.003 545.066 1.00 25.51 205 SER G N 1
ATOM 23051 C CA . SER G 1 205 ? 393.468 299.068 545.931 1.00 25.51 205 SER G CA 1
ATOM 23052 C C . SER G 1 205 ? 393.131 299.312 547.394 1.00 25.51 205 SER G C 1
ATOM 23053 O O . SER G 1 205 ? 392.917 298.365 548.158 1.00 25.51 205 SER G O 1
ATOM 23061 N N . TYR G 1 206 ? 393.068 300.579 547.797 1.00 24.38 206 TYR G N 1
ATOM 23062 C CA . TYR G 1 206 ? 392.952 300.907 549.213 1.00 24.38 206 TYR G CA 1
ATOM 23063 C C . TYR G 1 206 ? 391.568 300.553 549.743 1.00 24.38 206 TYR G C 1
ATOM 23064 O O . TYR G 1 206 ? 391.436 300.021 550.849 1.00 24.38 206 TYR G O 1
ATOM 23082 N N . ILE G 1 207 ? 390.522 300.828 548.962 1.00 25.22 207 ILE G N 1
ATOM 23083 C CA . ILE G 1 207 ? 389.177 300.468 549.396 1.00 25.22 207 ILE G CA 1
ATOM 23084 C C . ILE G 1 207 ? 388.880 298.989 549.188 1.00 25.22 207 ILE G C 1
ATOM 23085 O O . ILE G 1 207 ? 388.093 298.414 549.949 1.00 25.22 207 ILE G O 1
ATOM 23101 N N . ASN G 1 208 ? 389.480 298.354 548.180 1.00 24.29 208 ASN G N 1
ATOM 23102 C CA . ASN G 1 208 ? 389.223 296.939 547.942 1.00 24.29 208 ASN G CA 1
ATOM 23103 C C . ASN G 1 208 ? 389.903 296.060 548.983 1.00 24.29 208 ASN G C 1
ATOM 23104 O O . ASN G 1 208 ? 389.293 295.113 549.490 1.00 24.29 208 ASN G O 1
ATOM 23115 N N . ASN G 1 209 ? 391.160 296.351 549.311 1.00 22.87 209 ASN G N 1
ATOM 23116 C CA . ASN G 1 209 ? 391.947 295.488 550.178 1.00 22.87 209 ASN G CA 1
ATOM 23117 C C . ASN G 1 209 ? 391.876 295.875 551.649 1.00 22.87 209 ASN G C 1
ATOM 23118 O O . ASN G 1 209 ? 392.375 295.121 552.490 1.00 22.87 209 ASN G O 1
ATOM 23129 N N . ARG G 1 210 ? 391.289 297.024 551.980 1.00 22.66 210 ARG G N 1
ATOM 23130 C CA . ARG G 1 210 ? 391.124 297.438 553.369 1.00 22.66 210 ARG G CA 1
ATOM 23131 C C . ARG G 1 210 ? 389.669 297.635 553.756 1.00 22.66 210 ARG G C 1
ATOM 23132 O O . ARG G 1 210 ? 389.227 297.099 554.778 1.00 22.66 210 ARG G O 1
ATOM 23153 N N . LEU G 1 211 ? 388.912 298.403 552.973 1.00 25.12 211 LEU G N 1
ATOM 23154 C CA . LEU G 1 211 ? 387.576 298.806 553.395 1.00 25.12 211 LEU G CA 1
ATOM 23155 C C . LEU G 1 211 ? 386.563 297.685 553.217 1.00 25.12 211 LEU G C 1
ATOM 23156 O O . LEU G 1 211 ? 385.863 297.325 554.165 1.00 25.12 211 LEU G O 1
ATOM 23172 N N . MET G 1 212 ? 386.449 297.139 552.008 1.00 28.53 212 MET G N 1
ATOM 23173 C CA . MET G 1 212 ? 385.483 296.069 551.789 1.00 28.53 212 MET G CA 1
ATOM 23174 C C . MET G 1 212 ? 385.842 294.835 552.605 1.00 28.53 212 MET G C 1
ATOM 23175 O O . MET G 1 212 ? 384.959 294.177 553.167 1.00 28.53 212 MET G O 1
ATOM 23189 N N . TYR G 1 213 ? 387.132 294.514 552.691 1.00 24.70 213 TYR G N 1
ATOM 23190 C CA . TYR G 1 213 ? 387.569 293.377 553.493 1.00 24.70 213 TYR G CA 1
ATOM 23191 C C . TYR G 1 213 ? 387.157 293.544 554.952 1.00 24.70 213 TYR G C 1
ATOM 23192 O O . TYR G 1 213 ? 386.561 292.640 555.554 1.00 24.70 213 TYR G O 1
ATOM 23210 N N . GLY G 1 214 ? 387.457 294.705 555.536 1.00 23.98 214 GLY G N 1
ATOM 23211 C CA . GLY G 1 214 ? 387.102 294.936 556.926 1.00 23.98 214 GLY G CA 1
ATOM 23212 C C . GLY G 1 214 ? 385.604 294.997 557.148 1.00 23.98 214 GLY G C 1
ATOM 23213 O O . GLY G 1 214 ? 385.097 294.502 558.155 1.00 23.98 214 GLY G O 1
ATOM 23217 N N . LEU G 1 215 ? 384.875 295.609 556.214 1.00 25.28 215 LEU G N 1
ATOM 23218 C CA . LEU G 1 215 ? 383.424 295.678 556.335 1.00 25.28 215 LEU G CA 1
ATOM 23219 C C . LEU G 1 215 ? 382.803 294.289 556.302 1.00 25.28 215 LEU G C 1
ATOM 23220 O O . LEU G 1 215 ? 381.863 294.002 557.052 1.00 25.28 215 LEU G O 1
ATOM 23236 N N . ALA G 1 216 ? 383.297 293.418 555.420 1.00 24.15 216 ALA G N 1
ATOM 23237 C CA . ALA G 1 216 ? 382.815 292.043 555.393 1.00 24.15 216 ALA G CA 1
ATOM 23238 C C . ALA G 1 216 ? 383.139 291.332 556.699 1.00 24.15 216 ALA G C 1
ATOM 23239 O O . ALA G 1 216 ? 382.286 290.648 557.281 1.00 24.15 216 ALA G O 1
ATOM 23246 N N . LEU G 1 217 ? 384.374 291.483 557.181 1.00 24.10 217 LEU G N 1
ATOM 23247 C CA . LEU G 1 217 ? 384.753 290.837 558.430 1.00 24.10 217 LEU G CA 1
ATOM 23248 C C . LEU G 1 217 ? 383.988 291.392 559.621 1.00 24.10 217 LEU G C 1
ATOM 23249 O O . LEU G 1 217 ? 383.922 290.732 560.662 1.00 24.10 217 LEU G O 1
ATOM 23265 N N . LYS G 1 218 ? 383.423 292.590 559.494 1.00 24.97 218 LYS G N 1
ATOM 23266 C CA . LYS G 1 218 ? 382.642 293.188 560.567 1.00 24.97 218 LYS G CA 1
ATOM 23267 C C . LYS G 1 218 ? 381.177 292.779 560.512 1.00 24.97 218 LYS G C 1
ATOM 23268 O O . LYS G 1 218 ? 380.580 292.498 561.558 1.00 24.97 218 LYS G O 1
ATOM 23287 N N . GLU G 1 219 ? 380.584 292.721 559.316 1.00 25.74 219 GLU G N 1
ATOM 23288 C CA . GLU G 1 219 ? 379.231 292.185 559.217 1.00 25.74 219 GLU G CA 1
ATOM 23289 C C . GLU G 1 219 ? 379.196 290.722 559.623 1.00 25.74 219 GLU G C 1
ATOM 23290 O O . GLU G 1 219 ? 378.207 290.267 560.204 1.00 25.74 219 GLU G O 1
ATOM 23302 N N . GLU G 1 220 ? 380.250 289.962 559.312 1.00 25.07 220 GLU G N 1
ATOM 23303 C CA . GLU G 1 220 ? 380.273 288.563 559.716 1.00 25.07 220 GLU G CA 1
ATOM 23304 C C . GLU G 1 220 ? 380.281 288.422 561.230 1.00 25.07 220 GLU G C 1
ATOM 23305 O O . GLU G 1 220 ? 379.612 287.536 561.771 1.00 25.07 220 GLU G O 1
ATOM 23317 N N . GLY G 1 221 ? 381.034 289.268 561.927 1.00 23.86 221 GLY G N 1
ATOM 23318 C CA . GLY G 1 221 ? 380.986 289.284 563.375 1.00 23.86 221 GLY G CA 1
ATOM 23319 C C . GLY G 1 221 ? 379.679 289.768 563.957 1.00 23.86 221 GLY G C 1
ATOM 23320 O O . GLY G 1 221 ? 379.259 289.264 565.002 1.00 23.86 221 GLY G O 1
ATOM 23324 N N . GLN G 1 222 ? 379.023 290.728 563.305 1.00 25.82 222 GLN G N 1
ATOM 23325 C CA . GLN G 1 222 ? 377.731 291.220 563.772 1.00 25.82 222 GLN G CA 1
ATOM 23326 C C . GLN G 1 222 ? 376.620 290.191 563.608 1.00 25.82 222 GLN G C 1
ATOM 23327 O O . GLN G 1 222 ? 375.811 290.004 564.523 1.00 25.82 222 GLN G O 1
ATOM 23341 N N . LEU G 1 223 ? 376.558 289.524 562.454 1.00 22.98 223 LEU G N 1
ATOM 23342 C CA . LEU G 1 223 ? 375.515 288.531 562.229 1.00 22.98 223 LEU G CA 1
ATOM 23343 C C . LEU G 1 223 ? 375.627 287.370 563.204 1.00 22.98 223 LEU G C 1
ATOM 23344 O O . LEU G 1 223 ? 374.628 286.702 563.487 1.00 22.98 223 LEU G O 1
ATOM 23360 N N . LEU G 1 224 ? 376.822 287.117 563.727 1.00 22.60 224 LEU G N 1
ATOM 23361 C CA . LEU G 1 224 ? 377.078 285.956 564.568 1.00 22.60 224 LEU G CA 1
ATOM 23362 C C . LEU G 1 224 ? 377.079 286.279 566.055 1.00 22.60 224 LEU G C 1
ATOM 23363 O O . LEU G 1 224 ? 376.739 285.414 566.865 1.00 22.60 224 LEU G O 1
ATOM 23379 N N . ASN G 1 225 ? 377.453 287.503 566.443 1.00 22.62 225 ASN G N 1
ATOM 23380 C CA . ASN G 1 225 ? 377.620 287.834 567.853 1.00 22.62 225 ASN G CA 1
ATOM 23381 C C . ASN G 1 225 ? 376.977 289.168 568.221 1.00 22.62 225 ASN G C 1
ATOM 23382 O O . ASN G 1 225 ? 377.281 289.720 569.282 1.00 22.62 225 ASN G O 1
ATOM 23393 N N . GLY G 1 226 ? 376.093 289.695 567.379 1.00 24.57 226 GLY G N 1
ATOM 23394 C CA . GLY G 1 226 ? 375.409 290.926 567.719 1.00 24.57 226 GLY G CA 1
ATOM 23395 C C . GLY G 1 226 ? 374.601 290.787 568.995 1.00 24.57 226 GLY G C 1
ATOM 23396 O O . GLY G 1 226 ? 374.166 289.700 569.373 1.00 24.57 226 GLY G O 1
ATOM 23400 N N . ASP G 1 227 ? 374.409 291.917 569.677 1.00 28.95 227 ASP G N 1
ATOM 23401 C CA . ASP G 1 227 ? 373.691 291.937 570.947 1.00 28.95 227 ASP G CA 1
ATOM 23402 C C . ASP G 1 227 ? 372.236 292.363 570.794 1.00 28.95 227 ASP G C 1
ATOM 23403 O O . ASP G 1 227 ? 371.390 291.966 571.601 1.00 28.95 227 ASP G O 1
ATOM 23412 N N . GLY G 1 228 ? 371.929 293.169 569.785 1.00 29.28 228 GLY G N 1
ATOM 23413 C CA . GLY G 1 228 ? 370.592 293.684 569.599 1.00 29.28 228 GLY G CA 1
ATOM 23414 C C . GLY G 1 228 ? 370.297 294.981 570.315 1.00 29.28 228 GLY G C 1
ATOM 23415 O O . GLY G 1 228 ? 369.183 295.500 570.180 1.00 29.28 228 GLY G O 1
ATOM 23419 N N . THR G 1 229 ? 371.251 295.523 571.067 1.00 32.19 229 THR G N 1
ATOM 23420 C CA . THR G 1 229 ? 371.074 296.770 571.798 1.00 32.19 229 THR G CA 1
ATOM 23421 C C . THR G 1 229 ? 371.674 297.915 570.995 1.00 32.19 229 THR G C 1
ATOM 23422 O O . THR G 1 229 ? 372.802 297.810 570.503 1.00 32.19 229 THR G O 1
ATOM 23433 N N . GLY G 1 230 ? 370.920 299.002 570.864 1.00 33.65 230 GLY G N 1
ATOM 23434 C CA . GLY G 1 230 ? 371.399 300.166 570.147 1.00 33.65 230 GLY G CA 1
ATOM 23435 C C . GLY G 1 230 ? 371.569 299.911 568.665 1.00 33.65 230 GLY G C 1
ATOM 23436 O O . GLY G 1 230 ? 370.603 299.584 567.970 1.00 33.65 230 GLY G O 1
ATOM 23440 N N . ASP G 1 231 ? 372.795 300.061 568.170 1.00 33.32 231 ASP G N 1
ATOM 23441 C CA . ASP G 1 231 ? 373.104 299.836 566.765 1.00 33.32 231 ASP G CA 1
ATOM 23442 C C . ASP G 1 231 ? 373.601 298.425 566.489 1.00 33.32 231 ASP G C 1
ATOM 23443 O O . ASP G 1 231 ? 373.974 298.128 565.350 1.00 33.32 231 ASP G O 1
ATOM 23452 N N . ASN G 1 232 ? 373.621 297.557 567.495 1.00 29.34 232 ASN G N 1
ATOM 23453 C CA . ASN G 1 232 ? 374.058 296.184 567.306 1.00 29.34 232 ASN G CA 1
ATOM 23454 C C . ASN G 1 232 ? 372.917 295.327 566.778 1.00 29.34 232 ASN G C 1
ATOM 23455 O O . ASN G 1 232 ? 371.785 295.410 567.259 1.00 29.34 232 ASN G O 1
ATOM 23466 N N . LEU G 1 233 ? 373.223 294.498 565.785 1.00 26.52 233 LEU G N 1
ATOM 23467 C CA . LEU G 1 233 ? 372.288 293.470 565.369 1.00 26.52 233 LEU G CA 1
ATOM 23468 C C . LEU G 1 233 ? 372.123 292.447 566.489 1.00 26.52 233 LEU G C 1
ATOM 23469 O O . LEU G 1 233 ? 372.790 292.507 567.525 1.00 26.52 233 LEU G O 1
ATOM 23485 N N . GLU G 1 234 ? 371.213 291.502 566.280 1.00 26.59 234 GLU G N 1
ATOM 23486 C CA . GLU G 1 234 ? 371.023 290.387 567.199 1.00 26.59 234 GLU G CA 1
ATOM 23487 C C . GLU G 1 234 ? 371.560 289.140 566.508 1.00 26.59 234 GLU G C 1
ATOM 23488 O O . GLU G 1 234 ? 370.969 288.656 565.539 1.00 26.59 234 GLU G O 1
ATOM 23500 N N . GLY G 1 235 ? 372.677 288.623 567.007 1.00 23.63 235 GLY G N 1
ATOM 23501 C CA . GLY G 1 235 ? 373.391 287.594 566.288 1.00 23.63 235 GLY G CA 1
ATOM 23502 C C . GLY G 1 235 ? 372.778 286.220 566.459 1.00 23.63 235 GLY G C 1
ATOM 23503 O O . GLY G 1 235 ? 371.917 285.981 567.306 1.00 23.63 235 GLY G O 1
ATOM 23507 N N . LEU G 1 236 ? 373.255 285.295 565.626 1.00 23.10 236 LEU G N 1
ATOM 23508 C CA . LEU G 1 236 ? 372.774 283.921 565.685 1.00 23.10 236 LEU G CA 1
ATOM 23509 C C . LEU G 1 236 ? 373.017 283.313 567.060 1.00 23.10 236 LEU G C 1
ATOM 23510 O O . LEU G 1 236 ? 372.160 282.597 567.589 1.00 23.10 236 LEU G O 1
ATOM 23526 N N . ASN G 1 237 ? 374.177 283.587 567.655 1.00 23.08 237 ASN G N 1
ATOM 23527 C CA . ASN G 1 237 ? 374.495 283.032 568.964 1.00 23.08 237 ASN G CA 1
ATOM 23528 C C . ASN G 1 237 ? 373.654 283.637 570.077 1.00 23.08 237 ASN G C 1
ATOM 23529 O O . ASN G 1 237 ? 373.560 283.042 571.155 1.00 23.08 237 ASN G O 1
ATOM 23540 N N . LYS G 1 238 ? 373.050 284.804 569.849 1.00 25.36 238 LYS G N 1
ATOM 23541 C CA . LYS G 1 238 ? 372.233 285.428 570.883 1.00 25.36 238 LYS G CA 1
ATOM 23542 C C . LYS G 1 238 ? 370.895 284.719 571.044 1.00 25.36 238 LYS G C 1
ATOM 23543 O O . LYS G 1 238 ? 370.450 284.479 572.172 1.00 25.36 238 LYS G O 1
ATOM 23562 N N . VAL G 1 239 ? 370.239 284.377 569.932 1.00 24.44 239 VAL G N 1
ATOM 23563 C CA . VAL G 1 239 ? 368.956 283.685 569.968 1.00 24.44 239 VAL G CA 1
ATOM 23564 C C . VAL G 1 239 ? 369.111 282.176 569.922 1.00 24.44 239 VAL G C 1
ATOM 23565 O O . VAL G 1 239 ? 368.148 281.455 570.214 1.00 24.44 239 VAL G O 1
ATOM 23578 N N . ALA G 1 240 ? 370.288 281.675 569.562 1.00 23.50 240 ALA G N 1
ATOM 23579 C CA . ALA G 1 240 ? 370.482 280.245 569.398 1.00 23.50 240 ALA G CA 1
ATOM 23580 C C . ALA G 1 240 ? 370.065 279.494 570.658 1.00 23.50 240 ALA G C 1
ATOM 23581 O O . ALA G 1 240 ? 369.974 280.055 571.753 1.00 23.50 240 ALA G O 1
ATOM 23588 N N . THR G 1 241 ? 369.813 278.201 570.486 1.00 23.75 241 THR G N 1
ATOM 23589 C CA . THR G 1 241 ? 369.339 277.348 571.564 1.00 23.75 241 THR G CA 1
ATOM 23590 C C . THR G 1 241 ? 370.507 276.609 572.200 1.00 23.75 241 THR G C 1
ATOM 23591 O O . THR G 1 241 ? 371.376 276.079 571.505 1.00 23.75 241 THR G O 1
ATOM 23602 N N . ALA G 1 242 ? 370.519 276.578 573.528 1.00 24.16 242 ALA G N 1
ATOM 23603 C CA . ALA G 1 242 ? 371.602 275.922 574.241 1.00 24.16 242 ALA G CA 1
ATOM 23604 C C . ALA G 1 242 ? 371.673 274.449 573.865 1.00 24.16 242 ALA G C 1
ATOM 23605 O O . ALA G 1 242 ? 370.655 273.756 573.807 1.00 24.16 242 ALA G O 1
ATOM 23612 N N . TYR G 1 243 ? 372.886 273.974 573.603 1.00 25.57 243 TYR G N 1
ATOM 23613 C CA . TYR G 1 243 ? 373.086 272.563 573.311 1.00 25.57 243 TYR G CA 1
ATOM 23614 C C . TYR G 1 243 ? 372.771 271.727 574.544 1.00 25.57 243 TYR G C 1
ATOM 23615 O O . TYR G 1 243 ? 373.111 272.098 575.670 1.00 25.57 243 TYR G O 1
ATOM 23633 N N . ASP G 1 244 ? 372.116 270.590 574.327 1.00 26.74 244 ASP G N 1
ATOM 23634 C CA . ASP G 1 244 ? 371.669 269.739 575.424 1.00 26.74 244 ASP G CA 1
ATOM 23635 C C . ASP G 1 244 ? 372.798 268.792 575.804 1.00 26.74 244 ASP G C 1
ATOM 23636 O O . ASP G 1 244 ? 373.058 267.809 575.103 1.00 26.74 244 ASP G O 1
ATOM 23645 N N . THR G 1 245 ? 373.461 269.075 576.924 1.00 28.10 245 THR G N 1
ATOM 23646 C CA . THR G 1 245 ? 374.638 268.328 577.346 1.00 28.10 245 THR G CA 1
ATOM 23647 C C . THR G 1 245 ? 374.304 266.957 577.916 1.00 28.10 245 THR G C 1
ATOM 23648 O O . THR G 1 245 ? 375.194 266.304 578.472 1.00 28.10 245 THR G O 1
ATOM 23659 N N . SER G 1 246 ? 373.056 266.506 577.811 1.00 27.76 246 SER G N 1
ATOM 23660 C CA . SER G 1 246 ? 372.708 265.141 578.177 1.00 27.76 246 SER G CA 1
ATOM 23661 C C . SER G 1 246 ? 372.798 264.179 577.001 1.00 27.76 246 SER G C 1
ATOM 23662 O O . SER G 1 246 ? 372.614 262.972 577.193 1.00 27.76 246 SER G O 1
ATOM 23670 N N . LEU G 1 247 ? 373.082 264.679 575.799 1.00 27.08 247 LEU G N 1
ATOM 23671 C CA . LEU G 1 247 ? 373.168 263.837 574.614 1.00 27.08 247 LEU G CA 1
ATOM 23672 C C . LEU G 1 247 ? 374.529 263.177 574.445 1.00 27.08 247 LEU G C 1
ATOM 23673 O O . LEU G 1 247 ? 374.699 262.391 573.508 1.00 27.08 247 LEU G O 1
ATOM 23689 N N . ASN G 1 248 ? 375.494 263.469 575.310 1.00 31.46 248 ASN G N 1
ATOM 23690 C CA . ASN G 1 248 ? 376.859 262.983 575.157 1.00 31.46 248 ASN G CA 1
ATOM 23691 C C . ASN G 1 248 ? 377.211 262.057 576.313 1.00 31.46 248 ASN G C 1
ATOM 23692 O O . ASN G 1 248 ? 376.937 262.374 577.475 1.00 31.46 248 ASN G O 1
ATOM 23703 N N . ALA G 1 249 ? 377.815 260.918 575.987 1.00 39.56 249 ALA G N 1
ATOM 23704 C CA . ALA G 1 249 ? 378.172 259.905 576.964 1.00 39.56 249 ALA G CA 1
ATOM 23705 C C . ALA G 1 249 ? 379.690 259.762 577.045 1.00 39.56 249 ALA G C 1
ATOM 23706 O O . ALA G 1 249 ? 380.445 260.384 576.294 1.00 39.56 249 ALA G O 1
ATOM 23713 N N . THR G 1 250 ? 380.139 258.923 577.974 1.00 45.24 250 THR G N 1
ATOM 23714 C CA . THR G 1 250 ? 381.563 258.693 578.165 1.00 45.24 250 THR G CA 1
ATOM 23715 C C . THR G 1 250 ? 382.176 258.081 576.913 1.00 45.24 250 THR G C 1
ATOM 23716 O O . THR G 1 250 ? 381.599 257.180 576.297 1.00 45.24 250 THR G O 1
ATOM 23727 N N . GLY G 1 251 ? 383.353 258.575 576.543 1.00 42.84 251 GLY G N 1
ATOM 23728 C CA . GLY G 1 251 ? 384.030 258.126 575.347 1.00 42.84 251 GLY G CA 1
ATOM 23729 C C . GLY G 1 251 ? 383.663 258.869 574.084 1.00 42.84 251 GLY G C 1
ATOM 23730 O O . GLY G 1 251 ? 384.081 258.452 572.998 1.00 42.84 251 GLY G O 1
ATOM 23734 N N . ASP G 1 252 ? 382.895 259.949 574.184 1.00 37.13 252 ASP G N 1
ATOM 23735 C CA . ASP G 1 252 ? 382.501 260.708 573.008 1.00 37.13 252 ASP G CA 1
ATOM 23736 C C . ASP G 1 252 ? 383.670 261.520 572.465 1.00 37.13 252 ASP G C 1
ATOM 23737 O O . ASP G 1 252 ? 384.482 262.065 573.217 1.00 37.13 252 ASP G O 1
ATOM 23746 N N . THR G 1 253 ? 383.742 261.599 571.142 1.00 35.09 253 THR G N 1
ATOM 23747 C CA . THR G 1 253 ? 384.685 262.448 570.437 1.00 35.09 253 THR G CA 1
ATOM 23748 C C . THR G 1 253 ? 383.958 263.706 569.970 1.00 35.09 253 THR G C 1
ATOM 23749 O O . THR G 1 253 ? 382.773 263.907 570.257 1.00 35.09 253 THR G O 1
ATOM 23760 N N . ARG G 1 254 ? 384.673 264.565 569.243 1.00 31.61 254 ARG G N 1
ATOM 23761 C CA . ARG G 1 254 ? 384.040 265.768 568.715 1.00 31.61 254 ARG G CA 1
ATOM 23762 C C . ARG G 1 254 ? 383.055 265.423 567.606 1.00 31.61 254 ARG G C 1
ATOM 23763 O O . ARG G 1 254 ? 382.055 266.124 567.413 1.00 31.61 254 ARG G O 1
ATOM 23784 N N . ALA G 1 255 ? 383.317 264.340 566.872 1.00 32.51 255 ALA G N 1
ATOM 23785 C CA . ALA G 1 255 ? 382.358 263.877 565.876 1.00 32.51 255 ALA G CA 1
ATOM 23786 C C . ALA G 1 255 ? 381.040 263.483 566.530 1.00 32.51 255 ALA G C 1
ATOM 23787 O O . ALA G 1 255 ? 379.962 263.770 565.998 1.00 32.51 255 ALA G O 1
ATOM 23794 N N . ASP G 1 256 ? 381.107 262.823 567.688 1.00 34.56 256 ASP G N 1
ATOM 23795 C CA . ASP G 1 256 ? 379.886 262.450 568.392 1.00 34.56 256 ASP G CA 1
ATOM 23796 C C . ASP G 1 256 ? 379.097 263.679 568.821 1.00 34.56 256 ASP G C 1
ATOM 23797 O O . ASP G 1 256 ? 377.866 263.698 568.724 1.00 34.56 256 ASP G O 1
ATOM 23806 N N . ILE G 1 257 ? 379.783 264.715 569.304 1.00 28.85 257 ILE G N 1
ATOM 23807 C CA . ILE G 1 257 ? 379.077 265.920 569.725 1.00 28.85 257 ILE G CA 1
ATOM 23808 C C . ILE G 1 257 ? 378.471 266.628 568.520 1.00 28.85 257 ILE G C 1
ATOM 23809 O O . ILE G 1 257 ? 377.367 267.181 568.597 1.00 28.85 257 ILE G O 1
ATOM 23825 N N . ILE G 1 258 ? 379.176 266.624 567.388 1.00 28.27 258 ILE G N 1
ATOM 23826 C CA . ILE G 1 258 ? 378.612 267.203 566.173 1.00 28.27 258 ILE G CA 1
ATOM 23827 C C . ILE G 1 258 ? 377.357 266.445 565.764 1.00 28.27 258 ILE G C 1
ATOM 23828 O O . ILE G 1 258 ? 376.364 267.043 565.333 1.00 28.27 258 ILE G O 1
ATOM 23844 N N . ALA G 1 259 ? 377.383 265.116 565.879 1.00 28.70 259 ALA G N 1
ATOM 23845 C CA . ALA G 1 259 ? 376.194 264.327 565.573 1.00 28.70 259 ALA G CA 1
ATOM 23846 C C . ALA G 1 259 ? 375.053 264.663 566.524 1.00 28.70 259 ALA G C 1
ATOM 23847 O O . ALA G 1 259 ? 373.900 264.806 566.099 1.00 28.70 259 ALA G O 1
ATOM 23854 N N . HIS G 1 260 ? 375.354 264.790 567.818 1.00 27.03 260 HIS G N 1
ATOM 23855 C CA . HIS G 1 260 ? 374.323 265.151 568.785 1.00 27.03 260 HIS G CA 1
ATOM 23856 C C . HIS G 1 260 ? 373.705 266.501 568.448 1.00 27.03 260 HIS G C 1
ATOM 23857 O O . HIS G 1 260 ? 372.497 266.693 568.607 1.00 27.03 260 HIS G O 1
ATOM 23871 N N . ALA G 1 261 ? 374.518 267.452 567.990 1.00 25.63 261 ALA G N 1
ATOM 23872 C CA . ALA G 1 261 ? 373.988 268.773 567.664 1.00 25.63 261 ALA G CA 1
ATOM 23873 C C . ALA G 1 261 ? 373.162 268.742 566.380 1.00 25.63 261 ALA G C 1
ATOM 23874 O O . ALA G 1 261 ? 372.107 269.387 566.295 1.00 25.63 261 ALA G O 1
ATOM 23881 N N . ILE G 1 262 ? 373.625 268.004 565.368 1.00 25.91 262 ILE G N 1
ATOM 23882 C CA . ILE G 1 262 ? 372.852 267.879 564.137 1.00 25.91 262 ILE G CA 1
ATOM 23883 C C . ILE G 1 262 ? 371.508 267.229 564.431 1.00 25.91 262 ILE G C 1
ATOM 23884 O O . ILE G 1 262 ? 370.488 267.575 563.824 1.00 25.91 262 ILE G O 1
ATOM 23900 N N . TYR G 1 263 ? 371.488 266.270 565.357 1.00 25.63 263 TYR G N 1
ATOM 23901 C CA . TYR G 1 263 ? 370.224 265.826 565.933 1.00 25.63 263 TYR G CA 1
ATOM 23902 C C . TYR G 1 263 ? 369.428 266.964 566.552 1.00 25.63 263 TYR G C 1
ATOM 23903 O O . TYR G 1 263 ? 368.334 267.291 566.080 1.00 25.63 263 TYR G O 1
ATOM 23921 N N . GLN G 1 264 ? 369.950 267.566 567.618 1.00 24.11 264 GLN G N 1
ATOM 23922 C CA . GLN G 1 264 ? 369.163 268.528 568.380 1.00 24.11 264 GLN G CA 1
ATOM 23923 C C . GLN G 1 264 ? 368.560 269.594 567.477 1.00 24.11 264 GLN G C 1
ATOM 23924 O O . GLN G 1 264 ? 367.535 270.191 567.824 1.00 24.11 264 GLN G O 1
ATOM 23938 N N . VAL G 1 265 ? 369.174 269.846 566.321 1.00 23.87 265 VAL G N 1
ATOM 23939 C CA . VAL G 1 265 ? 368.561 270.750 565.353 1.00 23.87 265 VAL G CA 1
ATOM 23940 C C . VAL G 1 265 ? 367.255 270.165 564.826 1.00 23.87 265 VAL G C 1
ATOM 23941 O O . VAL G 1 265 ? 366.300 270.899 564.549 1.00 23.87 265 VAL G O 1
ATOM 23954 N N . THR G 1 266 ? 367.190 268.839 564.673 1.00 25.73 266 THR G N 1
ATOM 23955 C CA . THR G 1 266 ? 366.008 268.193 564.109 1.00 25.73 266 THR G CA 1
ATOM 23956 C C . THR G 1 266 ? 364.781 268.289 565.005 1.00 25.73 266 THR G C 1
ATOM 23957 O O . THR G 1 266 ? 363.676 267.998 564.537 1.00 25.73 266 THR G O 1
ATOM 23968 N N . GLU G 1 267 ? 364.936 268.684 566.266 1.00 26.36 267 GLU G N 1
ATOM 23969 C CA . GLU G 1 267 ? 363.793 268.844 567.154 1.00 26.36 267 GLU G CA 1
ATOM 23970 C C . GLU G 1 267 ? 362.957 270.073 566.824 1.00 26.36 267 GLU G C 1
ATOM 23971 O O . GLU G 1 267 ? 361.967 270.330 567.515 1.00 26.36 267 GLU G O 1
ATOM 23983 N N . SER G 1 268 ? 363.331 270.837 565.799 1.00 26.64 268 SER G N 1
ATOM 23984 C CA . SER G 1 268 ? 362.543 271.964 565.322 1.00 26.64 268 SER G CA 1
ATOM 23985 C C . SER G 1 268 ? 361.830 271.643 564.015 1.00 26.64 268 SER G C 1
ATOM 23986 O O . SER G 1 268 ? 361.308 272.548 563.358 1.00 26.64 268 SER G O 1
ATOM 23994 N N . GLU G 1 269 ? 361.799 270.368 563.628 1.00 27.62 269 GLU G N 1
ATOM 23995 C CA . GLU G 1 269 ? 361.223 269.942 562.356 1.00 27.62 269 GLU G CA 1
ATOM 23996 C C . GLU G 1 269 ? 362.026 270.466 561.172 1.00 27.62 269 GLU G C 1
ATOM 23997 O O . GLU G 1 269 ? 361.544 270.474 560.038 1.00 27.62 269 GLU G O 1
ATOM 24009 N N . PHE G 1 270 ? 363.260 270.897 561.423 1.00 27.79 270 PHE G N 1
ATOM 24010 C CA . PHE G 1 270 ? 364.119 271.434 560.381 1.00 27.79 270 PHE G CA 1
ATOM 24011 C C . PHE G 1 270 ? 365.404 270.623 560.347 1.00 27.79 270 PHE G C 1
ATOM 24012 O O . PHE G 1 270 ? 365.801 270.009 561.339 1.00 27.79 270 PHE G O 1
ATOM 24029 N N . SER G 1 271 ? 366.054 270.624 559.188 1.00 27.52 271 SER G N 1
ATOM 24030 C CA . SER G 1 271 ? 367.268 269.855 558.966 1.00 27.52 271 SER G CA 1
ATOM 24031 C C . SER G 1 271 ? 368.478 270.776 558.994 1.00 27.52 271 SER G C 1
ATOM 24032 O O . SER G 1 271 ? 368.476 271.839 558.365 1.00 27.52 271 SER G O 1
ATOM 24040 N N . ALA G 1 272 ? 369.508 270.365 559.725 1.00 24.46 272 ALA G N 1
ATOM 24041 C CA . ALA G 1 272 ? 370.735 271.144 559.779 1.00 24.46 272 ALA G CA 1
ATOM 24042 C C . ALA G 1 272 ? 371.289 271.342 558.376 1.00 24.46 272 ALA G C 1
ATOM 24043 O O . ALA G 1 272 ? 371.376 270.399 557.586 1.00 24.46 272 ALA G O 1
ATOM 24050 N N . SER G 1 273 ? 371.653 272.585 558.065 1.00 24.44 273 SER G N 1
ATOM 24051 C CA . SER G 1 273 ? 372.194 272.926 556.759 1.00 24.44 273 SER G CA 1
ATOM 24052 C C . SER G 1 273 ? 373.571 273.561 556.819 1.00 24.44 273 SER G C 1
ATOM 24053 O O . SER G 1 273 ? 374.227 273.652 555.777 1.00 24.44 273 SER G O 1
ATOM 24061 N N . GLY G 1 274 ? 374.028 274.005 557.986 1.00 23.60 274 GLY G N 1
ATOM 24062 C CA . GLY G 1 274 ? 375.316 274.660 558.079 1.00 23.60 274 GLY G CA 1
ATOM 24063 C C . GLY G 1 274 ? 375.940 274.581 559.455 1.00 23.60 274 GLY G C 1
ATOM 24064 O O . GLY G 1 274 ? 375.242 274.431 560.470 1.00 23.60 274 GLY G O 1
ATOM 24068 N N . ILE G 1 275 ? 377.270 274.680 559.491 1.00 23.64 275 ILE G N 1
ATOM 24069 C CA . ILE G 1 275 ? 378.034 274.662 560.732 1.00 23.64 275 ILE G CA 1
ATOM 24070 C C . ILE G 1 275 ? 378.969 275.860 560.738 1.00 23.64 275 ILE G C 1
ATOM 24071 O O . ILE G 1 275 ? 379.496 276.250 559.693 1.00 23.64 275 ILE G O 1
ATOM 24087 N N . VAL G 1 276 ? 379.152 276.458 561.911 1.00 23.11 276 VAL G N 1
ATOM 24088 C CA . VAL G 1 276 ? 380.023 277.611 562.099 1.00 23.11 276 VAL G CA 1
ATOM 24089 C C . VAL G 1 276 ? 381.018 277.258 563.192 1.00 23.11 276 VAL G C 1
ATOM 24090 O O . VAL G 1 276 ? 380.619 276.882 564.306 1.00 23.11 276 VAL G O 1
ATOM 24103 N N . LEU G 1 277 ? 382.307 277.386 562.873 1.00 25.08 277 LEU G N 1
ATOM 24104 C CA . LEU G 1 277 ? 383.392 276.899 563.712 1.00 25.08 277 LEU G CA 1
ATOM 24105 C C . LEU G 1 277 ? 384.516 277.925 563.770 1.00 25.08 277 LEU G C 1
ATOM 24106 O O . LEU G 1 277 ? 384.563 278.881 562.994 1.00 25.08 277 LEU G O 1
ATOM 24122 N N . ASN G 1 278 ? 385.427 277.709 564.717 1.00 26.49 278 ASN G N 1
ATOM 24123 C CA . ASN G 1 278 ? 386.697 278.416 564.813 1.00 26.49 278 ASN G CA 1
ATOM 24124 C C . ASN G 1 278 ? 387.742 277.712 563.948 1.00 26.49 278 ASN G C 1
ATOM 24125 O O . ASN G 1 278 ? 387.779 276.480 563.911 1.00 26.49 278 ASN G O 1
ATOM 24136 N N . PRO G 1 279 ? 388.610 278.433 563.228 1.00 24.05 279 PRO G N 1
ATOM 24137 C CA . PRO G 1 279 ? 389.594 277.728 562.390 1.00 24.05 279 PRO G CA 1
ATOM 24138 C C . PRO G 1 279 ? 390.428 276.718 563.157 1.00 24.05 279 PRO G C 1
ATOM 24139 O O . PRO G 1 279 ? 390.752 275.655 562.617 1.00 24.05 279 PRO G O 1
ATOM 24150 N N . ARG G 1 280 ? 390.790 277.015 564.405 1.00 26.61 280 ARG G N 1
ATOM 24151 C CA . ARG G 1 280 ? 391.494 276.028 565.214 1.00 26.61 280 ARG G CA 1
ATOM 24152 C C . ARG G 1 280 ? 390.634 274.788 565.426 1.00 26.61 280 ARG G C 1
ATOM 24153 O O . ARG G 1 280 ? 391.095 273.655 565.231 1.00 26.61 280 ARG G O 1
ATOM 24174 N N . ASP G 1 281 ? 389.372 274.986 565.812 1.00 26.77 281 ASP G N 1
ATOM 24175 C CA . ASP G 1 281 ? 388.482 273.856 566.043 1.00 26.77 281 ASP G CA 1
ATOM 24176 C C . ASP G 1 281 ? 388.204 273.104 564.750 1.00 26.77 281 ASP G C 1
ATOM 24177 O O . ASP G 1 281 ? 388.136 271.872 564.747 1.00 26.77 281 ASP G O 1
ATOM 24186 N N . TRP G 1 282 ? 388.037 273.825 563.642 1.00 27.76 282 TRP G N 1
ATOM 24187 C CA . TRP G 1 282 ? 387.806 273.155 562.369 1.00 27.76 282 TRP G CA 1
ATOM 24188 C C . TRP G 1 282 ? 389.013 272.331 561.947 1.00 27.76 282 TRP G C 1
ATOM 24189 O O . TRP G 1 282 ? 388.851 271.231 561.411 1.00 27.76 282 TRP G O 1
ATOM 24210 N N . HIS G 1 283 ? 390.224 272.846 562.168 1.00 27.51 283 HIS G N 1
ATOM 24211 C CA . HIS G 1 283 ? 391.421 272.073 561.861 1.00 27.51 283 HIS G CA 1
ATOM 24212 C C . HIS G 1 283 ? 391.508 270.831 562.735 1.00 27.51 283 HIS G C 1
ATOM 24213 O O . HIS G 1 283 ? 391.886 269.755 562.258 1.00 27.51 283 HIS G O 1
ATOM 24227 N N . ASN G 1 284 ? 391.168 270.958 564.017 1.00 29.54 284 ASN G N 1
ATOM 24228 C CA . ASN G 1 284 ? 391.185 269.788 564.889 1.00 29.54 284 ASN G CA 1
ATOM 24229 C C . ASN G 1 284 ? 390.151 268.759 564.447 1.00 29.54 284 ASN G C 1
ATOM 24230 O O . ASN G 1 284 ? 390.406 267.550 564.500 1.00 29.54 284 ASN G O 1
ATOM 24241 N N . ILE G 1 285 ? 388.976 269.220 564.015 1.00 29.39 285 ILE G N 1
ATOM 24242 C CA . ILE G 1 285 ? 387.910 268.307 563.618 1.00 29.39 285 ILE G CA 1
ATOM 24243 C C . ILE G 1 285 ? 388.258 267.605 562.313 1.00 29.39 285 ILE G C 1
ATOM 24244 O O . ILE G 1 285 ? 388.062 266.394 562.174 1.00 29.39 285 ILE G O 1
ATOM 24260 N N . ALA G 1 286 ? 388.764 268.346 561.330 1.00 30.46 286 ALA G N 1
ATOM 24261 C CA . ALA G 1 286 ? 389.044 267.749 560.031 1.00 30.46 286 ALA G CA 1
ATOM 24262 C C . ALA G 1 286 ? 390.121 266.677 560.103 1.00 30.46 286 ALA G C 1
ATOM 24263 O O . ALA G 1 286 ? 390.154 265.794 559.241 1.00 30.46 286 ALA G O 1
ATOM 24270 N N . LEU G 1 287 ? 390.998 266.729 561.105 1.00 34.02 287 LEU G N 1
ATOM 24271 C CA . LEU G 1 287 ? 392.137 265.817 561.215 1.00 34.02 287 LEU G CA 1
ATOM 24272 C C . LEU G 1 287 ? 392.057 265.081 562.550 1.00 34.02 287 LEU G C 1
ATOM 24273 O O . LEU G 1 287 ? 392.663 265.506 563.536 1.00 34.02 287 LEU G O 1
ATOM 24289 N N . LEU G 1 288 ? 391.316 263.976 562.583 1.00 38.46 288 LEU G N 1
ATOM 24290 C CA . LEU G 1 288 ? 391.398 263.053 563.706 1.00 38.46 288 LEU G CA 1
ATOM 24291 C C . LEU G 1 288 ? 391.042 261.660 563.213 1.00 38.46 288 LEU G C 1
ATOM 24292 O O . LEU G 1 288 ? 390.374 261.492 562.189 1.00 38.46 288 LEU G O 1
ATOM 24308 N N . LYS G 1 289 ? 391.500 260.661 563.958 1.00 49.69 289 LYS G N 1
ATOM 24309 C CA . LYS G 1 289 ? 391.363 259.262 563.595 1.00 49.69 289 LYS G CA 1
ATOM 24310 C C . LYS G 1 289 ? 390.280 258.606 564.449 1.00 49.69 289 LYS G C 1
ATOM 24311 O O . LYS G 1 289 ? 389.608 259.262 565.253 1.00 49.69 289 LYS G O 1
ATOM 24330 N N . ASP G 1 290 ? 390.121 257.296 564.280 1.00 56.98 290 ASP G N 1
ATOM 24331 C CA . ASP G 1 290 ? 389.050 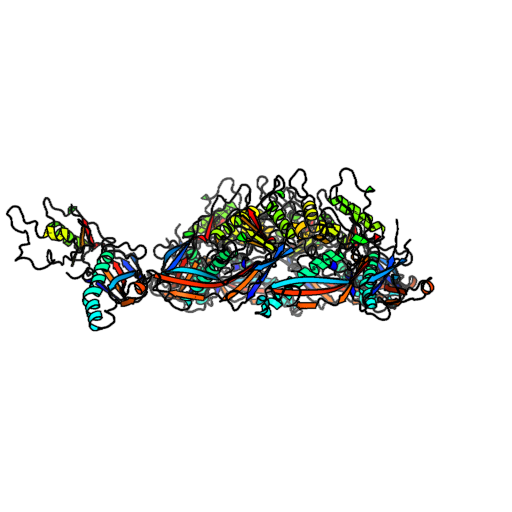256.535 564.912 1.00 56.98 290 ASP G CA 1
ATOM 24332 C C . ASP G 1 290 ? 389.602 255.296 565.601 1.00 56.98 290 ASP G C 1
ATOM 24333 O O . ASP G 1 290 ? 389.080 254.189 565.437 1.00 56.98 290 ASP G O 1
ATOM 24342 N N . ASN G 1 291 ? 390.662 255.459 566.388 1.00 60.75 291 ASN G N 1
ATOM 24343 C CA . ASN G 1 291 ? 391.316 254.332 567.043 1.00 60.75 291 ASN G CA 1
ATOM 24344 C C . ASN G 1 291 ? 391.769 253.314 566.001 1.00 60.75 291 ASN G C 1
ATOM 24345 O O . ASN G 1 291 ? 391.682 252.099 566.190 1.00 60.75 291 ASN G O 1
ATOM 24356 N N . GLU G 1 292 ? 392.257 253.835 564.881 1.00 59.20 292 GLU G N 1
ATOM 24357 C CA . GLU G 1 292 ? 392.644 253.030 563.730 1.00 59.20 292 GLU G CA 1
ATOM 24358 C C . GLU G 1 292 ? 393.234 253.988 562.706 1.00 59.20 292 GLU G C 1
ATOM 24359 O O . GLU G 1 292 ? 392.992 255.197 562.753 1.00 59.20 292 GLU G O 1
ATOM 24371 N N . GLY G 1 293 ? 394.013 253.440 561.778 1.00 55.27 293 GLY G N 1
ATOM 24372 C CA . GLY G 1 293 ? 394.522 254.262 560.699 1.00 55.27 293 GLY G CA 1
ATOM 24373 C C . GLY G 1 293 ? 393.444 254.962 559.900 1.00 55.27 293 GLY G C 1
ATOM 24374 O O . GLY G 1 293 ? 393.723 256.004 559.297 1.00 55.27 293 GLY G O 1
ATOM 24378 N N . ARG G 1 294 ? 392.228 254.420 559.892 1.00 54.60 294 ARG G N 1
ATOM 24379 C CA . ARG G 1 294 ? 391.138 255.027 559.142 1.00 54.60 294 ARG G CA 1
ATOM 24380 C C . ARG G 1 294 ? 390.982 256.484 559.553 1.00 54.60 294 ARG G C 1
ATOM 24381 O O . ARG G 1 294 ? 391.480 256.907 560.600 1.00 54.60 294 ARG G O 1
ATOM 24402 N N . TYR G 1 295 ? 390.284 257.255 558.727 1.00 44.88 295 TYR G N 1
ATOM 24403 C CA . TYR G 1 295 ? 390.454 258.701 558.695 1.00 44.88 295 TYR G CA 1
ATOM 24404 C C . TYR G 1 295 ? 389.092 259.352 558.477 1.00 44.88 295 TYR G C 1
ATOM 24405 O O . TYR G 1 295 ? 388.654 259.519 557.335 1.00 44.88 295 TYR G O 1
ATOM 24423 N N . ILE G 1 296 ? 388.428 259.727 559.573 1.00 36.75 296 ILE G N 1
ATOM 24424 C CA . ILE G 1 296 ? 387.100 260.321 559.470 1.00 36.75 296 ILE G CA 1
ATOM 24425 C C . ILE G 1 296 ? 387.219 261.737 558.917 1.00 36.75 296 ILE G C 1
ATOM 24426 O O . ILE G 1 296 ? 388.256 262.400 559.053 1.00 36.75 296 ILE G O 1
ATOM 24442 N N . PHE G 1 297 ? 386.149 262.206 558.285 1.00 32.23 297 PHE G N 1
ATOM 24443 C CA . PHE G 1 297 ? 386.218 263.429 557.477 1.00 32.23 297 PHE G CA 1
ATOM 24444 C C . PHE G 1 297 ? 387.268 263.186 556.389 1.00 32.23 297 PHE G C 1
ATOM 24445 O O . PHE G 1 297 ? 387.532 262.036 556.016 1.00 32.23 297 PHE G O 1
ATOM 24462 N N . GLY G 1 298 ? 387.876 264.249 555.869 1.00 35.09 298 GLY G N 1
ATOM 24463 C CA . GLY G 1 298 ? 388.800 264.116 554.759 1.00 35.09 298 GLY G CA 1
ATOM 24464 C C . GLY G 1 298 ? 390.164 264.723 555.013 1.00 35.09 298 GLY G C 1
ATOM 24465 O O . GLY G 1 298 ? 391.077 264.567 554.197 1.00 35.09 298 GLY G O 1
ATOM 24469 N N . GLY G 1 299 ? 390.320 265.416 556.136 1.00 35.94 299 GLY G N 1
ATOM 24470 C CA . GLY G 1 299 ? 391.563 266.075 556.451 1.00 35.94 299 GLY G CA 1
ATOM 24471 C C . GLY G 1 299 ? 391.950 267.102 555.406 1.00 35.94 299 GLY G C 1
ATOM 24472 O O . GLY G 1 299 ? 391.122 267.908 554.972 1.00 35.94 299 GLY G O 1
ATOM 24476 N N . PRO G 1 300 ? 393.215 267.091 554.960 1.00 37.57 300 PRO G N 1
ATOM 24477 C CA . PRO G 1 300 ? 393.654 268.178 554.059 1.00 37.57 300 PRO G CA 1
ATOM 24478 C C . PRO G 1 300 ? 393.195 267.989 552.617 1.00 37.57 300 PRO G C 1
ATOM 24479 O O . PRO G 1 300 ? 393.928 268.207 551.647 1.00 37.57 300 PRO G O 1
ATOM 24490 N N . GLN G 1 301 ? 391.940 267.573 552.463 1.00 36.24 301 GLN G N 1
ATOM 24491 C CA . GLN G 1 301 ? 391.243 267.672 551.189 1.00 36.24 301 GLN G CA 1
ATOM 24492 C C . GLN G 1 301 ? 389.860 268.255 551.443 1.00 36.24 301 GLN G C 1
ATOM 24493 O O . GLN G 1 301 ? 389.276 268.904 550.570 1.00 36.24 301 GLN G O 1
ATOM 24507 N N . ALA G 1 302 ? 389.338 268.027 552.648 1.00 32.96 302 ALA G N 1
ATOM 24508 C CA . ALA G 1 302 ? 388.077 268.595 553.094 1.00 32.96 302 ALA G CA 1
ATOM 24509 C C . ALA G 1 302 ? 388.266 269.671 554.151 1.00 32.96 302 ALA G C 1
ATOM 24510 O O . ALA G 1 302 ? 387.330 270.428 554.418 1.00 32.96 302 ALA G O 1
ATOM 24517 N N . PHE G 1 303 ? 389.447 269.752 554.766 1.00 29.78 303 PHE G N 1
ATOM 24518 C CA . PHE G 1 303 ? 389.685 270.804 555.746 1.00 29.78 303 PHE G CA 1
ATOM 24519 C C . PHE G 1 303 ? 389.638 272.186 555.116 1.00 29.78 303 PHE G C 1
ATOM 24520 O O . PHE G 1 303 ? 389.359 273.170 555.808 1.00 29.78 303 PHE G O 1
ATOM 24537 N N . THR G 1 304 ? 389.896 272.289 553.815 1.00 30.81 304 THR G N 1
ATOM 24538 C CA . THR G 1 304 ? 390.011 273.595 553.169 1.00 30.81 304 THR G CA 1
ATOM 24539 C C . THR G 1 304 ? 388.614 274.203 553.110 1.00 30.81 304 THR G C 1
ATOM 24540 O O . THR G 1 304 ? 387.963 274.258 552.063 1.00 30.81 304 THR G O 1
ATOM 24551 N N . SER G 1 305 ? 388.149 274.667 554.274 1.00 29.53 305 SER G N 1
ATOM 24552 C CA . SER G 1 305 ? 386.769 275.109 554.434 1.00 29.53 305 SER G CA 1
ATOM 24553 C C . SER G 1 305 ? 385.854 273.967 554.018 1.00 29.53 305 SER G C 1
ATOM 24554 O O . SER G 1 305 ? 385.552 273.080 554.824 1.00 29.53 305 SER G O 1
ATOM 24562 N N . ASN G 1 306 ? 385.410 273.984 552.769 1.00 29.35 306 ASN G N 1
ATOM 24563 C CA . ASN G 1 306 ? 384.821 272.801 552.131 1.00 29.35 306 ASN G CA 1
ATOM 24564 C C . ASN G 1 306 ? 383.618 272.366 552.974 1.00 29.35 306 ASN G C 1
ATOM 24565 O O . ASN G 1 306 ? 382.915 273.220 553.535 1.00 29.35 306 ASN G O 1
ATOM 24576 N N . ILE G 1 307 ? 383.368 271.063 553.098 1.00 26.86 307 ILE G N 1
ATOM 24577 C CA . ILE G 1 307 ? 382.169 270.538 553.725 1.00 26.86 307 ILE G CA 1
ATOM 24578 C C . ILE G 1 307 ? 382.579 269.551 554.807 1.00 26.86 307 ILE G C 1
ATOM 24579 O O . ILE G 1 307 ? 383.748 269.196 554.952 1.00 26.86 307 ILE G O 1
ATOM 24595 N N . MET G 1 308 ? 381.587 269.111 555.574 1.00 27.20 308 MET G N 1
ATOM 24596 C CA . MET G 1 308 ? 381.808 268.078 556.579 1.00 27.20 308 MET G CA 1
ATOM 24597 C C . MET G 1 308 ? 380.487 267.354 556.779 1.00 27.20 308 MET G C 1
ATOM 24598 O O . MET G 1 308 ? 379.533 267.943 557.294 1.00 27.20 308 MET G O 1
ATOM 24612 N N . TRP G 1 309 ? 380.433 266.089 556.361 1.00 28.25 309 TRP G N 1
ATOM 24613 C CA . TRP G 1 309 ? 379.214 265.292 556.440 1.00 28.25 309 TRP G CA 1
ATOM 24614 C C . TRP G 1 309 ? 378.111 265.899 555.581 1.00 28.25 309 TRP G C 1
ATOM 24615 O O . TRP G 1 309 ? 376.925 265.797 555.904 1.00 28.25 309 TRP G O 1
ATOM 24636 N N . GLY G 1 310 ? 378.502 266.542 554.482 1.00 25.06 310 GLY G N 1
ATOM 24637 C CA . GLY G 1 310 ? 377.566 267.144 553.560 1.00 25.06 310 GLY G CA 1
ATOM 24638 C C . GLY G 1 310 ? 377.166 268.564 553.882 1.00 25.06 310 GLY G C 1
ATOM 24639 O O . GLY G 1 310 ? 376.622 269.247 553.007 1.00 25.06 310 GLY G O 1
ATOM 24643 N N . LEU G 1 311 ? 377.423 269.040 555.100 1.00 24.82 311 LEU G N 1
ATOM 24644 C CA . LEU G 1 311 ? 377.006 270.381 555.492 1.00 24.82 311 LEU G CA 1
ATOM 24645 C C . LEU G 1 311 ? 378.162 271.366 555.334 1.00 24.82 311 LEU G C 1
ATOM 24646 O O . LEU G 1 311 ? 379.275 271.089 555.786 1.00 24.82 311 LEU G O 1
ATOM 24662 N N . PRO G 1 312 ? 377.947 272.521 554.703 1.00 24.61 312 PRO G N 1
ATOM 24663 C CA . PRO G 1 312 ? 379.027 273.512 554.612 1.00 24.61 312 PRO G CA 1
ATOM 24664 C C . PRO G 1 312 ? 379.472 273.986 555.989 1.00 24.61 312 PRO G C 1
ATOM 24665 O O . PRO G 1 312 ? 378.657 274.170 556.900 1.00 24.61 312 PRO G O 1
ATOM 24676 N N . VAL G 1 313 ? 380.781 274.188 556.122 1.00 23.81 313 VAL G N 1
ATOM 24677 C CA . VAL G 1 313 ? 381.401 274.705 557.334 1.00 23.81 313 VAL G CA 1
ATOM 24678 C C . VAL G 1 313 ? 381.921 276.105 557.052 1.00 23.81 313 VAL G C 1
ATOM 24679 O O . VAL G 1 313 ? 382.588 276.343 556.037 1.00 23.81 313 VAL G O 1
ATOM 24692 N N . VAL G 1 314 ? 381.611 277.032 557.948 1.00 24.23 314 VAL G N 1
ATOM 24693 C CA . VAL G 1 314 ? 382.166 278.379 557.913 1.00 24.23 314 VAL G CA 1
ATOM 24694 C C . VAL G 1 314 ? 383.152 278.476 559.070 1.00 24.23 314 VAL G C 1
ATOM 24695 O O . VAL G 1 314 ? 382.737 278.638 560.229 1.00 24.23 314 VAL G O 1
ATOM 24708 N N . PRO G 1 315 ? 384.456 278.312 558.819 1.00 25.19 315 PRO G N 1
ATOM 24709 C CA . PRO G 1 315 ? 385.454 278.569 559.862 1.00 25.19 315 PRO G CA 1
ATOM 24710 C C . PRO G 1 315 ? 385.791 280.049 559.901 1.00 25.19 315 PRO G C 1
ATOM 24711 O O . PRO G 1 315 ? 386.397 280.590 558.970 1.00 25.19 315 PRO G O 1
ATOM 24722 N N . THR G 1 316 ? 385.392 280.713 560.978 1.00 24.85 316 THR G N 1
ATOM 24723 C CA . THR G 1 316 ? 385.551 282.150 561.109 1.00 24.85 316 THR G CA 1
ATOM 24724 C C . THR G 1 316 ? 386.117 282.468 562.483 1.00 24.85 316 THR G C 1
ATOM 24725 O O . THR G 1 316 ? 385.751 281.845 563.482 1.00 24.85 316 THR G O 1
ATOM 24736 N N . LYS G 1 317 ? 387.027 283.439 562.521 1.00 24.38 317 LYS G N 1
ATOM 24737 C CA . LYS G 1 317 ? 387.629 283.853 563.779 1.00 24.38 317 LYS G CA 1
ATOM 24738 C C . LYS G 1 317 ? 386.640 284.553 564.696 1.00 24.38 317 LYS G C 1
ATOM 24739 O O . LYS G 1 317 ? 386.885 284.626 565.905 1.00 24.38 317 LYS G O 1
ATOM 24758 N N . ALA G 1 318 ? 385.534 285.067 564.155 1.00 23.82 318 ALA G N 1
ATOM 24759 C CA . ALA G 1 318 ? 384.481 285.605 565.006 1.00 23.82 318 ALA G CA 1
ATOM 24760 C C . ALA G 1 318 ? 383.961 284.549 565.968 1.00 23.82 318 ALA G C 1
ATOM 24761 O O . ALA G 1 318 ? 383.533 284.876 567.080 1.00 23.82 318 ALA G O 1
ATOM 24768 N N . GLN G 1 319 ? 383.989 283.284 565.561 1.00 24.47 319 GLN G N 1
ATOM 24769 C CA . GLN G 1 319 ? 383.553 282.202 566.430 1.00 24.47 319 GLN G CA 1
ATOM 24770 C C . GLN G 1 319 ? 384.620 281.917 567.477 1.00 24.47 319 GLN G C 1
ATOM 24771 O O . GLN G 1 319 ? 385.785 281.685 567.143 1.00 24.47 319 GLN G O 1
ATOM 24785 N N . ALA G 1 320 ? 384.223 281.931 568.744 1.00 24.92 320 ALA G N 1
ATOM 24786 C CA . ALA G 1 320 ? 385.172 281.694 569.818 1.00 24.92 320 ALA G CA 1
ATOM 24787 C C . ALA G 1 320 ? 385.753 280.288 569.713 1.00 24.92 320 ALA G C 1
ATOM 24788 O O . ALA G 1 320 ? 385.183 279.395 569.084 1.00 24.92 320 ALA G O 1
ATOM 24795 N N . ALA G 1 321 ? 386.912 280.102 570.338 1.00 25.91 321 ALA G N 1
ATOM 24796 C CA . ALA G 1 321 ? 387.565 278.802 570.341 1.00 25.91 321 ALA G CA 1
ATOM 24797 C C . ALA G 1 321 ? 386.847 277.868 571.304 1.00 25.91 321 ALA G C 1
ATOM 24798 O O . ALA G 1 321 ? 386.580 278.232 572.453 1.00 25.91 321 ALA G O 1
ATOM 24805 N N . GLY G 1 322 ? 386.540 276.663 570.836 1.00 27.01 322 GLY G N 1
ATOM 24806 C CA . GLY G 1 322 ? 385.797 275.712 571.634 1.00 27.01 322 GLY G CA 1
ATOM 24807 C C . GLY G 1 322 ? 384.297 275.872 571.574 1.00 27.01 322 GLY G C 1
ATOM 24808 O O . GLY G 1 322 ? 383.594 275.281 572.399 1.00 27.01 322 GLY G O 1
ATOM 24812 N N . THR G 1 323 ? 383.783 276.649 570.623 1.00 26.19 323 THR G N 1
ATOM 24813 C CA . THR G 1 323 ? 382.351 276.872 570.482 1.00 26.19 323 THR G CA 1
ATOM 24814 C C . THR G 1 323 ? 381.946 276.552 569.053 1.00 26.19 323 THR G C 1
ATOM 24815 O O . THR G 1 323 ? 382.657 276.911 568.110 1.00 26.19 323 THR G O 1
ATOM 24826 N N . PHE G 1 324 ? 380.810 275.880 568.899 1.00 25.07 324 PHE G N 1
ATOM 24827 C CA . PHE G 1 324 ? 380.269 275.536 567.595 1.00 25.07 324 PHE G CA 1
ATOM 24828 C C . PHE G 1 324 ? 378.826 276.005 567.498 1.00 25.07 324 PHE G C 1
ATOM 24829 O O . PHE G 1 324 ? 378.106 276.079 568.500 1.00 25.07 324 PHE G O 1
ATOM 24846 N N . THR G 1 325 ? 378.404 276.324 566.274 1.00 23.66 325 THR G N 1
ATOM 24847 C CA . THR G 1 325 ? 377.015 276.716 566.026 1.00 23.66 325 THR G CA 1
ATOM 24848 C C . THR G 1 325 ? 376.509 275.945 564.811 1.00 23.66 325 THR G C 1
ATOM 24849 O O . THR G 1 325 ? 376.942 276.197 563.687 1.00 23.66 325 THR G O 1
ATOM 24860 N N . VAL G 1 326 ? 375.586 275.017 565.038 1.00 23.79 326 VAL G N 1
ATOM 24861 C CA . VAL G 1 326 ? 375.004 274.227 563.964 1.00 23.79 326 VAL G CA 1
ATOM 24862 C C . VAL G 1 326 ? 373.571 274.688 563.751 1.00 23.79 326 VAL G C 1
ATOM 24863 O O . VAL G 1 326 ? 372.923 275.230 564.650 1.00 23.79 326 VAL G O 1
ATOM 24876 N N . GLY G 1 327 ? 373.061 274.488 562.547 1.00 23.26 327 GLY G N 1
ATOM 24877 C CA . GLY G 1 327 ? 371.636 274.678 562.372 1.00 23.26 327 GLY G CA 1
ATOM 24878 C C . GLY G 1 327 ? 371.217 274.687 560.925 1.00 23.26 327 GLY G C 1
ATOM 24879 O O . GLY G 1 327 ? 372.034 274.677 560.004 1.00 23.26 327 GLY G O 1
ATOM 24883 N N . GLY G 1 328 ? 369.900 274.700 560.748 1.00 22.82 328 GLY G N 1
ATOM 24884 C CA . GLY G 1 328 ? 369.293 274.902 559.453 1.00 22.82 328 GLY G CA 1
ATOM 24885 C C . GLY G 1 328 ? 369.136 276.377 559.164 1.00 22.82 328 GLY G C 1
ATOM 24886 O O . GLY G 1 328 ? 368.018 276.893 559.103 1.00 22.82 328 GLY G O 1
ATOM 24890 N N . PHE G 1 329 ? 370.263 277.068 558.984 1.00 22.91 329 PHE G N 1
ATOM 24891 C CA . PHE G 1 329 ? 370.228 278.501 558.725 1.00 22.91 329 PHE G CA 1
ATOM 24892 C C . PHE G 1 329 ? 369.466 278.827 557.451 1.00 22.91 329 PHE G C 1
ATOM 24893 O O . PHE G 1 329 ? 369.051 279.975 557.264 1.00 22.91 329 PHE G O 1
ATOM 24910 N N . ASP G 1 330 ? 369.273 277.842 556.573 1.00 25.02 330 ASP G N 1
ATOM 24911 C CA . ASP G 1 330 ? 368.581 278.086 555.314 1.00 25.02 330 ASP G CA 1
ATOM 24912 C C . ASP G 1 330 ? 367.158 278.571 555.551 1.00 25.02 330 ASP G C 1
ATOM 24913 O O . ASP G 1 330 ? 366.675 279.466 554.849 1.00 25.02 330 ASP G O 1
ATOM 24922 N N . MET G 1 331 ? 366.468 277.986 556.528 1.00 28.15 331 MET G N 1
ATOM 24923 C CA . MET G 1 331 ? 365.085 278.335 556.821 1.00 28.15 331 MET G CA 1
ATOM 24924 C C . MET G 1 331 ? 364.893 278.546 558.313 1.00 28.15 331 MET G C 1
ATOM 24925 O O . MET G 1 331 ? 363.911 278.085 558.904 1.00 28.15 331 MET G O 1
ATOM 24939 N N . ALA G 1 332 ? 365.831 279.245 558.945 1.00 24.98 332 ALA G N 1
ATOM 24940 C CA . ALA G 1 332 ? 365.715 279.620 560.343 1.00 24.98 332 ALA G CA 1
ATOM 24941 C C . ALA G 1 332 ? 366.053 281.079 560.591 1.00 24.98 332 ALA G C 1
ATOM 24942 O O . ALA G 1 332 ? 365.774 281.582 561.685 1.00 24.98 332 ALA G O 1
ATOM 24949 N N . SER G 1 333 ? 366.639 281.767 559.615 1.00 25.08 333 SER G N 1
ATOM 24950 C CA . SER G 1 333 ? 367.000 283.167 559.754 1.00 25.08 333 SER G CA 1
ATOM 24951 C C . SER G 1 333 ? 367.107 283.771 558.363 1.00 25.08 333 SER G C 1
ATOM 24952 O O . SER G 1 333 ? 367.176 283.057 557.360 1.00 25.08 333 SER G O 1
ATOM 24960 N N . GLN G 1 334 ? 367.104 285.099 558.310 1.00 23.74 334 GLN G N 1
ATOM 24961 C CA . GLN G 1 334 ? 367.137 285.786 557.026 1.00 23.74 334 GLN G CA 1
ATOM 24962 C C . GLN G 1 334 ? 367.716 287.177 557.210 1.00 23.74 334 GLN G C 1
ATOM 24963 O O . GLN G 1 334 ? 367.405 287.857 558.191 1.00 23.74 334 GLN G O 1
ATOM 24977 N N . VAL G 1 335 ? 368.545 287.597 556.259 1.00 24.69 335 VAL G N 1
ATOM 24978 C CA . VAL G 1 335 ? 369.159 288.917 556.269 1.00 24.69 335 VAL G CA 1
ATOM 24979 C C . VAL G 1 335 ? 368.509 289.757 555.178 1.00 24.69 335 VAL G C 1
ATOM 24980 O O . VAL G 1 335 ? 368.468 289.353 554.009 1.00 24.69 335 VAL G O 1
ATOM 24993 N N . TRP G 1 336 ? 367.987 290.916 555.568 1.00 25.36 336 TRP G N 1
ATOM 24994 C CA . TRP G 1 336 ? 367.303 291.841 554.674 1.00 25.36 336 TRP G CA 1
ATOM 24995 C C . TRP G 1 336 ? 368.228 293.021 554.417 1.00 25.36 336 TRP G C 1
ATOM 24996 O O . TRP G 1 336 ? 368.638 293.703 555.361 1.00 25.36 336 TRP G O 1
ATOM 25009 N N . ASP G 1 337 ? 368.541 293.266 553.149 1.00 28.19 337 ASP G N 1
ATOM 25010 C CA . ASP G 1 337 ? 369.511 294.285 552.764 1.00 28.19 337 ASP G CA 1
ATOM 25011 C C . ASP G 1 337 ? 368.776 295.572 552.411 1.00 28.19 337 ASP G C 1
ATOM 25012 O O . ASP G 1 337 ? 368.160 295.668 551.346 1.00 28.19 337 ASP G O 1
ATOM 25021 N N . ARG G 1 338 ? 368.840 296.565 553.299 1.00 29.84 338 ARG G N 1
ATOM 25022 C CA . ARG G 1 338 ? 368.234 297.855 552.998 1.00 29.84 338 ARG G CA 1
ATOM 25023 C C . ARG G 1 338 ? 369.075 298.629 551.990 1.00 29.84 338 ARG G C 1
ATOM 25024 O O . ARG G 1 338 ? 368.546 299.207 551.036 1.00 29.84 338 ARG G O 1
ATOM 25045 N N . MET G 1 339 ? 370.391 298.645 552.188 1.00 29.82 339 MET G N 1
ATOM 25046 C CA . MET G 1 339 ? 371.300 299.428 551.364 1.00 29.82 339 MET G CA 1
ATOM 25047 C C . MET G 1 339 ? 372.593 298.653 551.174 1.00 29.82 339 MET G C 1
ATOM 25048 O O . MET G 1 339 ? 373.097 298.038 552.119 1.00 29.82 339 MET G O 1
ATOM 25062 N N . ASP G 1 340 ? 373.127 298.691 549.957 1.00 30.41 340 ASP G N 1
ATOM 25063 C CA . ASP G 1 340 ? 374.378 298.019 549.653 1.00 30.41 340 ASP G CA 1
ATOM 25064 C C . ASP G 1 340 ? 375.555 298.800 550.233 1.00 30.41 340 ASP G C 1
ATOM 25065 O O . ASP G 1 340 ? 375.435 299.960 550.636 1.00 30.41 340 ASP G O 1
ATOM 25074 N N . ALA G 1 341 ? 376.712 298.146 550.270 1.00 28.62 341 ALA G N 1
ATOM 25075 C CA . ALA G 1 341 ? 377.918 298.794 550.766 1.00 28.62 341 ALA G CA 1
ATOM 25076 C C . ALA G 1 341 ? 378.246 300.010 549.911 1.00 28.62 341 ALA G C 1
ATOM 25077 O O . ALA G 1 341 ? 378.382 299.903 548.689 1.00 28.62 341 ALA G O 1
ATOM 25084 N N . THR G 1 342 ? 378.374 301.167 550.556 1.00 28.20 342 THR G N 1
ATOM 25085 C CA . THR G 1 342 ? 378.680 302.412 549.869 1.00 28.20 342 THR G CA 1
ATOM 25086 C C . THR G 1 342 ? 379.898 303.055 550.515 1.00 28.20 342 THR G C 1
ATOM 25087 O O . THR G 1 342 ? 380.075 303.010 551.735 1.00 28.20 342 THR G O 1
ATOM 25098 N N . VAL G 1 343 ? 380.725 303.672 549.672 1.00 25.74 343 VAL G N 1
ATOM 25099 C CA . VAL G 1 343 ? 382.004 304.250 550.070 1.00 25.74 343 VAL G CA 1
ATOM 25100 C C . VAL G 1 343 ? 381.929 305.759 549.885 1.00 25.74 343 VAL G C 1
ATOM 25101 O O . VAL G 1 343 ? 381.349 306.241 548.905 1.00 25.74 343 VAL G O 1
ATOM 25114 N N . GLU G 1 344 ? 382.512 306.498 550.827 1.00 26.18 344 GLU G N 1
ATOM 25115 C CA . GLU G 1 344 ? 382.492 307.953 550.799 1.00 26.18 344 GLU G CA 1
ATOM 25116 C C . GLU G 1 344 ? 383.762 308.499 551.432 1.00 26.18 344 GLU G C 1
ATOM 25117 O O . GLU G 1 344 ? 384.332 307.882 552.335 1.00 26.18 344 GLU G O 1
ATOM 25129 N N . VAL G 1 345 ? 384.198 309.664 550.957 1.00 25.35 345 VAL G N 1
ATOM 25130 C CA . VAL G 1 345 ? 385.445 310.286 551.391 1.00 25.35 345 VAL G CA 1
ATOM 25131 C C . VAL G 1 345 ? 385.117 311.598 552.088 1.00 25.35 345 VAL G C 1
ATOM 25132 O O . VAL G 1 345 ? 384.364 312.422 551.556 1.00 25.35 345 VAL G O 1
ATOM 25145 N N . SER G 1 346 ? 385.684 311.790 553.274 1.00 25.31 346 SER G N 1
ATOM 25146 C CA . SER G 1 346 ? 385.513 312.998 554.070 1.00 25.31 346 SER G CA 1
ATOM 25147 C C . SER G 1 346 ? 386.850 313.727 554.104 1.00 25.31 346 SER G C 1
ATOM 25148 O O . SER G 1 346 ? 387.801 313.279 554.756 1.00 25.31 346 SER G O 1
ATOM 25156 N N . ARG G 1 347 ? 386.916 314.830 553.358 1.00 25.55 347 ARG G N 1
ATOM 25157 C CA . ARG G 1 347 ? 388.016 315.775 553.497 1.00 25.55 347 ARG G CA 1
ATOM 25158 C C . ARG G 1 347 ? 387.905 316.547 554.803 1.00 25.55 347 ARG G C 1
ATOM 25159 O O . ARG G 1 347 ? 388.908 316.778 555.487 1.00 25.55 347 ARG G O 1
ATOM 25180 N N . GLU G 1 348 ? 386.690 316.944 555.166 1.00 27.46 348 GLU G N 1
ATOM 25181 C CA . GLU G 1 348 ? 386.420 317.674 556.396 1.00 27.46 348 GLU G CA 1
ATOM 25182 C C . GLU G 1 348 ? 385.922 316.687 557.442 1.00 27.46 348 GLU G C 1
ATOM 25183 O O . GLU G 1 348 ? 384.920 315.999 557.225 1.00 27.46 348 GLU G O 1
ATOM 25195 N N . ASP G 1 349 ? 386.625 316.611 558.563 1.00 26.35 349 ASP G N 1
ATOM 25196 C CA . ASP G 1 349 ? 386.293 315.662 559.613 1.00 26.35 349 ASP G CA 1
ATOM 25197 C C . ASP G 1 349 ? 386.911 316.186 560.904 1.00 26.35 349 ASP G C 1
ATOM 25198 O O . ASP G 1 349 ? 387.265 317.367 560.995 1.00 26.35 349 ASP G O 1
ATOM 25207 N N . ARG G 1 350 ? 387.049 315.319 561.896 1.00 28.68 350 ARG G N 1
ATOM 25208 C CA . ARG G 1 350 ? 387.550 315.752 563.194 1.00 28.68 350 ARG G CA 1
ATOM 25209 C C . ARG G 1 350 ? 389.003 316.167 563.014 1.00 28.68 350 ARG G C 1
ATOM 25210 O O . ARG G 1 350 ? 389.908 315.331 562.987 1.00 28.68 350 ARG G O 1
ATOM 25231 N N . ASP G 1 351 ? 389.217 317.476 562.892 1.00 26.91 351 ASP G N 1
ATOM 25232 C CA . ASP G 1 351 ? 390.512 318.063 562.546 1.00 26.91 351 ASP G CA 1
ATOM 25233 C C . ASP G 1 351 ? 391.215 317.261 561.454 1.00 26.91 351 ASP G C 1
ATOM 25234 O O . ASP G 1 351 ? 392.348 316.802 561.606 1.00 26.91 351 ASP G O 1
ATOM 25243 N N . ASN G 1 352 ? 390.520 317.093 560.330 1.00 24.99 352 ASN G N 1
ATOM 25244 C CA . ASN G 1 352 ? 391.126 316.568 559.113 1.00 24.99 352 ASN G CA 1
ATOM 25245 C C . ASN G 1 352 ? 391.533 317.664 558.142 1.00 24.99 352 ASN G C 1
ATOM 25246 O O . ASN G 1 352 ? 392.449 317.454 557.341 1.00 24.99 352 ASN G O 1
ATOM 25257 N N . PHE G 1 353 ? 390.874 318.821 558.190 1.00 23.59 353 PHE G N 1
ATOM 25258 C CA . PHE G 1 353 ? 391.219 319.917 557.297 1.00 23.59 353 PHE G CA 1
ATOM 25259 C C . PHE G 1 353 ? 392.609 320.467 557.586 1.00 23.59 353 PHE G C 1
ATOM 25260 O O . PHE G 1 353 ? 393.294 320.924 556.665 1.00 23.59 353 PHE G O 1
ATOM 25277 N N . VAL G 1 354 ? 393.043 320.424 558.845 1.00 23.93 354 VAL G N 1
ATOM 25278 C CA . VAL G 1 354 ? 394.342 320.960 559.236 1.00 23.93 354 VAL G CA 1
ATOM 25279 C C . VAL G 1 354 ? 395.404 319.883 559.393 1.00 23.93 354 VAL G C 1
ATOM 25280 O O . VAL G 1 354 ? 396.593 320.224 559.496 1.00 23.93 354 VAL G O 1
ATOM 25293 N N . LYS G 1 355 ? 395.028 318.606 559.415 1.00 24.33 355 LYS G N 1
ATOM 25294 C CA . LYS G 1 355 ? 395.984 317.514 559.543 1.00 24.33 355 LYS G CA 1
ATOM 25295 C C . LYS G 1 355 ? 396.402 316.929 558.202 1.00 24.33 355 LYS G C 1
ATOM 25296 O O . LYS G 1 355 ? 397.254 316.037 558.171 1.00 24.33 355 LYS G O 1
ATOM 25315 N N . ASN G 1 356 ? 395.828 317.403 557.098 1.00 25.67 356 ASN G N 1
ATOM 25316 C CA . ASN G 1 356 ? 396.216 316.953 555.763 1.00 25.67 356 ASN G CA 1
ATOM 25317 C C . ASN G 1 356 ? 395.980 315.453 555.595 1.00 25.67 356 ASN G C 1
ATOM 25318 O O . ASN G 1 356 ? 396.889 314.691 555.258 1.00 25.67 356 ASN G O 1
ATOM 25329 N N . MET G 1 357 ? 394.743 315.026 555.832 1.00 24.91 357 MET G N 1
ATOM 25330 C CA . MET G 1 357 ? 394.377 313.638 555.600 1.00 24.91 357 MET G CA 1
ATOM 25331 C C . MET G 1 357 ? 392.873 313.539 555.398 1.00 24.91 357 MET G C 1
ATOM 25332 O O . MET G 1 357 ? 392.117 314.452 555.733 1.00 24.91 357 MET G O 1
ATOM 25346 N N . LEU G 1 358 ? 392.455 312.414 554.830 1.00 25.30 358 LEU G N 1
ATOM 25347 C CA . LEU G 1 358 ? 391.058 312.111 554.566 1.00 25.30 358 LEU G CA 1
ATOM 25348 C C . LEU G 1 358 ? 390.595 310.963 555.451 1.00 25.30 358 LEU G C 1
ATOM 25349 O O . LEU G 1 358 ? 391.397 310.229 556.033 1.00 25.30 358 LEU G O 1
ATOM 25365 N N . THR G 1 359 ? 389.277 310.797 555.525 1.00 24.30 359 THR G N 1
ATOM 25366 C CA . THR G 1 359 ? 388.682 309.612 556.135 1.00 24.30 359 THR G CA 1
ATOM 25367 C C . THR G 1 359 ? 387.812 308.931 555.093 1.00 24.30 359 THR G C 1
ATOM 25368 O O . THR G 1 359 ? 386.936 309.570 554.508 1.00 24.30 359 THR G O 1
ATOM 25379 N N . ILE G 1 360 ? 388.033 307.640 554.864 1.00 24.44 360 ILE G N 1
ATOM 25380 C CA . ILE G 1 360 ? 387.228 306.871 553.923 1.00 24.44 360 ILE G CA 1
ATOM 25381 C C . ILE G 1 360 ? 386.323 305.955 554.730 1.00 24.44 360 ILE G C 1
ATOM 25382 O O . ILE G 1 360 ? 386.787 305.262 555.646 1.00 24.44 360 ILE G O 1
ATOM 25398 N N . LEU G 1 361 ? 385.036 305.956 554.389 1.00 23.71 361 LEU G N 1
ATOM 25399 C CA . LEU G 1 361 ? 383.998 305.278 555.150 1.00 23.71 361 LEU G CA 1
ATOM 25400 C C . LEU G 1 361 ? 383.205 304.369 554.225 1.00 23.71 361 LEU G C 1
ATOM 25401 O O . LEU G 1 361 ? 382.743 304.808 553.168 1.00 23.71 361 LEU G O 1
ATOM 25417 N N . CYS G 1 362 ? 383.033 303.114 554.632 1.00 25.95 362 CYS G N 1
ATOM 25418 C CA . CYS G 1 362 ? 382.216 302.145 553.915 1.00 25.95 362 CYS G CA 1
ATOM 25419 C C . CYS G 1 362 ? 381.108 301.694 554.852 1.00 25.95 362 CYS G C 1
ATOM 25420 O O . CYS G 1 362 ? 381.384 301.271 555.978 1.00 25.95 362 CYS G O 1
ATOM 25428 N N . GLU G 1 363 ? 379.861 301.786 554.398 1.00 27.38 363 GLU G N 1
ATOM 25429 C CA . GLU G 1 363 ? 378.741 301.492 555.282 1.00 27.38 363 GLU G CA 1
ATOM 25430 C C . GLU G 1 363 ? 377.641 300.756 554.533 1.00 27.38 363 GLU G C 1
ATOM 25431 O O . GLU G 1 363 ? 377.487 300.901 553.317 1.00 27.38 363 GLU G O 1
ATOM 25443 N N . GLU G 1 364 ? 376.874 299.969 555.286 1.00 27.78 364 GLU G N 1
ATOM 25444 C CA . GLU G 1 364 ? 375.773 299.190 554.738 1.00 27.78 364 GLU G CA 1
ATOM 25445 C C . GLU G 1 364 ? 374.708 299.014 555.809 1.00 27.78 364 GLU G C 1
ATOM 25446 O O . GLU G 1 364 ? 375.022 298.859 556.989 1.00 27.78 364 GLU G O 1
ATOM 25458 N N . ARG G 1 365 ? 373.445 298.994 555.388 1.00 28.66 365 ARG G N 1
ATOM 25459 C CA . ARG G 1 365 ? 372.324 298.844 556.307 1.00 28.66 365 ARG G CA 1
ATOM 25460 C C . ARG G 1 365 ? 371.580 297.546 556.022 1.00 28.66 365 ARG G C 1
ATOM 25461 O O . ARG G 1 365 ? 371.218 297.265 554.873 1.00 28.66 365 ARG G O 1
ATOM 25482 N N . LEU G 1 366 ? 371.339 296.767 557.071 1.00 26.57 366 LEU G N 1
ATOM 25483 C CA . LEU G 1 366 ? 370.622 295.509 556.924 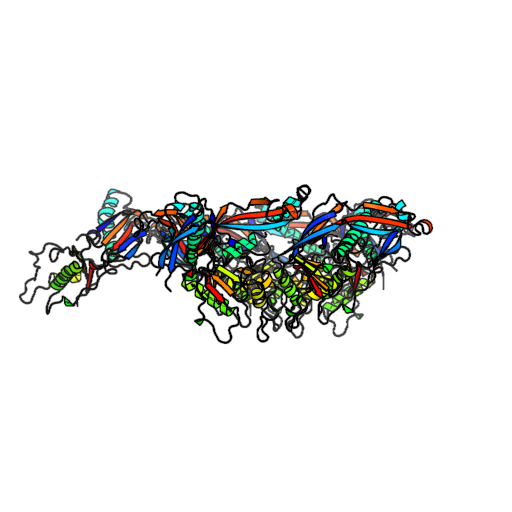1.00 26.57 366 LEU G CA 1
ATOM 25484 C C . LEU G 1 366 ? 369.983 295.136 558.254 1.00 26.57 366 LEU G C 1
ATOM 25485 O O . LEU G 1 366 ? 370.294 295.703 559.303 1.00 26.57 366 LEU G O 1
ATOM 25501 N N . ALA G 1 367 ? 369.073 294.169 558.185 1.00 27.06 367 ALA G N 1
ATOM 25502 C CA . ALA G 1 367 ? 368.372 293.647 559.348 1.00 27.06 367 ALA G CA 1
ATOM 25503 C C . ALA G 1 367 ? 368.453 292.128 559.347 1.00 27.06 367 ALA G C 1
ATOM 25504 O O . ALA G 1 367 ? 368.607 291.504 558.297 1.00 27.06 367 ALA G O 1
ATOM 25511 N N . LEU G 1 368 ? 368.351 291.534 560.532 1.00 24.27 368 LEU G N 1
ATOM 25512 C CA . LEU G 1 368 ? 368.390 290.086 560.683 1.00 24.27 368 LEU G CA 1
ATOM 25513 C C . LEU G 1 368 ? 367.133 289.621 561.404 1.00 24.27 368 LEU G C 1
ATOM 25514 O O . LEU G 1 368 ? 366.823 290.112 562.493 1.00 24.27 368 LEU G O 1
ATOM 25530 N N . ALA G 1 369 ? 366.422 288.669 560.801 1.00 24.97 369 ALA G N 1
ATOM 25531 C CA . ALA G 1 369 ? 365.186 288.131 561.350 1.00 24.97 369 ALA G CA 1
ATOM 25532 C C . ALA G 1 369 ? 365.361 286.650 561.651 1.00 24.97 369 ALA G C 1
ATOM 25533 O O . ALA G 1 369 ? 365.907 285.905 560.833 1.00 24.97 369 ALA G O 1
ATOM 25540 N N . HIS G 1 370 ? 364.890 286.228 562.823 1.00 25.44 370 HIS G N 1
ATOM 25541 C CA . HIS G 1 370 ? 365.037 284.853 563.301 1.00 25.44 370 HIS G CA 1
ATOM 25542 C C . HIS G 1 370 ? 363.649 284.228 563.405 1.00 25.44 370 HIS G C 1
ATOM 25543 O O . HIS G 1 370 ? 362.916 284.487 564.363 1.00 25.44 370 HIS G O 1
ATOM 25557 N N . TYR G 1 371 ? 363.294 283.396 562.425 1.00 25.49 371 TYR G N 1
ATOM 25558 C CA . TYR G 1 371 ? 361.952 282.823 562.389 1.00 25.49 371 TYR G CA 1
ATOM 25559 C C . TYR G 1 371 ? 361.792 281.700 563.408 1.00 25.49 371 TYR G C 1
ATOM 25560 O O . TYR G 1 371 ? 360.772 281.624 564.101 1.00 25.49 371 TYR G O 1
ATOM 25578 N N . ARG G 1 372 ? 362.783 280.817 563.515 1.00 26.91 372 ARG G N 1
ATOM 25579 C CA . ARG G 1 372 ? 362.731 279.682 564.438 1.00 26.91 372 ARG G CA 1
ATOM 25580 C C . ARG G 1 372 ? 364.057 279.552 565.175 1.00 26.91 372 ARG G C 1
ATOM 25581 O O . ARG G 1 372 ? 364.960 278.831 564.729 1.00 26.91 372 ARG G O 1
ATOM 25602 N N . PRO G 1 373 ? 364.211 280.229 566.316 1.00 25.94 373 PRO G N 1
ATOM 25603 C CA . PRO G 1 373 ? 365.473 280.119 567.065 1.00 25.94 373 PRO G CA 1
ATOM 25604 C C . PRO G 1 373 ? 365.779 278.715 567.549 1.00 25.94 373 PRO G C 1
ATOM 25605 O O . PRO G 1 373 ? 366.940 278.432 567.864 1.00 25.94 373 PRO G O 1
ATOM 25616 N N . THR G 1 374 ? 364.786 277.830 567.634 1.00 26.53 374 THR G N 1
ATOM 25617 C CA . THR G 1 374 ? 365.048 276.454 568.035 1.00 26.53 374 THR G CA 1
ATOM 25618 C C . THR G 1 374 ? 365.770 275.661 566.956 1.00 26.53 374 THR G C 1
ATOM 25619 O O . THR G 1 374 ? 366.217 274.542 567.228 1.00 26.53 374 THR G O 1
ATOM 25630 N N . ALA G 1 375 ? 365.896 276.209 565.752 1.00 24.79 375 ALA G N 1
ATOM 25631 C CA . ALA G 1 375 ? 366.624 275.565 564.670 1.00 24.79 375 ALA G CA 1
ATOM 25632 C C . ALA G 1 375 ? 368.124 275.822 564.731 1.00 24.79 375 ALA G C 1
ATOM 25633 O O . ALA G 1 375 ? 368.857 275.304 563.885 1.00 24.79 375 ALA G O 1
ATOM 25640 N N . ILE G 1 376 ? 368.594 276.602 565.701 1.00 24.13 376 ILE G N 1
ATOM 25641 C CA . ILE G 1 376 ? 370.005 276.939 565.848 1.00 24.13 376 ILE G CA 1
ATOM 25642 C C . ILE G 1 376 ? 370.480 276.413 567.192 1.00 24.13 376 ILE G C 1
ATOM 25643 O O . ILE G 1 376 ? 369.844 276.665 568.220 1.00 24.13 376 ILE G O 1
ATOM 25659 N N . ILE G 1 377 ? 371.597 275.691 567.186 1.00 23.50 377 ILE G N 1
ATOM 25660 C CA . ILE G 1 377 ? 372.184 275.129 568.395 1.00 23.50 377 ILE G CA 1
ATOM 25661 C C . ILE G 1 377 ? 373.580 275.707 568.560 1.00 23.50 377 ILE G C 1
ATOM 25662 O O . ILE G 1 377 ? 374.404 275.625 567.642 1.00 23.50 377 ILE G O 1
ATOM 25678 N N . LYS G 1 378 ? 373.842 276.283 569.730 1.00 23.77 378 LYS G N 1
ATOM 25679 C CA . LYS G 1 378 ? 375.146 276.829 570.082 1.00 23.77 378 LYS G CA 1
ATOM 25680 C C . LYS G 1 378 ? 375.683 276.030 571.256 1.00 23.77 378 LYS G C 1
ATOM 25681 O O . LYS G 1 378 ? 375.073 276.018 572.330 1.00 23.77 378 LYS G O 1
ATOM 25700 N N . GLY G 1 379 ? 376.826 275.373 571.058 1.00 25.14 379 GLY G N 1
ATOM 25701 C CA . GLY G 1 379 ? 377.388 274.499 572.065 1.00 25.14 379 GLY G CA 1
ATOM 25702 C C . GLY G 1 379 ? 378.879 274.723 572.242 1.00 25.14 379 GLY G C 1
ATOM 25703 O O . GLY G 1 379 ? 379.523 275.418 571.455 1.00 25.14 379 GLY G O 1
ATOM 25707 N N . THR G 1 380 ? 379.407 274.107 573.297 1.00 26.82 380 THR G N 1
ATOM 25708 C CA . THR G 1 380 ? 380.812 274.216 573.663 1.00 26.82 380 THR G CA 1
ATOM 25709 C C . THR G 1 380 ? 381.414 272.823 573.747 1.00 26.82 380 THR G C 1
ATOM 25710 O O . THR G 1 380 ? 380.830 271.928 574.365 1.00 26.82 380 THR G O 1
ATOM 25721 N N . PHE G 1 381 ? 382.579 272.644 573.132 1.00 27.85 381 PHE G N 1
ATOM 25722 C CA . PHE G 1 381 ? 383.262 271.363 573.182 1.00 27.85 381 PHE G CA 1
ATOM 25723 C C . PHE G 1 381 ? 383.783 271.088 574.589 1.00 27.85 381 PHE G C 1
ATOM 25724 O O . PHE G 1 381 ? 383.988 271.998 575.397 1.00 27.85 381 PHE G O 1
ATOM 25741 N N . SER G 1 382 ? 383.991 269.808 574.878 1.00 33.21 382 SER G N 1
ATOM 25742 C CA . SER G 1 382 ? 384.496 269.389 576.181 1.00 33.21 382 SER G CA 1
ATOM 25743 C C . SER G 1 382 ? 385.810 270.091 576.508 1.00 33.21 382 SER G C 1
ATOM 25744 O O . SER G 1 382 ? 386.627 269.575 577.270 1.00 33.21 382 SER G O 1
#